Protein 5LFC (pdb70)

Secondary structure (P-SEA, 3-state):
cccbbbbbccccccccbbbbbcccbbbbbccccbbbbbccccccccccccccccccccbbbbcccbbbbbbcccccccccccccccbbbbbccccccccccccccccccccccccccccccccccccccccccccccccccccccccccccccccccccccbbbbcccccccccccccccccccccccccccccaaaaaaaaaaaaaacccccccccccccaaaaaaaaaaaaaaaaaaaaaaccaaaaaaaaaaaaacccccccbbbbbccccccccccccccccccccbbbbbbbccccccccccccccccccccccccbbbbcccccccccccccccccccccccccaaaaaaaaaaaaaaaaccccccccccccccccccbbbbcccccccaaaaaaaaaaaaacccccccaaaaaabbbbbcccccaaaaaaaccccccbbbbaaaaaaaaaaaccccccccccccccccccccccccccccccccccccccccccccccaaaaaaaaaaacccccccaaaaaacccaaaaaaaaaaaaaaaacccccccccccaaaaaaaaaaaccccbbbbbccccccccccccccccccaaaaaaaaaaaaccccccccccccccbbbbbbbccccccccccccccccccbbbbbbbbcccccccccbbbbbccccccccbbbbbcbbbccccbbbbcccccccccccccccccbbbbbccccbbbbbccccccbbbbbbbcccccccccbbbbbccccccccccccccccccbbbbcccccccccccccccccccaaaaaaaaaaaaaaaccccccccccccccccccccccccccccccccccccccbbbcccccccccccccaaaaaaaaaaaaaccccccccbbbbbbccccccccccbbbbbbbbbbcccccccccccccccccccccccccccccccccccaaaaaaacccccccccccccccccccccccccccccccccccccccccccccccccccccbbbbcccccccccccccccccccccccccccccbbbbbcccccccccccccccccbbbbbccccbbbbbccccccccccccccbbbbbccccccccccccccccbbbbbbccccccccccccccccbbbbbbccccccccccc/cccbbbbbccccccccbbbbbcccbbbbbccccbbbbbbbccccccccccccccccccbbbbcccbbbbbbcccccccccccccccbbbbbccccccccccccccccccccccccccccccccccccccccccccccccccccccccccccccccccccccbbbbcccccccccccccccccccccccccccccaaaaaaaaaaaaaacccccccccccccaaaaaaaaaaaaaaaaaaaaaaccaaaaaaaaaaaaabbbbccccccccccccccccccccccccccccbbbbbbbcccccccccccccccccccccccccccccccccccccccccccccccccccccaaaaaaaaaaaaaaaaccccccccccccccccccbbbbcccccccaaaaaaaaaaaaacccccccaaaaaabbbbbcccccaaaaaaaccccccbbbbaaaaaaaaaaaccccccccccccccccccccccccccccccccccccccccccccccaaaaaaaaaaacccccccaaaaaacccaaaaaaaaaaaaaaaacccccccccccaaaaaaaaaaaccccbbbbbccccccccccccccccccaaaaaaaaaaaaccccccccccccccbbbbbbbccccccccccccccccccbbbbbbbbcccccccccbbbbbccccccccbbbbbcbbbcccccccccccccccccccccccccbbbbbccccbbbbbccccccbbbbbbbcccccccccbbbbbccccccccccccccccccbbbbcccccccccccccccccccaaaaaaaaaaaaaaaccccccccccccccccccccccccccccccccccccccbbbcccccccccccccaaaaaaaaaaaaaccccccccbbbbbbccccccccccbbbbbbbbbbcccccccccccccccccccccccccccccccccccaaaaaaacccccccccccccccccccccccccccccccccccccccccccccccccccccbbbbcccccccccccccccccccccbbbbbcccbbbbbcccccccccccccccccbbbbbccccbbbbbccccccccccccccbbbbbccccccccccccccccbbbbbbccccccccccccccccbbbbbbccccbbbbbcc

Organism: Leuconostoc citreum (NCBI:txid33964)

Nearest PDB structures (foldseek):
  5lfc-assembly2_B  TM=1.000E+00  e=0.000E+00  Leuconostoc citreum
  5ngy-assembly1_A  TM=9.982E-01  e=0.000E+00  Leuconostoc citreum
  5ngy-assembly2_B  TM=9.985E-01  e=0.000E+00  Leuconostoc citreum
  6htv-assembly1_A  TM=9.984E-01  e=0.000E+00  Leuconostoc citreum
  4tvd-assembly1_A  TM=7.056E-01  e=3.482E-98  Leuconostoc mesenteroides subsp. mesenteroides

Solvent-accessible surface area: 92379 Å² total; per-residue (Å²): 130,92,162,6,78,68,68,103,13,125,118,86,62,56,44,100,25,50,60,49,113,87,144,78,38,14,21,10,17,54,154,68,7,104,6,95,63,9,12,8,102,158,139,43,116,7,20,0,26,47,86,129,2,81,62,20,97,67,20,88,0,50,27,73,49,30,10,24,5,37,0,45,72,88,5,154,38,47,62,26,46,32,108,30,130,81,103,59,37,25,5,23,151,44,0,15,74,21,104,21,13,0,0,55,26,146,140,102,27,7,34,0,12,131,104,0,26,11,76,46,1,112,114,60,67,12,149,137,41,62,34,54,15,56,50,135,8,24,52,40,14,4,3,106,22,101,62,64,154,2,4,62,50,12,43,0,4,2,6,1,33,4,28,0,38,1,40,29,1,19,68,72,7,104,129,78,63,106,12,72,134,123,12,47,8,1,3,0,3,24,4,14,18,60,61,78,21,0,1,20,1,3,33,54,0,23,82,82,65,16,26,48,114,131,136,16,71,26,98,28,54,17,109,69,0,32,77,6,7,50,98,0,5,62,23,0,3,91,63,19,28,138,81,174,48,43,125,44,0,28,74,15,1,100,55,0,2,100,15,128,107,67,51,185,151,59,80,132,56,22,13,7,59,20,9,8,95,76,30,1,84,34,34,88,72,11,49,18,41,0,0,1,19,3,32,73,14,98,42,4,92,115,2,39,15,71,175,43,19,34,39,52,24,35,3,1,1,60,6,69,30,104,97,70,64,49,22,79,182,69,46,52,11,77,39,143,8,37,5,2,29,15,5,5,1,0,0,3,1,10,12,34,0,0,0,1,0,0,0,0,2,24,0,0,0,35,0,0,52,35,26,1,102,147,33,116,67,6,110,67,0,19,5,24,0,0,10,0,15,10,0,12,14,2,2,0,0,2,1,8,1,0,4,15,2,1,75,10,32,69,26,7,54,47,9,9,92,23,0,10,71,20,0,4,0,2,21,2,83,1,34,0,2,17,30,2,0,69,104,46,5,17,7,10,0,0,1,3,1,26,46,6,4,86,6,0,18,9,0,0,8,100,65,82,136,56,32,56,56,0,136,22,6,45,86,90,40,5,16,8,85,8,61,71,12,82,40,67,90,138,19,19,10,1,3,0,2,0,3,3,8,30,18,48,0,26,58,28,1,2,96,0,1,8,74,83,45,83,97,117,40,85,78,50,100,78,0,16,40,0,118,73,51,60,16,12,96,72,1,10,100,44,2,39,48,0,11,108,83,69,4,77,121,15,146,43,9,14,2,0,4,0,0,0,0,0,1,0,0,1,2,0,4,2,0,0,9,0,0,1,0,3,0,6,23,1,32,20,69,8,22,59,79,125,8,35,4,36,101,2,0,19,19,3,2,41,4,20,28,56,5,16,10,4,0,2,22,11,57,33,49,188,42,39,1,0,12,1,6,10,10,0,49,32,0,48,35,35,115,40,120,33,55,114,68,2,92,46,9,0,1,0,0,0,0,1,12,60,20,121,12,112,4,105,130,52,112,1,56,0,49,2,0,85,12,0,14,131,12,40,0,6,0,9,0,21,8,46,81,157,6,25,40,37,33,66,62,40,103,91,13,63,143,132,51,51,38,88,4,57,99,115,0,42,1,52,3,58,39,102,74,0,112,13,36,43,7,39,25,0,0,0,8,0,0,0,7,0,1,34,51,32,55,143,151,33,46,2,33,42,104,13,53,92,126,54,53,82,44,96,36,14,2,27,2,20,28,2,2,14,6,10,2,0,2,1,5,2,0,0,10,5,76,41,21,75,195,131,22,61,71,91,57,21,7,3,41,22,3,29,152,62,5,57,50,0,33,144,14,6,1,6,0,0,0,4,4,1,5,5,69,18,7,83,62,9,43,9,2,17,0,2,81,40,4,37,0,1,15,0,1,32,17,1,0,9,2,0,20,64,44,119,124,49,53,139,53,49,15,11,5,1,1,16,93,28,0,19,66,0,0,48,28,0,18,70,40,106,12,50,52,52,34,39,0,15,0,0,2,2,0,0,0,0,9,0,5,72,3,68,78,54,4,0,0,3,0,26,4,1,21,34,93,15,95,54,31,143,28,65,88,0,65,66,29,2,1,0,1,38,0,44,0,42,31,122,24,63,0,27,88,28,0,2,99,21,2,57,100,6,78,171,54,106,80,10,107,85,1,18,78,92,109,1,71,8,10,170,96,52,4,46,14,115,56,111,2,50,69,0,18,0,77,11,0,1,0,2,21,14,50,11,31,0,23,57,18,3,5,42,2,98,0,33,68,70,23,2,12,9,66,31,134,67,110,64,17,9,83,10,3,58,15,8,22,90,80,131,2,41,13,15,10,60,63,51,153,138,7,0,34,39,49,5,14,1,7,38,51,0,98,73,15,49,12,81,32,76,126,38,55,70,0,9,0,46,104,107,0,46,11,14,62,4,62,183,164,55,30,11,43,61,71,33,71,114,49,105,83,70,13,0,0,1,27,2,0,6,3,4,44,75,2,16,0,22,19,132,142,39,32,15,14,29,0,44,62,116,0,23,31,10,56,65,82,152,24,82,33,90,27,140,23,90,8,74,0,48,116,98,0,15,30,40,160,107,72,101,104,96,161,26,73,52,79,102,16,130,117,98,47,52,54,96,28,55,51,54,103,76,143,86,28,13,20,4,17,55,153,61,5,112,5,99,63,10,13,6,106,123,123,66,112,7,19,0,23,40,94,138,0,54,74,24,111,60,20,77,0,50,26,72,40,30,10,24,5,41,0,45,70,80,7,151,37,49,62,27,49,34,110,22,134,82,98,58,32,25,2,23,153,43,0,15,78,19,109,23,12,0,0,56,22,136,142,98,25,7,34,0,10,131,111,1,25,10,78,40,2,115,103,62,63,8,140,145,41,60,33,56,16,54,52,135,8,24,52,40,14,4,2,106,22,102,63,65,153,3,5,61,51,11,42,0,4,2,5,1,36,4,28,0,35,0,41,28,2,19,71,71,7,105,130,74,62,109,12,73,134,123,13,45,8,2,4,0,3,24,6,13,17,58,51,79,21,0,1,16,1,3,32,53,0,20,82,82,64,18,28,54,170,124,136,16,70,22,101,29,53,16,108,61,0,32,78,8,7,51,91,2,4,60,25,0,3,92,65,18,30,139,82,172,48,42,127,46,0,28,74,15,1,99,55,0,3,101,15,128,104,77,44,184,137,58,79,130,51,19,13,7,60,19,10,7,89,74,30,1,83,35,33,93,73,11,54,18,72,0,0,1,18,3,32,77,12,98,41,4,93,116,3,40,14,71,174,44,22,32,39,53,25,35,3,1,1,60,5,70,30,104,94,71,63,52,24,76,109,76,45,51,12,80,41,138,8,37,4,2,28,15,6,5,1,0,0,3,1,10,12,34,0,0,0,2,0,0,0,0,2,23,0,0,1,35,0,0,53,36,26,2,105,143,34,115,66,6,110,68,0,19,5,23,0,0,9,0,14,10,0,12,14,2,2,0,0,2,1,7,1,0,4,15,2,1,84,9,33,71,67,8,30,91,19,14,92,32,0,10,68,19,0,4,0,2,22,2,81,1,34,0,2,17,32,2,1,62,103,47,5,24,6,10,0,0,1,2,1,27,49,6,4,87,8,0,19,10,0,0,8,101,68,83,136,57,31,56,57,0,43,22,6,51,92,100,38,6,17,9,89,9,62,72,12,82,39,66,91,136,20,19,9,1,4,0,2,0,3,2,9,31,20,48,0,28,58,28,1,2,95,0,1,8,73,84,43,77,126,122,43,95,78,46,104,33,0,15,47,0,118,72,48,60,16,12,97,72,0,10,98,44,2,38,46,0,11,108,83,70,4,78,122,15,145,41,8,15,2,0,4,0,0,0,0,0,0,0,1,2,2,0,3,2,0,0,9,0,0,1,0,3,0,6,22,1,32,20,68,8,21,58,80,125,8,34,3,36,100,1,0,20,18,3,2,47,4,20,29,62,4,16,11,4,0,1,22,12,57,42,50,187,43,40,1,0,12,1,6,9,11,0,49,32,0,47,35,35,116,41,122,32,56,112,67,2,91,47,10,0,1,0,0,0,0,1,12,60,18,122,12,114,3,108,129,52,111,1,57,0,49,2,0,85,12,0,14,128,12,38,0,6,0,9,0,22,8,45,82,158,8,26,40,37,31,65,62,41,103,92,13,63,141,130,55,52,40,88,4,60,99,119,0,42,2,54,2,58,39,101,72,0,110,13,35,44,7,40,25,0,0,0,7,0,0,0,8,0,0,35,49,32,61,154,97,32,49,3,34,43,106,14,59,92,74,163,20,138,56,134,18,12,2,41,2,22,31,3,3,14,7,10,2,0,1,1,5,2,0,0,10,4,73,40,20,75,193,130,21,62,72,92,56,20,6,3,42,22,4,28,148,59,5,56,32,0,31,124,7,6,2,5,0,0,0,4,4,1,7,5,70,18,6,83,63,9,42,9,2,16,0,2,80,47,4,38,0,1,15,0,1,33,17,1,0,10,2,0,19,64,42,119,126,49,52,136,54,50,15,11,7,1,1,16,93,26,0,19,62,0,0,50,26,0,18,71,39,105,12,50,51,51,34,38,0,15,0,0,2,1,0,1,0,0,10,0,5,75,3,70,75,54,4,0,0,3,0,26,3,1,20,33,94,16,95,52,31,113,28,72,79,0,66,65,31,2,1,0,1,36,0,44,0,41,31,123,23,62,0,28,88,28,0,2,97,21,2,78,103,6,81,177,54,109,103,9,136,88,2,19,79,90,109,1,74,7,9,172,99,54,4,48,14,116,57,110,2,49,71,0,18,0,76,10,0,1,0,2,21,17,50,9,32,0,22,58,19,3,4,41,2,96,1,33,67,71,23,2,12,8,68,31,134,68,108,65,16,9,80,11,2,56,15,6,21,87,78,132,2,40,12,15,10,60,72,51,153,142,7,0,35,40,48,5,14,1,6,40,45,0,91,71,14,49,12,79,36,72,120,36,58,71,0,8,0,44,107,108,0,47,11,13,62,5,65,167,141,55,28,10,30,61,36,31,70,73,28,73,83,24,14,1,0,2,28,3,0,8,2,2,45,73,2,18,0,23,19,128,130,42,26,15,4,29,0,46,62,109,0,31,28,10,56,66,81,152,24,84,31,99,24,126,22,84,9,73,0,48,86,21,0,11,36,43,157,107,77,98

B-factor: mean 54.41, std 14.13, range [18.64, 110.16]

InterPro domains:
  IPR003318 Glycoside hydrolase, family 70, catalytic domain [PF02324] (315-1164)
  IPR017853 Glycoside hydrolase superfamily [SSF51445] (459-733)
  IPR017853 Glycoside hydrolase superfamily [SSF51445] (922-1064)
  IPR018337 Cell wall/choline-binding repeat [PF01473] (103-120)
  IPR018337 Cell wall/choline-binding repeat [PF01473] (193-205)
  IPR018337 Cell wall/choline-binding repeat [PF01473] (210-223)
  IPR018337 Cell wall/choline-binding repeat [PF01473] (1180-1199)
  IPR018337 Cell wall/choline-binding repeat [PF19127] (124-161)
  IPR018337 Cell wall/choline-binding repeat [PF19127] (1234-1274)
  IPR018337 Cell wall/choline-binding repeat [PS51170] (206-225)
  IPR018337 Cell wall/choline-binding repeat [PS51170] (1179-1199)

Foldseek 3Di:
DPPFDADADVDPGRPAAQFDDDVFTFGAHNPHRGTAWAWDCPDPGTWTAGRVGHTDEQAWGAHPLGFIAGHHGVRHTDAAWDQDPNWIWHAHLNRGTDAFEWDQGPNFTWGHHPPRTTDGLQDFDFDADWDWLDDPCLQFQFAPDQFPQFKDAFQQFFFQAMWGHTQWACALVPDTDGDDSPRIGGPLLQDDQALQLLQLVQVQLVVVVLFDPDHDGSVHDPVVSNVRSSSSSSSQNNVCNVVVDCVVVSVSSVCSCQDWDADPVGDTDGSHQQQFCNQQDFAQFALLGWWWFFADDPVAVPLHFDPLFLPWQQFLQCLQPDGDFLDDDLFDRDAPFFAFHAFFFFGCLDLQLLLLLLLLVVCQQQVQCVPCVVDPCSRLLHFAEAEEPRRSHYNVLSLQLVLLVLCLVQVLQQFQQRVLSYAYAYPGPGRRVLRSCVPPRQVSYAYAQVVLQVLLCQAFFDAPVRHDFLCCLQDDHGQDHQQQFQDWQPGRAHAYEHAEQPRQPLLLLLVQLCVVCCVQQVDSSSSQLDQDPVSSVVSLVVVLVLLQDWRNSNPRTTAQPLVSLLCQLQDAQHAYEAEQCQQAPLAEFAVPGGGPCNQSNLLSLLLSFFARAEAWRWDQDPLRKIKIKHQAAQHHGLAGLGDPGRAQHIKMKIADQAQAAQCPFHKDKHRHHLNHAFFKKAWQWWQDLAGIDGDNAPVSGDPVRIDHHHNSNMDIDDSVRAGGYIGSNGGGIITMMGTPDGDPVGTRADRIDSHRDDDSHSHGRRRNSSLEYEYARHHQRYFFQDPPRDQPRAQLQVLLVCLVVCQSSSHQEYEYFAQAAAACPSSGNCNPPRGVRHLEHAASSARFAADPVRHRGGHSRGHSVSSSSSSSSQQVDAHPNRGGRGYYHHSHSTHYHDADAWHKTFIAMDHSNNDGSPDPLRHRAIDGDRWKHPCVGVLLVSFLVCLVVQCPDPSSVCSQCDQRSNSSHGRDSPDTPNMTHSNSTRIGGDDTSRRCSRPANQQVRATRGNNDPDPNHDRFQQSSNPHIAMFTWHADPVAIWTAGPSRDTHEQHWDDGSVDFIAGAYRVRHTDAADPVGAQWDDGHPPPWIFGAHRSRTTREQRKYDDPVGWIWGAYRVRTTDEQDWDQDSSRDIWGAHNVRTTDDDSD/DVVFDFDADVDPGRQQAAFDDDVATFGAHNPHRGTAWAFDCPDPGTWTAGRVGHTDEQAWGAHPLGFIAGHHHVRHTDAAWDQDPNWIAHAHPNRGTDAQEWDQDPNFTWGHHPPRTTDGLQDFDFDADWDWLDDPCLQFQFAPDQFPQFKDAFQQFFFQAMWGHTQWACALVPDTDGDDSPRIGGPLLQDDQALALLQLVQCQLVVVVLFDNDHDGSPHDPVVSNVRSSSSSSSQNNVCNVVVDCVVVSVSSVCSCQDWDQDPVRDIDGSHQQQFCNQQDFAQFALLGWWWFFADDPVAVPLHFDPLFLDWQQFLQCLQPDGDFLDDDLFDRDAPAFAFHAFFFFGCLDQQLLLLLLLLVVCQQQVQCVPCVVDPCSRLLHFAEAEEPRRRHYNVLSLQLVLLVLCLPQVLQFFQQRVLSYAYAYPGPGRRVLRSCQQPRFVSYAYAQVLLQVQLCQAFFDAPVRHDFLCCLCDPSGQDHQQQFQDWQPGRAHEYEHAEQPRQPLLLLLVQLCVVCCVVPVHSSRSQLDQDPVSSVVSLVVVLVLLQDWSNSNPRTTAQPLVSLLCQLQDAQHAYEAEQCQQAPQAEFAVPGGGLCNQSNLLSLLLSFFARAEAWRWDQDPLRKIKIKHQAAQHHGQAGLGDPGRAQHIKMKIWDQAQAAQCPFHKDKHRHHLNHAFFKKAWQWWADLAGIDGDNAPVSGDPVRIDHHHNSNMDIDDSVRAGAYIGSNGGGIITMMGTPDGDPVGTRADRIDSHTDPSSHSHGRRRNSSLEYEYARHHQRYFFQDPPRDQCRAQLQVLLVCLVVCLSSSHQEYEYFAQAAAACPSSGNCNPPGGVRHLEHAASSARFAADPVRHRGGHSRGHSVSSSSSSSSQQVDAHPNRGGRGYYHHSHNTHYHDADAWHKGFIAMDHSNNDGSPDPLRHRAIDGDSFKHPCVGVLVVSFLVCLVVQCPDPSSVCSQCDQRSNSSHGRDSPDTPNMTHSNSTRIGGDDTSRRCSRPANQQVRATRGNNDPDPSHDRFQQSSNPHIAMADWHADPVAIWTATPSRDTHEQHWDDGSVDFIAHHYRVSHTDAADPVRAQWDDGHPPPWIFGAHRNRTTREQRKYDDPVGWIWGAHRVGTTDEQDWDADSSGDIWGAHNVRTTDDDSD

Sequence (2296 aa):
DNNKTQYFGPDGAQVKGAFQQVNKNIYFDAQTGYARQNVGFLDGTAKGFDEQGNQIKSGIATDLSGNVYYFDASGKMLTGVQNIDGKKYYFDEQGHRRRNYAGVFNNEFIYFGLDGVGQSAIEYQFEKGLTSQNSVATSHNAAKSYDTKSFTNVDGFLTANSWYRPTDILRNGTKWEPSTETDFRPLLMTWWPDKEVQANYLNYMSALGLGDQKIYTGASSQLDLNNAALIVQEAIEKKISLEKSTKWLDDSIKSFIKSKRKDIQGNLVDTNPGWTIDSETGSTNHLQNGAFIFTNSPLVPEANAAEGNRLINRTPSQQTGNHISYASQPYSGDDWGYELLLGNDVDNSNPIVQAEQLNWIHYLMNFGTITAPQDPDAHLANFDSIRIDAVDNVDADLLQIAGDYFKAAYQVGENDKNANQHIHILEDWSPNDVWYNQQVNGNSQLTMDATMQNQLLASLTRPITSRDSMKSFTKDALLVHRTADNSYNQAVPNYSFIRAHDSEVQTIIAKIISDKHPDLYPTVDKALLAKDSALYDEAFTEYNADMQKISSQKQYTHNNMPSAYAILLTNKDTVPRVYYGDLFTDNGEYMANKTPYYDAITSLLTARTKFVSGGQSLSVDKNDVLTSVRYGKGALSATDNGSSDTRNQGIGVIVSNNPNLDLNNDKVTLSMGISHAHQAYRPLLLTNSQGIVAYATDSEVPQNLYKTTNDKGELTFDASEIKGYDTVQTSGYLAVWVPVGASDEQDARTIASTEKNNGNSVYHSNAALDSQLIYEGFSNFQTVPSKNASADEYANVIIAKHAADFNKWGVTSFQMAPQYRSSTDGSFLDAVDTVQNGYAFTDRYDLGFNAADGSKNPTKYGTDEDLRNAIKSLHAQKTYDGSSIQVMADFVPDQLYNMPLEQAVSVIRTDKYGVNSENPDIQNIIYAANIKSSGTDYQSIYGGKYLAELQKNPLFKSLFDRIQISTKKTIDPNTRITQWSAKYFNGSNIQGKGINYVLKDWASNKYFNVSSNDDMYSRLPKQLMNQESNTGFIVDDIGVKYYSISGYQAKNTFVEDGNGEWYYFDNDGYMVKSTEESGPLRTVNASSKKYYILPNGVEIRNSFGQDIQGNTYYFDARGEMVTSQYISDDTQNIYYFNNDGTMAKKGGDNNKTQYFGPDGAQVKGAFQQVNKNIYFDAQTGYARQNVGFLDGTAKGFDEQGNQIKSGIATDLSGNVYYFDASGKMLTGVQNIDGKKYYFDEQGHRRRNYAGVFNNEFIYFGLDGVGQSAIEYQFEKGLTSQNSVATSHNAAKSYDTKSFTNVDGFLTANSWYRPTDILRNGTKWEPSTETDFRPLLMTWWPDKEVQANYLNYMSALGLGDQKIYTGASSQLDLNNAALIVQEAIEKKISLEKSTKWLDDSIKSFIKSKRKDIQGNLVDTNPGWTIDSETGSTNHLQNGAFIFTNSPLVPEANAAEGNRLINRTPSQQTGNHISYASQPYSGDDWGYELLLGNDVDNSNPIVQAEQLNWIHYLMNFGTITAPQDPDAHLANFDSIRIDAVDNVDADLLQIAGDYFKAAYQVGENDKNANQHIHILEDWSPNDVWYNQQVNGNSQLTMDATMQNQLLASLTRPITSRDSMKSFTKDALLVHRTADNSYNQAVPNYSFIRAHDSEVQTIIAKIISDKHPDLYPTVDKALLAKDSALYDEAFTEYNADMQKISSQKQYTHNNMPSAYAILLTNKDTVPRVYYGDLFTDNGEYMANKTPYYDAITSLLTARTKFVSGGQSLSVDKNDVLTSVRYGKGALSATDNGSSDTRNQGIGVIVSNNPNLDLNNDKVTLSMGISHAHQAYRPLLLTNSQGIVAYATDSEVPQNLYKTTNDKGELTFDASEIKGYDTVQTSGYLAVWVPVGASDEQDARTIASTEKNNGNSVYHSNAALDSQLIYEGFSNFQTVPSKNASADEYANVIIAKHAADFNKWGVTSFQMAPQYRSSTDGSFLDAVDTVQNGYAFTDRYDLGFNAADGSKNPTKYGTDEDLRNAIKSLHAQKTYDGSSIQVMADFVPDQLYNMPLEQAVSVIRTDKYGVNSENPDIQNIIYAANIKSSGTDYQSIYGGKYLAELQKNPLFKSLFDRIQISTKKTIDPNTRITQWSAKYFNGSNIQGKGINYVLKDWASNKYFNVSSNDDMYSRLPKQLMNQESNTGFIVDDIGVKYYSISGYQAKNTFVEDGNGEWYYFDNDGYMVKSTEESGPLRTVNASSKKYYILPNGVEIRNSFGQDIQGNTYYFDARGEMVTSQYISDDTQNIYYFNNDGTMAKKGG

Radius of gyration: 48.25 Å; Cα contacts (8 Å, |Δi|>4): 5494; chains: 2; bounding box: 116×120×119 Å

Structure (mmCIF, N/CA/C/O backbone):
data_5LFC
#
_entry.id   5LFC
#
_cell.length_a   105.840
_cell.length_b   128.710
_cell.length_c   229.340
_cell.angle_alpha   90.000
_cell.angle_beta   90.000
_cell.angle_gamma   90.000
#
_symmetry.space_group_name_H-M   'P 21 21 21'
#
loop_
_entity.id
_entity.type
_entity.pdbx_description
1 polymer DsrV
2 non-polymer 'CALCIUM ION'
3 non-polymer GLYCEROL
4 water water
#
loop_
_atom_site.group_PDB
_atom_site.id
_atom_site.type_symbol
_atom_site.label_atom_id
_atom_site.label_alt_id
_atom_site.label_comp_id
_atom_site.label_asym_id
_atom_site.label_entity_id
_atom_site.label_seq_id
_atom_site.pdbx_PDB_ins_code
_atom_site.Cartn_x
_atom_site.Cartn_y
_atom_site.Cartn_z
_atom_site.occupancy
_atom_site.B_iso_or_equiv
_atom_site.auth_seq_id
_atom_site.auth_comp_id
_atom_site.auth_asym_id
_atom_site.auth_atom_id
_atom_site.pdbx_PDB_model_num
ATOM 1 N N . ASP A 1 128 ? -60.172 53.321 -56.479 1.00 94.51 288 ASP A N 1
ATOM 2 C CA . ASP A 1 128 ? -60.100 51.865 -56.826 1.00 94.16 288 ASP A CA 1
ATOM 3 C C . ASP A 1 128 ? -61.490 51.303 -57.159 1.00 95.79 288 ASP A C 1
ATOM 4 O O . ASP A 1 128 ? -62.408 52.066 -57.529 1.00 97.11 288 ASP A O 1
ATOM 6 N N . ASN A 1 129 ? -61.625 49.976 -57.055 1.00 94.37 289 ASN A N 1
ATOM 7 C CA . ASN A 1 129 ? -62.899 49.296 -57.274 1.00 93.76 289 ASN A CA 1
ATOM 8 C C . ASN A 1 129 ? -63.157 48.466 -56.048 1.00 91.25 289 ASN A C 1
ATOM 9 O O . ASN A 1 129 ? -62.291 47.691 -55.667 1.00 90.34 289 ASN A O 1
ATOM 11 N N . ASN A 1 130 ? -64.325 48.646 -55.425 1.00 91.27 290 ASN A N 1
ATOM 12 C CA . ASN A 1 130 ? -64.676 47.968 -54.156 1.00 90.04 290 ASN A CA 1
ATOM 13 C C . ASN A 1 130 ? -63.851 48.468 -52.966 1.00 89.97 290 ASN A C 1
ATOM 14 O O . ASN A 1 130 ? -63.938 47.925 -51.857 1.00 87.80 290 ASN A O 1
ATOM 19 N N . LYS A 1 131 ? -63.040 49.493 -53.217 1.00 91.36 291 LYS A N 1
ATOM 20 C CA . LYS A 1 131 ? -62.233 50.127 -52.194 1.00 90.21 291 LYS A CA 1
ATOM 21 C C . LYS A 1 131 ? -62.239 51.615 -52.472 1.00 91.35 291 LYS A C 1
ATOM 22 O O . LYS A 1 131 ? -62.194 52.024 -53.630 1.00 92.20 291 LYS A O 1
ATOM 24 N N . THR A 1 132 ? -62.271 52.411 -51.410 1.00 90.47 292 THR A N 1
ATOM 25 C CA . THR A 1 132 ? -62.263 53.865 -51.523 1.00 91.53 292 THR A CA 1
ATOM 26 C C . THR A 1 132 ? -61.216 54.372 -50.540 1.00 91.22 292 THR A C 1
ATOM 27 O O . THR A 1 132 ? -61.267 54.050 -49.346 1.00 90.76 292 THR A O 1
ATOM 31 N N . GLN A 1 133 ? -60.241 55.126 -51.045 1.00 91.85 293 GLN A N 1
ATOM 32 C CA . GLN A 1 133 ? -59.158 55.618 -50.201 1.00 90.27 293 GLN A CA 1
ATOM 33 C C . GLN A 1 133 ? -58.946 57.112 -50.392 1.00 90.01 293 GLN A C 1
ATOM 34 O O . GLN A 1 133 ? -59.216 57.666 -51.464 1.00 90.77 293 GLN A O 1
ATOM 40 N N . TYR A 1 134 ? -58.441 57.740 -49.335 1.00 88.69 294 TYR A N 1
ATOM 41 C CA . TYR A 1 134 ? -58.243 59.181 -49.302 1.00 91.14 294 TYR A CA 1
ATOM 42 C C . TYR A 1 134 ? -56.833 59.602 -48.865 1.00 90.84 294 TYR A C 1
ATOM 43 O O . TYR A 1 134 ? -56.208 58.946 -48.030 1.00 87.03 294 TYR A O 1
ATOM 52 N N . PHE A 1 135 ? -56.365 60.714 -49.453 1.00 93.59 295 PHE A N 1
ATOM 53 C CA . PHE A 1 135 ? -55.012 61.272 -49.247 1.00 93.74 295 PHE A CA 1
ATOM 54 C C . PHE A 1 135 ? -55.122 62.704 -48.723 1.00 94.38 295 PHE A C 1
ATOM 55 O O . PHE A 1 135 ? -56.082 63.409 -49.053 1.00 94.66 295 PHE A O 1
ATOM 63 N N . GLY A 1 136 ? -54.133 63.141 -47.936 1.00 93.76 296 GLY A N 1
ATOM 64 C CA . GLY A 1 136 ? -54.158 64.489 -47.339 1.00 95.07 296 GLY A CA 1
ATOM 65 C C . GLY A 1 136 ? -53.904 65.538 -48.402 1.00 97.43 296 GLY A C 1
ATOM 66 O O . GLY A 1 136 ? -53.460 65.180 -49.482 1.00 100.00 296 GLY A O 1
ATOM 67 N N . PRO A 1 137 ? -54.208 66.829 -48.130 1.00 98.69 297 PRO A N 1
ATOM 68 C CA . PRO A 1 137 ? -53.779 67.931 -49.036 1.00 100.53 297 PRO A CA 1
ATOM 69 C C . PRO A 1 137 ? -52.243 68.112 -49.095 1.00 100.52 297 PRO A C 1
ATOM 70 O O . PRO A 1 137 ? -51.725 69.211 -48.893 1.00 100.67 297 PRO A O 1
ATOM 74 N N . ASP A 1 138 ? -51.562 67.021 -49.450 1.00 100.20 298 ASP A N 1
ATOM 75 C CA . ASP A 1 138 ? -50.135 66.757 -49.194 1.00 99.40 298 ASP A CA 1
ATOM 76 C C . ASP A 1 138 ? -49.773 65.385 -49.764 1.00 98.52 298 ASP A C 1
ATOM 77 O O . ASP A 1 138 ? -50.648 64.602 -50.156 1.00 98.16 298 ASP A O 1
ATOM 82 N N . GLY A 1 139 ? -48.487 65.059 -49.744 1.00 98.69 299 GLY A N 1
ATOM 83 C CA . GLY A 1 139 ? -48.038 63.743 -50.200 1.00 98.23 299 GLY A CA 1
ATOM 84 C C . GLY A 1 139 ? -48.672 62.568 -49.479 1.00 97.64 299 GLY A C 1
ATOM 85 O O . GLY A 1 139 ? -48.849 61.503 -50.075 1.00 98.73 299 GLY A O 1
ATOM 86 N N . ALA A 1 140 ? -49.034 62.779 -48.208 1.00 97.25 300 ALA A N 1
ATOM 87 C CA . ALA A 1 140 ? -49.366 61.697 -47.273 1.00 94.67 300 ALA A CA 1
ATOM 88 C C . ALA A 1 140 ? -50.677 60.962 -47.568 1.00 94.30 300 ALA A C 1
ATOM 89 O O . ALA A 1 140 ? -51.685 61.574 -47.944 1.00 94.91 300 ALA A O 1
ATOM 91 N N . GLN A 1 141 ? -50.642 59.645 -47.368 1.00 91.75 301 GLN A N 1
ATOM 92 C CA . GLN A 1 141 ? -51.795 58.782 -47.593 1.00 91.17 301 GLN A CA 1
ATOM 93 C C . GLN A 1 141 ? -52.950 58.933 -46.596 1.00 90.96 301 GLN A C 1
ATOM 94 O O . GLN A 1 141 ? -54.117 58.723 -46.970 1.00 92.43 301 GLN A O 1
ATOM 100 N N . VAL A 1 142 ? -52.636 59.279 -45.344 1.00 88.45 302 VAL A N 1
ATOM 101 C CA . VAL A 1 142 ? -53.666 59.391 -44.274 1.00 86.33 302 VAL A CA 1
ATOM 102 C C . VAL A 1 142 ? -54.201 58.033 -43.743 1.00 82.63 302 VAL A C 1
ATOM 103 O O . VAL A 1 142 ? -55.355 57.868 -43.355 1.00 81.13 302 VAL A O 1
ATOM 107 N N . LYS A 1 143 ? -53.312 57.058 -43.709 1.00 80.61 303 LYS A N 1
ATOM 108 C CA . LYS A 1 143 ? -53.614 55.792 -43.076 1.00 78.85 303 LYS A CA 1
ATOM 109 C C . LYS A 1 143 ? -53.881 55.930 -41.579 1.00 77.98 303 LYS A C 1
ATOM 110 O O . LYS A 1 143 ? -53.189 56.669 -40.891 1.00 78.54 303 LYS A O 1
ATOM 116 N N . GLY A 1 144 ? -54.917 55.232 -41.116 1.00 76.83 304 GLY A N 1
ATOM 117 C CA . GLY A 1 144 ? -55.207 55.019 -39.678 1.00 74.86 304 GLY A CA 1
ATOM 118 C C . GLY A 1 144 ? -55.933 56.026 -38.799 1.00 74.84 304 GLY A C 1
ATOM 119 O O . GLY A 1 144 ? -55.814 55.977 -37.576 1.00 74.21 304 GLY A O 1
ATOM 120 N N . ALA A 1 145 ? -56.703 56.920 -39.396 1.00 75.80 305 ALA A N 1
ATOM 121 C CA . ALA A 1 145 ? -57.399 57.940 -38.633 1.00 76.83 305 ALA A CA 1
ATOM 122 C C . ALA A 1 145 ? -58.715 58.328 -39.296 1.00 78.26 305 ALA A C 1
ATOM 123 O O . ALA A 1 145 ? -58.968 57.998 -40.455 1.00 79.02 305 ALA A O 1
ATOM 125 N N . PHE A 1 146 ? -59.555 59.021 -38.541 1.00 78.93 306 PHE A N 1
ATOM 126 C CA . PHE A 1 146 ? -60.857 59.458 -39.039 1.00 80.07 306 PHE A CA 1
ATOM 127 C C . PHE A 1 146 ? -60.674 60.705 -39.875 1.00 82.12 306 PHE A C 1
ATOM 128 O O . PHE A 1 146 ? -59.775 61.501 -39.613 1.00 81.95 306 PHE A O 1
ATOM 136 N N . GLN A 1 147 ? -61.530 60.863 -40.882 1.00 84.39 307 GLN A N 1
ATOM 137 C CA . GLN A 1 147 ? -61.608 62.116 -41.628 1.00 87.28 307 GLN A CA 1
ATOM 138 C C . GLN A 1 147 ? -62.941 62.293 -42.354 1.00 89.27 307 GLN A C 1
ATOM 139 O O . GLN A 1 147 ? -63.602 61.315 -42.717 1.00 88.21 307 GLN A O 1
ATOM 145 N N . GLN A 1 148 ? -63.324 63.554 -42.549 1.00 92.96 308 GLN A N 1
ATOM 146 C CA . GLN A 1 148 ? -64.588 63.911 -43.219 1.00 95.60 308 GLN A CA 1
ATOM 147 C C . GLN A 1 148 ? -64.372 64.202 -44.689 1.00 96.31 308 GLN A C 1
ATOM 148 O O . GLN A 1 148 ? -63.247 64.420 -45.149 1.00 95.20 308 GLN A O 1
ATOM 154 N N . VAL A 1 149 ? -65.490 64.236 -45.400 1.00 97.73 309 VAL A N 1
ATOM 155 C CA . VAL A 1 149 ? -65.527 64.590 -46.811 1.00 99.69 309 VAL A CA 1
ATOM 156 C C . VAL A 1 149 ? -66.728 65.497 -47.104 1.00 102.84 309 VAL A C 1
ATOM 157 O O . VAL A 1 149 ? -66.571 66.570 -47.687 1.00 104.62 309 VAL A O 1
ATOM 161 N N . ASN A 1 150 ? -67.916 65.076 -46.676 1.00 104.41 310 ASN A N 1
ATOM 162 C CA . ASN A 1 150 ? -69.149 65.844 -46.908 1.00 108.14 310 ASN A CA 1
ATOM 163 C C . ASN A 1 150 ? -70.304 65.376 -45.995 1.00 107.81 310 ASN A C 1
ATOM 164 O O . ASN A 1 150 ? -71.198 64.626 -46.403 1.00 107.05 310 ASN A O 1
ATOM 169 N N . LYS A 1 152 ? -67.868 62.543 -44.075 1.00 88.41 312 LYS A N 1
ATOM 170 C CA . LYS A 1 152 ? -68.862 61.881 -43.238 1.00 87.48 312 LYS A CA 1
ATOM 171 C C . LYS A 1 152 ? -68.225 60.960 -42.166 1.00 85.64 312 LYS A C 1
ATOM 172 O O . LYS A 1 152 ? -68.767 59.892 -41.828 1.00 83.66 312 LYS A O 1
ATOM 178 N N . ASN A 1 153 ? -67.091 61.394 -41.622 1.00 85.56 313 ASN A N 1
ATOM 179 C CA . ASN A 1 153 ? -66.314 60.595 -40.675 1.00 84.66 313 ASN A CA 1
ATOM 180 C C . ASN A 1 153 ? -66.058 59.165 -41.153 1.00 83.74 313 ASN A C 1
ATOM 181 O O . ASN A 1 153 ? -66.642 58.201 -40.654 1.00 83.15 313 ASN A O 1
ATOM 186 N N . ILE A 1 154 ? -65.179 59.057 -42.143 1.00 84.39 314 ILE A N 1
ATOM 187 C CA . ILE A 1 154 ? -64.740 57.771 -42.660 1.00 82.76 314 ILE A CA 1
ATOM 188 C C . ILE A 1 154 ? -63.420 57.420 -41.988 1.00 80.74 314 ILE A C 1
ATOM 189 O O . ILE A 1 154 ? -62.430 58.149 -42.129 1.00 81.35 314 ILE A O 1
ATOM 194 N N . TYR A 1 155 ? -63.402 56.325 -41.240 1.00 78.09 315 TYR A N 1
ATOM 195 C CA . TYR A 1 155 ? -62.137 55.829 -40.714 1.00 76.21 315 TYR A CA 1
ATOM 196 C C . TYR A 1 155 ? -61.403 55.200 -41.873 1.00 76.59 315 TYR A C 1
ATOM 197 O O . TYR A 1 155 ? -62.028 54.581 -42.734 1.00 77.66 315 TYR A O 1
ATOM 206 N N . PHE A 1 156 ? -60.085 55.361 -41.897 1.00 76.54 316 PHE A N 1
ATOM 207 C CA . PHE A 1 156 ? -59.232 54.611 -42.817 1.00 76.48 316 PHE A CA 1
ATOM 208 C C . PHE A 1 156 ? -58.249 53.771 -42.003 1.00 75.78 316 PHE A C 1
ATOM 209 O O . PHE A 1 156 ? -57.695 54.263 -41.024 1.00 76.72 316 PHE A O 1
ATOM 217 N N . ASP A 1 157 ? -58.065 52.504 -42.390 1.00 74.86 317 ASP A N 1
ATOM 218 C CA . ASP A 1 157 ? -57.212 51.562 -41.641 1.00 73.36 317 ASP A CA 1
ATOM 219 C C . ASP A 1 157 ? -55.761 52.041 -41.649 1.00 73.93 317 ASP A C 1
ATOM 220 O O . ASP A 1 157 ? -55.334 52.723 -42.578 1.00 76.43 317 ASP A O 1
ATOM 225 N N . ALA A 1 158 ? -55.011 51.696 -40.608 1.00 74.23 318 ALA A N 1
ATOM 226 C CA . ALA A 1 158 ? -53.601 52.125 -40.480 1.00 76.32 318 ALA A CA 1
ATOM 227 C C . ALA A 1 158 ? -52.643 51.437 -41.485 1.00 77.51 318 ALA A C 1
ATOM 228 O O . ALA A 1 158 ? -51.605 52.022 -41.871 1.00 77.56 318 ALA A O 1
ATOM 230 N N . GLN A 1 159 ? -53.005 50.213 -41.897 1.00 76.67 319 GLN A N 1
ATOM 231 C CA . GLN A 1 159 ? -52.235 49.438 -42.877 1.00 75.48 319 GLN A CA 1
ATOM 232 C C . GLN A 1 159 ? -52.838 49.568 -44.284 1.00 75.97 319 GLN A C 1
ATOM 233 O O . GLN A 1 159 ? -52.224 50.185 -45.175 1.00 76.47 319 GLN A O 1
ATOM 239 N N . THR A 1 160 ? -54.038 49.017 -44.467 1.00 75.43 320 THR A N 1
ATOM 240 C CA . THR A 1 160 ? -54.786 49.222 -45.715 1.00 77.78 320 THR A CA 1
ATOM 241 C C . THR A 1 160 ? -55.210 50.675 -45.833 1.00 79.94 320 THR A C 1
ATOM 242 O O . THR A 1 160 ? -55.572 51.320 -44.863 1.00 81.21 320 THR A O 1
ATOM 246 N N . GLY A 1 161 ? -55.185 51.198 -47.038 1.00 82.03 321 GLY A N 1
ATOM 247 C CA . GLY A 1 161 ? -55.752 52.509 -47.256 1.00 84.77 321 GLY A CA 1
ATOM 248 C C . GLY A 1 161 ? -57.236 52.511 -46.924 1.00 85.79 321 GLY A C 1
ATOM 249 O O . GLY A 1 161 ? -57.804 53.548 -46.599 1.00 87.46 321 GLY A O 1
ATOM 250 N N . TYR A 1 162 ? -57.843 51.331 -47.031 1.00 85.27 322 TYR A N 1
ATOM 251 C CA . TYR A 1 162 ? -59.291 51.169 -47.120 1.00 85.22 322 TYR A CA 1
ATOM 252 C C . TYR A 1 162 ? -60.099 51.735 -45.976 1.00 81.65 322 TYR A C 1
ATOM 253 O O . TYR A 1 162 ? -59.696 51.701 -44.818 1.00 78.21 322 TYR A O 1
ATOM 262 N N . ALA A 1 163 ? -61.256 52.263 -46.355 1.00 80.44 323 ALA A N 1
ATOM 263 C CA . ALA A 1 163 ? -62.206 52.800 -45.415 1.00 79.03 323 ALA A CA 1
ATOM 264 C C . ALA A 1 163 ? -62.796 51.632 -44.665 1.00 77.14 323 ALA A C 1
ATOM 265 O O . ALA A 1 163 ? -63.268 50.681 -45.274 1.00 77.03 323 ALA A O 1
ATOM 267 N N . ARG A 1 164 ? -62.741 51.697 -43.340 1.00 75.56 324 ARG A N 1
ATOM 268 C CA . ARG A 1 164 ? -63.339 50.675 -42.493 1.00 72.79 324 ARG A CA 1
ATOM 269 C C . ARG A 1 164 ? -64.483 51.242 -41.655 1.00 72.77 324 ARG A C 1
ATOM 270 O O . ARG A 1 164 ? -64.601 52.458 -41.455 1.00 73.82 324 ARG A O 1
ATOM 278 N N . GLN A 1 165 ? -65.336 50.336 -41.192 1.00 71.37 325 GLN A N 1
ATOM 279 C CA . GLN A 1 165 ? -66.300 50.640 -40.145 1.00 70.81 325 GLN A CA 1
ATOM 280 C C . GLN A 1 165 ? -65.531 50.764 -38.834 1.00 69.94 325 GLN A C 1
ATOM 281 O O . GLN A 1 165 ? -64.649 49.942 -38.549 1.00 69.70 325 GLN A O 1
ATOM 287 N N . ASN A 1 166 ? -65.853 51.787 -38.045 1.00 70.14 326 ASN A N 1
ATOM 288 C CA . ASN A 1 166 ? -65.225 51.975 -36.736 1.00 68.99 326 ASN A CA 1
ATOM 289 C C . ASN A 1 166 ? -66.119 52.749 -35.781 1.00 69.77 326 ASN A C 1
ATOM 290 O O . ASN A 1 166 ? -67.150 53.281 -36.180 1.00 71.07 326 ASN A O 1
ATOM 295 N N . VAL A 1 167 ? -65.719 52.793 -34.515 1.00 70.00 327 VAL A N 1
ATOM 296 C CA . VAL A 1 167 ? -66.438 53.545 -33.485 1.00 71.39 327 VAL A CA 1
ATOM 297 C C . VAL A 1 167 ? -65.531 54.644 -32.934 1.00 73.85 327 VAL A C 1
ATOM 298 O O . VAL A 1 167 ? -64.509 54.370 -32.310 1.00 72.20 327 VAL A O 1
ATOM 302 N N . GLY A 1 168 ? -65.911 55.894 -33.192 1.00 78.33 328 GLY A N 1
ATOM 303 C CA . GLY A 1 168 ? -65.125 57.064 -32.782 1.00 80.37 328 GLY A CA 1
ATOM 304 C C . GLY A 1 168 ? -65.590 57.669 -31.462 1.00 81.25 328 GLY A C 1
ATOM 305 O O . GLY A 1 168 ? -66.790 57.922 -31.265 1.00 82.12 328 GLY A O 1
ATOM 306 N N . PHE A 1 169 ? -64.628 57.915 -30.570 1.00 80.23 329 PHE A N 1
ATOM 307 C CA . PHE A 1 169 ? -64.897 58.545 -29.271 1.00 79.68 329 PHE A CA 1
ATOM 308 C C . PHE A 1 169 ? -64.717 60.070 -29.272 1.00 80.54 329 PHE A C 1
ATOM 309 O O . PHE A 1 169 ? -65.072 60.756 -28.305 1.00 78.92 329 PHE A O 1
ATOM 317 N N . LEU A 1 170 ? -64.207 60.594 -30.383 1.00 81.29 330 LEU A N 1
ATOM 318 C CA . LEU A 1 170 ? -64.043 62.027 -30.527 1.00 83.24 330 LEU A CA 1
ATOM 319 C C . LEU A 1 170 ? -65.419 62.652 -30.403 1.00 84.44 330 LEU A C 1
ATOM 320 O O . LEU A 1 170 ? -66.425 61.981 -30.686 1.00 83.41 330 LEU A O 1
ATOM 325 N N . ASP A 1 171 ? -65.449 63.908 -29.939 1.00 85.43 331 ASP A N 1
ATOM 326 C CA . ASP A 1 171 ? -66.678 64.668 -29.751 1.00 85.61 331 ASP A CA 1
ATOM 327 C C . ASP A 1 171 ? -67.497 63.954 -28.650 1.00 84.09 331 ASP A C 1
ATOM 328 O O . ASP A 1 171 ? -66.926 63.525 -27.629 1.00 81.56 331 ASP A O 1
ATOM 333 N N . GLY A 1 172 ? -68.807 63.808 -28.850 1.00 84.65 332 GLY A N 1
ATOM 334 C CA . GLY A 1 172 ? -69.635 63.075 -27.915 1.00 84.96 332 GLY A CA 1
ATOM 335 C C . GLY A 1 172 ? -69.064 61.672 -27.815 1.00 84.39 332 GLY A C 1
ATOM 336 O O . GLY A 1 172 ? -68.628 61.078 -28.820 1.00 86.82 332 GLY A O 1
ATOM 337 N N . THR A 1 173 ? -69.028 61.133 -26.612 1.00 81.94 333 THR A N 1
ATOM 338 C CA . THR A 1 173 ? -68.423 59.829 -26.443 1.00 80.64 333 THR A CA 1
ATOM 339 C C . THR A 1 173 ? -69.250 58.769 -27.193 1.00 80.63 333 THR A C 1
ATOM 340 O O . THR A 1 173 ? -70.472 58.898 -27.273 1.00 81.88 333 THR A O 1
ATOM 344 N N . ALA A 1 174 ? -68.576 57.768 -27.774 1.00 78.63 334 ALA A N 1
ATOM 345 C CA . ALA A 1 174 ? -69.229 56.567 -28.306 1.00 76.98 334 ALA A CA 1
ATOM 346 C C . ALA A 1 174 ? -69.999 56.739 -29.635 1.00 78.60 334 ALA A C 1
ATOM 347 O O . ALA A 1 174 ? -70.956 56.006 -29.893 1.00 81.17 334 ALA A O 1
ATOM 349 N N . LYS A 1 175 ? -69.618 57.680 -30.488 1.00 78.74 335 LYS A N 1
ATOM 350 C CA . LYS A 1 175 ? -70.268 57.758 -31.806 1.00 79.27 335 LYS A CA 1
ATOM 351 C C . LYS A 1 175 ? -69.839 56.551 -32.680 1.00 77.60 335 LYS A C 1
ATOM 352 O O . LYS A 1 175 ? -68.717 56.055 -32.536 1.00 73.86 335 LYS A O 1
ATOM 354 N N . GLY A 1 176 ? -70.739 56.075 -33.554 1.00 78.21 336 GLY A N 1
ATOM 355 C CA . GLY A 1 176 ? -70.446 54.943 -34.471 1.00 77.33 336 GLY A CA 1
ATOM 356 C C . GLY A 1 176 ? -70.631 55.249 -35.961 1.00 79.75 336 GLY A C 1
ATOM 357 O O . GLY A 1 176 ? -71.545 55.981 -36.345 1.00 81.32 336 GLY A O 1
ATOM 358 N N . PHE A 1 177 ? -69.757 54.694 -36.806 1.00 79.93 337 PHE A N 1
ATOM 359 C CA . PHE A 1 177 ? -69.723 55.019 -38.254 1.00 80.87 337 PHE A CA 1
ATOM 360 C C . PHE A 1 177 ? -69.436 53.796 -39.128 1.00 80.51 337 PHE A C 1
ATOM 361 O O . PHE A 1 177 ? -68.636 52.936 -38.751 1.00 78.64 337 PHE A O 1
ATOM 369 N N . ASP A 1 178 ? -70.076 53.739 -40.300 1.00 81.87 338 ASP A N 1
ATOM 370 C CA . ASP A 1 178 ? -69.885 52.632 -41.256 1.00 81.16 338 ASP A CA 1
ATOM 371 C C . ASP A 1 178 ? -68.842 52.979 -42.341 1.00 82.68 338 ASP A C 1
ATOM 372 O O . ASP A 1 178 ? -68.306 54.092 -42.381 1.00 83.99 338 ASP A O 1
ATOM 377 N N . GLU A 1 179 ? -68.561 52.012 -43.209 1.00 82.78 339 GLU A N 1
ATOM 378 C CA . GLU A 1 179 ? -67.534 52.164 -44.245 1.00 83.74 339 GLU A CA 1
ATOM 379 C C . GLU A 1 179 ? -67.818 53.287 -45.241 1.00 83.60 339 GLU A C 1
ATOM 380 O O . GLU A 1 179 ? -66.927 54.066 -45.587 1.00 81.04 339 GLU A O 1
ATOM 386 N N . GLN A 1 180 ? -69.062 53.347 -45.709 1.00 84.35 340 GLN A N 1
ATOM 387 C CA . GLN A 1 180 ? -69.491 54.398 -46.630 1.00 87.16 340 GLN A CA 1
ATOM 388 C C . GLN A 1 180 ? -69.405 55.751 -45.955 1.00 89.02 340 GLN A C 1
ATOM 389 O O . GLN A 1 180 ? -69.384 56.796 -46.606 1.00 91.79 340 GLN A O 1
ATOM 395 N N . GLY A 1 181 ? -69.317 55.714 -44.704 1.00 88.25 341 GLY A N 1
ATOM 396 C CA . GLY A 1 181 ? -69.315 56.922 -43.929 1.00 89.06 341 GLY A CA 1
ATOM 397 C C . GLY A 1 181 ? -70.717 57.205 -43.470 1.00 90.33 341 GLY A C 1
ATOM 398 O O . GLY A 1 181 ? -71.695 56.657 -43.987 1.00 91.33 341 GLY A O 1
ATOM 399 N N . ASN A 1 182 ? -70.799 58.080 -42.488 1.00 90.56 342 ASN A N 1
ATOM 400 C CA . ASN A 1 182 ? -72.054 58.437 -41.857 1.00 91.17 342 ASN A CA 1
ATOM 401 C C . ASN A 1 182 ? -72.336 57.611 -40.607 1.00 89.49 342 ASN A C 1
ATOM 402 O O . ASN A 1 182 ? -71.905 56.457 -40.465 1.00 88.50 342 ASN A O 1
ATOM 407 N N . GLN A 1 183 ? -73.076 58.225 -39.693 1.00 89.11 343 GLN A N 1
ATOM 408 C CA . GLN A 1 183 ? -73.300 57.636 -38.382 1.00 86.67 343 GLN A CA 1
ATOM 409 C C . GLN A 1 183 ? -74.177 56.406 -38.481 1.00 84.83 343 GLN A C 1
ATOM 410 O O . GLN A 1 183 ? -75.051 56.318 -39.353 1.00 85.11 343 GLN A O 1
ATOM 416 N N . ILE A 1 184 ? -73.920 55.458 -37.583 1.00 82.02 344 ILE A N 1
ATOM 417 C CA . ILE A 1 184 ? -74.717 54.249 -37.471 1.00 79.65 344 ILE A CA 1
ATOM 418 C C . ILE A 1 184 ? -75.811 54.480 -36.447 1.00 79.42 344 ILE A C 1
ATOM 419 O O . ILE A 1 184 ? -75.526 54.802 -35.294 1.00 78.61 344 ILE A O 1
ATOM 424 N N . LYS A 1 185 ? -77.054 54.319 -36.890 1.00 80.20 345 LYS A N 1
ATOM 425 C CA . LYS A 1 185 ? -78.222 54.490 -36.038 1.00 80.91 345 LYS A CA 1
ATOM 426 C C . LYS A 1 185 ? -79.012 53.196 -35.963 1.00 79.62 345 LYS A C 1
ATOM 427 O O . LYS A 1 185 ? -79.255 52.557 -36.978 1.00 80.48 345 LYS A O 1
ATOM 433 N N . SER A 1 186 ? -79.409 52.822 -34.753 1.00 78.36 346 SER A N 1
ATOM 434 C CA . SER A 1 186 ? -80.257 51.640 -34.512 1.00 76.51 346 SER A CA 1
ATOM 435 C C . SER A 1 186 ? -79.639 50.301 -34.981 1.00 74.43 346 SER A C 1
ATOM 436 O O . SER A 1 186 ? -80.354 49.315 -35.205 1.00 72.96 346 SER A O 1
ATOM 439 N N . GLY A 1 187 ? -78.316 50.255 -35.099 1.00 73.18 347 GLY A N 1
ATOM 440 C CA . GLY A 1 187 ? -77.671 49.038 -35.577 1.00 70.88 347 GLY A CA 1
ATOM 441 C C . GLY A 1 187 ? -76.415 48.649 -34.836 1.00 67.54 347 GLY A C 1
ATOM 442 O O . GLY A 1 187 ? -75.759 49.461 -34.188 1.00 66.92 347 GLY A O 1
ATOM 443 N N . ILE A 1 188 ? -76.074 47.385 -34.956 1.00 65.42 348 ILE A N 1
ATOM 444 C CA . ILE A 1 188 ? -74.827 46.911 -34.405 1.00 64.21 348 ILE A CA 1
ATOM 445 C C . ILE A 1 188 ? -73.684 47.630 -35.121 1.00 64.15 348 ILE A C 1
ATOM 446 O O . ILE A 1 188 ? -73.806 47.983 -36.285 1.00 66.00 348 ILE A O 1
ATOM 451 N N . ALA A 1 189 ? -72.598 47.879 -34.403 1.00 63.17 349 ALA A N 1
ATOM 452 C CA . ALA A 1 189 ? -71.385 48.426 -34.987 1.00 63.81 349 ALA A CA 1
ATOM 453 C C . ALA A 1 189 ? -70.163 47.798 -34.337 1.00 62.85 349 ALA A C 1
ATOM 454 O O . ALA A 1 189 ? -70.096 47.672 -33.122 1.00 62.74 349 ALA A O 1
ATOM 456 N N . THR A 1 190 ? -69.183 47.430 -35.150 1.00 63.32 350 THR A N 1
ATOM 457 C CA . THR A 1 190 ? -68.016 46.684 -34.677 1.00 61.81 350 THR A CA 1
ATOM 458 C C . THR A 1 190 ? -66.715 47.492 -34.777 1.00 62.19 350 THR A C 1
ATOM 459 O O . THR A 1 190 ? -66.501 48.280 -35.687 1.00 64.20 350 THR A O 1
ATOM 463 N N . ASP A 1 191 ? -65.858 47.244 -33.808 1.00 61.70 351 ASP A N 1
ATOM 464 C CA . ASP A 1 191 ? -64.698 48.041 -33.501 1.00 63.39 351 ASP A CA 1
ATOM 465 C C . ASP A 1 191 ? -63.465 47.343 -34.079 1.00 62.85 351 ASP A C 1
ATOM 466 O O . ASP A 1 191 ? -63.512 46.156 -34.371 1.00 62.81 351 ASP A O 1
ATOM 471 N N . LEU A 1 192 ? -62.364 48.070 -34.237 1.00 62.94 352 LEU A N 1
ATOM 472 C CA . LEU A 1 192 ? -61.111 47.479 -34.722 1.00 61.96 352 LEU A CA 1
ATOM 473 C C . LEU A 1 192 ? -60.632 46.342 -33.846 1.00 59.92 352 LEU A C 1
ATOM 474 O O . LEU A 1 192 ? -60.072 45.372 -34.341 1.00 59.17 352 LEU A O 1
ATOM 479 N N . SER A 1 193 ? -60.807 46.493 -32.542 1.00 59.65 353 SER A N 1
ATOM 480 C CA . SER A 1 193 ? -60.432 45.443 -31.593 1.00 58.85 353 SER A CA 1
ATOM 481 C C . SER A 1 193 ? -61.353 44.219 -31.660 1.00 57.60 353 SER A C 1
ATOM 482 O O . SER A 1 193 ? -60.931 43.097 -31.348 1.00 55.68 353 SER A O 1
ATOM 485 N N . GLY A 1 194 ? -62.601 44.448 -32.064 1.00 58.06 354 GLY A N 1
ATOM 486 C CA . GLY A 1 194 ? -63.617 43.392 -32.150 1.00 57.55 354 GLY A CA 1
ATOM 487 C C . GLY A 1 194 ? -64.814 43.625 -31.242 1.00 57.95 354 GLY A C 1
ATOM 488 O O . GLY A 1 194 ? -65.762 42.843 -31.245 1.00 57.66 354 GLY A O 1
ATOM 489 N N . ASN A 1 195 ? -64.750 44.689 -30.440 1.00 58.92 355 ASN A N 1
ATOM 490 C CA . ASN A 1 195 ? -65.823 45.049 -29.516 1.00 57.94 355 ASN A CA 1
ATOM 491 C C . ASN A 1 195 ? -67.065 45.369 -30.275 1.00 57.06 355 ASN A C 1
ATOM 492 O O . ASN A 1 195 ? -66.996 46.031 -31.291 1.00 58.37 355 ASN A O 1
ATOM 497 N N . VAL A 1 196 ? -68.197 44.903 -29.776 1.00 55.68 356 VAL A N 1
ATOM 498 C CA . VAL A 1 196 ? -69.458 45.045 -30.477 1.00 56.23 356 VAL A CA 1
ATOM 499 C C . VAL A 1 196 ? -70.373 45.985 -29.714 1.00 55.95 356 VAL A C 1
ATOM 500 O O . VAL A 1 196 ? -70.801 45.671 -28.631 1.00 55.28 356 VAL A O 1
ATOM 504 N N . TYR A 1 197 ? -70.642 47.152 -30.283 1.00 57.74 357 TYR A N 1
ATOM 505 C CA . TYR A 1 197 ? -71.520 48.161 -29.673 1.00 58.84 357 TYR A CA 1
ATOM 506 C C . TYR A 1 197 ? -72.878 48.081 -30.313 1.00 59.93 357 TYR A C 1
ATOM 507 O O . TYR A 1 197 ? -72.987 47.707 -31.469 1.00 60.64 357 TYR A O 1
ATOM 516 N N . TYR A 1 198 ? -73.916 48.449 -29.578 1.00 61.45 358 TYR A N 1
ATOM 517 C CA . TYR A 1 198 ? -75.235 48.608 -30.187 1.00 64.29 358 TYR A CA 1
ATOM 518 C C . TYR A 1 198 ? -75.774 49.984 -29.869 1.00 66.56 358 TYR A C 1
ATOM 519 O O . TYR A 1 198 ? -75.759 50.407 -28.705 1.00 68.52 358 TYR A O 1
ATOM 528 N N . PHE A 1 199 ? -76.237 50.678 -30.909 1.00 67.97 359 PHE A N 1
ATOM 529 C CA . PHE A 1 199 ? -76.746 52.042 -30.785 1.00 69.36 359 PHE A CA 1
ATOM 530 C C . PHE A 1 199 ? -78.261 52.080 -30.963 1.00 71.06 359 PHE A C 1
ATOM 531 O O . PHE A 1 199 ? -78.857 51.140 -31.497 1.00 70.08 359 PHE A O 1
ATOM 539 N N . ASP A 1 200 ? -78.872 53.151 -30.463 1.00 73.40 360 ASP A N 1
ATOM 540 C CA . ASP A 1 200 ? -80.289 53.423 -30.700 1.00 76.02 360 ASP A CA 1
ATOM 541 C C . ASP A 1 200 ? -80.390 54.453 -31.818 1.00 78.33 360 ASP A C 1
ATOM 542 O O . ASP A 1 200 ? -79.369 55.002 -32.253 1.00 78.18 360 ASP A O 1
ATOM 547 N N . ALA A 1 201 ? -81.609 54.714 -32.285 1.00 81.03 361 ALA A N 1
ATOM 548 C CA . ALA A 1 201 ? -81.849 55.846 -33.187 1.00 84.41 361 ALA A CA 1
ATOM 549 C C . ALA A 1 201 ? -81.486 57.116 -32.422 1.00 87.23 361 ALA A C 1
ATOM 550 O O . ALA A 1 201 ? -81.866 57.257 -31.259 1.00 89.07 361 ALA A O 1
ATOM 552 N N . SER A 1 202 ? -80.769 58.029 -33.075 1.00 88.93 362 SER A N 1
ATOM 553 C CA . SER A 1 202 ? -80.109 59.174 -32.415 1.00 89.58 362 SER A CA 1
ATOM 554 C C . SER A 1 202 ? -78.615 58.927 -32.072 1.00 87.14 362 SER A C 1
ATOM 555 O O . SER A 1 202 ? -77.941 59.813 -31.544 1.00 89.36 362 SER A O 1
ATOM 558 N N . GLY A 1 203 ? -78.104 57.734 -32.362 1.00 83.04 363 GLY A N 1
ATOM 559 C CA . GLY A 1 203 ? -76.665 57.494 -32.334 1.00 81.24 363 GLY A CA 1
ATOM 560 C C . GLY A 1 203 ? -76.020 57.232 -30.988 1.00 79.59 363 GLY A C 1
ATOM 561 O O . GLY A 1 203 ? -74.828 56.916 -30.932 1.00 79.74 363 GLY A O 1
ATOM 562 N N . LYS A 1 204 ? -76.783 57.346 -29.907 1.00 78.90 364 LYS A N 1
ATOM 563 C CA . LYS A 1 204 ? -76.253 57.027 -28.574 1.00 77.62 364 LYS A CA 1
ATOM 564 C C . LYS A 1 204 ? -76.227 55.518 -28.349 1.00 75.11 364 LYS A C 1
ATOM 565 O O . LYS A 1 204 ? -77.144 54.797 -28.766 1.00 75.59 364 LYS A O 1
ATOM 571 N N . MET A 1 205 ? -75.186 55.042 -27.671 1.00 72.53 365 MET A N 1
ATOM 572 C CA . MET A 1 205 ? -75.029 53.607 -27.432 1.00 69.59 365 MET A CA 1
ATOM 573 C C . MET A 1 205 ? -75.929 53.112 -26.320 1.00 68.25 365 MET A C 1
ATOM 574 O O . MET A 1 205 ? -76.433 53.888 -25.517 1.00 68.42 365 MET A O 1
ATOM 579 N N . LEU A 1 206 ? -76.114 51.800 -26.293 1.00 66.87 366 LEU A N 1
ATOM 580 C CA . LEU A 1 206 ? -76.915 51.154 -25.273 1.00 66.53 366 LEU A CA 1
ATOM 581 C C . LEU A 1 206 ? -76.053 50.344 -24.306 1.00 65.04 366 LEU A C 1
ATOM 582 O O . LEU A 1 206 ? -75.029 49.767 -24.697 1.00 63.61 366 LEU A O 1
ATOM 587 N N . THR A 1 207 ? -76.497 50.325 -23.045 1.00 65.16 367 THR A N 1
ATOM 588 C CA . THR A 1 207 ? -75.852 49.586 -21.951 1.00 63.98 367 THR A CA 1
ATOM 589 C C . THR A 1 207 ? -76.888 48.739 -21.234 1.00 62.43 367 THR A C 1
ATOM 590 O O . THR A 1 207 ? -78.086 48.913 -21.437 1.00 63.43 367 THR A O 1
ATOM 594 N N . GLY A 1 208 ? -76.418 47.836 -20.385 1.00 60.31 368 GLY A N 1
ATOM 595 C CA . GLY A 1 208 ? -77.296 46.948 -19.645 1.00 59.09 368 GLY A CA 1
ATOM 596 C C . GLY A 1 208 ? -77.796 45.820 -20.517 1.00 58.25 368 GLY A C 1
ATOM 597 O O . GLY A 1 208 ? -77.189 45.495 -21.534 1.00 56.62 368 GLY A O 1
ATOM 598 N N . VAL A 1 209 ? -78.902 45.209 -20.107 1.00 59.07 369 VAL A N 1
ATOM 599 C CA . VAL A 1 209 ? -79.489 44.094 -20.859 1.00 58.71 369 VAL A CA 1
ATOM 600 C C . VAL A 1 209 ? -80.381 44.627 -21.977 1.00 59.72 369 VAL A C 1
ATOM 601 O O . VAL A 1 209 ? -81.173 45.542 -21.775 1.00 59.55 369 VAL A O 1
ATOM 605 N N . GLN A 1 210 ? -80.232 44.040 -23.155 1.00 60.56 370 GLN A N 1
ATOM 606 C CA . GLN A 1 210 ? -80.970 44.455 -24.339 1.00 62.71 370 GLN A CA 1
ATOM 607 C C . GLN A 1 210 ? -81.500 43.243 -25.090 1.00 63.79 370 GLN A C 1
ATOM 608 O O . GLN A 1 210 ? -80.801 42.222 -25.194 1.00 63.53 370 GLN A O 1
ATOM 614 N N . ASN A 1 211 ? -82.722 43.369 -25.619 1.00 65.61 371 ASN A N 1
ATOM 615 C CA . ASN A 1 211 ? -83.329 42.364 -26.511 1.00 65.72 371 ASN A CA 1
ATOM 616 C C . ASN A 1 211 ? -83.154 42.773 -27.977 1.00 67.43 371 ASN A C 1
ATOM 617 O O . ASN A 1 211 ? -83.823 43.683 -28.459 1.00 68.15 371 ASN A O 1
ATOM 622 N N . ILE A 1 212 ? -82.237 42.113 -28.676 1.00 68.34 372 ILE A N 1
ATOM 623 C CA . ILE A 1 212 ? -82.011 42.367 -30.100 1.00 70.56 372 ILE A CA 1
ATOM 624 C C . ILE A 1 212 ? -82.428 41.109 -30.836 1.00 71.76 372 ILE A C 1
ATOM 625 O O . ILE A 1 212 ? -81.759 40.067 -30.734 1.00 69.95 372 ILE A O 1
ATOM 630 N N . ASP A 1 213 ? -83.536 41.218 -31.573 1.00 74.61 373 ASP A N 1
ATOM 631 C CA . ASP A 1 213 ? -84.085 40.100 -32.356 1.00 75.43 373 ASP A CA 1
ATOM 632 C C . ASP A 1 213 ? -84.453 38.923 -31.481 1.00 73.39 373 ASP A C 1
ATOM 633 O O . ASP A 1 213 ? -83.891 37.828 -31.631 1.00 72.02 373 ASP A O 1
ATOM 638 N N . GLY A 1 214 ? -85.394 39.172 -30.563 1.00 72.46 374 GLY A N 1
ATOM 639 C CA . GLY A 1 214 ? -85.863 38.155 -29.610 1.00 70.58 374 GLY A CA 1
ATOM 640 C C . GLY A 1 214 ? -84.729 37.333 -29.006 1.00 67.66 374 GLY A C 1
ATOM 641 O O . GLY A 1 214 ? -84.783 36.103 -28.987 1.00 64.82 374 GLY A O 1
ATOM 642 N N . LYS A 1 215 ? -83.692 38.036 -28.554 1.00 66.41 375 LYS A N 1
ATOM 643 C CA . LYS A 1 215 ? -82.514 37.430 -27.946 1.00 64.43 375 LYS A CA 1
ATOM 644 C C . LYS A 1 215 ? -81.943 38.442 -26.959 1.00 64.29 375 LYS A C 1
ATOM 645 O O . LYS A 1 215 ? -81.833 39.624 -27.291 1.00 65.11 375 LYS A O 1
ATOM 651 N N . LYS A 1 216 ? -81.605 37.986 -25.752 1.00 61.97 376 LYS A N 1
ATOM 652 C CA . LYS A 1 216 ? -81.078 38.881 -24.718 1.00 60.74 376 LYS A CA 1
ATOM 653 C C . LYS A 1 216 ? -79.566 38.975 -24.888 1.00 58.11 376 LYS A C 1
ATOM 654 O O . LYS A 1 216 ? -78.903 37.975 -25.153 1.00 55.19 376 LYS A O 1
ATOM 660 N N . TYR A 1 217 ? -79.042 40.188 -24.754 1.00 57.79 377 TYR A N 1
ATOM 661 C CA . TYR A 1 217 ? -77.606 40.454 -24.869 1.00 57.81 377 TYR A CA 1
ATOM 662 C C . TYR A 1 217 ? -77.201 41.376 -23.731 1.00 56.99 377 TYR A C 1
ATOM 663 O O . TYR A 1 217 ? -77.961 42.276 -23.373 1.00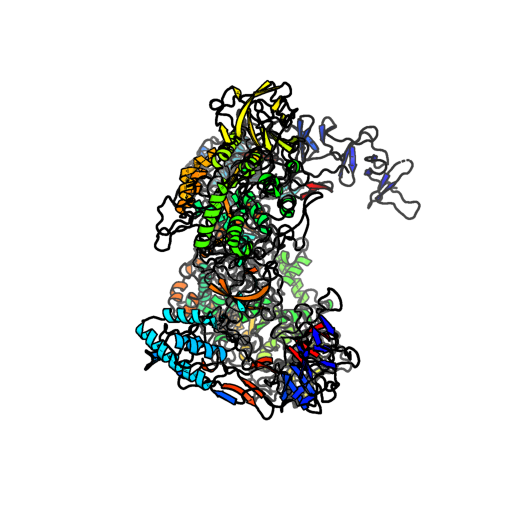 57.78 377 TYR A O 1
ATOM 672 N N . TYR A 1 218 ? -76.009 41.185 -23.176 1.00 56.04 378 TYR A N 1
ATOM 673 C CA . TYR A 1 218 ? -75.532 42.101 -22.134 1.00 56.96 378 TYR A CA 1
ATOM 674 C C . TYR A 1 218 ? -74.458 43.060 -22.642 1.00 57.68 378 TYR A C 1
ATOM 675 O O . TYR A 1 218 ? -73.432 42.629 -23.189 1.00 57.96 378 TYR A O 1
ATOM 684 N N . PHE A 1 219 ? -74.706 44.352 -22.417 1.00 58.21 379 PHE A N 1
ATOM 685 C CA . PHE A 1 219 ? -73.746 45.417 -22.695 1.00 58.90 379 PHE A CA 1
ATOM 686 C C . PHE A 1 219 ? -73.242 46.065 -21.406 1.00 58.65 379 PHE A C 1
ATOM 687 O O . PHE A 1 219 ? -74.039 46.572 -20.609 1.00 60.35 379 PHE A O 1
ATOM 695 N N . ASP A 1 220 ? -71.927 46.052 -21.200 1.00 56.78 380 ASP A N 1
ATOM 696 C CA . ASP A 1 220 ? -71.349 46.639 -19.996 1.00 56.48 380 ASP A CA 1
ATOM 697 C C . ASP A 1 220 ? -71.471 48.149 -20.047 1.00 58.27 380 ASP A C 1
ATOM 698 O O . ASP A 1 220 ? -72.058 48.692 -20.969 1.00 58.24 380 ASP A O 1
ATOM 703 N N . GLU A 1 221 ? -70.917 48.824 -19.049 1.00 60.16 381 GLU A N 1
ATOM 704 C CA . GLU A 1 221 ? -71.032 50.274 -18.951 1.00 63.02 381 GLU A CA 1
ATOM 705 C C . GLU A 1 221 ? -70.116 50.977 -19.944 1.00 62.72 381 GLU A C 1
ATOM 706 O O . GLU A 1 221 ? -70.166 52.195 -20.100 1.00 64.01 381 GLU A O 1
ATOM 712 N N . GLN A 1 222 ? -69.317 50.182 -20.639 1.00 61.37 382 GLN A N 1
ATOM 713 C CA . GLN A 1 222 ? -68.459 50.660 -21.708 1.00 62.36 382 GLN A CA 1
ATOM 714 C C . GLN A 1 222 ? -69.143 50.524 -23.069 1.00 62.21 382 GLN A C 1
ATOM 715 O O . GLN A 1 222 ? -68.593 50.939 -24.086 1.00 62.02 382 GLN A O 1
ATOM 721 N N . GLY A 1 223 ? -70.333 49.922 -23.072 1.00 61.84 383 GLY A N 1
ATOM 722 C CA . GLY A 1 223 ? -71.115 49.669 -24.285 1.00 61.35 383 GLY A CA 1
ATOM 723 C C . GLY A 1 223 ? -70.710 48.448 -25.095 1.00 59.26 383 GLY A C 1
ATOM 724 O O . GLY A 1 223 ? -71.166 48.300 -26.219 1.00 60.89 383 GLY A O 1
ATOM 725 N N . HIS A 1 224 ? -69.861 47.588 -24.540 1.00 56.67 384 HIS A N 1
ATOM 726 C CA . HIS A 1 224 ? -69.415 46.384 -25.230 1.00 55.22 384 HIS A CA 1
ATOM 727 C C . HIS A 1 224 ? -70.377 45.256 -24.975 1.00 54.85 384 HIS A C 1
ATOM 728 O O . HIS A 1 224 ? -70.823 45.075 -23.854 1.00 55.15 384 HIS A O 1
ATOM 735 N N . ARG A 1 225 ? -70.696 44.496 -26.012 1.00 55.52 385 ARG A N 1
ATOM 736 C CA . ARG A 1 225 ? -71.511 43.309 -25.858 1.00 55.21 385 ARG A CA 1
ATOM 737 C C . ARG A 1 225 ? -70.576 42.249 -25.350 1.00 52.92 385 ARG A C 1
ATOM 738 O O . ARG A 1 225 ? -69.414 42.222 -25.742 1.00 51.16 385 ARG A O 1
ATOM 746 N N . ARG A 1 226 ? -71.081 41.398 -24.456 1.00 52.83 386 ARG A N 1
ATOM 747 C CA . ARG A 1 226 ? -70.232 40.491 -23.685 1.00 51.83 386 ARG A CA 1
ATOM 748 C C . ARG A 1 226 ? -70.688 39.053 -23.659 1.00 51.25 386 ARG A C 1
ATOM 749 O O . ARG A 1 226 ? -71.883 38.788 -23.642 1.00 53.95 386 ARG A O 1
ATOM 757 N N . ARG A 1 227 ? -69.718 38.144 -23.628 1.00 49.51 387 ARG A N 1
ATOM 758 C CA . ARG A 1 227 ? -69.965 36.716 -23.632 1.00 49.42 387 ARG A CA 1
ATOM 759 C C . ARG A 1 227 ? -69.418 36.062 -22.373 1.00 48.12 387 ARG A C 1
ATOM 760 O O . ARG A 1 227 ? -68.527 36.588 -21.732 1.00 48.93 387 ARG A O 1
ATOM 768 N N . ASN A 1 228 ? -69.938 34.894 -22.034 1.00 46.71 388 ASN A N 1
ATOM 769 C CA . ASN A 1 228 ? -69.545 34.218 -20.813 1.00 46.19 388 ASN A CA 1
ATOM 770 C C . ASN A 1 228 ? -69.620 35.137 -19.602 1.00 46.38 388 ASN A C 1
ATOM 771 O O . ASN A 1 228 ? -68.634 35.358 -18.911 1.00 46.36 388 ASN A O 1
ATOM 776 N N . TYR A 1 229 ? -70.820 35.664 -19.377 1.00 47.06 389 TYR A N 1
ATOM 777 C CA . TYR A 1 229 ? -71.118 36.602 -18.298 1.00 46.87 389 TYR A CA 1
ATOM 778 C C . TYR A 1 229 ? -72.382 36.134 -17.590 1.00 47.13 389 TYR A C 1
ATOM 779 O O . TYR A 1 229 ? -73.421 35.945 -18.229 1.00 47.29 389 TYR A O 1
ATOM 788 N N . ALA A 1 230 ? -72.310 35.979 -16.274 1.00 47.13 390 ALA A N 1
ATOM 789 C CA . ALA A 1 230 ? -73.463 35.542 -15.489 1.00 47.68 390 ALA A CA 1
ATOM 790 C C . ALA A 1 230 ? -73.888 36.619 -14.506 1.00 48.99 390 ALA A C 1
ATOM 791 O O . ALA A 1 230 ? -73.053 37.399 -14.047 1.00 50.65 390 ALA A O 1
ATOM 793 N N . GLY A 1 231 ? -75.178 36.663 -14.175 1.00 48.97 391 GLY A N 1
ATOM 794 C CA . GLY A 1 231 ? -75.658 37.602 -13.160 1.00 49.08 391 GLY A CA 1
ATOM 795 C C . GLY A 1 231 ? -77.155 37.770 -13.054 1.00 49.25 391 GLY A C 1
ATOM 796 O O . GLY A 1 231 ? -77.892 37.462 -13.983 1.00 48.65 391 GLY A O 1
ATOM 797 N N . VAL A 1 232 ? -77.590 38.276 -11.903 1.00 50.22 392 VAL A N 1
ATOM 798 C CA . VAL A 1 232 ? -78.984 38.629 -11.690 1.00 52.04 392 VAL A CA 1
ATOM 799 C C . VAL A 1 232 ? -79.200 40.011 -12.286 1.00 54.37 392 VAL A C 1
ATOM 800 O O . VAL A 1 232 ? -78.590 40.986 -11.840 1.00 55.37 392 VAL A O 1
ATOM 804 N N . PHE A 1 233 ? -80.041 40.084 -13.315 1.00 55.59 393 PHE A N 1
ATOM 805 C CA . PHE A 1 233 ? -80.378 41.353 -13.961 1.00 57.21 393 PHE A CA 1
ATOM 806 C C . PHE A 1 233 ? -81.892 41.539 -13.946 1.00 59.74 393 PHE A C 1
ATOM 807 O O . PHE A 1 233 ? -82.633 40.637 -14.358 1.00 59.50 393 PHE A O 1
ATOM 815 N N . ASN A 1 234 ? -82.345 42.695 -13.449 1.00 61.51 394 ASN A N 1
ATOM 816 C CA . ASN A 1 234 ? -83.770 42.947 -13.278 1.00 62.67 394 ASN A CA 1
ATOM 817 C C . ASN A 1 234 ? -84.450 41.700 -12.735 1.00 61.88 394 ASN A C 1
ATOM 818 O O . ASN A 1 234 ? -85.363 41.136 -13.339 1.00 61.96 394 ASN A O 1
ATOM 823 N N . ASN A 1 235 ? -83.954 41.262 -11.589 1.00 61.59 395 ASN A N 1
ATOM 824 C CA . ASN A 1 235 ? -84.426 40.049 -10.942 1.00 61.66 395 ASN A CA 1
ATOM 825 C C . ASN A 1 235 ? -84.546 38.822 -11.868 1.00 60.06 395 ASN A C 1
ATOM 826 O O . ASN A 1 235 ? -85.552 38.127 -11.843 1.00 60.69 395 ASN A O 1
ATOM 831 N N . GLU A 1 236 ? -83.513 38.553 -12.661 1.00 58.39 396 GLU A N 1
ATOM 832 C CA . GLU A 1 236 ? -83.477 37.348 -13.488 1.00 57.06 396 GLU A CA 1
ATOM 833 C C . GLU A 1 236 ? -82.088 36.820 -13.682 1.00 53.73 396 GLU A C 1
ATOM 834 O O . GLU A 1 236 ? -81.211 37.537 -14.130 1.00 52.71 396 GLU A O 1
ATOM 840 N N . PHE A 1 237 ? -81.886 35.555 -13.358 1.00 51.49 397 PHE A N 1
ATOM 841 C CA . PHE A 1 237 ? -80.553 35.012 -13.427 1.00 49.94 397 PHE A CA 1
ATOM 842 C C . PHE A 1 237 ? -80.291 34.562 -14.850 1.00 49.38 397 PHE A C 1
ATOM 843 O O . PHE A 1 237 ? -80.906 33.622 -15.348 1.00 49.21 397 PHE A O 1
ATOM 851 N N . ILE A 1 238 ? -79.375 35.266 -15.497 1.00 49.35 398 ILE A N 1
ATOM 852 C CA . ILE A 1 238 ? -79.033 35.027 -16.889 1.00 49.37 398 ILE A CA 1
ATOM 853 C C . ILE A 1 238 ? -77.570 34.653 -17.006 1.00 47.65 398 ILE A C 1
ATOM 854 O O . ILE A 1 238 ? -76.741 35.170 -16.253 1.00 47.87 398 ILE A O 1
ATOM 859 N N . TYR A 1 239 ? -77.255 33.785 -17.965 1.00 46.12 399 TYR A N 1
ATOM 860 C CA . TYR A 1 239 ? -75.862 33.479 -18.320 1.00 45.54 399 TYR A CA 1
ATOM 861 C C . TYR A 1 239 ? -75.690 33.668 -19.815 1.00 46.47 399 TYR A C 1
ATOM 862 O O . TYR A 1 239 ? -76.295 32.947 -20.603 1.00 48.17 399 TYR A O 1
ATOM 871 N N . PHE A 1 240 ? -74.886 34.655 -20.198 1.00 45.80 400 PHE A N 1
ATOM 872 C CA . PHE A 1 240 ? -74.631 34.920 -21.586 1.00 45.85 400 PHE A CA 1
ATOM 873 C C . PHE A 1 240 ? -73.452 34.061 -22.006 1.00 46.07 400 PHE A C 1
ATOM 874 O O . PHE A 1 240 ? -72.345 34.259 -21.534 1.00 46.03 400 PHE A O 1
ATOM 882 N N . GLY A 1 241 ? -73.678 33.115 -22.912 1.00 47.07 401 GLY A N 1
ATOM 883 C CA . GLY A 1 241 ? -72.618 32.206 -23.363 1.00 47.35 401 GLY A CA 1
ATOM 884 C C . GLY A 1 241 ? -71.682 32.793 -24.409 1.00 48.54 401 GLY A C 1
ATOM 885 O O . GLY A 1 241 ? -71.680 33.995 -24.647 1.00 49.42 401 GLY A O 1
ATOM 886 N N . LEU A 1 242 ? -70.891 31.926 -25.036 1.00 49.47 402 LEU A N 1
ATOM 887 C CA . LEU A 1 242 ? -69.928 32.308 -26.089 1.00 51.30 402 LEU A CA 1
ATOM 888 C C . LEU A 1 242 ? -70.573 33.139 -27.203 1.00 52.69 402 LEU A C 1
ATOM 889 O O . LEU A 1 242 ? -69.936 34.019 -27.784 1.00 52.74 402 LEU A O 1
ATOM 894 N N . ASP A 1 243 ? -71.834 32.827 -27.492 1.00 53.75 403 ASP A N 1
ATOM 895 C CA . ASP A 1 243 ? -72.669 33.602 -28.404 1.00 55.18 403 ASP A CA 1
ATOM 896 C C . ASP A 1 243 ? -72.707 35.079 -28.026 1.00 55.68 403 ASP A C 1
ATOM 897 O O . ASP A 1 243 ? -72.566 35.960 -28.869 1.00 55.56 403 ASP A O 1
ATOM 902 N N . GLY A 1 244 ? -72.920 35.328 -26.742 1.00 55.47 404 GLY A N 1
ATOM 903 C CA . GLY A 1 244 ? -73.389 36.628 -26.266 1.00 56.14 404 GLY A CA 1
ATOM 904 C C . GLY A 1 244 ? -74.850 36.550 -25.856 1.00 55.52 404 GLY A C 1
ATOM 905 O O . GLY A 1 244 ? -75.399 37.526 -25.343 1.00 55.31 404 GLY A O 1
ATOM 906 N N . VAL A 1 245 ? -75.443 35.365 -26.037 1.00 54.75 405 VAL A N 1
ATOM 907 C CA . VAL A 1 245 ? -76.877 35.146 -25.897 1.00 56.12 405 VAL A CA 1
ATOM 908 C C . VAL A 1 245 ? -77.274 34.600 -24.522 1.00 56.53 405 VAL A C 1
ATOM 909 O O . VAL A 1 245 ? -76.724 33.595 -24.052 1.00 56.19 405 VAL A O 1
ATOM 913 N N . GLY A 1 246 ? -78.271 35.244 -23.911 1.00 57.15 406 GLY A N 1
ATOM 914 C CA . GLY A 1 246 ? -78.711 34.899 -22.568 1.00 56.56 406 GLY A CA 1
ATOM 915 C C . GLY A 1 246 ? -79.419 33.566 -22.501 1.00 55.98 406 GLY A C 1
ATOM 916 O O . GLY A 1 246 ? -80.239 33.256 -23.357 1.00 56.38 406 GLY A O 1
ATOM 917 N N . GLN A 1 247 ? -79.079 32.781 -21.482 1.00 55.04 407 GLN A N 1
ATOM 918 C CA . GLN A 1 247 ? -79.772 31.537 -21.171 1.00 54.35 407 GLN A CA 1
ATOM 919 C C . GLN A 1 247 ? -80.363 31.691 -19.779 1.00 52.72 407 GLN A C 1
ATOM 920 O O . GLN A 1 247 ? -79.871 32.481 -18.983 1.00 52.30 407 GLN A O 1
ATOM 926 N N . SER A 1 248 ? -81.429 30.964 -19.479 1.00 51.65 408 SER A N 1
ATOM 927 C CA . SER A 1 248 ? -82.011 31.056 -18.151 1.00 51.63 408 SER A CA 1
ATOM 928 C C . SER A 1 248 ? -81.224 30.151 -17.244 1.00 49.61 408 SER A C 1
ATOM 929 O O . SER A 1 248 ? -81.178 28.959 -17.478 1.00 49.00 408 SER A O 1
ATOM 932 N N . ALA A 1 249 ? -80.627 30.725 -16.204 1.00 48.96 409 ALA A N 1
ATOM 933 C CA . ALA A 1 249 ? -79.859 29.971 -15.227 1.00 48.16 409 ALA A CA 1
ATOM 934 C C . ALA A 1 249 ? -80.741 29.215 -14.231 1.00 48.57 409 ALA A C 1
ATOM 935 O O . ALA A 1 249 ? -80.225 28.581 -13.304 1.00 48.87 409 ALA A O 1
ATOM 937 N N . ILE A 1 250 ? -82.059 29.289 -14.399 1.00 49.22 410 ILE A N 1
ATOM 938 C CA . ILE A 1 250 ? -82.972 28.471 -13.611 1.00 48.84 410 ILE A CA 1
ATOM 939 C C . ILE A 1 250 ? -83.142 27.115 -14.254 1.00 47.85 410 ILE A C 1
ATOM 940 O O . ILE A 1 250 ? -83.138 26.112 -13.578 1.00 47.98 410 ILE A O 1
ATOM 945 N N . GLU A 1 251 ? -83.269 27.103 -15.570 1.00 48.37 411 GLU A N 1
ATOM 946 C CA . GLU A 1 251 ? -83.548 25.881 -16.323 1.00 48.31 411 GLU A CA 1
ATOM 947 C C . GLU A 1 251 ? -82.398 24.887 -16.363 1.00 45.75 411 GLU A C 1
ATOM 948 O O . GLU A 1 251 ? -81.286 25.222 -16.781 1.00 43.19 411 GLU A O 1
ATOM 954 N N . TYR A 1 252 ? -82.699 23.643 -16.002 1.00 44.72 412 TYR A N 1
ATOM 955 C CA . TYR A 1 252 ? -81.706 22.587 -16.063 1.00 43.89 412 TYR A CA 1
ATOM 956 C C . TYR A 1 252 ? -81.153 22.446 -17.468 1.00 42.61 412 TYR A C 1
ATOM 957 O O . TYR A 1 252 ? -81.876 22.546 -18.444 1.00 41.94 412 TYR A O 1
ATOM 966 N N . GLN A 1 253 ? -79.856 22.202 -17.531 1.00 42.34 413 GLN A N 1
ATOM 967 C CA . GLN A 1 253 ? -79.110 22.151 -18.769 1.00 42.88 413 GLN A CA 1
ATOM 968 C C . GLN A 1 253 ? -78.642 20.756 -19.138 1.00 42.07 413 GLN A C 1
ATOM 969 O O . GLN A 1 253 ? -77.816 20.604 -20.017 1.00 43.70 413 GLN A O 1
ATOM 975 N N . PHE A 1 254 ? -79.154 19.743 -18.467 1.00 41.35 414 PHE A N 1
ATOM 976 C CA . PHE A 1 254 ? -78.699 18.373 -18.680 1.00 41.13 414 PHE A CA 1
ATOM 977 C C . PHE A 1 254 ? -79.881 17.497 -19.039 1.00 40.72 414 PHE A C 1
ATOM 978 O O . PHE A 1 254 ? -81.013 17.863 -18.772 1.00 41.19 414 PHE A O 1
ATOM 986 N N . GLU A 1 255 ? -79.638 16.344 -19.638 1.00 39.96 415 GLU A N 1
ATOM 987 C CA . GLU A 1 255 ? -80.749 15.457 -19.884 1.00 41.29 415 GLU A CA 1
ATOM 988 C C . GLU A 1 255 ? -81.276 14.888 -18.580 1.00 41.95 415 GLU A C 1
ATOM 989 O O . GLU A 1 255 ? -80.562 14.174 -17.872 1.00 42.35 415 GLU A O 1
ATOM 995 N N . LYS A 1 256 ? -82.534 15.191 -18.268 1.00 42.83 416 LYS A N 1
ATOM 996 C CA . LYS A 1 256 ? -83.214 14.554 -17.141 1.00 43.11 416 LYS A CA 1
ATOM 997 C C . LYS A 1 256 ? -83.492 13.111 -17.514 1.00 42.48 416 LYS A C 1
ATOM 998 O O . LYS A 1 256 ? -84.036 12.845 -18.559 1.00 42.15 416 LYS A O 1
ATOM 1004 N N . GLY A 1 257 ? -83.103 12.182 -16.666 1.00 43.20 417 GLY A N 1
ATOM 1005 C CA . GLY A 1 257 ? -83.408 10.786 -16.899 1.00 44.81 417 GLY A CA 1
ATOM 1006 C C . GLY A 1 257 ? -82.207 9.901 -16.669 1.00 44.77 417 GLY A C 1
ATOM 1007 O O . GLY A 1 257 ? -81.073 10.311 -16.924 1.00 45.17 417 GLY A O 1
ATOM 1008 N N . LEU A 1 258 ? -82.469 8.698 -16.163 1.00 44.70 418 LEU A N 1
ATOM 1009 C CA . LEU A 1 258 ? -81.460 7.659 -16.060 1.00 44.41 418 LEU A CA 1
ATOM 1010 C C . LEU A 1 258 ? -81.673 6.665 -17.191 1.00 44.66 418 LEU A C 1
ATOM 1011 O O . LEU A 1 258 ? -82.698 6.688 -17.858 1.00 44.91 418 LEU A O 1
ATOM 1016 N N . THR A 1 259 ? -80.686 5.808 -17.412 1.00 45.39 419 THR A N 1
ATOM 1017 C CA . THR A 1 259 ? -80.722 4.788 -18.481 1.00 46.65 419 THR A CA 1
ATOM 1018 C C . THR A 1 259 ? -80.079 3.516 -17.971 1.00 46.85 419 THR A C 1
ATOM 1019 O O . THR A 1 259 ? -78.905 3.540 -17.598 1.00 46.74 419 THR A O 1
ATOM 1023 N N . SER A 1 260 ? -80.818 2.409 -17.954 1.00 47.42 420 SER A N 1
ATOM 1024 C CA . SER A 1 260 ? -80.242 1.189 -17.395 1.00 47.83 420 SER A CA 1
ATOM 1025 C C . SER A 1 260 ? -79.171 0.647 -18.328 1.00 46.92 420 SER A C 1
ATOM 1026 O O . SER A 1 260 ? -79.329 0.644 -19.535 1.00 46.23 420 SER A O 1
ATOM 1029 N N . GLN A 1 261 ? -78.088 0.195 -17.721 1.00 46.89 421 GLN A N 1
ATOM 1030 C CA . GLN A 1 261 ? -76.991 -0.430 -18.414 1.00 47.43 421 GLN A CA 1
ATOM 1031 C C . GLN A 1 261 ? -77.133 -1.959 -18.361 1.00 48.52 421 GLN A C 1
ATOM 1032 O O . GLN A 1 261 ? -76.204 -2.702 -18.723 1.00 49.55 421 GLN A O 1
ATOM 1038 N N . ASN A 1 262 ? -78.297 -2.420 -17.914 1.00 48.11 422 ASN A N 1
ATOM 1039 C CA . ASN A 1 262 ? -78.616 -3.828 -17.954 1.00 48.60 422 ASN A CA 1
ATOM 1040 C C . ASN A 1 262 ? -79.282 -4.160 -19.276 1.00 50.27 422 ASN A C 1
ATOM 1041 O O . ASN A 1 262 ? -80.210 -3.478 -19.696 1.00 50.82 422 ASN A O 1
ATOM 1046 N N . SER A 1 263 ? -78.784 -5.209 -19.926 1.00 51.03 423 SER A N 1
ATOM 1047 C CA . SER A 1 263 ? -79.252 -5.659 -21.230 1.00 51.07 423 SER A CA 1
ATOM 1048 C C . SER A 1 263 ? -79.581 -7.134 -21.090 1.00 51.40 423 SER A C 1
ATOM 1049 O O . SER A 1 263 ? -79.315 -7.727 -20.048 1.00 52.68 423 SER A O 1
ATOM 1052 N N . VAL A 1 264 ? -80.127 -7.746 -22.127 1.00 51.80 424 VAL A N 1
ATOM 1053 C CA . VAL A 1 264 ? -80.261 -9.212 -22.123 1.00 52.68 424 VAL A CA 1
ATOM 1054 C C . VAL A 1 264 ? -78.878 -9.876 -22.065 1.00 52.67 424 VAL A C 1
ATOM 1055 O O . VAL A 1 264 ? -78.714 -10.954 -21.477 1.00 52.19 424 VAL A O 1
ATOM 1059 N N . ALA A 1 265 ? -77.904 -9.212 -22.695 1.00 52.20 425 ALA A N 1
ATOM 1060 C CA . ALA A 1 265 ? -76.529 -9.693 -22.813 1.00 51.95 425 ALA A CA 1
ATOM 1061 C C . ALA A 1 265 ? -75.663 -9.448 -21.581 1.00 51.30 425 ALA A C 1
ATOM 1062 O O . ALA A 1 265 ? -74.620 -10.083 -21.438 1.00 51.99 425 ALA A O 1
ATOM 1064 N N . THR A 1 266 ? -76.060 -8.545 -20.695 1.00 50.42 426 THR A N 1
ATOM 1065 C CA . THR A 1 266 ? -75.159 -8.174 -19.603 1.00 50.03 426 THR A CA 1
ATOM 1066 C C . THR A 1 266 ? -74.875 -9.330 -18.668 1.00 49.66 426 THR A C 1
ATOM 1067 O O . THR A 1 266 ? -73.799 -9.390 -18.080 1.00 50.27 426 THR A O 1
ATOM 1071 N N . SER A 1 267 ? -75.842 -10.229 -18.522 1.00 49.74 427 SER A N 1
ATOM 1072 C CA . SER A 1 267 ? -75.640 -11.465 -17.772 1.00 49.88 427 SER A CA 1
ATOM 1073 C C . SER A 1 267 ? -74.502 -12.272 -18.363 1.00 49.07 427 SER A C 1
ATOM 1074 O O . SER A 1 267 ? -73.698 -12.811 -17.628 1.00 49.09 427 SER A O 1
ATOM 1077 N N . HIS A 1 268 ? -74.421 -12.310 -19.689 1.00 49.01 428 HIS A N 1
ATOM 1078 C CA . HIS A 1 268 ? -73.424 -13.113 -20.414 1.00 48.59 428 HIS A CA 1
ATOM 1079 C C . HIS A 1 268 ? -72.072 -12.414 -20.486 1.00 47.31 428 HIS A C 1
ATOM 1080 O O . HIS A 1 268 ? -71.038 -13.054 -20.359 1.00 48.35 428 HIS A O 1
ATOM 1087 N N . ASN A 1 269 ? -72.080 -11.106 -20.714 1.00 46.10 429 ASN A N 1
ATOM 1088 C CA . ASN A 1 269 ? -70.833 -10.350 -20.876 1.00 44.64 429 ASN A CA 1
ATOM 1089 C C . ASN A 1 269 ? -70.161 -9.981 -19.564 1.00 43.33 429 ASN A C 1
ATOM 1090 O O . ASN A 1 269 ? -68.987 -9.612 -19.554 1.00 41.93 429 ASN A O 1
ATOM 1095 N N . ALA A 1 270 ? -70.908 -10.058 -18.470 1.00 43.45 430 ALA A N 1
ATOM 1096 C CA . ALA A 1 270 ? -70.344 -9.865 -17.141 1.00 43.24 430 ALA A CA 1
ATOM 1097 C C . ALA A 1 270 ? -69.140 -10.762 -16.937 1.00 43.96 430 ALA A C 1
ATOM 1098 O O . ALA A 1 270 ? -69.088 -11.880 -17.454 1.00 45.47 430 ALA A O 1
ATOM 1100 N N . ALA A 1 271 ? -68.180 -10.267 -16.164 1.00 43.38 431 ALA A N 1
ATOM 1101 C CA . ALA A 1 271 ? -66.899 -10.956 -15.954 1.00 42.98 431 ALA A CA 1
ATOM 1102 C C . ALA A 1 271 ? -67.058 -12.322 -15.298 1.00 43.55 431 ALA A C 1
ATOM 1103 O O . ALA A 1 271 ? -67.945 -12.517 -14.485 1.00 44.82 431 ALA A O 1
ATOM 1105 N N . LYS A 1 272 ? -66.195 -13.256 -15.663 1.00 43.94 432 LYS A N 1
ATOM 1106 C CA . LYS A 1 272 ? -66.222 -14.611 -15.119 1.00 45.05 432 LYS A CA 1
ATOM 1107 C C . LYS A 1 272 ? -66.030 -14.572 -13.640 1.00 44.60 432 LYS A C 1
ATOM 1108 O O . LYS A 1 272 ? -66.746 -15.239 -12.902 1.00 45.30 432 LYS A O 1
ATOM 1114 N N . SER A 1 273 ? -65.016 -13.826 -13.220 1.00 44.01 433 SER A N 1
ATOM 1115 C CA . SER A 1 273 ? -64.822 -13.474 -11.812 1.00 43.91 433 SER A CA 1
ATOM 1116 C C . SER A 1 273 ? -64.336 -12.035 -11.727 1.00 43.64 433 SER A C 1
ATOM 1117 O O . SER A 1 273 ? -64.061 -11.410 -12.746 1.00 45.30 433 SER A O 1
ATOM 1120 N N . TYR A 1 274 ? -64.203 -11.513 -10.514 1.00 43.15 434 TYR A N 1
ATOM 1121 C CA . TYR A 1 274 ? -63.843 -10.105 -10.312 1.00 40.54 434 TYR A CA 1
ATOM 1122 C C . TYR A 1 274 ? -62.461 -9.963 -9.681 1.00 39.26 434 TYR A C 1
ATOM 1123 O O . TYR A 1 274 ? -62.240 -9.070 -8.893 1.00 38.70 434 TYR A O 1
ATOM 1132 N N . ASP A 1 275 ? -61.535 -10.847 -10.034 1.00 39.62 435 ASP A N 1
ATOM 1133 C CA . ASP A 1 275 ? -60.173 -10.803 -9.505 1.00 39.47 435 ASP A CA 1
ATOM 1134 C C . ASP A 1 275 ? -59.123 -10.992 -10.623 1.00 39.17 435 ASP A C 1
ATOM 1135 O O . ASP A 1 275 ? -59.462 -11.164 -11.793 1.00 38.81 435 ASP A O 1
ATOM 1140 N N . THR A 1 276 ? -57.851 -10.932 -10.244 1.00 38.47 436 THR A N 1
ATOM 1141 C CA . THR A 1 276 ? -56.732 -10.961 -11.178 1.00 38.09 436 THR A CA 1
ATOM 1142 C C . THR A 1 276 ? -56.813 -12.033 -12.288 1.00 39.42 436 THR A C 1
ATOM 1143 O O . THR A 1 276 ? -56.327 -11.811 -13.397 1.00 39.63 436 THR A O 1
ATOM 1147 N N . LYS A 1 277 ? -57.390 -13.188 -11.981 1.00 40.42 437 LYS A N 1
ATOM 1148 C CA . LYS A 1 277 ? -57.518 -14.275 -12.950 1.00 41.59 437 LYS A CA 1
ATOM 1149 C C . LYS A 1 277 ? -58.124 -13.805 -14.238 1.00 42.05 437 LYS A C 1
ATOM 1150 O O . LYS A 1 277 ? -57.653 -14.168 -15.310 1.00 43.01 437 LYS A O 1
ATOM 1156 N N . SER A 1 278 ? -59.214 -13.047 -14.112 1.00 41.91 438 SER A N 1
ATOM 1157 C CA . SER A 1 278 ? -60.125 -12.767 -15.225 1.00 42.34 438 SER A CA 1
ATOM 1158 C C . SER A 1 278 ? -59.811 -11.480 -15.960 1.00 41.38 438 SER A C 1
ATOM 1159 O O . SER A 1 278 ? -60.534 -11.102 -16.883 1.00 42.23 438 SER A O 1
ATOM 1162 N N . PHE A 1 279 ? -58.747 -10.802 -15.550 1.00 40.42 439 PHE A N 1
ATOM 1163 C CA . PHE A 1 279 ? -58.347 -9.554 -16.181 1.00 39.15 439 PHE A CA 1
ATOM 1164 C C . PHE A 1 279 ? -56.848 -9.485 -16.433 1.00 39.00 439 PHE A C 1
ATOM 1165 O O . PHE A 1 279 ? -56.035 -9.893 -15.594 1.00 38.32 439 PHE A O 1
ATOM 1173 N N . THR A 1 280 ? -56.492 -8.970 -17.601 1.00 39.25 440 THR A N 1
ATOM 1174 C CA . THR A 1 280 ? -55.126 -8.536 -17.830 1.00 39.56 440 THR A CA 1
ATOM 1175 C C . THR A 1 280 ? -55.010 -7.164 -17.185 1.00 39.34 440 THR A C 1
ATOM 1176 O O . THR A 1 280 ? -55.856 -6.296 -17.387 1.00 39.54 440 THR A O 1
ATOM 1180 N N . ASN A 1 281 ? -53.949 -6.975 -16.419 1.00 39.48 441 ASN A N 1
ATOM 1181 C CA . ASN A 1 281 ? -53.846 -5.840 -15.537 1.00 39.05 441 ASN A CA 1
ATOM 1182 C C . ASN A 1 281 ? -52.408 -5.381 -15.349 1.00 38.33 441 ASN A C 1
ATOM 1183 O O . ASN A 1 281 ? -51.473 -6.137 -15.563 1.00 38.77 441 ASN A O 1
ATOM 1188 N N . VAL A 1 282 ? -52.268 -4.128 -14.932 1.00 38.05 442 VAL A N 1
ATOM 1189 C CA . VAL A 1 282 ? -51.013 -3.550 -14.474 1.00 37.32 442 VAL A CA 1
ATOM 1190 C C . VAL A 1 282 ? -51.108 -3.378 -12.944 1.00 37.78 442 VAL A C 1
ATOM 1191 O O . VAL A 1 282 ? -51.852 -2.525 -12.468 1.00 38.59 442 VAL A O 1
ATOM 1195 N N . ASP A 1 283 ? -50.380 -4.202 -12.185 1.00 38.18 443 ASP A N 1
ATOM 1196 C CA . ASP A 1 283 ? -50.439 -4.225 -10.711 1.00 38.20 443 ASP A CA 1
ATOM 1197 C C . ASP A 1 283 ? -51.861 -4.143 -10.153 1.00 37.69 443 ASP A C 1
ATOM 1198 O O . ASP A 1 283 ? -52.097 -3.441 -9.179 1.00 38.78 443 ASP A O 1
ATOM 1203 N N . GLY A 1 284 ? -52.808 -4.839 -10.770 1.00 37.22 444 GLY A N 1
ATOM 1204 C CA . GLY A 1 284 ? -54.203 -4.758 -10.360 1.00 37.10 444 GLY A CA 1
ATOM 1205 C C . GLY A 1 284 ? -55.038 -3.747 -11.130 1.00 37.34 444 GLY A C 1
ATOM 1206 O O . GLY A 1 284 ? -56.262 -3.879 -11.179 1.00 37.26 444 GLY A O 1
ATOM 1207 N N . PHE A 1 285 ? -54.395 -2.730 -11.712 1.00 37.36 445 PHE A N 1
ATOM 1208 C CA . PHE A 1 285 ? -55.100 -1.649 -12.407 1.00 37.69 445 PHE A CA 1
ATOM 1209 C C . PHE A 1 285 ? -55.502 -2.098 -13.795 1.00 38.30 445 PHE A C 1
ATOM 1210 O O . PHE A 1 285 ? -54.957 -3.067 -14.300 1.00 39.50 445 PHE A O 1
ATOM 1218 N N . LEU A 1 286 ? -56.471 -1.406 -14.396 1.00 38.39 446 LEU A N 1
ATOM 1219 C CA . LEU A 1 286 ? -56.909 -1.699 -15.763 1.00 37.82 446 LEU A CA 1
ATOM 1220 C C . LEU A 1 286 ? -56.571 -0.530 -16.653 1.00 37.76 446 LEU A C 1
ATOM 1221 O O . LEU A 1 286 ? -56.658 0.608 -16.228 1.00 38.72 446 LEU A O 1
ATOM 1226 N N . THR A 1 287 ? -56.192 -0.815 -17.890 1.00 38.36 447 THR A N 1
ATOM 1227 C CA . THR A 1 287 ? -55.967 0.217 -18.893 1.00 38.91 447 THR A CA 1
ATOM 1228 C C . THR A 1 287 ? -56.976 0.059 -20.033 1.00 39.98 447 THR A C 1
ATOM 1229 O O . THR A 1 287 ? -57.787 -0.860 -20.025 1.00 39.98 447 THR A O 1
ATOM 1233 N N . ALA A 1 288 ? -56.901 0.950 -21.025 1.00 40.76 448 ALA A N 1
ATOM 1234 C CA . ALA A 1 288 ? -57.745 0.866 -22.221 1.00 40.82 448 ALA A CA 1
ATOM 1235 C C . ALA A 1 288 ? -57.415 -0.372 -23.039 1.00 41.35 448 ALA A C 1
ATOM 1236 O O . ALA A 1 288 ? -58.215 -0.797 -23.867 1.00 42.30 448 ALA A O 1
ATOM 1238 N N . ASN A 1 289 ? -56.237 -0.948 -22.809 1.00 41.26 449 ASN A N 1
ATOM 1239 C CA . ASN A 1 289 ? -55.871 -2.201 -23.467 1.00 41.96 449 ASN A CA 1
ATOM 1240 C C . ASN A 1 289 ? -56.049 -3.432 -22.597 1.00 41.44 449 ASN A C 1
ATOM 1241 O O . ASN A 1 289 ? -55.506 -4.492 -22.901 1.00 41.57 449 ASN A O 1
ATOM 1246 N N . SER A 1 290 ? -56.828 -3.303 -21.531 1.00 40.66 450 SER A N 1
ATOM 1247 C CA . SER A 1 290 ? -57.169 -4.468 -20.738 1.00 40.83 450 SER A CA 1
ATOM 1248 C C . SER A 1 290 ? -58.104 -5.365 -21.520 1.00 40.39 450 SER A C 1
ATOM 1249 O O . SER A 1 290 ? -58.997 -4.881 -22.214 1.00 40.75 450 SER A O 1
ATOM 1252 N N . TRP A 1 291 ? -57.832 -6.665 -21.425 1.00 40.26 451 TRP A N 1
ATOM 1253 C CA . TRP A 1 291 ? -58.673 -7.736 -21.945 1.00 40.37 451 TRP A CA 1
ATOM 1254 C C . TRP A 1 291 ? -59.185 -8.488 -20.742 1.00 39.96 451 TRP A C 1
ATOM 1255 O O . TRP A 1 291 ? -58.523 -8.510 -19.704 1.00 40.10 451 TRP A O 1
ATOM 1266 N N . TYR A 1 292 ? -60.378 -9.056 -20.850 1.00 39.77 452 TYR A N 1
ATOM 1267 C CA . TYR A 1 292 ? -60.980 -9.773 -19.723 1.00 39.04 452 TYR A CA 1
ATOM 1268 C C . TYR A 1 292 ? -61.673 -11.045 -20.179 1.00 39.68 452 TYR A C 1
ATOM 1269 O O . TYR A 1 292 ? -61.828 -11.280 -21.357 1.00 39.87 452 TYR A O 1
ATOM 1278 N N . ARG A 1 293 ? -62.063 -11.872 -19.227 1.00 40.41 453 ARG A N 1
ATOM 1279 C CA . ARG A 1 293 ? -62.772 -13.105 -19.520 1.00 42.21 453 ARG A CA 1
ATOM 1280 C C . ARG A 1 293 ? -64.213 -12.957 -19.099 1.00 42.88 453 ARG A C 1
ATOM 1281 O O . ARG A 1 293 ? -64.493 -12.840 -17.922 1.00 43.03 453 ARG A O 1
ATOM 1289 N N . PRO A 1 294 ? -65.141 -12.958 -20.051 1.00 44.41 454 PRO A N 1
ATOM 1290 C CA . PRO A 1 294 ? -66.550 -12.861 -19.681 1.00 45.36 454 PRO A CA 1
ATOM 1291 C C . PRO A 1 294 ? -67.068 -14.231 -19.333 1.00 46.14 454 PRO A C 1
ATOM 1292 O O . PRO A 1 294 ? -66.360 -15.223 -19.574 1.00 47.34 454 PRO A O 1
ATOM 1296 N N . THR A 1 295 ? -68.275 -14.302 -18.780 1.00 46.08 455 THR A N 1
ATOM 1297 C CA . THR A 1 295 ? -68.828 -15.599 -18.404 1.00 48.19 455 THR A CA 1
ATOM 1298 C C . THR A 1 295 ? -69.233 -16.413 -19.630 1.00 49.90 455 THR A C 1
ATOM 1299 O O . THR A 1 295 ? -69.072 -17.631 -19.634 1.00 52.09 455 THR A O 1
ATOM 1303 N N . ASP A 1 296 ? -69.730 -15.750 -20.674 1.00 50.53 456 ASP A N 1
ATOM 1304 C CA . ASP A 1 296 ? -70.061 -16.427 -21.939 1.00 51.50 456 ASP A CA 1
ATOM 1305 C C . ASP A 1 296 ? -69.480 -15.735 -23.173 1.00 51.00 456 ASP A C 1
ATOM 1306 O O . ASP A 1 296 ? -69.250 -14.515 -23.200 1.00 49.55 456 ASP A O 1
ATOM 1311 N N . ILE A 1 297 ? -69.256 -16.542 -24.200 1.00 52.29 457 ILE A N 1
ATOM 1312 C CA . ILE A 1 297 ? -68.807 -16.047 -25.486 1.00 53.28 457 ILE A CA 1
ATOM 1313 C C . ILE A 1 297 ? -69.927 -16.209 -26.489 1.00 54.74 457 ILE A C 1
ATOM 1314 O O . ILE A 1 297 ? -70.508 -17.287 -26.596 1.00 55.34 457 ILE A O 1
ATOM 1319 N N . LEU A 1 298 ? -70.231 -15.132 -27.217 1.00 55.04 458 LEU A N 1
ATOM 1320 C CA . LEU A 1 298 ? -71.224 -15.200 -28.294 1.00 55.71 458 LEU A CA 1
ATOM 1321 C C . LEU A 1 298 ? -70.553 -15.826 -29.503 1.00 55.78 458 LEU A C 1
ATOM 1322 O O . LEU A 1 298 ? -70.066 -15.121 -30.389 1.00 55.39 458 LEU A O 1
ATOM 1327 N N . ARG A 1 299 ? -70.526 -17.158 -29.524 1.00 55.90 459 ARG A N 1
ATOM 1328 C CA . ARG A 1 299 ? -69.600 -17.877 -30.398 1.00 55.39 459 ARG A CA 1
ATOM 1329 C C . ARG A 1 299 ? -70.065 -17.893 -31.831 1.00 55.95 459 ARG A C 1
ATOM 1330 O O . ARG A 1 299 ? -71.183 -18.301 -32.119 1.00 55.72 459 ARG A O 1
ATOM 1338 N N . ASN A 1 300 ? -69.180 -17.433 -32.713 1.00 56.26 460 ASN A N 1
ATOM 1339 C CA . ASN A 1 300 ? -69.520 -17.154 -34.103 1.00 57.37 460 ASN A CA 1
ATOM 1340 C C . ASN A 1 300 ? -70.796 -16.314 -34.201 1.00 56.87 460 ASN A C 1
ATOM 1341 O O . ASN A 1 300 ? -71.599 -16.471 -35.123 1.00 57.75 460 ASN A O 1
ATOM 1346 N N . GLY A 1 301 ? -70.954 -15.421 -33.225 1.00 55.66 461 GLY A N 1
ATOM 1347 C CA . GLY A 1 301 ? -72.085 -14.511 -33.121 1.00 55.28 461 GLY A CA 1
ATOM 1348 C C . GLY A 1 301 ? -73.463 -15.126 -33.123 1.00 56.57 461 GLY A C 1
ATOM 1349 O O . GLY A 1 301 ? -74.419 -14.446 -33.474 1.00 57.47 461 GLY A O 1
ATOM 1350 N N . THR A 1 302 ? -73.588 -16.397 -32.745 1.00 58.17 462 THR A N 1
ATOM 1351 C CA . THR A 1 302 ? -74.892 -17.090 -32.829 1.00 60.33 462 THR A CA 1
ATOM 1352 C C . THR A 1 302 ? -75.269 -18.004 -31.656 1.00 60.97 462 THR A C 1
ATOM 1353 O O . THR A 1 302 ? -76.385 -18.524 -31.640 1.00 62.45 462 THR A O 1
ATOM 1357 N N . LYS A 1 303 ? -74.385 -18.185 -30.674 1.00 60.81 463 LYS A N 1
ATOM 1358 C CA . LYS A 1 303 ? -74.585 -19.223 -29.649 1.00 60.80 463 LYS A CA 1
ATOM 1359 C C . LYS A 1 303 ? -73.792 -18.892 -28.402 1.00 60.15 463 LYS A C 1
ATOM 1360 O O . LYS A 1 303 ? -72.560 -18.920 -28.432 1.00 60.52 463 LYS A O 1
ATOM 1366 N N . TRP A 1 304 ? -74.487 -18.547 -27.318 1.00 59.52 464 TRP A N 1
ATOM 1367 C CA . TRP A 1 304 ? -73.819 -18.252 -26.039 1.00 57.36 464 TRP A CA 1
ATOM 1368 C C . TRP A 1 304 ? -73.257 -19.539 -25.430 1.00 57.13 464 TRP A C 1
ATOM 1369 O O . TRP A 1 304 ? -74.000 -20.381 -24.934 1.00 57.33 464 TRP A O 1
ATOM 1380 N N . GLU A 1 305 ? -71.940 -19.681 -25.493 1.00 56.38 465 GLU A N 1
ATOM 1381 C CA . GLU A 1 305 ? -71.247 -20.792 -24.865 1.00 56.72 465 GLU A CA 1
ATOM 1382 C C . GLU A 1 305 ? -70.482 -20.326 -23.629 1.00 54.63 465 GLU A C 1
ATOM 1383 O O . GLU A 1 305 ? -69.970 -19.207 -23.605 1.00 53.36 465 GLU A O 1
ATOM 1389 N N . PRO A 1 306 ? -70.423 -21.184 -22.592 1.00 53.39 466 PRO A N 1
ATOM 1390 C CA . PRO A 1 306 ? -69.549 -20.980 -21.467 1.00 51.58 466 PRO A CA 1
ATOM 1391 C C . PRO A 1 306 ? -68.134 -20.765 -21.939 1.00 50.09 466 PRO A C 1
ATOM 1392 O O . PRO A 1 306 ? -67.698 -21.446 -22.850 1.00 50.84 466 PRO A O 1
ATOM 1396 N N . SER A 1 307 ? -67.433 -19.826 -21.315 1.00 48.15 467 SER A N 1
ATOM 1397 C CA . SER A 1 307 ? -66.109 -19.434 -21.760 1.00 46.94 467 SER A CA 1
ATOM 1398 C C . SER A 1 307 ? -65.043 -20.375 -21.234 1.00 47.35 467 SER A C 1
ATOM 1399 O O . SER A 1 307 ? -65.114 -20.808 -20.093 1.00 47.62 467 SER A O 1
ATOM 1402 N N . THR A 1 308 ? -64.070 -20.694 -22.085 1.00 47.46 468 THR A N 1
ATOM 1403 C CA . THR A 1 308 ? -62.898 -21.463 -21.688 1.00 47.71 468 THR A CA 1
ATOM 1404 C C . THR A 1 308 ? -61.903 -20.532 -21.014 1.00 47.51 468 THR A C 1
ATOM 1405 O O . THR A 1 308 ? -62.186 -19.358 -20.806 1.00 46.44 468 THR A O 1
ATOM 1409 N N . GLU A 1 309 ? -60.741 -21.068 -20.660 1.00 49.30 469 GLU A N 1
ATOM 1410 C CA . GLU A 1 309 ? -59.688 -20.273 -20.045 1.00 49.45 469 GLU A CA 1
ATOM 1411 C C . GLU A 1 309 ? -59.129 -19.212 -20.972 1.00 48.38 469 GLU A C 1
ATOM 1412 O O . GLU A 1 309 ? -58.865 -18.094 -20.519 1.00 48.67 469 GLU A O 1
ATOM 1418 N N . THR A 1 310 ? -58.942 -19.553 -22.248 1.00 48.12 470 THR A N 1
ATOM 1419 C CA . THR A 1 310 ? -58.358 -18.621 -23.225 1.00 47.48 470 THR A CA 1
ATOM 1420 C C . THR A 1 310 ? -59.348 -17.669 -23.918 1.00 46.56 470 THR A C 1
ATOM 1421 O O . THR A 1 310 ? -58.941 -16.898 -24.774 1.00 46.19 470 THR A O 1
ATOM 1425 N N . ASP A 1 311 ? -60.613 -17.669 -23.517 1.00 46.40 471 ASP A N 1
ATOM 1426 C CA . ASP A 1 311 ? -61.594 -16.756 -24.102 1.00 46.33 471 ASP A CA 1
ATOM 1427 C C . ASP A 1 311 ? -61.561 -15.328 -23.537 1.00 45.68 471 ASP A C 1
ATOM 1428 O O . ASP A 1 311 ? -62.522 -14.874 -22.927 1.00 45.14 471 ASP A O 1
ATOM 1433 N N . PHE A 1 312 ? -60.459 -14.620 -23.758 1.00 45.73 472 PHE A N 1
ATOM 1434 C CA . PHE A 1 312 ? -60.334 -13.234 -23.328 1.00 45.29 472 PHE A CA 1
ATOM 1435 C C . PHE A 1 312 ? -60.751 -12.312 -24.452 1.00 45.84 472 PHE A C 1
ATOM 1436 O O . PHE A 1 312 ? -60.533 -12.605 -25.611 1.00 46.86 472 PHE A O 1
ATOM 1444 N N . ARG A 1 313 ? -61.337 -11.180 -24.089 1.00 45.93 473 ARG A N 1
ATOM 1445 C CA . ARG A 1 313 ? -61.849 -10.206 -25.043 1.00 44.99 473 ARG A CA 1
ATOM 1446 C C . ARG A 1 313 ? -61.487 -8.802 -24.560 1.00 44.28 473 ARG A C 1
ATOM 1447 O O . ARG A 1 313 ? -61.402 -8.550 -23.357 1.00 43.22 473 ARG A O 1
ATOM 1455 N N . PRO A 1 314 ? -61.288 -7.869 -25.497 1.00 44.56 474 PRO A N 1
ATOM 1456 C CA . PRO A 1 314 ? -60.891 -6.539 -25.069 1.00 42.97 474 PRO A CA 1
ATOM 1457 C C . PRO A 1 314 ? -62.013 -5.848 -24.306 1.00 41.76 474 PRO A C 1
ATOM 1458 O O . PRO A 1 314 ? -63.140 -5.815 -24.766 1.00 41.42 474 PRO A O 1
ATOM 1462 N N . LEU A 1 315 ? -61.686 -5.311 -23.140 1.00 41.17 475 LEU A N 1
ATOM 1463 C CA . LEU A 1 315 ? -62.652 -4.655 -22.271 1.00 40.32 475 LEU A CA 1
ATOM 1464 C C . LEU A 1 315 ? -63.480 -3.647 -23.034 1.00 40.41 475 LEU A C 1
ATOM 1465 O O . LEU A 1 315 ? -64.684 -3.547 -22.833 1.00 39.63 475 LEU A O 1
ATOM 1470 N N . LEU A 1 316 ? -62.827 -2.926 -23.938 1.00 41.63 476 LEU A N 1
ATOM 1471 C CA . LEU A 1 316 ? -63.501 -1.917 -24.766 1.00 42.74 476 LEU A CA 1
ATOM 1472 C C . LEU A 1 316 ? -64.616 -2.469 -25.676 1.00 43.74 476 LEU A C 1
ATOM 1473 O O . LEU A 1 316 ? -65.422 -1.700 -26.193 1.00 45.70 476 LEU A O 1
ATOM 1478 N N . MET A 1 317 ? -64.671 -3.787 -25.862 1.00 43.95 477 MET A N 1
ATOM 1479 C CA . MET A 1 317 ? -65.787 -4.439 -26.564 1.00 44.12 477 MET A CA 1
ATOM 1480 C C . MET A 1 317 ? -67.124 -4.281 -25.838 1.00 43.54 477 MET A C 1
ATOM 1481 O O . MET A 1 317 ? -68.153 -4.142 -26.470 1.00 43.17 477 MET A O 1
ATOM 1486 N N . THR A 1 318 ? -67.097 -4.310 -24.511 1.00 43.14 478 THR A N 1
ATOM 1487 C CA . THR A 1 318 ? -68.317 -4.300 -23.729 1.00 43.49 478 THR A CA 1
ATOM 1488 C C . THR A 1 318 ? -68.428 -3.150 -22.737 1.00 43.00 478 THR A C 1
ATOM 1489 O O . THR A 1 318 ? -69.454 -3.035 -22.080 1.00 43.82 478 THR A O 1
ATOM 1493 N N . TRP A 1 319 ? -67.382 -2.337 -22.576 1.00 42.10 479 TRP A N 1
ATOM 1494 C CA . TRP A 1 319 ? -67.413 -1.223 -21.602 1.00 41.36 479 TRP A CA 1
ATOM 1495 C C . TRP A 1 319 ? -66.587 -0.051 -22.073 1.00 41.06 479 TRP A C 1
ATOM 1496 O O . TRP A 1 319 ? -65.544 -0.234 -22.696 1.00 40.11 479 TRP A O 1
ATOM 1507 N N . TRP A 1 320 ? -67.071 1.148 -21.749 1.00 41.43 480 TRP A N 1
ATOM 1508 C CA . TRP A 1 320 ? -66.433 2.401 -22.134 1.00 41.59 480 TRP A CA 1
ATOM 1509 C C . TRP A 1 320 ? -66.498 3.387 -20.971 1.00 42.16 480 TRP A C 1
ATOM 1510 O O . TRP A 1 320 ? -67.420 3.311 -20.171 1.00 44.29 480 TRP A O 1
ATOM 1521 N N . PRO A 1 321 ? -65.508 4.292 -20.850 1.00 42.15 481 PRO A N 1
ATOM 1522 C CA . PRO A 1 321 ? -65.426 5.208 -19.698 1.00 42.86 481 PRO A CA 1
ATOM 1523 C C . PRO A 1 321 ? -66.321 6.449 -19.784 1.00 43.58 481 PRO A C 1
ATOM 1524 O O . PRO A 1 321 ? -66.434 7.190 -18.785 1.00 44.22 481 PRO A O 1
ATOM 1528 N N . ASP A 1 322 ? -66.917 6.669 -20.959 1.00 43.20 482 ASP A N 1
ATOM 1529 C CA . ASP A 1 322 ? -67.985 7.664 -21.167 1.00 44.19 482 ASP A CA 1
ATOM 1530 C C . ASP A 1 322 ? -68.619 7.442 -22.549 1.00 45.47 482 ASP A C 1
ATOM 1531 O O . ASP A 1 322 ? -68.089 6.686 -23.367 1.00 45.97 482 ASP A O 1
ATOM 1536 N N . LYS A 1 323 ? -69.730 8.115 -22.817 1.00 46.10 483 LYS A N 1
ATOM 1537 C CA . LYS A 1 323 ? -70.437 7.921 -24.087 1.00 46.93 483 LYS A CA 1
ATOM 1538 C C . LYS A 1 323 ? -69.620 8.355 -25.321 1.00 47.02 483 LYS A C 1
ATOM 1539 O O . LYS A 1 323 ? -69.733 7.726 -26.382 1.00 48.86 483 LYS A O 1
ATOM 1545 N N . GLU A 1 324 ? -68.828 9.423 -25.200 1.00 44.94 484 GLU A N 1
ATOM 1546 C CA . GLU A 1 324 ? -68.094 9.943 -26.356 1.00 44.72 484 GLU A CA 1
ATOM 1547 C C . GLU A 1 324 ? -67.139 8.890 -26.938 1.00 44.16 484 GLU A C 1
ATOM 1548 O O . GLU A 1 324 ? -67.073 8.692 -28.159 1.00 42.79 484 GLU A O 1
ATOM 1554 N N . VAL A 1 325 ? -66.415 8.206 -26.052 1.00 43.35 485 VAL A N 1
ATOM 1555 C CA . VAL A 1 325 ? -65.476 7.172 -26.472 1.00 42.71 485 VAL A CA 1
ATOM 1556 C C . VAL A 1 325 ? -66.232 5.980 -27.052 1.00 43.40 485 VAL A C 1
ATOM 1557 O O . VAL A 1 325 ? -65.824 5.405 -28.067 1.00 42.83 485 VAL A O 1
ATOM 1561 N N . GLN A 1 326 ? -67.338 5.620 -26.402 1.00 44.25 486 GLN A N 1
ATOM 1562 C CA . GLN A 1 326 ? -68.226 4.556 -26.897 1.00 45.03 486 GLN A CA 1
ATOM 1563 C C . GLN A 1 326 ? -68.609 4.870 -28.329 1.00 45.45 486 GLN A C 1
ATOM 1564 O O . GLN A 1 326 ? -68.376 4.075 -29.237 1.00 45.25 486 GLN A O 1
ATOM 1570 N N . ALA A 1 327 ? -69.146 6.068 -28.523 1.00 46.48 487 ALA A N 1
ATOM 1571 C CA . ALA A 1 327 ? -69.538 6.548 -29.855 1.00 48.34 487 ALA A CA 1
ATOM 1572 C C . ALA A 1 327 ? -68.409 6.412 -30.900 1.00 48.11 487 ALA A C 1
ATOM 1573 O O . ALA A 1 327 ? -68.623 5.890 -32.006 1.00 47.98 487 ALA A O 1
ATOM 1575 N N . ASN A 1 328 ? -67.216 6.872 -30.537 1.00 47.46 488 ASN A N 1
ATOM 1576 C CA . ASN A 1 328 ? -66.066 6.818 -31.447 1.00 48.06 488 ASN A CA 1
ATOM 1577 C C . ASN A 1 328 ? -65.628 5.385 -31.743 1.00 47.61 488 ASN A C 1
ATOM 1578 O O . ASN A 1 328 ? -65.394 5.048 -32.901 1.00 48.90 488 ASN A O 1
ATOM 1583 N N . TYR A 1 329 ? -65.536 4.549 -30.709 1.00 46.40 489 TYR A N 1
ATOM 1584 C CA . TYR A 1 329 ? -65.315 3.106 -30.906 1.00 47.11 489 TYR A CA 1
ATOM 1585 C C . TYR A 1 329 ? -66.290 2.458 -31.941 1.00 48.71 489 TYR A C 1
ATOM 1586 O O . TYR A 1 329 ? -65.895 1.621 -32.770 1.00 48.02 489 TYR A O 1
ATOM 1595 N N . LEU A 1 330 ? -67.556 2.850 -31.882 1.00 48.94 490 LEU A N 1
ATOM 1596 C CA . LEU A 1 330 ? -68.561 2.286 -32.774 1.00 49.52 490 LEU A CA 1
ATOM 1597 C C . LEU A 1 330 ? -68.310 2.657 -34.227 1.00 50.19 490 LEU A C 1
ATOM 1598 O O . LEU A 1 330 ? -68.372 1.802 -35.115 1.00 52.07 490 LEU A O 1
ATOM 1603 N N . ASN A 1 331 ? -68.028 3.933 -34.460 1.00 49.70 491 ASN A N 1
ATOM 1604 C CA . ASN A 1 331 ? -67.775 4.423 -35.815 1.00 50.27 491 ASN A CA 1
ATOM 1605 C C . ASN A 1 331 ? -66.532 3.777 -36.395 1.00 50.02 491 ASN A C 1
ATOM 1606 O O . ASN A 1 331 ? -66.497 3.436 -37.587 1.00 50.47 491 ASN A O 1
ATOM 1611 N N . TYR A 1 332 ? -65.532 3.600 -35.531 1.00 48.58 492 TYR A N 1
ATOM 1612 C CA . TYR A 1 332 ? -64.249 3.022 -35.918 1.00 48.85 492 TYR A CA 1
ATOM 1613 C C . TYR A 1 332 ? -64.376 1.577 -36.376 1.00 49.21 492 TYR A C 1
ATOM 1614 O O . TYR A 1 332 ? -63.849 1.196 -37.421 1.00 47.95 492 TYR A O 1
ATOM 1623 N N . MET A 1 333 ? -65.056 0.774 -35.572 1.00 50.07 493 MET A N 1
ATOM 1624 C CA . MET A 1 333 ? -65.200 -0.650 -35.874 1.00 51.28 493 MET A CA 1
ATOM 1625 C C . MET A 1 333 ? -66.083 -0.861 -37.087 1.00 53.08 493 MET A C 1
ATOM 1626 O O . MET A 1 333 ? -65.862 -1.794 -37.888 1.00 52.45 493 MET A O 1
ATOM 1631 N N . SER A 1 334 ? -67.074 0.019 -37.228 1.00 54.35 494 SER A N 1
ATOM 1632 C CA . SER A 1 334 ? -67.950 0.005 -38.401 1.00 55.94 494 SER A CA 1
ATOM 1633 C C . SER A 1 334 ? -67.214 0.364 -39.669 1.00 55.27 494 SER A C 1
ATOM 1634 O O . SER A 1 334 ? -67.498 -0.162 -40.748 1.00 54.16 494 SER A O 1
ATOM 1637 N N . ALA A 1 335 ? -66.243 1.250 -39.511 1.00 55.12 495 ALA A N 1
ATOM 1638 C CA . ALA A 1 335 ? -65.310 1.552 -40.578 1.00 56.43 495 ALA A CA 1
ATOM 1639 C C . ALA A 1 335 ? -64.404 0.355 -40.957 1.00 57.26 495 ALA A C 1
ATOM 1640 O O . ALA A 1 335 ? -63.806 0.363 -42.025 1.00 58.12 495 ALA A O 1
ATOM 1642 N N . LEU A 1 336 ? -64.292 -0.658 -40.090 1.00 57.50 496 LEU A N 1
ATOM 1643 C CA . LEU A 1 336 ? -63.557 -1.897 -40.430 1.00 57.12 496 LEU A CA 1
ATOM 1644 C C . LEU A 1 336 ? -64.483 -3.013 -40.880 1.00 57.48 496 LEU A C 1
ATOM 1645 O O . LEU A 1 336 ? -64.057 -4.165 -40.990 1.00 57.47 496 LEU A O 1
ATOM 1650 N N . GLY A 1 337 ? -65.739 -2.672 -41.148 1.00 57.03 497 GLY A N 1
ATOM 1651 C CA . GLY A 1 337 ? -66.713 -3.651 -41.614 1.00 58.18 497 GLY A CA 1
ATOM 1652 C C . GLY A 1 337 ? -67.293 -4.491 -40.505 1.00 58.21 497 GLY A C 1
ATOM 1653 O O . GLY A 1 337 ? -68.025 -5.448 -40.756 1.00 57.88 497 GLY A O 1
ATOM 1654 N N . LEU A 1 338 ? -66.971 -4.133 -39.269 1.00 58.54 498 LEU A N 1
ATOM 1655 C CA . LEU A 1 338 ? -67.486 -4.866 -38.128 1.00 59.04 498 LEU A CA 1
ATOM 1656 C C . LEU A 1 338 ? -68.568 -4.073 -37.460 1.00 60.01 498 LEU A C 1
ATOM 1657 O O . LEU A 1 338 ? -68.996 -4.387 -36.361 1.00 61.67 498 LEU A O 1
ATOM 1662 N N . GLY A 1 339 ? -69.027 -3.035 -38.126 1.00 61.81 499 GLY A N 1
ATOM 1663 C CA . GLY A 1 339 ? -69.990 -2.162 -37.510 1.00 64.41 499 GLY A CA 1
ATOM 1664 C C . GLY A 1 339 ? -71.166 -1.749 -38.367 1.00 67.74 499 GLY A C 1
ATOM 1665 O O . GLY A 1 339 ? -71.324 -2.123 -39.549 1.00 68.44 499 GLY A O 1
ATOM 1666 N N . ASP A 1 340 ? -72.000 -0.949 -37.710 1.00 68.30 500 ASP A N 1
ATOM 1667 C CA . ASP A 1 340 ? -73.154 -0.299 -38.299 1.00 66.75 500 ASP A CA 1
ATOM 1668 C C . ASP A 1 340 ? -72.787 0.843 -39.255 1.00 66.00 500 ASP A C 1
ATOM 1669 O O . ASP A 1 340 ? -71.979 1.722 -38.932 1.00 68.62 500 ASP A O 1
ATOM 1674 N N . GLN A 1 341 ? -73.438 0.868 -40.407 1.00 64.52 501 GLN A N 1
ATOM 1675 C CA . GLN A 1 341 ? -73.241 1.936 -41.378 1.00 64.46 501 GLN A CA 1
ATOM 1676 C C . GLN A 1 341 ? -73.784 3.306 -40.886 1.00 64.56 501 GLN A C 1
ATOM 1677 O O . GLN A 1 341 ? -74.048 4.190 -41.707 1.00 66.48 501 GLN A O 1
ATOM 1679 N N . LYS A 1 342 ? -73.938 3.492 -39.567 1.00 62.37 502 LYS A N 1
ATOM 1680 C CA . LYS A 1 342 ? -74.529 4.720 -39.015 1.00 61.91 502 LYS A CA 1
ATOM 1681 C C . LYS A 1 342 ? -73.580 5.473 -38.079 1.00 59.91 502 LYS A C 1
ATOM 1682 O O . LYS A 1 342 ? -72.965 4.875 -37.207 1.00 62.01 502 LYS A O 1
ATOM 1688 N N . ILE A 1 343 ? -73.475 6.790 -38.258 1.00 58.39 503 ILE A N 1
ATOM 1689 C CA . ILE A 1 343 ? -72.620 7.633 -37.408 1.00 57.41 503 ILE A CA 1
ATOM 1690 C C . ILE A 1 343 ? -73.265 8.015 -36.063 1.00 57.16 503 ILE A C 1
ATOM 1691 O O . ILE A 1 343 ? -74.411 8.489 -36.012 1.00 58.12 503 ILE A O 1
ATOM 1696 N N . TYR A 1 344 ? -72.494 7.806 -34.986 1.00 55.51 504 TYR A N 1
ATOM 1697 C CA . TYR A 1 344 ? -72.908 8.119 -33.608 1.00 53.44 504 TYR A CA 1
ATOM 1698 C C . TYR A 1 344 ? -72.020 9.220 -33.060 1.00 51.93 504 TYR A C 1
ATOM 1699 O O . TYR A 1 344 ? -70.954 9.507 -33.599 1.00 51.00 504 TYR A O 1
ATOM 1708 N N . THR A 1 345 ? -72.478 9.827 -31.980 1.00 51.35 505 THR A N 1
ATOM 1709 C CA . THR A 1 345 ? -71.717 10.841 -31.266 1.00 50.52 505 THR A CA 1
ATOM 1710 C C . THR A 1 345 ? -72.124 10.774 -29.819 1.00 49.53 505 THR A C 1
ATOM 1711 O O . THR A 1 345 ? -73.110 10.115 -29.486 1.00 50.48 505 THR A O 1
ATOM 1715 N N . GLY A 1 346 ? -71.399 11.488 -28.969 1.00 48.08 506 GLY A N 1
ATOM 1716 C CA . GLY A 1 346 ? -71.783 11.625 -27.562 1.00 48.24 506 GLY A CA 1
ATOM 1717 C C . GLY A 1 346 ? -73.170 12.226 -27.423 1.00 48.90 506 GLY A C 1
ATOM 1718 O O . GLY A 1 346 ? -73.886 11.965 -26.447 1.00 48.01 506 GLY A O 1
ATOM 1719 N N . ALA A 1 347 ? -73.539 13.044 -28.405 1.00 50.15 507 ALA A N 1
ATOM 1720 C CA . ALA A 1 347 ? -74.875 13.614 -28.468 1.00 50.90 507 ALA A CA 1
ATOM 1721 C C . ALA A 1 347 ? -75.931 12.514 -28.646 1.00 51.25 507 ALA A C 1
ATOM 1722 O O . ALA A 1 347 ? -77.053 12.643 -28.148 1.00 50.25 507 ALA A O 1
ATOM 1724 N N . SER A 1 348 ? -75.558 11.439 -29.350 1.00 51.42 508 SER A N 1
ATOM 1725 C CA . SER A 1 348 ? -76.449 10.292 -29.581 1.00 51.57 508 SER A CA 1
ATOM 1726 C C . SER A 1 348 ? -76.844 9.617 -28.268 1.00 51.08 508 SER A C 1
ATOM 1727 O O . SER A 1 348 ? -76.118 9.703 -27.267 1.00 49.89 508 SER A O 1
ATOM 1730 N N . SER A 1 349 ? -78.004 8.958 -28.276 1.00 52.16 509 SER A N 1
ATOM 1731 C CA . SER A 1 349 ? -78.618 8.429 -27.036 1.00 52.00 509 SER A CA 1
ATOM 1732 C C . SER A 1 349 ? -77.849 7.238 -26.471 1.00 52.25 509 SER A C 1
ATOM 1733 O O . SER A 1 349 ? -77.180 6.503 -27.221 1.00 53.25 509 SER A O 1
ATOM 1736 N N . GLN A 1 350 ? -77.963 7.048 -25.155 1.00 51.07 510 GLN A N 1
ATOM 1737 C CA . GLN A 1 350 ? -77.225 5.990 -24.437 1.00 50.44 510 GLN A CA 1
ATOM 1738 C C . GLN A 1 350 ? -77.654 4.583 -24.852 1.00 49.86 510 GLN A C 1
ATOM 1739 O O . GLN A 1 350 ? -76.825 3.683 -25.032 1.00 47.99 510 GLN A O 1
ATOM 1745 N N . LEU A 1 351 ? -78.963 4.421 -24.992 1.00 49.82 511 LEU A N 1
ATOM 1746 C CA . LEU A 1 351 ? -79.556 3.145 -25.320 1.00 50.14 511 LEU A CA 1
ATOM 1747 C C . LEU A 1 351 ? -79.243 2.712 -26.772 1.00 49.80 511 LEU A C 1
ATOM 1748 O O . LEU A 1 351 ? -79.111 1.519 -27.053 1.00 48.98 511 LEU A O 1
ATOM 1753 N N . ASP A 1 352 ? -79.108 3.677 -27.678 1.00 50.03 512 ASP A N 1
ATOM 1754 C CA . ASP A 1 352 ? -78.707 3.383 -29.056 1.00 51.25 512 ASP A CA 1
ATOM 1755 C C . ASP A 1 352 ? -77.282 2.867 -29.099 1.00 49.65 512 ASP A C 1
ATOM 1756 O O . ASP A 1 352 ? -76.988 1.855 -29.754 1.00 50.57 512 ASP A O 1
ATOM 1761 N N . LEU A 1 353 ? -76.409 3.575 -28.394 1.00 47.52 513 LEU A N 1
ATOM 1762 C CA . LEU A 1 353 ? -74.995 3.235 -28.348 1.00 47.05 513 LEU A CA 1
ATOM 1763 C C . LEU A 1 353 ? -74.776 1.809 -27.825 1.00 47.28 513 LEU A C 1
ATOM 1764 O O . LEU A 1 353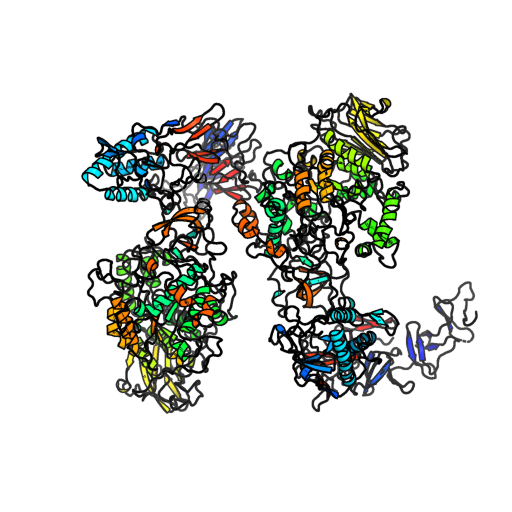 ? -73.977 1.054 -28.378 1.00 47.09 513 LEU A O 1
ATOM 1769 N N . ASN A 1 354 ? -75.497 1.449 -26.763 1.00 47.59 514 ASN A N 1
ATOM 1770 C CA . ASN A 1 354 ? -75.437 0.096 -26.183 1.00 46.82 514 ASN A CA 1
ATOM 1771 C C . ASN A 1 354 ? -75.888 -0.998 -27.163 1.00 47.59 514 ASN A C 1
ATOM 1772 O O . ASN A 1 354 ? -75.203 -2.006 -27.328 1.00 46.83 514 ASN A O 1
ATOM 1777 N N . ASN A 1 355 ? -77.032 -0.783 -27.814 1.00 48.67 515 ASN A N 1
ATOM 1778 C CA . ASN A 1 355 ? -77.572 -1.741 -28.794 1.00 49.49 515 ASN A CA 1
ATOM 1779 C C . ASN A 1 355 ? -76.645 -1.944 -29.982 1.00 50.57 515 ASN A C 1
ATOM 1780 O O . ASN A 1 355 ? -76.494 -3.068 -30.481 1.00 51.20 515 ASN A O 1
ATOM 1785 N N . ALA A 1 356 ? -76.025 -0.848 -30.428 1.00 50.65 516 ALA A N 1
ATOM 1786 C CA . ALA A 1 356 ? -75.094 -0.869 -31.572 1.00 50.80 516 ALA A CA 1
ATOM 1787 C C . ALA A 1 356 ? -73.809 -1.628 -31.260 1.00 50.16 516 ALA A C 1
ATOM 1788 O O . ALA A 1 356 ? -73.210 -2.266 -32.127 1.00 50.28 516 ALA A O 1
ATOM 1790 N N . ALA A 1 357 ? -73.385 -1.543 -30.010 1.00 50.01 517 ALA A N 1
ATOM 1791 C CA . ALA A 1 357 ? -72.206 -2.265 -29.556 1.00 50.06 517 ALA A CA 1
ATOM 1792 C C . ALA A 1 357 ? -72.408 -3.763 -29.659 1.00 50.38 517 ALA A C 1
ATOM 1793 O O . ALA A 1 357 ? -71.458 -4.500 -29.902 1.00 50.69 517 ALA A O 1
ATOM 1795 N N . LEU A 1 358 ? -73.644 -4.208 -29.455 1.00 50.90 518 LEU A N 1
ATOM 1796 C CA . LEU A 1 358 ? -73.978 -5.634 -29.553 1.00 52.06 518 LEU A CA 1
ATOM 1797 C C . LEU A 1 358 ? -73.899 -6.143 -30.978 1.00 52.90 518 LEU A C 1
ATOM 1798 O O . LEU A 1 358 ? -73.518 -7.291 -31.227 1.00 52.87 518 LEU A O 1
ATOM 1803 N N . ILE A 1 359 ? -74.249 -5.272 -31.912 1.00 53.58 519 ILE A N 1
ATOM 1804 C CA . ILE A 1 359 ? -74.160 -5.603 -33.332 1.00 54.44 519 ILE A CA 1
ATOM 1805 C C . ILE A 1 359 ? -72.692 -5.742 -33.719 1.00 53.58 519 ILE A C 1
ATOM 1806 O O . ILE A 1 359 ? -72.315 -6.650 -34.464 1.00 53.84 519 ILE A O 1
ATOM 1811 N N . VAL A 1 360 ? -71.876 -4.834 -33.196 1.00 52.26 520 VAL A N 1
ATOM 1812 C CA . VAL A 1 360 ? -70.430 -4.896 -33.390 1.00 52.35 520 VAL A CA 1
ATOM 1813 C C . VAL A 1 360 ? -69.877 -6.186 -32.781 1.00 52.72 520 VAL A C 1
ATOM 1814 O O . VAL A 1 360 ? -68.987 -6.802 -33.351 1.00 53.64 520 VAL A O 1
ATOM 1818 N N . GLN A 1 361 ? -70.400 -6.585 -31.626 1.00 52.74 521 GLN A N 1
ATOM 1819 C CA . GLN A 1 361 ? -69.901 -7.775 -30.945 1.00 52.68 521 GLN A CA 1
ATOM 1820 C C . GLN A 1 361 ? -70.133 -9.034 -31.759 1.00 53.39 521 GLN A C 1
ATOM 1821 O O . GLN A 1 361 ? -69.238 -9.860 -31.861 1.00 53.28 521 GLN A O 1
ATOM 1827 N N . GLU A 1 362 ? -71.318 -9.175 -32.344 1.00 54.49 522 GLU A N 1
ATOM 1828 C CA . GLU A 1 362 ? -71.593 -10.307 -33.262 1.00 57.39 522 GLU A CA 1
ATOM 1829 C C . GLU A 1 362 ? -70.559 -10.385 -34.374 1.00 56.34 522 GLU A C 1
ATOM 1830 O O . GLU A 1 362 ? -70.058 -11.460 -34.702 1.00 56.09 522 GLU A O 1
ATOM 1836 N N . ALA A 1 363 ? -70.293 -9.226 -34.970 1.00 54.99 523 ALA A N 1
ATOM 1837 C CA . ALA A 1 363 ? -69.375 -9.113 -36.078 1.00 54.84 523 ALA A CA 1
ATOM 1838 C C . ALA A 1 363 ? -67.983 -9.545 -35.644 1.00 54.44 523 ALA A C 1
ATOM 1839 O O . ALA A 1 363 ? -67.318 -10.306 -36.354 1.00 56.17 523 ALA A O 1
ATOM 1841 N N . ILE A 1 364 ? -67.562 -9.067 -34.473 1.00 53.08 524 ILE A N 1
ATOM 1842 C CA . ILE A 1 364 ? -66.247 -9.396 -33.910 1.00 51.93 524 ILE A CA 1
ATOM 1843 C C . ILE A 1 364 ? -66.124 -10.903 -33.796 1.00 51.91 524 ILE A C 1
ATOM 1844 O O . ILE A 1 364 ? -65.199 -11.496 -34.331 1.00 51.49 524 ILE A O 1
ATOM 1849 N N . GLU A 1 365 ? -67.082 -11.513 -33.110 1.00 52.19 525 GLU A N 1
ATOM 1850 C CA . GLU A 1 365 ? -66.991 -12.928 -32.764 1.00 53.73 525 GLU A CA 1
ATOM 1851 C C . GLU A 1 365 ? -66.986 -13.833 -33.993 1.00 55.16 525 GLU A C 1
ATOM 1852 O O . GLU A 1 365 ? -66.321 -14.872 -33.985 1.00 56.15 525 GLU A O 1
ATOM 1858 N N . LYS A 1 366 ? -67.709 -13.437 -35.041 1.00 55.61 526 LYS A N 1
ATOM 1859 C CA . LYS A 1 366 ? -67.735 -14.194 -36.311 1.00 56.48 526 LYS A CA 1
ATOM 1860 C C . LYS A 1 366 ? -66.384 -14.156 -37.006 1.00 56.11 526 LYS A C 1
ATOM 1861 O O . LYS A 1 366 ? -65.933 -15.161 -37.553 1.00 56.81 526 LYS A O 1
ATOM 1867 N N . LYS A 1 367 ? -65.766 -12.978 -36.994 1.00 54.63 527 LYS A N 1
ATOM 1868 C CA . LYS A 1 367 ? -64.408 -12.783 -37.486 1.00 54.47 527 LYS A CA 1
ATOM 1869 C C . LYS A 1 367 ? -63.404 -13.646 -36.723 1.00 54.59 527 LYS A C 1
ATOM 1870 O O . LYS A 1 367 ? -62.527 -14.252 -37.323 1.00 55.31 527 LYS A O 1
ATOM 1876 N N . ILE A 1 368 ? -63.538 -13.698 -35.404 1.00 54.40 528 ILE A N 1
ATOM 1877 C CA . ILE A 1 368 ? -62.656 -14.522 -34.565 1.00 54.30 528 ILE A CA 1
ATOM 1878 C C . ILE A 1 368 ? -62.795 -16.008 -34.873 1.00 54.74 528 ILE A C 1
ATOM 1879 O O . ILE A 1 368 ? -61.802 -16.732 -34.920 1.00 54.89 528 ILE A O 1
ATOM 1884 N N . SER A 1 369 ? -64.033 -16.465 -35.023 1.00 55.27 529 SER A N 1
ATOM 1885 C CA . SER A 1 369 ? -64.299 -17.850 -35.406 1.00 56.76 529 SER A CA 1
ATOM 1886 C C . SER A 1 369 ? -63.730 -18.148 -36.785 1.00 58.68 529 SER A C 1
ATOM 1887 O O . SER A 1 369 ? -63.226 -19.237 -37.013 1.00 60.62 529 SER A O 1
ATOM 1890 N N . LEU A 1 370 ? -63.816 -17.180 -37.698 1.00 59.24 530 LEU A N 1
ATOM 1891 C CA . LEU A 1 370 ? -63.274 -17.315 -39.057 1.00 59.84 530 LEU A CA 1
ATOM 1892 C C . LEU A 1 370 ? -61.732 -17.378 -39.054 1.00 59.57 530 LEU A C 1
ATOM 1893 O O . LEU A 1 370 ? -61.133 -18.266 -39.660 1.00 60.24 530 LEU A O 1
ATOM 1898 N N . GLU A 1 371 ? -61.103 -16.440 -38.360 1.00 58.62 531 GLU A N 1
ATOM 1899 C CA . GLU A 1 371 ? -59.642 -16.328 -38.346 1.00 58.72 531 GLU A CA 1
ATOM 1900 C C . GLU A 1 371 ? -58.937 -17.350 -37.452 1.00 57.34 531 GLU A C 1
ATOM 1901 O O . GLU A 1 371 ? -57.739 -17.561 -37.612 1.00 57.00 531 GLU A O 1
ATOM 1907 N N . LYS A 1 372 ? -59.664 -17.949 -36.506 1.00 56.48 532 LYS A N 1
ATOM 1908 C CA . LYS A 1 372 ? -59.079 -18.787 -35.444 1.00 55.95 532 LYS A CA 1
ATOM 1909 C C . LYS A 1 372 ? -57.987 -18.049 -34.688 1.00 53.99 532 LYS A C 1
ATOM 1910 O O . LYS A 1 372 ? -56.907 -18.592 -34.470 1.00 53.34 532 LYS A O 1
ATOM 1916 N N . SER A 1 373 ? -58.287 -16.813 -34.287 1.00 52.77 533 SER A N 1
ATOM 1917 C CA . SER A 1 373 ? -57.288 -15.890 -33.726 1.00 51.62 533 SER A CA 1
ATOM 1918 C C . SER A 1 373 ? -57.945 -14.612 -33.178 1.00 51.08 533 SER A C 1
ATOM 1919 O O . SER A 1 373 ? -59.021 -14.231 -33.623 1.00 52.64 533 SER A O 1
ATOM 1922 N N . THR A 1 374 ? -57.301 -13.969 -32.204 1.00 49.51 534 THR A N 1
ATOM 1923 C CA . THR A 1 374 ? -57.714 -12.639 -31.745 1.00 48.03 534 THR A CA 1
ATOM 1924 C C . THR A 1 374 ? -56.626 -11.589 -31.890 1.00 47.39 534 THR A C 1
ATOM 1925 O O . THR A 1 374 ? -56.783 -10.469 -31.424 1.00 45.72 534 THR A O 1
ATOM 1929 N N . LYS A 1 375 ? -55.522 -11.941 -32.532 1.00 48.43 535 LYS A N 1
ATOM 1930 C CA . LYS A 1 375 ? -54.446 -10.990 -32.711 1.00 48.91 535 LYS A CA 1
ATOM 1931 C C . LYS A 1 375 ? -54.923 -9.791 -33.546 1.00 48.27 535 LYS A C 1
ATOM 1932 O O . LYS A 1 375 ? -54.633 -8.637 -33.212 1.00 46.71 535 LYS A O 1
ATOM 1938 N N . TRP A 1 376 ? -55.672 -10.069 -34.616 1.00 48.99 536 TRP A N 1
ATOM 1939 C CA . TRP A 1 376 ? -56.218 -9.013 -35.485 1.00 48.14 536 TRP A CA 1
ATOM 1940 C C . TRP A 1 376 ? -56.983 -7.951 -34.677 1.00 46.92 536 TRP A C 1
ATOM 1941 O O . TRP A 1 376 ? -56.943 -6.763 -35.003 1.00 46.79 536 TRP A O 1
ATOM 1952 N N . LEU A 1 377 ? -57.653 -8.400 -33.617 1.00 46.22 537 LEU A N 1
ATOM 1953 C CA . LEU A 1 377 ? -58.485 -7.541 -32.770 1.00 45.48 537 LEU A CA 1
ATOM 1954 C C . LEU A 1 377 ? -57.649 -6.689 -31.843 1.00 44.25 537 LEU A C 1
ATOM 1955 O O . LEU A 1 377 ? -57.916 -5.507 -31.653 1.00 43.44 537 LEU A O 1
ATOM 1960 N N . ASP A 1 378 ? -56.654 -7.321 -31.238 1.00 44.77 538 ASP A N 1
ATOM 1961 C CA . ASP A 1 378 ? -55.622 -6.622 -30.482 1.00 44.33 538 ASP A CA 1
ATOM 1962 C C . ASP A 1 378 ? -55.037 -5.482 -31.331 1.00 45.10 538 ASP A C 1
ATOM 1963 O O . ASP A 1 378 ? -54.909 -4.351 -30.851 1.00 45.25 538 ASP A O 1
ATOM 1968 N N . ASP A 1 379 ? -54.708 -5.786 -32.590 1.00 45.90 539 ASP A N 1
ATOM 1969 C CA . ASP A 1 379 ? -54.141 -4.801 -33.504 1.00 45.70 539 ASP A CA 1
ATOM 1970 C C . ASP A 1 379 ? -55.096 -3.652 -33.722 1.00 45.36 539 ASP A C 1
ATOM 1971 O O . ASP A 1 379 ? -54.714 -2.483 -33.574 1.00 45.35 539 ASP A O 1
ATOM 1976 N N . SER A 1 380 ? -56.345 -3.976 -34.036 1.00 45.09 540 SER A N 1
ATOM 1977 C CA . SER A 1 380 ? -57.319 -2.935 -34.348 1.00 45.12 540 SER A CA 1
ATOM 1978 C C . SER A 1 380 ? -57.829 -2.174 -33.099 1.00 44.42 540 SER A C 1
ATOM 1979 O O . SER A 1 380 ? -58.246 -1.012 -33.201 1.00 45.03 540 SER A O 1
ATOM 1982 N N . ILE A 1 381 ? -57.767 -2.795 -31.920 1.00 43.90 541 ILE A N 1
ATOM 1983 C CA . ILE A 1 381 ? -58.120 -2.092 -30.662 1.00 42.50 541 ILE A CA 1
ATOM 1984 C C . ILE A 1 381 ? -57.036 -1.104 -30.280 1.00 41.20 541 ILE A C 1
ATOM 1985 O O . ILE A 1 381 ? -57.318 0.027 -29.905 1.00 39.36 541 ILE A O 1
ATOM 1990 N N . LYS A 1 382 ? -55.794 -1.555 -30.373 1.00 41.73 542 LYS A N 1
ATOM 1991 C CA . LYS A 1 382 ? -54.660 -0.689 -30.135 1.00 42.41 542 LYS A CA 1
ATOM 1992 C C . LYS A 1 382 ? -54.684 0.509 -31.078 1.00 43.37 542 LYS A C 1
ATOM 1993 O O . LYS A 1 382 ? -54.542 1.648 -30.641 1.00 42.80 542 LYS A O 1
ATOM 1999 N N . SER A 1 383 ? -54.858 0.254 -32.372 1.00 44.75 543 SER A N 1
ATOM 2000 C CA . SER A 1 383 ? -54.813 1.327 -33.354 1.00 45.02 543 SER A CA 1
ATOM 2001 C C . SER A 1 383 ? -56.015 2.277 -33.207 1.00 46.87 543 SER A C 1
ATOM 2002 O O . SER A 1 383 ? -55.901 3.476 -33.530 1.00 49.03 543 SER A O 1
ATOM 2005 N N . PHE A 1 384 ? -57.149 1.765 -32.708 1.00 46.59 544 PHE A N 1
ATOM 2006 C CA . PHE A 1 384 ? -58.312 2.634 -32.382 1.00 45.21 544 PHE A CA 1
ATOM 2007 C C . PHE A 1 384 ? -57.962 3.661 -31.322 1.00 42.80 544 PHE A C 1
ATOM 2008 O O . PHE A 1 384 ? -58.302 4.818 -31.446 1.00 41.56 544 PHE A O 1
ATOM 2016 N N . ILE A 1 385 ? -57.284 3.205 -30.278 1.00 41.78 545 ILE A N 1
ATOM 2017 C CA . ILE A 1 385 ? -56.933 4.046 -29.137 1.00 40.62 545 ILE A CA 1
ATOM 2018 C C . ILE A 1 385 ? -56.075 5.231 -29.580 1.00 41.26 545 ILE A C 1
ATOM 2019 O O . ILE A 1 385 ? -56.236 6.341 -29.066 1.00 41.13 545 ILE A O 1
ATOM 2024 N N . LYS A 1 386 ? -55.179 4.993 -30.543 1.00 42.35 546 LYS A N 1
ATOM 2025 C CA . LYS A 1 386 ? -54.317 6.042 -31.103 1.00 41.53 546 LYS A CA 1
ATOM 2026 C C . LYS A 1 386 ? -54.872 6.600 -32.424 1.00 42.96 546 LYS A C 1
ATOM 2027 O O . LYS A 1 386 ? -54.160 7.295 -33.140 1.00 43.60 546 LYS A O 1
ATOM 2033 N N . SER A 1 387 ? -56.133 6.311 -32.753 1.00 43.33 547 SER A N 1
ATOM 2034 C CA . SER A 1 387 ? -56.708 6.790 -34.002 1.00 43.84 547 SER A CA 1
ATOM 2035 C C . SER A 1 387 ? -56.803 8.325 -34.009 1.00 44.87 547 SER A C 1
ATOM 2036 O O . SER A 1 387 ? -56.920 8.967 -32.950 1.00 45.82 547 SER A O 1
ATOM 2039 N N . LYS A 1 388 ? -56.708 8.905 -35.206 1.00 46.53 548 LYS A N 1
ATOM 2040 C CA . LYS A 1 388 ? -56.884 10.346 -35.403 1.00 47.39 548 LYS A CA 1
ATOM 2041 C C . LYS A 1 388 ? -58.153 10.611 -36.196 1.00 48.51 548 LYS A C 1
ATOM 2042 O O . LYS A 1 388 ? -58.728 9.704 -36.785 1.00 48.30 548 LYS A O 1
ATOM 2048 N N . ARG A 1 389 ? -58.582 11.865 -36.199 1.00 50.10 549 ARG A N 1
ATOM 2049 C CA . ARG A 1 389 ? -59.867 12.228 -36.743 1.00 52.51 549 ARG A CA 1
ATOM 2050 C C . ARG A 1 389 ? -59.854 13.640 -37.365 1.00 55.37 549 ARG A C 1
ATOM 2051 O O . ARG A 1 389 ? -58.993 14.474 -37.025 1.00 55.26 549 ARG A O 1
ATOM 2059 N N . LYS A 1 390 ? -60.806 13.892 -38.280 1.00 56.94 550 LYS A N 1
ATOM 2060 C CA . LYS A 1 390 ? -61.177 15.255 -38.694 1.00 58.13 550 LYS A CA 1
ATOM 2061 C C . LYS A 1 390 ? -61.719 16.060 -37.498 1.00 61.55 550 LYS A C 1
ATOM 2062 O O . LYS A 1 390 ? -62.205 15.489 -36.509 1.00 64.17 550 LYS A O 1
ATOM 2064 N N . ASP A 1 391 ? -61.644 17.384 -37.568 1.00 63.10 551 ASP A N 1
ATOM 2065 C CA . ASP A 1 391 ? -62.342 18.210 -36.569 1.00 63.61 551 ASP A CA 1
ATOM 2066 C C . ASP A 1 391 ? -63.213 19.225 -37.308 1.00 64.92 551 ASP A C 1
ATOM 2067 O O . ASP A 1 391 ? -63.240 19.225 -38.556 1.00 62.60 551 ASP A O 1
ATOM 2072 N N . ILE A 1 392 ? -63.910 20.084 -36.552 1.00 65.59 552 ILE A N 1
ATOM 2073 C CA . ILE A 1 392 ? -64.763 21.141 -37.159 1.00 65.96 552 ILE A CA 1
ATOM 2074 C C . ILE A 1 392 ? -63.884 22.059 -38.025 1.00 66.37 552 ILE A C 1
ATOM 2075 O O . ILE A 1 392 ? -64.188 22.289 -39.207 1.00 68.30 552 ILE A O 1
ATOM 2080 N N . GLN A 1 393 ? -62.772 22.532 -37.463 1.00 64.20 553 GLN A N 1
ATOM 2081 C CA . GLN A 1 393 ? -61.837 23.357 -38.234 1.00 64.95 553 GLN A CA 1
ATOM 2082 C C . GLN A 1 393 ? -61.336 22.625 -39.531 1.00 64.25 553 GLN A C 1
ATOM 2083 O O . GLN A 1 393 ? -61.143 23.274 -40.579 1.00 63.84 553 GLN A O 1
ATOM 2089 N N . GLY A 1 394 ? -61.164 21.296 -39.455 1.00 61.27 554 GLY A N 1
ATOM 2090 C CA . GLY A 1 394 ? -60.735 20.469 -40.598 1.00 60.38 554 GLY A CA 1
ATOM 2091 C C . GLY A 1 394 ? -59.347 19.839 -40.498 1.00 58.72 554 GLY A C 1
ATOM 2092 O O . GLY A 1 394 ? -58.815 19.321 -41.477 1.00 58.11 554 GLY A O 1
ATOM 2093 N N . ASN A 1 395 ? -58.768 19.871 -39.308 1.00 58.23 555 ASN A N 1
ATOM 2094 C CA . ASN A 1 395 ? -57.457 19.270 -39.043 1.00 58.55 555 ASN A CA 1
ATOM 2095 C C . ASN A 1 395 ? -57.520 17.880 -38.385 1.00 57.14 555 ASN A C 1
ATOM 2096 O O . ASN A 1 395 ? -58.582 17.444 -37.883 1.00 55.71 555 ASN A O 1
ATOM 2101 N N . LEU A 1 396 ? -56.370 17.194 -38.409 1.00 54.55 556 LEU A N 1
ATOM 2102 C CA . LEU A 1 396 ? -56.211 15.911 -37.725 1.00 51.70 556 LEU A CA 1
ATOM 2103 C C . LEU A 1 396 ? -55.988 16.132 -36.241 1.00 50.37 556 LEU A C 1
ATOM 2104 O O . LEU A 1 396 ? -54.954 16.658 -35.833 1.00 49.16 556 LEU A O 1
ATOM 2109 N N . VAL A 1 397 ? -56.983 15.746 -35.450 1.00 50.11 557 VAL A N 1
ATOM 2110 C CA . VAL A 1 397 ? -56.851 15.677 -33.991 1.00 49.25 557 VAL A CA 1
ATOM 2111 C C . VAL A 1 397 ? -56.864 14.213 -33.540 1.00 47.33 557 VAL A C 1
ATOM 2112 O O . VAL A 1 397 ? -57.257 13.311 -34.294 1.00 47.13 557 VAL A O 1
ATOM 2116 N N . ASP A 1 398 ? -56.446 13.985 -32.301 1.00 44.81 558 ASP A N 1
ATOM 2117 C CA . ASP A 1 398 ? -56.545 12.655 -31.713 1.00 43.29 558 ASP A CA 1
ATOM 2118 C C . ASP A 1 398 ? -58.001 12.372 -31.328 1.00 41.73 558 ASP A C 1
ATOM 2119 O O . ASP A 1 398 ? -58.691 13.236 -30.774 1.00 40.26 558 ASP A O 1
ATOM 2124 N N . THR A 1 399 ? -58.465 11.172 -31.661 1.00 40.55 559 THR A N 1
ATOM 2125 C CA . THR A 1 399 ? -59.792 10.731 -31.271 1.00 40.04 559 THR A CA 1
ATOM 2126 C C . THR A 1 399 ? -59.852 10.558 -29.757 1.00 39.72 559 THR A C 1
ATOM 2127 O O . THR A 1 399 ? -60.865 10.859 -29.148 1.00 39.82 559 THR A O 1
ATOM 2131 N N . ASN A 1 400 ? -58.774 10.046 -29.157 1.00 39.34 560 ASN A N 1
ATOM 2132 C CA . ASN A 1 400 ? -58.750 9.752 -27.712 1.00 38.38 560 ASN A CA 1
ATOM 2133 C C . ASN A 1 400 ? -57.568 10.407 -26.960 1.00 37.65 560 ASN A C 1
ATOM 2134 O O . ASN A 1 400 ? -56.681 9.711 -26.476 1.00 37.23 560 ASN A O 1
ATOM 2139 N N . PRO A 1 401 ? -57.558 11.745 -26.859 1.00 37.55 561 PRO A N 1
ATOM 2140 C CA . PRO A 1 401 ? -56.462 12.539 -26.304 1.00 37.24 561 PRO A CA 1
ATOM 2141 C C . PRO A 1 401 ? -55.957 12.069 -24.966 1.00 37.10 561 PRO A C 1
ATOM 2142 O O . PRO A 1 401 ? -54.748 12.095 -24.727 1.00 37.81 561 PRO A O 1
ATOM 2146 N N . GLY A 1 402 ? -56.870 11.639 -24.105 1.00 37.19 562 GLY A N 1
ATOM 2147 C CA . GLY A 1 402 ? -56.496 11.120 -22.792 1.00 36.99 562 GLY A CA 1
ATOM 2148 C C . GLY A 1 402 ? -55.764 9.783 -22.816 1.00 37.04 562 GLY A C 1
ATOM 2149 O O . GLY A 1 402 ? -55.309 9.291 -21.780 1.00 37.31 562 GLY A O 1
ATOM 2150 N N . TRP A 1 403 ? -55.667 9.184 -23.999 1.00 37.74 563 TRP A N 1
ATOM 2151 C CA . TRP A 1 403 ? -54.917 7.957 -24.204 1.00 37.07 563 TRP A CA 1
ATOM 2152 C C . TRP A 1 403 ? -53.698 8.133 -25.133 1.00 38.12 563 TRP A C 1
ATOM 2153 O O . TRP A 1 403 ? -53.170 7.139 -25.645 1.00 39.44 563 TRP A O 1
ATOM 2164 N N . THR A 1 404 ? -53.239 9.380 -25.310 1.00 39.15 564 THR A N 1
ATOM 2165 C CA . THR A 1 404 ? -52.056 9.715 -26.143 1.00 39.89 564 THR A CA 1
ATOM 2166 C C . THR A 1 404 ? -51.209 10.797 -25.494 1.00 39.95 564 THR A C 1
ATOM 2167 O O . THR A 1 404 ? -51.623 11.408 -24.508 1.00 39.38 564 THR A O 1
ATOM 2171 N N . ILE A 1 405 ? -50.036 11.046 -26.087 1.00 40.33 565 ILE A N 1
ATOM 2172 C CA . ILE A 1 405 ? -49.125 12.103 -25.630 1.00 40.66 565 ILE A CA 1
ATOM 2173 C C . ILE A 1 405 ? -49.806 13.480 -25.506 1.00 41.73 565 ILE A C 1
ATOM 2174 O O . ILE A 1 405 ? -49.439 14.290 -24.632 1.00 42.96 565 ILE A O 1
ATOM 2179 N N . ASP A 1 406 ? -50.788 13.738 -26.370 1.00 41.81 566 ASP A N 1
ATOM 2180 C CA . ASP A 1 406 ? -51.485 15.017 -26.394 1.00 42.16 566 ASP A CA 1
ATOM 2181 C C . ASP A 1 406 ? -51.858 15.477 -24.981 1.00 41.16 566 ASP A C 1
ATOM 2182 O O . ASP A 1 406 ? -51.623 16.625 -24.619 1.00 41.33 566 ASP A O 1
ATOM 2187 N N . SER A 1 407 ? -52.423 14.575 -24.186 1.00 39.99 567 SER A N 1
ATOM 2188 C CA . SER A 1 407 ? -52.821 14.898 -22.818 1.00 39.45 567 SER A CA 1
ATOM 2189 C C . SER A 1 407 ? -51.645 15.014 -21.835 1.00 39.87 567 SER A C 1
ATOM 2190 O O . SER A 1 407 ? -51.843 15.463 -20.715 1.00 41.58 567 SER A O 1
ATOM 2193 N N . GLU A 1 408 ? -50.433 14.639 -22.239 1.00 39.89 568 GLU A N 1
ATOM 2194 C CA . GLU A 1 408 ? -49.261 14.662 -21.349 1.00 39.08 568 GLU A CA 1
ATOM 2195 C C . GLU A 1 408 ? -48.457 15.970 -21.433 1.00 38.92 568 GLU A C 1
ATOM 2196 O O . GLU A 1 408 ? -47.216 15.940 -21.425 1.00 39.68 568 GLU A O 1
ATOM 2202 N N . THR A 1 409 ? -49.147 17.114 -21.450 1.00 37.80 569 THR A N 1
ATOM 2203 C CA . THR A 1 409 ? -48.473 18.406 -21.655 1.00 37.25 569 THR A CA 1
ATOM 2204 C C . THR A 1 409 ? -47.833 18.966 -20.402 1.00 35.14 569 THR A C 1
ATOM 2205 O O . THR A 1 409 ? -48.346 18.828 -19.295 1.00 34.20 569 THR A O 1
ATOM 2209 N N . GLY A 1 410 ? -46.706 19.621 -20.630 1.00 34.34 570 GLY A N 1
ATOM 2210 C CA . GLY A 1 410 ? -45.903 20.248 -19.595 1.00 34.57 570 GLY A CA 1
ATOM 2211 C C . GLY A 1 410 ? -44.677 20.827 -20.280 1.00 35.09 570 GLY A C 1
ATOM 2212 O O . GLY A 1 410 ? -44.714 21.111 -21.483 1.00 35.96 570 GLY A O 1
ATOM 2213 N N . SER A 1 411 ? -43.587 20.984 -19.536 1.00 34.99 571 SER A N 1
ATOM 2214 C CA . SER A 1 411 ? -42.356 21.572 -20.074 1.00 35.08 571 SER A CA 1
ATOM 2215 C C . SER A 1 411 ? -41.748 20.758 -21.219 1.00 35.28 571 SER A C 1
ATOM 2216 O O . SER A 1 411 ? -41.788 19.526 -21.197 1.00 36.48 571 SER A O 1
ATOM 2219 N N . THR A 1 412 ? -41.170 21.453 -22.199 1.00 35.28 572 THR A N 1
ATOM 2220 C CA . THR A 1 412 ? -40.475 20.808 -23.315 1.00 35.76 572 THR A CA 1
ATOM 2221 C C . THR A 1 412 ? -38.987 20.573 -23.046 1.00 35.84 572 THR A C 1
ATOM 2222 O O . THR A 1 412 ? -38.325 19.870 -23.818 1.00 36.91 572 THR A O 1
ATOM 2226 N N . ASN A 1 413 ? -38.446 21.163 -21.980 1.00 34.63 573 ASN A N 1
ATOM 2227 C CA . ASN A 1 413 ? -37.008 21.142 -21.787 1.00 34.07 573 ASN A CA 1
ATOM 2228 C C . ASN A 1 413 ? -36.528 19.797 -21.290 1.00 33.80 573 ASN A C 1
ATOM 2229 O O . ASN A 1 413 ? -36.229 19.609 -20.116 1.00 34.15 573 ASN A O 1
ATOM 2234 N N . HIS A 1 414 ? -36.462 18.868 -22.232 1.00 33.95 574 HIS A N 1
ATOM 2235 C CA . HIS A 1 414 ? -35.957 17.517 -22.032 1.00 33.79 574 HIS A CA 1
ATOM 2236 C C . HIS A 1 414 ? -35.783 16.957 -23.451 1.00 33.99 574 HIS A C 1
ATOM 2237 O O . HIS A 1 414 ? -36.544 17.301 -24.354 1.00 34.47 574 HIS A O 1
ATOM 2244 N N . LEU A 1 415 ? -34.765 16.133 -23.666 1.00 34.26 575 LEU A N 1
ATOM 2245 C CA . LEU A 1 415 ? -34.371 15.755 -25.035 1.00 34.56 575 LEU A CA 1
ATOM 2246 C C . LEU A 1 415 ? -35.491 15.086 -25.837 1.00 35.62 575 LEU A C 1
ATOM 2247 O O . LEU A 1 415 ? -35.464 15.082 -27.068 1.00 34.75 575 LEU A O 1
ATOM 2252 N N . GLN A 1 416 ? -36.451 14.505 -25.115 1.00 36.77 576 GLN A N 1
ATOM 2253 C CA . GLN A 1 416 ? -37.581 13.777 -25.692 1.00 37.51 576 GLN A CA 1
ATOM 2254 C C . GLN A 1 416 ? -38.895 14.513 -25.417 1.00 37.92 576 GLN A C 1
ATOM 2255 O O . GLN A 1 416 ? -39.964 13.924 -25.471 1.00 37.90 576 GLN A O 1
ATOM 2261 N N . ASN A 1 417 ? -38.787 15.808 -25.136 1.00 39.55 577 ASN A N 1
ATOM 2262 C CA . ASN A 1 417 ? -39.929 16.752 -25.088 1.00 41.51 577 ASN A CA 1
ATOM 2263 C C . ASN A 1 417 ? -40.915 16.625 -23.925 1.00 40.00 577 ASN A C 1
ATOM 2264 O O . ASN A 1 417 ? -42.062 17.083 -24.017 1.00 40.60 577 ASN A O 1
ATOM 2269 N N . GLY A 1 418 ? -40.450 16.033 -22.830 1.00 37.80 578 GLY A N 1
ATOM 2270 C CA . GLY A 1 418 ? -41.273 15.858 -21.640 1.00 36.90 578 GLY A CA 1
ATOM 2271 C C . GLY A 1 418 ? -40.711 14.815 -20.692 1.00 35.70 578 GLY A C 1
ATOM 2272 O O . GLY A 1 418 ? -39.980 13.917 -21.106 1.00 35.21 578 GLY A O 1
ATOM 2273 N N . ALA A 1 419 ? -41.086 14.922 -19.420 1.00 34.22 579 ALA A N 1
ATOM 2274 C CA . ALA A 1 419 ? -40.559 14.035 -18.410 1.00 32.86 579 ALA A CA 1
ATOM 2275 C C . ALA A 1 419 ? -41.511 13.854 -17.247 1.00 31.95 579 ALA A C 1
ATOM 2276 O O . ALA A 1 419 ? -42.357 14.694 -17.006 1.00 32.55 579 ALA A O 1
ATOM 2278 N N . PHE A 1 420 ? -41.369 12.732 -16.547 1.00 31.23 580 PHE A N 1
ATOM 2279 C CA . PHE A 1 420 ? -42.059 12.489 -15.291 1.00 30.35 580 PHE A CA 1
ATOM 2280 C C . PHE A 1 420 ? -41.029 12.319 -14.184 1.00 30.13 580 PHE A C 1
ATOM 2281 O O . PHE A 1 420 ? -39.900 11.929 -14.430 1.00 29.66 580 PHE A O 1
ATOM 2289 N N . ILE A 1 421 ? -41.426 12.632 -12.963 1.00 30.82 581 ILE A N 1
ATOM 2290 C CA . ILE A 1 421 ? -40.687 12.219 -11.789 1.00 31.16 581 ILE A CA 1
ATOM 2291 C C . ILE A 1 421 ? -41.554 11.217 -11.085 1.00 31.87 581 ILE A C 1
ATOM 2292 O O . ILE A 1 421 ? -42.724 11.480 -10.835 1.00 33.37 581 ILE A O 1
ATOM 2297 N N . PHE A 1 422 ? -40.999 10.079 -10.715 1.00 32.50 582 PHE A N 1
ATOM 2298 C CA . PHE A 1 422 ? -41.763 9.165 -9.878 1.00 34.04 582 PHE A CA 1
ATOM 2299 C C . PHE A 1 422 ? -41.770 9.630 -8.411 1.00 34.38 582 PHE A C 1
ATOM 2300 O O . PHE A 1 422 ? -40.714 9.974 -7.856 1.00 34.49 582 PHE A O 1
ATOM 2308 N N . THR A 1 423 ? -42.967 9.624 -7.811 1.00 34.04 583 THR A N 1
ATOM 2309 C CA . THR A 1 423 ? -43.197 10.093 -6.447 1.00 34.31 583 THR A CA 1
ATOM 2310 C C . THR A 1 423 ? -44.145 9.163 -5.714 1.00 33.06 583 THR A C 1
ATOM 2311 O O . THR A 1 423 ? -45.076 8.674 -6.294 1.00 33.88 583 THR A O 1
ATOM 2315 N N . ASN A 1 424 ? -43.926 8.941 -4.431 1.00 32.53 584 ASN A N 1
ATOM 2316 C CA . ASN A 1 424 ? -44.712 7.954 -3.706 1.00 32.38 584 ASN A CA 1
ATOM 2317 C C . ASN A 1 424 ? -46.172 8.295 -3.605 1.00 32.04 584 ASN A C 1
ATOM 2318 O O . ASN A 1 424 ? -46.558 9.446 -3.747 1.00 32.05 584 ASN A O 1
ATOM 2323 N N . SER A 1 425 ? -46.975 7.265 -3.391 1.00 32.11 585 SER A N 1
ATOM 2324 C CA . SER A 1 425 ? -48.410 7.408 -3.217 1.00 32.80 585 SER A CA 1
ATOM 2325 C C . SER A 1 425 ? -48.975 6.148 -2.620 1.00 33.02 585 SER A C 1
ATOM 2326 O O . SER A 1 425 ? -48.567 5.060 -2.987 1.00 32.52 585 SER A O 1
ATOM 2329 N N . PRO A 1 426 ? -49.946 6.285 -1.718 1.00 34.26 586 PRO A N 1
ATOM 2330 C CA . PRO A 1 426 ? -50.499 5.114 -1.051 1.00 35.11 586 PRO A CA 1
ATOM 2331 C C . PRO A 1 426 ? -51.205 4.152 -2.001 1.00 35.16 586 PRO A C 1
ATOM 2332 O O . PRO A 1 426 ? -51.316 2.976 -1.693 1.00 37.14 586 PRO A O 1
ATOM 2336 N N . LEU A 1 427 ? -51.662 4.645 -3.146 1.00 34.84 587 LEU A N 1
ATOM 2337 C CA . LEU A 1 427 ? -52.409 3.818 -4.095 1.00 34.38 587 LEU A CA 1
ATOM 2338 C C . LEU A 1 427 ? -51.553 2.763 -4.768 1.00 34.86 587 LEU A C 1
ATOM 2339 O O . LEU A 1 427 ? -52.075 1.775 -5.272 1.00 34.41 587 LEU A O 1
ATOM 2344 N N . VAL A 1 428 ? -50.238 3.001 -4.794 1.00 35.82 588 VAL A N 1
ATOM 2345 C CA . VAL A 1 428 ? -49.270 2.224 -5.578 1.00 35.13 588 VAL A CA 1
ATOM 2346 C C . VAL A 1 428 ? -48.092 1.820 -4.679 1.00 33.60 588 VAL A C 1
ATOM 2347 O O . VAL A 1 428 ? -46.984 2.336 -4.809 1.00 31.46 588 VAL A O 1
ATOM 2351 N N . PRO A 1 429 ? -48.344 0.895 -3.745 1.00 33.98 589 PRO A N 1
ATOM 2352 C CA . PRO A 1 429 ? -47.399 0.588 -2.673 1.00 34.41 589 PRO A CA 1
ATOM 2353 C C . PRO A 1 429 ? -46.050 0.035 -3.089 1.00 35.33 589 PRO A C 1
ATOM 2354 O O . PRO A 1 429 ? -45.097 0.196 -2.352 1.00 36.60 589 PRO A O 1
ATOM 2358 N N . GLU A 1 430 ? -45.946 -0.600 -4.242 1.00 36.47 590 GLU A N 1
ATOM 2359 C CA . GLU A 1 430 ? -44.702 -1.280 -4.585 1.00 36.62 590 GLU A CA 1
ATOM 2360 C C . GLU A 1 430 ? -43.901 -0.539 -5.635 1.00 36.21 590 GLU A C 1
ATOM 2361 O O . GLU A 1 430 ? -42.864 -1.018 -6.084 1.00 36.60 590 GLU A O 1
ATOM 2367 N N . ALA A 1 431 ? -44.364 0.645 -6.011 1.00 35.93 591 ALA A N 1
ATOM 2368 C CA . ALA A 1 431 ? -43.576 1.538 -6.846 1.00 35.45 591 ALA A CA 1
ATOM 2369 C C . ALA A 1 431 ? -43.006 2.645 -5.995 1.00 35.60 591 ALA A C 1
ATOM 2370 O O . ALA A 1 431 ? -42.429 3.614 -6.503 1.00 37.82 591 ALA A O 1
ATOM 2372 N N . ASN A 1 432 ? -43.191 2.525 -4.692 1.00 35.34 592 ASN A N 1
ATOM 2373 C CA . ASN A 1 432 ? -42.774 3.584 -3.818 1.00 35.29 592 ASN A CA 1
ATOM 2374 C C . ASN A 1 432 ? -41.365 3.350 -3.407 1.00 35.78 592 ASN A C 1
ATOM 2375 O O . ASN A 1 432 ? -40.981 2.219 -3.116 1.00 37.34 592 ASN A O 1
ATOM 2380 N N . ALA A 1 433 ? -40.600 4.433 -3.376 1.00 36.17 593 ALA A N 1
ATOM 2381 C CA . ALA A 1 433 ? -39.211 4.410 -2.932 1.00 37.57 593 ALA A CA 1
ATOM 2382 C C . ALA A 1 433 ? -39.134 4.604 -1.421 1.00 38.81 593 ALA A C 1
ATOM 2383 O O . ALA A 1 433 ? -40.094 5.051 -0.799 1.00 39.56 593 ALA A O 1
ATOM 2385 N N . ALA A 1 434 ? -37.978 4.290 -0.846 1.00 39.84 594 ALA A N 1
ATOM 2386 C CA . ALA A 1 434 ? -37.735 4.529 0.570 1.00 41.83 594 ALA A CA 1
ATOM 2387 C C . ALA A 1 434 ? -37.634 6.034 0.859 1.00 42.59 594 ALA A C 1
ATOM 2388 O O . ALA A 1 434 ? -37.675 6.857 -0.066 1.00 41.14 594 ALA A O 1
ATOM 2390 N N . GLU A 1 435 ? -37.496 6.379 2.140 1.00 45.31 595 GLU A N 1
ATOM 2391 C CA . GLU A 1 435 ? -37.267 7.772 2.556 1.00 48.87 595 GLU A CA 1
ATOM 2392 C C . GLU A 1 435 ? -35.847 8.253 2.178 1.00 47.84 595 GLU A C 1
ATOM 2393 O O . GLU A 1 435 ? -34.867 7.507 2.358 1.00 45.79 595 GLU A O 1
ATOM 2399 N N . GLY A 1 436 ? -35.755 9.484 1.644 1.00 44.96 596 GLY A N 1
ATOM 2400 C CA . GLY A 1 436 ? -34.458 10.097 1.312 1.00 42.64 596 GLY A CA 1
ATOM 2401 C C . GLY A 1 436 ? -33.662 9.368 0.244 1.00 40.68 596 GLY A C 1
ATOM 2402 O O . GLY A 1 436 ? -32.433 9.359 0.267 1.00 39.25 596 GLY A O 1
ATOM 2403 N N . ASN A 1 437 ? -34.390 8.720 -0.659 1.00 40.22 597 ASN A N 1
ATOM 2404 C CA . ASN A 1 437 ? -33.871 8.257 -1.944 1.00 39.05 597 ASN A CA 1
ATOM 2405 C C . ASN A 1 437 ? -34.344 9.226 -3.021 1.00 37.58 597 ASN A C 1
ATOM 2406 O O . ASN A 1 437 ? -34.821 10.317 -2.706 1.00 38.91 597 ASN A O 1
ATOM 2411 N N . ARG A 1 438 ? -34.206 8.853 -4.281 1.00 34.73 598 ARG A N 1
ATOM 2412 C CA . ARG A 1 438 ? -34.594 9.730 -5.367 1.00 33.88 598 ARG A CA 1
ATOM 2413 C C . ARG A 1 438 ? -34.069 11.172 -5.180 1.00 33.48 598 ARG A C 1
ATOM 2414 O O . ARG A 1 438 ? -34.775 12.138 -5.475 1.00 33.68 598 ARG A O 1
ATOM 2422 N N . LEU A 1 439 ? -32.820 11.299 -4.724 1.00 33.13 599 LEU A N 1
ATOM 2423 C CA . LEU A 1 439 ? -32.122 12.592 -4.676 1.00 32.75 599 LEU A CA 1
ATOM 2424 C C . LEU A 1 439 ? -31.657 12.963 -6.078 1.00 33.91 599 LEU A C 1
ATOM 2425 O O . LEU A 1 439 ? -30.673 12.411 -6.608 1.00 36.13 599 LEU A O 1
ATOM 2430 N N . ILE A 1 440 ? -32.393 13.873 -6.698 1.00 33.98 600 ILE A N 1
ATOM 2431 C CA . ILE A 1 440 ? -32.084 14.301 -8.065 1.00 33.39 600 ILE A CA 1
ATOM 2432 C C . ILE A 1 440 ? -30.987 15.359 -8.060 1.00 33.06 600 ILE A C 1
ATOM 2433 O O . ILE A 1 440 ? -30.799 16.067 -7.079 1.00 33.65 600 ILE A O 1
ATOM 2438 N N . ASN A 1 441 ? -30.234 15.402 -9.148 1.00 32.79 601 ASN A N 1
ATOM 2439 C CA . ASN A 1 441 ? -29.312 16.496 -9.460 1.00 32.01 601 ASN A CA 1
ATOM 2440 C C . ASN A 1 441 ? -28.077 16.558 -8.585 1.00 33.08 601 ASN A C 1
ATOM 2441 O O . ASN A 1 441 ? -27.545 17.637 -8.346 1.00 34.59 601 ASN A O 1
ATOM 2446 N N . ARG A 1 442 ? -27.588 15.400 -8.146 1.00 34.12 602 ARG A N 1
ATOM 2447 C CA . ARG A 1 442 ? -26.308 15.320 -7.412 1.00 33.62 602 ARG A CA 1
ATOM 2448 C C . ARG A 1 442 ? -25.117 15.208 -8.372 1.00 32.66 602 ARG A C 1
ATOM 2449 O O . ARG A 1 442 ? -24.357 14.239 -8.383 1.00 31.18 602 ARG A O 1
ATOM 2457 N N . THR A 1 443 ? -24.978 16.243 -9.182 1.00 33.23 603 THR A N 1
ATOM 2458 C CA . THR A 1 443 ? -23.851 16.387 -10.071 1.00 34.21 603 THR A CA 1
ATOM 2459 C C . THR A 1 443 ? -22.626 16.704 -9.238 1.00 34.60 603 THR A C 1
ATOM 2460 O O . THR A 1 443 ? -22.768 17.196 -8.119 1.00 34.63 603 THR A O 1
ATOM 2464 N N . PRO A 1 444 ? -21.418 16.457 -9.779 1.00 34.90 604 PRO A N 1
ATOM 2465 C CA . PRO A 1 444 ? -20.204 16.742 -9.028 1.00 34.88 604 PRO A CA 1
ATOM 2466 C C . PRO A 1 444 ? -20.269 18.080 -8.315 1.00 35.57 604 PRO A C 1
ATOM 2467 O O . PRO A 1 444 ? -19.830 18.183 -7.169 1.00 37.38 604 PRO A O 1
ATOM 2471 N N . SER A 1 445 ? -20.838 19.084 -8.981 1.00 36.08 605 SER A N 1
ATOM 2472 C CA . SER A 1 445 ? -21.003 20.430 -8.405 1.00 36.13 605 SER A CA 1
ATOM 2473 C C . SER A 1 445 ? -22.009 20.473 -7.244 1.00 36.74 605 SER A C 1
ATOM 2474 O O . SER A 1 445 ? -21.822 21.205 -6.272 1.00 38.03 605 SER A O 1
ATOM 2477 N N . GLN A 1 446 ? -23.063 19.667 -7.338 1.00 35.85 606 GLN A N 1
ATOM 2478 C CA . GLN A 1 446 ? -24.171 19.727 -6.391 1.00 35.10 606 GLN A CA 1
ATOM 2479 C C . GLN A 1 446 ? -24.346 18.451 -5.595 1.00 33.64 606 GLN A C 1
ATOM 2480 O O . GLN A 1 446 ? -25.432 18.166 -5.094 1.00 31.87 606 GLN A O 1
ATOM 2486 N N . GLN A 1 447 ? -23.263 17.699 -5.464 1.00 34.01 607 GLN A N 1
ATOM 2487 C CA . GLN A 1 447 ? -23.285 16.396 -4.796 1.00 34.82 607 GLN A CA 1
ATOM 2488 C C . GLN A 1 447 ? -23.760 16.529 -3.348 1.00 35.27 607 GLN A C 1
ATOM 2489 O O . GLN A 1 447 ? -24.422 15.644 -2.799 1.00 35.24 607 GLN A O 1
ATOM 2495 N N . THR A 1 448 ? -23.387 17.646 -2.737 1.00 36.65 608 THR A N 1
ATOM 2496 C CA . THR A 1 448 ? -23.688 17.925 -1.340 1.00 37.82 608 THR A CA 1
ATOM 2497 C C . THR A 1 448 ? -25.168 18.268 -1.085 1.00 36.98 608 THR A C 1
ATOM 2498 O O . THR A 1 448 ? -25.670 18.080 0.014 1.00 36.47 608 THR A O 1
ATOM 2502 N N . GLY A 1 449 ? -25.869 18.721 -2.116 1.00 37.01 609 GLY A N 1
ATOM 2503 C CA . GLY A 1 449 ? -27.221 19.280 -1.973 1.00 37.00 609 GLY A CA 1
ATOM 2504 C C . GLY A 1 449 ? -27.278 20.735 -2.423 1.00 37.21 609 GLY A C 1
ATOM 2505 O O . GLY A 1 449 ? -28.350 21.288 -2.636 1.00 38.22 609 GLY A O 1
ATOM 2506 N N . ASN A 1 450 ? -26.106 21.335 -2.600 1.00 37.03 610 ASN A N 1
ATOM 2507 C CA . ASN A 1 450 ? -25.949 22.734 -2.955 1.00 37.06 610 ASN A CA 1
ATOM 2508 C C . ASN A 1 450 ? -24.785 22.906 -3.932 1.00 35.54 610 ASN A C 1
ATOM 2509 O O . ASN A 1 450 ? -23.811 22.142 -3.890 1.00 34.14 610 ASN A O 1
ATOM 2514 N N . HIS A 1 451 ? -24.873 23.909 -4.799 1.00 35.28 611 HIS A N 1
ATOM 2515 C CA . HIS A 1 451 ? -23.768 24.187 -5.709 1.00 35.55 611 HIS A CA 1
ATOM 2516 C C . HIS A 1 451 ? -22.548 24.567 -4.892 1.00 35.56 611 HIS A C 1
ATOM 2517 O O . HIS A 1 451 ? -22.669 25.206 -3.853 1.00 36.48 611 HIS A O 1
ATOM 2524 N N . ILE A 1 452 ? -21.384 24.126 -5.348 1.00 35.23 612 ILE A N 1
ATOM 2525 C CA . ILE A 1 452 ? -20.118 24.500 -4.758 1.00 35.27 612 ILE A CA 1
ATOM 2526 C C . ILE A 1 452 ? -19.157 24.705 -5.897 1.00 34.87 612 ILE A C 1
ATOM 2527 O O . ILE A 1 452 ? -18.827 23.750 -6.583 1.00 35.39 612 ILE A O 1
ATOM 2532 N N . SER A 1 453 ? -18.687 25.925 -6.097 1.00 35.17 613 SER A N 1
ATOM 2533 C CA . SER A 1 453 ? -17.704 26.158 -7.146 1.00 36.15 613 SER A CA 1
ATOM 2534 C C . SER A 1 453 ? -16.341 25.774 -6.602 1.00 37.68 613 SER A C 1
ATOM 2535 O O . SER A 1 453 ? -15.945 26.258 -5.549 1.00 40.79 613 SER A O 1
ATOM 2538 N N . TYR A 1 454 ? -15.640 24.884 -7.304 1.00 36.93 614 TYR A N 1
ATOM 2539 C CA . TYR A 1 454 ? -14.276 24.485 -6.932 1.00 36.33 614 TYR A CA 1
ATOM 2540 C C . TYR A 1 454 ? -13.259 25.211 -7.787 1.00 36.29 614 TYR A C 1
ATOM 2541 O O . TYR A 1 454 ? -12.057 24.995 -7.651 1.00 37.26 614 TYR A O 1
ATOM 2550 N N . ALA A 1 455 ? -13.743 26.082 -8.660 1.00 36.65 615 ALA A N 1
ATOM 2551 C CA . ALA A 1 455 ? -12.892 26.727 -9.652 1.00 37.79 615 ALA A CA 1
ATOM 2552 C C . ALA A 1 455 ? -12.347 28.056 -9.150 1.00 38.54 615 ALA A C 1
ATOM 2553 O O . ALA A 1 455 ? -13.010 28.762 -8.390 1.00 40.24 615 ALA A O 1
ATOM 2555 N N . SER A 1 456 ? -11.136 28.387 -9.586 1.00 38.68 616 SER A N 1
ATOM 2556 C CA . SER A 1 456 ? -10.501 29.649 -9.231 1.00 38.77 616 SER A CA 1
ATOM 2557 C C . SER A 1 456 ? -10.476 30.693 -10.350 1.00 40.66 616 SER A C 1
ATOM 2558 O O . SER A 1 456 ? -11.189 30.594 -11.339 1.00 39.64 616 SER A O 1
ATOM 2561 N N . GLN A 1 457 ? -9.598 31.668 -10.182 1.00 44.46 617 GLN A N 1
ATOM 2562 C CA . GLN A 1 457 ? -9.790 33.020 -10.695 1.00 47.54 617 GLN A CA 1
ATOM 2563 C C . GLN A 1 457 ? -10.156 33.128 -12.193 1.00 47.66 617 GLN A C 1
ATOM 2564 O O . GLN A 1 457 ? -11.190 33.730 -12.544 1.00 48.88 617 GLN A O 1
ATOM 2570 N N . PRO A 1 458 ? -9.318 32.529 -13.072 1.00 45.64 618 PRO A N 1
ATOM 2571 C CA . PRO A 1 458 ? -9.536 32.516 -14.533 1.00 43.62 618 PRO A CA 1
ATOM 2572 C C . PRO A 1 458 ? -10.605 31.559 -15.045 1.00 42.43 618 PRO A C 1
ATOM 2573 O O . PRO A 1 458 ? -11.226 31.832 -16.079 1.00 41.43 618 PRO A O 1
ATOM 2577 N N . TYR A 1 459 ? -10.803 30.445 -14.326 1.00 41.13 619 TYR A N 1
ATOM 2578 C CA . TYR A 1 459 ? -11.620 29.309 -14.795 1.00 39.29 619 TYR A CA 1
ATOM 2579 C C . TYR A 1 459 ? -13.069 29.395 -14.307 1.00 37.78 619 TYR A C 1
ATOM 2580 O O . TYR A 1 459 ? -13.342 30.043 -13.311 1.00 37.24 619 TYR A O 1
ATOM 2589 N N . SER A 1 460 ? -13.981 28.737 -15.022 1.00 36.74 620 SER A N 1
ATOM 2590 C CA . SER A 1 460 ? -15.405 28.750 -14.688 1.00 36.69 620 SER A CA 1
ATOM 2591 C C . SER A 1 460 ? -15.761 27.634 -13.703 1.00 36.16 620 SER A C 1
ATOM 2592 O O . SER A 1 460 ? -15.157 26.560 -13.733 1.00 37.05 620 SER A O 1
ATOM 2595 N N . GLY A 1 461 ? -16.745 27.897 -12.842 1.00 35.34 621 GLY A N 1
ATOM 2596 C CA . GLY A 1 461 ? -17.274 26.894 -11.911 1.00 34.98 621 GLY A CA 1
ATOM 2597 C C . GLY A 1 461 ? -18.754 26.594 -12.123 1.00 34.76 621 GLY A C 1
ATOM 2598 O O . GLY A 1 461 ? -19.476 26.256 -11.171 1.00 33.86 621 GLY A O 1
ATOM 2599 N N . ASP A 1 462 ? -19.197 26.687 -13.377 1.00 34.84 622 ASP A N 1
ATOM 2600 C CA . ASP A 1 462 ? -20.581 26.417 -13.719 1.00 34.82 622 ASP A CA 1
ATOM 2601 C C . ASP A 1 462 ? -20.829 24.928 -13.789 1.00 34.73 622 ASP A C 1
ATOM 2602 O O . ASP A 1 462 ? -19.917 24.138 -14.028 1.00 34.49 622 ASP A O 1
ATOM 2607 N N . ASP A 1 463 ? -22.086 24.569 -13.566 1.00 35.00 623 ASP A N 1
ATOM 2608 C CA . ASP A 1 463 ? -22.565 23.205 -13.651 1.00 34.03 623 ASP A CA 1
ATOM 2609 C C . ASP A 1 463 ? -23.720 23.217 -14.624 1.00 32.34 623 ASP A C 1
ATOM 2610 O O . ASP A 1 463 ? -24.687 23.928 -14.423 1.00 32.00 623 ASP A O 1
ATOM 2615 N N . TRP A 1 464 ? -23.615 22.424 -15.674 1.00 32.19 624 TRP A N 1
ATOM 2616 C CA . TRP A 1 464 ? -24.689 22.301 -16.644 1.00 33.67 624 TRP A CA 1
ATOM 2617 C C . TRP A 1 464 ? -25.395 20.945 -16.580 1.00 33.75 624 TRP A C 1
ATOM 2618 O O . TRP A 1 464 ? -26.146 20.585 -17.489 1.00 32.66 624 TRP A O 1
ATOM 2629 N N . GLY A 1 465 ? -25.162 20.195 -15.509 1.00 33.84 625 GLY A N 1
ATOM 2630 C CA . GLY A 1 465 ? -25.795 18.903 -15.335 1.00 33.50 625 GLY A CA 1
ATOM 2631 C C . GLY A 1 465 ? -27.295 19.010 -15.064 1.00 34.34 625 GLY A C 1
ATOM 2632 O O . GLY A 1 465 ? -27.838 20.108 -14.891 1.00 36.33 625 GLY A O 1
ATOM 2633 N N . TYR A 1 466 ? -27.963 17.856 -15.076 1.00 33.07 626 TYR A N 1
ATOM 2634 C CA . TYR A 1 466 ? -29.398 17.729 -14.778 1.00 32.25 626 TYR A CA 1
ATOM 2635 C C . TYR A 1 466 ? -29.718 16.248 -14.771 1.00 31.55 626 TYR A C 1
ATOM 2636 O O . TYR A 1 466 ? -29.047 15.488 -15.449 1.00 30.93 626 TYR A O 1
ATOM 2645 N N . GLU A 1 467 ? -30.713 15.833 -13.996 1.00 31.45 627 GLU A N 1
ATOM 2646 C CA . GLU A 1 467 ? -30.825 14.416 -13.633 1.00 32.11 627 GLU A CA 1
ATOM 2647 C C . GLU A 1 467 ? -31.425 13.560 -14.730 1.00 30.87 627 GLU A C 1
ATOM 2648 O O . GLU A 1 467 ? -30.945 12.447 -14.985 1.00 28.53 627 GLU A O 1
ATOM 2654 N N . LEU A 1 468 ? -32.485 14.095 -15.336 1.00 30.65 628 LEU A N 1
ATOM 2655 C CA . LEU A 1 468 ? -33.285 13.401 -16.341 1.00 30.90 628 LEU A CA 1
ATOM 2656 C C . LEU A 1 468 ? -32.803 13.707 -17.749 1.00 31.01 628 LEU A C 1
ATOM 2657 O O . LEU A 1 468 ? -33.057 14.773 -18.286 1.00 31.31 628 LEU A O 1
ATOM 2662 N N . LEU A 1 469 ? -32.111 12.748 -18.341 1.00 32.06 629 LEU A N 1
ATOM 2663 C CA . LEU A 1 469 ? -31.432 12.968 -19.588 1.00 33.70 629 LEU A CA 1
ATOM 2664 C C . LEU A 1 469 ? -32.220 12.342 -20.693 1.00 36.71 629 LEU A C 1
ATOM 2665 O O . LEU A 1 469 ? -32.685 13.034 -21.610 1.00 37.37 629 LEU A O 1
ATOM 2670 N N . LEU A 1 470 ? -32.390 11.026 -20.567 1.00 39.27 630 LEU A N 1
ATOM 2671 C CA . LEU A 1 470 ? -32.986 10.186 -21.596 1.00 39.09 630 LEU A CA 1
ATOM 2672 C C . LEU A 1 470 ? -33.596 8.946 -20.953 1.00 39.11 630 LEU A C 1
ATOM 2673 O O . LEU A 1 470 ? -33.193 8.537 -19.852 1.00 39.24 630 LEU A O 1
ATOM 2678 N N . GLY A 1 471 ? -34.580 8.378 -21.647 1.00 38.43 631 GLY A N 1
ATOM 2679 C CA . GLY A 1 471 ? -35.192 7.108 -21.261 1.00 37.85 631 GLY A CA 1
ATOM 2680 C C . GLY A 1 471 ? -35.708 7.051 -19.837 1.00 36.92 631 GLY A C 1
ATOM 2681 O O . GLY A 1 471 ? -36.345 7.996 -19.355 1.00 38.63 631 GLY A O 1
ATOM 2682 N N . ASN A 1 472 ? -35.455 5.927 -19.180 1.00 35.66 632 ASN A N 1
ATOM 2683 C CA . ASN A 1 472 ? -35.883 5.705 -17.810 1.00 34.89 632 ASN A CA 1
ATOM 2684 C C . ASN A 1 472 ? -34.703 5.970 -16.895 1.00 34.37 632 ASN A C 1
ATOM 2685 O O . ASN A 1 472 ? -33.725 5.231 -16.941 1.00 34.13 632 ASN A O 1
ATOM 2690 N N . ASP A 1 473 ? -34.779 7.016 -16.068 1.00 34.47 633 ASP A N 1
ATOM 2691 C CA . ASP A 1 473 ? -33.612 7.458 -15.294 1.00 33.97 633 ASP A CA 1
ATOM 2692 C C . ASP A 1 473 ? -33.398 6.595 -14.051 1.00 33.75 633 ASP A C 1
ATOM 2693 O O . ASP A 1 473 ? -34.237 6.569 -13.164 1.00 33.92 633 ASP A O 1
ATOM 2698 N N . VAL A 1 474 ? -32.265 5.893 -14.002 1.00 33.65 634 VAL A N 1
ATOM 2699 C CA . VAL A 1 474 ? -31.877 5.092 -12.834 1.00 33.23 634 VAL A CA 1
ATOM 2700 C C . VAL A 1 474 ? -31.516 6.015 -11.660 1.00 33.13 634 VAL A C 1
ATOM 2701 O O . VAL A 1 474 ? -30.848 7.041 -11.848 1.00 32.52 634 VAL A O 1
ATOM 2705 N N . ASP A 1 475 ? -31.975 5.635 -10.464 1.00 33.41 635 ASP A N 1
ATOM 2706 C CA . ASP A 1 475 ? -31.737 6.399 -9.233 1.00 33.66 635 ASP A CA 1
ATOM 2707 C C . ASP A 1 475 ? -30.464 5.906 -8.557 1.00 34.75 635 ASP A C 1
ATOM 2708 O O . ASP A 1 475 ? -30.484 4.910 -7.850 1.00 37.68 635 ASP A O 1
ATOM 2713 N N . ASN A 1 476 ? -29.364 6.621 -8.785 1.00 35.43 636 ASN A N 1
ATOM 2714 C CA . ASN A 1 476 ? -28.041 6.273 -8.248 1.00 34.24 636 ASN A CA 1
ATOM 2715 C C . ASN A 1 476 ? -27.743 6.912 -6.895 1.00 34.42 636 ASN A C 1
ATOM 2716 O O . ASN A 1 476 ? -26.596 6.890 -6.438 1.00 35.51 636 ASN A O 1
ATOM 2721 N N . SER A 1 477 ? -28.777 7.482 -6.268 1.00 34.23 637 SER A N 1
ATOM 2722 C CA . SER A 1 477 ? -28.730 7.899 -4.866 1.00 33.57 637 SER A CA 1
ATOM 2723 C C . SER A 1 477 ? -29.299 6.812 -3.959 1.00 34.52 637 SER A C 1
ATOM 2724 O O . SER A 1 477 ? -29.202 6.902 -2.755 1.00 37.10 637 SER A O 1
ATOM 2727 N N . ASN A 1 478 ? -29.891 5.780 -4.535 1.00 34.74 638 ASN A N 1
ATOM 2728 C CA . ASN A 1 478 ? -30.354 4.631 -3.772 1.00 34.48 638 ASN A CA 1
ATOM 2729 C C . ASN A 1 478 ? -29.161 3.701 -3.519 1.00 34.02 638 ASN A C 1
ATOM 2730 O O . ASN A 1 478 ? -28.532 3.247 -4.473 1.00 33.63 638 ASN A O 1
ATOM 2735 N N . PRO A 1 479 ? -28.831 3.432 -2.240 1.00 33.71 639 PRO A N 1
ATOM 2736 C CA . PRO A 1 479 ? -27.691 2.564 -1.970 1.00 33.60 639 PRO A CA 1
ATOM 2737 C C . PRO A 1 479 ? -27.784 1.147 -2.521 1.00 34.30 639 PRO A C 1
ATOM 2738 O O . PRO A 1 479 ? -26.746 0.555 -2.788 1.00 35.20 639 PRO A O 1
ATOM 2742 N N . ILE A 1 480 ? -28.981 0.588 -2.693 1.00 34.64 640 ILE A N 1
ATOM 2743 C CA . ILE A 1 480 ? -29.075 -0.765 -3.259 1.00 35.26 640 ILE A CA 1
ATOM 2744 C C . ILE A 1 480 ? -28.635 -0.690 -4.719 1.00 34.95 640 ILE A C 1
ATOM 2745 O O . ILE A 1 480 ? -27.933 -1.591 -5.201 1.00 36.57 640 ILE A O 1
ATOM 2750 N N . VAL A 1 481 ? -29.051 0.383 -5.400 1.00 33.57 641 VAL A N 1
ATOM 2751 C CA . VAL A 1 481 ? -28.645 0.650 -6.774 1.00 32.85 641 VAL A CA 1
ATOM 2752 C C . VAL A 1 481 ? -27.136 0.834 -6.874 1.00 32.72 641 VAL A C 1
ATOM 2753 O O . VAL A 1 481 ? -26.483 0.179 -7.680 1.00 32.78 641 VAL A O 1
ATOM 2757 N N . GLN A 1 482 ? -26.587 1.719 -6.044 1.00 33.07 642 GLN A N 1
ATOM 2758 C CA . GLN A 1 482 ? -25.134 1.978 -6.000 1.00 32.73 642 GLN A CA 1
ATOM 2759 C C . GLN A 1 482 ? -24.305 0.708 -5.906 1.00 33.70 642 GLN A C 1
ATOM 2760 O O . GLN A 1 482 ? -23.249 0.612 -6.533 1.00 33.02 642 GLN A O 1
ATOM 2766 N N . ALA A 1 483 ? -24.789 -0.257 -5.113 1.00 35.33 643 ALA A N 1
ATOM 2767 C CA . ALA A 1 483 ? -24.178 -1.605 -5.019 1.00 35.63 643 ALA A CA 1
ATOM 2768 C C . ALA A 1 483 ? -24.319 -2.378 -6.325 1.00 36.16 643 ALA A C 1
ATOM 2769 O O . ALA A 1 483 ? -23.366 -2.996 -6.779 1.00 38.02 643 ALA A O 1
ATOM 2771 N N . GLU A 1 484 ? -25.503 -2.336 -6.925 1.00 35.39 644 GLU A N 1
ATOM 2772 C CA . GLU A 1 484 ? -25.708 -2.922 -8.245 1.00 34.73 644 GLU A CA 1
ATOM 2773 C C . GLU A 1 484 ? -24.814 -2.302 -9.316 1.00 33.56 644 GLU A C 1
ATOM 2774 O O . GLU A 1 484 ? -24.449 -2.970 -10.276 1.00 34.93 644 GLU A O 1
ATOM 2780 N N . GLN A 1 485 ? -24.453 -1.038 -9.158 1.00 32.88 645 GLN A N 1
ATOM 2781 C CA . GLN A 1 485 ? -23.504 -0.409 -10.082 1.00 33.93 645 GLN A CA 1
ATOM 2782 C C . GLN A 1 485 ? -22.102 -0.982 -9.897 1.00 33.80 645 GLN A C 1
ATOM 2783 O O . GLN A 1 485 ? -21.386 -1.249 -10.859 1.00 33.41 645 GLN A O 1
ATOM 2789 N N . LEU A 1 486 ? -21.706 -1.153 -8.651 1.00 34.41 646 LEU A N 1
ATOM 2790 C CA . LEU A 1 486 ? -20.443 -1.819 -8.352 1.00 35.75 646 LEU A CA 1
ATOM 2791 C C . LEU A 1 486 ? -20.415 -3.218 -8.956 1.00 35.35 646 LEU A C 1
ATOM 2792 O O . LEU A 1 486 ? -19.431 -3.618 -9.561 1.00 35.71 646 LEU A O 1
ATOM 2797 N N . ASN A 1 487 ? -21.499 -3.957 -8.777 1.00 35.54 647 ASN A N 1
ATOM 2798 C CA . ASN A 1 487 ? -21.587 -5.330 -9.261 1.00 36.69 647 ASN A CA 1
ATOM 2799 C C . ASN A 1 487 ? -21.280 -5.417 -10.739 1.00 36.71 647 ASN A C 1
ATOM 2800 O O . ASN A 1 487 ? -20.527 -6.287 -11.192 1.00 36.07 647 ASN A O 1
ATOM 2805 N N . TRP A 1 488 ? -21.893 -4.494 -11.470 1.00 36.55 648 TRP A N 1
ATOM 2806 C CA . TRP A 1 488 ? -21.766 -4.408 -12.913 1.00 36.96 648 TRP A CA 1
ATOM 2807 C C . TRP A 1 488 ? -20.317 -4.154 -13.336 1.00 37.57 648 TRP A C 1
ATOM 2808 O O . TRP A 1 488 ? -19.811 -4.776 -14.282 1.00 37.53 648 TRP A O 1
ATOM 2819 N N . ILE A 1 489 ? -19.660 -3.240 -12.625 1.00 37.26 649 ILE A N 1
ATOM 2820 C CA . ILE A 1 489 ? -18.266 -2.921 -12.884 1.00 36.36 649 ILE A CA 1
ATOM 2821 C C . ILE A 1 489 ? -17.400 -4.145 -12.667 1.00 37.28 649 ILE A C 1
ATOM 2822 O O . ILE A 1 489 ? -16.501 -4.405 -13.469 1.00 39.83 649 ILE A O 1
ATOM 2827 N N . HIS A 1 490 ? -17.675 -4.907 -11.611 1.00 36.89 650 HIS A N 1
ATOM 2828 C CA . HIS A 1 490 ? -16.919 -6.133 -11.335 1.00 36.80 650 HIS A CA 1
ATOM 2829 C C . HIS A 1 490 ? -17.105 -7.129 -12.458 1.00 37.70 650 HIS A C 1
ATOM 2830 O O . HIS A 1 490 ? -16.150 -7.791 -12.895 1.00 39.45 650 HIS A O 1
ATOM 2837 N N . TYR A 1 491 ? -18.339 -7.235 -12.928 1.00 37.21 651 TYR A N 1
ATOM 2838 C CA . TYR A 1 491 ? -18.671 -8.169 -14.004 1.00 37.71 651 TYR A CA 1
ATOM 2839 C C . TYR A 1 491 ? -17.903 -7.852 -15.282 1.00 36.76 651 TYR A C 1
ATOM 2840 O O . TYR A 1 491 ? -17.303 -8.723 -15.879 1.00 36.37 651 TYR A O 1
ATOM 2849 N N . LEU A 1 492 ? -17.918 -6.590 -15.681 1.00 36.51 652 LEU A N 1
ATOM 2850 C CA . LEU A 1 492 ? -17.235 -6.163 -16.898 1.00 35.82 652 LEU A CA 1
ATOM 2851 C C . LEU A 1 492 ? -15.752 -6.432 -16.784 1.00 35.67 652 LEU A C 1
ATOM 2852 O O . LEU A 1 492 ? -15.163 -7.003 -17.687 1.00 34.97 652 LEU A O 1
ATOM 2857 N N . MET A 1 493 ? -15.163 -6.026 -15.658 1.00 35.72 653 MET A N 1
ATOM 2858 C CA . MET A 1 493 ? -13.724 -6.203 -15.414 1.00 36.28 653 MET A CA 1
ATOM 2859 C C . MET A 1 493 ? -13.303 -7.669 -15.331 1.00 36.59 653 MET A C 1
ATOM 2860 O O . MET A 1 493 ? -12.107 -7.963 -15.342 1.00 36.69 653 MET A O 1
ATOM 2865 N N . ASN A 1 494 ? -14.278 -8.569 -15.202 1.00 36.49 654 ASN A N 1
ATOM 2866 C CA . ASN A 1 494 ? -14.036 -10.012 -15.247 1.00 36.61 654 ASN A CA 1
ATOM 2867 C C . ASN A 1 494 ? -14.909 -10.732 -16.258 1.00 35.98 654 ASN A C 1
ATOM 2868 O O . ASN A 1 494 ? -15.266 -11.884 -16.087 1.00 36.10 654 ASN A O 1
ATOM 2873 N N . PHE A 1 495 ? -15.249 -10.034 -17.325 1.00 36.32 655 PHE A N 1
ATOM 2874 C CA . PHE A 1 495 ? -16.205 -10.525 -18.303 1.00 37.03 655 PHE A CA 1
ATOM 2875 C C . PHE A 1 495 ? -15.794 -11.856 -18.908 1.00 37.80 655 PHE A C 1
ATOM 2876 O O . PHE A 1 495 ? -16.631 -12.729 -19.114 1.00 38.36 655 PHE A O 1
ATOM 2884 N N . GLY A 1 496 ? -14.505 -12.000 -19.190 1.00 38.16 656 GLY A N 1
ATOM 2885 C CA . GLY A 1 496 ? -13.983 -13.203 -19.835 1.00 39.05 656 GLY A CA 1
ATOM 2886 C C . GLY A 1 496 ? -14.060 -14.441 -18.973 1.00 39.39 656 GLY A C 1
ATOM 2887 O O . GLY A 1 496 ? -14.590 -15.466 -19.386 1.00 38.82 656 GLY A O 1
ATOM 2888 N N . THR A 1 497 ? -13.527 -14.335 -17.766 1.00 40.23 657 THR A N 1
ATOM 2889 C CA . THR A 1 497 ? -13.582 -15.435 -16.809 1.00 42.02 657 THR A CA 1
ATOM 2890 C C . THR A 1 497 ? -15.025 -15.818 -16.477 1.00 43.19 657 THR A C 1
ATOM 2891 O O . THR A 1 497 ? -15.346 -17.013 -16.378 1.00 46.45 657 THR A O 1
ATOM 2895 N N . ILE A 1 498 ? -15.886 -14.816 -16.319 1.00 42.06 658 ILE A N 1
ATOM 2896 C CA . ILE A 1 498 ? -17.283 -15.050 -15.971 1.00 42.12 658 ILE A CA 1
ATOM 2897 C C . ILE A 1 498 ? -18.044 -15.803 -17.066 1.00 43.35 658 ILE A C 1
ATOM 2898 O O . ILE A 1 498 ? -18.775 -16.756 -16.775 1.00 45.03 658 ILE A O 1
ATOM 2903 N N . THR A 1 499 ? -17.881 -15.375 -18.314 1.00 42.95 659 THR A N 1
ATOM 2904 C CA . THR A 1 499 ? -18.713 -15.882 -19.402 1.00 42.36 659 THR A CA 1
ATOM 2905 C C . THR A 1 499 ? -18.155 -17.108 -20.101 1.00 43.19 659 THR A C 1
ATOM 2906 O O . THR A 1 499 ? -18.885 -17.786 -20.791 1.00 44.35 659 THR A O 1
ATOM 2910 N N . ALA A 1 500 ? -16.877 -17.396 -19.931 1.00 44.27 660 ALA A N 1
ATOM 2911 C CA . ALA A 1 500 ? -16.265 -18.541 -20.617 1.00 46.33 660 ALA A CA 1
ATOM 2912 C C . ALA A 1 500 ? -15.373 -19.344 -19.674 1.00 46.79 660 ALA A C 1
ATOM 2913 O O . ALA A 1 500 ? -14.162 -19.436 -19.878 1.00 46.10 660 ALA A O 1
ATOM 2915 N N . PRO A 1 501 ? -15.973 -19.925 -18.629 1.00 47.72 661 PRO A N 1
ATOM 2916 C CA . PRO A 1 501 ? -15.166 -20.587 -17.594 1.00 49.67 661 PRO A CA 1
ATOM 2917 C C . PRO A 1 501 ? -14.356 -21.790 -18.127 1.00 51.58 661 PRO A C 1
ATOM 2918 O O . PRO A 1 501 ? -13.179 -21.940 -17.802 1.00 52.01 661 PRO A O 1
ATOM 2922 N N . GLN A 1 502 ? -15.003 -22.628 -18.927 1.00 52.63 662 GLN A N 1
ATOM 2923 C CA . GLN A 1 502 ? -14.368 -23.754 -19.591 1.00 53.89 662 GLN A CA 1
ATOM 2924 C C . GLN A 1 502 ? -13.118 -23.357 -20.418 1.00 54.07 662 GLN A C 1
ATOM 2925 O O . GLN A 1 502 ? -12.161 -24.131 -20.493 1.00 56.25 662 GLN A O 1
ATOM 2931 N N . ASP A 1 503 ? -13.124 -22.168 -21.032 1.00 52.76 663 ASP A N 1
ATOM 2932 C CA . ASP A 1 503 ? -11.977 -21.664 -21.821 1.00 52.06 663 ASP A CA 1
ATOM 2933 C C . ASP A 1 503 ? -10.767 -21.339 -20.921 1.00 51.78 663 ASP A C 1
ATOM 2934 O O . ASP A 1 503 ? -10.878 -20.510 -20.019 1.00 49.80 663 ASP A O 1
ATOM 2939 N N . PRO A 1 504 ? -9.607 -21.998 -21.160 1.00 52.55 664 PRO A N 1
ATOM 2940 C CA . PRO A 1 504 ? -8.441 -21.801 -20.278 1.00 51.60 664 PRO A CA 1
ATOM 2941 C C . PRO A 1 504 ? -7.834 -20.409 -20.379 1.00 49.80 664 PRO A C 1
ATOM 2942 O O . PRO A 1 504 ? -7.134 -19.982 -19.476 1.00 48.33 664 PRO A O 1
ATOM 2946 N N . ASP A 1 505 ? -8.104 -19.725 -21.485 1.00 50.34 665 ASP A N 1
ATOM 2947 C CA . ASP A 1 505 ? -7.685 -18.332 -21.682 1.00 51.30 665 ASP A CA 1
ATOM 2948 C C . ASP A 1 505 ? -8.750 -17.272 -21.293 1.00 50.36 665 ASP A C 1
ATOM 2949 O O . ASP A 1 505 ? -8.660 -16.101 -21.675 1.00 48.60 665 ASP A O 1
ATOM 2954 N N . ALA A 1 506 ? -9.748 -17.677 -20.523 1.00 50.64 666 ALA A N 1
ATOM 2955 C CA . ALA A 1 506 ? -10.835 -16.778 -20.154 1.00 49.33 666 ALA A CA 1
ATOM 2956 C C . ALA A 1 506 ? -10.296 -15.504 -19.520 1.00 48.49 666 ALA A C 1
ATOM 2957 O O . ALA A 1 506 ? -10.850 -14.421 -19.708 1.00 47.40 666 ALA A O 1
ATOM 2959 N N . HIS A 1 507 ? -9.216 -15.655 -18.757 1.00 49.42 667 HIS A N 1
ATOM 2960 C CA . HIS A 1 507 ? -8.608 -14.547 -17.989 1.00 50.03 667 HIS A CA 1
ATOM 2961 C C . HIS A 1 507 ? -7.977 -13.451 -18.849 1.00 48.74 667 HIS A C 1
ATOM 2962 O O . HIS A 1 507 ? -7.780 -12.326 -18.383 1.00 49.26 667 HIS A O 1
ATOM 2969 N N . LEU A 1 508 ? -7.672 -13.766 -20.100 1.00 48.13 668 LEU A N 1
ATOM 2970 C CA . LEU A 1 508 ? -7.150 -12.755 -21.026 1.00 46.99 668 LEU A CA 1
ATOM 2971 C C . LEU A 1 508 ? -8.237 -11.908 -21.748 1.00 45.05 668 LEU A C 1
ATOM 2972 O O . LEU A 1 508 ? -7.908 -10.976 -22.491 1.00 42.93 668 LEU A O 1
ATOM 2977 N N . ALA A 1 509 ? -9.515 -12.245 -21.539 1.00 44.16 669 ALA A N 1
ATOM 2978 C CA . ALA A 1 509 ? -10.638 -11.557 -22.210 1.00 43.53 669 ALA A CA 1
ATOM 2979 C C . ALA A 1 509 ? -11.428 -10.630 -21.264 1.00 41.68 669 ALA A C 1
ATOM 2980 O O . ALA A 1 509 ? -12.621 -10.389 -21.450 1.00 40.27 669 ALA A O 1
ATOM 2982 N N . ASN A 1 510 ? -10.738 -10.097 -20.270 1.00 40.39 670 ASN A N 1
ATOM 2983 C CA . ASN A 1 510 ? -11.349 -9.212 -19.322 1.00 38.94 670 ASN A CA 1
ATOM 2984 C C . ASN A 1 510 ? -11.066 -7.776 -19.696 1.00 38.51 670 ASN A C 1
ATOM 2985 O O . ASN A 1 510 ? -9.977 -7.464 -20.153 1.00 40.23 670 ASN A O 1
ATOM 2990 N N . PHE A 1 511 ? -12.042 -6.898 -19.472 1.00 37.40 671 PHE A N 1
ATOM 2991 C CA . PHE A 1 511 ? -11.853 -5.459 -19.617 1.00 35.64 671 PHE A CA 1
ATOM 2992 C C . PHE A 1 511 ? -10.834 -4.977 -18.596 1.00 35.18 671 PHE A C 1
ATOM 2993 O O . PHE A 1 511 ? -10.495 -5.704 -17.669 1.00 36.45 671 PHE A O 1
ATOM 3001 N N . ASP A 1 512 ? -10.343 -3.756 -18.766 1.00 34.86 672 ASP A N 1
ATOM 3002 C CA . ASP A 1 512 ? -9.288 -3.219 -17.894 1.00 35.19 672 ASP A CA 1
ATOM 3003 C C . ASP A 1 512 ? -9.671 -1.915 -17.215 1.00 34.17 672 ASP A C 1
ATOM 3004 O O . ASP A 1 512 ? -9.489 -1.757 -16.022 1.00 34.57 672 ASP A O 1
ATOM 3009 N N . SER A 1 513 ? -10.205 -0.981 -17.981 1.00 34.00 673 SER A N 1
ATOM 3010 C CA . SER A 1 513 ? -10.545 0.332 -17.483 1.00 33.15 673 SER A CA 1
ATOM 3011 C C . SER A 1 513 ? -12.012 0.591 -17.785 1.00 33.37 673 SER A C 1
ATOM 3012 O O . SER A 1 513 ? -12.665 -0.266 -18.354 1.00 33.18 673 SER A O 1
ATOM 3015 N N . ILE A 1 514 ? -12.528 1.749 -17.354 1.00 34.20 674 ILE A N 1
ATOM 3016 C CA . ILE A 1 514 ? -13.902 2.195 -17.659 1.00 33.83 674 ILE A CA 1
ATOM 3017 C C . ILE A 1 514 ? -13.969 3.670 -18.072 1.00 34.07 674 ILE A C 1
ATOM 3018 O O . ILE A 1 514 ? -13.121 4.479 -17.677 1.00 34.91 674 ILE A O 1
ATOM 3023 N N . ARG A 1 515 ? -14.982 3.995 -18.872 1.00 33.31 675 ARG A N 1
ATOM 3024 C CA . ARG A 1 515 ? -15.341 5.370 -19.200 1.00 32.54 675 ARG A CA 1
ATOM 3025 C C . ARG A 1 515 ? -16.645 5.659 -18.494 1.00 32.19 675 ARG A C 1
ATOM 3026 O O . ARG A 1 515 ? -17.638 4.987 -18.728 1.00 30.80 675 ARG A O 1
ATOM 3034 N N . ILE A 1 516 ? -16.640 6.651 -17.614 1.00 32.43 676 ILE A N 1
ATOM 3035 C CA . ILE A 1 516 ? -17.857 7.006 -16.920 1.00 32.90 676 ILE A CA 1
ATOM 3036 C C . ILE A 1 516 ? -18.628 7.925 -17.833 1.00 33.32 676 ILE A C 1
ATOM 3037 O O . ILE A 1 516 ? -18.084 8.918 -18.319 1.00 35.08 676 ILE A O 1
ATOM 3042 N N . ASP A 1 517 ? -19.886 7.566 -18.080 1.00 33.33 677 ASP A N 1
ATOM 3043 C CA . ASP A 1 517 ? -20.720 8.194 -19.115 1.00 33.12 677 ASP A CA 1
ATOM 3044 C C . ASP A 1 517 ? -21.783 9.036 -18.480 1.00 32.49 677 ASP A C 1
ATOM 3045 O O . ASP A 1 517 ? -22.469 8.558 -17.583 1.00 35.15 677 ASP A O 1
ATOM 3050 N N . ALA A 1 518 ? -21.949 10.255 -18.981 1.00 31.19 678 ALA A N 1
ATOM 3051 C CA . ALA A 1 518 ? -22.987 11.171 -18.510 1.00 30.86 678 ALA A CA 1
ATOM 3052 C C . ALA A 1 518 ? -22.796 11.502 -17.037 1.00 30.83 678 ALA A C 1
ATOM 3053 O O . ALA A 1 518 ? -23.726 11.445 -16.239 1.00 30.52 678 ALA A O 1
ATOM 3055 N N . VAL A 1 519 ? -21.576 11.880 -16.700 1.00 31.81 679 VAL A N 1
ATOM 3056 C CA . VAL A 1 519 ? -21.228 12.189 -15.326 1.00 32.89 679 VAL A CA 1
ATOM 3057 C C . VAL A 1 519 ? -22.099 13.294 -14.749 1.00 34.25 679 VAL A C 1
ATOM 3058 O O . VAL A 1 519 ? -22.415 13.266 -13.560 1.00 35.94 679 VAL A O 1
ATOM 3062 N N . ASP A 1 520 ? -22.472 14.270 -15.583 1.00 34.87 680 ASP A N 1
ATOM 3063 C CA . ASP A 1 520 ? -23.306 15.397 -15.152 1.00 34.26 680 ASP A CA 1
ATOM 3064 C C . ASP A 1 520 ? -24.802 15.054 -15.073 1.00 34.97 680 ASP A C 1
ATOM 3065 O O . ASP A 1 520 ? -25.632 15.930 -14.821 1.00 36.35 680 ASP A O 1
ATOM 3070 N N . ASN A 1 521 ? -25.162 13.792 -15.270 1.00 35.08 681 ASN A N 1
ATOM 3071 C CA . ASN A 1 521 ? -26.562 13.392 -15.189 1.00 35.21 681 ASN A CA 1
ATOM 3072 C C . ASN A 1 521 ? -26.825 12.244 -14.248 1.00 35.53 681 ASN A C 1
ATOM 3073 O O . ASN A 1 521 ? -27.923 11.678 -14.279 1.00 37.18 681 ASN A O 1
ATOM 3078 N N . VAL A 1 522 ? -25.830 11.922 -13.412 1.00 35.19 682 VAL A N 1
ATOM 3079 C CA . VAL A 1 522 ? -25.941 10.868 -12.388 1.00 35.77 682 VAL A CA 1
ATOM 3080 C C . VAL A 1 522 ? -25.324 11.326 -11.064 1.00 37.19 682 VAL A C 1
ATOM 3081 O O . VAL A 1 522 ? -24.556 12.300 -11.014 1.00 37.58 682 VAL A O 1
ATOM 3085 N N . ASP A 1 523 ? -25.658 10.600 -9.997 1.00 37.54 683 ASP A N 1
ATOM 3086 C CA . ASP A 1 523 ? -25.158 10.908 -8.665 1.00 36.87 683 ASP A CA 1
ATOM 3087 C C . ASP A 1 523 ? -23.638 10.709 -8.622 1.00 36.56 683 ASP A C 1
ATOM 3088 O O . ASP A 1 523 ? -23.118 9.622 -8.917 1.00 37.06 683 ASP A O 1
ATOM 3093 N N . ALA A 1 524 ? -22.931 11.767 -8.250 1.00 35.53 684 ALA A N 1
ATOM 3094 C CA . ALA A 1 524 ? -21.470 11.763 -8.270 1.00 34.42 684 ALA A CA 1
ATOM 3095 C C . ALA A 1 524 ? -20.865 10.727 -7.341 1.00 32.87 684 ALA A C 1
ATOM 3096 O O . ALA A 1 524 ? -19.714 10.356 -7.491 1.00 31.76 684 ALA A O 1
ATOM 3098 N N . ASP A 1 525 ? -21.645 10.255 -6.382 1.00 33.37 685 ASP A N 1
ATOM 3099 C CA . ASP A 1 525 ? -21.186 9.194 -5.482 1.00 34.29 685 ASP A CA 1
ATOM 3100 C C . ASP A 1 525 ? -20.498 8.088 -6.261 1.00 34.16 685 ASP A C 1
ATOM 3101 O O . ASP A 1 525 ? -19.564 7.469 -5.766 1.00 35.28 685 ASP A O 1
ATOM 3106 N N . LEU A 1 526 ? -20.990 7.826 -7.470 1.00 33.80 686 LEU A N 1
ATOM 3107 C CA . LEU A 1 526 ? -20.484 6.737 -8.307 1.00 32.80 686 LEU A CA 1
ATOM 3108 C C . LEU A 1 526 ? -19.000 6.878 -8.652 1.00 32.71 686 LEU A C 1
ATOM 3109 O O . LEU A 1 526 ? -18.311 5.882 -8.870 1.00 34.35 686 LEU A O 1
ATOM 3114 N N . LEU A 1 527 ? -18.507 8.104 -8.731 1.00 31.95 687 LEU A N 1
ATOM 3115 C CA . LEU A 1 527 ? -17.098 8.319 -9.049 1.00 31.84 687 LEU A CA 1
ATOM 3116 C C . LEU A 1 527 ? -16.217 7.732 -7.949 1.00 30.86 687 LEU A C 1
ATOM 3117 O O . LEU A 1 527 ? -15.181 7.118 -8.209 1.00 29.44 687 LEU A O 1
ATOM 3122 N N . GLN A 1 528 ? -16.661 7.916 -6.718 1.00 31.17 688 GLN A N 1
ATOM 3123 C CA . GLN A 1 528 ? -15.944 7.405 -5.558 1.00 31.66 688 GLN A CA 1
ATOM 3124 C C . GLN A 1 528 ? -16.096 5.884 -5.471 1.00 31.99 688 GLN A C 1
ATOM 3125 O O . GLN A 1 528 ? -15.115 5.168 -5.287 1.00 32.53 688 GLN A O 1
ATOM 3131 N N . ILE A 1 529 ? -17.319 5.395 -5.642 1.00 32.31 689 ILE A N 1
ATOM 3132 C CA . ILE A 1 529 ? -17.569 3.953 -5.636 1.00 33.02 689 ILE A CA 1
ATOM 3133 C C . ILE A 1 529 ? -16.544 3.276 -6.538 1.00 33.50 689 ILE A C 1
ATOM 3134 O O . ILE A 1 529 ? -15.937 2.299 -6.155 1.00 34.82 689 ILE A O 1
ATOM 3139 N N . ALA A 1 530 ? -16.388 3.789 -7.750 1.00 33.94 690 ALA A N 1
ATOM 3140 C CA . ALA A 1 530 ? -15.498 3.187 -8.732 1.00 35.15 690 ALA A CA 1
ATOM 3141 C C . ALA A 1 530 ? -14.033 3.338 -8.330 1.00 35.98 690 ALA A C 1
ATOM 3142 O O . ALA A 1 530 ? -13.274 2.373 -8.385 1.00 37.18 690 ALA A O 1
ATOM 3144 N N . GLY A 1 531 ? -13.633 4.540 -7.930 1.00 36.38 691 GLY A N 1
ATOM 3145 C CA . GLY A 1 531 ? -12.247 4.781 -7.490 1.00 37.14 691 GLY A CA 1
ATOM 3146 C C . GLY A 1 531 ? -11.808 3.767 -6.446 1.00 37.01 691 GLY A C 1
ATOM 3147 O O . GLY A 1 531 ? -10.724 3.168 -6.565 1.00 35.98 691 GLY A O 1
ATOM 3148 N N . ASP A 1 532 ? -12.681 3.568 -5.456 1.00 37.30 692 ASP A N 1
ATOM 3149 C CA . ASP A 1 532 ? -12.505 2.562 -4.397 1.00 38.49 692 ASP A CA 1
ATOM 3150 C C . ASP A 1 532 ? -12.281 1.166 -4.958 1.00 37.40 692 ASP A C 1
ATOM 3151 O O . ASP A 1 532 ? -11.422 0.433 -4.480 1.00 38.38 692 ASP A O 1
ATOM 3156 N N . TYR A 1 533 ? -13.088 0.791 -5.947 1.00 36.49 693 TYR A N 1
ATOM 3157 C CA . TYR A 1 533 ? -13.009 -0.541 -6.560 1.00 35.14 693 TYR A CA 1
ATOM 3158 C C . TYR A 1 533 ? -11.613 -0.824 -7.088 1.00 35.40 693 TYR A C 1
ATOM 3159 O O . TYR A 1 533 ? -11.038 -1.849 -6.775 1.00 35.80 693 TYR A O 1
ATOM 3168 N N . PHE A 1 534 ? -11.076 0.089 -7.895 1.00 35.74 694 PHE A N 1
ATOM 3169 C CA . PHE A 1 534 ? -9.796 -0.142 -8.577 1.00 35.87 694 PHE A CA 1
ATOM 3170 C C . PHE A 1 534 ? -8.596 -0.046 -7.630 1.00 37.22 694 PHE A C 1
ATOM 3171 O O . PHE A 1 534 ? -7.549 -0.662 -7.871 1.00 38.50 694 PHE A O 1
ATOM 3179 N N . LYS A 1 535 ? -8.734 0.726 -6.558 1.00 36.96 695 LYS A N 1
ATOM 3180 C CA . LYS A 1 535 ? -7.753 0.663 -5.491 1.00 37.19 695 LYS A CA 1
ATOM 3181 C C . LYS A 1 535 ? -7.834 -0.732 -4.827 1.00 37.80 695 LYS A C 1
ATOM 3182 O O . LYS A 1 535 ? -6.801 -1.346 -4.527 1.00 38.77 695 LYS A O 1
ATOM 3188 N N . ALA A 1 536 ? -9.056 -1.219 -4.598 1.00 37.15 696 ALA A N 1
ATOM 3189 C CA . ALA A 1 536 ? -9.261 -2.507 -3.925 1.00 37.33 696 ALA A CA 1
ATOM 3190 C C . ALA A 1 536 ? -8.755 -3.649 -4.775 1.00 37.97 696 ALA A C 1
ATOM 3191 O O . ALA A 1 536 ? -8.013 -4.492 -4.292 1.00 40.46 696 ALA A O 1
ATOM 3193 N N . ALA A 1 537 ? -9.128 -3.655 -6.047 1.00 37.99 697 ALA A N 1
ATOM 3194 C CA . ALA A 1 537 ? -8.804 -4.761 -6.957 1.00 38.28 697 ALA A CA 1
ATOM 3195 C C . ALA A 1 537 ? -7.374 -4.734 -7.509 1.00 38.38 697 ALA A C 1
ATOM 3196 O O . ALA A 1 537 ? -6.712 -5.762 -7.513 1.00 40.53 697 ALA A O 1
ATOM 3198 N N . TYR A 1 538 ? -6.902 -3.579 -7.973 1.00 37.58 698 TYR A N 1
ATOM 3199 C CA . TYR A 1 538 ? -5.591 -3.498 -8.649 1.00 37.81 698 TYR A CA 1
ATOM 3200 C C . TYR A 1 538 ? -4.521 -2.598 -7.991 1.00 37.02 698 TYR A C 1
ATOM 3201 O O . TYR A 1 538 ? -3.456 -2.360 -8.566 1.00 37.46 698 TYR A O 1
ATOM 3210 N N . GLN A 1 539 ? -4.786 -2.122 -6.786 1.00 37.18 699 GLN A N 1
ATOM 3211 C CA . GLN A 1 539 ? -3.788 -1.369 -6.011 1.00 37.79 699 GLN A CA 1
ATOM 3212 C C . GLN A 1 539 ? -3.235 -0.185 -6.809 1.00 36.59 699 GLN A C 1
ATOM 3213 O O . GLN A 1 539 ? -2.034 0.014 -6.908 1.00 34.82 699 GLN A O 1
ATOM 3219 N N . VAL A 1 540 ? -4.161 0.593 -7.366 1.00 36.90 700 VAL A N 1
ATOM 3220 C CA . VAL A 1 540 ? -3.842 1.713 -8.246 1.00 36.63 700 VAL A CA 1
ATOM 3221 C C . VAL A 1 540 ? -3.325 2.922 -7.490 1.00 37.93 700 VAL A C 1
ATOM 3222 O O . VAL A 1 540 ? -2.775 3.843 -8.089 1.00 39.63 700 VAL A O 1
ATOM 3226 N N . GLY A 1 541 ? -3.510 2.946 -6.174 1.00 38.74 701 GLY A N 1
ATOM 3227 C CA . GLY A 1 541 ? -2.996 4.054 -5.362 1.00 38.27 701 GLY A CA 1
ATOM 3228 C C . GLY A 1 541 ? -1.511 3.959 -5.030 1.00 38.15 701 GLY A C 1
ATOM 3229 O O . GLY A 1 541 ? -0.918 4.926 -4.553 1.00 37.75 701 GLY A O 1
ATOM 3230 N N . GLU A 1 542 ? -0.914 2.797 -5.285 1.00 38.15 702 GLU A N 1
ATOM 3231 C CA . GLU A 1 542 ? 0.458 2.508 -4.851 1.00 38.55 702 GLU A CA 1
ATOM 3232 C C . GLU A 1 542 ? 1.490 3.363 -5.560 1.00 37.57 702 GLU A C 1
ATOM 3233 O O . GLU A 1 542 ? 2.344 3.981 -4.929 1.00 37.40 702 GLU A O 1
ATOM 3239 N N . ASN A 1 543 ? 1.400 3.396 -6.883 1.00 38.17 703 ASN A N 1
ATOM 3240 C CA . ASN A 1 543 ? 2.383 4.094 -7.721 1.00 38.52 703 ASN A CA 1
ATOM 3241 C C . ASN A 1 543 ? 1.861 4.361 -9.129 1.00 38.11 703 ASN A C 1
ATOM 3242 O O . ASN A 1 543 ? 0.815 3.843 -9.528 1.00 37.14 703 ASN A O 1
ATOM 3247 N N . ASP A 1 544 ? 2.606 5.164 -9.876 1.00 38.38 704 ASP A N 1
ATOM 3248 C CA . ASP A 1 544 ? 2.321 5.378 -11.294 1.00 39.48 704 ASP A CA 1
ATOM 3249 C C . ASP A 1 544 ? 2.138 4.080 -12.070 1.00 39.09 704 ASP A C 1
ATOM 3250 O O . ASP A 1 544 ? 1.225 3.958 -12.892 1.00 39.41 704 ASP A O 1
ATOM 3255 N N . LYS A 1 545 ? 3.019 3.125 -11.820 1.00 39.33 705 LYS A N 1
ATOM 3256 C CA . LYS A 1 545 ? 3.010 1.881 -12.567 1.00 40.61 705 LYS A CA 1
ATOM 3257 C C . LYS A 1 545 ? 1.649 1.172 -12.501 1.00 39.73 705 LYS A C 1
ATOM 3258 O O . LYS A 1 545 ? 1.129 0.722 -13.528 1.00 39.32 705 LYS A O 1
ATOM 3264 N N . ASN A 1 546 ? 1.081 1.085 -11.306 1.00 38.10 706 ASN A N 1
ATOM 3265 C CA . ASN A 1 546 ? -0.232 0.483 -11.141 1.00 38.08 706 ASN A CA 1
ATOM 3266 C C . ASN A 1 546 ? -1.362 1.380 -11.632 1.00 37.72 706 ASN A C 1
ATOM 3267 O O . ASN A 1 546 ? -2.284 0.913 -12.295 1.00 37.85 706 ASN A O 1
ATOM 3272 N N . ALA A 1 547 ? -1.306 2.661 -11.279 1.00 37.47 707 ALA A N 1
ATOM 3273 C CA . ALA A 1 547 ? -2.325 3.626 -11.702 1.00 36.84 707 ALA A CA 1
ATOM 3274 C C . ALA A 1 547 ? -2.480 3.606 -13.206 1.00 37.12 707 ALA A C 1
ATOM 3275 O O . ALA A 1 547 ? -3.596 3.441 -13.718 1.00 36.66 707 ALA A O 1
ATOM 3277 N N . ASN A 1 548 ? -1.347 3.775 -13.897 1.00 37.59 708 ASN A N 1
ATOM 3278 C CA . ASN A 1 548 ? -1.306 3.876 -15.365 1.00 38.12 708 ASN A CA 1
ATOM 3279 C C . ASN A 1 548 ? -1.643 2.600 -16.132 1.00 38.35 708 ASN A C 1
ATOM 3280 O O . ASN A 1 548 ? -1.806 2.658 -17.341 1.00 36.93 708 ASN A O 1
ATOM 3285 N N . GLN A 1 549 ? -1.734 1.464 -15.440 1.00 39.78 709 GLN A N 1
ATOM 3286 C CA . GLN A 1 549 ? -2.219 0.218 -16.046 1.00 40.65 709 GLN A CA 1
ATOM 3287 C C . GLN A 1 549 ? -3.742 0.136 -16.129 1.00 40.09 709 GLN A C 1
ATOM 3288 O O . GLN A 1 549 ? -4.274 -0.757 -16.787 1.00 42.23 709 GLN A O 1
ATOM 3294 N N . HIS A 1 550 ? -4.436 1.058 -15.473 1.00 38.28 710 HIS A N 1
ATOM 3295 C CA . HIS A 1 550 ? -5.878 1.169 -15.594 1.00 36.61 710 HIS A CA 1
ATOM 3296 C C . HIS A 1 550 ? -6.259 2.639 -15.694 1.00 35.97 710 HIS A C 1
ATOM 3297 O O . HIS A 1 550 ? -6.399 3.330 -14.684 1.00 35.10 710 HIS A O 1
ATOM 3304 N N . ILE A 1 551 ? -6.433 3.093 -16.934 1.00 36.81 711 ILE A N 1
ATOM 3305 C CA . ILE A 1 551 ? -6.718 4.500 -17.250 1.00 36.54 711 ILE A CA 1
ATOM 3306 C C . ILE A 1 551 ? -8.181 4.732 -17.570 1.00 35.76 711 ILE A C 1
ATOM 3307 O O . ILE A 1 551 ? -8.642 4.391 -18.667 1.00 35.64 711 ILE A O 1
ATOM 3312 N N . HIS A 1 552 ? -8.884 5.317 -16.603 1.00 34.56 712 HIS A N 1
ATOM 3313 C CA . HIS A 1 552 ? -10.312 5.583 -16.715 1.00 34.71 712 HIS A CA 1
ATOM 3314 C C . HIS A 1 552 ? -10.507 7.009 -17.210 1.00 32.84 712 HIS A C 1
ATOM 3315 O O . HIS A 1 552 ? -9.600 7.818 -17.101 1.00 32.99 712 HIS A O 1
ATOM 3322 N N . ILE A 1 553 ? -11.698 7.322 -17.709 1.00 31.67 713 ILE A N 1
ATOM 3323 C CA . ILE A 1 553 ? -12.000 8.663 -18.187 1.00 31.51 713 ILE A CA 1
ATOM 3324 C C . ILE A 1 553 ? -13.418 9.088 -17.842 1.00 31.60 713 ILE A C 1
ATOM 3325 O O . ILE A 1 553 ? -14.339 8.279 -17.861 1.00 32.22 713 ILE A O 1
ATOM 3330 N N . LEU A 1 554 ? -13.586 10.380 -17.574 1.00 31.93 714 LEU A N 1
ATOM 3331 C CA . LEU A 1 554 ? -14.889 10.957 -17.258 1.00 31.89 714 LEU A CA 1
ATOM 3332 C C . LEU A 1 554 ? -15.455 11.670 -18.462 1.00 31.40 714 LEU A C 1
ATOM 3333 O O . LEU A 1 554 ? -14.711 12.309 -19.188 1.00 30.54 714 LEU A O 1
ATOM 3338 N N . GLU A 1 555 ? -16.765 11.551 -18.671 1.00 31.66 715 GLU A N 1
ATOM 3339 C CA . GLU A 1 555 ? -17.477 12.407 -19.623 1.00 32.74 715 GLU A CA 1
ATOM 3340 C C . GLU A 1 555 ? -18.000 13.613 -18.851 1.00 33.46 715 GLU A C 1
ATOM 3341 O O . GLU A 1 555 ? -19.213 13.753 -18.608 1.00 35.02 715 GLU A O 1
ATOM 3347 N N . ASP A 1 556 ? -17.072 14.477 -18.451 1.00 32.74 716 ASP A N 1
ATOM 3348 C CA . ASP A 1 556 ? -17.375 15.554 -17.516 1.00 32.27 716 ASP A CA 1
ATOM 3349 C C . ASP A 1 556 ? -17.389 16.899 -18.233 1.00 32.58 716 ASP A C 1
ATOM 3350 O O . ASP A 1 556 ? -16.380 17.575 -18.336 1.00 34.13 716 ASP A O 1
ATOM 3355 N N . TRP A 1 557 ? -18.549 17.288 -18.728 1.00 32.20 717 TRP A N 1
ATOM 3356 C CA . TRP A 1 557 ? -18.622 18.434 -19.609 1.00 32.50 717 TRP A CA 1
ATOM 3357 C C . TRP A 1 557 ? -18.639 19.777 -18.889 1.00 33.96 717 TRP A C 1
ATOM 3358 O O . TRP A 1 557 ? -18.164 20.760 -19.453 1.00 34.93 717 TRP A O 1
ATOM 3369 N N . SER A 1 558 ? -19.194 19.835 -17.675 1.00 34.04 718 SER A N 1
ATOM 3370 C CA . SER A 1 558 ? -19.275 21.105 -16.931 1.00 33.73 718 SER A CA 1
ATOM 3371 C C . SER A 1 558 ? -17.865 21.554 -16.536 1.00 33.76 718 SER A C 1
ATOM 3372 O O . SER A 1 558 ? -17.029 20.717 -16.196 1.00 33.83 718 SER A O 1
ATOM 3375 N N . PRO A 1 559 ? -17.581 22.868 -16.598 1.00 34.72 719 PRO A N 1
ATOM 3376 C CA . PRO A 1 559 ? -16.233 23.396 -16.276 1.00 35.01 719 PRO A CA 1
ATOM 3377 C C . PRO A 1 559 ? -15.794 23.078 -14.866 1.00 34.81 719 PRO A C 1
ATOM 3378 O O . PRO A 1 559 ? -14.644 22.760 -14.624 1.00 35.61 719 PRO A O 1
ATOM 3382 N N . ASN A 1 560 ? -16.731 23.175 -13.947 1.00 34.41 720 ASN A N 1
ATOM 3383 C CA . ASN A 1 560 ? -16.470 22.911 -12.563 1.00 34.51 720 ASN A CA 1
ATOM 3384 C C . ASN A 1 560 ? -15.998 21.490 -12.301 1.00 34.54 720 ASN A C 1
ATOM 3385 O O . ASN A 1 560 ? -15.279 21.241 -11.324 1.00 37.75 720 ASN A O 1
ATOM 3390 N N . ASP A 1 561 ? -16.391 20.557 -13.152 1.00 33.46 721 ASP A N 1
ATOM 3391 C CA . ASP A 1 561 ? -16.090 19.153 -12.921 1.00 33.57 721 ASP A CA 1
ATOM 3392 C C . ASP A 1 561 ? -14.583 18.853 -12.885 1.00 33.51 721 ASP A C 1
ATOM 3393 O O . ASP A 1 561 ? -14.159 17.940 -12.184 1.00 34.17 721 ASP A O 1
ATOM 3398 N N . VAL A 1 562 ? -13.783 19.622 -13.622 1.00 33.44 722 VAL A N 1
ATOM 3399 C CA . VAL A 1 562 ? -12.302 19.489 -13.621 1.00 33.21 722 VAL A CA 1
ATOM 3400 C C . VAL A 1 562 ? -11.704 19.630 -12.220 1.00 33.28 722 VAL A C 1
ATOM 3401 O O . VAL A 1 562 ? -10.759 18.923 -11.850 1.00 33.83 722 VAL A O 1
ATOM 3405 N N . TRP A 1 563 ? -12.278 20.554 -11.459 1.00 32.91 723 TRP A N 1
ATOM 3406 C CA . TRP A 1 563 ? -11.769 20.942 -10.166 1.00 32.73 723 TRP A CA 1
ATOM 3407 C C . TRP A 1 563 ? -12.437 20.162 -9.054 1.00 33.24 723 TRP A C 1
ATOM 3408 O O . TRP A 1 563 ? -11.785 19.824 -8.054 1.00 34.21 723 TRP A O 1
ATOM 3419 N N . TYR A 1 564 ? -13.722 19.865 -9.214 1.00 32.96 724 TYR A N 1
ATOM 3420 C CA . TYR A 1 564 ? -14.340 18.850 -8.367 1.00 33.40 724 TYR A CA 1
ATOM 3421 C C . TYR A 1 564 ? -13.519 17.567 -8.412 1.00 33.30 724 TYR A C 1
ATOM 3422 O O . TYR A 1 564 ? -13.219 16.986 -7.381 1.00 33.73 724 TYR A O 1
ATOM 3431 N N . ASN A 1 565 ? -13.176 17.123 -9.617 1.00 33.12 725 ASN A N 1
ATOM 3432 C CA . ASN A 1 565 ? -12.427 15.886 -9.781 1.00 33.10 725 ASN A CA 1
ATOM 3433 C C . ASN A 1 565 ? -11.138 15.938 -8.972 1.00 32.90 725 ASN A C 1
ATOM 3434 O O . ASN A 1 565 ? -10.856 15.036 -8.198 1.00 33.25 725 ASN A O 1
ATOM 3439 N N . GLN A 1 566 ? -10.376 17.006 -9.147 1.00 32.88 726 GLN A N 1
ATOM 3440 C CA . GLN A 1 566 ? -9.096 17.168 -8.465 1.00 33.59 726 GLN A CA 1
ATOM 3441 C C . GLN A 1 566 ? -9.202 17.249 -6.943 1.00 34.82 726 GLN A C 1
ATOM 3442 O O . GLN A 1 566 ? -8.409 16.619 -6.253 1.00 36.09 726 GLN A O 1
ATOM 3448 N N . GLN A 1 567 ? -10.151 18.037 -6.423 1.00 35.17 727 GLN A N 1
ATOM 3449 C CA . GLN A 1 567 ? -10.252 18.294 -4.966 1.00 34.63 727 GLN A CA 1
ATOM 3450 C C . GLN A 1 567 ? -11.031 17.258 -4.180 1.00 33.11 727 GLN A C 1
ATOM 3451 O O . GLN A 1 567 ? -10.607 16.842 -3.130 1.00 33.46 727 GLN A O 1
ATOM 3457 N N . VAL A 1 568 ? -12.157 16.831 -4.716 1.00 33.17 728 VAL A N 1
ATOM 3458 C CA . VAL A 1 568 ? -13.041 15.874 -4.050 1.00 33.43 728 VAL A CA 1
ATOM 3459 C C . VAL A 1 568 ? -12.747 14.413 -4.389 1.00 33.80 728 VAL A C 1
ATOM 3460 O O . VAL A 1 568 ? -12.784 13.575 -3.501 1.00 33.84 728 VAL A O 1
ATOM 3464 N N . ASN A 1 569 ? -12.450 14.122 -5.660 1.00 34.71 729 ASN A N 1
ATOM 3465 C CA . ASN A 1 569 ? -12.448 12.744 -6.196 1.00 34.94 729 ASN A CA 1
ATOM 3466 C C . ASN A 1 569 ? -11.077 12.114 -6.473 1.00 35.50 729 ASN A C 1
ATOM 3467 O O . ASN A 1 569 ? -10.968 11.188 -7.280 1.00 35.38 729 ASN A O 1
ATOM 3472 N N . GLY A 1 570 ? -10.045 12.566 -5.767 1.00 36.73 730 GLY A N 1
ATOM 3473 C CA . GLY A 1 570 ? -8.668 12.186 -6.103 1.00 36.17 730 GLY A CA 1
ATOM 3474 C C . GLY A 1 570 ? -8.478 12.682 -7.509 1.00 35.86 730 GLY A C 1
ATOM 3475 O O . GLY A 1 570 ? -8.935 13.762 -7.857 1.00 38.60 730 GLY A O 1
ATOM 3476 N N . ASN A 1 571 ? -7.836 11.902 -8.340 1.00 34.53 731 ASN A N 1
ATOM 3477 C CA . ASN A 1 571 ? -8.076 12.051 -9.751 1.00 34.62 731 ASN A CA 1
ATOM 3478 C C . ASN A 1 571 ? -8.351 10.653 -10.234 1.00 35.60 731 ASN A C 1
ATOM 3479 O O . ASN A 1 571 ? -7.778 10.174 -11.203 1.00 36.45 731 ASN A O 1
ATOM 3484 N N . SER A 1 572 ? -9.255 10.001 -9.516 1.00 36.19 732 SER A N 1
ATOM 3485 C CA . SER A 1 572 ? -9.506 8.589 -9.673 1.00 36.68 732 SER A CA 1
ATOM 3486 C C . SER A 1 572 ? -9.873 8.252 -11.108 1.00 37.41 732 SER A C 1
ATOM 3487 O O . SER A 1 572 ? -9.591 7.138 -11.590 1.00 41.28 732 SER A O 1
ATOM 3490 N N . GLN A 1 573 ? -10.498 9.209 -11.778 1.00 35.82 733 GLN A N 1
ATOM 3491 C CA . GLN A 1 573 ? -10.713 9.130 -13.211 1.00 35.87 733 GLN A CA 1
ATOM 3492 C C . GLN A 1 573 ? -10.202 10.403 -13.877 1.00 34.73 733 GLN A C 1
ATOM 3493 O O . GLN A 1 573 ? -10.256 11.477 -13.270 1.00 34.52 733 GLN A O 1
ATOM 3499 N N . LEU A 1 574 ? -9.758 10.282 -15.132 1.00 33.10 734 LEU A N 1
ATOM 3500 C CA . LEU A 1 574 ? -9.202 11.414 -15.859 1.00 33.34 734 LEU A CA 1
ATOM 3501 C C . LEU A 1 574 ? -10.263 12.399 -16.373 1.00 33.62 734 LEU A C 1
ATOM 3502 O O . LEU A 1 574 ? -11.181 12.009 -17.100 1.00 33.73 734 LEU A O 1
ATOM 3507 N N . THR A 1 575 ? -10.122 13.676 -16.008 1.00 33.34 735 THR A N 1
ATOM 3508 C CA . THR A 1 575 ? -10.977 14.735 -16.570 1.00 32.69 735 THR A CA 1
ATOM 3509 C C . THR A 1 575 ? -10.654 14.959 -18.025 1.00 32.83 735 THR A C 1
ATOM 3510 O O . THR A 1 575 ? -9.556 14.660 -18.477 1.00 32.56 735 THR A O 1
ATOM 3514 N N . MET A 1 576 ? -11.623 15.489 -18.758 1.00 33.18 736 MET A N 1
ATOM 3515 C CA . MET A 1 576 ? -11.380 15.917 -20.115 1.00 32.92 736 MET A CA 1
ATOM 3516 C C . MET A 1 576 ? -10.897 17.348 -20.062 1.00 33.89 736 MET A C 1
ATOM 3517 O O . MET A 1 576 ? -11.341 18.133 -19.215 1.00 35.47 736 MET A O 1
ATOM 3522 N N . ASP A 1 577 ? -9.951 17.689 -20.923 1.00 35.09 737 ASP A N 1
ATOM 3523 C CA . ASP A 1 577 ? -9.622 19.097 -21.135 1.00 36.23 737 ASP A CA 1
ATOM 3524 C C . ASP A 1 577 ? -10.527 19.619 -22.227 1.00 36.15 737 ASP A C 1
ATOM 3525 O O . ASP A 1 577 ? -10.331 19.319 -23.409 1.00 37.91 737 ASP A O 1
ATOM 3530 N N . ALA A 1 578 ? -11.531 20.378 -21.811 1.00 35.18 738 ALA A N 1
ATOM 3531 C CA . ALA A 1 578 ? -12.454 20.982 -22.740 1.00 35.72 738 ALA A CA 1
ATOM 3532 C C . ALA A 1 578 ? -11.921 22.317 -23.286 1.00 35.58 738 ALA A C 1
ATOM 3533 O O . ALA A 1 578 ? -12.342 22.765 -24.349 1.00 35.51 738 ALA A O 1
ATOM 3535 N N . THR A 1 579 ? -11.001 22.948 -22.561 1.00 35.17 739 THR A N 1
ATOM 3536 C CA . THR A 1 579 ? -10.451 24.240 -22.971 1.00 35.29 739 THR A CA 1
ATOM 3537 C C . THR A 1 579 ? -9.580 24.056 -24.208 1.00 36.60 739 THR A C 1
ATOM 3538 O O . THR A 1 579 ? -9.497 24.940 -25.062 1.00 38.04 739 THR A O 1
ATOM 3542 N N . MET A 1 580 ? -8.935 22.899 -24.288 1.00 37.45 740 MET A N 1
ATOM 3543 C CA . MET A 1 580 ? -8.111 22.545 -25.428 1.00 37.90 740 MET A CA 1
ATOM 3544 C C . MET A 1 580 ? -9.018 22.204 -26.607 1.00 38.49 740 MET A C 1
ATOM 3545 O O . MET A 1 580 ? -8.820 22.732 -27.706 1.00 40.45 740 MET A O 1
ATOM 3550 N N . GLN A 1 581 ? -10.011 21.340 -26.388 1.00 36.71 741 GLN A N 1
ATOM 3551 C CA . GLN A 1 581 ? -10.951 20.999 -27.454 1.00 36.32 741 GLN A CA 1
ATOM 3552 C C . GLN A 1 581 ? -11.563 22.258 -28.071 1.00 36.92 741 GLN A C 1
ATOM 3553 O O . GLN A 1 581 ? -11.576 22.414 -29.278 1.00 38.10 741 GLN A O 1
ATOM 3559 N N . ASN A 1 582 ? -12.068 23.157 -27.240 1.00 36.73 742 ASN A N 1
ATOM 3560 C CA . ASN A 1 582 ? -12.744 24.353 -27.736 1.00 36.63 742 ASN A CA 1
ATOM 3561 C C . ASN A 1 582 ? -11.826 25.310 -28.448 1.00 37.02 742 ASN A C 1
ATOM 3562 O O . ASN A 1 582 ? -12.267 26.082 -29.303 1.00 37.37 742 ASN A O 1
ATOM 3567 N N . GLN A 1 583 ? -10.555 25.291 -28.085 1.00 36.97 743 GLN A N 1
ATOM 3568 C CA . GLN A 1 583 ? -9.615 26.184 -28.723 1.00 38.25 743 GLN A CA 1
ATOM 3569 C C . GLN A 1 583 ? -9.181 25.637 -30.069 1.00 38.92 743 GLN A C 1
ATOM 3570 O O . GLN A 1 583 ? -9.069 26.396 -31.040 1.00 39.68 743 GLN A O 1
ATOM 3576 N N . LEU A 1 584 ? -8.930 24.331 -30.130 1.00 38.42 744 LEU A N 1
ATOM 3577 C CA . LEU A 1 584 ? -8.599 23.692 -31.400 1.00 38.93 744 LEU A CA 1
ATOM 3578 C C . LEU A 1 584 ? -9.713 23.922 -32.420 1.00 38.97 744 LEU A C 1
ATOM 3579 O O . LEU A 1 584 ? -9.434 24.129 -33.591 1.00 40.25 744 LEU A O 1
ATOM 3584 N N . LEU A 1 585 ? -10.967 23.936 -31.966 1.00 38.16 745 LEU A N 1
ATOM 3585 C CA . LEU A 1 585 ? -12.117 24.155 -32.853 1.00 37.44 745 LEU A CA 1
ATOM 3586 C C . LEU A 1 585 ? -12.225 25.601 -33.297 1.00 37.74 745 LEU A C 1
ATOM 3587 O O . LEU A 1 585 ? -12.334 25.894 -34.474 1.00 38.00 745 LEU A O 1
ATOM 3592 N N . ALA A 1 586 ? -12.197 26.503 -32.332 1.00 38.34 746 ALA A N 1
ATOM 3593 C CA . ALA A 1 586 ? -12.354 27.918 -32.598 1.00 39.03 746 ALA A CA 1
ATOM 3594 C C . ALA A 1 586 ? -11.229 28.451 -33.482 1.00 40.25 746 ALA A C 1
ATOM 3595 O O . ALA A 1 586 ? -11.485 29.167 -34.438 1.00 41.88 746 ALA A O 1
ATOM 3597 N N . SER A 1 587 ? -9.988 28.093 -33.171 1.00 40.41 747 SER A N 1
ATOM 3598 C CA . SER A 1 587 ? -8.820 28.629 -33.898 1.00 41.11 747 SER A CA 1
ATOM 3599 C C . SER A 1 587 ? -8.485 27.934 -35.216 1.00 40.78 747 SER A C 1
ATOM 3600 O O . SER A 1 587 ? -7.790 28.504 -36.035 1.00 40.71 747 SER A O 1
ATOM 3603 N N . LEU A 1 588 ? -8.954 26.708 -35.416 1.00 40.75 748 LEU A N 1
ATOM 3604 C CA . LEU A 1 588 ? -8.590 25.959 -36.613 1.00 41.63 748 LEU A CA 1
ATOM 3605 C C . LEU A 1 588 ? -9.772 25.421 -37.417 1.00 43.28 748 LEU A C 1
ATOM 3606 O O . LEU A 1 588 ? -9.799 25.601 -38.638 1.00 44.87 748 LEU A O 1
ATOM 3611 N N . THR A 1 589 ? -10.732 24.768 -36.760 1.00 42.90 749 THR A N 1
ATOM 3612 C CA . THR A 1 589 ? -11.792 24.047 -37.484 1.00 43.59 749 THR A CA 1
ATOM 3613 C C . THR A 1 589 ? -12.884 24.933 -38.088 1.00 44.77 749 THR A C 1
ATOM 3614 O O . THR A 1 589 ? -13.493 24.548 -39.084 1.00 47.00 749 THR A O 1
ATOM 3618 N N . ARG A 1 590 ? -13.136 26.101 -37.504 1.00 44.41 750 ARG A N 1
ATOM 3619 C CA . ARG A 1 590 ? -14.144 27.025 -38.028 1.00 44.82 750 ARG A CA 1
ATOM 3620 C C . ARG A 1 590 ? -13.798 27.510 -39.434 1.00 45.97 750 ARG A C 1
ATOM 3621 O O . ARG A 1 590 ? -12.658 27.397 -39.867 1.00 46.88 750 ARG A O 1
ATOM 3629 N N . PRO A 1 591 ? -14.786 28.048 -40.157 1.00 46.21 751 PRO A N 1
ATOM 3630 C CA . PRO A 1 591 ? -14.471 28.793 -41.371 1.00 47.61 751 PRO A CA 1
ATOM 3631 C C . PRO A 1 591 ? -13.768 30.104 -41.035 1.00 47.94 751 PRO A C 1
ATOM 3632 O O . PRO A 1 591 ? -13.732 30.483 -39.874 1.00 47.75 751 PRO A O 1
ATOM 3636 N N . ILE A 1 592 ? -13.260 30.815 -42.035 1.00 48.88 752 ILE A N 1
ATOM 3637 C CA . ILE A 1 592 ? -12.439 32.002 -41.755 1.00 50.23 752 ILE A CA 1
ATOM 3638 C C . ILE A 1 592 ? -13.250 33.127 -41.101 1.00 50.81 752 ILE A C 1
ATOM 3639 O O . ILE A 1 592 ? -12.705 33.907 -40.317 1.00 51.63 752 ILE A O 1
ATOM 3644 N N . THR A 1 593 ? -14.538 33.205 -41.425 1.00 50.77 753 THR A N 1
ATOM 3645 C CA . THR A 1 593 ? -15.448 34.190 -40.834 1.00 51.04 753 THR A CA 1
ATOM 3646 C C . THR A 1 593 ? -15.438 34.180 -39.306 1.00 50.95 753 THR A C 1
ATOM 3647 O O . THR A 1 593 ? -15.403 35.225 -38.672 1.00 52.06 753 THR A O 1
ATOM 3651 N N . SER A 1 594 ? -15.462 32.986 -38.729 1.00 50.10 754 SER A N 1
ATOM 3652 C CA . SER A 1 594 ? -15.682 32.814 -37.296 1.00 49.41 754 SER A CA 1
ATOM 3653 C C . SER A 1 594 ? -14.408 32.446 -36.531 1.00 48.46 754 SER A C 1
ATOM 3654 O O . SER A 1 594 ? -14.453 32.212 -35.324 1.00 48.06 754 SER A O 1
ATOM 3657 N N . ARG A 1 595 ? -13.274 32.396 -37.215 1.00 47.90 755 ARG A N 1
ATOM 3658 C CA . ARG A 1 595 ? -12.087 31.757 -36.652 1.00 47.11 755 ARG A CA 1
ATOM 3659 C C . ARG A 1 595 ? -11.290 32.652 -35.704 1.00 47.06 755 ARG A C 1
ATOM 3660 O O . ARG A 1 595 ? -11.028 33.818 -36.000 1.00 46.96 755 ARG A O 1
ATOM 3668 N N . ASP A 1 596 ? -10.881 32.067 -34.582 1.00 46.87 756 ASP A N 1
ATOM 3669 C CA . ASP A 1 596 ? -10.058 32.755 -33.585 1.00 48.28 756 ASP A CA 1
ATOM 3670 C C . ASP A 1 596 ? -8.602 32.789 -33.996 1.00 47.62 756 ASP A C 1
ATOM 3671 O O . ASP A 1 596 ? -8.155 31.994 -34.817 1.00 46.46 756 ASP A O 1
ATOM 3676 N N . SER A 1 597 ? -7.870 33.721 -33.400 1.00 48.37 757 SER A N 1
ATOM 3677 C CA . SER A 1 597 ? -6.450 33.895 -33.687 1.00 49.83 757 SER A CA 1
ATOM 3678 C C . SER A 1 597 ? -5.657 32.774 -33.051 1.00 49.91 757 SER A C 1
ATOM 3679 O O . SER A 1 597 ? -6.058 32.220 -32.018 1.00 51.73 757 SER A O 1
ATOM 3682 N N . MET A 1 598 ? -4.529 32.431 -33.656 1.00 49.49 758 MET A N 1
ATOM 3683 C CA . MET A 1 598 ? -3.653 31.414 -33.068 1.00 49.03 758 MET A CA 1
ATOM 3684 C C . MET A 1 598 ? -3.118 31.872 -31.714 1.00 47.56 758 MET A C 1
ATOM 3685 O O . MET A 1 598 ? -2.796 31.048 -30.865 1.00 45.46 758 MET A O 1
ATOM 3690 N N . LYS A 1 599 ? -3.023 33.190 -31.528 1.00 48.12 759 LYS A N 1
ATOM 3691 C CA . LYS A 1 599 ? -2.568 33.780 -30.265 1.00 47.55 759 LYS A CA 1
ATOM 3692 C C . LYS A 1 599 ? -3.352 33.258 -29.051 1.00 45.34 759 LYS A C 1
ATOM 3693 O O . LYS A 1 599 ? -2.815 33.204 -27.948 1.00 43.98 759 LYS A O 1
ATOM 3699 N N . SER A 1 600 ? -4.607 32.865 -29.271 1.00 44.05 760 SER A N 1
ATOM 3700 C CA . SER A 1 600 ? -5.447 32.264 -28.227 1.00 43.50 760 SER A CA 1
ATOM 3701 C C . SER A 1 600 ? -4.876 30.991 -27.590 1.00 42.13 760 SER A C 1
ATOM 3702 O O . SER A 1 600 ? -5.286 30.612 -26.506 1.00 40.74 760 SER A O 1
ATOM 3705 N N . PHE A 1 601 ? -3.950 30.319 -28.265 1.00 41.97 761 PHE A N 1
ATOM 3706 C CA . PHE A 1 601 ? -3.302 29.141 -27.689 1.00 40.49 761 PHE A CA 1
ATOM 3707 C C . PHE A 1 601 ? -2.333 29.477 -26.549 1.00 40.87 761 PHE A C 1
ATOM 3708 O O . PHE A 1 601 ? -1.943 28.575 -25.809 1.00 42.03 761 PHE A O 1
ATOM 3716 N N . THR A 1 602 ? -1.950 30.753 -26.408 1.00 41.22 762 THR A N 1
ATOM 3717 C CA . THR A 1 602 ? -1.106 31.229 -25.293 1.00 40.02 762 THR A CA 1
ATOM 3718 C C . THR A 1 602 ? -1.895 31.989 -24.239 1.00 39.94 762 THR A C 1
ATOM 3719 O O . THR A 1 602 ? -1.325 32.764 -23.467 1.00 39.20 762 THR A O 1
ATOM 3723 N N . LYS A 1 603 ? -3.204 31.767 -24.202 1.00 40.66 763 LYS A N 1
ATOM 3724 C CA . LYS A 1 603 ? -4.062 32.488 -23.282 1.00 41.87 763 LYS A CA 1
ATOM 3725 C C . LYS A 1 603 ? -4.070 31.882 -21.885 1.00 42.61 763 LYS A C 1
ATOM 3726 O O . LYS A 1 603 ? -3.510 30.810 -21.631 1.00 42.82 763 LYS A O 1
ATOM 3732 N N . ASP A 1 604 ? -4.741 32.577 -20.984 1.00 44.32 764 ASP A N 1
ATOM 3733 C CA . ASP A 1 604 ? -4.708 32.237 -19.576 1.00 45.01 764 ASP A CA 1
ATOM 3734 C C . ASP A 1 604 ? -5.779 31.243 -19.130 1.00 43.79 764 ASP A C 1
ATOM 3735 O O . ASP A 1 604 ? -5.593 30.522 -18.150 1.00 42.91 764 ASP A O 1
ATOM 3740 N N . ALA A 1 605 ? -6.917 31.258 -19.818 1.00 44.33 765 ALA A N 1
ATOM 3741 C CA . ALA A 1 605 ? -8.057 30.389 -19.491 1.00 43.01 765 ALA A CA 1
ATOM 3742 C C . ALA A 1 605 ? -7.787 28.927 -19.829 1.00 41.89 765 ALA A C 1
ATOM 3743 O O . ALA A 1 605 ? -8.508 28.050 -19.361 1.00 43.29 765 ALA A O 1
ATOM 3745 N N . LEU A 1 606 ? -6.763 28.654 -20.636 1.00 40.34 766 LEU A N 1
ATOM 3746 C CA . LEU A 1 606 ? -6.360 27.269 -20.884 1.00 38.15 766 LEU A CA 1
ATOM 3747 C C . LEU A 1 606 ? -5.948 26.558 -19.595 1.00 36.90 766 LEU A C 1
ATOM 3748 O O . LEU A 1 606 ? -5.218 27.104 -18.777 1.00 36.85 766 LEU A O 1
ATOM 3753 N N . LEU A 1 607 ? -6.445 25.336 -19.439 1.00 36.04 767 LEU A N 1
ATOM 3754 C CA . LEU A 1 607 ? -6.193 24.495 -18.269 1.00 34.32 767 LEU A CA 1
ATOM 3755 C C . LEU A 1 607 ? -4.723 24.237 -17.994 1.00 33.29 767 LEU A C 1
ATOM 3756 O O . LEU A 1 607 ? -4.275 24.329 -16.862 1.00 32.98 767 LEU A O 1
ATOM 3761 N N . VAL A 1 608 ? -3.994 23.888 -19.039 1.00 33.16 768 VAL A N 1
ATOM 3762 C CA . VAL A 1 608 ? -2.575 23.622 -18.944 1.00 34.44 768 VAL A CA 1
ATOM 3763 C C . VAL A 1 608 ? -1.827 24.632 -19.793 1.00 35.04 768 VAL A C 1
ATOM 3764 O O . VAL A 1 608 ? -1.860 24.558 -21.023 1.00 35.81 768 VAL A O 1
ATOM 3768 N N . HIS A 1 609 ? -1.144 25.566 -19.145 1.00 35.13 769 HIS A N 1
ATOM 3769 C CA . HIS A 1 609 ? -0.320 26.520 -19.864 1.00 36.21 769 HIS A CA 1
ATOM 3770 C C . HIS A 1 609 ? 0.866 25.803 -20.454 1.00 35.89 769 HIS A C 1
ATOM 3771 O O . HIS A 1 609 ? 1.583 25.101 -19.751 1.00 37.03 769 HIS A O 1
ATOM 3778 N N . ARG A 1 610 ? 1.071 25.983 -21.750 1.00 36.12 770 ARG A N 1
ATOM 3779 C CA . ARG A 1 610 ? 2.171 25.340 -22.443 1.00 36.47 770 ARG A CA 1
ATOM 3780 C C . ARG A 1 610 ? 3.142 26.340 -23.049 1.00 36.95 770 ARG A C 1
ATOM 3781 O O . ARG A 1 610 ? 3.990 25.952 -23.846 1.00 37.06 770 ARG A O 1
ATOM 3789 N N . THR A 1 611 ? 3.051 27.614 -22.656 1.00 37.91 771 THR A N 1
ATOM 3790 C CA . THR A 1 611 ? 4.012 28.628 -23.130 1.00 38.67 771 THR A CA 1
ATOM 3791 C C . THR A 1 611 ? 5.431 28.296 -22.653 1.00 39.34 771 THR A C 1
ATOM 3792 O O . THR A 1 611 ? 6.397 28.494 -23.394 1.00 39.73 771 THR A O 1
ATOM 3796 N N . ALA A 1 612 ? 5.543 27.767 -21.435 1.00 39.47 772 ALA A N 1
ATOM 3797 C CA . ALA A 1 612 ? 6.831 27.305 -20.907 1.00 40.50 772 ALA A CA 1
ATOM 3798 C C . ALA A 1 612 ? 6.668 26.121 -19.944 1.00 40.30 772 ALA A C 1
ATOM 3799 O O . ALA A 1 612 ? 7.059 26.202 -18.770 1.00 39.39 772 ALA A O 1
ATOM 3801 N N . ASP A 1 613 ? 6.084 25.033 -20.461 1.00 39.79 773 ASP A N 1
ATOM 3802 C CA . ASP A 1 613 ? 5.820 23.812 -19.681 1.00 38.33 773 ASP A CA 1
ATOM 3803 C C . ASP A 1 613 ? 7.151 23.078 -19.500 1.00 37.76 773 ASP A C 1
ATOM 3804 O O . ASP A 1 613 ? 7.605 22.362 -20.395 1.00 37.52 773 ASP A O 1
ATOM 3809 N N . ASN A 1 614 ? 7.754 23.264 -18.327 1.00 37.38 774 ASN A N 1
ATOM 3810 C CA . ASN A 1 614 ? 9.130 22.823 -18.038 1.00 37.38 774 ASN A CA 1
ATOM 3811 C C . ASN A 1 614 ? 9.262 21.970 -16.762 1.00 36.76 774 ASN A C 1
ATOM 3812 O O . ASN A 1 614 ? 10.346 21.856 -16.205 1.00 37.15 774 ASN A O 1
ATOM 3817 N N . SER A 1 615 ? 8.158 21.379 -16.308 1.00 35.62 775 SER A N 1
ATOM 3818 C CA . SER A 1 615 ? 8.130 20.569 -15.099 1.00 33.96 775 SER A CA 1
ATOM 3819 C C . SER A 1 615 ? 7.336 19.300 -15.343 1.00 33.63 775 SER A C 1
ATOM 3820 O O . SER A 1 615 ? 6.703 19.154 -16.369 1.00 33.49 775 SER A O 1
ATOM 3823 N N . TYR A 1 616 ? 7.401 18.374 -14.398 1.00 34.21 776 TYR A N 1
ATOM 3824 C CA . TYR A 1 616 ? 6.492 17.232 -14.353 1.00 34.03 776 TYR A CA 1
ATOM 3825 C C . TYR A 1 616 ? 5.703 17.244 -13.044 1.00 34.33 776 TYR A C 1
ATOM 3826 O O . TYR A 1 616 ? 6.082 17.895 -12.080 1.00 34.88 776 TYR A O 1
ATOM 3835 N N . ASN A 1 617 ? 4.574 16.556 -13.027 1.00 35.44 777 ASN A N 1
ATOM 3836 C CA . ASN A 1 617 ? 3.715 16.481 -11.831 1.00 36.20 777 ASN A CA 1
ATOM 3837 C C . ASN A 1 617 ? 3.138 17.816 -11.314 1.00 37.03 777 ASN A C 1
ATOM 3838 O O . ASN A 1 617 ? 2.779 17.926 -10.144 1.00 36.91 777 ASN A O 1
ATOM 3843 N N . GLN A 1 618 ? 3.013 18.805 -12.198 1.00 37.79 778 GLN A N 1
ATOM 3844 C CA . GLN A 1 618 ? 2.282 20.041 -11.911 1.00 37.89 778 GLN A CA 1
ATOM 3845 C C . GLN A 1 618 ? 0.890 20.044 -12.541 1.00 37.23 778 GLN A C 1
ATOM 3846 O O . GLN A 1 618 ? -0.098 20.306 -11.874 1.00 37.83 778 GLN A O 1
ATOM 3852 N N . ALA A 1 619 ? 0.814 19.747 -13.828 1.00 37.25 779 ALA A N 1
ATOM 3853 C CA . ALA A 1 619 ? -0.449 19.840 -14.574 1.00 37.42 779 ALA A CA 1
ATOM 3854 C C . ALA A 1 619 ? -1.519 18.927 -14.002 1.00 36.26 779 ALA A C 1
ATOM 3855 O O . ALA A 1 619 ? -1.189 17.886 -13.431 1.00 35.16 779 ALA A O 1
ATOM 3857 N N . VAL A 1 620 ? -2.788 19.318 -14.158 1.00 36.07 780 VAL A N 1
ATOM 3858 C CA . VAL A 1 620 ? -3.900 18.466 -13.706 1.00 35.76 780 VAL A CA 1
ATOM 3859 C C . VAL A 1 620 ? -4.038 17.347 -14.716 1.00 34.69 780 VAL A C 1
ATOM 3860 O O . VAL A 1 620 ? -4.248 17.609 -15.880 1.00 35.23 780 VAL A O 1
ATOM 3864 N N . PRO A 1 621 ? -3.870 16.099 -14.287 1.00 35.22 781 PRO A N 1
ATOM 3865 C CA . PRO A 1 621 ? -3.954 14.977 -15.222 1.00 35.92 781 PRO A CA 1
ATOM 3866 C C . PRO A 1 621 ? -5.228 14.996 -16.062 1.00 36.12 781 PRO A C 1
ATOM 3867 O O . PRO A 1 621 ? -6.320 15.184 -15.522 1.00 37.07 781 PRO A O 1
ATOM 3871 N N . ASN A 1 622 ? -5.096 14.820 -17.369 1.00 36.15 782 ASN A N 1
ATOM 3872 C CA . ASN A 1 622 ? -6.243 15.008 -18.252 1.00 36.57 782 ASN A CA 1
ATOM 3873 C C . ASN A 1 622 ? -6.114 14.297 -19.578 1.00 37.19 782 ASN A C 1
ATOM 3874 O O . ASN A 1 622 ? -5.008 14.004 -20.008 1.00 39.35 782 ASN A O 1
ATOM 3879 N N . TYR A 1 623 ? -7.245 14.052 -20.236 1.00 36.64 783 TYR A N 1
ATOM 3880 C CA . TYR A 1 623 ? -7.234 13.576 -21.618 1.00 36.88 783 TYR A CA 1
ATOM 3881 C C . TYR A 1 623 ? -7.882 14.627 -22.491 1.00 37.03 783 TYR A C 1
ATOM 3882 O O . TYR A 1 623 ? -8.895 15.196 -22.124 1.00 37.29 783 TYR A O 1
ATOM 3891 N N . SER A 1 624 ? -7.259 14.909 -23.630 1.00 37.90 784 SER A N 1
ATOM 3892 C CA . SER A 1 624 ? -7.720 15.953 -24.555 1.00 38.13 784 SER A CA 1
ATOM 3893 C C . SER A 1 624 ? -8.061 15.326 -25.900 1.00 38.64 784 SER A C 1
ATOM 3894 O O . SER A 1 624 ? -7.439 14.345 -26.325 1.00 38.08 784 SER A O 1
ATOM 3897 N N . PHE A 1 625 ? -9.074 15.881 -26.556 1.00 39.07 785 PHE A N 1
ATOM 3898 C CA . PHE A 1 625 ? -9.560 15.327 -27.827 1.00 38.76 785 PHE A CA 1
ATOM 3899 C C . PHE A 1 625 ? -10.192 16.426 -28.678 1.00 39.11 785 PHE A C 1
ATOM 3900 O O . PHE A 1 625 ? -10.368 17.556 -28.207 1.00 40.91 785 PHE A O 1
ATOM 3908 N N . ILE A 1 626 ? -10.506 16.105 -29.931 1.00 38.77 786 ILE A N 1
ATOM 3909 C CA . ILE A 1 626 ? -11.037 17.102 -30.880 1.00 38.50 786 ILE A CA 1
ATOM 3910 C C . ILE A 1 626 ? -12.481 16.809 -31.297 1.00 37.20 786 ILE A C 1
ATOM 3911 O O . ILE A 1 626 ? -13.332 17.695 -31.305 1.00 36.19 786 ILE A O 1
ATOM 3916 N N . ARG A 1 627 ? -12.731 15.562 -31.664 1.00 36.65 787 ARG A N 1
ATOM 3917 C CA . ARG A 1 627 ? -14.072 15.090 -31.932 1.00 36.25 787 ARG A CA 1
ATOM 3918 C C . ARG A 1 627 ? -14.325 13.796 -31.178 1.00 35.05 787 ARG A C 1
ATOM 3919 O O . ARG A 1 627 ? -13.400 13.129 -30.735 1.00 35.34 787 ARG A O 1
ATOM 3927 N N . ALA A 1 628 ? -15.589 13.444 -31.032 1.00 34.60 788 ALA A N 1
ATOM 3928 C CA . ALA A 1 628 ? -15.953 12.141 -30.506 1.00 34.44 788 ALA A CA 1
ATOM 3929 C C . ALA A 1 628 ? -17.226 11.607 -31.171 1.00 35.08 788 ALA A C 1
ATOM 3930 O O . ALA A 1 628 ? -17.870 12.307 -31.944 1.00 35.64 788 ALA A O 1
ATOM 3932 N N . HIS A 1 629 ? -17.612 10.380 -30.843 1.00 35.30 789 HIS A N 1
ATOM 3933 C CA . HIS A 1 629 ? -18.784 9.757 -31.464 1.00 35.89 789 HIS A CA 1
ATOM 3934 C C . HIS A 1 629 ? -20.016 10.664 -31.464 1.00 36.53 789 HIS A C 1
ATOM 3935 O O . HIS A 1 629 ? -20.773 10.693 -32.429 1.00 37.78 789 HIS A O 1
ATOM 3942 N N . ASP A 1 630 ? -20.202 11.397 -30.369 1.00 37.15 790 ASP A N 1
ATOM 3943 C CA . ASP A 1 630 ? -21.256 12.411 -30.251 1.00 36.91 790 ASP A CA 1
ATOM 3944 C C . ASP A 1 630 ? -20.723 13.806 -30.598 1.00 36.71 790 ASP A C 1
ATOM 3945 O O . ASP A 1 630 ? -21.105 14.381 -31.604 1.00 39.17 790 ASP A O 1
ATOM 3950 N N . SER A 1 631 ? -19.813 14.324 -29.787 1.00 35.24 791 SER A N 1
ATOM 3951 C CA . SER A 1 631 ? -19.313 15.681 -29.950 1.00 35.05 791 SER A CA 1
ATOM 3952 C C . SER A 1 631 ? -18.753 15.948 -31.342 1.00 35.31 791 SER A C 1
ATOM 3953 O O . SER A 1 631 ? -17.857 15.259 -31.787 1.00 35.20 791 SER A O 1
ATOM 3956 N N . GLU A 1 632 ? -19.273 16.987 -31.990 1.00 35.48 792 GLU A N 1
ATOM 3957 C CA . GLU A 1 632 ? -18.770 17.489 -33.266 1.00 35.75 792 GLU A CA 1
ATOM 3958 C C . GLU A 1 632 ? -18.946 16.533 -34.424 1.00 36.44 792 GLU A C 1
ATOM 3959 O O . GLU A 1 632 ? -18.201 16.592 -35.393 1.00 35.62 792 GLU A O 1
ATOM 3965 N N . VAL A 1 633 ? -19.952 15.667 -34.326 1.00 37.58 793 VAL A N 1
ATOM 3966 C CA . VAL A 1 633 ? -20.305 14.753 -35.409 1.00 39.00 793 VAL A CA 1
ATOM 3967 C C . VAL A 1 633 ? -21.813 14.733 -35.548 1.00 40.24 793 VAL A C 1
ATOM 3968 O O . VAL A 1 633 ? -22.356 15.326 -36.481 1.00 41.83 793 VAL A O 1
ATOM 3972 N N . GLN A 1 634 ? -22.497 14.089 -34.602 1.00 41.08 794 GLN A N 1
ATOM 3973 C CA . GLN A 1 634 ? -23.964 13.912 -34.686 1.00 42.25 794 GLN A CA 1
ATOM 3974 C C . GLN A 1 634 ? -24.750 15.230 -34.833 1.00 41.97 794 GLN A C 1
ATOM 3975 O O . GLN A 1 634 ? -25.849 15.232 -35.390 1.00 41.48 794 GLN A O 1
ATOM 3981 N N . THR A 1 635 ? -24.161 16.324 -34.341 1.00 41.77 795 THR A N 1
ATOM 3982 C CA . THR A 1 635 ? -24.727 17.668 -34.445 1.00 42.03 795 THR A CA 1
ATOM 3983 C C . THR A 1 635 ? -24.489 18.295 -35.822 1.00 43.56 795 THR A C 1
ATOM 3984 O O . THR A 1 635 ? -25.264 19.149 -36.253 1.00 44.41 795 THR A O 1
ATOM 3988 N N . ILE A 1 636 ? -23.405 17.895 -36.490 1.00 44.06 796 ILE A N 1
ATOM 3989 C CA . ILE A 1 636 ? -23.129 18.326 -37.867 1.00 44.43 796 ILE A CA 1
ATOM 3990 C C . ILE A 1 636 ? -24.080 17.602 -38.813 1.00 45.98 796 ILE A C 1
ATOM 3991 O O . ILE A 1 636 ? -24.512 18.170 -39.806 1.00 48.12 796 ILE A O 1
ATOM 3996 N N . ILE A 1 637 ? -24.403 16.345 -38.511 1.00 46.25 797 ILE A N 1
ATOM 3997 C CA . ILE A 1 637 ? -25.376 15.579 -39.315 1.00 46.96 797 ILE A CA 1
ATOM 3998 C C . ILE A 1 637 ? -26.784 16.149 -39.130 1.00 46.15 797 ILE A C 1
ATOM 3999 O O . ILE A 1 637 ? -27.496 16.407 -40.102 1.00 48.06 797 ILE A O 1
ATOM 4004 N N . ALA A 1 638 ? -27.166 16.356 -37.880 1.00 45.30 798 ALA A N 1
ATOM 4005 C CA . ALA A 1 638 ? -28.498 16.859 -37.547 1.00 45.14 798 ALA A CA 1
ATOM 4006 C C . ALA A 1 638 ? -28.731 18.250 -38.137 1.00 44.72 798 ALA A C 1
ATOM 4007 O O . ALA A 1 638 ? -29.842 18.571 -38.539 1.00 45.72 798 ALA A O 1
ATOM 4009 N N . LYS A 1 639 ? -27.691 19.067 -38.186 1.00 44.06 799 LYS A N 1
ATOM 4010 C CA . LYS A 1 639 ? -27.772 20.347 -38.867 1.00 46.24 799 LYS A CA 1
ATOM 4011 C C . LYS A 1 639 ? -28.127 20.139 -40.341 1.00 47.70 799 LYS A C 1
ATOM 4012 O O . LYS A 1 639 ? -28.938 20.884 -40.885 1.00 50.58 799 LYS A O 1
ATOM 4018 N N . ILE A 1 640 ? -27.518 19.146 -40.987 1.00 47.65 800 ILE A N 1
ATOM 4019 C CA . ILE A 1 640 ? -27.771 18.879 -42.417 1.00 47.57 800 ILE A CA 1
ATOM 4020 C C . ILE A 1 640 ? -29.208 18.413 -42.632 1.00 47.23 800 ILE A C 1
ATOM 4021 O O . ILE A 1 640 ? -29.924 18.952 -43.492 1.00 48.79 800 ILE A O 1
ATOM 4026 N N . ILE A 1 641 ? -29.631 17.433 -41.845 1.00 45.02 801 ILE A N 1
ATOM 4027 C CA . ILE A 1 641 ? -31.014 16.977 -41.877 1.00 45.79 801 ILE A CA 1
ATOM 4028 C C . ILE A 1 641 ? -31.972 18.166 -41.779 1.00 46.84 801 ILE A C 1
ATOM 4029 O O . ILE A 1 641 ? -32.943 18.245 -42.525 1.00 47.91 801 ILE A O 1
ATOM 4034 N N . SER A 1 642 ? -31.691 19.080 -40.847 1.00 47.68 802 SER A N 1
ATOM 4035 C CA . SER A 1 642 ? -32.545 20.265 -40.572 1.00 47.59 802 SER A CA 1
ATOM 4036 C C . SER A 1 642 ? -32.512 21.294 -41.711 1.00 48.35 802 SER A C 1
ATOM 4037 O O . SER A 1 642 ? -33.539 21.840 -42.084 1.00 48.74 802 SER A O 1
ATOM 4040 N N . ASP A 1 643 ? -31.350 21.509 -42.307 1.00 49.21 803 ASP A N 1
ATOM 4041 C CA . ASP A 1 643 ? -31.247 22.431 -43.431 1.00 51.62 803 ASP A CA 1
ATOM 4042 C C . ASP A 1 643 ? -31.794 21.868 -44.729 1.00 53.77 803 ASP A C 1
ATOM 4043 O O . ASP A 1 643 ? -31.785 22.567 -45.747 1.00 57.73 803 ASP A O 1
ATOM 4048 N N . LYS A 1 644 ? -32.218 20.606 -44.731 1.00 53.50 804 LYS A N 1
ATOM 4049 C CA . LYS A 1 644 ? -32.895 20.028 -45.907 1.00 55.06 804 LYS A CA 1
ATOM 4050 C C . LYS A 1 644 ? -34.385 19.812 -45.685 1.00 53.86 804 LYS A C 1
ATOM 4051 O O . LYS A 1 644 ? -35.129 19.689 -46.641 1.00 54.18 804 LYS A O 1
ATOM 4057 N N . HIS A 1 645 ? -34.798 19.701 -44.427 1.00 54.12 805 HIS A N 1
ATOM 4058 C CA . HIS A 1 645 ? -36.193 19.394 -44.060 1.00 56.27 805 HIS A CA 1
ATOM 4059 C C . HIS A 1 645 ? -36.592 20.176 -42.794 1.00 56.64 805 HIS A C 1
ATOM 4060 O O . HIS A 1 645 ? -36.972 19.573 -41.756 1.00 55.43 805 HIS A O 1
ATOM 4067 N N . PRO A 1 646 ? -36.496 21.523 -42.866 1.00 56.39 806 PRO A N 1
ATOM 4068 C CA . PRO A 1 646 ? -36.870 22.359 -41.712 1.00 55.12 806 PRO A CA 1
ATOM 4069 C C . PRO A 1 646 ? -38.342 22.148 -41.357 1.00 54.42 806 PRO A C 1
ATOM 4070 O O . PRO A 1 646 ? -38.710 22.238 -40.179 1.00 52.25 806 PRO A O 1
ATOM 4074 N N . ASP A 1 647 ? -39.144 21.861 -42.396 1.00 54.99 807 ASP A N 1
ATOM 4075 C CA . ASP A 1 647 ? -40.561 21.496 -42.286 1.00 55.19 807 ASP A CA 1
ATOM 4076 C C . ASP A 1 647 ? -40.774 20.449 -41.186 1.00 54.74 807 ASP A C 1
ATOM 4077 O O . ASP A 1 647 ? -41.691 20.572 -40.378 1.00 54.14 807 ASP A O 1
ATOM 4079 N N . LEU A 1 648 ? -39.910 19.435 -41.149 1.00 55.27 808 LEU A N 1
ATOM 4080 C CA . LEU A 1 648 ? -40.084 18.276 -40.240 1.00 54.63 808 LEU A CA 1
ATOM 4081 C C . LEU A 1 648 ? -39.219 18.359 -38.970 1.00 53.37 808 LEU A C 1
ATOM 4082 O O . LEU A 1 648 ? -39.667 17.980 -37.873 1.00 51.12 808 LEU A O 1
ATOM 4087 N N . TYR A 1 649 ? -37.977 18.826 -39.141 1.00 53.20 809 TYR A N 1
ATOM 4088 C CA . TYR A 1 649 ? -37.016 18.933 -38.038 1.00 53.09 809 TYR A CA 1
ATOM 4089 C C . TYR A 1 649 ? -36.376 20.332 -38.061 1.00 55.83 809 TYR A C 1
ATOM 4090 O O . TYR A 1 649 ? -35.306 20.518 -38.683 1.00 57.07 809 TYR A O 1
ATOM 4099 N N . PRO A 1 650 ? -37.032 21.323 -37.386 1.00 56.17 810 PRO A N 1
ATOM 4100 C CA . PRO A 1 650 ? -36.646 22.751 -37.478 1.00 55.26 810 PRO A CA 1
ATOM 4101 C C . PRO A 1 650 ? -35.390 23.118 -36.663 1.00 53.26 810 PRO A C 1
ATOM 4102 O O . PRO A 1 650 ? -34.795 24.183 -36.871 1.00 52.36 810 PRO A O 1
ATOM 4106 N N . THR A 1 651 ? -34.987 22.247 -35.748 1.00 51.44 811 THR A N 1
ATOM 4107 C CA . THR A 1 651 ? -33.746 22.475 -35.032 1.00 52.32 811 THR A CA 1
ATOM 4108 C C . THR A 1 651 ? -32.911 21.228 -34.899 1.00 50.65 811 THR A C 1
ATOM 4109 O O . THR A 1 651 ? -33.369 20.096 -35.117 1.00 48.09 811 THR A O 1
ATOM 4113 N N . VAL A 1 652 ? -31.669 21.478 -34.523 1.00 49.77 812 VAL A N 1
ATOM 4114 C CA . VAL A 1 652 ? -30.666 20.447 -34.456 1.00 51.03 812 VAL A CA 1
ATOM 4115 C C . VAL A 1 652 ? -31.030 19.463 -33.330 1.00 51.85 812 VAL A C 1
ATOM 4116 O O . VAL A 1 652 ? -30.937 18.230 -33.498 1.00 49.90 812 VAL A O 1
ATOM 4120 N N . ASP A 1 653 ? -31.476 20.004 -32.196 1.00 53.05 813 ASP A N 1
ATOM 4121 C CA . ASP A 1 653 ? -31.901 19.160 -31.052 1.00 54.47 813 ASP A CA 1
ATOM 4122 C C . ASP A 1 653 ? -33.055 18.224 -31.449 1.00 53.85 813 ASP A C 1
ATOM 4123 O O . ASP A 1 653 ? -33.097 17.063 -31.060 1.00 53.43 813 ASP A O 1
ATOM 4128 N N . LYS A 1 654 ? -34.008 18.766 -32.202 1.00 53.73 814 LYS A N 1
ATOM 4129 C CA . LYS A 1 654 ? -35.135 18.008 -32.718 1.00 53.34 814 LYS A CA 1
ATOM 4130 C C . LYS A 1 654 ? -34.703 16.965 -33.763 1.00 52.81 814 LYS A C 1
ATOM 4131 O O . LYS A 1 654 ? -35.288 15.876 -33.851 1.00 51.02 814 LYS A O 1
ATOM 4137 N N . ALA A 1 655 ? -33.688 17.329 -34.557 1.00 51.38 815 ALA A N 1
ATOM 4138 C CA . ALA A 1 655 ? -33.167 16.486 -35.641 1.00 51.66 815 ALA A CA 1
ATOM 4139 C C . ALA A 1 655 ? -32.546 15.168 -35.129 1.00 50.57 815 ALA A C 1
ATOM 4140 O O . ALA A 1 655 ? -32.576 14.138 -35.825 1.00 47.68 815 ALA A O 1
ATOM 4142 N N . LEU A 1 656 ? -32.025 15.215 -33.898 1.00 50.75 816 LEU A N 1
ATOM 4143 C CA . LEU A 1 656 ? -31.533 14.013 -33.180 1.00 50.81 816 LEU A CA 1
ATOM 4144 C C . LEU A 1 656 ? -32.616 12.978 -32.893 1.00 50.40 816 LEU A C 1
ATOM 4145 O O . LEU A 1 656 ? -32.293 11.846 -32.490 1.00 48.00 816 LEU A O 1
ATOM 4150 N N . LEU A 1 657 ? -33.885 13.389 -33.039 1.00 50.79 817 LEU A N 1
ATOM 4151 C CA . LEU A 1 657 ? -35.041 12.469 -33.016 1.00 51.10 817 LEU A CA 1
ATOM 4152 C C . LEU A 1 657 ? -35.429 11.903 -34.404 1.00 50.13 817 LEU A C 1
ATOM 4153 O O . LEU A 1 657 ? -36.294 11.008 -34.498 1.00 48.86 817 LEU A O 1
ATOM 4158 N N . ALA A 1 658 ? -34.799 12.407 -35.465 1.00 48.38 818 ALA A N 1
ATOM 4159 C CA . ALA A 1 658 ? -35.001 11.819 -36.776 1.00 49.91 818 ALA A CA 1
ATOM 4160 C C . ALA A 1 658 ? -34.703 10.316 -36.709 1.00 50.59 818 ALA A C 1
ATOM 4161 O O . ALA A 1 658 ? -33.699 9.906 -36.128 1.00 50.88 818 ALA A O 1
ATOM 4163 N N . LYS A 1 659 ? -35.603 9.501 -37.264 1.00 51.07 819 LYS A N 1
ATOM 4164 C CA . LYS A 1 659 ? -35.440 8.037 -37.251 1.00 50.42 819 LYS A CA 1
ATOM 4165 C C . LYS A 1 659 ? -35.388 7.379 -38.640 1.00 49.77 819 LYS A C 1
ATOM 4166 O O . LYS A 1 659 ? -34.960 6.230 -38.752 1.00 49.16 819 LYS A O 1
ATOM 4172 N N . ASP A 1 660 ? -35.791 8.101 -39.682 1.00 49.41 820 ASP A N 1
ATOM 4173 C CA . ASP A 1 660 ? -35.850 7.534 -41.031 1.00 50.56 820 ASP A CA 1
ATOM 4174 C C . ASP A 1 660 ? -34.455 7.410 -41.660 1.00 49.15 820 ASP A C 1
ATOM 4175 O O . ASP A 1 660 ? -33.808 8.420 -41.948 1.00 48.11 820 ASP A O 1
ATOM 4180 N N . SER A 1 661 ? -34.028 6.164 -41.898 1.00 47.83 821 SER A N 1
ATOM 4181 C CA . SER A 1 661 ? -32.738 5.858 -42.533 1.00 46.84 821 SER A CA 1
ATOM 4182 C C . SER A 1 661 ? -32.491 6.675 -43.821 1.00 47.30 821 SER A C 1
ATOM 4183 O O . SER A 1 661 ? -31.351 7.042 -44.127 1.00 46.39 821 SER A O 1
ATOM 4186 N N . ALA A 1 662 ? -33.558 6.965 -44.561 1.00 47.52 822 ALA A N 1
ATOM 4187 C CA . ALA A 1 662 ? -33.461 7.788 -45.765 1.00 48.56 822 ALA A CA 1
ATOM 4188 C C . ALA A 1 662 ? -32.857 9.148 -45.462 1.00 48.70 822 ALA A C 1
ATOM 4189 O O . ALA A 1 662 ? -32.027 9.663 -46.224 1.00 49.04 822 ALA A O 1
ATOM 4191 N N . LEU A 1 663 ? -33.290 9.731 -44.350 1.00 48.47 823 LEU A N 1
ATOM 4192 C CA . LEU A 1 663 ? -32.836 11.063 -43.965 1.00 49.27 823 LEU A CA 1
ATOM 4193 C C . LEU A 1 663 ? -31.340 11.136 -43.660 1.00 50.28 823 LEU A C 1
ATOM 4194 O O . LEU A 1 663 ? -30.685 12.151 -43.994 1.00 53.42 823 LEU A O 1
ATOM 4199 N N . TYR A 1 664 ? -30.810 10.083 -43.031 1.00 48.01 824 TYR A N 1
ATOM 4200 C CA . TYR A 1 664 ? -29.377 10.004 -42.729 1.00 47.35 824 TYR A CA 1
ATOM 4201 C C . TYR A 1 664 ? -28.539 9.762 -44.009 1.00 49.05 824 TYR A C 1
ATOM 4202 O O . TYR A 1 664 ? -27.564 10.478 -44.274 1.00 48.51 824 TYR A O 1
ATOM 4211 N N . ASP A 1 665 ? -28.942 8.781 -44.814 1.00 50.24 825 ASP A N 1
ATOM 4212 C CA . ASP A 1 665 ? -28.231 8.465 -46.062 1.00 50.88 825 ASP A CA 1
ATOM 4213 C C . ASP A 1 665 ? -28.076 9.715 -46.921 1.00 50.40 825 ASP A C 1
ATOM 4214 O O . ASP A 1 665 ? -27.020 9.971 -47.524 1.00 50.32 825 ASP A O 1
ATOM 4219 N N . GLU A 1 666 ? -29.163 10.471 -46.978 1.00 49.57 826 GLU A N 1
ATOM 4220 C CA . GLU A 1 666 ? -29.209 11.708 -47.729 1.00 50.49 826 GLU A CA 1
ATOM 4221 C C . GLU A 1 666 ? -28.197 12.684 -47.147 1.00 49.61 826 GLU A C 1
ATOM 4222 O O . GLU A 1 666 ? -27.320 13.194 -47.845 1.00 50.34 826 GLU A O 1
ATOM 4228 N N . ALA A 1 667 ? -28.315 12.917 -45.849 1.00 48.08 827 ALA A N 1
ATOM 4229 C CA . ALA A 1 667 ? -27.452 13.866 -45.167 1.00 47.66 827 ALA A CA 1
ATOM 4230 C C . ALA A 1 667 ? -25.984 13.501 -45.332 1.00 47.26 827 ALA A C 1
ATOM 4231 O O . ALA A 1 667 ? -25.129 14.367 -45.495 1.00 47.23 827 ALA A O 1
ATOM 4233 N N . PHE A 1 668 ? -25.703 12.207 -45.289 1.00 46.86 828 PHE A N 1
ATOM 4234 C CA . PHE A 1 668 ? -24.335 11.737 -45.325 1.00 46.36 828 PHE A CA 1
ATOM 4235 C C . PHE A 1 668 ? -23.683 11.899 -46.689 1.00 46.81 828 PHE A C 1
ATOM 4236 O O . PHE A 1 668 ? -22.512 12.245 -46.777 1.00 46.54 828 PHE A O 1
ATOM 4244 N N . THR A 1 669 ? -24.427 11.688 -47.756 1.00 47.65 829 THR A N 1
ATOM 4245 C CA . THR A 1 669 ? -23.853 11.954 -49.065 1.00 50.64 829 THR A CA 1
ATOM 4246 C C . THR A 1 669 ? -23.368 13.415 -49.142 1.00 50.78 829 THR A C 1
ATOM 4247 O O . THR A 1 669 ? -22.339 13.710 -49.756 1.00 50.87 829 THR A O 1
ATOM 4251 N N . GLU A 1 670 ? -24.111 14.318 -48.506 1.00 50.88 830 GLU A N 1
ATOM 4252 C CA . GLU A 1 670 ? -23.724 15.733 -48.434 1.00 51.47 830 GLU A CA 1
ATOM 4253 C C . GLU A 1 670 ? -22.461 15.885 -47.603 1.00 49.95 830 GLU A C 1
ATOM 4254 O O . GLU A 1 670 ? -21.466 16.462 -48.060 1.00 49.29 830 GLU A O 1
ATOM 4260 N N . TYR A 1 671 ? -22.531 15.366 -46.378 1.00 48.26 831 TYR A N 1
ATOM 4261 C CA . TYR A 1 671 ? -21.428 15.424 -45.411 1.00 47.92 831 TYR A CA 1
ATOM 4262 C C . TYR A 1 671 ? -20.120 14.912 -46.019 1.00 48.15 831 TYR A C 1
ATOM 4263 O O . TYR A 1 671 ? -19.091 15.597 -45.978 1.00 48.05 831 TYR A O 1
ATOM 4272 N N . ASN A 1 672 ? -20.173 13.728 -46.620 1.00 48.03 832 ASN A N 1
ATOM 4273 C CA . ASN A 1 672 ? -18.985 13.148 -47.231 1.00 47.90 832 ASN A CA 1
ATOM 4274 C C . ASN A 1 672 ? -18.481 13.998 -48.376 1.00 49.25 832 ASN A C 1
ATOM 4275 O O . ASN A 1 672 ? -17.284 14.169 -48.541 1.00 48.98 832 ASN A O 1
ATOM 4280 N N . ALA A 1 673 ? -19.401 14.541 -49.161 1.00 51.06 833 ALA A N 1
ATOM 4281 C CA . ALA A 1 673 ? -19.026 15.423 -50.255 1.00 53.00 833 ALA A CA 1
ATOM 4282 C C . ALA A 1 673 ? -18.345 16.678 -49.735 1.00 53.28 833 ALA A C 1
ATOM 4283 O O . ALA A 1 673 ? -17.351 17.131 -50.297 1.00 55.13 833 ALA A O 1
ATOM 4285 N N . ASP A 1 674 ? -18.881 17.234 -48.658 1.00 52.82 834 ASP A N 1
ATOM 4286 C CA . ASP A 1 674 ? -18.342 18.464 -48.084 1.00 53.78 834 ASP A CA 1
ATOM 4287 C C . ASP A 1 674 ? -16.920 18.268 -47.548 1.00 52.93 834 ASP A C 1
ATOM 4288 O O . ASP A 1 674 ? -16.056 19.137 -47.708 1.00 52.78 834 ASP A O 1
ATOM 4293 N N . MET A 1 675 ? -16.681 17.113 -46.935 1.00 50.71 835 MET A N 1
ATOM 4294 C CA . MET A 1 675 ? -15.354 16.781 -46.422 1.00 49.51 835 MET A CA 1
ATOM 4295 C C . MET A 1 675 ? -14.269 16.700 -47.513 1.00 49.71 835 MET A C 1
ATOM 4296 O O . MET A 1 675 ? -13.097 16.950 -47.244 1.00 48.66 835 MET A O 1
ATOM 4301 N N . GLN A 1 676 ? -14.662 16.340 -48.731 1.00 50.63 836 GLN A N 1
ATOM 4302 C CA . GLN A 1 676 ? -13.737 16.279 -49.864 1.00 52.39 836 GLN A CA 1
ATOM 4303 C C . GLN A 1 676 ? -13.410 17.659 -50.424 1.00 53.46 836 GLN A C 1
ATOM 4304 O O . GLN A 1 676 ? -12.424 17.818 -51.162 1.00 53.25 836 GLN A O 1
ATOM 4310 N N . LYS A 1 677 ? -14.253 18.646 -50.104 1.00 53.52 837 LYS A N 1
ATOM 4311 C CA . LYS A 1 677 ? -14.096 19.994 -50.647 1.00 54.80 837 LYS A CA 1
ATOM 4312 C C . LYS A 1 677 ? -12.924 20.753 -50.056 1.00 54.11 837 LYS A C 1
ATOM 4313 O O . LYS A 1 677 ? -12.428 20.432 -48.992 1.00 53.86 837 LYS A O 1
ATOM 4319 N N . ILE A 1 678 ? -12.511 21.782 -50.777 1.00 54.50 838 ILE A N 1
ATOM 4320 C CA . ILE A 1 678 ? -11.436 22.665 -50.362 1.00 54.10 838 ILE A CA 1
ATOM 4321 C C . ILE A 1 678 ? -11.896 23.460 -49.116 1.00 54.37 838 ILE A C 1
ATOM 4322 O O . ILE A 1 678 ? -13.106 23.651 -48.904 1.00 55.92 838 ILE A O 1
ATOM 4327 N N . SER A 1 679 ? -10.949 23.922 -48.299 1.00 53.20 839 SER A N 1
ATOM 4328 C CA . SER A 1 679 ? -11.273 24.596 -47.019 1.00 51.41 839 SER A CA 1
ATOM 4329 C C . SER A 1 679 ? -12.215 25.778 -47.161 1.00 50.65 839 SER A C 1
ATOM 4330 O O . SER A 1 679 ? -13.127 25.944 -46.353 1.00 49.40 839 SER A O 1
ATOM 4333 N N . SER A 1 680 ? -11.997 26.582 -48.201 1.00 51.06 840 SER A N 1
ATOM 4334 C CA . SER A 1 680 ? -12.833 27.762 -48.477 1.00 50.42 840 SER A CA 1
ATOM 4335 C C . SER A 1 680 ? -14.242 27.407 -48.896 1.00 49.61 840 SER A C 1
ATOM 4336 O O . SER A 1 680 ? -15.128 28.229 -48.765 1.00 48.06 840 SER A O 1
ATOM 4339 N N . GLN A 1 681 ? -14.449 26.188 -49.381 1.00 50.64 841 GLN A N 1
ATOM 4340 C CA . GLN A 1 681 ? -15.795 25.720 -49.725 1.00 52.28 841 GLN A CA 1
ATOM 4341 C C . GLN A 1 681 ? -16.327 24.604 -48.801 1.00 52.01 841 GLN A C 1
ATOM 4342 O O . GLN A 1 681 ? -17.189 23.815 -49.189 1.00 51.68 841 GLN A O 1
ATOM 4348 N N . LYS A 1 682 ? -15.830 24.566 -47.570 1.00 51.55 842 LYS A N 1
ATOM 4349 C CA . LYS A 1 682 ? -16.354 23.650 -46.579 1.00 51.58 842 LYS A CA 1
ATOM 4350 C C . LYS A 1 682 ? -17.523 24.317 -45.860 1.00 50.80 842 LYS A C 1
ATOM 4351 O O . LYS A 1 682 ? -17.351 25.107 -44.940 1.00 48.95 842 LYS A O 1
ATOM 4357 N N . GLN A 1 683 ? -18.719 23.945 -46.278 1.00 51.67 843 GLN A N 1
ATOM 4358 C CA . GLN A 1 683 ? -19.944 24.539 -45.775 1.00 52.69 843 GLN A CA 1
ATOM 4359 C C . GLN A 1 683 ? -20.440 23.928 -44.439 1.00 50.92 843 GLN A C 1
ATOM 4360 O O . GLN A 1 683 ? -21.243 24.544 -43.738 1.00 51.07 843 GLN A O 1
ATOM 4366 N N . TYR A 1 684 ? -19.971 22.726 -44.100 1.00 49.05 844 TYR A N 1
ATOM 4367 C CA . TYR A 1 684 ? -20.483 21.975 -42.946 1.00 47.00 844 TYR A CA 1
ATOM 4368 C C . TYR A 1 684 ? -19.434 21.374 -42.004 1.00 45.42 844 TYR A C 1
ATOM 4369 O O . TYR A 1 684 ? -19.690 21.220 -40.807 1.00 43.70 844 TYR A O 1
ATOM 4378 N N . THR A 1 685 ? -18.263 21.039 -42.544 1.00 44.80 845 THR A N 1
ATOM 4379 C CA . THR A 1 685 ? -17.298 20.174 -41.868 1.00 42.62 845 THR A CA 1
ATOM 4380 C C . THR A 1 685 ? -16.029 20.914 -41.497 1.00 41.61 845 THR A C 1
ATOM 4381 O O . THR A 1 685 ? -15.813 22.032 -41.933 1.00 42.33 845 THR A O 1
ATOM 4385 N N . HIS A 1 686 ? -15.177 20.271 -40.713 1.00 41.18 846 HIS A N 1
ATOM 4386 C CA . HIS A 1 686 ? -14.056 20.949 -40.034 1.00 41.40 846 HIS A CA 1
ATOM 4387 C C . HIS A 1 686 ? -12.845 21.221 -40.926 1.00 42.93 846 HIS A C 1
ATOM 4388 O O . HIS A 1 686 ? -12.383 20.343 -41.672 1.00 43.12 846 HIS A O 1
ATOM 4395 N N . ASN A 1 687 ? -12.346 22.454 -40.850 1.00 43.87 847 ASN A N 1
ATOM 4396 C CA . ASN A 1 687 ? -11.126 22.830 -41.551 1.00 45.72 847 ASN A CA 1
ATOM 4397 C C . ASN A 1 687 ? -9.921 22.407 -40.729 1.00 45.60 847 ASN A C 1
ATOM 4398 O O . ASN A 1 687 ? -10.045 22.134 -39.528 1.00 43.92 847 ASN A O 1
ATOM 4403 N N . ASN A 1 688 ? -8.759 22.357 -41.382 1.00 45.88 848 ASN A N 1
ATOM 4404 C CA . ASN A 1 688 ? -7.489 22.235 -40.677 1.00 45.32 848 ASN A CA 1
ATOM 4405 C C . ASN A 1 688 ? -7.399 21.021 -39.742 1.00 44.71 848 ASN A C 1
ATOM 4406 O O . ASN A 1 688 ? -6.743 21.089 -38.707 1.00 45.33 848 ASN A O 1
ATOM 4411 N N . MET A 1 689 ? -8.038 19.907 -40.086 1.00 44.12 849 MET A N 1
ATOM 4412 C CA . MET A 1 689 ? -8.076 18.768 -39.153 1.00 42.66 849 MET A CA 1
ATOM 4413 C C . MET A 1 689 ? -6.694 18.194 -38.797 1.00 41.35 849 MET A C 1
ATOM 4414 O O . MET A 1 689 ? -6.461 17.864 -37.652 1.00 39.62 849 MET A O 1
ATOM 4419 N N . PRO A 1 690 ? -5.788 18.064 -39.775 1.00 41.52 850 PRO A N 1
ATOM 4420 C CA . PRO A 1 690 ? -4.422 17.643 -39.485 1.00 41.63 850 PRO A CA 1
ATOM 4421 C C . PRO A 1 690 ? -3.603 18.679 -38.730 1.00 42.50 850 PRO A C 1
ATOM 4422 O O . PRO A 1 690 ? -2.759 18.300 -37.924 1.00 42.86 850 PRO A O 1
ATOM 4426 N N . SER A 1 691 ? -3.826 19.968 -38.991 1.00 43.25 851 SER A N 1
ATOM 4427 C CA . SER A 1 691 ? -3.193 21.021 -38.184 1.00 42.54 851 SER A CA 1
ATOM 4428 C C . SER A 1 691 ? -3.551 20.825 -36.688 1.00 41.47 851 SER A C 1
ATOM 4429 O O . SER A 1 691 ? -2.667 20.804 -35.832 1.00 40.58 851 SER A O 1
ATOM 4432 N N . ALA A 1 692 ? -4.842 20.668 -36.386 1.00 41.19 852 ALA A N 1
ATOM 4433 C CA . ALA A 1 692 ? -5.318 20.436 -35.006 1.00 40.70 852 ALA A CA 1
ATOM 4434 C C . ALA A 1 692 ? -4.711 19.177 -34.373 1.00 41.48 852 ALA A C 1
ATOM 4435 O O . ALA A 1 692 ? -4.110 19.251 -33.302 1.00 43.17 852 ALA A O 1
ATOM 4437 N N . TYR A 1 693 ? -4.854 18.036 -35.042 1.00 41.49 853 TYR A N 1
ATOM 4438 C CA . TYR A 1 693 ? -4.247 16.778 -34.585 1.00 40.15 853 TYR A CA 1
ATOM 4439 C C . TYR A 1 693 ? -2.727 16.906 -34.365 1.00 40.34 853 TYR A C 1
ATOM 4440 O O . TYR A 1 693 ? -2.185 16.244 -33.476 1.00 41.50 853 TYR A O 1
ATOM 4449 N N . ALA A 1 694 ? -2.050 17.762 -35.137 1.00 39.78 854 ALA A N 1
ATOM 4450 C CA . ALA A 1 694 ? -0.610 17.985 -34.957 1.00 39.54 854 ALA A CA 1
ATOM 4451 C C . ALA A 1 694 ? -0.296 18.668 -33.614 1.00 39.30 854 ALA A C 1
ATOM 4452 O O . ALA A 1 694 ? 0.617 18.266 -32.893 1.00 39.54 854 ALA A O 1
ATOM 4454 N N . ILE A 1 695 ? -1.064 19.690 -33.266 1.00 39.07 855 ILE A N 1
ATOM 4455 C CA . ILE A 1 695 ? -0.948 20.306 -31.953 1.00 38.42 855 ILE A CA 1
ATOM 4456 C C . ILE A 1 695 ? -1.281 19.308 -30.838 1.00 38.94 855 ILE A C 1
ATOM 4457 O O . ILE A 1 695 ? -0.535 19.180 -29.877 1.00 39.26 855 ILE A O 1
ATOM 4462 N N . LEU A 1 696 ? -2.391 18.591 -30.984 1.00 40.17 856 LEU A N 1
ATOM 4463 C CA . LEU A 1 696 ? -2.885 17.647 -29.953 1.00 39.82 856 LEU A CA 1
ATOM 4464 C C . LEU A 1 696 ? -1.946 16.493 -29.636 1.00 39.72 856 LEU A C 1
ATOM 4465 O O . LEU A 1 696 ? -1.802 16.106 -28.471 1.00 39.22 856 LEU A O 1
ATOM 4470 N N . LEU A 1 697 ? -1.337 15.929 -30.675 1.00 39.85 857 LEU A N 1
ATOM 4471 C CA . LEU A 1 697 ? -0.456 14.783 -30.507 1.00 40.15 857 LEU A CA 1
ATOM 4472 C C . LEU A 1 697 ? 0.972 15.170 -30.068 1.00 41.37 857 LEU A C 1
ATOM 4473 O O . LEU A 1 697 ? 1.727 14.309 -29.606 1.00 43.52 857 LEU A O 1
ATOM 4478 N N . THR A 1 698 ? 1.340 16.443 -30.199 1.00 40.32 858 THR A N 1
ATOM 4479 C CA . THR A 1 698 ? 2.661 16.899 -29.775 1.00 40.17 858 THR A CA 1
ATOM 4480 C C . THR A 1 698 ? 2.633 17.591 -28.435 1.00 40.10 858 THR A C 1
ATOM 4481 O O . THR A 1 698 ? 3.677 17.936 -27.893 1.00 40.15 858 THR A O 1
ATOM 4485 N N . ASN A 1 699 ? 1.440 17.812 -27.908 1.00 40.58 859 ASN A N 1
ATOM 4486 C CA . ASN A 1 699 ? 1.296 18.574 -26.679 1.00 41.02 859 ASN A CA 1
ATOM 4487 C C . ASN A 1 699 ? 1.795 17.800 -25.488 1.00 40.27 859 ASN A C 1
ATOM 4488 O O . ASN A 1 699 ? 1.646 16.581 -25.416 1.00 40.77 859 ASN A O 1
ATOM 4493 N N . LYS A 1 700 ? 2.381 18.532 -24.554 1.00 39.95 860 LYS A N 1
ATOM 4494 C CA . LYS A 1 700 ? 2.815 17.974 -23.294 1.00 40.05 860 LYS A CA 1
ATOM 4495 C C . LYS A 1 700 ? 1.660 17.977 -22.274 1.00 39.93 860 LYS A C 1
ATOM 4496 O O . LYS A 1 700 ? 0.714 18.761 -22.377 1.00 39.83 860 LYS A O 1
ATOM 4502 N N . ASP A 1 701 ? 1.755 17.081 -21.293 1.00 40.14 861 ASP A N 1
ATOM 4503 C CA . ASP A 1 701 ? 0.822 17.018 -20.158 1.00 39.51 861 ASP A CA 1
ATOM 4504 C C . ASP A 1 701 ? -0.619 16.840 -20.624 1.00 38.24 861 ASP A C 1
ATOM 4505 O O . ASP A 1 701 ? -1.504 17.642 -20.319 1.00 35.66 861 ASP A O 1
ATOM 4510 N N . THR A 1 702 ? -0.825 15.769 -21.385 1.00 39.27 862 THR A N 1
ATOM 4511 C CA . THR A 1 702 ? -2.174 15.292 -21.738 1.00 38.38 862 THR A CA 1
ATOM 4512 C C . THR A 1 702 ? -2.124 13.880 -22.306 1.00 37.12 862 THR A C 1
ATOM 4513 O O . THR A 1 702 ? -1.097 13.451 -22.816 1.00 38.11 862 THR A O 1
ATOM 4517 N N . VAL A 1 703 ? -3.230 13.163 -22.159 1.00 35.37 863 VAL A N 1
ATOM 4518 C CA . VAL A 1 703 ? -3.397 11.864 -22.760 1.00 34.65 863 VAL A CA 1
ATOM 4519 C C . VAL A 1 703 ? -4.308 12.085 -23.948 1.00 33.81 863 VAL A C 1
ATOM 4520 O O . VAL A 1 703 ? -5.507 12.242 -23.764 1.00 33.58 863 VAL A O 1
ATOM 4524 N N . PRO A 1 704 ? -3.751 12.098 -25.165 1.00 33.13 864 PRO A N 1
ATOM 4525 C CA . PRO A 1 704 ? -4.595 12.372 -26.307 1.00 33.50 864 PRO A CA 1
ATOM 4526 C C . PRO A 1 704 ? -5.564 11.252 -26.621 1.00 33.83 864 PRO A C 1
ATOM 4527 O O . PRO A 1 704 ? -5.245 10.085 -26.387 1.00 34.44 864 PRO A O 1
ATOM 4531 N N . ARG A 1 705 ? -6.743 11.608 -27.132 1.00 34.30 865 ARG A N 1
ATOM 4532 C CA . ARG A 1 705 ? -7.686 10.621 -27.656 1.00 34.35 865 ARG A CA 1
ATOM 4533 C C . ARG A 1 705 ? -8.072 10.862 -29.107 1.00 35.52 865 ARG A C 1
ATOM 4534 O O . ARG A 1 705 ? -8.637 11.905 -29.476 1.00 36.76 865 ARG A O 1
ATOM 4542 N N . VAL A 1 706 ? -7.789 9.857 -29.919 1.00 36.63 866 VAL A N 1
ATOM 4543 C CA . VAL A 1 706 ? -8.036 9.908 -31.355 1.00 37.79 866 VAL A CA 1
ATOM 4544 C C . VAL A 1 706 ? -9.424 9.360 -31.646 1.00 37.52 866 VAL A C 1
ATOM 4545 O O . VAL A 1 706 ? -9.814 8.346 -31.079 1.00 37.94 866 VAL A O 1
ATOM 4549 N N . TYR A 1 707 ? -10.162 10.043 -32.516 1.00 37.35 867 TYR A N 1
ATOM 4550 C CA . TYR A 1 707 ? -11.492 9.606 -32.913 1.00 37.64 867 TYR A CA 1
ATOM 4551 C C . TYR A 1 707 ? -11.423 8.797 -34.201 1.00 37.83 867 TYR A C 1
ATOM 4552 O O . TYR A 1 707 ? -10.874 9.253 -35.195 1.00 38.70 867 TYR A O 1
ATOM 4561 N N . TYR A 1 708 ? -11.988 7.591 -34.164 1.00 37.40 868 TYR A N 1
ATOM 4562 C CA . TYR A 1 708 ? -12.095 6.699 -35.325 1.00 37.38 868 TYR A CA 1
ATOM 4563 C C . TYR A 1 708 ? -12.503 7.461 -36.567 1.00 38.23 868 TYR A C 1
ATOM 4564 O O . TYR A 1 708 ? -11.893 7.310 -37.610 1.00 38.59 868 TYR A O 1
ATOM 4573 N N . GLY A 1 709 ? -13.523 8.301 -36.426 1.00 38.72 869 GLY A N 1
ATOM 4574 C CA . GLY A 1 709 ? -14.075 9.070 -37.528 1.00 39.15 869 GLY A CA 1
ATOM 4575 C C . GLY A 1 709 ? -13.218 10.193 -38.083 1.00 39.91 869 GLY A C 1
ATOM 4576 O O . GLY A 1 709 ? -13.653 10.918 -38.976 1.00 43.25 869 GLY A O 1
ATOM 4577 N N . ASP A 1 710 ? -11.998 10.347 -37.597 1.00 39.09 870 ASP A N 1
ATOM 4578 C CA . ASP A 1 710 ? -11.070 11.267 -38.226 1.00 39.86 870 ASP A CA 1
ATOM 4579 C C . ASP A 1 710 ? -10.065 10.541 -39.115 1.00 41.38 870 ASP A C 1
ATOM 4580 O O . ASP A 1 710 ? -9.494 11.149 -40.015 1.00 42.78 870 ASP A O 1
ATOM 4585 N N . LEU A 1 711 ? -9.845 9.254 -38.856 1.00 41.96 871 LEU A N 1
ATOM 4586 C CA . LEU A 1 711 ? -9.051 8.402 -39.739 1.00 43.19 871 LEU A CA 1
ATOM 4587 C C . LEU A 1 711 ? -9.924 7.775 -40.806 1.00 43.56 871 LEU A C 1
ATOM 4588 O O . LEU A 1 711 ? -9.569 7.735 -41.971 1.00 43.93 871 LEU A O 1
ATOM 4593 N N . PHE A 1 712 ? -11.068 7.261 -40.383 1.00 43.94 872 PHE A N 1
ATOM 4594 C CA . PHE A 1 712 ? -12.041 6.646 -41.285 1.00 44.40 872 PHE A CA 1
ATOM 4595 C C . PHE A 1 712 ? -13.332 7.491 -41.412 1.00 44.50 872 PHE A C 1
ATOM 4596 O O . PHE A 1 712 ? -13.562 8.428 -40.662 1.00 44.04 872 PHE A O 1
ATOM 4604 N N . THR A 1 713 ? -14.164 7.149 -42.382 1.00 45.43 873 THR A N 1
ATOM 4605 C CA . THR A 1 713 ? -15.408 7.864 -42.625 1.00 44.61 873 THR A CA 1
ATOM 4606 C C . THR A 1 713 ? -16.399 7.466 -41.542 1.00 44.49 873 THR A C 1
ATOM 4607 O O . THR A 1 713 ? -16.514 6.287 -41.183 1.00 44.92 873 THR A O 1
ATOM 4611 N N . ASP A 1 714 ? -17.135 8.447 -41.035 1.00 45.09 874 ASP A N 1
ATOM 4612 C CA . ASP A 1 714 ? -18.018 8.237 -39.875 1.00 44.62 874 ASP A CA 1
ATOM 4613 C C . ASP A 1 714 ? -19.136 7.226 -40.172 1.00 45.11 874 ASP A C 1
ATOM 4614 O O . ASP A 1 714 ? -19.698 6.604 -39.254 1.00 45.47 874 ASP A O 1
ATOM 4619 N N . ASN A 1 715 ? -19.461 7.075 -41.457 1.00 44.88 875 ASN A N 1
ATOM 4620 C CA . ASN A 1 715 ? -20.480 6.129 -41.904 1.00 44.37 875 ASN A CA 1
ATOM 4621 C C . ASN A 1 715 ? -19.865 4.940 -42.657 1.00 44.71 875 ASN A C 1
ATOM 4622 O O . ASN A 1 715 ? -18.647 4.843 -42.780 1.00 43.56 875 ASN A O 1
ATOM 4627 N N . GLY A 1 716 ? -20.718 4.031 -43.123 1.00 44.73 876 GLY A N 1
ATOM 4628 C CA . GLY A 1 716 ? -20.273 2.901 -43.908 1.00 46.01 876 GLY A CA 1
ATOM 4629 C C . GLY A 1 716 ? -19.562 1.861 -43.075 1.00 46.60 876 GLY A C 1
ATOM 4630 O O . GLY A 1 716 ? -19.516 1.974 -41.846 1.00 46.78 876 GLY A O 1
ATOM 4631 N N . GLU A 1 717 ? -18.991 0.865 -43.754 1.00 47.29 877 GLU A N 1
ATOM 4632 C CA . GLU A 1 717 ? -18.313 -0.266 -43.114 1.00 47.66 877 GLU A CA 1
ATOM 4633 C C . GLU A 1 717 ? -17.181 0.131 -42.181 1.00 45.11 877 GLU A C 1
ATOM 4634 O O . GLU A 1 717 ? -16.511 1.134 -42.389 1.00 43.83 877 GLU A O 1
ATOM 4640 N N . TYR A 1 718 ? -16.972 -0.679 -41.155 1.00 43.80 878 TYR A N 1
ATOM 4641 C CA . TYR A 1 718 ? -15.990 -0.368 -40.136 1.00 44.07 878 TYR A CA 1
ATOM 4642 C C . TYR A 1 718 ? -14.584 -0.491 -40.725 1.00 45.06 878 TYR A C 1
ATOM 4643 O O . TYR A 1 718 ? -14.189 -1.545 -41.195 1.00 46.40 878 TYR A O 1
ATOM 4652 N N . MET A 1 719 ? -13.848 0.616 -40.716 1.00 44.94 879 MET A N 1
ATOM 4653 C CA . MET A 1 719 ? -12.479 0.688 -41.253 1.00 44.67 879 MET A CA 1
ATOM 4654 C C . MET A 1 719 ? -12.393 0.513 -42.766 1.00 44.65 879 MET A C 1
ATOM 4655 O O . MET A 1 719 ? -11.316 0.328 -43.297 1.00 46.01 879 MET A O 1
ATOM 4660 N N . ALA A 1 720 ? -13.507 0.629 -43.467 1.00 44.72 880 ALA A N 1
ATOM 4661 C CA . ALA A 1 720 ? -13.508 0.400 -44.902 1.00 46.25 880 ALA A CA 1
ATOM 4662 C C . ALA A 1 720 ? -13.099 1.610 -45.772 1.00 46.87 880 ALA A C 1
ATOM 4663 O O . ALA A 1 720 ? -12.652 1.426 -46.895 1.00 49.26 880 ALA A O 1
ATOM 4665 N N . ASN A 1 721 ? -13.256 2.833 -45.286 1.00 45.39 881 ASN A N 1
ATOM 4666 C CA . ASN A 1 721 ? -12.932 3.998 -46.096 1.00 45.07 881 ASN A CA 1
ATOM 4667 C C . ASN A 1 721 ? -12.242 5.053 -45.293 1.00 43.64 881 ASN A C 1
ATOM 4668 O O . ASN A 1 721 ? -12.727 5.424 -44.243 1.00 43.65 881 ASN A O 1
ATOM 4673 N N . LYS A 1 722 ? -11.136 5.571 -45.805 1.00 43.11 882 LYS A N 1
ATOM 4674 C CA . LYS A 1 722 ? -10.338 6.550 -45.082 1.00 42.25 882 LYS A CA 1
ATOM 4675 C C . LYS A 1 722 ? -10.781 7.979 -45.342 1.00 42.59 882 LYS A C 1
ATOM 4676 O O . LYS A 1 722 ? -11.340 8.291 -46.381 1.00 43.43 882 LYS A O 1
ATOM 4682 N N . THR A 1 723 ? -10.533 8.857 -44.385 1.00 42.59 883 THR A N 1
ATOM 4683 C CA . THR A 1 723 ? -10.812 10.261 -44.576 1.00 42.90 883 THR A CA 1
ATOM 4684 C C . THR A 1 723 ? -9.651 10.848 -45.330 1.00 43.63 883 THR A C 1
ATOM 4685 O O . THR A 1 723 ? -8.619 10.223 -45.452 1.00 43.62 883 THR A O 1
ATOM 4689 N N . PRO A 1 724 ? -9.811 12.071 -45.823 1.00 45.22 884 PRO A N 1
ATOM 4690 C CA . PRO A 1 724 ? -8.720 12.835 -46.398 1.00 45.89 884 PRO A CA 1
ATOM 4691 C C . PRO A 1 724 ? -7.536 13.022 -45.487 1.00 45.19 884 PRO A C 1
ATOM 4692 O O . PRO A 1 724 ? -6.489 13.437 -45.953 1.00 46.71 884 PRO A O 1
ATOM 4696 N N . TYR A 1 725 ? -7.699 12.756 -44.202 1.00 44.47 885 TYR A N 1
ATOM 4697 C CA . TYR A 1 725 ? -6.677 13.100 -43.229 1.00 44.21 885 TYR A CA 1
ATOM 4698 C C . TYR A 1 725 ? -5.884 11.913 -42.712 1.00 43.19 885 TYR A C 1
ATOM 4699 O O . TYR A 1 725 ? -4.933 12.106 -41.971 1.00 43.85 885 TYR A O 1
ATOM 4708 N N . TYR A 1 726 ? -6.261 10.701 -43.113 1.00 42.32 886 TYR A N 1
ATOM 4709 C CA . TYR A 1 726 ? -5.640 9.474 -42.605 1.00 41.23 886 TYR A CA 1
ATOM 4710 C C . TYR A 1 726 ? -4.121 9.479 -42.693 1.00 42.52 886 TYR A C 1
ATOM 4711 O O . TYR A 1 726 ? -3.460 9.048 -41.771 1.00 41.43 886 TYR A O 1
ATOM 4720 N N . ASP A 1 727 ? -3.564 9.955 -43.806 1.00 46.09 887 ASP A N 1
ATOM 4721 C CA . ASP A 1 727 ? -2.098 9.969 -43.985 1.00 47.60 887 ASP A CA 1
ATOM 4722 C C . ASP A 1 727 ? -1.471 10.816 -42.913 1.00 46.60 887 ASP A C 1
ATOM 4723 O O . ASP A 1 727 ? -0.642 10.355 -42.146 1.00 45.87 887 ASP A O 1
ATOM 4728 N N . ALA A 1 728 ? -1.886 12.071 -42.873 1.00 46.96 888 ALA A N 1
ATOM 4729 C CA . ALA A 1 728 ? -1.329 13.029 -41.936 1.00 45.95 888 ALA A CA 1
ATOM 4730 C C . ALA A 1 728 ? -1.378 12.511 -40.513 1.00 44.16 888 ALA A C 1
ATOM 4731 O O . ALA A 1 728 ? -0.387 12.560 -39.799 1.00 44.45 888 ALA A O 1
ATOM 4733 N N . ILE A 1 729 ? -2.531 12.005 -40.104 1.00 43.89 889 ILE A N 1
ATOM 4734 C CA . ILE A 1 729 ? -2.738 11.647 -38.704 1.00 43.42 889 ILE A CA 1
ATOM 4735 C C . ILE A 1 729 ? -1.967 10.397 -38.302 1.00 43.51 889 ILE A C 1
ATOM 4736 O O . ILE A 1 729 ? -1.331 10.392 -37.256 1.00 44.21 889 ILE A O 1
ATOM 4741 N N . THR A 1 730 ? -1.992 9.354 -39.126 1.00 43.73 890 THR A N 1
ATOM 4742 C CA . THR A 1 730 ? -1.238 8.137 -38.806 1.00 42.15 890 THR A CA 1
ATOM 4743 C C . THR A 1 730 ? 0.262 8.368 -38.869 1.00 42.51 890 THR A C 1
ATOM 4744 O O . THR A 1 730 ? 1.009 7.619 -38.261 1.00 43.98 890 THR A O 1
ATOM 4748 N N . SER A 1 731 ? 0.707 9.375 -39.613 1.00 42.86 891 SER A N 1
ATOM 4749 C CA . SER A 1 731 ? 2.122 9.770 -39.587 1.00 43.48 891 SER A CA 1
ATOM 4750 C C . SER A 1 731 ? 2.454 10.316 -38.221 1.00 42.45 891 SER A C 1
ATOM 4751 O O . SER A 1 731 ? 3.364 9.826 -37.563 1.00 43.16 891 SER A O 1
ATOM 4754 N N . LEU A 1 732 ? 1.722 11.349 -37.811 1.00 41.34 892 LEU A N 1
ATOM 4755 C CA . LEU A 1 732 ? 1.886 11.942 -36.491 1.00 40.35 892 LEU A CA 1
ATOM 4756 C C . LEU A 1 732 ? 1.921 10.885 -35.393 1.00 40.54 892 LEU A C 1
ATOM 4757 O O . LEU A 1 732 ? 2.802 10.919 -34.534 1.00 41.88 892 LEU A O 1
ATOM 4762 N N . LEU A 1 733 ? 0.977 9.944 -35.438 1.00 40.01 893 LEU A N 1
ATOM 4763 C CA . LEU A 1 733 ? 0.815 8.929 -34.394 1.00 38.44 893 LEU A CA 1
ATOM 4764 C C . LEU A 1 733 ? 2.021 8.023 -34.200 1.00 38.71 893 LEU A C 1
ATOM 4765 O O . LEU A 1 733 ? 2.358 7.700 -33.064 1.00 39.64 893 LEU A O 1
ATOM 4770 N N . THR A 1 734 ? 2.654 7.585 -35.284 1.00 39.29 894 THR A N 1
ATOM 4771 C CA . THR A 1 734 ? 3.892 6.808 -35.173 1.00 40.22 894 THR A CA 1
ATOM 4772 C C . THR A 1 734 ? 5.046 7.728 -34.816 1.00 40.37 894 THR A C 1
ATOM 4773 O O . THR A 1 734 ? 5.924 7.364 -34.041 1.00 40.39 894 THR A O 1
ATOM 4777 N N . ALA A 1 735 ? 5.030 8.928 -35.387 1.00 41.21 895 ALA A N 1
ATOM 4778 C CA . ALA A 1 735 ? 6.052 9.925 -35.111 1.00 41.29 895 ALA A CA 1
ATOM 4779 C C . ALA A 1 735 ? 6.086 10.247 -33.618 1.00 41.45 895 ALA A C 1
ATOM 4780 O O . ALA A 1 735 ? 7.162 10.397 -33.042 1.00 42.80 895 ALA A O 1
ATOM 4782 N N . ARG A 1 736 ? 4.910 10.360 -32.998 1.00 40.56 896 ARG A N 1
ATOM 4783 C CA . ARG A 1 736 ? 4.797 10.627 -31.558 1.00 39.57 896 ARG A CA 1
ATOM 4784 C C . ARG A 1 736 ? 5.596 9.602 -30.764 1.00 40.21 896 ARG A C 1
ATOM 4785 O O . ARG A 1 736 ? 6.341 9.944 -29.861 1.00 40.47 896 ARG A O 1
ATOM 4793 N N . THR A 1 737 ? 5.406 8.340 -31.127 1.00 40.89 897 THR A N 1
ATOM 4794 C CA . THR A 1 737 ? 6.130 7.203 -30.588 1.00 40.26 897 THR A CA 1
ATOM 4795 C C . THR A 1 737 ? 7.652 7.365 -30.640 1.00 40.79 897 THR A C 1
ATOM 4796 O O . THR A 1 737 ? 8.360 6.927 -29.740 1.00 40.47 897 THR A O 1
ATOM 4800 N N . LYS A 1 738 ? 8.160 7.992 -31.686 1.00 41.55 898 LYS A N 1
ATOM 4801 C CA . LYS A 1 738 ? 9.597 8.079 -31.860 1.00 43.20 898 LYS A CA 1
ATOM 4802 C C . LYS A 1 738 ? 10.247 9.369 -31.350 1.00 43.18 898 LYS A C 1
ATOM 4803 O O . LYS A 1 738 ? 11.376 9.333 -30.884 1.00 43.94 898 LYS A O 1
ATOM 4809 N N . PHE A 1 739 ? 9.555 10.499 -31.434 1.00 42.95 899 PHE A N 1
ATOM 4810 C CA . PHE A 1 739 ? 10.179 11.792 -31.139 1.00 42.72 899 PHE A CA 1
ATOM 4811 C C . PHE A 1 739 ? 9.596 12.576 -29.984 1.00 42.00 899 PHE A C 1
ATOM 4812 O O . PHE A 1 739 ? 10.321 13.297 -29.325 1.00 43.07 899 PHE A O 1
ATOM 4820 N N . VAL A 1 740 ? 8.297 12.481 -29.751 1.00 41.20 900 VAL A N 1
ATOM 4821 C CA . VAL A 1 740 ? 7.637 13.419 -28.838 1.00 40.02 900 VAL A CA 1
ATOM 4822 C C . VAL A 1 740 ? 7.967 13.134 -27.367 1.00 38.61 900 VAL A C 1
ATOM 4823 O O . VAL A 1 740 ? 7.493 12.165 -26.801 1.00 37.04 900 VAL A O 1
ATOM 4827 N N . SER A 1 741 ? 8.783 13.996 -26.768 1.00 38.32 901 SER A N 1
ATOM 4828 C CA . SER A 1 741 ? 9.202 13.858 -25.377 1.00 37.88 901 SER A CA 1
ATOM 4829 C C . SER A 1 741 ? 9.882 15.143 -24.871 1.00 39.31 901 SER A C 1
ATOM 4830 O O . SER A 1 741 ? 10.239 16.010 -25.656 1.00 40.46 901 SER A O 1
ATOM 4833 N N . GLY A 1 742 ? 10.043 15.264 -23.553 1.00 39.39 902 GLY A N 1
ATOM 4834 C CA . GLY A 1 742 ? 10.715 16.423 -22.957 1.00 38.53 902 GLY A CA 1
ATOM 4835 C C . GLY A 1 742 ? 9.786 17.587 -22.725 1.00 38.15 902 GLY A C 1
ATOM 4836 O O . GLY A 1 742 ? 8.569 17.440 -22.825 1.00 39.34 902 GLY A O 1
ATOM 4837 N N . GLY A 1 743 ? 10.361 18.738 -22.396 1.00 37.94 903 GLY A N 1
ATOM 4838 C CA . GLY A 1 743 ? 9.588 19.942 -22.079 1.00 37.73 903 GLY A CA 1
ATOM 4839 C C . GLY A 1 743 ? 8.973 20.553 -23.313 1.00 37.82 903 GLY A C 1
ATOM 4840 O O . GLY A 1 743 ? 9.259 20.122 -24.420 1.00 38.61 903 GLY A O 1
ATOM 4841 N N . GLN A 1 744 ? 8.097 21.535 -23.120 1.00 38.25 904 GLN A N 1
ATOM 4842 C CA . GLN A 1 744 ? 7.386 22.176 -24.236 1.00 38.34 904 GLN A CA 1
ATOM 4843 C C . GLN A 1 744 ? 7.428 23.675 -24.115 1.00 38.78 904 GLN A C 1
ATOM 4844 O O . GLN A 1 744 ? 7.638 24.210 -23.022 1.00 38.61 904 GLN A O 1
ATOM 4850 N N . SER A 1 745 ? 7.237 24.335 -25.257 1.00 39.83 905 SER A N 1
ATOM 4851 C CA . SER A 1 745 ? 6.974 25.785 -25.316 1.00 40.94 905 SER A CA 1
ATOM 4852 C C . SER A 1 745 ? 6.193 26.190 -26.584 1.00 40.70 905 SER A C 1
ATOM 4853 O O . SER A 1 745 ? 6.562 25.802 -27.688 1.00 39.61 905 SER A O 1
ATOM 4856 N N . LEU A 1 746 ? 5.105 26.943 -26.384 1.00 41.19 906 LEU A N 1
ATOM 4857 C CA . LEU A 1 746 ? 4.296 27.539 -27.460 1.00 42.48 906 LEU A CA 1
ATOM 4858 C C . LEU A 1 746 ? 4.626 29.004 -27.653 1.00 44.71 906 LEU A C 1
ATOM 4859 O O . LEU A 1 746 ? 4.930 29.712 -26.687 1.00 46.50 906 LEU A O 1
ATOM 4864 N N . SER A 1 747 ? 4.505 29.459 -28.895 1.00 4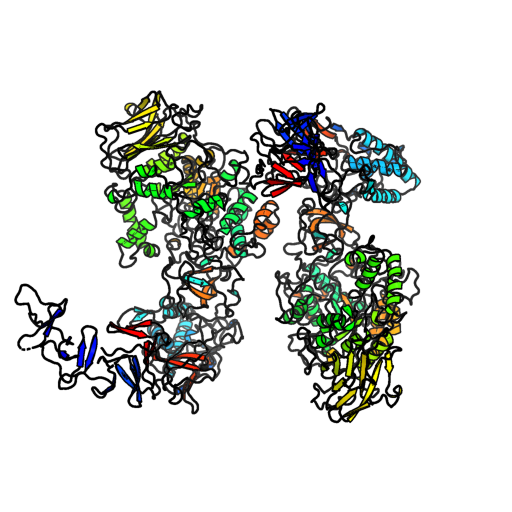5.75 907 SER A N 1
ATOM 4865 C CA . SER A 1 747 ? 4.717 30.857 -29.249 1.00 48.16 907 SER A CA 1
ATOM 4866 C C . SER A 1 747 ? 3.803 31.216 -30.399 1.00 50.80 907 SER A C 1
ATOM 4867 O O . SER A 1 747 ? 3.203 30.336 -31.026 1.00 52.82 907 SER A O 1
ATOM 4870 N N . VAL A 1 748 ? 3.722 32.517 -30.678 1.00 51.19 908 VAL A N 1
ATOM 4871 C CA . VAL A 1 748 ? 2.987 33.051 -31.824 1.00 50.62 908 VAL A CA 1
ATOM 4872 C C . VAL A 1 748 ? 3.590 34.405 -32.182 1.00 51.24 908 VAL A C 1
ATOM 4873 O O . VAL A 1 748 ? 3.477 35.375 -31.425 1.00 50.68 908 VAL A O 1
ATOM 4877 N N . ASP A 1 749 ? 4.262 34.459 -33.322 1.00 52.20 909 ASP A N 1
ATOM 4878 C CA . ASP A 1 749 ? 4.934 35.683 -33.753 1.00 53.24 909 ASP A CA 1
ATOM 4879 C C . ASP A 1 749 ? 3.922 36.756 -34.172 1.00 54.01 909 ASP A C 1
ATOM 4880 O O . ASP A 1 749 ? 2.708 36.497 -34.241 1.00 53.87 909 ASP A O 1
ATOM 4885 N N . LYS A 1 750 ? 4.433 37.959 -34.433 1.00 54.92 910 LYS A N 1
ATOM 4886 C CA . LYS A 1 750 ? 3.624 39.091 -34.912 1.00 55.27 910 LYS A CA 1
ATOM 4887 C C . LYS A 1 750 ? 2.690 38.725 -36.065 1.00 54.71 910 LYS A C 1
ATOM 4888 O O . LYS A 1 750 ? 1.611 39.303 -36.183 1.00 56.60 910 LYS A O 1
ATOM 4894 N N . ASN A 1 751 ? 3.099 37.772 -36.902 1.00 53.27 911 ASN A N 1
ATOM 4895 C CA . ASN A 1 751 ? 2.240 37.254 -37.982 1.00 52.87 911 ASN A CA 1
ATOM 4896 C C . ASN A 1 751 ? 1.172 36.229 -37.577 1.00 51.51 911 ASN A C 1
ATOM 4897 O O . ASN A 1 751 ? 0.392 35.780 -38.422 1.00 51.59 911 ASN A O 1
ATOM 4902 N N . ASP A 1 752 ? 1.160 35.836 -36.309 1.00 51.17 912 ASP A N 1
ATOM 4903 C CA . ASP A 1 752 ? 0.156 34.913 -35.783 1.00 51.06 912 ASP A CA 1
ATOM 4904 C C . ASP A 1 752 ? 0.434 33.475 -36.267 1.00 50.27 912 ASP A C 1
ATOM 4905 O O . ASP A 1 752 ? -0.487 32.740 -36.662 1.00 49.35 912 ASP A O 1
ATOM 4910 N N . VAL A 1 753 ? 1.714 33.094 -36.239 1.00 49.81 913 VAL A N 1
ATOM 4911 C CA . VAL A 1 753 ? 2.137 31.738 -36.593 1.00 48.53 913 VAL A CA 1
ATOM 4912 C C . VAL A 1 753 ? 2.579 31.012 -35.342 1.00 47.54 913 VAL A C 1
ATOM 4913 O O . VAL A 1 753 ? 3.514 31.436 -34.653 1.00 47.57 913 VAL A O 1
ATOM 4917 N N . LEU A 1 754 ? 1.890 29.914 -35.058 1.00 46.01 914 LEU A N 1
ATOM 4918 C CA . LEU A 1 754 ? 2.141 29.151 -33.857 1.00 44.04 914 LEU A CA 1
ATOM 4919 C C . LEU A 1 754 ? 3.312 28.251 -34.125 1.00 43.85 914 LEU A C 1
ATOM 4920 O O . LEU A 1 754 ? 3.380 27.616 -35.173 1.00 43.53 914 LEU A O 1
ATOM 4925 N N . THR A 1 755 ? 4.250 28.243 -33.185 1.00 43.78 915 THR A N 1
ATOM 4926 C CA . THR A 1 755 ? 5.384 27.334 -33.216 1.00 42.99 915 THR A CA 1
ATOM 4927 C C . THR A 1 755 ? 5.458 26.622 -31.879 1.00 42.26 915 THR A C 1
ATOM 4928 O O . THR A 1 755 ? 5.747 27.245 -30.870 1.00 43.10 915 THR A O 1
ATOM 4932 N N . SER A 1 756 ? 5.136 25.330 -31.877 1.00 42.17 916 SER A N 1
ATOM 4933 C CA . SER A 1 756 ? 5.186 24.473 -30.678 1.00 41.67 916 SER A CA 1
ATOM 4934 C C . SER A 1 756 ? 6.438 23.634 -30.749 1.00 42.89 916 SER A C 1
ATOM 4935 O O . SER A 1 756 ? 6.685 22.984 -31.767 1.00 44.35 916 SER A O 1
ATOM 4938 N N . VAL A 1 757 ? 7.217 23.615 -29.669 1.00 43.41 917 VAL A N 1
ATOM 4939 C CA . VAL A 1 757 ? 8.451 22.823 -29.628 1.00 43.24 917 VAL A CA 1
ATOM 4940 C C . VAL A 1 757 ? 8.429 21.824 -28.485 1.00 41.94 917 VAL A C 1
ATOM 4941 O O . VAL A 1 757 ? 7.964 22.137 -27.390 1.00 41.77 917 VAL A O 1
ATOM 4945 N N . ARG A 1 758 ? 8.909 20.619 -28.764 1.00 41.20 918 ARG A N 1
ATOM 4946 C CA . ARG A 1 758 ? 9.271 19.665 -27.721 1.00 40.85 918 ARG A CA 1
ATOM 4947 C C . ARG A 1 758 ? 10.789 19.478 -27.752 1.00 40.74 918 ARG A C 1
ATOM 4948 O O . ARG A 1 758 ? 11.393 19.293 -28.817 1.00 43.04 918 ARG A O 1
ATOM 4956 N N . TYR A 1 759 ? 11.410 19.554 -26.587 1.00 39.46 919 TYR A N 1
ATOM 4957 C CA . TYR A 1 759 ? 12.860 19.616 -26.514 1.00 39.77 919 TYR A CA 1
ATOM 4958 C C . TYR A 1 759 ? 13.520 18.263 -26.586 1.00 39.93 919 TYR A C 1
ATOM 4959 O O . TYR A 1 759 ? 14.738 18.176 -26.672 1.00 41.50 919 TYR A O 1
ATOM 4968 N N . GLY A 1 760 ? 12.721 17.206 -26.530 1.00 40.26 920 GLY A N 1
ATOM 4969 C CA . GLY A 1 760 ? 13.234 15.838 -26.453 1.00 40.87 920 GLY A CA 1
ATOM 4970 C C . GLY A 1 760 ? 13.468 15.394 -25.014 1.00 41.37 920 GLY A C 1
ATOM 4971 O O . GLY A 1 760 ? 13.642 16.221 -24.101 1.00 42.43 920 GLY A O 1
ATOM 4972 N N . LYS A 1 761 ? 13.496 14.080 -24.817 1.00 40.71 921 LYS A N 1
ATOM 4973 C CA . LYS A 1 761 ? 13.663 13.492 -23.500 1.00 39.32 921 LYS A CA 1
ATOM 4974 C C . LYS A 1 761 ? 14.922 13.988 -22.820 1.00 39.72 921 LYS A C 1
ATOM 4975 O O . LYS A 1 761 ? 15.995 14.015 -23.425 1.00 39.59 921 LYS A O 1
ATOM 4981 N N . GLY A 1 762 ? 14.770 14.377 -21.553 1.00 40.19 922 GLY A N 1
ATOM 4982 C CA . GLY A 1 762 ? 15.880 14.829 -20.710 1.00 39.97 922 GLY A CA 1
ATOM 4983 C C . GLY A 1 762 ? 16.104 16.321 -20.705 1.00 39.70 922 GLY A C 1
ATOM 4984 O O . GLY A 1 762 ? 16.893 16.823 -19.917 1.00 39.77 922 GLY A O 1
ATOM 4985 N N . ALA A 1 763 ? 15.419 17.023 -21.597 1.00 39.95 923 ALA A N 1
ATOM 4986 C CA . ALA A 1 763 ? 15.558 18.459 -21.725 1.00 40.74 923 ALA A CA 1
ATOM 4987 C C . ALA A 1 763 ? 14.203 19.086 -21.482 1.00 41.04 923 ALA A C 1
ATOM 4988 O O . ALA A 1 763 ? 13.242 18.704 -22.152 1.00 43.28 923 ALA A O 1
ATOM 4990 N N . LEU A 1 764 ? 14.118 20.036 -20.544 1.00 39.91 924 LEU A N 1
ATOM 4991 C CA . LEU A 1 764 ? 12.837 20.665 -20.192 1.00 39.07 924 LEU A CA 1
ATOM 4992 C C . LEU A 1 764 ? 12.674 22.127 -20.596 1.00 39.09 924 LEU A C 1
ATOM 4993 O O . LEU A 1 764 ? 11.581 22.681 -20.455 1.00 38.64 924 LEU A O 1
ATOM 4998 N N . SER A 1 765 ? 13.745 22.741 -21.100 1.00 39.95 925 SER A N 1
ATOM 4999 C CA . SER A 1 765 ? 13.706 24.112 -21.620 1.00 40.73 925 SER A CA 1
ATOM 5000 C C . SER A 1 765 ? 14.607 24.253 -22.836 1.00 41.55 925 SER A C 1
ATOM 5001 O O . SER A 1 765 ? 15.306 23.320 -23.212 1.00 42.17 925 SER A O 1
ATOM 5004 N N . ALA A 1 766 ? 14.580 25.427 -23.454 1.00 42.83 926 ALA A N 1
ATOM 5005 C CA . ALA A 1 766 ? 15.504 25.739 -24.542 1.00 44.18 926 ALA A CA 1
ATOM 5006 C C . ALA A 1 766 ? 16.960 25.891 -24.045 1.00 46.00 926 ALA A C 1
ATOM 5007 O O . ALA A 1 766 ? 17.927 25.689 -24.795 1.00 48.65 926 ALA A O 1
ATOM 5009 N N . THR A 1 767 ? 17.108 26.256 -22.776 1.00 45.94 927 THR A N 1
ATOM 5010 C CA . THR A 1 767 ? 18.414 26.478 -22.154 1.00 45.18 927 THR A CA 1
ATOM 5011 C C . THR A 1 767 ? 18.970 25.206 -21.488 1.00 43.80 927 THR A C 1
ATOM 5012 O O . THR A 1 767 ? 20.042 25.226 -20.917 1.00 43.75 927 THR A O 1
ATOM 5016 N N . ASP A 1 768 ? 18.235 24.107 -21.569 1.00 42.86 928 ASP A N 1
ATOM 5017 C CA . ASP A 1 768 ? 18.637 22.839 -20.963 1.00 43.18 928 ASP A CA 1
ATOM 5018 C C . ASP A 1 768 ? 19.513 22.027 -21.931 1.00 43.13 928 ASP A C 1
ATOM 5019 O O . ASP A 1 768 ? 19.167 21.857 -23.108 1.00 43.56 928 ASP A O 1
ATOM 5024 N N . ASN A 1 769 ? 20.648 21.532 -21.432 1.00 42.94 929 ASN A N 1
ATOM 5025 C CA . ASN A 1 769 ? 21.608 20.737 -22.242 1.00 42.36 929 ASN A CA 1
ATOM 5026 C C . ASN A 1 769 ? 21.303 19.232 -22.321 1.00 40.92 929 ASN A C 1
ATOM 5027 O O . ASN A 1 769 ? 21.925 18.503 -23.079 1.00 39.93 929 ASN A O 1
ATOM 5032 N N . GLY A 1 770 ? 20.342 18.786 -21.531 1.00 40.30 930 GLY A N 1
ATOM 5033 C CA . GLY A 1 770 ? 19.724 17.486 -21.726 1.00 39.79 930 GLY A CA 1
ATOM 5034 C C . GLY A 1 770 ? 20.513 16.282 -21.264 1.00 39.92 930 GLY A C 1
ATOM 5035 O O . GLY A 1 770 ? 21.481 16.394 -20.524 1.00 40.46 930 GLY A O 1
ATOM 5036 N N . SER A 1 771 ? 20.055 15.121 -21.712 1.00 40.08 931 SER A N 1
ATOM 5037 C CA . SER A 1 771 ? 20.649 13.837 -21.403 1.00 40.46 931 SER A CA 1
ATOM 5038 C C . SER A 1 771 ? 21.169 13.212 -22.681 1.00 41.34 931 SER A C 1
ATOM 5039 O O . SER A 1 771 ? 21.152 13.835 -23.726 1.00 41.71 931 SER A O 1
ATOM 5042 N N . SER A 1 772 ? 21.647 11.980 -22.598 1.00 42.95 932 SER A N 1
ATOM 5043 C CA . SER A 1 772 ? 22.041 11.236 -23.796 1.00 44.47 932 SER A CA 1
ATOM 5044 C C . SER A 1 772 ? 20.862 11.040 -24.741 1.00 44.08 932 SER A C 1
ATOM 5045 O O . SER A 1 772 ? 21.050 10.983 -25.951 1.00 46.04 932 SER A O 1
ATOM 5048 N N . ASP A 1 773 ? 19.656 10.944 -24.188 1.00 42.72 933 ASP A N 1
ATOM 5049 C CA . ASP A 1 773 ? 18.440 10.720 -24.983 1.00 42.03 933 ASP A CA 1
ATOM 5050 C C . ASP A 1 773 ? 17.918 11.922 -25.767 1.00 41.04 933 ASP A C 1
ATOM 5051 O O . ASP A 1 773 ? 17.112 11.749 -26.672 1.00 39.75 933 ASP A O 1
ATOM 5056 N N . THR A 1 774 ? 18.374 13.121 -25.428 1.00 41.05 934 THR A N 1
ATOM 5057 C CA . THR A 1 774 ? 17.839 14.346 -26.019 1.00 41.75 934 THR A CA 1
ATOM 5058 C C . THR A 1 774 ? 18.128 14.530 -27.505 1.00 42.54 934 THR A C 1
ATOM 5059 O O . THR A 1 774 ? 17.252 14.921 -28.260 1.00 41.91 934 THR A O 1
ATOM 5063 N N . ARG A 1 775 ? 19.353 14.260 -27.924 1.00 44.08 935 ARG A N 1
ATOM 5064 C CA . ARG A 1 775 ? 19.803 14.681 -29.255 1.00 45.33 935 ARG A CA 1
ATOM 5065 C C . ARG A 1 775 ? 18.833 14.323 -30.377 1.00 44.50 935 ARG A C 1
ATOM 5066 O O . ARG A 1 775 ? 18.392 15.207 -31.103 1.00 44.38 935 ARG A O 1
ATOM 5074 N N . ASN A 1 776 ? 18.505 13.038 -30.502 1.00 43.75 936 ASN A N 1
ATOM 5075 C CA . ASN A 1 776 ? 17.667 12.548 -31.603 1.00 44.03 936 ASN A CA 1
ATOM 5076 C C . ASN A 1 776 ? 16.159 12.497 -31.345 1.00 43.76 936 ASN A C 1
ATOM 5077 O O . ASN A 1 776 ? 15.411 11.884 -32.116 1.00 43.30 936 ASN A O 1
ATOM 5082 N N . GLN A 1 777 ? 15.720 13.136 -30.269 1.00 43.63 937 GLN A N 1
ATOM 5083 C CA . GLN A 1 777 ? 14.305 13.251 -29.964 1.00 42.87 937 GLN A CA 1
ATOM 5084 C C . GLN A 1 777 ? 13.892 14.724 -30.003 1.00 44.33 937 GLN A C 1
ATOM 5085 O O . GLN A 1 777 ? 14.716 15.615 -30.251 1.00 46.08 937 GLN A O 1
ATOM 5091 N N . GLY A 1 778 ? 12.605 14.969 -29.799 1.00 44.60 938 GLY A N 1
ATOM 5092 C CA . GLY A 1 778 ? 12.089 16.322 -29.676 1.00 45.26 938 GLY A CA 1
ATOM 5093 C C . GLY A 1 778 ? 11.598 16.891 -30.983 1.00 45.46 938 GLY A C 1
ATOM 5094 O O . GLY A 1 778 ? 12.391 17.365 -31.778 1.00 48.32 938 GLY A O 1
ATOM 5095 N N . ILE A 1 779 ? 10.281 16.890 -31.151 1.00 44.36 939 ILE A N 1
ATOM 5096 C CA . ILE A 1 779 ? 9.603 17.401 -32.344 1.00 44.26 939 ILE A CA 1
ATOM 5097 C C . ILE A 1 779 ? 9.487 18.939 -32.363 1.00 43.62 939 ILE A C 1
ATOM 5098 O O . ILE A 1 779 ? 9.755 19.613 -31.363 1.00 42.77 939 ILE A O 1
ATOM 5103 N N . GLY A 1 780 ? 9.094 19.478 -33.516 1.00 44.08 940 GLY A N 1
ATOM 5104 C CA . GLY A 1 780 ? 8.770 20.904 -33.665 1.00 44.48 940 GLY A CA 1
ATOM 5105 C C . GLY A 1 780 ? 7.645 21.132 -34.674 1.00 44.60 940 GLY A C 1
ATOM 5106 O O . GLY A 1 780 ? 7.678 20.570 -35.763 1.00 44.51 940 GLY A O 1
ATOM 5107 N N . VAL A 1 781 ? 6.666 21.970 -34.311 1.00 44.84 941 VAL A N 1
ATOM 5108 C CA . VAL A 1 781 ? 5.428 22.168 -35.091 1.00 45.03 941 VAL A CA 1
ATOM 5109 C C . VAL A 1 781 ? 5.175 23.639 -35.451 1.00 45.20 941 VAL A C 1
ATOM 5110 O O . VAL A 1 781 ? 5.390 24.520 -34.628 1.00 45.13 941 VAL A O 1
ATOM 5114 N N . ILE A 1 782 ? 4.728 23.878 -36.690 1.00 44.85 942 ILE A N 1
ATOM 5115 C CA . ILE A 1 782 ? 4.400 25.219 -37.191 1.00 44.50 942 ILE A CA 1
ATOM 5116 C C . ILE A 1 782 ? 2.979 25.225 -37.714 1.00 44.79 942 ILE A C 1
ATOM 5117 O O . ILE A 1 782 ? 2.630 24.375 -38.521 1.00 45.74 942 ILE A O 1
ATOM 5122 N N . VAL A 1 783 ? 2.159 26.173 -37.265 1.00 44.86 943 VAL A N 1
ATOM 5123 C CA . VAL A 1 783 ? 0.753 26.231 -37.685 1.00 44.49 943 VAL A CA 1
ATOM 5124 C C . VAL A 1 783 ? 0.293 27.659 -37.918 1.00 45.33 943 VAL A C 1
ATOM 5125 O O . VAL A 1 783 ? 0.497 28.541 -37.076 1.00 46.80 943 VAL A O 1
ATOM 5129 N N . SER A 1 784 ? -0.320 27.886 -39.074 1.00 45.68 944 SER A N 1
ATOM 5130 C CA . SER A 1 784 ? -1.054 29.121 -39.345 1.00 45.14 944 SER A CA 1
ATOM 5131 C C . SER A 1 784 ? -2.459 28.765 -39.782 1.00 45.16 944 SER A C 1
ATOM 5132 O O . SER A 1 784 ? -2.704 27.690 -40.347 1.00 44.78 944 SER A O 1
ATOM 5135 N N . ASN A 1 785 ? -3.377 29.681 -39.505 1.00 45.79 945 ASN A N 1
ATOM 5136 C CA . ASN A 1 785 ? -4.776 29.521 -39.874 1.00 46.04 945 ASN A CA 1
ATOM 5137 C C . ASN A 1 785 ? -5.266 30.662 -40.764 1.00 47.97 945 ASN A C 1
ATOM 5138 O O . ASN A 1 785 ? -6.465 30.907 -40.856 1.00 49.14 945 ASN A O 1
ATOM 5143 N N . ASN A 1 786 ? -4.329 31.348 -41.416 1.00 49.46 946 ASN A N 1
ATOM 5144 C CA . ASN A 1 786 ? -4.635 32.428 -42.349 1.00 50.69 946 ASN A CA 1
ATOM 5145 C C . ASN A 1 786 ? -4.305 31.952 -43.754 1.00 51.71 946 ASN A C 1
ATOM 5146 O O . ASN A 1 786 ? -3.132 31.825 -44.092 1.00 53.54 946 ASN A O 1
ATOM 5151 N N . PRO A 1 787 ? -5.331 31.690 -44.583 1.00 51.75 947 PRO A N 1
ATOM 5152 C CA . PRO A 1 787 ? -5.087 31.233 -45.950 1.00 52.64 947 PRO A CA 1
ATOM 5153 C C . PRO A 1 787 ? -4.311 32.188 -46.884 1.00 54.30 947 PRO A C 1
ATOM 5154 O O . PRO A 1 787 ? -3.850 31.745 -47.950 1.00 54.28 947 PRO A O 1
ATOM 5158 N N . ASN A 1 788 ? -4.205 33.470 -46.504 1.00 55.25 948 ASN A N 1
ATOM 5159 C CA . ASN A 1 788 ? -3.450 34.482 -47.272 1.00 55.97 948 ASN A CA 1
ATOM 5160 C C . ASN A 1 788 ? -2.224 34.994 -46.523 1.00 56.75 948 ASN A C 1
ATOM 5161 O O . ASN A 1 788 ? -1.833 36.161 -46.666 1.00 58.27 948 ASN A O 1
ATOM 5166 N N . LEU A 1 789 ? -1.612 34.114 -45.734 1.00 55.90 949 LEU A N 1
ATOM 5167 C CA . LEU A 1 789 ? -0.366 34.431 -45.060 1.00 56.20 949 LEU A CA 1
ATOM 5168 C C . LEU A 1 789 ? 0.665 34.864 -46.094 1.00 57.77 949 LEU A C 1
ATOM 5169 O O . LEU A 1 789 ? 1.003 34.084 -46.995 1.00 58.81 949 LEU A O 1
ATOM 5174 N N . ASP A 1 790 ? 1.110 36.118 -45.995 1.00 58.50 950 ASP A N 1
ATOM 5175 C CA . ASP A 1 790 ? 2.249 36.615 -46.782 1.00 59.96 950 ASP A CA 1
ATOM 5176 C C . ASP A 1 790 ? 3.317 37.188 -45.853 1.00 59.38 950 ASP A C 1
ATOM 5177 O O . ASP A 1 790 ? 3.184 38.303 -45.331 1.00 59.19 950 ASP A O 1
ATOM 5182 N N . LEU A 1 791 ? 4.384 36.421 -45.658 1.00 58.98 951 LEU A N 1
ATOM 5183 C CA . LEU A 1 791 ? 5.426 36.799 -44.713 1.00 60.01 951 LEU A CA 1
ATOM 5184 C C . LEU A 1 791 ? 6.215 38.018 -45.158 1.00 62.85 951 LEU A C 1
ATOM 5185 O O . LEU A 1 791 ? 6.838 38.688 -44.332 1.00 64.48 951 LEU A O 1
ATOM 5190 N N . ASN A 1 792 ? 6.174 38.318 -46.456 1.00 64.48 952 ASN A N 1
ATOM 5191 C CA . ASN A 1 792 ? 6.959 39.418 -47.034 1.00 64.66 952 ASN A CA 1
ATOM 5192 C C . ASN A 1 792 ? 8.461 39.218 -46.707 1.00 63.36 952 ASN A C 1
ATOM 5193 O O . ASN A 1 792 ? 9.046 38.226 -47.163 1.00 62.13 952 ASN A O 1
ATOM 5198 N N . ASN A 1 793 ? 9.071 40.099 -45.909 1.00 62.46 953 A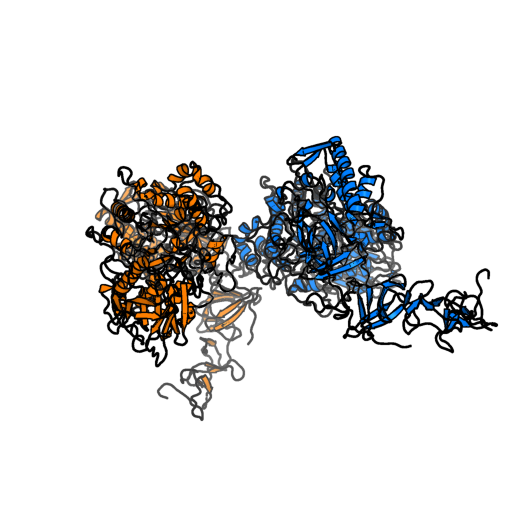SN A N 1
ATOM 5199 C CA . ASN A 1 793 ? 10.467 39.914 -45.522 1.00 62.49 953 ASN A CA 1
ATOM 5200 C C . ASN A 1 793 ? 10.608 39.167 -44.215 1.00 61.25 953 ASN A C 1
ATOM 5201 O O . ASN A 1 793 ? 11.701 38.689 -43.905 1.00 62.12 953 ASN A O 1
ATOM 5206 N N . ASP A 1 794 ? 9.508 39.039 -43.473 1.00 59.65 954 ASP A N 1
ATOM 5207 C CA . ASP A 1 794 ? 9.524 38.409 -42.144 1.00 58.48 954 ASP A CA 1
ATOM 5208 C C . ASP A 1 794 ? 9.980 36.938 -42.149 1.00 58.20 954 ASP A C 1
ATOM 5209 O O . ASP A 1 794 ? 10.061 36.290 -43.203 1.00 60.16 954 ASP A O 1
ATOM 5214 N N . LYS A 1 795 ? 10.284 36.434 -40.956 1.00 56.12 955 LYS A N 1
ATOM 5215 C CA . LYS A 1 795 ? 10.816 35.097 -40.790 1.00 54.98 955 LYS A CA 1
ATOM 5216 C C . LYS A 1 795 ? 10.065 34.376 -39.704 1.00 53.59 955 LYS A C 1
ATOM 5217 O O . LYS A 1 795 ? 9.736 34.959 -38.677 1.00 54.04 955 LYS A O 1
ATOM 5223 N N . VAL A 1 796 ? 9.798 33.098 -39.922 1.00 52.71 956 VAL A N 1
ATOM 5224 C CA . VAL A 1 796 ? 9.273 32.241 -38.867 1.00 51.24 956 VAL A CA 1
ATOM 5225 C C . VAL A 1 796 ? 10.440 31.490 -38.245 1.00 50.44 956 VAL A C 1
ATOM 5226 O O . VAL A 1 796 ? 11.346 31.055 -38.954 1.00 50.44 956 VAL A O 1
ATOM 5230 N N . THR A 1 797 ? 10.396 31.327 -36.921 1.00 49.41 957 THR A N 1
ATOM 5231 C CA . THR A 1 797 ? 11.479 30.682 -36.167 1.00 47.61 957 THR A CA 1
ATOM 5232 C C . THR A 1 797 ? 11.015 29.542 -35.268 1.00 46.28 957 THR A C 1
ATOM 5233 O O . THR A 1 797 ? 10.172 29.725 -34.393 1.00 44.88 957 THR A O 1
ATOM 5237 N N . LEU A 1 798 ? 11.581 28.366 -35.497 1.00 46.69 958 LEU A N 1
ATOM 5238 C CA . LEU A 1 798 ? 11.431 27.240 -34.580 1.00 46.02 958 LEU A CA 1
ATOM 5239 C C . LEU A 1 798 ? 12.675 27.197 -33.691 1.00 46.58 958 LEU A C 1
ATOM 5240 O O . LEU A 1 798 ? 13.732 26.763 -34.132 1.00 47.63 958 LEU A O 1
ATOM 5245 N N . SER A 1 799 ? 12.558 27.657 -32.450 1.00 45.75 959 SER A N 1
ATOM 5246 C CA . SER A 1 799 ? 13.676 27.601 -31.520 1.00 44.79 959 SER A CA 1
ATOM 5247 C C . SER A 1 799 ? 13.657 26.273 -30.789 1.00 44.63 959 SER A C 1
ATOM 5248 O O . SER A 1 799 ? 13.048 26.138 -29.719 1.00 44.37 959 SER A O 1
ATOM 5251 N N . MET A 1 800 ? 14.311 25.282 -31.385 1.00 45.06 960 MET A N 1
ATOM 5252 C CA . MET A 1 800 ? 14.550 24.004 -30.716 1.00 45.12 960 MET A CA 1
ATOM 5253 C C . MET A 1 800 ? 15.515 24.341 -29.588 1.00 45.60 960 MET A C 1
ATOM 5254 O O . MET A 1 800 ? 15.936 25.495 -29.448 1.00 47.01 960 MET A O 1
ATOM 5259 N N . GLY A 1 801 ? 15.890 23.359 -28.788 1.00 45.11 961 GLY A N 1
ATOM 5260 C CA . GLY A 1 801 ? 16.798 23.636 -27.661 1.00 45.62 961 GLY A CA 1
ATOM 5261 C C . GLY A 1 801 ? 18.237 23.940 -28.032 1.00 45.72 961 GLY A C 1
ATOM 5262 O O . GLY A 1 801 ? 18.666 23.694 -29.147 1.00 46.13 961 GLY A O 1
ATOM 5263 N N . ILE A 1 802 ? 18.998 24.462 -27.082 1.00 46.66 962 ILE A N 1
ATOM 5264 C CA . ILE A 1 802 ? 20.453 24.551 -27.243 1.00 48.39 962 ILE A CA 1
ATOM 5265 C C . ILE A 1 802 ? 21.022 23.151 -27.189 1.00 47.00 962 ILE A C 1
ATOM 5266 O O . ILE A 1 802 ? 22.148 22.921 -27.575 1.00 46.28 962 ILE A O 1
ATOM 5271 N N . SER A 1 803 ? 20.213 22.216 -26.719 1.00 46.62 963 SER A N 1
ATOM 5272 C CA . SER A 1 803 ? 20.498 20.794 -26.883 1.00 47.34 963 SER A CA 1
ATOM 5273 C C . SER A 1 803 ? 20.428 20.327 -28.340 1.00 46.77 963 SER A C 1
ATOM 5274 O O . SER A 1 803 ? 20.785 19.187 -28.648 1.00 46.43 963 SER A O 1
ATOM 5277 N N . HIS A 1 804 ? 19.956 21.194 -29.227 1.00 46.96 964 HIS A N 1
ATOM 5278 C CA . HIS A 1 804 ? 19.795 20.845 -30.638 1.00 48.05 964 HIS A CA 1
ATOM 5279 C C . HIS A 1 804 ? 20.484 21.842 -31.570 1.00 49.73 964 HIS A C 1
ATOM 5280 O O . HIS A 1 804 ? 19.973 22.149 -32.646 1.00 50.84 964 HIS A O 1
ATOM 5287 N N . ALA A 1 805 ? 21.645 22.353 -31.171 1.00 50.67 965 ALA A N 1
ATOM 5288 C CA . ALA A 1 805 ? 22.385 23.286 -32.031 1.00 52.25 965 ALA A CA 1
ATOM 5289 C C . ALA A 1 805 ? 23.286 22.519 -32.980 1.00 53.24 965 ALA A C 1
ATOM 5290 O O . ALA A 1 805 ? 23.693 21.398 -32.683 1.00 53.11 965 ALA A O 1
ATOM 5292 N N . HIS A 1 806 ? 23.582 23.128 -34.126 1.00 54.44 966 HIS A N 1
ATOM 5293 C CA . HIS A 1 806 ? 24.412 22.499 -35.167 1.00 55.27 966 HIS A CA 1
ATOM 5294 C C . HIS A 1 806 ? 23.913 21.088 -35.482 1.00 53.90 966 HIS A C 1
ATOM 5295 O O . HIS A 1 806 ? 24.686 20.133 -35.448 1.00 53.84 966 HIS A O 1
ATOM 5302 N N . GLN A 1 807 ? 22.618 20.983 -35.785 1.00 52.62 967 GLN A N 1
ATOM 5303 C CA . GLN A 1 807 ? 21.953 19.693 -35.991 1.00 51.76 967 GLN A CA 1
ATOM 5304 C C . GLN A 1 807 ? 21.047 19.674 -37.217 1.00 51.59 967 GLN A C 1
ATOM 5305 O O . GLN A 1 807 ? 20.201 20.551 -37.400 1.00 51.26 967 GLN A O 1
ATOM 5311 N N . ALA A 1 808 ? 21.204 18.633 -38.022 1.00 51.24 968 ALA A N 1
ATOM 5312 C CA . ALA A 1 808 ? 20.402 18.465 -39.223 1.00 51.36 968 ALA A CA 1
ATOM 5313 C C . ALA A 1 808 ? 18.976 18.024 -38.882 1.00 49.79 968 ALA A C 1
ATOM 5314 O O . ALA A 1 808 ? 18.769 17.075 -38.113 1.00 49.52 968 ALA A O 1
ATOM 5316 N N . TYR A 1 809 ? 18.010 18.722 -39.463 1.00 48.71 969 TYR A N 1
ATOM 5317 C CA . TYR A 1 809 ? 16.603 18.392 -39.315 1.00 48.27 969 TYR A CA 1
ATOM 5318 C C . TYR A 1 809 ? 15.966 18.076 -40.674 1.00 48.75 969 TYR A C 1
ATOM 5319 O O . TYR A 1 809 ? 16.464 18.485 -41.718 1.00 50.17 969 TYR A O 1
ATOM 5328 N N . ARG A 1 810 ? 14.860 17.343 -40.643 1.00 48.60 970 ARG A N 1
ATOM 5329 C CA . ARG A 1 810 ? 14.118 16.962 -41.847 1.00 49.52 970 ARG A CA 1
ATOM 5330 C C . ARG A 1 810 ? 12.610 16.941 -41.583 1.00 49.09 970 ARG A C 1
ATOM 5331 O O . ARG A 1 810 ? 12.181 16.723 -40.460 1.00 50.35 970 ARG A O 1
ATOM 5339 N N . PRO A 1 811 ? 11.790 17.155 -42.614 1.00 49.28 971 PRO A N 1
ATOM 5340 C CA . PRO A 1 811 ? 10.363 17.263 -42.347 1.00 48.68 971 PRO A CA 1
ATOM 5341 C C . PRO A 1 811 ? 9.641 15.923 -42.215 1.00 47.30 971 PRO A C 1
ATOM 5342 O O . PRO A 1 811 ? 9.987 14.958 -42.874 1.00 46.90 971 PRO A O 1
ATOM 5346 N N . LEU A 1 812 ? 8.658 15.892 -41.328 1.00 46.22 972 LEU A N 1
ATOM 5347 C CA . LEU A 1 812 ? 7.727 14.786 -41.231 1.00 45.72 972 LEU A CA 1
ATOM 5348 C C . LEU A 1 812 ? 6.494 15.085 -42.069 1.00 45.73 972 LEU A C 1
ATOM 5349 O O . LEU A 1 812 ? 6.062 14.234 -42.835 1.00 46.79 972 LEU A O 1
ATOM 5354 N N . LEU A 1 813 ? 5.936 16.288 -41.896 1.00 45.78 973 LEU A N 1
ATOM 5355 C CA . LEU A 1 813 ? 4.763 16.783 -42.644 1.00 45.51 973 LEU A CA 1
ATOM 5356 C C . LEU A 1 813 ? 4.978 18.175 -43.272 1.00 45.50 973 LEU A C 1
ATOM 5357 O O . LEU A 1 813 ? 5.529 19.069 -42.643 1.00 45.13 973 LEU A O 1
ATOM 5362 N N . LEU A 1 814 ? 4.526 18.349 -44.510 1.00 46.08 974 LEU A N 1
ATOM 5363 C CA . LEU A 1 814 ? 4.567 19.654 -45.191 1.00 47.06 974 LEU A CA 1
ATOM 5364 C C . LEU A 1 814 ? 3.330 19.888 -46.061 1.00 48.09 974 LEU A C 1
ATOM 5365 O O . LEU A 1 814 ? 2.713 18.941 -46.526 1.00 47.53 974 LEU A O 1
ATOM 5370 N N . THR A 1 815 ? 2.982 21.151 -46.291 1.00 50.04 975 THR A N 1
ATOM 5371 C CA . THR A 1 815 ? 1.774 21.477 -47.061 1.00 52.21 975 THR A CA 1
ATOM 5372 C C . THR A 1 815 ? 2.069 22.070 -48.437 1.00 53.57 975 THR A C 1
ATOM 5373 O O . THR A 1 815 ? 2.791 23.050 -48.552 1.00 53.28 975 THR A O 1
ATOM 5377 N N . ASN A 1 816 ? 1.515 21.445 -49.472 1.00 55.92 976 ASN A N 1
ATOM 5378 C CA . ASN A 1 816 ? 1.577 21.954 -50.843 1.00 58.23 976 ASN A CA 1
ATOM 5379 C C . ASN A 1 816 ? 0.218 22.484 -51.183 1.00 59.47 976 ASN A C 1
ATOM 5380 O O . ASN A 1 816 ? -0.706 22.442 -50.365 1.00 57.69 976 ASN A O 1
ATOM 5385 N N . SER A 1 817 ? 0.103 22.946 -52.426 1.00 61.47 977 SER A N 1
ATOM 5386 C CA . SER A 1 817 ? -1.191 23.188 -53.038 1.00 61.74 977 SER A CA 1
ATOM 5387 C C . SER A 1 817 ? -1.936 21.863 -53.205 1.00 62.05 977 SER A C 1
ATOM 5388 O O . SER A 1 817 ? -3.153 21.807 -53.016 1.00 62.37 977 SER A O 1
ATOM 5391 N N . GLN A 1 818 ? -1.201 20.803 -53.539 1.00 62.49 978 GLN A N 1
ATOM 5392 C CA . GLN A 1 818 ? -1.788 19.458 -53.700 1.00 62.94 978 GLN A CA 1
ATOM 5393 C C . GLN A 1 818 ? -2.325 18.855 -52.404 1.00 60.91 978 GLN A C 1
ATOM 5394 O O . GLN A 1 818 ? -3.286 18.086 -52.435 1.00 61.47 978 GLN A O 1
ATOM 5400 N N . GLY A 1 819 ? -1.721 19.188 -51.272 1.00 58.51 979 GLY A N 1
ATOM 5401 C CA . GLY A 1 819 ? -2.186 18.622 -50.005 1.00 56.94 979 GLY A CA 1
ATOM 5402 C C . GLY A 1 819 ? -1.131 18.659 -48.931 1.00 55.06 979 GLY A C 1
ATOM 5403 O O . GLY A 1 819 ? -0.442 19.656 -48.796 1.00 56.61 979 GLY A O 1
ATOM 5404 N N . ILE A 1 820 ? -1.019 17.573 -48.169 1.00 52.41 980 ILE A N 1
ATOM 5405 C CA . ILE A 1 820 ? 0.051 17.421 -47.205 1.00 50.66 980 ILE A CA 1
ATOM 5406 C C . ILE A 1 820 ? 0.962 16.271 -47.610 1.00 50.08 980 ILE A C 1
ATOM 5407 O O . ILE A 1 820 ? 0.495 15.193 -47.938 1.00 51.05 980 ILE A O 1
ATOM 5412 N N . VAL A 1 821 ? 2.264 16.513 -47.590 1.00 49.44 981 VAL A N 1
ATOM 5413 C CA . VAL A 1 821 ? 3.249 15.468 -47.826 1.00 49.01 981 VAL A CA 1
ATOM 5414 C C . VAL A 1 821 ? 3.683 14.854 -46.526 1.00 48.05 981 VAL A C 1
ATOM 5415 O O . VAL A 1 821 ? 3.974 15.569 -45.569 1.00 46.89 981 VAL A O 1
ATOM 5419 N N . ALA A 1 822 ? 3.775 13.533 -46.506 1.00 48.28 982 ALA A N 1
ATOM 5420 C CA . ALA A 1 822 ? 4.225 12.823 -45.321 1.00 48.51 982 ALA A CA 1
ATOM 5421 C C . ALA A 1 822 ? 5.451 12.009 -45.668 1.00 49.19 982 ALA A C 1
ATOM 5422 O O . ALA A 1 822 ? 5.360 11.059 -46.441 1.00 51.33 982 ALA A O 1
ATOM 5424 N N . TYR A 1 823 ? 6.584 12.377 -45.077 1.00 48.66 983 TYR A N 1
ATOM 5425 C CA . TYR A 1 823 ? 7.806 11.595 -45.164 1.00 48.12 983 TYR A CA 1
ATOM 5426 C C . TYR A 1 823 ? 7.912 10.705 -43.932 1.00 46.89 983 TYR A C 1
ATOM 5427 O O . TYR A 1 823 ? 7.829 11.173 -42.800 1.00 45.70 983 TYR A O 1
ATOM 5436 N N . ALA A 1 824 ? 8.057 9.412 -44.179 1.00 47.64 984 ALA A N 1
ATOM 5437 C CA . ALA A 1 824 ? 8.009 8.381 -43.142 1.00 47.59 984 ALA A CA 1
ATOM 5438 C C . ALA A 1 824 ? 9.381 7.868 -42.692 1.00 47.90 984 ALA A C 1
ATOM 5439 O O . ALA A 1 824 ? 9.458 7.086 -41.750 1.00 48.01 984 ALA A O 1
ATOM 5441 N N . THR A 1 825 ? 10.446 8.262 -43.390 1.00 48.86 985 THR A N 1
ATOM 5442 C CA . THR A 1 825 ? 11.829 8.004 -42.957 1.00 49.64 985 THR A CA 1
ATOM 5443 C C . THR A 1 825 ? 12.735 9.134 -43.396 1.00 50.69 985 THR A C 1
ATOM 5444 O O . THR A 1 825 ? 12.337 9.984 -44.176 1.00 52.79 985 THR A O 1
ATOM 5448 N N . ASP A 1 826 ? 13.971 9.128 -42.926 1.00 51.03 986 ASP A N 1
ATOM 5449 C CA . ASP A 1 826 ? 14.948 10.106 -43.401 1.00 51.59 986 ASP A CA 1
ATOM 5450 C C . ASP A 1 826 ? 15.155 9.990 -44.926 1.00 51.37 986 ASP A C 1
ATOM 5451 O O . ASP A 1 826 ? 15.202 10.992 -45.641 1.00 50.55 986 ASP A O 1
ATOM 5456 N N . SER A 1 827 ? 15.265 8.757 -45.400 1.00 51.35 987 SER A N 1
ATOM 5457 C CA . SER A 1 827 ? 15.613 8.484 -46.794 1.00 53.42 987 SER A CA 1
ATOM 5458 C C . SER A 1 827 ? 14.561 8.918 -47.848 1.00 54.19 987 SER A C 1
ATOM 5459 O O . SER A 1 827 ? 14.885 9.049 -49.040 1.00 54.69 987 SER A O 1
ATOM 5462 N N . GLU A 1 828 ? 13.318 9.138 -47.416 1.00 53.13 988 GLU A N 1
ATOM 5463 C CA . GLU A 1 828 ? 12.253 9.602 -48.324 1.00 52.88 988 GLU A CA 1
ATOM 5464 C C . GLU A 1 828 ? 12.317 11.106 -48.595 1.00 52.39 988 GLU A C 1
ATOM 5465 O O . GLU A 1 828 ? 11.605 11.625 -49.448 1.00 53.33 988 GLU A O 1
ATOM 5471 N N . VAL A 1 829 ? 13.158 11.807 -47.857 1.00 51.44 989 VAL A N 1
ATOM 5472 C CA . VAL A 1 829 ? 13.261 13.242 -47.988 1.00 51.76 989 VAL A CA 1
ATOM 5473 C C . VAL A 1 829 ? 14.270 13.561 -49.072 1.00 52.54 989 VAL A C 1
ATOM 5474 O O . VAL A 1 829 ? 15.284 12.888 -49.167 1.00 53.32 989 VAL A O 1
ATOM 5478 N N . PRO A 1 830 ? 14.004 14.586 -49.892 1.00 53.26 990 PRO A N 1
ATOM 5479 C CA . PRO A 1 830 ? 15.045 15.093 -50.793 1.00 55.60 990 PRO A CA 1
ATOM 5480 C C . PRO A 1 830 ? 16.039 15.988 -50.089 1.00 56.83 990 PRO A C 1
ATOM 5481 O O . PRO A 1 830 ? 15.622 16.821 -49.297 1.00 55.93 990 PRO A O 1
ATOM 5485 N N . GLN A 1 831 ? 17.329 15.833 -50.392 1.00 59.30 991 GLN A N 1
ATOM 5486 C CA . GLN A 1 831 ? 18.409 16.482 -49.620 1.00 61.38 991 GLN A CA 1
ATOM 5487 C C . GLN A 1 831 ? 18.306 18.005 -49.473 1.00 61.82 991 GLN A C 1
ATOM 5488 O O . GLN A 1 831 ? 18.645 18.555 -48.419 1.00 61.75 991 GLN A O 1
ATOM 5494 N N . ASN A 1 832 ? 17.842 18.693 -50.503 1.00 62.09 992 ASN A N 1
ATOM 5495 C CA . ASN A 1 832 ? 17.647 20.140 -50.408 1.00 62.68 992 ASN A CA 1
ATOM 5496 C C . ASN A 1 832 ? 16.658 20.624 -49.307 1.00 61.76 992 ASN A C 1
ATOM 5497 O O . ASN A 1 832 ? 16.763 21.740 -48.804 1.00 62.64 992 ASN A O 1
ATOM 5502 N N . LEU A 1 833 ? 15.700 19.774 -48.941 1.00 60.93 993 LEU A N 1
ATOM 5503 C CA . LEU A 1 833 ? 14.721 20.102 -47.897 1.00 59.57 993 LEU A CA 1
ATOM 5504 C C . LEU A 1 833 ? 15.401 20.087 -46.534 1.00 59.30 993 LEU A C 1
ATOM 5505 O O . LEU A 1 833 ? 15.071 20.913 -45.696 1.00 62.76 993 LEU A O 1
ATOM 5510 N N . TYR A 1 834 ? 16.337 19.160 -46.305 1.00 57.30 994 TYR A N 1
ATOM 5511 C CA . TYR A 1 834 ? 17.089 19.117 -45.052 1.00 55.50 994 TYR A CA 1
ATOM 5512 C C . TYR A 1 834 ? 17.505 20.541 -44.695 1.00 55.30 994 TYR A C 1
ATOM 5513 O O . TYR A 1 834 ? 17.860 21.341 -45.579 1.00 55.74 994 TYR A O 1
ATOM 5522 N N . LYS A 1 835 ? 17.456 20.862 -43.409 1.00 53.59 995 LYS A N 1
ATOM 5523 C CA . LYS A 1 835 ? 18.000 22.132 -42.949 1.00 53.75 995 LYS A CA 1
ATOM 5524 C C . LYS A 1 835 ? 18.533 22.052 -41.537 1.00 52.57 995 LYS A C 1
ATOM 5525 O O . LYS A 1 835 ? 17.950 21.392 -40.678 1.00 52.04 995 LYS A O 1
ATOM 5531 N N . THR A 1 836 ? 19.651 22.742 -41.326 1.00 53.13 996 THR A N 1
ATOM 5532 C CA . THR A 1 836 ? 20.462 22.602 -40.119 1.00 53.20 996 THR A CA 1
ATOM 5533 C C . THR A 1 836 ? 20.282 23.788 -39.179 1.00 53.25 996 THR A C 1
ATOM 5534 O O . THR A 1 836 ? 20.171 24.923 -39.624 1.00 55.62 996 THR A O 1
ATOM 5538 N N . THR A 1 837 ? 20.256 23.513 -37.881 1.00 51.74 997 THR A N 1
ATOM 5539 C CA . THR A 1 837 ? 20.130 24.557 -36.876 1.00 51.18 997 THR A CA 1
ATOM 5540 C C . THR A 1 837 ? 21.391 25.372 -36.747 1.00 51.22 997 THR A C 1
ATOM 5541 O O . THR A 1 837 ? 22.485 24.902 -37.030 1.00 52.09 997 THR A O 1
ATOM 5545 N N . ASN A 1 838 ? 21.234 26.596 -36.280 1.00 51.07 998 ASN A N 1
ATOM 5546 C CA . ASN A 1 838 ? 22.384 27.431 -36.005 1.00 52.42 998 ASN A CA 1
ATOM 5547 C C . ASN A 1 838 ? 22.964 27.107 -34.623 1.00 52.61 998 ASN A C 1
ATOM 5548 O O . ASN A 1 838 ? 22.622 26.084 -34.029 1.00 50.34 998 ASN A O 1
ATOM 5553 N N . ASP A 1 839 ? 23.857 27.976 -34.144 1.00 54.72 999 ASP A N 1
ATOM 5554 C CA . ASP A 1 839 ? 24.535 27.807 -32.840 1.00 54.96 999 ASP A CA 1
ATOM 5555 C C . ASP A 1 839 ? 23.609 27.887 -31.612 1.00 52.57 999 ASP A C 1
ATOM 5556 O O . ASP A 1 839 ? 23.946 27.351 -30.557 1.00 50.79 999 ASP A O 1
ATOM 5561 N N . LYS A 1 840 ? 22.470 28.558 -31.754 1.00 51.83 1000 LYS A N 1
ATOM 5562 C CA . LYS A 1 840 ? 21.462 28.646 -30.689 1.00 51.90 1000 LYS A CA 1
ATOM 5563 C C . LYS A 1 840 ? 20.410 27.533 -30.770 1.00 50.69 1000 LYS A C 1
ATOM 5564 O O . LYS A 1 840 ? 19.566 27.398 -29.876 1.00 49.92 1000 LYS A O 1
ATOM 5570 N N . GLY A 1 841 ? 20.452 26.753 -31.846 1.00 50.53 1001 GLY A N 1
ATOM 5571 C CA . GLY A 1 841 ? 19.505 25.662 -32.061 1.00 49.67 1001 GLY A CA 1
ATOM 5572 C C . GLY A 1 841 ? 18.220 26.131 -32.725 1.00 49.49 1001 GLY A C 1
ATOM 5573 O O . GLY A 1 841 ? 17.159 25.587 -32.449 1.00 50.12 1001 GLY A O 1
ATOM 5574 N N . GLU A 1 842 ? 18.319 27.129 -33.607 1.00 49.03 1002 GLU A N 1
ATOM 5575 C CA . GLU A 1 842 ? 17.155 27.704 -34.286 1.00 48.27 1002 GLU A CA 1
ATOM 5576 C C . GLU A 1 842 ? 17.052 27.276 -35.750 1.00 49.26 1002 GLU A C 1
ATOM 5577 O O . GLU A 1 842 ? 18.056 27.074 -36.432 1.00 50.24 1002 GLU A O 1
ATOM 5583 N N . LEU A 1 843 ? 15.817 27.145 -36.219 1.00 50.01 1003 LEU A N 1
ATOM 5584 C CA . LEU A 1 843 ? 15.515 27.012 -37.636 1.00 50.76 1003 LEU A CA 1
ATOM 5585 C C . LEU A 1 843 ? 14.758 28.261 -38.081 1.00 50.92 1003 LEU A C 1
ATOM 5586 O O . LEU A 1 843 ? 13.948 28.816 -37.338 1.00 48.86 1003 LEU A O 1
ATOM 5591 N N . THR A 1 844 ? 15.043 28.698 -39.305 1.00 52.74 1004 THR A N 1
ATOM 5592 C CA . THR A 1 844 ? 14.480 29.932 -39.846 1.00 53.72 1004 THR A CA 1
ATOM 5593 C C . THR A 1 844 ? 13.832 29.683 -41.197 1.00 53.61 1004 THR A C 1
ATOM 5594 O O . THR A 1 844 ? 14.411 29.013 -42.049 1.00 54.68 1004 THR A O 1
ATOM 5598 N N . PHE A 1 845 ? 12.638 30.233 -41.385 1.00 52.91 1005 PHE A N 1
ATOM 5599 C CA . PHE A 1 845 ? 11.864 29.983 -42.587 1.00 53.70 1005 PHE A CA 1
ATOM 5600 C C . PHE A 1 845 ? 11.530 31.280 -43.364 1.00 55.46 1005 PHE A C 1
ATOM 5601 O O . PHE A 1 845 ? 11.278 32.337 -42.776 1.00 54.93 1005 PHE A O 1
ATOM 5609 N N . ASP A 1 846 ? 11.532 31.163 -44.696 1.00 57.31 1006 ASP A N 1
ATOM 5610 C CA . ASP A 1 846 ? 11.271 32.278 -45.638 1.00 58.89 1006 ASP A CA 1
ATOM 5611 C C . ASP A 1 846 ? 9.867 32.234 -46.207 1.00 59.21 1006 ASP A C 1
ATOM 5612 O O . ASP A 1 846 ? 9.135 31.255 -46.017 1.00 60.35 1006 ASP A O 1
ATOM 5617 N N . ALA A 1 847 ? 9.506 33.280 -46.945 1.00 59.16 1007 ALA A N 1
ATOM 5618 C CA . ALA A 1 847 ? 8.255 33.278 -47.705 1.00 59.20 1007 ALA A CA 1
ATOM 5619 C C . ALA A 1 847 ? 8.333 32.245 -48.831 1.00 59.52 1007 ALA A C 1
ATOM 5620 O O . ALA A 1 847 ? 7.307 31.722 -49.274 1.00 59.78 1007 ALA A O 1
ATOM 5622 N N . SER A 1 848 ? 9.556 31.956 -49.278 1.00 59.87 1008 SER A N 1
ATOM 5623 C CA . SER A 1 848 ? 9.845 30.868 -50.230 1.00 60.05 1008 SER A CA 1
ATOM 5624 C C . SER A 1 848 ? 9.381 29.493 -49.750 1.00 59.20 1008 SER A C 1
ATOM 5625 O O . SER A 1 848 ? 9.113 28.605 -50.560 1.00 59.40 1008 SER A O 1
ATOM 5628 N N . GLU A 1 849 ? 9.304 29.328 -48.434 1.00 58.75 1009 GLU A N 1
ATOM 5629 C CA . GLU A 1 849 ? 8.891 28.069 -47.810 1.00 58.94 1009 GLU A CA 1
ATOM 5630 C C . GLU A 1 849 ? 7.479 28.107 -47.209 1.00 58.41 1009 GLU A C 1
ATOM 5631 O O . GLU A 1 849 ? 6.700 27.150 -47.343 1.00 58.57 1009 GLU A O 1
ATOM 5637 N N . ILE A 1 850 ? 7.158 29.208 -46.535 1.00 57.83 1010 ILE A N 1
ATOM 5638 C CA . ILE A 1 850 ? 5.896 29.325 -45.816 1.00 56.33 1010 ILE A CA 1
ATOM 5639 C C . ILE A 1 850 ? 5.050 30.446 -46.382 1.00 56.33 1010 ILE A C 1
ATOM 5640 O O . ILE A 1 850 ? 5.396 31.618 -46.272 1.00 56.28 1010 ILE A O 1
ATOM 5645 N N . LYS A 1 851 ? 3.948 30.047 -47.005 1.00 56.50 1011 LYS A N 1
ATOM 5646 C CA . LYS A 1 851 ? 2.936 30.964 -47.537 1.00 57.60 1011 LYS A CA 1
ATOM 5647 C C . LYS A 1 851 ? 1.546 30.497 -47.075 1.00 56.21 1011 LYS A C 1
ATOM 5648 O O . LYS A 1 851 ? 1.416 29.481 -46.386 1.00 54.96 1011 LYS A O 1
ATOM 5654 N N . GLY A 1 852 ? 0.512 31.239 -47.455 1.00 56.13 1012 GLY A N 1
ATOM 5655 C CA . GLY A 1 852 ? -0.866 30.829 -47.185 1.00 55.10 1012 GLY A CA 1
ATOM 5656 C C . GLY A 1 852 ? -1.352 29.779 -48.177 1.00 55.10 1012 GLY A C 1
ATOM 5657 O O . GLY A 1 852 ? -1.031 29.834 -49.363 1.00 55.92 1012 GLY A O 1
ATOM 5658 N N . TYR A 1 853 ? -2.129 28.821 -47.692 1.00 53.64 1013 TYR A N 1
ATOM 5659 C CA . TYR A 1 853 ? -2.683 27.784 -48.552 1.00 53.59 1013 TYR A CA 1
ATOM 5660 C C . TYR A 1 853 ? -4.156 27.582 -48.275 1.00 54.57 1013 TYR A C 1
ATOM 5661 O O . TYR A 1 853 ? -4.660 27.955 -47.213 1.00 56.02 1013 TYR A O 1
ATOM 5670 N N . ASP A 1 854 ? -4.839 26.971 -49.242 1.00 55.31 1014 ASP A N 1
ATOM 5671 C CA . ASP A 1 854 ? -6.251 26.609 -49.121 1.00 53.93 1014 ASP A CA 1
ATOM 5672 C C . ASP A 1 854 ? -6.433 25.280 -49.848 1.00 52.15 1014 ASP A C 1
ATOM 5673 O O . ASP A 1 854 ? -6.686 25.251 -51.040 1.00 52.16 1014 ASP A O 1
ATOM 5678 N N . THR A 1 855 ? -6.255 24.189 -49.119 1.00 50.32 1015 THR A N 1
ATOM 5679 C CA . THR A 1 855 ? -6.431 22.854 -49.659 1.00 50.53 1015 THR A CA 1
ATOM 5680 C C . THR A 1 855 ? -7.631 22.233 -48.977 1.00 49.82 1015 THR A C 1
ATOM 5681 O O . THR A 1 855 ? -8.423 22.942 -48.375 1.00 50.65 1015 THR A O 1
ATOM 5685 N N . VAL A 1 856 ? -7.783 20.920 -49.089 1.00 49.82 1016 VAL A N 1
ATOM 5686 C CA . VAL A 1 856 ? -8.815 20.201 -48.343 1.00 50.59 1016 VAL A CA 1
ATOM 5687 C C . VAL A 1 856 ? -8.425 20.126 -46.862 1.00 51.29 1016 VAL A C 1
ATOM 5688 O O . VAL A 1 856 ? -9.282 20.110 -45.959 1.00 50.93 1016 VAL A O 1
ATOM 5692 N N . GLN A 1 857 ? -7.115 20.108 -46.630 1.00 52.86 1017 GLN A N 1
ATOM 5693 C CA . GLN A 1 857 ? -6.543 19.703 -45.341 1.00 51.97 1017 GLN A CA 1
ATOM 5694 C C . GLN A 1 857 ? -5.895 20.841 -44.529 1.00 52.48 1017 GLN A C 1
ATOM 5695 O O . GLN A 1 857 ? -5.397 20.630 -43.416 1.00 52.08 1017 GLN A O 1
ATOM 5701 N N . THR A 1 858 ? -5.884 22.044 -45.088 1.00 52.90 1018 THR A N 1
ATOM 5702 C CA . THR A 1 858 ? -5.148 23.132 -44.474 1.00 51.58 1018 THR A CA 1
ATOM 5703 C C . THR A 1 858 ? -5.602 24.490 -45.023 1.00 50.94 1018 THR A C 1
ATOM 5704 O O . THR A 1 858 ? -5.491 24.742 -46.218 1.00 53.12 1018 THR A O 1
ATOM 5708 N N . SER A 1 859 ? -6.185 25.320 -44.160 1.00 48.94 1019 SER A N 1
ATOM 5709 C CA . SER A 1 859 ? -6.304 26.763 -44.396 1.00 49.31 1019 SER A CA 1
ATOM 5710 C C . SER A 1 859 ? -5.202 27.397 -43.580 1.00 49.57 1019 SER A C 1
ATOM 5711 O O . SER A 1 859 ? -5.228 27.277 -42.358 1.00 50.90 1019 SER A O 1
ATOM 5714 N N . GLY A 1 860 ? -4.259 28.081 -44.222 1.00 49.88 1020 GLY A N 1
ATOM 5715 C CA . GLY A 1 860 ? -3.006 28.446 -43.566 1.00 50.16 1020 GLY A CA 1
ATOM 5716 C C . GLY A 1 860 ? -1.910 27.442 -43.892 1.00 50.68 1020 GLY A C 1
ATOM 5717 O O . GLY A 1 860 ? -1.932 26.817 -44.947 1.00 51.53 1020 GLY A O 1
ATOM 5718 N N . TYR A 1 861 ? -0.956 27.277 -42.981 1.00 50.86 1021 TYR A N 1
ATOM 5719 C CA . TYR A 1 861 ? 0.192 26.393 -43.206 1.00 51.52 1021 TYR A CA 1
ATOM 5720 C C . TYR A 1 861 ? 0.370 25.387 -42.072 1.00 51.41 1021 TYR A C 1
ATOM 5721 O O . TYR A 1 861 ? 0.054 25.677 -40.918 1.00 52.25 1021 TYR A O 1
ATOM 5730 N N . LEU A 1 862 ? 0.860 24.199 -42.414 1.00 51.23 1022 LEU A N 1
ATOM 5731 C CA . LEU A 1 862 ? 1.227 23.184 -41.417 1.00 50.64 1022 LEU A CA 1
ATOM 5732 C C . LEU A 1 862 ? 2.578 22.561 -41.734 1.00 51.65 1022 LEU A C 1
ATOM 5733 O O . LEU A 1 862 ? 2.847 22.197 -42.886 1.00 54.27 1022 LEU A O 1
ATOM 5738 N N . ALA A 1 863 ? 3.421 22.439 -40.713 1.00 49.56 1023 ALA A N 1
ATOM 5739 C CA . ALA A 1 863 ? 4.726 21.821 -40.879 1.00 48.51 1023 ALA A CA 1
ATOM 5740 C C . ALA A 1 863 ? 5.169 21.134 -39.595 1.00 47.32 1023 ALA A C 1
ATOM 5741 O O . ALA A 1 863 ? 4.962 21.646 -38.498 1.00 46.58 1023 ALA A O 1
ATOM 5743 N N . VAL A 1 864 ? 5.777 19.965 -39.749 1.00 46.63 1024 VAL A N 1
ATOM 5744 C CA . VAL A 1 864 ? 6.308 19.224 -38.628 1.00 45.80 1024 VAL A CA 1
ATOM 5745 C C . VAL A 1 864 ? 7.713 18.802 -38.965 1.00 45.60 1024 VAL A C 1
ATOM 5746 O O . VAL A 1 864 ? 7.933 18.126 -39.957 1.00 46.41 1024 VAL A O 1
ATOM 5750 N N . TRP A 1 865 ? 8.658 19.189 -38.117 1.00 45.70 1025 TRP A N 1
ATOM 5751 C CA . TRP A 1 865 ? 10.070 18.885 -38.325 1.00 45.83 1025 TRP A CA 1
ATOM 5752 C C . TRP A 1 865 ? 10.615 18.016 -37.195 1.00 44.82 1025 TRP A C 1
ATOM 5753 O O . TRP A 1 865 ? 10.292 18.241 -36.028 1.00 43.36 1025 TRP A O 1
ATOM 5764 N N . VAL A 1 866 ? 11.423 17.021 -37.563 1.00 44.76 1026 VAL A N 1
ATOM 5765 C CA . VAL A 1 866 ? 12.020 16.069 -36.614 1.00 44.66 1026 VAL A CA 1
ATOM 5766 C C . VAL A 1 866 ? 13.536 15.980 -36.824 1.00 45.32 1026 VAL A C 1
ATOM 5767 O O . VAL A 1 866 ? 14.019 16.223 -37.923 1.00 46.61 1026 VAL A O 1
ATOM 5771 N N . PRO A 1 867 ? 14.299 15.642 -35.772 1.00 45.44 1027 PRO A N 1
ATOM 5772 C CA . PRO A 1 867 ? 15.751 15.593 -35.922 1.00 46.48 1027 PRO A CA 1
ATOM 5773 C C . PRO A 1 867 ? 16.245 14.355 -36.684 1.00 46.74 1027 PRO A C 1
ATOM 5774 O O . PRO A 1 867 ? 15.710 13.257 -36.515 1.00 45.65 1027 PRO A O 1
ATOM 5778 N N . VAL A 1 868 ? 17.269 14.569 -37.511 1.00 47.74 1028 VAL A N 1
ATOM 5779 C CA . VAL A 1 868 ? 17.791 13.548 -38.410 1.00 48.33 1028 VAL A CA 1
ATOM 5780 C C . VAL A 1 868 ? 18.637 12.560 -37.643 1.00 48.15 1028 VAL A C 1
ATOM 5781 O O . VAL A 1 868 ? 19.307 12.935 -36.686 1.00 47.83 1028 VAL A O 1
ATOM 5785 N N . GLY A 1 869 ? 18.580 11.299 -38.067 1.00 48.15 1029 GLY A N 1
ATOM 5786 C CA . GLY A 1 869 ? 19.465 10.265 -37.562 1.00 48.01 1029 GLY A CA 1
ATOM 5787 C C . GLY A 1 869 ? 18.892 9.359 -36.492 1.00 47.46 1029 GLY A C 1
ATOM 5788 O O . GLY A 1 869 ? 19.618 8.566 -35.920 1.00 48.81 1029 GLY A O 1
ATOM 5789 N N . ALA A 1 870 ? 17.597 9.441 -36.219 1.00 46.96 1030 ALA A N 1
ATOM 5790 C CA . ALA A 1 870 ? 16.975 8.537 -35.241 1.00 47.02 1030 ALA A CA 1
ATOM 5791 C C . ALA A 1 870 ? 17.102 7.072 -35.667 1.00 47.27 1030 ALA A C 1
ATOM 5792 O O . ALA A 1 870 ? 17.174 6.785 -36.847 1.00 48.37 1030 ALA A O 1
ATOM 5794 N N . SER A 1 871 ? 17.139 6.161 -34.701 1.00 47.79 1031 SER A N 1
ATOM 5795 C CA . SER A 1 871 ? 17.253 4.724 -34.977 1.00 49.01 1031 SER A CA 1
ATOM 5796 C C . SER A 1 871 ? 15.895 4.032 -34.917 1.00 51.27 1031 SER A C 1
ATOM 5797 O O . SER A 1 871 ? 14.896 4.622 -34.502 1.00 53.23 1031 SER A O 1
ATOM 5800 N N . ASP A 1 872 ? 15.860 2.761 -35.291 1.00 53.17 1032 ASP A N 1
ATOM 5801 C CA . ASP A 1 872 ? 14.626 1.983 -35.165 1.00 54.43 1032 ASP A CA 1
ATOM 5802 C C . ASP A 1 872 ? 14.331 1.491 -33.750 1.00 53.74 1032 ASP A C 1
ATOM 5803 O O . ASP A 1 872 ? 13.180 1.274 -33.395 1.00 52.86 1032 ASP A O 1
ATOM 5808 N N . GLU A 1 873 ? 15.372 1.349 -32.943 1.00 54.40 1033 GLU A N 1
ATOM 5809 C CA . GLU A 1 873 ? 15.217 1.078 -31.499 1.00 54.38 1033 GLU A CA 1
ATOM 5810 C C . GLU A 1 873 ? 14.518 2.244 -30.809 1.00 51.53 1033 GLU A C 1
ATOM 5811 O O . GLU A 1 873 ? 13.695 2.035 -29.925 1.00 49.41 1033 GLU A O 1
ATOM 5817 N N . GLN A 1 874 ? 14.849 3.462 -31.243 1.00 50.20 1034 GLN A N 1
ATOM 5818 C CA . GLN A 1 874 ? 14.400 4.690 -30.578 1.00 48.12 1034 GLN A CA 1
ATOM 5819 C C . GLN A 1 874 ? 12.894 4.752 -30.376 1.00 46.90 1034 GLN A C 1
ATOM 5820 O O . GLN A 1 874 ? 12.112 4.661 -31.332 1.00 46.49 1034 GLN A O 1
ATOM 5826 N N . ASP A 1 875 ? 12.536 4.919 -29.107 1.00 46.14 1035 ASP A N 1
ATOM 5827 C CA . ASP A 1 875 ? 11.168 5.121 -28.649 1.00 45.88 1035 ASP A CA 1
ATOM 5828 C C . ASP A 1 875 ? 11.183 6.258 -27.622 1.00 43.99 1035 ASP A C 1
ATOM 5829 O O . ASP A 1 875 ? 11.978 6.230 -26.674 1.00 45.00 1035 ASP A O 1
ATOM 5834 N N . ALA A 1 876 ? 10.317 7.248 -27.801 1.00 41.16 1036 ALA A N 1
ATOM 5835 C CA . ALA A 1 876 ? 10.345 8.446 -26.962 1.00 39.87 1036 ALA A CA 1
ATOM 5836 C C . ALA A 1 876 ? 9.558 8.319 -25.663 1.00 37.86 1036 ALA A C 1
ATOM 5837 O O . ALA A 1 876 ? 9.575 9.212 -24.831 1.00 37.02 1036 ALA A O 1
ATOM 5839 N N . ARG A 1 877 ? 8.884 7.201 -25.474 1.00 38.09 1037 ARG A N 1
ATOM 5840 C CA . ARG A 1 877 ? 8.006 7.036 -24.311 1.00 38.13 1037 ARG A CA 1
ATOM 5841 C C . ARG A 1 877 ? 8.773 6.668 -23.055 1.00 37.92 1037 ARG A C 1
ATOM 5842 O O . ARG A 1 877 ? 9.883 6.180 -23.139 1.00 38.68 1037 ARG A O 1
ATOM 5850 N N . THR A 1 878 ? 8.150 6.888 -21.904 1.00 37.88 1038 THR A N 1
ATOM 5851 C CA . THR A 1 878 ? 8.778 6.679 -20.589 1.00 39.26 1038 THR A CA 1
ATOM 5852 C C . THR A 1 878 ? 8.028 5.600 -19.772 1.00 40.21 1038 THR A C 1
ATOM 5853 O O . THR A 1 878 ? 6.803 5.482 -19.849 1.00 40.03 1038 THR A O 1
ATOM 5857 N N . ILE A 1 879 ? 8.777 4.826 -18.987 1.00 40.94 1039 ILE A N 1
ATOM 5858 C CA . ILE A 1 879 ? 8.197 3.782 -18.137 1.00 40.70 1039 ILE A CA 1
ATOM 5859 C C . ILE A 1 879 ? 7.703 4.423 -16.845 1.00 39.90 1039 ILE A C 1
ATOM 5860 O O . ILE A 1 879 ? 8.346 5.324 -16.314 1.00 39.73 1039 ILE A O 1
ATOM 5865 N N . ALA A 1 880 ? 6.589 3.917 -16.324 1.00 39.45 1040 ALA A N 1
ATOM 5866 C CA . ALA A 1 880 ? 6.000 4.426 -15.093 1.00 38.62 1040 ALA A CA 1
ATOM 5867 C C . ALA A 1 880 ? 6.856 4.084 -13.895 1.00 39.49 1040 ALA A C 1
ATOM 5868 O O . ALA A 1 880 ? 7.394 2.993 -13.800 1.00 41.55 1040 ALA A O 1
ATOM 5870 N N . SER A 1 881 ? 6.965 5.034 -12.975 1.00 40.22 1041 SER A N 1
ATOM 5871 C CA . SER A 1 881 ? 7.710 4.862 -11.742 1.00 40.79 1041 SER A CA 1
ATOM 5872 C C . SER A 1 881 ? 7.003 3.905 -10.791 1.00 41.52 1041 SER A C 1
ATOM 5873 O O . SER A 1 881 ? 5.778 3.836 -10.777 1.00 42.31 1041 SER A O 1
ATOM 5876 N N . THR A 1 882 ? 7.773 3.166 -9.991 1.00 43.50 1042 THR A N 1
ATOM 5877 C CA . THR A 1 882 ? 7.209 2.289 -8.928 1.00 43.55 1042 THR A CA 1
ATOM 5878 C C . THR A 1 882 ? 7.307 2.919 -7.520 1.00 44.68 1042 THR A C 1
ATOM 5879 O O . THR A 1 882 ? 6.911 2.305 -6.531 1.00 45.88 1042 THR A O 1
ATOM 5883 N N . GLU A 1 883 ? 7.815 4.150 -7.435 1.00 45.51 1043 GLU A N 1
ATOM 5884 C CA . GLU A 1 883 ? 7.859 4.893 -6.172 1.00 46.20 1043 GLU A CA 1
ATOM 5885 C C . GLU A 1 883 ? 6.489 5.395 -5.692 1.00 44.52 1043 GLU A C 1
ATOM 5886 O O . GLU A 1 883 ? 5.591 5.682 -6.483 1.00 42.97 1043 GLU A O 1
ATOM 5892 N N . LYS A 1 884 ? 6.351 5.483 -4.377 1.00 44.21 1044 LYS A N 1
ATOM 5893 C CA . LYS A 1 884 ? 5.173 6.057 -3.734 1.00 43.31 1044 LYS A CA 1
ATOM 5894 C C . LYS A 1 884 ? 5.134 7.548 -3.962 1.00 42.98 1044 LYS A C 1
ATOM 5895 O O . LYS A 1 884 ? 6.157 8.213 -3.900 1.00 42.33 1044 LYS A O 1
ATOM 5901 N N . ASN A 1 885 ? 3.940 8.078 -4.176 1.00 43.69 1045 ASN A N 1
ATOM 5902 C CA . ASN A 1 885 ? 3.774 9.513 -4.401 1.00 44.12 1045 ASN A CA 1
ATOM 5903 C C . ASN A 1 885 ? 3.143 10.238 -3.190 1.00 44.66 1045 ASN A C 1
ATOM 5904 O O . ASN A 1 885 ? 2.429 9.623 -2.377 1.00 43.45 1045 ASN A O 1
ATOM 5909 N N . ASN A 1 886 ? 3.459 11.532 -3.061 1.00 44.83 1046 ASN A N 1
ATOM 5910 C CA . ASN A 1 886 ? 2.743 12.454 -2.158 1.00 44.91 1046 ASN A CA 1
ATOM 5911 C C . ASN A 1 886 ? 1.390 12.871 -2.727 1.00 44.55 1046 ASN A C 1
ATOM 5912 O O . ASN A 1 886 ? 1.161 12.783 -3.931 1.00 46.37 1046 ASN A O 1
ATOM 5917 N N . GLY A 1 887 ? 0.495 13.344 -1.868 1.00 44.15 1047 GLY A N 1
ATOM 5918 C CA . GLY A 1 887 ? -0.824 13.820 -2.313 1.00 43.91 1047 GLY A CA 1
ATOM 5919 C C . GLY A 1 887 ? -1.877 12.738 -2.520 1.00 44.28 1047 GLY A C 1
ATOM 5920 O O . GLY A 1 887 ? -1.644 11.547 -2.257 1.00 44.68 1047 GLY A O 1
ATOM 5921 N N . ASN A 1 888 ? -3.039 13.171 -3.002 1.00 44.02 1048 ASN A N 1
ATOM 5922 C CA . ASN A 1 888 ? -4.223 12.331 -3.115 1.00 43.94 1048 ASN A CA 1
ATOM 5923 C C . ASN A 1 888 ? -4.551 11.992 -4.561 1.00 41.90 1048 ASN A C 1
ATOM 5924 O O . ASN A 1 888 ? -5.479 11.238 -4.796 1.00 45.80 1048 ASN A O 1
ATOM 5929 N N . SER A 1 889 ? -3.816 12.519 -5.533 1.00 38.82 1049 SER A N 1
ATOM 5930 C CA . SER A 1 889 ? -4.148 12.254 -6.932 1.00 38.02 1049 SER A CA 1
ATOM 5931 C C . SER A 1 889 ? -3.634 10.895 -7.385 1.00 38.11 1049 SER A C 1
ATOM 5932 O O . SER A 1 889 ? -2.455 10.606 -7.208 1.00 39.81 1049 SER A O 1
ATOM 5935 N N . VAL A 1 890 ? -4.497 10.069 -7.978 1.00 37.37 1050 VAL A N 1
ATOM 5936 C CA . VAL A 1 890 ? -4.078 8.738 -8.441 1.00 38.07 1050 VAL A CA 1
ATOM 5937 C C . VAL A 1 890 ? -3.068 8.855 -9.564 1.00 37.81 1050 VAL A C 1
ATOM 5938 O O . VAL A 1 890 ? -1.996 8.265 -9.487 1.00 39.15 1050 VAL A O 1
ATOM 5942 N N . TYR A 1 891 ? -3.435 9.603 -10.603 1.00 36.77 1051 TYR A N 1
ATOM 5943 C CA . TYR A 1 891 ? -2.564 9.848 -11.751 1.00 35.71 1051 TYR A CA 1
ATOM 5944 C C . TYR A 1 891 ? -1.767 11.126 -11.536 1.00 35.47 1051 TYR A C 1
ATOM 5945 O O . TYR A 1 891 ? -2.191 12.003 -10.773 1.00 36.93 1051 TYR A O 1
ATOM 5954 N N . HIS A 1 892 ? -0.627 11.235 -12.216 1.00 34.73 1052 HIS A N 1
ATOM 5955 C CA . HIS A 1 892 ? 0.210 12.449 -12.172 1.00 35.16 1052 HIS A CA 1
ATOM 5956 C C . HIS A 1 892 ? 0.683 12.830 -13.584 1.00 34.89 1052 HIS A C 1
ATOM 5957 O O . HIS A 1 892 ? 1.296 12.029 -14.260 1.00 35.44 1052 HIS A O 1
ATOM 5964 N N . SER A 1 893 ? 0.451 14.068 -14.002 1.00 34.59 1053 SER A N 1
ATOM 5965 C CA . SER A 1 893 ? 0.816 14.477 -15.346 1.00 34.54 1053 SER A CA 1
ATOM 5966 C C . SER A 1 893 ? 2.320 14.555 -15.500 1.00 34.72 1053 SER A C 1
ATOM 5967 O O . SER A 1 893 ? 2.940 15.545 -15.146 1.00 35.46 1053 SER A O 1
ATOM 5970 N N . ASN A 1 894 ? 2.895 13.494 -16.040 1.00 35.32 1054 ASN A N 1
ATOM 5971 C CA . ASN A 1 894 ? 4.329 13.405 -16.238 1.00 36.09 1054 ASN A CA 1
ATOM 5972 C C . ASN A 1 894 ? 4.634 12.619 -17.511 1.00 35.56 1054 ASN A C 1
ATOM 5973 O O . ASN A 1 894 ? 3.725 12.287 -18.255 1.00 34.36 1054 ASN A O 1
ATOM 5978 N N . ALA A 1 895 ? 5.914 12.349 -17.763 1.00 36.05 1055 ALA A N 1
ATOM 5979 C CA . ALA A 1 895 ? 6.367 11.683 -18.993 1.00 36.16 1055 ALA A CA 1
ATOM 5980 C C . ALA A 1 895 ? 5.693 10.345 -19.249 1.00 36.58 1055 ALA A C 1
ATOM 5981 O O . ALA A 1 895 ? 5.278 10.052 -20.369 1.00 36.89 1055 ALA A O 1
ATOM 5983 N N . ALA A 1 896 ? 5.600 9.538 -18.202 1.00 37.75 1056 ALA A N 1
ATOM 5984 C CA . ALA A 1 896 ? 5.022 8.198 -18.293 1.00 37.56 1056 ALA A CA 1
ATOM 5985 C C . ALA A 1 896 ? 3.574 8.251 -18.730 1.00 36.94 1056 ALA A C 1
ATOM 5986 O O . ALA A 1 896 ? 3.175 7.529 -19.633 1.00 37.02 1056 ALA A O 1
ATOM 5988 N N . LEU A 1 897 ? 2.792 9.118 -18.089 1.00 37.44 1057 LEU A N 1
ATOM 5989 C CA . LEU A 1 897 ? 1.354 9.283 -18.425 1.00 36.52 1057 LEU A CA 1
ATOM 5990 C C . LEU A 1 897 ? 1.127 9.866 -19.821 1.00 36.01 1057 LEU A C 1
ATOM 5991 O O . LEU A 1 897 ? 0.158 9.528 -20.474 1.00 34.64 1057 LEU A O 1
ATOM 5996 N N . ASP A 1 898 ? 2.031 10.738 -20.267 1.00 36.83 1058 ASP A N 1
ATOM 5997 C CA . ASP A 1 898 ? 1.962 11.322 -21.603 1.00 36.88 1058 ASP A CA 1
ATOM 5998 C C . ASP A 1 898 ? 2.358 10.315 -22.676 1.00 36.78 1058 ASP A C 1
ATOM 5999 O O . ASP A 1 898 ? 2.000 10.468 -23.836 1.00 37.58 1058 ASP A O 1
ATOM 6004 N N . SER A 1 899 ? 3.079 9.281 -22.281 1.00 37.17 1059 SER A N 1
ATOM 6005 C CA . SER A 1 899 ? 3.318 8.128 -23.146 1.00 38.04 1059 SER A CA 1
ATOM 6006 C C . SER A 1 899 ? 2.042 7.347 -23.520 1.00 37.35 1059 SER A C 1
ATOM 6007 O O . SER A 1 899 ? 2.048 6.533 -24.454 1.00 38.54 1059 SER A O 1
ATOM 6010 N N . GLN A 1 900 ? 0.964 7.580 -22.788 1.00 36.36 1060 GLN A N 1
ATOM 6011 C CA . GLN A 1 900 ? -0.303 6.927 -23.047 1.00 36.14 1060 GLN A CA 1
ATOM 6012 C C . GLN A 1 900 ? -1.050 7.648 -24.150 1.00 36.09 1060 GLN A C 1
ATOM 6013 O O . GLN A 1 900 ? -0.856 8.829 -24.370 1.00 36.00 1060 GLN A O 1
ATOM 6019 N N . LEU A 1 901 ? -1.912 6.910 -24.840 1.00 36.65 1061 LEU A N 1
ATOM 6020 C CA . LEU A 1 901 ? -2.789 7.461 -25.865 1.00 36.23 1061 LEU A CA 1
ATOM 6021 C C . LEU A 1 901 ? -4.043 6.617 -25.949 1.00 36.70 1061 LEU A C 1
ATOM 6022 O O . LEU A 1 901 ? -3.965 5.396 -25.885 1.00 37.50 1061 LEU A O 1
ATOM 6027 N N . ILE A 1 902 ? -5.193 7.271 -26.073 1.00 36.72 1062 ILE A N 1
ATOM 6028 C CA . ILE A 1 902 ? -6.478 6.583 -26.178 1.00 36.39 1062 ILE A CA 1
ATOM 6029 C C . ILE A 1 902 ? -7.000 6.664 -27.605 1.00 37.10 1062 ILE A C 1
ATOM 6030 O O . ILE A 1 902 ? -6.831 7.671 -28.291 1.00 38.04 1062 ILE A O 1
ATOM 6035 N N . TYR A 1 903 ? -7.625 5.591 -28.061 1.00 37.77 1063 TYR A N 1
ATOM 6036 C CA . TYR A 1 903 ? -8.239 5.568 -29.383 1.00 38.74 1063 TYR A CA 1
ATOM 6037 C C . TYR A 1 903 ? -9.701 5.206 -29.203 1.00 38.26 1063 TYR A C 1
ATOM 6038 O O . TYR A 1 903 ? -10.024 4.102 -28.796 1.00 38.88 1063 TYR A O 1
ATOM 6047 N N . GLU A 1 904 ? -10.577 6.159 -29.474 1.00 37.83 1064 GLU A N 1
ATOM 6048 C CA . GLU A 1 904 ? -12.001 5.907 -29.482 1.00 38.42 1064 GLU A CA 1
ATOM 6049 C C . GLU A 1 904 ? -12.309 5.112 -30.740 1.00 38.51 1064 GLU A C 1
ATOM 6050 O O . GLU A 1 904 ? -12.277 5.652 -31.840 1.00 40.81 1064 GLU A O 1
ATOM 6056 N N . GLY A 1 905 ? -12.609 3.829 -30.581 1.00 37.49 1065 GLY A N 1
ATOM 6057 C CA . GLY A 1 905 ? -12.624 2.891 -31.709 1.00 37.12 1065 GLY A CA 1
ATOM 6058 C C . GLY A 1 905 ? -13.973 2.591 -32.323 1.00 36.97 1065 GLY A C 1
ATOM 6059 O O . GLY A 1 905 ? -14.264 1.446 -32.650 1.00 36.18 1065 GLY A O 1
ATOM 6060 N N . PHE A 1 906 ? -14.798 3.617 -32.489 1.00 36.97 1066 PHE A N 1
ATOM 6061 C CA . PHE A 1 906 ? -16.120 3.434 -33.076 1.00 37.78 1066 PHE A CA 1
ATOM 6062 C C . PHE A 1 906 ? -16.782 4.735 -33.520 1.00 39.24 1066 PHE A C 1
ATOM 6063 O O . PHE A 1 906 ? -16.311 5.836 -33.203 1.00 40.55 1066 PHE A O 1
ATOM 6071 N N . SER A 1 907 ? -17.901 4.582 -34.229 1.00 39.48 1067 SER A N 1
ATOM 6072 C CA . SER A 1 907 ? -18.727 5.694 -34.677 1.00 38.71 1067 SER A CA 1
ATOM 6073 C C . SER A 1 907 ? -20.204 5.372 -34.476 1.00 37.99 1067 SER A C 1
ATOM 6074 O O . SER A 1 907 ? -20.618 4.205 -34.401 1.00 38.50 1067 SER A O 1
ATOM 6077 N N . ASN A 1 908 ? -21.007 6.410 -34.346 1.00 37.36 1068 ASN A N 1
ATOM 6078 C CA . ASN A 1 908 ? -22.436 6.189 -34.245 1.00 37.59 1068 ASN A CA 1
ATOM 6079 C C . ASN A 1 908 ? -22.928 5.554 -35.518 1.00 38.44 1068 ASN A C 1
ATOM 6080 O O . ASN A 1 908 ? -23.617 4.550 -35.487 1.00 39.50 1068 ASN A O 1
ATOM 6085 N N . PHE A 1 909 ? -22.484 6.118 -36.637 1.00 39.54 1069 PHE A N 1
ATOM 6086 C CA . PHE A 1 909 ? -23.053 5.856 -37.953 1.00 39.79 1069 PHE A CA 1
ATOM 6087 C C . PHE A 1 909 ? -22.304 4.799 -38.762 1.00 39.58 1069 PHE A C 1
ATOM 6088 O O . PHE A 1 909 ? -22.472 4.725 -39.962 1.00 39.28 1069 PHE A O 1
ATOM 6096 N N . GLN A 1 910 ? -21.486 3.990 -38.099 1.00 39.78 1070 GLN A N 1
ATOM 6097 C CA . GLN A 1 910 ? -21.016 2.743 -38.681 1.00 41.77 1070 GLN A CA 1
ATOM 6098 C C . GLN A 1 910 ? -22.230 1.984 -39.152 1.00 43.54 1070 GLN A C 1
ATOM 6099 O O . GLN A 1 910 ? -23.198 1.866 -38.393 1.00 44.03 1070 GLN A O 1
ATOM 6105 N N . THR A 1 911 ? -22.178 1.421 -40.359 1.00 44.76 1071 THR A N 1
ATOM 6106 C CA . THR A 1 911 ? -23.316 0.649 -40.867 1.00 46.02 1071 THR A CA 1
ATOM 6107 C C . THR A 1 911 ? -23.575 -0.566 -39.957 1.00 45.50 1071 THR A C 1
ATOM 6108 O O . THR A 1 911 ? -22.671 -1.064 -39.290 1.00 45.66 1071 THR A O 1
ATOM 6112 N N . VAL A 1 912 ? -24.829 -0.999 -39.899 1.00 44.99 1072 VAL A N 1
ATOM 6113 C CA . VAL A 1 912 ? -25.259 -2.049 -38.968 1.00 43.05 1072 VAL A CA 1
ATOM 6114 C C . VAL A 1 912 ? -25.356 -3.377 -39.699 1.00 42.92 1072 VAL A C 1
ATOM 6115 O O . VAL A 1 912 ? -26.237 -3.543 -40.539 1.00 43.26 1072 VAL A O 1
ATOM 6119 N N . PRO A 1 913 ? -24.458 -4.331 -39.387 1.00 42.40 1073 PRO A N 1
ATOM 6120 C CA . PRO A 1 913 ? -24.421 -5.581 -40.149 1.00 43.74 1073 PRO A CA 1
ATOM 6121 C C . PRO A 1 913 ? -25.803 -6.201 -40.262 1.00 44.24 1073 PRO A C 1
ATOM 6122 O O . PRO A 1 913 ? -26.430 -6.462 -39.255 1.00 44.11 1073 PRO A O 1
ATOM 6126 N N . SER A 1 914 ? -26.273 -6.420 -41.482 1.00 45.64 1074 SER A N 1
ATOM 6127 C CA . SER A 1 914 ? -27.622 -6.922 -41.690 1.00 46.75 1074 SER A CA 1
ATOM 6128 C C . SER A 1 914 ? -27.789 -8.334 -41.124 1.00 47.62 1074 SER A C 1
ATOM 6129 O O . SER A 1 914 ? -26.819 -9.016 -40.813 1.00 46.56 1074 SER A O 1
ATOM 6132 N N . LYS A 1 915 ? -29.042 -8.745 -40.989 1.00 49.94 1075 LYS A N 1
ATOM 6133 C CA . LYS A 1 915 ? -29.389 -9.997 -40.345 1.00 52.37 1075 LYS A CA 1
ATOM 6134 C C . LYS A 1 915 ? -28.444 -11.112 -40.765 1.00 54.19 1075 LYS A C 1
ATOM 6135 O O . LYS A 1 915 ? -27.892 -11.823 -39.930 1.00 53.39 1075 LYS A O 1
ATOM 6141 N N . ASN A 1 916 ? -28.264 -11.261 -42.069 1.00 57.33 1076 ASN A N 1
ATOM 6142 C CA . ASN A 1 916 ? -27.396 -12.313 -42.608 1.00 60.71 1076 ASN A CA 1
ATOM 6143 C C . ASN A 1 916 ? -26.101 -11.704 -43.081 1.00 59.34 1076 ASN A C 1
ATOM 6144 O O . ASN A 1 916 ? -25.709 -11.890 -44.228 1.00 60.17 1076 ASN A O 1
ATOM 6149 N N . ALA A 1 917 ? -25.443 -10.961 -42.199 1.00 56.98 1077 ALA A N 1
ATOM 6150 C CA . ALA A 1 917 ? -24.151 -10.379 -42.536 1.00 55.37 1077 ALA A CA 1
ATOM 6151 C C . ALA A 1 917 ? -23.103 -11.467 -42.470 1.00 54.30 1077 ALA A C 1
ATOM 6152 O O . ALA A 1 917 ? -23.240 -12.423 -41.719 1.00 52.27 1077 ALA A O 1
ATOM 6154 N N . SER A 1 918 ? -22.065 -11.317 -43.274 1.00 54.73 1078 SER A N 1
ATOM 6155 C CA . SER A 1 918 ? -20.945 -12.236 -43.226 1.00 56.40 1078 SER A CA 1
ATOM 6156 C C . SER A 1 918 ? -20.187 -11.955 -41.928 1.00 55.18 1078 SER A C 1
ATOM 6157 O O . SER A 1 918 ? -20.261 -10.846 -41.369 1.00 53.53 1078 SER A O 1
ATOM 6160 N N . ALA A 1 919 ? -19.465 -12.964 -41.446 1.00 54.97 1079 ALA A N 1
ATOM 6161 C CA . ALA A 1 919 ? -18.797 -12.882 -40.147 1.00 53.39 1079 ALA A CA 1
ATOM 6162 C C . ALA A 1 919 ? -17.812 -11.696 -40.055 1.00 53.03 1079 ALA A C 1
ATOM 6163 O O . ALA A 1 919 ? -17.611 -11.132 -38.977 1.00 52.71 1079 ALA A O 1
ATOM 6165 N N . ASP A 1 920 ? -17.229 -11.292 -41.182 1.00 53.27 1080 ASP A N 1
ATOM 6166 C CA . ASP A 1 920 ? -16.154 -10.285 -41.165 1.00 52.96 1080 ASP A CA 1
ATOM 6167 C C . ASP A 1 920 ? -16.622 -8.834 -41.391 1.00 52.34 1080 ASP A C 1
ATOM 6168 O O . ASP A 1 920 ? -15.796 -7.926 -41.558 1.00 53.12 1080 ASP A O 1
ATOM 6173 N N . GLU A 1 921 ? -17.933 -8.608 -41.378 1.00 51.47 1081 GLU A N 1
ATOM 6174 C CA . GLU A 1 921 ? -18.463 -7.230 -41.333 1.00 50.14 1081 GLU A CA 1
ATOM 6175 C C . GLU A 1 921 ? -18.476 -6.676 -39.916 1.00 48.10 1081 GLU A C 1
ATOM 6176 O O . GLU A 1 921 ? -18.362 -5.478 -39.706 1.00 46.09 1081 GLU A O 1
ATOM 6182 N N . TYR A 1 922 ? -18.598 -7.569 -38.944 1.00 48.51 1082 TYR A N 1
ATOM 6183 C CA . TYR A 1 922 ? -18.779 -7.177 -37.549 1.00 48.33 1082 TYR A CA 1
ATOM 6184 C C . TYR A 1 922 ? -17.505 -6.538 -36.987 1.00 47.64 1082 TYR A C 1
ATOM 6185 O O . TYR A 1 922 ? -16.420 -7.112 -37.067 1.00 48.43 1082 TYR A O 1
ATOM 6194 N N . ALA A 1 923 ? -17.653 -5.339 -36.429 1.00 46.61 1083 ALA A N 1
ATOM 6195 C CA . ALA A 1 923 ? -16.506 -4.506 -36.064 1.00 45.92 1083 ALA A CA 1
ATOM 6196 C C . ALA A 1 923 ? -15.545 -5.171 -35.084 1.00 45.83 1083 ALA A C 1
ATOM 6197 O O . ALA A 1 923 ? -14.353 -4.912 -35.149 1.00 46.12 1083 ALA A O 1
ATOM 6199 N N . ASN A 1 924 ? -16.047 -6.026 -34.195 1.00 44.95 1084 ASN A N 1
ATOM 6200 C CA . ASN A 1 924 ? -15.175 -6.701 -33.234 1.00 44.22 1084 ASN A CA 1
ATOM 6201 C C . ASN A 1 924 ? -14.291 -7.756 -33.870 1.00 45.02 1084 ASN A C 1
ATOM 6202 O O . ASN A 1 924 ? -13.307 -8.172 -33.273 1.00 46.85 1084 ASN A O 1
ATOM 6207 N N . VAL A 1 925 ? -14.642 -8.209 -35.066 1.00 45.99 1085 VAL A N 1
ATOM 6208 C CA . VAL A 1 925 ? -13.784 -9.141 -35.810 1.00 47.34 1085 VAL A CA 1
ATOM 6209 C C . VAL A 1 925 ? -12.692 -8.345 -36.525 1.00 47.35 1085 VAL A C 1
ATOM 6210 O O . VAL A 1 925 ? -11.508 -8.708 -36.497 1.00 47.42 1085 VAL A O 1
ATOM 6214 N N . ILE A 1 926 ? -13.113 -7.246 -37.138 1.00 46.15 1086 ILE A N 1
ATOM 6215 C CA . ILE A 1 926 ? -12.216 -6.344 -37.827 1.00 46.13 1086 ILE A CA 1
ATOM 6216 C C . ILE A 1 926 ? -11.195 -5.767 -36.855 1.00 46.13 1086 ILE A C 1
ATOM 6217 O O . ILE A 1 926 ? -10.059 -5.513 -37.231 1.00 47.92 1086 ILE A O 1
ATOM 6222 N N . ILE A 1 927 ? -11.596 -5.550 -35.605 1.00 45.94 1087 ILE A N 1
ATOM 6223 C CA . ILE A 1 927 ? -10.687 -5.037 -34.567 1.00 44.70 1087 ILE A CA 1
ATOM 6224 C C . ILE A 1 927 ? -9.541 -6.013 -34.348 1.00 46.05 1087 ILE A C 1
ATOM 6225 O O . ILE A 1 927 ? -8.381 -5.608 -34.243 1.00 46.78 1087 ILE A O 1
ATOM 6230 N N . ALA A 1 928 ? -9.889 -7.296 -34.247 1.00 46.64 1088 ALA A N 1
ATOM 6231 C CA . ALA A 1 928 ? -8.932 -8.350 -33.934 1.00 46.82 1088 ALA A CA 1
ATOM 6232 C C . ALA A 1 928 ? -7.897 -8.499 -35.043 1.00 48.67 1088 ALA A C 1
ATOM 6233 O O . ALA A 1 928 ? -6.704 -8.626 -34.763 1.00 48.88 1088 ALA A O 1
ATOM 6235 N N . LYS A 1 929 ? -8.358 -8.506 -36.294 1.00 50.27 1089 LYS A N 1
ATOM 6236 C CA . LYS A 1 929 ? -7.457 -8.482 -37.452 1.00 50.96 1089 LYS A CA 1
ATOM 6237 C C . LYS A 1 929 ? -6.467 -7.353 -37.274 1.00 49.95 1089 LYS A C 1
ATOM 6238 O O . LYS A 1 929 ? -5.268 -7.582 -37.172 1.00 50.92 1089 LYS A O 1
ATOM 6244 N N . HIS A 1 930 ? -6.981 -6.132 -37.193 1.00 48.71 1090 HIS A N 1
ATOM 6245 C CA . HIS A 1 930 ? -6.141 -4.936 -37.225 1.00 48.74 1090 HIS A CA 1
ATOM 6246 C C . HIS A 1 930 ? -5.461 -4.566 -35.887 1.00 46.17 1090 HIS A C 1
ATOM 6247 O O . HIS A 1 930 ? -4.977 -3.455 -35.735 1.00 45.06 1090 HIS A O 1
ATOM 6254 N N . ALA A 1 931 ? -5.390 -5.494 -34.939 1.00 44.82 1091 ALA A N 1
ATOM 6255 C CA . ALA A 1 931 ? -4.818 -5.216 -33.618 1.00 43.21 1091 ALA A CA 1
ATOM 6256 C C . ALA A 1 931 ? -3.434 -4.531 -33.649 1.00 43.41 1091 ALA A C 1
ATOM 6257 O O . ALA A 1 931 ? -3.194 -3.550 -32.945 1.00 43.39 1091 ALA A O 1
ATOM 6259 N N . ALA A 1 932 ? -2.536 -5.034 -34.481 1.00 44.44 1092 ALA A N 1
ATOM 6260 C CA . ALA A 1 932 ? -1.196 -4.459 -34.617 1.00 43.90 1092 ALA A CA 1
ATOM 6261 C C . ALA A 1 932 ? -1.216 -3.021 -35.108 1.00 43.21 1092 ALA A C 1
ATOM 6262 O O . ALA A 1 932 ? -0.369 -2.231 -34.713 1.00 42.45 1092 ALA A O 1
ATOM 6264 N N . ASP A 1 933 ? -2.162 -2.688 -35.986 1.00 44.17 1093 ASP A N 1
ATOM 6265 C CA . ASP A 1 933 ? -2.294 -1.318 -36.492 1.00 45.14 1093 ASP A CA 1
ATOM 6266 C C . ASP A 1 933 ? -2.301 -0.324 -35.349 1.00 44.16 1093 ASP A C 1
ATOM 6267 O O . ASP A 1 933 ? -1.620 0.697 -35.385 1.00 44.57 1093 ASP A O 1
ATOM 6272 N N . PHE A 1 934 ? -3.090 -0.642 -34.334 1.00 42.97 1094 PHE A N 1
ATOM 6273 C CA . PHE A 1 934 ? -3.319 0.262 -33.218 1.00 41.72 1094 PHE A CA 1
ATOM 6274 C C . PHE A 1 934 ? -2.065 0.375 -32.366 1.00 42.38 1094 PHE A C 1
ATOM 6275 O O . PHE A 1 934 ? -1.726 1.456 -31.883 1.00 42.87 1094 PHE A O 1
ATOM 6283 N N . ASN A 1 935 ? -1.367 -0.741 -32.201 1.00 43.35 1095 ASN A N 1
ATOM 6284 C CA . ASN A 1 935 ? -0.090 -0.736 -31.491 1.00 43.63 1095 ASN A CA 1
ATOM 6285 C C . ASN A 1 935 ? 0.948 0.113 -32.232 1.00 43.54 1095 ASN A C 1
ATOM 6286 O O . ASN A 1 935 ? 1.735 0.825 -31.618 1.00 43.10 1095 ASN A O 1
ATOM 6291 N N . LYS A 1 936 ? 0.934 0.032 -33.556 1.00 44.03 1096 LYS A N 1
ATOM 6292 C CA . LYS A 1 936 ? 1.808 0.855 -34.384 1.00 44.79 1096 LYS A CA 1
ATOM 6293 C C . LYS A 1 936 ? 1.487 2.343 -34.262 1.00 42.12 1096 LYS A C 1
ATOM 6294 O O . LYS A 1 936 ? 2.357 3.176 -34.427 1.00 40.14 1096 LYS A O 1
ATOM 6300 N N . TRP A 1 937 ? 0.231 2.664 -33.985 1.00 40.94 1097 TRP A N 1
ATOM 6301 C CA . TRP A 1 937 ? -0.188 4.057 -33.778 1.00 40.13 1097 TRP A CA 1
ATOM 6302 C C . TRP A 1 937 ? 0.111 4.613 -32.359 1.00 38.45 1097 TRP A C 1
ATOM 6303 O O . TRP A 1 937 ? -0.048 5.807 -32.095 1.00 37.06 1097 TRP A O 1
ATOM 6314 N N . GLY A 1 938 ? 0.527 3.740 -31.453 1.00 37.95 1098 GLY A N 1
ATOM 6315 C CA . GLY A 1 938 ? 0.880 4.137 -30.095 1.00 37.75 1098 GLY A CA 1
ATOM 6316 C C . GLY A 1 938 ? -0.257 3.986 -29.105 1.00 36.94 1098 GLY A C 1
ATOM 6317 O O . GLY A 1 938 ? -0.192 4.502 -27.982 1.00 36.66 1098 GLY A O 1
ATOM 6318 N N . VAL A 1 939 ? -1.287 3.263 -29.512 1.00 36.45 1099 VAL A N 1
ATOM 6319 C CA . VAL A 1 939 ? -2.446 3.094 -28.679 1.00 36.48 1099 VAL A CA 1
ATOM 6320 C C . VAL A 1 939 ? -2.060 2.255 -27.478 1.00 36.27 1099 VAL A C 1
ATOM 6321 O O . VAL A 1 939 ? -1.406 1.226 -27.620 1.00 36.49 1099 VAL A O 1
ATOM 6325 N N . THR A 1 940 ? -2.451 2.737 -26.303 1.00 36.24 1100 THR A N 1
ATOM 6326 C CA . THR A 1 940 ? -2.297 2.018 -25.041 1.00 36.80 1100 THR A CA 1
ATOM 6327 C C . THR A 1 940 ? -3.644 1.690 -24.368 1.00 37.26 1100 THR A C 1
ATOM 6328 O O . THR A 1 940 ? -3.737 0.724 -23.599 1.00 39.05 1100 THR A O 1
ATOM 6332 N N . SER A 1 941 ? -4.663 2.510 -24.621 1.00 36.38 1101 SER A N 1
ATOM 6333 C CA . SER A 1 941 ? -6.009 2.255 -24.142 1.00 35.98 1101 SER A CA 1
ATOM 6334 C C . SER A 1 941 ? -6.961 2.317 -25.312 1.00 36.10 1101 SER A C 1
ATOM 6335 O O . SER A 1 941 ? -7.153 3.367 -25.905 1.00 36.72 1101 SER A O 1
ATOM 6338 N N . PHE A 1 942 ? -7.551 1.176 -25.643 1.00 37.19 1102 PHE A N 1
ATOM 6339 C CA . PHE A 1 942 ? -8.545 1.082 -26.709 1.00 37.88 1102 PHE A CA 1
ATOM 6340 C C . PHE A 1 942 ? -9.960 1.258 -26.140 1.00 37.58 1102 PHE A C 1
ATOM 6341 O O . PHE A 1 942 ? -10.517 0.336 -25.531 1.00 37.52 1102 PHE A O 1
ATOM 6349 N N . GLN A 1 943 ? -10.548 2.435 -26.343 1.00 37.23 1103 GLN A N 1
ATOM 6350 C CA . GLN A 1 943 ? -11.902 2.706 -25.846 1.00 36.12 1103 GLN A CA 1
ATOM 6351 C C . GLN A 1 943 ? -12.911 2.144 -26.801 1.00 35.01 1103 GLN A C 1
ATOM 6352 O O . GLN A 1 943 ? -13.216 2.760 -27.793 1.00 34.38 1103 GLN A O 1
ATOM 6358 N N . MET A 1 944 ? -13.430 0.973 -26.477 1.00 35.86 1104 MET A N 1
ATOM 6359 C CA . MET A 1 944 ? -14.467 0.346 -27.276 1.00 36.74 1104 MET A CA 1
ATOM 6360 C C . MET A 1 944 ? -15.797 1.024 -27.044 1.00 37.12 1104 MET A C 1
ATOM 6361 O O . MET A 1 944 ? -15.979 1.838 -26.116 1.00 37.29 1104 MET A O 1
ATOM 6366 N N . ALA A 1 945 ? -16.729 0.678 -27.920 1.00 38.26 1105 ALA A N 1
ATOM 6367 C CA . ALA A 1 945 ? -18.094 1.150 -27.812 1.00 38.57 1105 ALA A CA 1
ATOM 6368 C C . ALA A 1 945 ? -18.798 0.475 -26.637 1.00 39.03 1105 ALA A C 1
ATOM 6369 O O . ALA A 1 945 ? -18.275 -0.476 -26.030 1.00 41.89 1105 ALA A O 1
ATOM 6371 N N . PRO A 1 946 ? -19.975 0.981 -26.279 1.00 37.55 1106 PRO A N 1
ATOM 6372 C CA . PRO A 1 946 ? -20.778 0.188 -25.385 1.00 37.41 1106 PRO A CA 1
ATOM 6373 C C . PRO A 1 946 ? -21.206 -1.105 -26.085 1.00 37.36 1106 PRO A C 1
ATOM 6374 O O . PRO A 1 946 ? -21.628 -1.081 -27.225 1.00 37.20 1106 PRO A O 1
ATOM 6378 N N . GLN A 1 947 ? -21.107 -2.220 -25.384 1.00 37.43 1107 GLN A N 1
ATOM 6379 C CA . GLN A 1 947 ? -21.364 -3.509 -25.989 1.00 37.80 1107 GLN A CA 1
ATOM 6380 C C . GLN A 1 947 ? -22.747 -4.095 -25.642 1.00 38.00 1107 GLN A C 1
ATOM 6381 O O . GLN A 1 947 ? -23.000 -5.281 -25.810 1.00 38.89 1107 GLN A O 1
ATOM 6387 N N . TYR A 1 948 ? -23.656 -3.259 -25.184 1.00 37.78 1108 TYR A N 1
ATOM 6388 C CA . TYR A 1 948 ? -24.908 -3.748 -24.611 1.00 37.82 1108 TYR A CA 1
ATOM 6389 C C . TYR A 1 948 ? -25.931 -3.846 -25.738 1.00 38.60 1108 TYR A C 1
ATOM 6390 O O . TYR A 1 948 ? -26.042 -2.934 -26.563 1.00 38.80 1108 TYR A O 1
ATOM 6399 N N . ARG A 1 949 ? -26.642 -4.966 -25.805 1.00 38.98 1109 ARG A N 1
ATOM 6400 C CA . ARG A 1 949 ? -27.642 -5.163 -26.864 1.00 39.94 1109 ARG A CA 1
ATOM 6401 C C . ARG A 1 949 ? -28.630 -3.989 -26.921 1.00 38.63 1109 ARG A C 1
ATOM 6402 O O . ARG A 1 949 ? -29.323 -3.702 -25.941 1.00 37.57 1109 ARG A O 1
ATOM 6410 N N . SER A 1 950 ? -28.695 -3.339 -28.077 1.00 38.30 1110 SER A N 1
ATOM 6411 C CA . SER A 1 950 ? -29.432 -2.095 -28.200 1.00 38.90 1110 SER A CA 1
ATOM 6412 C C . SER A 1 950 ? -30.924 -2.255 -28.427 1.00 38.52 1110 SER A C 1
ATOM 6413 O O . SER A 1 950 ? -31.387 -3.239 -28.956 1.00 40.47 1110 SER A O 1
ATOM 6416 N N . SER A 1 951 ? -31.660 -1.233 -28.030 1.00 37.95 1111 SER A N 1
ATOM 6417 C CA . SER A 1 951 ? -33.050 -1.059 -28.401 1.00 37.52 1111 SER A CA 1
ATOM 6418 C C . SER A 1 951 ? -33.094 -0.640 -29.857 1.00 37.96 1111 SER A C 1
ATOM 6419 O O . SER A 1 951 ? -32.138 -0.034 -30.367 1.00 38.40 1111 SER A O 1
ATOM 6422 N N . THR A 1 952 ? -34.222 -0.927 -30.510 1.00 37.95 1112 THR A N 1
ATOM 6423 C CA . THR A 1 952 ? -34.449 -0.552 -31.907 1.00 37.65 1112 THR A CA 1
ATOM 6424 C C . THR A 1 952 ? -35.714 0.265 -32.043 1.00 37.18 1112 THR A C 1
ATOM 6425 O O . THR A 1 952 ? -36.267 0.357 -33.127 1.00 38.96 1112 THR A O 1
ATOM 6429 N N . ASP A 1 953 ? -36.153 0.876 -30.949 1.00 36.95 1113 ASP A N 1
ATOM 6430 C CA . ASP A 1 953 ? -37.455 1.558 -30.883 1.00 37.15 1113 ASP A CA 1
ATOM 6431 C C . ASP A 1 953 ? -37.459 3.020 -31.341 1.00 36.16 1113 ASP A C 1
ATOM 6432 O O . ASP A 1 953 ? -38.500 3.661 -31.350 1.00 35.56 1113 ASP A O 1
ATOM 6437 N N . GLY A 1 954 ? -36.300 3.548 -31.707 1.00 36.00 1114 GLY A N 1
ATOM 6438 C CA . GLY A 1 954 ? -36.231 4.874 -32.297 1.00 36.33 1114 GLY A CA 1
ATOM 6439 C C . GLY A 1 954 ? -36.626 6.013 -31.386 1.00 35.50 1114 GLY A C 1
ATOM 6440 O O . GLY A 1 954 ? -36.856 7.112 -31.859 1.00 36.28 1114 GLY A O 1
ATOM 6441 N N . SER A 1 955 ? -36.700 5.768 -30.086 1.00 34.79 1115 SER A N 1
ATOM 6442 C CA . SER A 1 955 ? -37.065 6.821 -29.143 1.00 35.02 1115 SER A CA 1
ATOM 6443 C C . SER A 1 955 ? -36.052 7.961 -29.114 1.00 34.98 1115 SER A C 1
ATOM 6444 O O . SER A 1 955 ? -36.380 9.070 -28.716 1.00 35.47 1115 SER A O 1
ATOM 6447 N N . PHE A 1 956 ? -34.822 7.669 -29.519 1.00 35.97 1116 PHE A N 1
ATOM 6448 C CA . PHE A 1 956 ? -33.738 8.656 -29.637 1.00 36.38 1116 PHE A CA 1
ATOM 6449 C C . PHE A 1 956 ? -32.737 8.139 -30.658 1.00 36.35 1116 PHE A C 1
ATOM 6450 O O . PHE A 1 956 ? -32.742 6.970 -30.983 1.00 37.00 1116 PHE A O 1
ATOM 6458 N N . LEU A 1 957 ? -31.894 9.015 -31.172 1.00 37.38 1117 LEU A N 1
ATOM 6459 C CA . LEU A 1 957 ? -30.844 8.635 -32.122 1.00 38.56 1117 LEU A CA 1
ATOM 6460 C C . LEU A 1 957 ? -30.205 7.281 -31.836 1.00 38.37 1117 LEU A C 1
ATOM 6461 O O . LEU A 1 957 ? -30.267 6.382 -32.663 1.00 38.48 1117 LEU A O 1
ATOM 6466 N N . ASP A 1 958 ? -29.627 7.146 -30.640 1.00 38.46 1118 ASP A N 1
ATOM 6467 C CA . ASP A 1 958 ? -28.841 5.961 -30.227 1.00 37.96 1118 ASP A CA 1
ATOM 6468 C C . ASP A 1 958 ? -29.623 4.644 -30.314 1.00 38.12 1118 ASP A C 1
ATOM 6469 O O . ASP A 1 958 ? -29.036 3.554 -30.257 1.00 38.22 1118 ASP A O 1
ATOM 6474 N N . ALA A 1 959 ? -30.949 4.759 -30.386 1.00 39.01 1119 ALA A N 1
ATOM 6475 C CA . ALA A 1 959 ? -31.867 3.614 -30.411 1.00 39.72 1119 ALA A CA 1
ATOM 6476 C C . ALA A 1 959 ? -32.499 3.358 -31.770 1.00 40.03 1119 ALA A C 1
ATOM 6477 O O . ALA A 1 959 ? -33.286 2.426 -31.907 1.00 39.29 1119 ALA A O 1
ATOM 6479 N N . VAL A 1 960 ? -32.185 4.183 -32.770 1.00 41.17 1120 VAL A N 1
ATOM 6480 C CA . VAL A 1 960 ? -32.699 3.916 -34.113 1.00 42.24 1120 VAL A CA 1
ATOM 6481 C C . VAL A 1 960 ? -31.963 2.686 -34.628 1.00 43.49 1120 VAL A C 1
ATOM 6482 O O . VAL A 1 960 ? -30.776 2.482 -34.325 1.00 41.69 1120 VAL A O 1
ATOM 6486 N N . ASP A 1 961 ? -32.699 1.866 -35.375 1.00 45.24 1121 ASP A N 1
ATOM 6487 C CA . ASP A 1 961 ? -32.190 0.588 -35.870 1.00 46.87 1121 ASP A CA 1
ATOM 6488 C C . ASP A 1 961 ? -31.013 0.697 -36.864 1.00 47.19 1121 ASP A C 1
ATOM 6489 O O . ASP A 1 961 ? -30.294 -0.280 -37.055 1.00 47.40 1121 ASP A O 1
ATOM 6494 N N . THR A 1 962 ? -30.811 1.865 -37.480 1.00 46.88 1122 THR A N 1
ATOM 6495 C CA . THR A 1 962 ? -29.657 2.072 -38.383 1.00 47.32 1122 THR A CA 1
ATOM 6496 C C . THR A 1 962 ? -28.384 2.535 -37.658 1.00 47.09 1122 THR A C 1
ATOM 6497 O O . THR A 1 962 ? -27.329 2.638 -38.302 1.00 47.60 1122 THR A O 1
ATOM 6501 N N . VAL A 1 963 ? -28.484 2.850 -36.358 1.00 45.17 1123 VAL A N 1
ATOM 6502 C CA . VAL A 1 963 ? -27.297 3.165 -35.547 1.00 43.60 1123 VAL A CA 1
ATOM 6503 C C . VAL A 1 963 ? -27.387 2.630 -34.149 1.00 41.33 1123 VAL A C 1
ATOM 6504 O O . VAL A 1 963 ? -27.311 3.395 -33.211 1.00 41.82 1123 VAL A O 1
ATOM 6508 N N . GLN A 1 964 ? -27.528 1.323 -33.995 1.00 40.34 1124 GLN A N 1
ATOM 6509 C CA . GLN A 1 964 ? -27.671 0.733 -32.655 1.00 38.90 1124 GLN A CA 1
ATOM 6510 C C . GLN A 1 964 ? -26.354 0.733 -31.906 1.00 36.95 1124 GLN A C 1
ATOM 6511 O O . GLN A 1 964 ? -25.792 -0.301 -31.612 1.00 35.64 1124 GLN A O 1
ATOM 6517 N N . ASN A 1 965 ? -25.892 1.916 -31.559 1.00 37.01 1125 ASN A N 1
ATOM 6518 C CA . ASN A 1 965 ? -24.518 2.100 -31.126 1.00 36.70 1125 ASN A CA 1
ATOM 6519 C C . ASN A 1 965 ? -24.248 1.502 -29.774 1.00 35.58 1125 ASN A C 1
ATOM 6520 O O . ASN A 1 965 ? -23.103 1.292 -29.427 1.00 34.89 1125 ASN A O 1
ATOM 6525 N N . GLY A 1 966 ? -25.295 1.254 -29.001 1.00 36.11 1126 GLY A N 1
ATOM 6526 C CA . GLY A 1 966 ? -25.140 0.549 -27.723 1.00 36.95 1126 GLY A CA 1
ATOM 6527 C C . GLY A 1 966 ? -25.310 1.376 -26.462 1.00 36.75 1126 GLY A C 1
ATOM 6528 O O . GLY A 1 966 ? -25.055 0.883 -25.368 1.00 36.72 1126 GLY A O 1
ATOM 6529 N N . TYR A 1 967 ? -25.755 2.623 -26.607 1.00 36.95 1127 TYR A N 1
ATOM 6530 C CA . TYR A 1 967 ? -26.054 3.485 -25.462 1.00 35.56 1127 TYR A CA 1
ATOM 6531 C C . TYR A 1 967 ? -27.525 3.346 -25.035 1.00 35.91 1127 TYR A C 1
ATOM 6532 O O . TYR A 1 967 ? -27.931 3.826 -23.973 1.00 35.76 1127 TYR A O 1
ATOM 6541 N N . ALA A 1 968 ? -28.322 2.693 -25.873 1.00 36.76 1128 ALA A N 1
ATOM 6542 C CA . ALA A 1 968 ? -29.722 2.478 -25.552 1.00 37.60 1128 ALA A CA 1
ATOM 6543 C C . ALA A 1 968 ? -29.986 0.992 -25.402 1.00 38.33 1128 ALA A C 1
ATOM 6544 O O . ALA A 1 968 ? -30.063 0.292 -26.404 1.00 41.27 1128 ALA A O 1
ATOM 6546 N N . PHE A 1 969 ? -30.160 0.524 -24.169 1.00 36.44 1129 PHE A N 1
ATOM 6547 C CA . PHE A 1 969 ? -30.261 -0.902 -23.884 1.00 36.35 1129 PHE A CA 1
ATOM 6548 C C . PHE A 1 969 ? -31.287 -1.198 -22.793 1.00 36.29 1129 PHE A C 1
ATOM 6549 O O . PHE A 1 969 ? -31.658 -0.321 -22.029 1.00 37.91 1129 PHE A O 1
ATOM 6557 N N . THR A 1 970 ? -31.750 -2.440 -22.728 1.00 36.58 1130 THR A N 1
ATOM 6558 C CA . THR A 1 970 ? -32.668 -2.878 -21.674 1.00 36.33 1130 THR A CA 1
ATOM 6559 C C . THR A 1 970 ? -31.991 -3.785 -20.670 1.00 36.76 1130 THR A C 1
ATOM 6560 O O . THR A 1 970 ? -32.414 -3.860 -19.516 1.00 36.75 1130 THR A O 1
ATOM 6564 N N . ASP A 1 971 ? -30.942 -4.480 -21.109 1.00 37.74 1131 ASP A N 1
ATOM 6565 C CA . ASP A 1 971 ? -30.297 -5.509 -20.294 1.00 38.12 1131 ASP A CA 1
ATOM 6566 C C . ASP A 1 971 ? -28.790 -5.266 -20.214 1.00 38.51 1131 ASP A C 1
ATOM 6567 O O . ASP A 1 971 ? -28.012 -5.741 -21.024 1.00 40.22 1131 ASP A O 1
ATOM 6572 N N . ARG A 1 972 ? -28.403 -4.504 -19.208 1.00 37.83 1132 ARG A N 1
ATOM 6573 C CA . ARG A 1 972 ? -27.029 -4.073 -19.010 1.00 37.49 1132 ARG A CA 1
ATOM 6574 C C . ARG A 1 972 ? -25.957 -5.171 -18.919 1.00 37.16 1132 ARG A C 1
ATOM 6575 O O . ARG A 1 972 ? -24.768 -4.872 -18.996 1.00 35.43 1132 ARG A O 1
ATOM 6583 N N . TYR A 1 973 ? -26.361 -6.428 -18.768 1.00 38.49 1133 TYR A N 1
ATOM 6584 C CA . TYR A 1 973 ? -25.393 -7.547 -18.691 1.00 39.13 1133 TYR A CA 1
ATOM 6585 C C . TYR A 1 973 ? -25.265 -8.365 -19.989 1.00 40.19 1133 TYR A C 1
ATOM 6586 O O . TYR A 1 973 ? -24.493 -9.324 -20.059 1.00 39.69 1133 TYR A O 1
ATOM 6595 N N . ASP A 1 974 ? -26.018 -7.976 -21.009 1.00 40.54 1134 ASP A N 1
ATOM 6596 C CA . ASP A 1 974 ? -26.053 -8.718 -22.261 1.00 42.21 1134 ASP A CA 1
ATOM 6597 C C . ASP A 1 974 ? -25.171 -8.087 -23.347 1.00 41.92 1134 ASP A C 1
ATOM 6598 O O . ASP A 1 974 ? -25.590 -7.164 -24.062 1.00 42.34 1134 ASP A O 1
ATOM 6603 N N . LEU A 1 975 ? -23.958 -8.612 -23.486 1.00 41.08 1135 LEU A N 1
ATOM 6604 C CA . LEU A 1 975 ? -23.005 -8.097 -24.466 1.00 40.20 1135 LEU A CA 1
ATOM 6605 C C . LEU A 1 975 ? -22.936 -8.980 -25.698 1.00 41.13 1135 LEU A C 1
ATOM 6606 O O . LEU A 1 975 ? -21.884 -9.113 -26.326 1.00 42.81 1135 LEU A O 1
ATOM 6611 N N . GLY A 1 976 ? -24.063 -9.581 -26.051 1.00 41.60 1136 GLY A N 1
ATOM 6612 C CA . GLY A 1 976 ? -24.178 -10.278 -27.321 1.00 43.34 1136 GLY A CA 1
ATOM 6613 C C . GLY A 1 976 ? -24.205 -11.780 -27.215 1.00 44.67 1136 GLY A C 1
ATOM 6614 O O . GLY A 1 976 ? -23.608 -12.476 -28.038 1.00 46.97 1136 GLY A O 1
ATOM 6615 N N . PHE A 1 977 ? -24.941 -12.288 -26.239 1.00 44.36 1137 PHE A N 1
ATOM 6616 C CA . PHE A 1 977 ? -25.023 -13.728 -26.035 1.00 45.75 1137 PHE A CA 1
ATOM 6617 C C . PHE A 1 977 ? -25.867 -14.402 -27.120 1.00 46.54 1137 PHE A C 1
ATOM 6618 O O . PHE A 1 977 ? -26.611 -13.742 -27.834 1.00 46.75 1137 PHE A O 1
ATOM 6626 N N . ASN A 1 978 ? -25.739 -15.716 -27.250 1.00 47.08 1138 ASN A N 1
ATOM 6627 C CA . ASN A 1 978 ? -26.541 -16.448 -28.228 1.00 47.46 1138 ASN A CA 1
ATOM 6628 C C . ASN A 1 978 ? -27.963 -16.552 -27.740 1.00 46.49 1138 ASN A C 1
ATOM 6629 O O . ASN A 1 978 ? -28.195 -16.534 -26.540 1.00 46.19 1138 ASN A O 1
ATOM 6634 N N . ALA A 1 979 ? -28.905 -16.663 -28.675 1.00 46.52 1139 ALA A N 1
ATOM 6635 C CA . ALA A 1 979 ? -30.325 -16.868 -28.358 1.00 46.23 1139 ALA A CA 1
ATOM 6636 C C . ALA A 1 979 ? -30.572 -18.202 -27.647 1.00 47.22 1139 ALA A C 1
ATOM 6637 O O . ALA A 1 979 ? -29.654 -19.019 -27.479 1.00 47.74 1139 ALA A O 1
ATOM 6639 N N . ALA A 1 980 ? -31.818 -18.416 -27.224 1.00 48.20 1140 ALA A N 1
ATOM 6640 C CA . ALA A 1 980 ? -32.190 -19.609 -26.445 1.00 49.38 1140 ALA A CA 1
ATOM 6641 C C . ALA A 1 980 ? -32.023 -20.911 -27.242 1.00 51.00 1140 ALA A C 1
ATOM 6642 O O . ALA A 1 980 ? -31.597 -21.921 -26.691 1.00 51.15 1140 ALA A O 1
ATOM 6644 N N . ASP A 1 981 ? -32.356 -20.870 -28.534 1.00 52.19 1141 ASP A N 1
ATOM 6645 C CA . ASP A 1 981 ? -32.144 -22.002 -29.453 1.00 53.49 1141 ASP A CA 1
ATOM 6646 C C . ASP A 1 981 ? -30.659 -22.232 -29.773 1.00 53.14 1141 ASP A C 1
ATOM 6647 O O . ASP A 1 981 ? -30.309 -23.191 -30.476 1.00 54.95 1141 ASP A O 1
ATOM 6652 N N . GLY A 1 982 ? -29.805 -21.341 -29.270 1.00 50.62 1142 GLY A N 1
ATOM 6653 C CA . GLY A 1 982 ? -28.367 -21.453 -29.436 1.00 50.32 1142 GLY A CA 1
ATOM 6654 C C . GLY A 1 982 ? -27.887 -20.855 -30.739 1.00 49.66 1142 GLY A C 1
ATOM 6655 O O . GLY A 1 982 ? -26.745 -21.052 -31.118 1.00 49.93 1142 GLY A O 1
ATOM 6656 N N . SER A 1 983 ? -28.749 -20.119 -31.428 1.00 49.34 1143 SER A N 1
ATOM 6657 C CA . SER A 1 983 ? -28.340 -19.438 -32.644 1.00 49.90 1143 SER A CA 1
ATOM 6658 C C . SER A 1 983 ? -27.493 -18.238 -32.269 1.00 49.29 1143 SER A C 1
ATOM 6659 O O . SER A 1 983 ? -27.788 -17.536 -31.289 1.00 49.15 1143 SER A O 1
ATOM 6662 N N . LYS A 1 984 ? -26.435 -18.005 -33.039 1.00 49.68 1144 LYS A N 1
ATOM 6663 C CA . LYS A 1 984 ? -25.654 -16.798 -32.863 1.00 48.78 1144 LYS A CA 1
ATOM 6664 C C . LYS A 1 984 ? -26.630 -15.638 -33.029 1.00 48.80 1144 LYS A C 1
ATOM 6665 O O . LYS A 1 984 ? -27.413 -15.605 -33.971 1.00 48.87 1144 LYS A O 1
ATOM 6671 N N . ASN A 1 985 ? -26.637 -14.744 -32.046 1.00 48.75 1145 ASN A N 1
ATOM 6672 C CA . ASN A 1 985 ? -27.468 -13.542 -32.069 1.00 47.31 1145 ASN A CA 1
ATOM 6673 C C . ASN A 1 985 ? -26.569 -12.444 -31.525 1.00 47.73 1145 ASN A C 1
ATOM 6674 O O . ASN A 1 985 ? -26.351 -12.360 -30.314 1.00 50.18 1145 ASN A O 1
ATOM 6679 N N . PRO A 1 986 ? -25.999 -11.623 -32.415 1.00 46.99 1146 PRO A N 1
ATOM 6680 C CA . PRO A 1 986 ? -24.960 -10.698 -31.984 1.00 46.29 1146 PRO A CA 1
ATOM 6681 C C . PRO A 1 986 ? -25.499 -9.311 -31.656 1.00 45.36 1146 PRO A C 1
ATOM 6682 O O . PRO A 1 986 ? -26.686 -9.048 -31.872 1.00 48.69 1146 PRO A O 1
ATOM 6686 N N . THR A 1 987 ? -24.633 -8.434 -31.151 1.00 43.00 1147 THR A N 1
ATOM 6687 C CA . THR A 1 987 ? -24.926 -7.000 -31.092 1.00 40.30 1147 THR A CA 1
ATOM 6688 C C . THR A 1 987 ? -24.537 -6.438 -32.437 1.00 40.50 1147 THR A C 1
ATOM 6689 O O . THR A 1 987 ? -24.290 -7.180 -33.373 1.00 40.79 1147 THR A O 1
ATOM 6693 N N . LYS A 1 988 ? -24.484 -5.123 -32.543 1.00 41.27 1148 LYS A N 1
ATOM 6694 C CA . LYS A 1 988 ? -23.985 -4.464 -33.763 1.00 42.13 1148 LYS A CA 1
ATOM 6695 C C . LYS A 1 988 ? -22.522 -4.815 -34.051 1.00 42.97 1148 LYS A C 1
ATOM 6696 O O . LYS A 1 988 ? -22.104 -4.887 -35.211 1.00 43.07 1148 LYS A O 1
ATOM 6702 N N . TYR A 1 989 ? -21.754 -5.032 -32.985 1.00 42.30 1149 TYR A N 1
ATOM 6703 C CA . TYR A 1 989 ? -20.309 -5.224 -33.099 1.00 42.15 1149 TYR A CA 1
ATOM 6704 C C . TYR A 1 989 ? -19.882 -6.690 -33.128 1.00 41.63 1149 TYR A C 1
ATOM 6705 O O . TYR A 1 989 ? -18.768 -6.987 -33.556 1.00 40.96 1149 TYR A O 1
ATOM 6714 N N . GLY A 1 990 ? -20.757 -7.589 -32.683 1.00 42.29 1150 GLY A N 1
ATOM 6715 C CA . GLY A 1 990 ? -20.499 -9.029 -32.760 1.00 43.83 1150 GLY A CA 1
ATOM 6716 C C . GLY A 1 990 ? -21.075 -9.820 -31.611 1.00 43.75 1150 GLY A C 1
ATOM 6717 O O . GLY A 1 990 ? -21.724 -9.264 -30.747 1.00 44.04 1150 GLY A O 1
ATOM 6718 N N . THR A 1 991 ? -20.835 -11.130 -31.612 1.00 44.92 1151 THR A N 1
ATOM 6719 C CA . THR A 1 991 ? -21.227 -12.002 -30.497 1.00 44.74 1151 THR A CA 1
ATOM 6720 C C . THR A 1 991 ? -20.369 -11.772 -29.265 1.00 45.19 1151 THR A C 1
ATOM 6721 O O . THR A 1 991 ? -19.370 -11.038 -29.309 1.00 47.19 1151 THR A O 1
ATOM 6725 N N . ASP A 1 992 ? -20.774 -12.384 -28.161 1.00 44.96 1152 ASP A N 1
ATOM 6726 C CA . ASP A 1 992 ? -19.954 -12.385 -26.967 1.00 45.94 1152 ASP A CA 1
ATOM 6727 C C . ASP A 1 992 ? -18.590 -12.997 -27.289 1.00 48.19 1152 ASP A C 1
ATOM 6728 O O . ASP A 1 992 ? -17.541 -12.450 -26.917 1.00 48.72 1152 ASP A O 1
ATOM 6733 N N . GLU A 1 993 ? -18.616 -14.133 -27.983 1.00 50.57 1153 GLU A N 1
ATOM 6734 C CA . GLU A 1 993 ? -17.410 -14.768 -28.527 1.00 51.84 1153 GLU A CA 1
ATOM 6735 C C . GLU A 1 993 ? -16.517 -13.741 -29.209 1.00 50.86 1153 GLU A C 1
ATOM 6736 O O . GLU A 1 993 ? -15.346 -13.587 -28.863 1.00 49.20 1153 GLU A O 1
ATOM 6742 N N . ASP A 1 994 ? -17.109 -13.029 -30.168 1.00 50.81 1154 ASP A N 1
ATOM 6743 C CA . ASP A 1 994 ? -16.395 -12.046 -30.986 1.00 50.05 1154 ASP A CA 1
ATOM 6744 C C . ASP A 1 994 ? -15.817 -10.926 -30.138 1.00 46.09 1154 ASP A C 1
ATOM 6745 O O . ASP A 1 994 ? -14.725 -10.444 -30.410 1.00 45.09 1154 ASP A O 1
ATOM 6750 N N . LEU A 1 995 ? -16.551 -10.525 -29.111 1.00 43.39 1155 LEU A N 1
ATOM 6751 C CA . LEU A 1 995 ? -16.053 -9.535 -28.172 1.00 41.97 1155 LEU A CA 1
ATOM 6752 C C . LEU A 1 995 ? -14.866 -10.060 -27.377 1.00 42.05 1155 LEU A C 1
ATOM 6753 O O . LEU A 1 995 ? -13.819 -9.409 -27.302 1.00 41.35 1155 LEU A O 1
ATOM 6758 N N . ARG A 1 996 ? -15.039 -11.235 -26.773 1.00 42.30 1156 ARG A N 1
ATOM 6759 C CA . ARG A 1 996 ? -13.951 -11.884 -26.026 1.00 42.06 1156 ARG A CA 1
ATOM 6760 C C . ARG A 1 996 ? -12.672 -11.983 -26.859 1.00 41.57 1156 ARG A C 1
ATOM 6761 O O . ARG A 1 996 ? -11.590 -11.781 -26.337 1.00 41.08 1156 ARG A O 1
ATOM 6769 N N . ASN A 1 997 ? -12.802 -12.274 -28.151 1.00 42.31 1157 ASN A N 1
ATOM 6770 C CA . ASN A 1 997 ? -11.638 -12.367 -29.054 1.00 43.24 1157 ASN A CA 1
ATOM 6771 C C . ASN A 1 997 ? -11.001 -11.032 -29.420 1.00 43.08 1157 ASN A C 1
ATOM 6772 O O . ASN A 1 997 ? -9.791 -10.967 -29.615 1.00 43.84 1157 ASN A O 1
ATOM 6777 N N . ALA A 1 998 ? -11.805 -9.976 -29.519 1.00 42.53 1158 ALA A N 1
ATOM 6778 C CA . ALA A 1 998 ? -11.281 -8.626 -29.725 1.00 41.16 1158 ALA A CA 1
ATOM 6779 C C . ALA A 1 998 ? -10.376 -8.212 -28.560 1.00 41.25 1158 ALA A C 1
ATOM 6780 O O . ALA A 1 998 ? -9.298 -7.636 -28.764 1.00 40.36 1158 ALA A O 1
ATOM 6782 N N . ILE A 1 999 ? -10.812 -8.543 -27.344 1.00 41.48 1159 ILE A N 1
ATOM 6783 C CA . ILE A 1 999 ? -10.075 -8.198 -26.126 1.00 41.55 1159 ILE A CA 1
ATOM 6784 C C . ILE A 1 999 ? -8.771 -8.983 -26.007 1.00 42.12 1159 ILE A C 1
ATOM 6785 O O . ILE A 1 999 ? -7.764 -8.460 -25.516 1.00 41.55 1159 ILE A O 1
ATOM 6790 N N . LYS A 1 1000 ? -8.797 -10.242 -26.438 1.00 43.17 1160 LYS A N 1
ATOM 6791 C CA . LYS A 1 1000 ? -7.596 -11.087 -26.430 1.00 43.37 1160 LYS A CA 1
ATOM 6792 C C . LYS A 1 1000 ? -6.541 -10.600 -27.424 1.00 42.72 1160 LYS A C 1
ATOM 6793 O O . LYS A 1 1000 ? -5.352 -10.590 -27.097 1.00 43.28 1160 LYS A O 1
ATOM 6799 N N . SER A 1 1001 ? -6.973 -10.165 -28.606 1.00 41.87 1161 SER A N 1
ATOM 6800 C CA . SER A 1 1001 ? -6.042 -9.679 -29.641 1.00 43.12 1161 SER A CA 1
ATOM 6801 C C . SER A 1 1001 ? -5.374 -8.374 -29.270 1.00 41.70 1161 SER A C 1
ATOM 6802 O O . SER A 1 1001 ? -4.217 -8.129 -29.610 1.00 39.89 1161 SER A O 1
ATOM 6805 N N . LEU A 1 1002 ? -6.137 -7.529 -28.589 1.00 41.93 1162 LEU A N 1
ATOM 6806 C CA . LEU A 1 1002 ? -5.625 -6.277 -28.066 1.00 41.32 1162 LEU A CA 1
ATOM 6807 C C . LEU A 1 1002 ? -4.727 -6.533 -26.876 1.00 41.03 1162 LEU A C 1
ATOM 6808 O O . LEU A 1 1002 ? -3.693 -5.893 -26.737 1.00 43.35 1162 LEU A O 1
ATOM 6813 N N . HIS A 1 1003 ? -5.108 -7.478 -26.029 1.00 40.54 1163 HIS A N 1
ATOM 6814 C CA . HIS A 1 1003 ? -4.267 -7.856 -24.899 1.00 41.09 1163 HIS A CA 1
ATOM 6815 C C . HIS A 1 1003 ? -2.940 -8.474 -25.365 1.00 41.36 1163 HIS A C 1
ATOM 6816 O O . HIS A 1 1003 ? -1.903 -8.268 -24.730 1.00 40.09 1163 HIS A O 1
ATOM 6823 N N . ALA A 1 1004 ? -2.990 -9.229 -26.466 1.00 42.23 1164 ALA A N 1
ATOM 6824 C CA . ALA A 1 1004 ? -1.816 -9.907 -27.024 1.00 42.86 1164 ALA A CA 1
ATOM 6825 C C . ALA A 1 1004 ? -0.778 -8.932 -27.587 1.00 43.76 1164 ALA A C 1
ATOM 6826 O O . ALA A 1 1004 ? 0.416 -9.240 -27.624 1.00 44.01 1164 ALA A O 1
ATOM 6828 N N . GLN A 1 1005 ? -1.243 -7.769 -28.050 1.00 44.77 1165 GLN A N 1
ATOM 6829 C CA . GLN A 1 1005 ? -0.358 -6.639 -28.412 1.00 44.52 1165 GLN A CA 1
ATOM 6830 C C . GLN A 1 1005 ? 0.289 -6.038 -27.162 1.00 43.60 1165 GLN A C 1
ATOM 6831 O O . GLN A 1 1005 ? -0.376 -5.857 -26.130 1.00 42.74 1165 GLN A O 1
ATOM 6837 N N . LYS A 1 1006 ? 1.571 -5.710 -27.277 1.00 43.06 1166 LYS A N 1
ATOM 6838 C CA . LYS A 1 1006 ? 2.347 -5.220 -26.144 1.00 43.55 1166 LYS A CA 1
ATOM 6839 C C . LYS A 1 1006 ? 2.965 -3.870 -26.464 1.00 42.98 1166 LYS A C 1
ATOM 6840 O O . LYS A 1 1006 ? 3.479 -3.669 -27.560 1.00 44.78 1166 LYS A O 1
ATOM 6846 N N . THR A 1 1007 ? 2.921 -2.938 -25.524 1.00 41.70 1167 THR A N 1
ATOM 6847 C CA . THR A 1 1007 ? 3.434 -1.589 -25.793 1.00 41.51 1167 THR A CA 1
ATOM 6848 C C . THR A 1 1007 ? 4.866 -1.455 -25.281 1.00 41.26 1167 THR A C 1
ATOM 6849 O O . THR A 1 1007 ? 5.441 -2.421 -24.780 1.00 42.01 1167 THR A O 1
ATOM 6853 N N . TYR A 1 1008 ? 5.420 -0.248 -25.421 1.00 40.30 1168 TYR A N 1
ATOM 6854 C CA . TYR A 1 1008 ? 6.822 0.062 -25.093 1.00 39.09 1168 TYR A CA 1
ATOM 6855 C C . TYR A 1 1008 ? 7.297 -0.406 -23.727 1.00 38.85 1168 TYR A C 1
ATOM 6856 O O . TYR A 1 1008 ? 8.476 -0.694 -23.568 1.00 39.42 1168 TYR A O 1
ATOM 6865 N N . ASP A 1 1009 ? 6.398 -0.474 -22.750 1.00 38.56 1169 ASP A N 1
ATOM 6866 C CA . ASP A 1 1009 ? 6.759 -0.965 -21.412 1.00 39.39 1169 ASP A CA 1
ATOM 6867 C C . ASP A 1 1009 ? 6.429 -2.444 -21.172 1.00 39.76 1169 ASP A C 1
ATOM 6868 O O . ASP A 1 1009 ? 6.331 -2.890 -20.034 1.00 41.16 1169 ASP A O 1
ATOM 6873 N N . GLY A 1 1010 ? 6.244 -3.201 -22.244 1.00 39.80 1170 GLY A N 1
ATOM 6874 C CA . GLY A 1 1010 ? 5.967 -4.627 -22.149 1.00 39.80 1170 GLY A CA 1
ATOM 6875 C C . GLY A 1 1010 ? 4.545 -5.006 -21.775 1.00 39.47 1170 GLY A C 1
ATOM 6876 O O . GLY A 1 1010 ? 4.222 -6.183 -21.725 1.00 40.60 1170 GLY A O 1
ATOM 6877 N N . SER A 1 1011 ? 3.688 -4.026 -21.513 1.00 38.93 1171 SER A N 1
ATOM 6878 C CA . SER A 1 1011 ? 2.340 -4.298 -21.032 1.00 38.67 1171 SER A CA 1
ATOM 6879 C C . SER A 1 1011 ? 1.325 -4.282 -22.168 1.00 38.60 1171 SER A C 1
ATOM 6880 O O . SER A 1 1011 ? 1.567 -3.761 -23.249 1.00 37.51 1171 SER A O 1
ATOM 6883 N N . SER A 1 1012 ? 0.177 -4.881 -21.900 1.00 39.81 1172 SER A N 1
ATOM 6884 C CA . SER A 1 1012 ? -0.840 -5.068 -22.914 1.00 39.98 1172 SER A CA 1
ATOM 6885 C C . SER A 1 1012 ? -1.519 -3.776 -23.235 1.00 38.53 1172 SER A C 1
ATOM 6886 O O . SER A 1 1012 ? -1.408 -2.814 -22.498 1.00 37.61 1172 SER A O 1
ATOM 6889 N N . ILE A 1 1013 ? -2.218 -3.766 -24.357 1.00 38.59 1173 ILE A N 1
ATOM 6890 C CA . ILE A 1 1013 ? -3.057 -2.652 -24.696 1.00 38.36 1173 ILE A CA 1
ATOM 6891 C C . ILE A 1 1013 ? -4.312 -2.814 -23.855 1.00 38.37 1173 ILE A C 1
ATOM 6892 O O . ILE A 1 1013 ? -4.948 -3.859 -23.907 1.00 39.28 1173 ILE A O 1
ATOM 6897 N N . GLN A 1 1014 ? -4.651 -1.790 -23.073 1.00 37.65 1174 GLN A N 1
ATOM 6898 C CA . GLN A 1 1014 ? -5.855 -1.812 -22.246 1.00 37.53 1174 GLN A CA 1
ATOM 6899 C C . GLN A 1 1014 ? -7.115 -1.713 -23.075 1.00 37.72 1174 GLN A C 1
ATOM 6900 O O . GLN A 1 1014 ? -7.135 -1.055 -24.118 1.00 36.66 1174 GLN A O 1
ATOM 6906 N N . VAL A 1 1015 ? -8.168 -2.363 -22.585 1.00 38.16 1175 VAL A N 1
ATOM 6907 C CA . VAL A 1 1015 ? -9.477 -2.338 -23.231 1.00 38.29 1175 VAL A CA 1
ATOM 6908 C C . VAL A 1 1015 ? -10.479 -1.693 -22.275 1.00 37.45 1175 VAL A C 1
ATOM 6909 O O . VAL A 1 1015 ? -10.594 -2.097 -21.125 1.00 36.86 1175 VAL A O 1
ATOM 6913 N N . MET A 1 1016 ? -11.214 -0.704 -22.774 1.00 37.08 1176 MET A N 1
ATOM 6914 C CA . MET A 1 1016 ? -12.064 0.119 -21.930 1.00 36.48 1176 MET A CA 1
ATOM 6915 C C . MET A 1 1016 ? -13.540 -0.195 -22.117 1.00 36.78 1176 MET A C 1
ATOM 6916 O O . MET A 1 1016 ? -14.053 -0.263 -23.247 1.00 36.50 1176 MET A O 1
ATOM 6921 N N . ALA A 1 1017 ? -14.216 -0.378 -20.985 1.00 37.14 1177 ALA A N 1
ATOM 6922 C CA . ALA A 1 1017 ? -15.651 -0.613 -20.965 1.00 38.01 1177 ALA A CA 1
ATOM 6923 C C . ALA A 1 1017 ? -16.345 0.723 -20.838 1.00 38.18 1177 ALA A C 1
ATOM 6924 O O . ALA A 1 1017 ? -15.964 1.535 -19.997 1.00 39.12 1177 ALA A O 1
ATOM 6926 N N . ASP A 1 1018 ? -17.358 0.959 -21.666 1.00 38.24 1178 ASP A N 1
ATOM 6927 C CA . ASP A 1 1018 ? -18.188 2.146 -21.500 1.00 36.49 1178 ASP A CA 1
ATOM 6928 C C . ASP A 1 1018 ? -19.180 1.861 -20.373 1.00 35.28 1178 ASP A C 1
ATOM 6929 O O . ASP A 1 1018 ? -20.078 1.048 -20.513 1.00 35.19 1178 ASP A O 1
ATOM 6934 N N . PHE A 1 1019 ? -18.982 2.515 -19.238 1.00 35.77 1179 PHE A N 1
ATOM 6935 C CA . PHE A 1 1019 ? -19.836 2.347 -18.045 1.00 35.03 1179 PHE A CA 1
ATOM 6936 C C . PHE A 1 1019 ? -20.973 3.362 -18.106 1.00 34.52 1179 PHE A C 1
ATOM 6937 O O . PHE A 1 1019 ? -20.733 4.567 -18.004 1.00 33.84 1179 PHE A O 1
ATOM 6945 N N . VAL A 1 1020 ? -22.198 2.859 -18.286 1.00 34.40 1180 VAL A N 1
ATOM 6946 C CA . VAL A 1 1020 ? -23.386 3.680 -18.561 1.00 34.31 1180 VAL A CA 1
ATOM 6947 C C . VAL A 1 1020 ? -24.461 3.507 -17.453 1.00 34.45 1180 VAL A C 1
ATOM 6948 O O . VAL A 1 1020 ? -25.432 2.764 -17.607 1.00 35.66 1180 VAL A O 1
ATOM 6952 N N . PRO A 1 1021 ? -24.294 4.208 -16.334 1.00 33.56 1181 PRO A N 1
ATOM 6953 C CA . PRO A 1 1021 ? -25.202 4.029 -15.242 1.00 33.48 1181 PRO A CA 1
ATOM 6954 C C . PRO A 1 1021 ? -26.460 4.894 -15.319 1.00 34.21 1181 PRO A C 1
ATOM 6955 O O . PRO A 1 1021 ? -27.376 4.685 -14.518 1.00 35.39 1181 PRO A O 1
ATOM 6959 N N . ASP A 1 1022 ? -26.528 5.847 -16.254 1.00 33.58 1182 ASP A N 1
ATOM 6960 C CA . ASP A 1 1022 ? -27.600 6.836 -16.197 1.00 32.57 1182 ASP A CA 1
ATOM 6961 C C . ASP A 1 1022 ? -28.998 6.264 -16.403 1.00 32.62 1182 ASP A C 1
ATOM 6962 O O . ASP A 1 1022 ? -29.891 6.570 -15.614 1.00 33.99 1182 ASP A O 1
ATOM 6967 N N . GLN A 1 1023 ? -29.211 5.465 -17.444 1.00 32.54 1183 GLN A N 1
ATOM 6968 C CA . GLN A 1 1023 ? -30.584 5.047 -17.792 1.00 33.24 1183 GLN A CA 1
ATOM 6969 C C . GLN A 1 1023 ? -30.716 3.650 -18.362 1.00 34.28 1183 GLN A C 1
ATOM 6970 O O . GLN A 1 1023 ? -29.726 2.932 -18.526 1.00 36.39 1183 GLN A O 1
ATOM 6976 N N . LEU A 1 1024 ? -31.974 3.278 -18.603 1.00 34.26 1184 LEU A N 1
ATOM 6977 C CA . LEU A 1 1024 ? -32.357 2.103 -19.391 1.00 34.66 1184 LEU A CA 1
ATOM 6978 C C . LEU A 1 1024 ? -33.473 2.477 -20.357 1.00 35.14 1184 LEU A C 1
ATOM 6979 O O . LEU A 1 1024 ? -34.311 3.329 -20.055 1.00 35.94 1184 LEU A O 1
ATOM 6984 N N . TYR A 1 1025 ? -33.490 1.837 -21.518 1.00 35.77 1185 TYR A N 1
ATOM 6985 C CA . TYR A 1 1025 ? -34.528 2.082 -22.512 1.00 35.67 1185 TYR A CA 1
ATOM 6986 C C . TYR A 1 1025 ? -35.460 0.899 -22.627 1.00 35.16 1185 TYR A C 1
ATOM 6987 O O . TYR A 1 1025 ? -35.091 -0.241 -22.374 1.00 34.00 1185 TYR A O 1
ATOM 6996 N N . ASN A 1 1026 ? -36.677 1.195 -23.045 1.00 35.78 1186 ASN A N 1
ATOM 6997 C CA . ASN A 1 1026 ? -37.476 0.223 -23.756 1.00 36.84 1186 ASN A CA 1
ATOM 6998 C C . ASN A 1 1026 ? -37.678 -1.030 -22.939 1.00 37.09 1186 ASN A C 1
ATOM 6999 O O . ASN A 1 1026 ? -37.352 -2.131 -23.374 1.00 38.48 1186 ASN A O 1
ATOM 7004 N N . MET A 1 1027 ? -38.224 -0.861 -21.752 1.00 36.40 1187 MET A N 1
ATOM 7005 C CA . MET A 1 1027 ? -38.416 -1.995 -20.874 1.00 36.84 1187 MET A CA 1
ATOM 7006 C C . MET A 1 1027 ? -39.753 -2.703 -21.164 1.00 36.47 1187 MET A C 1
ATOM 7007 O O . MET A 1 1027 ? -40.726 -2.059 -21.569 1.00 35.16 1187 MET A O 1
ATOM 7012 N N . PRO A 1 1028 ? -39.792 -4.036 -20.964 1.00 36.82 1188 PRO A N 1
ATOM 7013 C CA . PRO A 1 1028 ? -40.872 -4.863 -21.464 1.00 37.16 1188 PRO A CA 1
ATOM 7014 C C . PRO A 1 1028 ? -42.163 -4.781 -20.675 1.00 36.56 1188 PRO A C 1
ATOM 7015 O O . PRO A 1 1028 ? -43.220 -4.793 -21.285 1.00 37.65 1188 PRO A O 1
ATOM 7019 N N . LEU A 1 1029 ? -42.096 -4.734 -19.352 1.00 35.50 1189 LEU A N 1
ATOM 7020 C CA . LEU A 1 1029 ? -43.313 -4.815 -18.535 1.00 35.86 1189 LEU A CA 1
ATOM 7021 C C . LEU A 1 1029 ? -43.737 -3.459 -17.977 1.00 35.36 1189 LEU A C 1
ATOM 7022 O O . LEU A 1 1029 ? -42.902 -2.592 -17.719 1.00 36.15 1189 LEU A O 1
ATOM 7027 N N . GLU A 1 1030 ? -45.048 -3.291 -17.820 1.00 34.93 1190 GLU A N 1
ATOM 7028 C CA . GLU A 1 1030 ? -45.649 -2.093 -17.262 1.00 33.33 1190 GLU A CA 1
ATOM 7029 C C . GLU A 1 1030 ? -45.776 -2.251 -15.761 1.00 32.93 1190 GLU A C 1
ATOM 7030 O O . GLU A 1 1030 ? -45.889 -3.350 -15.237 1.00 31.57 1190 GLU A O 1
ATOM 7036 N N . GLN A 1 1031 ? -45.759 -1.117 -15.081 1.00 33.22 1191 GLN A N 1
ATOM 7037 C CA . GLN A 1 1031 ? -45.973 -1.052 -13.655 1.00 33.62 1191 GLN A CA 1
ATOM 7038 C C . GLN A 1 1031 ? -46.786 0.193 -13.402 1.00 33.77 1191 GLN A C 1
ATOM 7039 O O . GLN A 1 1031 ? -46.631 1.178 -14.098 1.00 34.43 1191 GLN A O 1
ATOM 7045 N N . ALA A 1 1032 ? -47.664 0.156 -12.419 1.00 34.46 1192 ALA A N 1
ATOM 7046 C CA . ALA A 1 1032 ? -48.327 1.373 -11.987 1.00 35.75 1192 ALA A CA 1
ATOM 7047 C C . ALA A 1 1032 ? -47.347 2.245 -11.189 1.00 35.09 1192 ALA A C 1
ATOM 7048 O O . ALA A 1 1032 ? -46.680 1.733 -10.306 1.00 35.16 1192 ALA A O 1
ATOM 7050 N N . VAL A 1 1033 ? -47.280 3.542 -11.493 1.00 34.61 1193 VAL A N 1
ATOM 7051 C CA . VAL A 1 1033 ? -46.470 4.506 -10.721 1.00 35.09 1193 VAL A CA 1
ATOM 7052 C C . VAL A 1 1033 ? -47.153 5.835 -10.553 1.00 34.09 1193 VAL A C 1
ATOM 7053 O O . VAL A 1 1033 ? -47.955 6.236 -11.382 1.00 32.84 1193 VAL A O 1
ATOM 7057 N N . SER A 1 1034 ? -46.777 6.547 -9.503 1.00 34.14 1194 SER A N 1
ATOM 7058 C CA . SER A 1 1034 ? -47.284 7.894 -9.313 1.00 34.30 1194 SER A CA 1
ATOM 7059 C C . SER A 1 1034 ? -46.326 8.892 -9.979 1.00 32.56 1194 SER A C 1
ATOM 7060 O O . SER A 1 1034 ? -45.126 8.869 -9.730 1.00 31.35 1194 SER A O 1
ATOM 7063 N N . VAL A 1 1035 ? -46.877 9.763 -10.823 1.00 31.41 1195 VAL A N 1
ATOM 7064 C CA . VAL A 1 1035 ? -46.078 10.673 -11.623 1.00 30.37 1195 VAL A CA 1
ATOM 7065 C C . VAL A 1 1035 ? -46.459 12.125 -11.433 1.00 30.78 1195 VAL A C 1
ATOM 7066 O O . VAL A 1 1035 ? -47.593 12.455 -11.149 1.00 31.08 1195 VAL A O 1
ATOM 7070 N N . ILE A 1 1036 ? -45.465 12.981 -11.598 1.00 31.94 1196 ILE A N 1
ATOM 7071 C CA . ILE A 1 1036 ? -45.640 14.414 -11.699 1.00 32.72 1196 ILE A CA 1
ATOM 7072 C C . ILE A 1 1036 ? -44.972 14.836 -12.990 1.00 32.39 1196 ILE A C 1
ATOM 7073 O O . ILE A 1 1036 ? -43.877 14.382 -13.295 1.00 32.38 1196 ILE A O 1
ATOM 7078 N N . ARG A 1 1037 ? -45.644 15.683 -13.754 1.00 32.82 1197 ARG A N 1
ATOM 7079 C CA . ARG A 1 1037 ? -45.090 16.189 -14.998 1.00 32.81 1197 ARG A CA 1
ATOM 7080 C C . ARG A 1 1037 ? -44.032 17.219 -14.650 1.00 32.84 1197 ARG A C 1
ATOM 7081 O O . ARG A 1 1037 ? -44.277 18.099 -13.825 1.00 32.31 1197 ARG A O 1
ATOM 7089 N N . THR A 1 1038 ? -42.869 17.091 -15.294 1.00 33.59 1198 THR A N 1
ATOM 7090 C CA . THR A 1 1038 ? -41.705 17.950 -15.052 1.00 34.05 1198 THR A CA 1
ATOM 7091 C C . THR A 1 1038 ? -40.821 18.177 -16.289 1.00 34.15 1198 THR A C 1
ATOM 7092 O O . THR A 1 1038 ? -41.020 17.588 -17.356 1.00 34.01 1198 THR A O 1
ATOM 7096 N N . ASP A 1 1039 ? -39.838 19.048 -16.113 1.00 33.94 1199 ASP A N 1
ATOM 7097 C CA . ASP A 1 1039 ? -38.765 19.195 -17.073 1.00 34.63 1199 ASP A CA 1
ATOM 7098 C C . ASP A 1 1039 ? -37.574 18.298 -16.669 1.00 34.72 1199 ASP A C 1
ATOM 7099 O O . ASP A 1 1039 ? -37.645 17.524 -15.707 1.00 33.90 1199 ASP A O 1
ATOM 7104 N N . LYS A 1 1040 ? -36.470 18.419 -17.399 1.00 35.17 1200 LYS A N 1
ATOM 7105 C CA . LYS A 1 1040 ? -35.278 17.585 -17.173 1.00 34.23 1200 LYS A CA 1
ATOM 7106 C C . LYS A 1 1040 ? -34.584 17.798 -15.846 1.00 33.21 1200 LYS A C 1
ATOM 7107 O O . LYS A 1 1040 ? -33.869 16.920 -15.392 1.00 33.60 1200 LYS A O 1
ATOM 7113 N N . TYR A 1 1041 ? -34.745 18.983 -15.254 1.00 34.17 1201 TYR A N 1
ATOM 7114 C CA . TYR A 1 1041 ? -34.153 19.294 -13.935 1.00 33.62 1201 TYR A CA 1
ATOM 7115 C C . TYR A 1 1041 ? -34.972 18.682 -12.789 1.00 34.31 1201 TYR A C 1
ATOM 7116 O O . TYR A 1 1041 ? -34.482 18.531 -11.667 1.00 33.72 1201 TYR A O 1
ATOM 7125 N N . GLY A 1 1042 ? -36.206 18.286 -13.091 1.00 35.07 1202 GLY A N 1
ATOM 7126 C CA . GLY A 1 1042 ? -37.083 17.687 -12.095 1.00 34.91 1202 GLY A CA 1
ATOM 7127 C C . GLY A 1 1042 ? -38.116 18.659 -11.597 1.00 34.50 1202 GLY A C 1
ATOM 7128 O O . GLY A 1 1042 ? -38.915 18.311 -10.737 1.00 34.26 1202 GLY A O 1
ATOM 7129 N N . VAL A 1 1043 ? -38.126 19.859 -12.175 1.00 34.75 1203 VAL A N 1
ATOM 7130 C CA . VAL A 1 1043 ? -39.026 20.923 -11.738 1.00 34.62 1203 VAL A CA 1
ATOM 7131 C C . VAL A 1 1043 ? -40.456 20.716 -12.254 1.00 35.20 1203 VAL A C 1
ATOM 7132 O O . VAL A 1 1043 ? -40.732 20.689 -13.472 1.00 35.45 1203 VAL A O 1
ATOM 7136 N N . ASN A 1 1044 ? -41.356 20.593 -11.290 1.00 35.27 1204 ASN A N 1
ATOM 7137 C CA . ASN A 1 1044 ? -42.779 20.460 -11.536 1.00 35.24 1204 ASN A CA 1
ATOM 7138 C C . ASN A 1 1044 ? -43.257 21.486 -12.563 1.00 35.84 1204 ASN A C 1
ATOM 7139 O O . ASN A 1 1044 ? -43.309 22.680 -12.279 1.00 36.47 1204 ASN A O 1
ATOM 7144 N N . SER A 1 1045 ? -43.644 21.010 -13.740 1.00 36.04 1205 SER A N 1
ATOM 7145 C CA . SER A 1 1045 ? -44.252 21.867 -14.771 1.00 37.24 1205 SER A CA 1
ATOM 7146 C C . SER A 1 1045 ? -45.673 22.357 -14.395 1.00 37.95 1205 SER A C 1
ATOM 7147 O O . SER A 1 1045 ? -46.345 23.055 -15.165 1.00 37.12 1205 SER A O 1
ATOM 7150 N N . GLU A 1 1046 ? -46.102 21.968 -13.202 1.00 39.21 1206 GLU A N 1
ATOM 7151 C CA . GLU A 1 1046 ? -47.405 22.303 -12.621 1.00 40.84 1206 GLU A CA 1
ATOM 7152 C C . GLU A 1 1046 ? -48.575 22.281 -13.606 1.00 40.49 1206 GLU A C 1
ATOM 7153 O O . GLU A 1 1046 ? -49.268 23.263 -13.811 1.00 41.36 1206 GLU A O 1
ATOM 7159 N N . ASN A 1 1047 ? -48.749 21.113 -14.220 1.00 40.36 1207 ASN A N 1
ATOM 7160 C CA . ASN A 1 1047 ? -50.005 20.737 -14.845 1.00 39.53 1207 ASN A CA 1
ATOM 7161 C C . ASN A 1 1047 ? -50.858 20.108 -13.758 1.00 38.70 1207 ASN A C 1
ATOM 7162 O O . ASN A 1 1047 ? -50.462 19.097 -13.175 1.00 38.17 1207 ASN A O 1
ATOM 7167 N N . PRO A 1 1048 ? -52.019 20.707 -13.477 1.00 37.98 1208 PRO A N 1
ATOM 7168 C CA . PRO A 1 1048 ? -52.969 20.243 -12.476 1.00 38.42 1208 PRO A CA 1
ATOM 7169 C C . PRO A 1 1048 ? -53.363 18.789 -12.586 1.00 37.50 1208 PRO A C 1
ATOM 7170 O O . PRO A 1 1048 ? -53.463 18.085 -11.582 1.00 38.00 1208 PRO A O 1
ATOM 7174 N N . ASP A 1 1049 ? -53.598 18.342 -13.798 1.00 37.18 1209 ASP A N 1
ATOM 7175 C CA . ASP A 1 1049 ? -54.092 16.992 -13.977 1.00 37.86 1209 ASP A CA 1
ATOM 7176 C C . ASP A 1 1049 ? -53.011 15.933 -13.944 1.00 37.51 1209 ASP A C 1
ATOM 7177 O O . ASP A 1 1049 ? -53.321 14.746 -14.040 1.00 37.95 1209 ASP A O 1
ATOM 7182 N N . ILE A 1 1050 ? -51.756 16.356 -13.819 1.00 36.58 1210 ILE A N 1
ATOM 7183 C CA . ILE A 1 1050 ? -50.650 15.426 -13.637 1.00 35.84 1210 ILE A CA 1
ATOM 7184 C C . ILE A 1 1050 ? -49.942 15.689 -12.303 1.00 34.68 1210 ILE A C 1
ATOM 7185 O O . ILE A 1 1050 ? -48.741 15.991 -12.255 1.00 35.29 1210 ILE A O 1
ATOM 7190 N N . GLN A 1 1051 ? -50.702 15.578 -11.222 1.00 33.34 1211 GLN A N 1
ATOM 7191 C CA . GLN A 1 1051 ? -50.134 15.731 -9.895 1.00 33.00 1211 GLN A CA 1
ATOM 7192 C C . GLN A 1 1051 ? -50.329 14.449 -9.118 1.00 33.39 1211 GLN A C 1
ATOM 7193 O O . GLN A 1 1051 ? -51.412 14.171 -8.636 1.00 35.49 1211 GLN A O 1
ATOM 7199 N N . ASN A 1 1052 ? -49.268 13.659 -9.044 1.00 32.99 1212 ASN A N 1
ATOM 7200 C CA . ASN A 1 1052 ? -49.275 12.344 -8.428 1.00 32.27 1212 ASN A CA 1
ATOM 7201 C C . ASN A 1 1052 ? -50.359 11.412 -8.944 1.00 32.02 1212 ASN A C 1
ATOM 7202 O O . ASN A 1 1052 ? -50.887 10.605 -8.192 1.00 33.40 1212 ASN A O 1
ATOM 7207 N N . ILE A 1 1053 ? -50.679 11.506 -10.225 1.00 31.91 1213 ILE A N 1
ATOM 7208 C CA . ILE A 1 1053 ? -51.649 10.596 -10.827 1.00 32.31 1213 ILE A CA 1
ATOM 7209 C C . ILE A 1 1053 ? -51.016 9.255 -11.135 1.00 32.28 1213 ILE A C 1
ATOM 7210 O O . ILE A 1 1053 ? -49.821 9.078 -10.984 1.00 32.24 1213 ILE A O 1
ATOM 7215 N N . ILE A 1 1054 ? -51.832 8.298 -11.540 1.00 33.23 1214 ILE A N 1
ATOM 7216 C CA . ILE A 1 1054 ? -51.349 6.948 -11.778 1.00 34.53 1214 ILE A CA 1
ATOM 7217 C C . ILE A 1 1054 ? -51.170 6.652 -13.267 1.00 34.99 1214 ILE A C 1
ATOM 7218 O O . ILE A 1 1054 ? -52.087 6.808 -14.074 1.00 35.89 1214 ILE A O 1
ATOM 7223 N N . TYR A 1 1055 ? -49.967 6.192 -13.593 1.00 35.12 1215 TYR A N 1
ATOM 7224 C CA . TYR A 1 1055 ? -49.505 6.019 -14.962 1.00 34.54 1215 TYR A CA 1
ATOM 7225 C C . TYR A 1 1055 ? -49.022 4.601 -15.126 1.00 33.11 1215 TYR A C 1
ATOM 7226 O O . TYR A 1 1055 ? -48.355 4.076 -14.249 1.00 31.92 1215 TYR A O 1
ATOM 7235 N N . ALA A 1 1056 ? -49.352 3.990 -16.253 1.00 33.54 1216 ALA A N 1
ATOM 7236 C CA . ALA A 1 1056 ? -48.874 2.647 -16.558 1.00 34.05 1216 ALA A CA 1
ATOM 7237 C C . ALA A 1 1056 ? -47.577 2.781 -17.309 1.00 34.30 1216 ALA A C 1
ATOM 7238 O O . ALA A 1 1056 ? -47.582 2.872 -18.525 1.00 36.82 1216 ALA A O 1
ATOM 7240 N N . ALA A 1 1057 ? -46.462 2.805 -16.592 1.00 33.80 1217 ALA A N 1
ATOM 7241 C CA . ALA A 1 1057 ? -45.154 3.049 -17.204 1.00 33.41 1217 ALA A CA 1
ATOM 7242 C C . ALA A 1 1057 ? -44.462 1.761 -17.580 1.00 33.73 1217 ALA A C 1
ATOM 7243 O O . ALA A 1 1057 ? -44.499 0.792 -16.839 1.00 34.75 1217 ALA A O 1
ATOM 7245 N N . ASN A 1 1058 ? -43.840 1.756 -18.746 1.00 34.11 1218 ASN A N 1
ATOM 7246 C CA . ASN A 1 1058 ? -42.932 0.689 -19.117 1.00 34.82 1218 ASN A CA 1
ATOM 7247 C C . ASN A 1 1058 ? -41.639 0.847 -18.343 1.00 34.91 1218 ASN A C 1
ATOM 7248 O O . ASN A 1 1058 ? -40.703 1.507 -18.806 1.00 35.13 1218 ASN A O 1
ATOM 7253 N N . ILE A 1 1059 ? -41.600 0.236 -17.167 1.00 35.69 1219 ILE A N 1
ATOM 7254 C CA . ILE A 1 1059 ? -40.538 0.494 -16.205 1.00 36.91 1219 ILE A CA 1
ATOM 7255 C C . ILE A 1 1059 ? -40.076 -0.770 -15.441 1.00 38.33 1219 ILE A C 1
ATOM 7256 O O . ILE A 1 1059 ? -39.302 -0.674 -14.478 1.00 40.74 1219 ILE A O 1
ATOM 7261 N N . LYS A 1 1060 ? -40.495 -1.954 -15.880 1.00 37.55 1220 LYS A N 1
ATOM 7262 C CA . LYS A 1 1060 ? -40.116 -3.177 -15.189 1.00 37.25 1220 LYS A CA 1
ATOM 7263 C C . LYS A 1 1060 ? -39.416 -4.111 -16.159 1.00 37.01 1220 LYS A C 1
ATOM 7264 O O . LYS A 1 1060 ? -39.917 -4.327 -17.255 1.00 38.33 1220 LYS A O 1
ATOM 7270 N N . SER A 1 1061 ? -38.255 -4.638 -15.776 1.00 36.45 1221 SER A N 1
ATOM 7271 C CA . SER A 1 1061 ? -37.510 -5.574 -16.628 1.00 37.22 1221 SER A CA 1
ATOM 7272 C C . SER A 1 1061 ? -38.145 -6.970 -16.592 1.00 38.87 1221 SER A C 1
ATOM 7273 O O . SER A 1 1061 ? -38.943 -7.281 -15.708 1.00 38.31 1221 SER A O 1
ATOM 7276 N N . SER A 1 1062 ? -37.784 -7.809 -17.562 1.00 40.60 1222 SER A N 1
ATOM 7277 C CA . SER A 1 1062 ? -38.449 -9.108 -17.757 1.00 41.95 1222 SER A CA 1
ATOM 7278 C C . SER A 1 1062 ? -38.288 -10.083 -16.593 1.00 41.98 1222 SER A C 1
ATOM 7279 O O . SER A 1 1062 ? -39.131 -10.946 -16.398 1.00 42.63 1222 SER A O 1
ATOM 7282 N N . GLY A 1 1063 ? -37.193 -9.977 -15.854 1.00 42.04 1223 GLY A N 1
ATOM 7283 C CA . GLY A 1 1063 ? -36.892 -10.945 -14.807 1.00 43.22 1223 GLY A CA 1
ATOM 7284 C C . GLY A 1 1063 ? -36.442 -12.308 -15.337 1.00 44.05 1223 GLY A C 1
ATOM 7285 O O . GLY A 1 1063 ? -36.259 -13.238 -14.556 1.00 44.75 1223 GLY A O 1
ATOM 7286 N N . THR A 1 1064 ? -36.289 -12.439 -16.655 1.00 43.85 1224 THR A N 1
ATOM 7287 C CA . THR A 1 1064 ? -35.703 -13.644 -17.262 1.00 45.53 1224 THR A CA 1
ATOM 7288 C C . THR A 1 1064 ? -34.490 -13.283 -18.107 1.00 45.05 1224 THR A C 1
ATOM 7289 O O . THR A 1 1064 ? -33.962 -14.113 -18.853 1.00 46.01 1224 THR A O 1
ATOM 7293 N N . ASP A 1 1065 ? -34.057 -12.034 -17.983 1.00 43.95 1225 ASP A N 1
ATOM 7294 C CA . ASP A 1 1065 ? -32.957 -11.503 -18.774 1.00 43.10 1225 ASP A CA 1
ATOM 7295 C C . ASP A 1 1065 ? -31.651 -11.777 -18.033 1.00 41.83 1225 ASP A C 1
ATOM 7296 O O . ASP A 1 1065 ? -31.644 -12.439 -16.998 1.00 41.92 1225 ASP A O 1
ATOM 7301 N N . TYR A 1 1066 ? -30.543 -11.302 -18.570 1.00 40.64 1226 TYR A N 1
ATOM 7302 C CA . TYR A 1 1066 ? -29.260 -11.535 -17.926 1.00 40.37 1226 TYR A CA 1
ATOM 7303 C C . TYR A 1 1066 ? -29.099 -10.716 -16.651 1.00 39.84 1226 TYR A C 1
ATOM 7304 O O . TYR A 1 1066 ? -28.354 -11.116 -15.763 1.00 40.71 1226 TYR A O 1
ATOM 7313 N N . GLN A 1 1067 ? -29.819 -9.600 -16.543 1.00 38.62 1227 GLN A N 1
ATOM 7314 C CA . GLN A 1 1067 ? -29.879 -8.846 -15.288 1.00 37.94 1227 GLN A CA 1
ATOM 7315 C C . GLN A 1 1067 ? -30.325 -9.760 -14.164 1.00 38.36 1227 GLN A C 1
ATOM 7316 O O . GLN A 1 1067 ? -29.822 -9.646 -13.051 1.00 38.94 1227 GLN A O 1
ATOM 7322 N N . SER A 1 1068 ? -31.284 -10.639 -14.460 1.00 37.96 1228 SER A N 1
ATOM 7323 C CA . SER A 1 1068 ? -31.848 -11.544 -13.461 1.00 36.74 1228 SER A CA 1
ATOM 7324 C C . SER A 1 1068 ? -30.888 -12.629 -13.077 1.00 36.71 1228 SER A C 1
ATOM 7325 O O . SER A 1 1068 ? -31.006 -13.187 -12.004 1.00 37.14 1228 SER A O 1
ATOM 7328 N N . ILE A 1 1069 ? -29.945 -12.936 -13.947 1.00 37.43 1229 ILE A N 1
ATOM 7329 C CA . ILE A 1 1069 ? -28.922 -13.923 -13.622 1.00 39.94 1229 ILE A CA 1
ATOM 7330 C C . ILE A 1 1069 ? -27.778 -13.319 -12.840 1.00 40.85 1229 ILE A C 1
ATOM 7331 O O . ILE A 1 1069 ? -27.395 -13.858 -11.802 1.00 43.07 1229 ILE A O 1
ATOM 7336 N N . TYR A 1 1070 ? -27.219 -12.220 -13.353 1.00 40.81 1230 TYR A N 1
ATOM 7337 C CA . TYR A 1 1070 ? -25.970 -11.642 -12.816 1.00 39.42 1230 TYR A CA 1
ATOM 7338 C C . TYR A 1 1070 ? -26.152 -10.510 -11.849 1.00 38.21 1230 TYR A C 1
ATOM 7339 O O . TYR A 1 1070 ? -25.203 -10.130 -11.179 1.00 37.89 1230 TYR A O 1
ATOM 7348 N N . GLY A 1 1071 ? -27.355 -9.952 -11.798 1.00 38.34 1231 GLY A N 1
ATOM 7349 C CA . GLY A 1 1071 ? -27.631 -8.788 -10.957 1.00 38.19 1231 GLY A CA 1
ATOM 7350 C C . GLY A 1 1071 ? -27.276 -9.030 -9.508 1.00 38.71 1231 GLY A C 1
ATOM 7351 O O . GLY A 1 1071 ? -27.769 -9.970 -8.897 1.00 40.12 1231 GLY A O 1
ATOM 7352 N N . GLY A 1 1072 ? -26.412 -8.182 -8.959 1.00 38.42 1232 GLY A N 1
ATOM 7353 C CA . GLY A 1 1072 ? -25.973 -8.303 -7.564 1.00 38.64 1232 GLY A CA 1
ATOM 7354 C C . GLY A 1 1072 ? -25.299 -9.606 -7.168 1.00 38.55 1232 GLY A C 1
ATOM 7355 O O . GLY A 1 1072 ? -25.094 -9.860 -5.983 1.00 38.70 1232 GLY A O 1
ATOM 7356 N N . LYS A 1 1073 ? -24.917 -10.408 -8.151 1.00 39.63 1233 LYS A N 1
ATOM 7357 C CA . LYS A 1 1073 ? -24.417 -11.779 -7.911 1.00 41.48 1233 LYS A CA 1
ATOM 7358 C C . LYS A 1 1073 ? -23.085 -11.892 -7.137 1.00 41.43 1233 LYS A C 1
ATOM 7359 O O . LYS A 1 1073 ? -22.837 -12.886 -6.455 1.00 41.54 1233 LYS A O 1
ATOM 7365 N N . TYR A 1 1074 ? -22.244 -10.870 -7.240 1.00 40.79 1234 TYR A N 1
ATOM 7366 C CA . TYR A 1 1074 ? -20.893 -10.930 -6.697 1.00 40.67 1234 TYR A CA 1
ATOM 7367 C C . TYR A 1 1074 ? -20.749 -10.108 -5.435 1.00 38.98 1234 TYR A C 1
ATOM 7368 O O . TYR A 1 1074 ? -19.665 -10.037 -4.880 1.00 38.77 1234 TYR A O 1
ATOM 7377 N N . LEU A 1 1075 ? -21.849 -9.520 -4.971 1.00 37.71 1235 LEU A N 1
ATOM 7378 C CA . LEU A 1 1075 ? -21.811 -8.588 -3.842 1.00 37.26 1235 LEU A CA 1
ATOM 7379 C C . LEU A 1 1075 ? -21.525 -9.261 -2.506 1.00 37.80 1235 LEU A C 1
ATOM 7380 O O . LEU A 1 1075 ? -20.823 -8.701 -1.650 1.00 36.65 1235 LEU A O 1
ATOM 7385 N N . ALA A 1 1076 ? -22.075 -10.459 -2.327 1.00 39.44 1236 ALA A N 1
ATOM 7386 C CA . ALA A 1 1076 ? -21.817 -11.249 -1.118 1.00 40.38 1236 ALA A CA 1
ATOM 7387 C C . ALA A 1 1076 ? -20.369 -11.677 -1.077 1.00 41.07 1236 ALA A C 1
ATOM 7388 O O . ALA A 1 1076 ? -19.692 -11.526 -0.059 1.00 40.75 1236 ALA A O 1
ATOM 7390 N N . GLU A 1 1077 ? -19.904 -12.205 -2.205 1.00 42.46 1237 GLU A N 1
ATOM 7391 C CA . GLU A 1 1077 ? -18.484 -12.518 -2.416 1.00 44.46 1237 GLU A CA 1
ATOM 7392 C C . GLU A 1 1077 ? -17.570 -11.326 -2.077 1.00 42.72 1237 GLU A C 1
ATOM 7393 O O . GLU A 1 1077 ? -16.649 -11.444 -1.284 1.00 42.95 1237 GLU A O 1
ATOM 7399 N N . LEU A 1 1078 ? -17.841 -10.176 -2.669 1.00 42.13 1238 LEU A N 1
ATOM 7400 C CA . LEU A 1 1078 ? -16.969 -9.008 -2.510 1.00 41.22 1238 LEU A CA 1
ATOM 7401 C C . LEU A 1 1078 ? -16.925 -8.467 -1.082 1.00 40.85 1238 LEU A C 1
ATOM 7402 O O . LEU A 1 1078 ? -15.856 -8.097 -0.614 1.00 41.27 1238 LEU A O 1
ATOM 7407 N N . GLN A 1 1079 ? -18.067 -8.406 -0.402 1.00 40.51 1239 GLN A N 1
ATOM 7408 C CA . GLN A 1 1079 ? -18.089 -8.012 1.018 1.00 41.09 1239 GLN A CA 1
ATOM 7409 C C . GLN A 1 1079 ? -17.072 -8.794 1.869 1.00 42.42 1239 GLN A C 1
ATOM 7410 O O . GLN A 1 1079 ? -16.321 -8.200 2.655 1.00 41.25 1239 GLN A O 1
ATOM 7416 N N . LYS A 1 1080 ? -17.075 -10.124 1.694 1.00 43.25 1240 LYS A N 1
ATOM 7417 C CA . LYS A 1 1080 ? -16.187 -11.057 2.426 1.00 43.37 1240 LYS A CA 1
ATOM 7418 C C . LYS A 1 1080 ? -14.711 -10.781 2.204 1.00 42.41 1240 LYS A C 1
ATOM 7419 O O . LYS A 1 1080 ? -13.898 -11.071 3.058 1.00 41.77 1240 LYS A O 1
ATOM 7425 N N . ASN A 1 1081 ? -14.366 -10.233 1.051 1.00 42.63 1241 ASN A N 1
ATOM 7426 C CA . ASN A 1 1081 ? -12.989 -9.851 0.787 1.00 43.12 1241 ASN A CA 1
ATOM 7427 C C . ASN A 1 1081 ? -12.531 -8.687 1.690 1.00 42.42 1241 ASN A C 1
ATOM 7428 O O . ASN A 1 1081 ? -13.166 -7.629 1.734 1.00 40.83 1241 ASN A O 1
ATOM 7433 N N . PRO A 1 1082 ? -11.408 -8.877 2.387 1.00 43.21 1242 PRO A N 1
ATOM 7434 C CA . PRO A 1 1082 ? -10.722 -7.836 3.149 1.00 43.59 1242 PRO A CA 1
ATOM 7435 C C . PRO A 1 1082 ? -10.350 -6.581 2.352 1.00 43.37 1242 PRO A C 1
ATOM 7436 O O . PRO A 1 1082 ? -10.501 -5.465 2.853 1.00 44.12 1242 PRO A O 1
ATOM 7440 N N . LEU A 1 1083 ? -9.850 -6.763 1.134 1.00 42.64 1243 LEU A N 1
ATOM 7441 C CA . LEU A 1 1083 ? -9.401 -5.634 0.324 1.00 41.53 1243 LEU A CA 1
ATOM 7442 C C . LEU A 1 1083 ? -10.502 -4.624 0.018 1.00 40.09 1243 LEU A C 1
ATOM 7443 O O . LEU A 1 1083 ? -10.211 -3.472 -0.282 1.00 39.95 1243 LEU A O 1
ATOM 7448 N N . PHE A 1 1084 ? -11.755 -5.057 0.089 1.00 39.67 1244 PHE A N 1
ATOM 7449 C CA . PHE A 1 1084 ? -12.882 -4.201 -0.277 1.00 39.52 1244 PHE A CA 1
ATOM 7450 C C . PHE A 1 1084 ? -13.550 -3.526 0.905 1.00 39.24 1244 PHE A C 1
ATOM 7451 O O . PHE A 1 1084 ? -14.535 -2.814 0.746 1.00 38.71 1244 PHE A O 1
ATOM 7459 N N . LYS A 1 1085 ? -13.003 -3.738 2.092 1.00 40.57 1245 LYS A N 1
ATOM 7460 C CA . LYS A 1 1085 ? -13.581 -3.205 3.318 1.00 40.44 1245 LYS A CA 1
ATOM 7461 C C . LYS A 1 1085 ? -13.806 -1.690 3.265 1.00 39.96 1245 LYS A C 1
ATOM 7462 O O . LYS A 1 1085 ? -14.895 -1.216 3.590 1.00 39.36 1245 LYS A O 1
ATOM 7468 N N . SER A 1 1086 ? -12.784 -0.946 2.835 1.00 39.32 1246 SER A N 1
ATOM 7469 C CA . SER A 1 1086 ? -12.885 0.523 2.675 1.00 38.36 1246 SER A CA 1
ATOM 7470 C C . SER A 1 1086 ? -14.095 0.938 1.860 1.00 37.11 1246 SER A C 1
ATOM 7471 O O . SER A 1 1086 ? -14.813 1.871 2.211 1.00 35.97 1246 SER A O 1
ATOM 7474 N N . LEU A 1 1087 ? -14.274 0.236 0.749 1.00 37.02 1247 LEU A N 1
ATOM 7475 C CA . LEU A 1 1087 ? -15.309 0.538 -0.229 1.00 36.44 1247 LEU A CA 1
ATOM 7476 C C . LEU A 1 1087 ? -16.679 0.458 0.410 1.00 36.58 1247 LEU A C 1
ATOM 7477 O O . LEU A 1 1087 ? -17.517 1.382 0.248 1.00 38.41 1247 LEU A O 1
ATOM 7482 N N . PHE A 1 1088 ? -16.898 -0.646 1.125 1.00 35.74 1248 PHE A N 1
ATOM 7483 C CA . PHE A 1 1088 ? -18.191 -0.945 1.704 1.00 35.68 1248 PHE A CA 1
ATOM 7484 C C . PHE A 1 1088 ? -18.488 -0.120 2.935 1.00 37.31 1248 PHE A C 1
ATOM 7485 O O . PHE A 1 1088 ? -19.652 0.157 3.206 1.00 39.30 1248 PHE A O 1
ATOM 7493 N N . ASP A 1 1089 ? -17.455 0.267 3.684 1.00 38.57 1249 ASP A N 1
ATOM 7494 C CA . ASP A 1 1089 ? -17.631 1.110 4.884 1.00 38.27 1249 ASP A CA 1
ATOM 7495 C C . ASP A 1 1089 ? -17.753 2.596 4.528 1.00 37.80 1249 ASP A C 1
ATOM 7496 O O . ASP A 1 1089 ? -18.260 3.387 5.320 1.00 39.12 1249 ASP A O 1
ATOM 7501 N N . ARG A 1 1090 ? -17.283 2.975 3.344 1.00 36.68 1250 ARG A N 1
ATOM 7502 C CA . ARG A 1 1090 ? -17.221 4.380 2.963 1.00 36.01 1250 ARG A CA 1
ATOM 7503 C C . ARG A 1 1090 ? -18.568 5.051 3.005 1.00 35.13 1250 ARG A C 1
ATOM 7504 O O . ARG A 1 1090 ? -19.526 4.531 2.445 1.00 35.39 1250 ARG A O 1
ATOM 7512 N N . ILE A 1 1091 ? -18.618 6.220 3.641 1.00 35.59 1251 ILE A N 1
ATOM 7513 C CA . ILE A 1 1091 ? -19.831 7.053 3.670 1.00 36.22 1251 ILE A CA 1
ATOM 7514 C C . ILE A 1 1091 ? -19.931 7.910 2.407 1.00 36.32 1251 ILE A C 1
ATOM 7515 O O . ILE A 1 1091 ? -19.088 8.771 2.150 1.00 36.75 1251 ILE A O 1
ATOM 7520 N N . GLN A 1 1092 ? -20.969 7.683 1.618 1.00 36.22 1252 GLN A N 1
ATOM 7521 C CA . GLN A 1 1092 ? -21.100 8.400 0.351 1.00 35.79 1252 GLN A CA 1
ATOM 7522 C C . GLN A 1 1092 ? -21.611 9.813 0.614 1.00 34.73 1252 GLN A C 1
ATOM 7523 O O . GLN A 1 1092 ? -22.447 10.026 1.498 1.00 36.81 1252 GLN A O 1
ATOM 7529 N N . ILE A 1 1093 ? -21.116 10.766 -0.163 1.00 32.71 1253 ILE A N 1
ATOM 7530 C CA . ILE A 1 1093 ? -21.356 12.180 0.095 1.00 31.57 1253 ILE A CA 1
ATOM 7531 C C . ILE A 1 1093 ? -22.837 12.533 0.054 1.00 30.21 1253 ILE A C 1
ATOM 7532 O O . ILE A 1 1093 ? -23.366 13.087 0.991 1.00 29.64 1253 ILE A O 1
ATOM 7537 N N . SER A 1 1094 ? -23.508 12.207 -1.028 1.00 30.10 1254 SER A N 1
ATOM 7538 C CA . SER A 1 1094 ? -24.882 12.638 -1.193 1.00 31.16 1254 SER A CA 1
ATOM 7539 C C . SER A 1 1094 ? -25.880 11.880 -0.302 1.00 31.58 1254 SER A C 1
ATOM 7540 O O . SER A 1 1094 ? -26.798 12.479 0.251 1.00 30.97 1254 SER A O 1
ATOM 7543 N N . THR A 1 1095 ? -25.713 10.568 -0.174 1.00 32.62 1255 THR A N 1
ATOM 7544 C CA . THR A 1 1095 ? -26.641 9.763 0.637 1.00 34.06 1255 THR A CA 1
ATOM 7545 C C . THR A 1 1095 ? -26.395 9.939 2.125 1.00 34.59 1255 THR A C 1
ATOM 7546 O O . THR A 1 1095 ? -27.295 9.735 2.941 1.00 33.89 1255 THR A O 1
ATOM 7550 N N . LYS A 1 1096 ? -25.148 10.267 2.457 1.00 35.47 1256 LYS A N 1
ATOM 7551 C CA . LYS A 1 1096 ? -24.663 10.284 3.827 1.00 36.62 1256 LYS A CA 1
ATOM 7552 C C . LYS A 1 1096 ? -24.702 8.898 4.448 1.00 37.20 1256 LYS A C 1
ATOM 7553 O O . LYS A 1 1096 ? -24.312 8.717 5.585 1.00 37.69 1256 LYS A O 1
ATOM 7559 N N . LYS A 1 1097 ? -25.168 7.919 3.687 1.00 37.84 1257 LYS A N 1
ATOM 7560 C CA . LYS A 1 1097 ? -25.154 6.540 4.101 1.00 38.86 1257 LYS A CA 1
ATOM 7561 C C . LYS A 1 1097 ? -24.095 5.778 3.292 1.00 39.72 1257 LYS A C 1
ATOM 7562 O O . LYS A 1 1097 ? -23.609 6.229 2.249 1.00 36.51 1257 LYS A O 1
ATOM 7568 N N . THR A 1 1098 ? -23.753 4.606 3.800 1.00 41.60 1258 THR A N 1
ATOM 7569 C CA . THR A 1 1098 ? -22.887 3.724 3.081 1.00 42.16 1258 THR A CA 1
ATOM 7570 C C . THR A 1 1098 ? -23.671 2.947 2.032 1.00 41.44 1258 THR A C 1
ATOM 7571 O O . THR A 1 1098 ? -24.894 2.830 2.084 1.00 41.87 1258 THR A O 1
ATOM 7575 N N . ILE A 1 1099 ? -22.928 2.437 1.068 1.00 41.35 1259 ILE A N 1
ATOM 7576 C CA . ILE A 1 1099 ? -23.444 1.526 0.046 1.00 41.93 1259 ILE A CA 1
ATOM 7577 C C . ILE A 1 1099 ? -24.125 0.288 0.694 1.00 41.60 1259 ILE A C 1
ATOM 7578 O O . ILE A 1 1099 ? -23.696 -0.166 1.778 1.00 40.44 1259 ILE A O 1
ATOM 7583 N N . ASP A 1 1100 ? -25.154 -0.257 0.019 1.00 40.55 1260 ASP A N 1
ATOM 7584 C CA . ASP A 1 1100 ? -26.010 -1.366 0.549 1.00 40.53 1260 ASP A CA 1
ATOM 7585 C C . ASP A 1 1100 ? -26.039 -2.636 -0.318 1.00 39.13 1260 ASP A C 1
ATOM 7586 O O . ASP A 1 1100 ? -26.964 -2.860 -1.093 1.00 38.64 1260 ASP A O 1
ATOM 7591 N N . PRO A 1 1101 ? -25.060 -3.511 -0.134 1.00 39.71 1261 PRO A N 1
ATOM 7592 C CA . PRO A 1 1101 ? -24.915 -4.712 -0.950 1.00 40.59 1261 PRO A CA 1
ATOM 7593 C C . PRO A 1 1101 ? -25.783 -5.905 -0.551 1.00 41.41 1261 PRO A C 1
ATOM 7594 O O . PRO A 1 1101 ? -25.612 -6.978 -1.112 1.00 42.70 1261 PRO A O 1
ATOM 7598 N N . ASN A 1 1102 ? -26.683 -5.739 0.412 1.00 41.82 1262 ASN A N 1
ATOM 7599 C CA . ASN A 1 1102 ? -27.425 -6.868 0.969 1.00 42.28 1262 ASN A CA 1
ATOM 7600 C C . ASN A 1 1102 ? -28.643 -7.255 0.140 1.00 42.05 1262 ASN A C 1
ATOM 7601 O O . ASN A 1 1102 ? -29.067 -8.406 0.163 1.00 44.15 1262 ASN A O 1
ATOM 7606 N N . THR A 1 1103 ? -29.199 -6.315 -0.614 1.00 40.75 1263 THR A N 1
ATOM 7607 C CA . THR A 1 1103 ? -30.255 -6.651 -1.570 1.00 40.13 1263 THR A CA 1
ATOM 7608 C C . THR A 1 1103 ? -29.712 -6.716 -2.991 1.00 40.36 1263 THR A C 1
ATOM 7609 O O . THR A 1 1103 ? -28.894 -5.860 -3.407 1.00 43.48 1263 THR A O 1
ATOM 7613 N N . ARG A 1 1104 ? -30.159 -7.739 -3.723 1.00 39.76 1264 ARG A N 1
ATOM 7614 C CA . ARG A 1 1104 ? -29.777 -7.940 -5.121 1.00 39.65 1264 ARG A CA 1
ATOM 7615 C C . ARG A 1 1104 ? -30.840 -7.362 -6.013 1.00 40.02 1264 ARG A C 1
ATOM 7616 O O . ARG A 1 1104 ? -32.027 -7.490 -5.706 1.00 40.19 1264 ARG A O 1
ATOM 7624 N N . ILE A 1 1105 ? -30.428 -6.719 -7.111 1.00 40.03 1265 ILE A N 1
ATOM 7625 C CA . ILE A 1 1105 ? -31.392 -6.257 -8.113 1.00 38.88 1265 ILE A CA 1
ATOM 7626 C C . ILE A 1 1105 ? -31.369 -7.222 -9.292 1.00 38.77 1265 ILE A C 1
ATOM 7627 O O . ILE A 1 1105 ? -30.389 -7.256 -10.031 1.00 38.94 1265 ILE A O 1
ATOM 7632 N N . THR A 1 1106 ? -32.428 -8.027 -9.430 1.00 38.25 1266 THR A N 1
ATOM 7633 C CA . THR A 1 1106 ? -32.579 -9.002 -10.538 1.00 37.44 1266 THR A CA 1
ATOM 7634 C C . THR A 1 1106 ? -33.726 -8.625 -11.491 1.00 37.66 1266 THR A C 1
ATOM 7635 O O . THR A 1 1106 ? -33.789 -9.039 -12.671 1.00 37.06 1266 THR A O 1
ATOM 7639 N N . GLN A 1 1107 ? -34.649 -7.841 -10.959 1.00 37.37 1267 GLN A N 1
ATOM 7640 C CA . GLN A 1 1107 ? -35.654 -7.210 -11.772 1.00 37.57 1267 GLN A CA 1
ATOM 7641 C C . GLN A 1 1107 ? -35.643 -5.716 -11.483 1.00 36.18 1267 GLN A C 1
ATOM 7642 O O . GLN A 1 1107 ? -35.806 -5.300 -10.346 1.00 37.53 1267 GLN A O 1
ATOM 7648 N N . TRP A 1 1108 ? -35.432 -4.904 -12.500 1.00 34.68 1268 TRP A N 1
ATOM 7649 C CA . TRP A 1 1108 ? -35.610 -3.490 -12.318 1.00 33.92 1268 TRP A CA 1
ATOM 7650 C C . TRP A 1 1108 ? -37.098 -3.213 -12.092 1.00 34.87 1268 TRP A C 1
ATOM 7651 O O . TRP A 1 1108 ? -37.969 -3.831 -12.702 1.00 35.57 1268 TRP A O 1
ATOM 7662 N N . SER A 1 1109 ? -37.376 -2.287 -11.193 1.00 35.33 1269 SER A N 1
ATOM 7663 C CA . SER A 1 1109 ? -38.731 -1.892 -10.870 1.00 35.15 1269 SER A CA 1
ATOM 7664 C C . SER A 1 1109 ? -38.746 -0.372 -10.776 1.00 34.45 1269 SER A C 1
ATOM 7665 O O . SER A 1 1109 ? -37.712 0.256 -10.666 1.00 32.43 1269 SER A O 1
ATOM 7668 N N . ALA A 1 1110 ? -39.936 0.202 -10.801 1.00 35.72 1270 ALA A N 1
ATOM 7669 C CA . ALA A 1 1110 ? -40.123 1.660 -10.697 1.00 35.97 1270 ALA A CA 1
ATOM 7670 C C . ALA A 1 1110 ? -39.490 2.329 -9.458 1.00 35.65 1270 ALA A C 1
ATOM 7671 O O . ALA A 1 1110 ? -39.096 3.503 -9.493 1.00 34.10 1270 ALA A O 1
ATOM 7673 N N . LYS A 1 1111 ? -39.443 1.585 -8.359 1.00 36.15 1271 LYS A N 1
ATOM 7674 C CA . LYS A 1 1111 ? -38.894 2.091 -7.107 1.00 36.11 1271 LYS A CA 1
ATOM 7675 C C . LYS A 1 1111 ? -37.383 2.397 -7.194 1.00 35.11 1271 LYS A C 1
ATOM 7676 O O . LYS A 1 1111 ? -36.850 3.124 -6.372 1.00 35.00 1271 LYS A O 1
ATOM 7682 N N . TYR A 1 1112 ? -36.684 1.809 -8.157 1.00 34.14 1272 TYR A N 1
ATOM 7683 C CA . TYR A 1 1112 ? -35.263 2.090 -8.328 1.00 33.05 1272 TYR A CA 1
ATOM 7684 C C . TYR A 1 1112 ? -35.001 3.200 -9.345 1.00 32.34 1272 TYR A C 1
ATOM 7685 O O . TYR A 1 1112 ? -33.852 3.437 -9.710 1.00 31.85 1272 TYR A O 1
ATOM 7694 N N . PHE A 1 1113 ? -36.048 3.888 -9.790 1.00 32.67 1273 PHE A N 1
ATOM 7695 C CA . PHE A 1 1113 ? -35.896 4.956 -10.773 1.00 33.22 1273 PHE A CA 1
ATOM 7696 C C . PHE A 1 1113 ? -36.292 6.319 -10.216 1.00 33.89 1273 PHE A C 1
ATOM 7697 O O . PHE A 1 1113 ? -37.203 6.409 -9.409 1.00 33.53 1273 PHE A O 1
ATOM 7705 N N . ASN A 1 1114 ? -35.592 7.367 -10.668 1.00 35.41 1274 ASN A N 1
ATOM 7706 C CA . ASN A 1 1114 ? -35.879 8.775 -10.312 1.00 35.08 1274 ASN A CA 1
ATOM 7707 C C . ASN A 1 1114 ? -37.102 9.243 -11.055 1.00 34.72 1274 ASN A C 1
ATOM 7708 O O . ASN A 1 1114 ? -37.991 9.872 -10.494 1.00 34.79 1274 ASN A O 1
ATOM 7713 N N . GLY A 1 1115 ? -37.144 8.898 -12.329 1.00 34.77 1275 GLY A N 1
ATOM 7714 C CA . GLY A 1 1115 ? -38.269 9.237 -13.176 1.00 35.79 1275 GLY A CA 1
ATOM 7715 C C . GLY A 1 1115 ? -38.118 8.631 -14.557 1.00 35.58 1275 GLY A C 1
ATOM 7716 O O . GLY A 1 1115 ? -37.435 7.627 -14.736 1.00 35.16 1275 GLY A O 1
ATOM 7717 N N . SER A 1 1116 ? -38.739 9.272 -15.537 1.00 35.60 1276 SER A N 1
ATOM 7718 C CA . SER A 1 1116 ? -38.698 8.805 -16.912 1.00 36.12 1276 SER A CA 1
ATOM 7719 C C . SER A 1 1116 ? -39.065 9.925 -17.855 1.00 36.42 1276 SER A C 1
ATOM 7720 O O . SER A 1 1116 ? -39.621 10.935 -17.443 1.00 37.47 1276 SER A O 1
ATOM 7723 N N . ASN A 1 1117 ? -38.751 9.727 -19.123 1.00 36.37 1277 ASN A N 1
ATOM 7724 C CA . ASN A 1 1117 ? -39.295 10.557 -20.187 1.00 36.74 1277 ASN A CA 1
ATOM 7725 C C . ASN A 1 1117 ? -40.756 10.189 -20.446 1.00 37.06 1277 ASN A C 1
ATOM 7726 O O . ASN A 1 1117 ? -41.191 9.085 -20.098 1.00 36.62 1277 ASN A O 1
ATOM 7731 N N . ILE A 1 1118 ? -41.515 11.112 -21.038 1.00 36.23 1278 ILE A N 1
ATOM 7732 C CA . ILE A 1 1118 ? -42.959 10.886 -21.204 1.00 35.60 1278 ILE A CA 1
ATOM 7733 C C . ILE A 1 1118 ? -43.182 9.842 -22.262 1.00 33.80 1278 ILE A C 1
ATOM 7734 O O . ILE A 1 1118 ? -42.608 9.920 -23.325 1.00 32.86 1278 ILE A O 1
ATOM 7739 N N . GLN A 1 1119 ? -43.998 8.852 -21.939 1.00 33.75 1279 GLN A N 1
ATOM 7740 C CA . GLN A 1 1119 ? -44.127 7.661 -22.775 1.00 34.54 1279 GLN A CA 1
ATOM 7741 C C . GLN A 1 1119 ? -45.369 7.651 -23.647 1.00 33.77 1279 GLN A C 1
ATOM 7742 O O . GLN A 1 1119 ? -45.562 6.719 -24.402 1.00 32.99 1279 GLN A O 1
ATOM 7748 N N . GLY A 1 1120 ? -46.211 8.674 -23.528 1.00 34.15 1280 GLY A N 1
ATOM 7749 C CA . GLY A 1 1120 ? -47.386 8.831 -24.398 1.00 34.23 1280 GLY A CA 1
ATOM 7750 C C . GLY A 1 1120 ? -48.518 7.830 -24.239 1.00 34.42 1280 GLY A C 1
ATOM 7751 O O . GLY A 1 1120 ? -49.340 7.665 -25.130 1.00 35.28 1280 GLY A O 1
ATOM 7752 N N . LYS A 1 1121 ? -48.582 7.171 -23.095 1.00 34.76 1281 LYS A N 1
ATOM 7753 C CA . LYS A 1 1121 ? -49.695 6.268 -22.800 1.00 34.73 1281 LYS A CA 1
ATOM 7754 C C . LYS A 1 1121 ? -51.010 7.036 -22.674 1.00 34.06 1281 LYS A C 1
ATOM 7755 O O . LYS A 1 1121 ? -52.067 6.525 -23.018 1.00 33.40 1281 LYS A O 1
ATOM 7761 N N . GLY A 1 1122 ? -50.907 8.262 -22.173 1.00 34.16 1282 GLY A N 1
ATOM 7762 C CA . GLY A 1 1122 ? -52.039 9.142 -21.948 1.00 35.12 1282 GLY A CA 1
ATOM 7763 C C . GLY A 1 1122 ? -52.348 9.178 -20.469 1.00 35.62 1282 GLY A C 1
ATOM 7764 O O . GLY A 1 1122 ? -52.205 8.161 -19.798 1.00 36.85 1282 GLY A O 1
ATOM 7765 N N . ILE A 1 1123 ? -52.790 10.338 -19.973 1.00 36.41 1283 ILE A N 1
ATOM 7766 C CA . ILE A 1 1123 ? -53.151 10.523 -18.555 1.00 37.05 1283 ILE A CA 1
ATOM 7767 C C . ILE A 1 1123 ? -54.160 9.485 -18.089 1.00 37.35 1283 ILE A C 1
ATOM 7768 O O . ILE A 1 1123 ? -53.958 8.799 -17.074 1.00 38.82 1283 ILE A O 1
ATOM 7773 N N . ASN A 1 1124 ? -55.237 9.374 -18.854 1.00 36.45 1284 ASN A N 1
ATOM 7774 C CA . ASN A 1 1124 ? -56.353 8.516 -18.513 1.00 36.03 1284 ASN A CA 1
ATOM 7775 C C . ASN A 1 1124 ? -56.257 7.101 -19.025 1.00 35.46 1284 ASN A C 1
ATOM 7776 O O . ASN A 1 1124 ? -57.265 6.427 -19.129 1.00 35.37 1284 ASN A O 1
ATOM 7781 N N . TYR A 1 1125 ? -55.043 6.649 -19.319 1.00 36.17 1285 TYR A N 1
ATOM 7782 C CA . TYR A 1 1125 ? -54.802 5.278 -19.764 1.00 36.61 1285 TYR A CA 1
ATOM 7783 C C . TYR A 1 1125 ? -55.128 4.291 -18.688 1.00 36.50 1285 TYR A C 1
ATOM 7784 O O . TYR A 1 1125 ? -55.663 3.242 -18.982 1.00 37.39 1285 TYR A O 1
ATOM 7793 N N . VAL A 1 1126 ? -54.780 4.618 -17.450 1.00 36.58 1286 VAL A N 1
ATOM 7794 C CA . VAL A 1 1126 ? -55.257 3.852 -16.314 1.00 36.95 1286 VAL A CA 1
ATOM 7795 C C . VAL A 1 1126 ? -56.706 4.245 -16.076 1.00 37.91 1286 VAL A C 1
ATOM 7796 O O . VAL A 1 1126 ? -57.026 5.424 -15.963 1.00 38.77 1286 VAL A O 1
ATOM 7800 N N . LEU A 1 1127 ? -57.580 3.241 -16.035 1.00 38.52 1287 LEU A N 1
ATOM 7801 C CA . LEU A 1 1127 ? -59.018 3.451 -16.034 1.00 37.61 1287 LEU A CA 1
ATOM 7802 C C . LEU A 1 1127 ? -59.507 3.696 -14.637 1.00 36.74 1287 LEU A C 1
ATOM 7803 O O . LEU A 1 1127 ? -58.912 3.237 -13.670 1.00 35.30 1287 LEU A O 1
ATOM 7808 N N . LYS A 1 1128 ? -60.642 4.380 -14.570 1.00 37.90 1288 LYS A N 1
ATOM 7809 C CA . LYS A 1 1128 ? -61.071 5.081 -13.375 1.00 39.01 1288 LYS A CA 1
ATOM 7810 C C . LYS A 1 1128 ? -62.525 5.523 -13.468 1.00 38.97 1288 LYS A C 1
ATOM 7811 O O . LYS A 1 1128 ? -62.956 6.043 -14.492 1.00 39.64 1288 LYS A O 1
ATOM 7817 N N . ASP A 1 1129 ? -63.281 5.323 -12.400 1.00 39.49 1289 ASP A N 1
ATOM 7818 C CA . ASP A 1 1129 ? -64.669 5.785 -12.364 1.00 41.08 1289 ASP A CA 1
ATOM 7819 C C . ASP A 1 1129 ? -64.749 7.256 -11.932 1.00 42.62 1289 ASP A C 1
ATOM 7820 O O . ASP A 1 1129 ? -64.251 7.634 -10.873 1.00 42.50 1289 ASP A O 1
ATOM 7825 N N . TRP A 1 1130 ? -65.426 8.066 -12.741 1.00 43.73 1290 TRP A N 1
ATOM 7826 C CA . TRP A 1 1130 ? -65.419 9.509 -12.564 1.00 43.14 1290 TRP A CA 1
ATOM 7827 C C . TRP A 1 1130 ? -66.365 10.009 -11.475 1.00 42.36 1290 TRP A C 1
ATOM 7828 O O . TRP A 1 1130 ? -66.154 11.092 -10.941 1.00 44.61 1290 TRP A O 1
ATOM 7839 N N . ALA A 1 1131 ? -67.406 9.253 -11.142 1.00 40.79 1291 ALA A N 1
ATOM 7840 C CA . ALA A 1 1131 ? -68.292 9.648 -10.045 1.00 40.41 1291 ALA A CA 1
ATOM 7841 C C . ALA A 1 1131 ? -67.599 9.479 -8.694 1.00 40.00 1291 ALA A C 1
ATOM 7842 O O . ALA A 1 1131 ? -67.477 10.418 -7.920 1.00 39.44 1291 ALA A O 1
ATOM 7844 N N . SER A 1 1132 ? -67.129 8.265 -8.429 1.00 40.78 1292 SER A N 1
ATOM 7845 C CA . SER A 1 1132 ? -66.381 7.966 -7.202 1.00 41.15 1292 SER A CA 1
ATOM 7846 C C . SER A 1 1132 ? -65.002 8.614 -7.234 1.00 41.22 1292 SER A C 1
ATOM 7847 O O . SER A 1 1132 ? -64.413 8.909 -6.195 1.00 43.76 1292 SER A O 1
ATOM 7850 N N . ASN A 1 1133 ? -64.486 8.825 -8.435 1.00 40.34 1293 ASN A N 1
ATOM 7851 C CA . ASN A 1 1133 ? -63.158 9.370 -8.625 1.00 39.18 1293 ASN A CA 1
ATOM 7852 C C . ASN A 1 1133 ? -62.064 8.464 -8.086 1.00 38.48 1293 ASN A C 1
ATOM 7853 O O . ASN A 1 1133 ? -61.001 8.931 -7.720 1.00 37.28 1293 ASN A O 1
ATOM 7858 N N . LYS A 1 1134 ? -62.332 7.161 -8.076 1.00 39.55 1294 LYS A N 1
ATOM 7859 C CA . LYS A 1 1134 ? -61.348 6.154 -7.690 1.00 40.28 1294 LYS A CA 1
ATOM 7860 C C . LYS A 1 1134 ? -60.945 5.292 -8.899 1.00 40.78 1294 LYS A C 1
ATOM 7861 O O . LYS A 1 1134 ? -61.699 5.155 -9.869 1.00 42.06 1294 LYS A O 1
ATOM 7867 N N . TYR A 1 1135 ? -59.757 4.706 -8.835 1.00 39.78 1295 TYR A N 1
ATOM 7868 C CA . TYR A 1 1135 ? -59.289 3.832 -9.904 1.00 38.96 1295 TYR A CA 1
ATOM 7869 C C . TYR A 1 1135 ? -59.857 2.432 -9.731 1.00 38.47 1295 TYR A C 1
ATOM 7870 O O . TYR A 1 1135 ? -60.050 1.956 -8.614 1.00 39.06 1295 TYR A O 1
ATOM 7879 N N . PHE A 1 1136 ? -60.095 1.751 -10.840 1.00 38.87 1296 PHE A N 1
ATOM 7880 C CA . PHE A 1 1136 ? -60.453 0.332 -10.780 1.00 38.70 1296 PHE A CA 1
ATOM 7881 C C . PHE A 1 1136 ? -59.224 -0.445 -10.356 1.00 38.19 1296 PHE A C 1
ATOM 7882 O O . PHE A 1 1136 ? -58.113 -0.122 -10.783 1.00 37.78 1296 PHE A O 1
ATOM 7890 N N . ASN A 1 1137 ? -59.426 -1.457 -9.521 1.00 38.36 1297 ASN A N 1
ATOM 7891 C CA . ASN A 1 1137 ? -58.362 -2.386 -9.207 1.00 39.55 1297 ASN A CA 1
ATOM 7892 C C . ASN A 1 1137 ? -58.845 -3.774 -8.836 1.00 40.50 1297 ASN A C 1
ATOM 7893 O O . ASN A 1 1137 ? -59.623 -3.962 -7.909 1.00 43.01 1297 ASN A O 1
ATOM 7898 N N . VAL A 1 1138 ? -58.320 -4.750 -9.555 1.00 41.12 1298 VAL A N 1
ATOM 7899 C CA . VAL A 1 1138 ? -58.806 -6.126 -9.530 1.00 41.00 1298 VAL A CA 1
ATOM 7900 C C . VAL A 1 1138 ? -57.974 -7.014 -8.600 1.00 41.00 1298 VAL A C 1
ATOM 7901 O O . VAL A 1 1138 ? -58.356 -8.133 -8.323 1.00 43.05 1298 VAL A O 1
ATOM 7905 N N . SER A 1 1139 ? -56.826 -6.526 -8.144 1.00 40.67 1299 SER A N 1
ATOM 7906 C CA . SER A 1 1139 ? -55.954 -7.281 -7.248 1.00 41.31 1299 SER A CA 1
ATOM 7907 C C . SER A 1 1139 ? -56.218 -6.943 -5.788 1.00 41.68 1299 SER A C 1
ATOM 7908 O O . SER A 1 1139 ? -55.634 -7.548 -4.903 1.00 42.34 1299 SER A O 1
ATOM 7911 N N . SER A 1 1140 ? -57.080 -5.966 -5.539 1.00 41.96 1300 SER A N 1
ATOM 7912 C CA . SER A 1 1140 ? -57.396 -5.534 -4.182 1.00 42.27 1300 SER A CA 1
ATOM 7913 C C . SER A 1 1140 ? -58.881 -5.344 -3.977 1.00 43.94 1300 SER A C 1
ATOM 7914 O O . SER A 1 1140 ? -59.630 -5.022 -4.915 1.00 44.47 1300 SER A O 1
ATOM 7917 N N . ASN A 1 1141 ? -59.298 -5.555 -2.734 1.00 46.09 1301 ASN A N 1
ATOM 7918 C CA . ASN A 1 1141 ? -60.656 -5.241 -2.325 1.00 47.98 1301 ASN A CA 1
ATOM 7919 C C . ASN A 1 1141 ? -60.593 -4.232 -1.215 1.00 47.65 1301 ASN A C 1
ATOM 7920 O O . ASN A 1 1141 ? -61.330 -4.326 -0.246 1.00 49.04 1301 ASN A O 1
ATOM 7925 N N . ASP A 1 1142 ? -59.725 -3.242 -1.393 1.00 46.84 1302 ASP A N 1
ATOM 7926 C CA . ASP A 1 1142 ? -59.647 -2.101 -0.494 1.00 47.36 1302 ASP A CA 1
ATOM 7927 C C . ASP A 1 1142 ? -60.568 -0.972 -0.994 1.00 47.13 1302 ASP A C 1
ATOM 7928 O O . ASP A 1 1142 ? -60.936 -0.918 -2.175 1.00 46.49 1302 ASP A O 1
ATOM 7933 N N . ASP A 1 1143 ? -60.934 -0.077 -0.082 1.00 46.51 1303 ASP A N 1
ATOM 7934 C CA . ASP A 1 1143 ? -61.879 0.973 -0.381 1.00 47.23 1303 ASP A CA 1
ATOM 7935 C C . ASP A 1 1143 ? -61.236 2.187 -1.049 1.00 44.56 1303 ASP A C 1
ATOM 7936 O O . ASP A 1 1143 ? -61.947 3.097 -1.506 1.00 42.18 1303 ASP A O 1
ATOM 7941 N N . MET A 1 1144 ? -59.909 2.201 -1.135 1.00 42.73 1304 MET A N 1
ATOM 7942 C CA . MET A 1 1144 ? -59.244 3.272 -1.871 1.00 43.09 1304 MET A CA 1
ATOM 7943 C C . MET A 1 1144 ? -59.397 3.120 -3.403 1.00 42.75 1304 MET A C 1
ATOM 7944 O O . MET A 1 1144 ? -59.208 4.098 -4.147 1.00 42.34 1304 MET A O 1
ATOM 7949 N N . TYR A 1 1145 ? -59.725 1.899 -3.853 1.00 41.56 1305 TYR A N 1
ATOM 7950 C CA . TYR A 1 1145 ? -60.033 1.616 -5.261 1.00 40.09 1305 TYR A CA 1
ATOM 7951 C C . TYR A 1 1145 ? -61.521 1.372 -5.441 1.00 39.96 1305 TYR A C 1
ATOM 7952 O O . TYR A 1 1145 ? -62.178 0.915 -4.524 1.00 40.55 1305 TYR A O 1
ATOM 7961 N N . SER A 1 1146 ? -62.039 1.680 -6.626 1.00 40.61 1306 SER A N 1
ATOM 7962 C CA . SER A 1 1146 ? -63.449 1.424 -6.983 1.00 41.47 1306 SER A CA 1
ATOM 7963 C C . SER A 1 1146 ? -63.672 -0.013 -7.459 1.00 41.85 1306 SER A C 1
ATOM 7964 O O . SER A 1 1146 ? -62.836 -0.577 -8.150 1.00 42.11 1306 SER A O 1
ATOM 7967 N N . ARG A 1 1147 ? -64.806 -0.596 -7.094 1.00 42.24 1307 ARG A N 1
ATOM 7968 C CA . ARG A 1 1147 ? -65.168 -1.919 -7.593 1.00 43.65 1307 ARG A CA 1
ATOM 7969 C C . ARG A 1 1147 ? -65.460 -1.826 -9.084 1.00 42.58 1307 ARG A C 1
ATOM 7970 O O . ARG A 1 1147 ? -65.706 -0.736 -9.600 1.00 43.52 1307 ARG A O 1
ATOM 7978 N N . LEU A 1 1148 ? -65.444 -2.970 -9.767 1.00 40.82 1308 LEU A N 1
ATOM 7979 C CA . LEU A 1 1148 ? -65.724 -3.025 -11.205 1.00 39.38 1308 LEU A CA 1
ATOM 7980 C C . LEU A 1 1148 ? -67.055 -2.364 -11.535 1.00 38.81 1308 LEU A C 1
ATOM 7981 O O . LEU A 1 1148 ? -67.936 -2.327 -10.697 1.00 38.92 1308 LEU A O 1
ATOM 7986 N N . PRO A 1 1149 ? -67.204 -1.842 -12.760 1.00 38.50 1309 PRO A N 1
ATOM 7987 C CA . PRO A 1 1149 ? -68.490 -1.316 -13.171 1.00 38.83 1309 PRO A CA 1
ATOM 7988 C C . PRO A 1 1149 ? -69.576 -2.291 -12.826 1.00 39.84 1309 PRO A C 1
ATOM 7989 O O . PRO A 1 1149 ? -69.418 -3.480 -13.035 1.00 41.72 1309 PRO A O 1
ATOM 7993 N N . LYS A 1 1150 ? -70.688 -1.784 -12.331 1.00 40.77 1310 LYS A N 1
ATOM 7994 C CA . LYS A 1 1150 ? -71.761 -2.637 -11.832 1.00 41.47 1310 LYS A CA 1
ATOM 7995 C C . LYS A 1 1150 ? -72.331 -3.616 -12.875 1.00 41.39 1310 LYS A C 1
ATOM 7996 O O . LYS A 1 1150 ? -72.822 -4.679 -12.512 1.00 41.05 1310 LYS A O 1
ATOM 8002 N N . GLN A 1 1151 ? -72.251 -3.283 -14.157 1.00 41.39 1311 GLN A N 1
ATOM 8003 C CA . GLN A 1 1151 ? -72.781 -4.196 -15.171 1.00 43.05 1311 GLN A CA 1
ATOM 8004 C C . GLN A 1 1151 ? -71.827 -5.333 -15.374 1.00 42.80 1311 GLN A C 1
ATOM 8005 O O . GLN A 1 1151 ? -72.236 -6.474 -15.536 1.00 44.93 1311 GLN A O 1
ATOM 8011 N N . LEU A 1 1152 ? -70.544 -5.021 -15.390 1.00 41.69 1312 LEU A N 1
ATOM 8012 C CA . LEU A 1 1152 ? -69.544 -6.052 -15.585 1.00 42.00 1312 LEU A CA 1
ATOM 8013 C C . LEU A 1 1152 ? -69.520 -7.069 -14.451 1.00 42.28 1312 LEU A C 1
ATOM 8014 O O . LEU A 1 1152 ? -68.735 -8.017 -14.508 1.00 43.04 1312 LEU A O 1
ATOM 8019 N N . MET A 1 1153 ? -70.351 -6.872 -13.425 1.00 41.79 1313 MET A N 1
ATOM 8020 C CA . MET A 1 1153 ? -70.599 -7.934 -12.448 1.00 42.59 1313 MET A CA 1
ATOM 8021 C C . MET A 1 1153 ? -72.072 -8.259 -12.251 1.00 42.40 1313 MET A C 1
ATOM 8022 O O . MET A 1 1153 ? -72.532 -8.549 -11.159 1.00 42.43 1313 MET A O 1
ATOM 8027 N N . ASN A 1 1154 ? -72.791 -8.213 -13.356 1.00 42.69 1314 ASN A N 1
ATOM 8028 C CA . ASN A 1 1154 ? -74.189 -8.585 -13.420 1.00 43.55 1314 ASN A CA 1
ATOM 8029 C C . ASN A 1 1154 ? -75.053 -8.047 -12.284 1.00 44.46 1314 ASN A C 1
ATOM 8030 O O . ASN A 1 1154 ? -75.911 -8.742 -11.772 1.00 45.79 1314 ASN A O 1
ATOM 8035 N N . GLN A 1 1155 ? -74.831 -6.794 -11.914 1.00 45.93 1315 GLN A N 1
ATOM 8036 C CA . GLN A 1 1155 ? -75.696 -6.082 -10.984 1.00 47.00 1315 GLN A CA 1
ATOM 8037 C C . GLN A 1 1155 ? -76.458 -4.992 -11.726 1.00 46.93 1315 GLN A C 1
ATOM 8038 O O . GLN A 1 1155 ? -76.114 -4.621 -12.844 1.00 45.73 1315 GLN A O 1
ATOM 8044 N N . GLU A 1 1156 ? -77.487 -4.467 -11.079 1.00 47.63 1316 GLU A N 1
ATOM 8045 C CA . GLU A 1 1156 ? -78.271 -3.401 -11.657 1.00 48.13 1316 GLU A CA 1
ATOM 8046 C C . GLU A 1 1156 ? -77.403 -2.169 -11.718 1.00 47.13 1316 GLU A C 1
ATOM 8047 O O . GLU A 1 1156 ? -76.655 -1.876 -10.785 1.00 47.34 1316 GLU A O 1
ATOM 8053 N N . SER A 1 1157 ? -77.520 -1.439 -12.817 1.00 46.60 1317 SER A N 1
ATOM 8054 C CA . SER A 1 1157 ? -76.654 -0.305 -13.075 1.00 45.40 1317 SER A CA 1
ATOM 8055 C C . SER A 1 1157 ? -77.370 0.667 -13.972 1.00 45.20 1317 SER A C 1
ATOM 8056 O O . SER A 1 1157 ? -77.872 0.283 -15.028 1.00 44.64 1317 SER A O 1
ATOM 8059 N N . ASN A 1 1158 ? -77.442 1.916 -13.518 1.00 45.30 1318 ASN A N 1
ATOM 8060 C CA . ASN A 1 1158 ? -78.059 2.992 -14.280 1.00 45.17 1318 ASN A CA 1
ATOM 8061 C C . ASN A 1 1158 ? -77.128 4.170 -14.334 1.00 44.40 1318 ASN A C 1
ATOM 8062 O O . ASN A 1 1158 ? -76.246 4.309 -13.487 1.00 45.08 1318 ASN A O 1
ATOM 8067 N N . THR A 1 1159 ? -77.351 5.036 -15.316 1.00 43.09 1319 THR A N 1
ATOM 8068 C CA . THR A 1 1159 ? -76.494 6.182 -15.527 1.00 41.01 1319 THR A CA 1
ATOM 8069 C C . THR A 1 1159 ? -77.287 7.398 -15.974 1.00 40.04 1319 THR A C 1
ATOM 8070 O O . THR A 1 1159 ? -78.236 7.284 -16.750 1.00 40.32 1319 THR A O 1
ATOM 8074 N N . GLY A 1 1160 ? -76.885 8.560 -15.481 1.00 38.95 1320 GLY A N 1
ATOM 8075 C CA . GLY A 1 1160 ? -77.482 9.814 -15.896 1.00 39.26 1320 GLY A CA 1
ATOM 8076 C C . GLY A 1 1160 ? -77.821 10.700 -14.731 1.00 39.20 1320 GLY A C 1
ATOM 8077 O O . GLY A 1 1160 ? -77.421 10.444 -13.606 1.00 38.96 1320 GLY A O 1
ATOM 8078 N N . PHE A 1 1161 ? -78.539 11.770 -15.023 1.00 40.23 1321 PHE A N 1
ATOM 8079 C CA . PHE A 1 1161 ? -78.968 12.709 -14.006 1.00 40.78 1321 PHE A CA 1
ATOM 8080 C C . PHE A 1 1161 ? -80.362 12.311 -13.563 1.00 42.30 1321 PHE A C 1
ATOM 8081 O O . PHE A 1 1161 ? -81.178 11.867 -14.387 1.00 43.66 1321 PHE A O 1
ATOM 8089 N N . ILE A 1 1162 ? -80.645 12.481 -12.273 1.00 42.64 1322 ILE A N 1
ATOM 8090 C CA . ILE A 1 1162 ? -81.986 12.207 -11.743 1.00 43.66 1322 ILE A CA 1
ATOM 8091 C C . ILE A 1 1162 ? -82.425 13.267 -10.735 1.00 43.91 1322 ILE A C 1
ATOM 8092 O O . ILE A 1 1162 ? -81.805 13.444 -9.674 1.00 43.29 1322 ILE A O 1
ATOM 8097 N N . VAL A 1 1163 ? -83.503 13.966 -11.076 1.00 45.06 1323 VAL A N 1
ATOM 8098 C CA . VAL A 1 1163 ? -84.029 15.006 -10.208 1.00 46.70 1323 VAL A CA 1
ATOM 8099 C C . VAL A 1 1163 ? -84.982 14.405 -9.178 1.00 48.78 1323 VAL A C 1
ATOM 8100 O O . VAL A 1 1163 ? -85.767 13.503 -9.441 1.00 49.80 1323 VAL A O 1
ATOM 8104 N N . ASP A 1 1164 ? -84.895 14.949 -7.990 1.00 50.88 1324 ASP A N 1
ATOM 8105 C CA . ASP A 1 1164 ? -85.509 14.407 -6.815 1.00 52.61 1324 ASP A CA 1
ATOM 8106 C C . ASP A 1 1164 ? -86.193 15.596 -6.111 1.00 55.58 1324 ASP A C 1
ATOM 8107 O O . ASP A 1 1164 ? -85.886 16.765 -6.408 1.00 58.42 1324 ASP A O 1
ATOM 8112 N N . ASP A 1 1165 ? -87.111 15.328 -5.191 1.00 56.87 1325 ASP A N 1
ATOM 8113 C CA . ASP A 1 1165 ? -87.747 16.410 -4.399 1.00 57.96 1325 ASP A CA 1
ATOM 8114 C C . ASP A 1 1165 ? -86.716 17.178 -3.545 1.00 56.23 1325 ASP A C 1
ATOM 8115 O O . ASP A 1 1165 ? -86.895 18.358 -3.268 1.00 57.03 1325 ASP A O 1
ATOM 8120 N N . ILE A 1 1166 ? -85.655 16.486 -3.132 1.00 53.95 1326 ILE A N 1
ATOM 8121 C CA . ILE A 1 1166 ? -84.569 17.066 -2.357 1.00 52.59 1326 ILE A CA 1
ATOM 8122 C C . ILE A 1 1166 ? -83.562 17.776 -3.263 1.00 51.10 1326 ILE A C 1
ATOM 8123 O O . ILE A 1 1166 ? -83.178 18.921 -3.016 1.00 50.70 1326 ILE A O 1
ATOM 8128 N N . GLY A 1 1167 ? -83.116 17.087 -4.300 1.00 48.91 1327 GLY A N 1
ATOM 8129 C CA . GLY A 1 1167 ? -82.111 17.661 -5.178 1.00 48.23 1327 GLY A CA 1
ATOM 8130 C C . GLY A 1 1167 ? -81.763 16.777 -6.360 1.00 46.92 1327 GLY A C 1
ATOM 8131 O O . GLY A 1 1167 ? -82.561 15.962 -6.799 1.00 47.15 1327 GLY A O 1
ATOM 8132 N N . VAL A 1 1168 ? -80.552 16.941 -6.873 1.00 45.33 1328 VAL A N 1
ATOM 8133 C CA . VAL A 1 1168 ? -80.139 16.254 -8.088 1.00 43.81 1328 VAL A CA 1
ATOM 8134 C C . VAL A 1 1168 ? -78.941 15.334 -7.842 1.00 42.78 1328 VAL A C 1
ATOM 8135 O O . VAL A 1 1168 ? -77.945 15.746 -7.265 1.00 42.20 1328 VAL A O 1
ATOM 8139 N N . LYS A 1 1169 ? -79.069 14.079 -8.266 1.00 43.29 1329 LYS A N 1
ATOM 8140 C CA . LYS A 1 1169 ? -77.999 13.089 -8.142 1.00 43.57 1329 LYS A CA 1
ATOM 8141 C C . LYS A 1 1169 ? -77.535 12.694 -9.535 1.00 42.59 1329 LYS A C 1
ATOM 8142 O O . LYS A 1 1169 ? -78.289 12.836 -10.502 1.00 43.45 1329 LYS A O 1
ATOM 8148 N N . TYR A 1 1170 ? -76.293 12.212 -9.636 1.00 41.10 1330 TYR A N 1
ATOM 8149 C CA . TYR A 1 1170 ? -75.726 11.761 -10.916 1.00 39.93 1330 TYR A CA 1
ATOM 8150 C C . TYR A 1 1170 ? -74.976 10.445 -10.796 1.00 39.52 1330 TYR A C 1
ATOM 8151 O O . TYR A 1 1170 ? -74.154 10.267 -9.888 1.00 38.84 1330 TYR A O 1
ATOM 8160 N N . TYR A 1 1171 ? -75.268 9.539 -11.732 1.00 39.65 1331 TYR A N 1
ATOM 8161 C CA . TYR A 1 1171 ? -74.652 8.223 -11.783 1.00 39.85 1331 TYR A CA 1
ATOM 8162 C C . TYR A 1 1171 ? -73.816 8.123 -13.034 1.00 39.15 1331 TYR A C 1
ATOM 8163 O O . TYR A 1 1171 ? -74.261 8.518 -14.097 1.00 39.71 1331 TYR A O 1
ATOM 8172 N N . SER A 1 1172 ? -72.610 7.578 -12.905 1.00 38.44 1332 SER A N 1
ATOM 8173 C CA . SER A 1 1172 ? -71.713 7.406 -14.052 1.00 37.76 1332 SER A CA 1
ATOM 8174 C C . SER A 1 1172 ? -72.092 6.213 -14.919 1.00 37.85 1332 SER A C 1
ATOM 8175 O O . SER A 1 1172 ? -72.911 5.394 -14.545 1.00 38.14 1332 SER A O 1
ATOM 8178 N N . ILE A 1 1173 ? -71.477 6.128 -16.086 1.00 38.00 1333 ILE A N 1
ATOM 8179 C CA . ILE A 1 1173 ? -71.686 5.011 -17.005 1.00 38.28 1333 ILE A CA 1
ATOM 8180 C C . ILE A 1 1173 ? -71.451 3.643 -16.340 1.00 38.70 1333 ILE A C 1
ATOM 8181 O O . ILE A 1 1173 ? -72.029 2.634 -16.748 1.00 39.43 1333 ILE A O 1
ATOM 8186 N N . SER A 1 1174 ? -70.579 3.615 -15.333 1.00 38.87 1334 SER A N 1
ATOM 8187 C CA . SER A 1 1174 ? -70.277 2.395 -14.565 1.00 38.29 1334 SER A CA 1
ATOM 8188 C C . SER A 1 1174 ? -71.324 2.117 -13.479 1.00 38.31 1334 SER A C 1
ATOM 8189 O O . SER A 1 1174 ? -71.306 1.062 -12.877 1.00 39.13 1334 SER A O 1
ATOM 8192 N N . GLY A 1 1175 ? -72.196 3.082 -13.204 1.00 38.17 1335 GLY A N 1
ATOM 8193 C CA . GLY A 1 1175 ? -73.331 2.885 -12.300 1.00 38.30 1335 GLY A CA 1
ATOM 8194 C C . GLY A 1 1175 ? -73.208 3.448 -10.895 1.00 37.86 1335 GLY A C 1
ATOM 8195 O O . GLY A 1 1175 ? -74.136 3.339 -10.117 1.00 37.88 1335 GLY A O 1
ATOM 8196 N N . TYR A 1 1176 ? -72.067 4.043 -10.570 1.00 38.15 1336 TYR A N 1
ATOM 8197 C CA . TYR A 1 1176 ? -71.822 4.606 -9.232 1.00 38.90 1336 TYR A CA 1
ATOM 8198 C C . TYR A 1 1176 ? -72.291 6.068 -9.091 1.00 39.84 1336 TYR A C 1
ATOM 8199 O O . TYR A 1 1176 ? -72.536 6.736 -10.089 1.00 41.22 1336 TYR A O 1
ATOM 8208 N N . GLN A 1 1177 ? -72.401 6.558 -7.857 1.00 40.23 1337 GLN A N 1
ATOM 8209 C CA . GLN A 1 1177 ? -72.985 7.886 -7.571 1.00 40.96 1337 GLN A CA 1
ATOM 8210 C C . GLN A 1 1177 ? -71.928 8.952 -7.351 1.00 40.52 1337 GLN A C 1
ATOM 8211 O O . GLN A 1 1177 ? -70.893 8.677 -6.770 1.00 39.83 1337 GLN A O 1
ATOM 8217 N N . ALA A 1 1178 ? -72.206 10.175 -7.791 1.00 40.80 1338 ALA A N 1
ATOM 8218 C CA . ALA A 1 1178 ? -71.230 11.247 -7.699 1.00 40.91 1338 ALA A CA 1
ATOM 8219 C C . ALA A 1 1178 ? -71.266 11.868 -6.318 1.00 41.08 1338 ALA A C 1
ATOM 8220 O O . ALA A 1 1178 ? -72.288 12.426 -5.936 1.00 41.61 1338 ALA A O 1
ATOM 8222 N N . LYS A 1 1179 ? -70.145 11.754 -5.598 1.00 41.47 1339 LYS A N 1
ATOM 8223 C CA . LYS A 1 1179 ? -69.917 12.355 -4.255 1.00 42.39 1339 LYS A CA 1
ATOM 8224 C C . LYS A 1 1179 ? -68.559 13.044 -4.194 1.00 41.46 1339 LYS A C 1
ATOM 8225 O O . LYS A 1 1179 ? -67.540 12.433 -4.541 1.00 40.82 1339 LYS A O 1
ATOM 8231 N N . ASN A 1 1180 ? -68.543 14.296 -3.739 1.00 40.74 1340 ASN A N 1
ATOM 8232 C CA . ASN A 1 1180 ? -67.305 15.075 -3.594 1.00 39.42 1340 ASN A CA 1
ATOM 8233 C C . ASN A 1 1180 ? -66.425 15.092 -4.844 1.00 37.81 1340 ASN A C 1
ATOM 8234 O O . ASN A 1 1180 ? -65.262 14.720 -4.790 1.00 37.41 1340 ASN A O 1
ATOM 8239 N N . THR A 1 1181 ? -67.005 15.478 -5.973 1.00 37.53 1341 THR A N 1
ATOM 8240 C CA . THR A 1 1181 ? -66.251 15.651 -7.223 1.00 38.73 1341 THR A CA 1
ATOM 8241 C C . THR A 1 1181 ? -66.931 16.618 -8.149 1.00 40.16 1341 THR A C 1
ATOM 8242 O O . THR A 1 1181 ? -68.139 16.867 -8.040 1.00 43.51 1341 THR A O 1
ATOM 8246 N N . PHE A 1 1182 ? -66.148 17.131 -9.090 1.00 39.06 1342 PHE A N 1
ATOM 8247 C CA . PHE A 1 1182 ? -66.689 17.868 -10.210 1.00 38.60 1342 PHE A CA 1
ATOM 8248 C C . PHE A 1 1182 ? -67.038 16.860 -11.279 1.00 37.42 1342 PHE A C 1
ATOM 8249 O O . PHE A 1 1182 ? -66.440 15.807 -11.340 1.00 35.47 1342 PHE A O 1
ATOM 8257 N N . VAL A 1 1183 ? -67.997 17.200 -12.130 1.00 38.72 1343 VAL A N 1
ATOM 8258 C CA . VAL A 1 1183 ? -68.412 16.321 -13.221 1.00 39.51 1343 VAL A CA 1
ATOM 8259 C C . VAL A 1 1183 ? -68.793 17.127 -14.444 1.00 39.43 1343 VAL A C 1
ATOM 8260 O O . VAL A 1 1183 ? -69.670 17.983 -14.367 1.00 38.65 1343 VAL A O 1
ATOM 8264 N N . GLU A 1 1184 ? -68.143 16.826 -15.566 1.00 40.56 1344 GLU A N 1
ATOM 8265 C CA . GLU A 1 1184 ? -68.417 17.485 -16.853 1.00 42.51 1344 GLU A CA 1
ATOM 8266 C C . GLU A 1 1184 ? -69.498 16.702 -17.620 1.00 42.55 1344 GLU A C 1
ATOM 8267 O O . GLU A 1 1184 ? -69.403 15.496 -17.729 1.00 44.53 1344 GLU A O 1
ATOM 8273 N N . ASP A 1 1185 ? -70.503 17.385 -18.152 1.00 42.40 1345 ASP A N 1
ATOM 8274 C CA . ASP A 1 1185 ? -71.628 16.738 -18.829 1.00 43.99 1345 ASP A CA 1
ATOM 8275 C C . ASP A 1 1185 ? -71.612 16.992 -20.331 1.00 46.50 1345 ASP A C 1
ATOM 8276 O O . ASP A 1 1185 ? -71.710 18.131 -20.772 1.00 50.62 1345 ASP A O 1
ATOM 8281 N N . GLY A 1 1186 ? -71.534 15.938 -21.129 1.00 47.90 1346 GLY A N 1
ATOM 8282 C CA . GLY A 1 1186 ? -71.679 16.065 -22.584 1.00 49.94 1346 GLY A CA 1
ATOM 8283 C C . GLY A 1 1186 ? -70.799 17.151 -23.186 1.00 52.20 1346 GLY A C 1
ATOM 8284 O O . GLY A 1 1186 ? -71.288 18.006 -23.958 1.00 50.10 1346 GLY A O 1
ATOM 8285 N N . ASN A 1 1187 ? -69.512 17.130 -22.795 1.00 54.14 1347 ASN A N 1
ATOM 8286 C CA . ASN A 1 1187 ? -68.494 18.112 -23.244 1.00 55.49 1347 ASN A CA 1
ATOM 8287 C C . ASN A 1 1187 ? -68.937 19.599 -23.101 1.00 54.30 1347 ASN A C 1
ATOM 8288 O O . ASN A 1 1187 ? -68.381 20.513 -23.735 1.00 54.98 1347 ASN A O 1
ATOM 8293 N N . GLY A 1 1188 ? -69.924 19.825 -22.243 1.00 51.54 1348 GLY A N 1
ATOM 8294 C CA . GLY A 1 1188 ? -70.504 21.134 -22.065 1.00 50.88 1348 GLY A CA 1
ATOM 8295 C C . GLY A 1 1188 ? -70.187 21.561 -20.650 1.00 48.78 1348 GLY A C 1
ATOM 8296 O O . GLY A 1 1188 ? -69.032 21.802 -20.299 1.00 47.71 1348 GLY A O 1
ATOM 8297 N N . GLU A 1 1189 ? -71.216 21.573 -19.818 1.00 47.18 1349 GLU A N 1
ATOM 8298 C CA . GLU A 1 1189 ? -71.151 22.217 -18.524 1.00 45.99 1349 GLU A CA 1
ATOM 8299 C C . GLU A 1 1189 ? -70.538 21.331 -17.433 1.00 43.29 1349 GLU A C 1
ATOM 8300 O O . GLU A 1 1189 ? -70.643 20.109 -17.485 1.00 42.31 1349 GLU A O 1
ATOM 8306 N N . TRP A 1 1190 ? -69.891 21.976 -16.461 1.00 41.21 1350 TRP A N 1
ATOM 8307 C CA . TRP A 1 1190 ? -69.407 21.319 -15.258 1.00 39.82 1350 TRP A CA 1
ATOM 8308 C C . TRP A 1 1190 ? -70.407 21.493 -14.119 1.00 39.86 1350 TRP A C 1
ATOM 8309 O O . TRP A 1 1190 ? -71.177 22.436 -14.101 1.00 39.98 1350 TRP A O 1
ATOM 8320 N N . TYR A 1 1191 ? -70.400 20.543 -13.192 1.00 40.02 1351 TYR A N 1
ATOM 8321 C CA . TYR A 1 1191 ? -71.283 20.541 -12.042 1.00 40.35 1351 TYR A CA 1
ATOM 8322 C C . TYR A 1 1191 ? -70.461 20.041 -10.856 1.00 40.54 1351 TYR A C 1
ATOM 8323 O O . TYR A 1 1191 ? -69.433 19.394 -11.059 1.00 39.80 1351 TYR A O 1
ATOM 8332 N N . TYR A 1 1192 ? -70.903 20.322 -9.624 1.00 41.58 1352 TYR A N 1
ATOM 8333 C CA . TYR A 1 1192 ? -70.266 19.725 -8.411 1.00 41.03 1352 TYR A CA 1
ATOM 8334 C C . TYR A 1 1192 ? -71.250 18.977 -7.518 1.00 39.99 1352 TYR A C 1
ATOM 8335 O O . TYR A 1 1192 ? -72.382 19.415 -7.326 1.00 40.33 1352 TYR A O 1
ATOM 8344 N N . PHE A 1 1193 ? -70.793 17.863 -6.958 1.00 39.27 1353 PHE A N 1
ATOM 8345 C CA . PHE A 1 1193 ? -71.616 17.043 -6.071 1.00 40.32 1353 PHE A CA 1
ATOM 8346 C C . PHE A 1 1193 ? -70.969 16.951 -4.696 1.00 41.76 1353 PHE A C 1
ATOM 8347 O O . PHE A 1 1193 ? -69.774 16.638 -4.580 1.00 42.13 1353 PHE A O 1
ATOM 8355 N N . ASP A 1 1194 ? -71.775 17.231 -3.666 1.00 42.71 1354 ASP A N 1
ATOM 8356 C CA . ASP A 1 1194 ? -71.303 17.353 -2.284 1.00 42.71 1354 ASP A CA 1
ATOM 8357 C C . ASP A 1 1194 ? -71.195 15.998 -1.585 1.00 42.54 1354 ASP A C 1
ATOM 8358 O O . ASP A 1 1194 ? -71.378 14.945 -2.207 1.00 42.41 1354 ASP A O 1
ATOM 8363 N N . ASN A 1 1195 ? -70.856 16.024 -0.301 1.00 42.93 1355 ASN A N 1
ATOM 8364 C CA . ASN A 1 1195 ? -70.687 14.794 0.452 1.00 43.30 1355 ASN A CA 1
ATOM 8365 C C . ASN A 1 1195 ? -71.966 13.968 0.532 1.00 43.31 1355 ASN A C 1
ATOM 8366 O O . ASN A 1 1195 ? -71.903 12.745 0.564 1.00 42.59 1355 ASN A O 1
ATOM 8371 N N . ASP A 1 1196 ? -73.120 14.635 0.539 1.00 44.49 1356 ASP A N 1
ATOM 8372 C CA . ASP A 1 1196 ? -74.426 13.945 0.568 1.00 45.67 1356 ASP A CA 1
ATOM 8373 C C . ASP A 1 1196 ? -74.825 13.300 -0.771 1.00 45.41 1356 ASP A C 1
ATOM 8374 O O . ASP A 1 1196 ? -75.908 12.722 -0.879 1.00 47.04 1356 ASP A O 1
ATOM 8379 N N . GLY A 1 1197 ? -73.990 13.427 -1.801 1.00 44.53 1357 GLY A N 1
ATOM 8380 C CA . GLY A 1 1197 ? -74.304 12.872 -3.124 1.00 43.71 1357 GLY A CA 1
ATOM 8381 C C . GLY A 1 1197 ? -75.255 13.722 -3.954 1.00 42.89 1357 GLY A C 1
ATOM 8382 O O . GLY A 1 1197 ? -75.797 13.236 -4.945 1.00 42.30 1357 GLY A O 1
ATOM 8383 N N . TYR A 1 1198 ? -75.419 14.988 -3.558 1.00 42.58 1358 TYR A N 1
ATOM 8384 C CA . TYR A 1 1198 ? -76.317 15.933 -4.215 1.00 43.25 1358 TYR A CA 1
ATOM 8385 C C . TYR A 1 1198 ? -75.601 17.061 -4.909 1.00 43.13 1358 TYR A C 1
ATOM 8386 O O . TYR A 1 1198 ? -74.630 17.602 -4.403 1.00 44.15 1358 TYR A O 1
ATOM 8395 N N . MET A 1 1199 ? -76.133 17.441 -6.060 1.00 42.88 1359 MET A N 1
ATOM 8396 C CA . MET A 1 1199 ? -75.636 18.569 -6.830 1.00 41.91 1359 MET A CA 1
ATOM 8397 C C . MET A 1 1199 ? -75.639 19.813 -5.952 1.00 42.06 1359 MET A C 1
ATOM 8398 O O . MET A 1 1199 ? -76.502 19.967 -5.091 1.00 42.48 1359 MET A O 1
ATOM 8403 N N . VAL A 1 1200 ? -74.660 20.684 -6.169 1.00 41.50 1360 VAL A N 1
ATOM 8404 C CA . VAL A 1 1200 ? -74.657 22.007 -5.558 1.00 41.34 1360 VAL A CA 1
ATOM 8405 C C . VAL A 1 1200 ? -75.295 22.981 -6.530 1.00 42.74 1360 VAL A C 1
ATOM 8406 O O . VAL A 1 1200 ? -74.897 23.064 -7.706 1.00 42.88 1360 VAL A O 1
ATOM 8410 N N . LYS A 1 1201 ? -76.296 23.702 -6.032 1.00 44.02 1361 LYS A N 1
ATOM 8411 C CA . LYS A 1 1201 ? -77.000 24.736 -6.797 1.00 44.61 1361 LYS A CA 1
ATOM 8412 C C . LYS A 1 1201 ? -77.223 25.947 -5.904 1.00 44.74 1361 LYS A C 1
ATOM 8413 O O . LYS A 1 1201 ? -77.736 25.832 -4.795 1.00 44.68 1361 LYS A O 1
ATOM 8419 N N . SER A 1 1202 ? -76.821 27.109 -6.384 1.00 45.30 1362 SER A N 1
ATOM 8420 C CA . SER A 1 1202 ? -77.008 28.318 -5.625 1.00 45.87 1362 SER A CA 1
ATOM 8421 C C . SER A 1 1202 ? -78.486 28.583 -5.528 1.00 46.58 1362 SER A C 1
ATOM 8422 O O . SER A 1 1202 ? -79.251 28.265 -6.424 1.00 46.64 1362 SER A O 1
ATOM 8425 N N . THR A 1 1203 ? -78.881 29.177 -4.425 1.00 48.11 1363 THR A N 1
ATOM 8426 C CA . THR A 1 1203 ? -80.267 29.517 -4.206 1.00 50.30 1363 THR A CA 1
ATOM 8427 C C . THR A 1 1203 ? -80.285 31.003 -3.962 1.00 51.84 1363 THR A C 1
ATOM 8428 O O . THR A 1 1203 ? -79.232 31.625 -3.928 1.00 52.23 1363 THR A O 1
ATOM 8432 N N . GLU A 1 1204 ? -81.472 31.573 -3.799 1.00 54.08 1364 GLU A N 1
ATOM 8433 C CA . GLU A 1 1204 ? -81.618 33.005 -3.495 1.00 56.00 1364 GLU A CA 1
ATOM 8434 C C . GLU A 1 1204 ? -81.050 33.314 -2.107 1.00 56.70 1364 GLU A C 1
ATOM 8435 O O . GLU A 1 1204 ? -80.362 34.317 -1.913 1.00 56.25 1364 GLU A O 1
ATOM 8441 N N . GLU A 1 1205 ? -81.317 32.421 -1.162 1.00 58.42 1365 GLU A N 1
ATOM 8442 C CA . GLU A 1 1205 ? -80.827 32.553 0.214 1.00 60.20 1365 GLU A CA 1
ATOM 8443 C C . GLU A 1 1205 ? -79.296 32.425 0.269 1.00 56.90 1365 GLU A C 1
ATOM 8444 O O . GLU A 1 1205 ? -78.647 33.136 1.022 1.00 55.76 1365 GLU A O 1
ATOM 8450 N N . SER A 1 1206 ? -78.734 31.525 -0.539 1.00 55.55 1366 SER A N 1
ATOM 8451 C CA . SER A 1 1206 ? -77.272 31.337 -0.634 1.00 54.91 1366 SER A CA 1
ATOM 8452 C C . SER A 1 1206 ? -76.792 31.557 -2.065 1.00 52.45 1366 SER A C 1
ATOM 8453 O O . SER A 1 1206 ? -76.986 30.711 -2.932 1.00 52.21 1366 SER A O 1
ATOM 8456 N N . GLY A 1 1207 ? -76.123 32.680 -2.276 1.00 50.78 1367 GLY A N 1
ATOM 8457 C CA . GLY A 1 1207 ? -75.756 33.142 -3.605 1.00 49.57 1367 GLY A CA 1
ATOM 8458 C C . GLY A 1 1207 ? -74.826 32.243 -4.394 1.00 47.57 1367 GLY A C 1
ATOM 8459 O O . GLY A 1 1207 ? -74.466 31.150 -3.943 1.00 47.77 1367 GLY A O 1
ATOM 8460 N N . PRO A 1 1208 ? -74.413 32.713 -5.576 1.00 45.74 1368 PRO A N 1
ATOM 8461 C CA . PRO A 1 1208 ? -73.669 31.909 -6.524 1.00 45.30 1368 PRO A CA 1
ATOM 8462 C C . PRO A 1 1208 ? -72.198 31.659 -6.183 1.00 44.74 1368 PRO A C 1
ATOM 8463 O O . PRO A 1 1208 ? -71.633 30.658 -6.617 1.00 43.86 1368 PRO A O 1
ATOM 8467 N N . LEU A 1 1209 ? -71.596 32.567 -5.423 1.00 45.74 1369 LEU A N 1
ATOM 8468 C CA . LEU A 1 1209 ? -70.159 32.551 -5.141 1.00 45.13 1369 LEU A CA 1
ATOM 8469 C C . LEU A 1 1209 ? -69.913 31.703 -3.899 1.00 44.84 1369 LEU A C 1
ATOM 8470 O O . LEU A 1 1209 ? -70.385 32.051 -2.842 1.00 45.45 1369 LEU A O 1
ATOM 8475 N N . ARG A 1 1210 ? -69.207 30.578 -4.033 1.00 45.23 1370 ARG A N 1
ATOM 8476 C CA . ARG A 1 1210 ? -69.228 29.494 -3.019 1.00 44.73 1370 ARG A CA 1
ATOM 8477 C C . ARG A 1 1210 ? -67.949 28.685 -2.890 1.00 45.16 1370 ARG A C 1
ATOM 8478 O O . ARG A 1 1210 ? -67.488 28.114 -3.870 1.00 46.60 1370 ARG A O 1
ATOM 8486 N N . THR A 1 1211 ? -67.396 28.580 -1.684 1.00 46.35 1371 THR A N 1
ATOM 8487 C CA . THR A 1 1211 ? -66.421 27.509 -1.404 1.00 45.98 1371 THR A CA 1
ATOM 8488 C C . THR A 1 1211 ? -67.204 26.219 -1.263 1.00 45.95 1371 THR A C 1
ATOM 8489 O O . THR A 1 1211 ? -68.363 26.210 -0.872 1.00 45.54 1371 THR A O 1
ATOM 8493 N N . VAL A 1 1212 ? -66.560 25.124 -1.590 1.00 46.96 1372 VAL A N 1
ATOM 8494 C CA . VAL A 1 1212 ? -67.281 23.872 -1.737 1.00 48.75 1372 VAL A CA 1
ATOM 8495 C C . VAL A 1 1212 ? -66.581 22.670 -1.082 1.00 49.04 1372 VAL A C 1
ATOM 8496 O O . VAL A 1 1212 ? -67.214 21.632 -0.869 1.00 49.68 1372 VAL A O 1
ATOM 8500 N N . ASN A 1 1213 ? -65.299 22.813 -0.745 1.00 48.60 1373 ASN A N 1
ATOM 8501 C CA . ASN A 1 1213 ? -64.482 21.668 -0.370 1.00 48.17 1373 ASN A CA 1
ATOM 8502 C C . ASN A 1 1213 ? -63.365 21.956 0.643 1.00 49.02 1373 ASN A C 1
ATOM 8503 O O . ASN A 1 1213 ? -62.350 21.243 0.668 1.00 50.22 1373 ASN A O 1
ATOM 8508 N N . ALA A 1 1214 ? -63.520 22.986 1.473 1.00 49.47 1374 ALA A N 1
ATOM 8509 C CA . ALA A 1 1214 ? -62.492 23.301 2.481 1.00 49.60 1374 ALA A CA 1
ATOM 8510 C C . ALA A 1 1214 ? -61.097 23.480 1.853 1.00 48.82 1374 ALA A C 1
ATOM 8511 O O . ALA A 1 1214 ? -60.093 23.005 2.384 1.00 49.50 1374 ALA A O 1
ATOM 8513 N N . SER A 1 1215 ? -61.054 24.163 0.716 1.00 48.87 1375 SER A N 1
ATOM 8514 C CA . SER A 1 1215 ? -59.830 24.343 -0.066 1.00 48.82 1375 SER A CA 1
ATOM 8515 C C . SER A 1 1215 ? -59.398 25.809 -0.190 1.00 49.62 1375 SER A C 1
ATOM 8516 O O . SER A 1 1215 ? -58.365 26.097 -0.800 1.00 49.11 1375 SER A O 1
ATOM 8519 N N . SER A 1 1216 ? -60.172 26.726 0.387 1.00 49.46 1376 SER A N 1
ATOM 8520 C CA . SER A 1 1216 ? -59.940 28.161 0.203 1.00 50.15 1376 SER A CA 1
ATOM 8521 C C . SER A 1 1216 ? -60.174 28.595 -1.251 1.00 52.08 1376 SER A C 1
ATOM 8522 O O . SER A 1 1216 ? -59.700 29.673 -1.658 1.00 55.21 1376 SER A O 1
ATOM 8525 N N . LYS A 1 1217 ? -60.869 27.759 -2.034 1.00 50.35 1377 LYS A N 1
ATOM 8526 C CA . LYS A 1 1217 ? -61.044 28.003 -3.467 1.00 48.72 1377 LYS A CA 1
ATOM 8527 C C . LYS A 1 1217 ? -62.511 28.260 -3.698 1.00 47.48 1377 LYS A C 1
ATOM 8528 O O . LYS A 1 1217 ? -63.358 27.508 -3.212 1.00 47.60 1377 LYS A O 1
ATOM 8534 N N . LYS A 1 1218 ? -62.810 29.337 -4.416 1.00 46.92 1378 LYS A N 1
ATOM 8535 C CA . LYS A 1 1218 ? -64.196 29.794 -4.581 1.00 47.18 1378 LYS A CA 1
ATOM 8536 C C . LYS A 1 1218 ? -64.635 29.603 -6.007 1.00 45.26 1378 LYS A C 1
ATOM 8537 O O . LYS A 1 1218 ? -63.881 29.887 -6.937 1.00 45.38 1378 LYS A O 1
ATOM 8543 N N . TYR A 1 1219 ? -65.853 29.100 -6.168 1.00 43.17 1379 TYR A N 1
ATOM 8544 C CA . TYR A 1 1219 ? -66.411 28.813 -7.480 1.00 41.53 1379 TYR A CA 1
ATOM 8545 C C . TYR A 1 1219 ? -67.667 29.649 -7.668 1.00 41.67 1379 TYR A C 1
ATOM 8546 O O . TYR A 1 1219 ? -68.133 30.286 -6.734 1.00 41.56 1379 TYR A O 1
ATOM 8555 N N . TYR A 1 1220 ? -68.175 29.683 -8.893 1.00 41.52 1380 TYR A N 1
ATOM 8556 C CA . TYR A 1 1220 ? -69.419 30.388 -9.186 1.00 41.28 1380 TYR A CA 1
ATOM 8557 C C . TYR A 1 1220 ? -70.381 29.375 -9.760 1.00 40.88 1380 TYR A C 1
ATOM 8558 O O . TYR A 1 1220 ? -70.219 28.919 -10.883 1.00 40.34 1380 TYR A O 1
ATOM 8567 N N . ILE A 1 1221 ? -71.364 29.003 -8.956 1.00 41.32 1381 ILE A N 1
ATOM 8568 C CA . ILE A 1 1221 ? -72.327 27.995 -9.332 1.00 41.35 1381 ILE A CA 1
ATOM 8569 C C . ILE A 1 1221 ? -73.682 28.654 -9.484 1.00 42.38 1381 ILE A C 1
ATOM 8570 O O . ILE A 1 1221 ? -74.143 29.345 -8.588 1.00 42.93 1381 ILE A O 1
ATOM 8575 N N . LEU A 1 1222 ? -74.312 28.434 -10.633 1.00 43.01 1382 LEU A N 1
ATOM 8576 C CA . LEU A 1 1222 ? -75.634 28.985 -10.927 1.00 44.09 1382 LEU A CA 1
ATOM 8577 C C . LEU A 1 1222 ? -76.709 28.188 -10.212 1.00 44.00 1382 LEU A C 1
ATOM 8578 O O . LEU A 1 1222 ? -76.415 27.164 -9.602 1.00 44.51 1382 LEU A O 1
ATOM 8583 N N . PRO A 1 1223 ? -77.965 28.639 -10.294 1.00 44.39 1383 PRO A N 1
ATOM 8584 C CA . PRO A 1 1223 ? -79.040 27.775 -9.807 1.00 45.08 1383 PRO A CA 1
ATOM 8585 C C . PRO A 1 1223 ? -79.254 26.466 -10.605 1.00 45.28 1383 PRO A C 1
ATOM 8586 O O . PRO A 1 1223 ? -79.849 25.546 -10.065 1.00 45.48 1383 PRO A O 1
ATOM 8590 N N . ASN A 1 1224 ? -78.770 26.386 -11.850 1.00 45.74 1384 ASN A N 1
ATOM 8591 C CA . ASN A 1 1224 ? -78.759 25.129 -12.619 1.00 45.58 1384 ASN A CA 1
ATOM 8592 C C . ASN A 1 1224 ? -77.901 24.062 -12.032 1.00 44.54 1384 ASN A C 1
ATOM 8593 O O . ASN A 1 1224 ? -78.077 22.884 -12.358 1.00 44.51 1384 ASN A O 1
ATOM 8598 N N . GLY A 1 1225 ? -76.922 24.495 -11.239 1.00 43.59 1385 GLY A N 1
ATOM 8599 C CA . GLY A 1 1225 ? -75.849 23.643 -10.753 1.00 42.65 1385 GLY A CA 1
ATOM 8600 C C . GLY A 1 1225 ? -74.613 23.809 -11.598 1.00 41.70 1385 GLY A C 1
ATOM 8601 O O . GLY A 1 1225 ? -73.572 23.209 -11.295 1.00 41.41 1385 GLY A O 1
ATOM 8602 N N . VAL A 1 1226 ? -74.733 24.633 -12.642 1.00 41.72 1386 VAL A N 1
ATOM 8603 C CA . VAL A 1 1226 ? -73.669 24.820 -13.622 1.00 42.36 1386 VAL A CA 1
ATOM 8604 C C . VAL A 1 1226 ? -72.538 25.611 -12.982 1.00 43.06 1386 VAL A C 1
ATOM 8605 O O . VAL A 1 1226 ? -72.744 26.704 -12.483 1.00 45.14 1386 VAL A O 1
ATOM 8609 N N . GLU A 1 1227 ? -71.342 25.045 -13.012 1.00 42.50 1387 GLU A N 1
ATOM 8610 C CA . GLU A 1 1227 ? -70.179 25.663 -12.433 1.00 41.60 1387 GLU A CA 1
ATOM 8611 C C . GLU A 1 1227 ? -69.464 26.315 -13.597 1.00 41.94 1387 GLU A C 1
ATOM 8612 O O . GLU A 1 1227 ? -68.885 25.625 -14.445 1.00 43.01 1387 GLU A O 1
ATOM 8618 N N . ILE A 1 1228 ? -69.553 27.638 -13.688 1.00 42.33 1388 ILE A N 1
ATOM 8619 C CA . ILE A 1 1228 ? -69.080 28.340 -14.901 1.00 42.06 1388 ILE A CA 1
ATOM 8620 C C . ILE A 1 1228 ? -67.580 28.479 -14.926 1.00 40.71 1388 ILE A C 1
ATOM 8621 O O . ILE A 1 1228 ? -66.932 28.558 -13.886 1.00 39.26 1388 ILE A O 1
ATOM 8626 N N . ARG A 1 1229 ? -67.061 28.484 -16.147 1.00 40.95 1389 ARG A N 1
ATOM 8627 C CA . ARG A 1 1229 ? -65.641 28.432 -16.396 1.00 40.40 1389 ARG A CA 1
ATOM 8628 C C . ARG A 1 1229 ? -65.323 29.274 -17.611 1.00 40.86 1389 ARG A C 1
ATOM 8636 N N . ASN A 1 1230 ? -64.129 29.844 -17.548 1.00 42.41 1390 ASN A N 1
ATOM 8637 C CA . ASN A 1 1230 ? -63.690 30.866 -18.492 1.00 43.19 1390 ASN A CA 1
ATOM 8638 C C . ASN A 1 1230 ? -64.799 31.859 -18.676 1.00 43.21 1390 ASN A C 1
ATOM 8639 O O . ASN A 1 1230 ? -65.325 32.016 -19.763 1.00 43.40 1390 ASN A O 1
ATOM 8644 N N . SER A 1 1231 ? -65.150 32.532 -17.589 1.00 43.22 1391 SER A N 1
ATOM 8645 C CA . SER A 1 1231 ? -66.364 33.319 -17.563 1.00 43.85 1391 SER A CA 1
ATOM 8646 C C . SER A 1 1231 ? -66.392 34.296 -16.412 1.00 43.24 1391 SER A C 1
ATOM 8647 O O . SER A 1 1231 ? -65.846 34.013 -15.356 1.00 44.02 1391 SER A O 1
ATOM 8650 N N . PHE A 1 1232 ? -67.030 35.442 -16.626 1.00 43.20 1392 PHE A N 1
ATOM 8651 C CA . PHE A 1 1232 ? -67.202 36.453 -15.587 1.00 43.72 1392 PHE A CA 1
ATOM 8652 C C . PHE A 1 1232 ? -68.501 36.183 -14.843 1.00 44.48 1392 PHE A C 1
ATOM 8653 O O . PHE A 1 1232 ? -69.445 35.666 -15.426 1.00 44.59 1392 PHE A O 1
ATOM 8661 N N . GLY A 1 1233 ? -68.555 36.586 -13.572 1.00 45.61 1393 GLY A N 1
ATOM 8662 C CA . GLY A 1 1233 ? -69.739 36.397 -12.713 1.00 45.71 1393 GLY A CA 1
ATOM 8663 C C . GLY A 1 1233 ? -70.028 37.546 -11.755 1.00 46.10 1393 GLY A C 1
ATOM 8664 O O . GLY A 1 1233 ? -69.120 38.289 -11.372 1.00 46.07 1393 GLY A O 1
ATOM 8665 N N . GLN A 1 1234 ? -71.293 37.654 -11.336 1.00 46.55 1394 GLN A N 1
ATOM 8666 C CA . GLN A 1 1234 ? -71.761 38.751 -10.493 1.00 46.51 1394 GLN A CA 1
ATOM 8667 C C . GLN A 1 1234 ? -72.488 38.380 -9.206 1.00 46.71 1394 GLN A C 1
ATOM 8673 N N . ASP A 1 1235 ? -72.107 39.190 -8.223 1.00 49.83 1395 ASP A N 1
ATOM 8674 C CA . ASP A 1 1235 ? -72.826 39.387 -6.966 1.00 51.85 1395 ASP A CA 1
ATOM 8675 C C . ASP A 1 1235 ? -74.185 39.968 -7.250 1.00 52.95 1395 ASP A C 1
ATOM 8676 O O . ASP A 1 1235 ? -74.393 40.617 -8.272 1.00 54.45 1395 ASP A O 1
ATOM 8681 N N . ILE A 1 1236 ? -75.085 39.789 -6.301 1.00 52.81 1396 ILE A N 1
ATOM 8682 C CA . ILE A 1 1236 ? -76.331 40.547 -6.273 1.00 53.28 1396 ILE A CA 1
ATOM 8683 C C . ILE A 1 1236 ? -76.047 41.996 -5.888 1.00 53.28 1396 ILE A C 1
ATOM 8684 O O . ILE A 1 1236 ? -76.784 42.880 -6.266 1.00 53.19 1396 ILE A O 1
ATOM 8689 N N . GLN A 1 1237 ? -74.970 42.228 -5.137 1.00 54.10 1397 GLN A N 1
ATOM 8690 C CA . GLN A 1 1237 ? -74.514 43.593 -4.745 1.00 55.42 1397 GLN A CA 1
ATOM 8691 C C . GLN A 1 1237 ? -73.939 44.403 -5.908 1.00 55.33 1397 GLN A C 1
ATOM 8692 O O . GLN A 1 1237 ? -73.937 45.612 -5.853 1.00 56.05 1397 GLN A O 1
ATOM 8698 N N . GLY A 1 1238 ? -73.399 43.742 -6.930 1.00 55.50 1398 GLY A N 1
ATOM 8699 C CA . GLY A 1 1238 ? -72.892 44.432 -8.129 1.00 55.05 1398 GLY A CA 1
ATOM 8700 C C . GLY A 1 1238 ? -71.450 44.157 -8.518 1.00 53.72 1398 GLY A C 1
ATOM 8701 O O . GLY A 1 1238 ? -71.021 44.543 -9.600 1.00 53.21 1398 GLY A O 1
ATOM 8702 N N . ASN A 1 1239 ? -70.694 43.497 -7.647 1.00 52.66 1399 ASN A N 1
ATOM 8703 C CA . ASN A 1 1239 ? -69.287 43.210 -7.934 1.00 51.88 1399 ASN A CA 1
ATOM 8704 C C . ASN A 1 1239 ? -69.158 42.158 -9.018 1.00 50.39 1399 ASN A C 1
ATOM 8705 O O . ASN A 1 1239 ? -70.038 41.323 -9.167 1.00 50.38 1399 ASN A O 1
ATOM 8710 N N . THR A 1 1240 ? -68.061 42.209 -9.767 1.00 49.38 1400 THR A N 1
ATOM 8711 C CA . THR A 1 1240 ? -67.768 41.216 -10.802 1.00 47.65 1400 THR A CA 1
ATOM 8712 C C . THR A 1 1240 ? -66.529 40.371 -10.444 1.00 47.09 1400 THR A C 1
ATOM 8713 O O . THR A 1 1240 ? -65.534 40.885 -9.935 1.00 47.71 1400 THR A O 1
ATOM 8717 N N . TYR A 1 1241 ? -66.595 39.073 -10.730 1.00 46.67 1401 TYR A N 1
ATOM 8718 C CA . TYR A 1 1241 ? -65.459 38.155 -10.557 1.00 45.92 1401 TYR A CA 1
ATOM 8719 C C . TYR A 1 1241 ? -65.202 37.416 -11.868 1.00 45.28 1401 TYR A C 1
ATOM 8720 O O . TYR A 1 1241 ? -66.086 37.318 -12.710 1.00 45.87 1401 TYR A O 1
ATOM 8729 N N . TYR A 1 1242 ? -63.987 36.919 -12.050 1.00 44.29 1402 TYR A N 1
ATOM 8730 C CA . TYR A 1 1242 ? -63.665 36.105 -13.213 1.00 43.37 1402 TYR A CA 1
ATOM 8731 C C . TYR A 1 1242 ? -63.235 34.741 -12.730 1.00 43.36 1402 TYR A C 1
ATOM 8732 O O . TYR A 1 1242 ? -62.561 34.634 -11.699 1.00 45.66 1402 TYR A O 1
ATOM 8741 N N . PHE A 1 1243 ? -63.611 33.703 -13.477 1.00 42.36 1403 PHE A N 1
ATOM 8742 C CA . PHE A 1 1243 ? -63.311 32.335 -13.100 1.00 40.78 1403 PHE A CA 1
ATOM 8743 C C . PHE A 1 1243 ? -62.552 31.611 -14.202 1.00 40.08 1403 PHE A C 1
ATOM 8744 O O . PHE A 1 1243 ? -63.034 31.460 -15.306 1.00 40.13 1403 PHE A O 1
ATOM 8752 N N . ASP A 1 1244 ? -61.359 31.144 -13.865 1.00 40.39 1404 ASP A N 1
ATOM 8753 C CA . ASP A 1 1244 ? -60.402 30.637 -14.842 1.00 40.81 1404 ASP A CA 1
ATOM 8754 C C . ASP A 1 1244 ? -60.867 29.325 -15.410 1.00 40.08 1404 ASP A C 1
ATOM 8755 O O . ASP A 1 1244 ? -61.953 28.872 -15.111 1.00 40.32 1404 ASP A O 1
ATOM 8760 N N . ALA A 1 1245 ? -60.033 28.720 -16.239 1.00 40.54 1405 ALA A N 1
ATOM 8761 C CA . ALA A 1 1245 ? -60.396 27.511 -16.956 1.00 40.72 1405 ALA A CA 1
ATOM 8762 C C . ALA A 1 1245 ? -60.777 26.405 -16.007 1.00 40.59 1405 ALA A C 1
ATOM 8763 O O . ALA A 1 1245 ? -61.622 25.593 -16.336 1.00 41.59 1405 ALA A O 1
ATOM 8765 N N . ARG A 1 1246 ? -60.161 26.372 -14.835 1.00 40.16 1406 ARG A N 1
ATOM 8766 C CA . ARG A 1 1246 ? -60.491 25.366 -13.837 1.00 41.45 1406 ARG A CA 1
ATOM 8767 C C . ARG A 1 1246 ? -61.674 25.777 -12.975 1.00 40.66 1406 ARG A C 1
ATOM 8768 O O . ARG A 1 1246 ? -62.082 25.053 -12.081 1.00 40.35 1406 ARG A O 1
ATOM 8776 N N . GLY A 1 1247 ? -62.194 26.962 -13.217 1.00 40.83 1407 GLY A N 1
ATOM 8777 C CA . GLY A 1 1247 ? -63.427 27.394 -12.590 1.00 41.35 1407 GLY A CA 1
ATOM 8778 C C . GLY A 1 1247 ? -63.170 28.196 -11.336 1.00 42.26 1407 GLY A C 1
ATOM 8779 O O . GLY A 1 1247 ? -64.094 28.788 -10.782 1.00 44.22 1407 GLY A O 1
ATOM 8780 N N . GLU A 1 1248 ? -61.921 28.246 -10.892 1.00 41.84 1408 GLU A N 1
ATOM 8781 C CA . GLU A 1 1248 ? -61.590 28.921 -9.644 1.00 41.68 1408 GLU A CA 1
ATOM 8782 C C . GLU A 1 1248 ? -61.557 30.428 -9.774 1.00 42.27 1408 GLU A C 1
ATOM 8783 O O . GLU A 1 1248 ? -61.073 30.973 -10.750 1.00 43.18 1408 GLU A O 1
ATOM 8789 N N . MET A 1 1249 ? -62.044 31.108 -8.754 1.00 42.71 1409 MET A N 1
ATOM 8790 C CA . MET A 1 1249 ? -62.003 32.560 -8.713 1.00 43.27 1409 MET A CA 1
ATOM 8791 C C . MET A 1 1249 ? -60.566 33.049 -8.839 1.00 43.33 1409 MET A C 1
ATOM 8792 O O . MET A 1 1249 ? -59.645 32.438 -8.314 1.00 42.85 1409 MET A O 1
ATOM 8797 N N . VAL A 1 1250 ? -60.409 34.179 -9.512 1.00 44.21 1410 VAL A N 1
ATOM 8798 C CA . VAL A 1 1250 ? -59.120 34.784 -9.751 1.00 44.12 1410 VAL A CA 1
ATOM 8799 C C . VAL A 1 1250 ? -58.904 35.971 -8.822 1.00 44.56 1410 VAL A C 1
ATOM 8800 O O . VAL A 1 1250 ? -59.820 36.765 -8.603 1.00 44.39 1410 VAL A O 1
ATOM 8804 N N . THR A 1 1251 ? -57.672 36.100 -8.320 1.00 44.80 1411 THR A N 1
ATOM 8805 C CA . THR A 1 1251 ? -57.302 37.138 -7.342 1.00 45.68 1411 THR A CA 1
ATOM 8806 C C . THR A 1 1251 ? -55.936 37.796 -7.604 1.00 46.03 1411 THR A C 1
ATOM 8807 O O . THR A 1 1251 ? -54.997 37.149 -8.088 1.00 46.26 1411 THR A O 1
ATOM 8811 N N . SER A 1 1252 ? -55.838 39.077 -7.242 1.00 46.28 1412 SER A N 1
ATOM 8812 C CA . SER A 1 1252 ? -54.655 39.917 -7.494 1.00 45.94 1412 SER A CA 1
ATOM 8813 C C . SER A 1 1252 ? -54.094 39.640 -8.865 1.00 44.00 1412 SER A C 1
ATOM 8814 O O . SER A 1 1252 ? -53.004 39.099 -8.996 1.00 41.75 1412 SER A O 1
ATOM 8817 N N . GLN A 1 1253 ? -54.867 40.004 -9.881 1.00 44.76 1413 GLN A N 1
ATOM 8818 C CA . GLN A 1 1253 ? -54.584 39.567 -11.250 1.00 45.27 1413 GLN A CA 1
ATOM 8819 C C . GLN A 1 1253 ? -55.267 40.367 -12.387 1.00 45.30 1413 GLN A C 1
ATOM 8820 O O . GLN A 1 1253 ? -56.446 40.722 -12.300 1.00 45.81 1413 GLN A O 1
ATOM 8826 N N . TYR A 1 1254 ? -54.506 40.631 -13.446 1.00 44.56 1414 TYR A N 1
ATOM 8827 C CA . TYR A 1 1254 ? -55.042 41.190 -14.682 1.00 44.98 1414 TYR A CA 1
ATOM 8828 C C . TYR A 1 1254 ? -55.551 40.071 -15.568 1.00 45.75 1414 TYR A C 1
ATOM 8829 O O . TYR A 1 1254 ? -54.909 39.017 -15.660 1.00 46.28 1414 TYR A O 1
ATOM 8838 N N . ILE A 1 1255 ? -56.683 40.299 -16.232 1.00 47.05 1415 ILE A N 1
ATOM 8839 C CA . ILE A 1 1255 ? -57.241 39.339 -17.190 1.00 47.31 1415 ILE A CA 1
ATOM 8840 C C . ILE A 1 1255 ? -57.420 40.055 -18.525 1.00 48.74 1415 ILE A C 1
ATOM 8841 O O . ILE A 1 1255 ? -58.012 41.122 -18.599 1.00 47.57 1415 ILE A O 1
ATOM 8846 N N . SER A 1 1256 ? -56.878 39.445 -19.572 1.00 51.00 1416 SER A N 1
ATOM 8847 C CA . SER A 1 1256 ? -56.915 39.993 -20.923 1.00 52.84 1416 SER A CA 1
ATOM 8848 C C . SER A 1 1256 ? -58.142 39.301 -21.452 1.00 52.59 1416 SER A C 1
ATOM 8849 O O . SER A 1 1256 ? -58.396 38.137 -21.154 1.00 53.53 1416 SER A O 1
ATOM 8852 N N . ASP A 1 1257 ? -58.881 40.017 -22.263 1.00 53.05 1417 ASP A N 1
ATOM 8853 C CA . ASP A 1 1257 ? -60.126 39.563 -22.802 1.00 53.28 1417 ASP A CA 1
ATOM 8854 C C . ASP A 1 1257 ? -59.877 39.227 -24.252 1.00 53.99 1417 ASP A C 1
ATOM 8855 O O . ASP A 1 1257 ? -58.802 39.480 -24.786 1.00 52.83 1417 ASP A O 1
ATOM 8860 N N . ASP A 1 1258 ? -60.887 38.624 -24.863 1.00 55.83 1418 ASP A N 1
ATOM 8861 C CA . ASP A 1 1258 ? -60.907 38.243 -26.268 1.00 56.49 1418 ASP A CA 1
ATOM 8862 C C . ASP A 1 1258 ? -60.685 39.418 -27.242 1.00 56.87 1418 ASP A C 1
ATOM 8863 O O . ASP A 1 1258 ? -59.950 39.310 -28.225 1.00 55.60 1418 ASP A O 1
ATOM 8868 N N . THR A 1 1259 ? -61.334 40.537 -26.955 1.00 56.90 1419 THR A N 1
ATOM 8869 C CA . THR A 1 1259 ? -61.269 41.729 -27.803 1.00 57.69 1419 THR A CA 1
ATOM 8870 C C . THR A 1 1259 ? -60.169 42.688 -27.354 1.00 57.78 1419 THR A C 1
ATOM 8871 O O . THR A 1 1259 ? -60.222 43.878 -27.671 1.00 57.79 1419 THR A O 1
ATOM 8875 N N . GLN A 1 1260 ? -59.198 42.178 -26.592 1.00 57.12 1420 GLN A N 1
ATOM 8876 C CA . GLN A 1 1260 ? -58.077 42.985 -26.07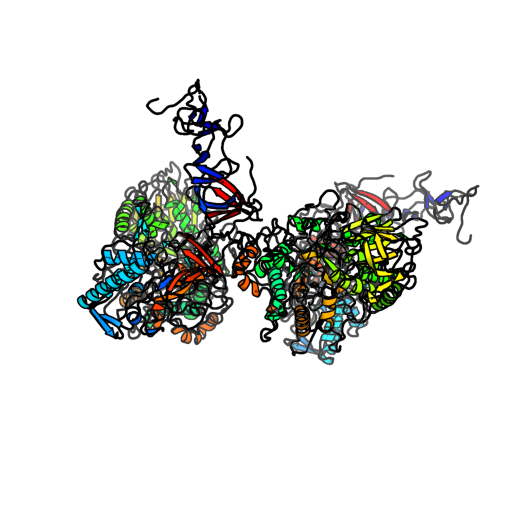6 1.00 57.64 1420 GLN A CA 1
ATOM 8877 C C . GLN A 1 1260 ? -58.413 43.953 -24.924 1.00 56.30 1420 GLN A C 1
ATOM 8878 O O . GLN A 1 1260 ? -57.638 44.862 -24.630 1.00 55.45 1420 GLN A O 1
ATOM 8884 N N . ASN A 1 1261 ? -59.563 43.756 -24.284 1.00 54.74 1421 ASN A N 1
ATOM 8885 C CA . ASN A 1 1261 ? -59.916 44.484 -23.070 1.00 53.38 1421 ASN A CA 1
ATOM 8886 C C . ASN A 1 1261 ? -59.128 43.973 -21.870 1.00 51.99 1421 ASN A C 1
ATOM 8887 O O . ASN A 1 1261 ? -58.766 42.802 -21.812 1.00 52.05 1421 ASN A O 1
ATOM 8892 N N . ILE A 1 1262 ? -58.866 44.850 -20.910 1.00 51.50 1422 ILE A N 1
ATOM 8893 C CA . ILE A 1 1262 ? -58.123 44.479 -19.705 1.00 50.23 1422 ILE A CA 1
ATOM 8894 C C . ILE A 1 1262 ? -58.959 44.701 -18.441 1.00 50.80 1422 ILE A C 1
ATOM 8895 O O . ILE A 1 1262 ? -59.637 45.716 -18.301 1.00 52.32 1422 ILE A O 1
ATOM 8900 N N . TYR A 1 1263 ? -58.922 43.748 -17.519 1.00 49.90 1423 TYR A N 1
ATOM 8901 C CA . TYR A 1 1263 ? -59.638 43.912 -16.260 1.00 50.88 1423 TYR A CA 1
ATOM 8902 C C . TYR A 1 1263 ? -58.734 43.464 -15.119 1.00 50.38 1423 TYR A C 1
ATOM 8903 O O . TYR A 1 1263 ? -58.131 42.382 -15.203 1.00 49.50 1423 TYR A O 1
ATOM 8912 N N . TYR A 1 1264 ? -58.634 44.290 -14.067 1.00 50.13 1424 TYR A N 1
ATOM 8913 C CA . TYR A 1 1264 ? -57.878 43.911 -12.874 1.00 48.54 1424 TYR A CA 1
ATOM 8914 C C . TYR A 1 1264 ? -58.813 43.401 -11.809 1.00 47.66 1424 TYR A C 1
ATOM 8915 O O . TYR A 1 1264 ? -59.859 43.983 -11.564 1.00 47.60 1424 TYR A O 1
ATOM 8924 N N . PHE A 1 1265 ? -58.410 42.299 -11.188 1.00 46.89 1425 PHE A N 1
ATOM 8925 C CA . PHE A 1 1265 ? -59.160 41.692 -10.098 1.00 46.79 1425 PHE A CA 1
ATOM 8926 C C . PHE A 1 1265 ? -58.316 41.750 -8.816 1.00 47.40 1425 PHE A C 1
ATOM 8927 O O . PHE A 1 1265 ? -57.142 41.348 -8.800 1.00 46.31 1425 PHE A O 1
ATOM 8935 N N . ASN A 1 1266 ? -58.937 42.266 -7.759 1.00 48.03 1426 ASN A N 1
ATOM 8936 C CA . ASN A 1 1266 ? -58.261 42.546 -6.507 1.00 48.55 1426 ASN A CA 1
ATOM 8937 C C . ASN A 1 1266 ? -58.034 41.295 -5.726 1.00 48.81 1426 ASN A C 1
ATOM 8938 O O . ASN A 1 1266 ? -58.656 40.277 -6.012 1.00 49.56 1426 ASN A O 1
ATOM 8943 N N . ASN A 1 1267 ? -57.155 41.351 -4.728 1.00 50.67 1427 ASN A N 1
ATOM 8944 C CA . ASN A 1 1267 ? -56.900 40.167 -3.895 1.00 51.36 1427 ASN A CA 1
ATOM 8945 C C . ASN A 1 1267 ? -58.230 39.615 -3.369 1.00 51.01 1427 ASN A C 1
ATOM 8946 O O . ASN A 1 1267 ? -58.477 38.408 -3.321 1.00 49.30 1427 ASN A O 1
ATOM 8951 N N . ASP A 1 1268 ? -59.069 40.558 -2.964 1.00 51.78 1428 ASP A N 1
ATOM 8952 C CA . ASP A 1 1268 ? -60.495 40.368 -2.721 1.00 50.40 1428 ASP A CA 1
ATOM 8953 C C . ASP A 1 1268 ? -61.192 39.379 -3.668 1.00 48.55 1428 ASP A C 1
ATOM 8954 O O . ASP A 1 1268 ? -62.048 38.605 -3.267 1.00 45.99 1428 ASP A O 1
ATOM 8959 N N . GLY A 1 1269 ? -60.837 39.452 -4.945 1.00 49.13 1429 GLY A N 1
ATOM 8960 C CA . GLY A 1 1269 ? -61.454 38.639 -5.992 1.00 48.06 1429 GLY A CA 1
ATOM 8961 C C . GLY A 1 1269 ? -62.354 39.494 -6.865 1.00 48.50 1429 GLY A C 1
ATOM 8962 O O . GLY A 1 1269 ? -62.578 39.180 -8.041 1.00 48.98 1429 GLY A O 1
ATOM 8963 N N . THR A 1 1270 ? -62.863 40.576 -6.271 1.00 47.97 1430 THR A N 1
ATOM 8964 C CA . THR A 1 1270 ? -63.692 41.548 -6.955 1.00 48.06 1430 THR A CA 1
ATOM 8965 C C . THR A 1 1270 ? -62.955 42.282 -8.061 1.00 47.92 1430 THR A C 1
ATOM 8966 O O . THR A 1 1270 ? -61.740 42.457 -8.014 1.00 48.98 1430 THR A O 1
ATOM 8970 N N . MET A 1 1271 ? -63.702 42.744 -9.049 1.00 47.46 1431 MET A N 1
ATOM 8971 C CA . MET A 1 1271 ? -63.115 43.527 -10.115 1.00 47.32 1431 MET A CA 1
ATOM 8972 C C . MET A 1 1271 ? -62.962 44.959 -9.666 1.00 48.70 1431 MET A C 1
ATOM 8973 O O . MET A 1 1271 ? -63.764 45.469 -8.891 1.00 50.34 1431 MET A O 1
ATOM 8978 N N . ALA A 1 1272 ? -61.937 45.608 -10.187 1.00 49.17 1432 ALA A N 1
ATOM 8979 C CA . ALA A 1 1272 ? -61.777 47.033 -10.029 1.00 50.49 1432 ALA A CA 1
ATOM 8980 C C . ALA A 1 1272 ? -62.651 47.727 -11.050 1.00 51.71 1432 ALA A C 1
ATOM 8981 O O . ALA A 1 1272 ? -62.533 47.461 -12.233 1.00 52.13 1432 ALA A O 1
ATOM 8983 N N . LYS A 1 1273 ? -63.507 48.636 -10.609 1.00 53.62 1433 LYS A N 1
ATOM 8984 C CA . LYS A 1 1273 ? -64.446 49.307 -11.508 1.00 55.58 1433 LYS A CA 1
ATOM 8985 C C . LYS A 1 1273 ? -63.792 50.324 -12.451 1.00 57.05 1433 LYS A C 1
ATOM 8986 O O . LYS A 1 1273 ? -62.760 50.884 -12.109 1.00 56.58 1433 LYS A O 1
ATOM 8992 N N . LYS A 1 1274 ? -64.399 50.544 -13.632 1.00 58.40 1434 LYS A N 1
ATOM 8993 C CA . LYS A 1 1274 ? -63.825 51.400 -14.691 1.00 59.67 1434 LYS A CA 1
ATOM 8994 C C . LYS A 1 1274 ? -64.560 52.730 -14.943 1.00 62.37 1434 LYS A C 1
ATOM 8995 O O . LYS A 1 1274 ? -64.165 53.772 -14.414 1.00 64.80 1434 LYS A O 1
ATOM 9001 N N . GLY A 1 1275 ? -65.620 52.696 -15.751 1.00 63.38 1435 GLY A N 1
ATOM 9002 C CA . GLY A 1 1275 ? -66.336 53.915 -16.188 1.00 64.99 1435 GLY A CA 1
ATOM 9003 C C . GLY A 1 1275 ? -65.630 54.921 -17.100 1.00 65.58 1435 GLY A C 1
ATOM 9004 O O . GLY A 1 1275 ? -65.764 56.126 -16.884 1.00 65.84 1435 GLY A O 1
ATOM 9005 N N . GLY A 1 1276 ? -64.904 54.433 -18.118 1.00 65.18 1436 GLY A N 1
ATOM 9006 C CA . GLY A 1 1276 ? -64.196 55.297 -19.093 1.00 65.89 1436 GLY A CA 1
ATOM 9007 C C . GLY A 1 1276 ? -63.191 54.578 -19.980 1.00 64.04 1436 GLY A C 1
ATOM 9008 O O . GLY A 1 1276 ? -62.048 55.023 -20.139 1.00 63.06 1436 GLY A O 1
ATOM 9009 N N . ASP B 1 128 ? 8.530 26.919 53.674 1.00 92.10 288 ASP B N 1
ATOM 9010 C CA . ASP B 1 128 ? 7.701 25.949 54.448 1.00 92.02 288 ASP B CA 1
ATOM 9011 C C . ASP B 1 128 ? 8.579 24.892 55.144 1.00 92.48 288 ASP B C 1
ATOM 9012 O O . ASP B 1 128 ? 9.740 25.178 55.458 1.00 93.58 288 ASP B O 1
ATOM 9014 N N . ASN B 1 129 ? 8.010 23.702 55.403 1.00 91.28 289 ASN B N 1
ATOM 9015 C CA . ASN B 1 129 ? 8.713 22.583 56.077 1.00 90.79 289 ASN B CA 1
ATOM 9016 C C . ASN B 1 129 ? 9.314 21.536 55.126 1.00 89.87 289 ASN B C 1
ATOM 9017 O O . ASN B 1 129 ? 8.745 20.456 54.940 1.00 87.57 289 ASN B O 1
ATOM 9019 N N . ASN B 1 130 ? 10.458 21.881 54.527 1.00 91.45 290 ASN B N 1
ATOM 9020 C CA . ASN B 1 130 ? 11.159 21.045 53.515 1.00 91.46 290 ASN B CA 1
ATOM 9021 C C . ASN B 1 130 ? 10.413 20.992 52.158 1.00 90.86 290 ASN B C 1
ATOM 9022 O O . ASN B 1 130 ? 10.881 20.392 51.177 1.00 90.04 290 ASN B O 1
ATOM 9027 N N . LYS B 1 131 ? 9.260 21.649 52.124 1.00 90.48 291 LYS B N 1
ATOM 9028 C CA . LYS B 1 131 ? 8.462 21.820 50.934 1.00 88.93 291 LYS B CA 1
ATOM 9029 C C . LYS B 1 131 ? 8.316 23.341 50.868 1.00 90.69 291 LYS B C 1
ATOM 9030 O O . LYS B 1 131 ? 7.979 23.972 51.876 1.00 90.91 291 LYS B O 1
ATOM 9032 N N . THR B 1 132 ? 8.622 23.934 49.714 1.00 91.19 292 THR B N 1
ATOM 9033 C CA . THR B 1 132 ? 8.659 25.397 49.576 1.00 92.85 292 THR B CA 1
ATOM 9034 C C . THR B 1 132 ? 7.382 25.877 48.900 1.00 93.47 292 THR B C 1
ATOM 9035 O O . THR B 1 132 ? 7.102 25.496 47.760 1.00 93.73 292 THR B O 1
ATOM 9039 N N . GLN B 1 133 ? 6.602 26.701 49.599 1.00 94.24 293 GLN B N 1
ATOM 9040 C CA . GLN B 1 133 ? 5.314 27.153 49.073 1.00 93.48 293 GLN B CA 1
ATOM 9041 C C . GLN B 1 133 ? 5.257 28.652 49.103 1.00 94.49 293 GLN B C 1
ATOM 9042 O O . GLN B 1 133 ? 5.773 29.258 50.037 1.00 96.74 293 GLN B O 1
ATOM 9048 N N . TYR B 1 134 ? 4.631 29.254 48.095 1.00 94.22 294 TYR B N 1
ATOM 9049 C CA . TYR B 1 134 ? 4.492 30.709 48.042 1.00 95.77 294 TYR B CA 1
ATOM 9050 C C . TYR B 1 134 ? 3.042 31.176 47.884 1.00 95.56 294 TYR B C 1
ATOM 9051 O O . TYR B 1 134 ? 2.236 30.531 47.211 1.00 94.65 294 TYR B O 1
ATOM 9060 N N . PHE B 1 135 ? 2.745 32.312 48.517 1.00 97.57 295 PHE B N 1
ATOM 9061 C CA . PHE B 1 135 ? 1.408 32.902 48.557 1.00 98.23 295 PHE B CA 1
ATOM 9062 C C . PHE B 1 135 ? 1.447 34.321 48.020 1.00 99.40 295 PHE B C 1
ATOM 9063 O O . PHE B 1 135 ? 2.445 35.037 48.191 1.00 100.67 295 PHE B O 1
ATOM 9071 N N . GLY B 1 136 ? 0.351 34.728 47.382 1.00 98.54 296 GLY B N 1
ATOM 9072 C CA . GLY B 1 136 ? 0.279 36.038 46.743 1.00 98.57 296 GLY B CA 1
ATOM 9073 C C . GLY B 1 136 ? 0.194 37.109 47.800 1.00 99.31 296 GLY B C 1
ATOM 9074 O O . GLY B 1 136 ? -0.056 36.790 48.951 1.00 99.08 296 GLY B O 1
ATOM 9075 N N . PRO B 1 137 ? 0.421 38.384 47.429 1.00 101.18 297 PRO B N 1
ATOM 9076 C CA . PRO B 1 137 ? 0.127 39.516 48.352 1.00 102.99 297 PRO B CA 1
ATOM 9077 C C . PRO B 1 137 ? -1.380 39.656 48.647 1.00 103.09 297 PRO B C 1
ATOM 9078 O O . PRO B 1 137 ? -1.966 40.730 48.482 1.00 102.16 297 PRO B O 1
ATOM 9082 N N . ASP B 1 138 ? -1.947 38.563 49.160 1.00 103.62 298 ASP B N 1
ATOM 9083 C CA . ASP B 1 138 ? -3.385 38.257 49.156 1.00 104.04 298 ASP B CA 1
ATOM 9084 C C . ASP B 1 138 ? -3.604 36.929 49.889 1.00 103.42 298 ASP B C 1
ATOM 9085 O O . ASP B 1 138 ? -2.648 36.203 50.191 1.00 104.20 298 ASP B O 1
ATOM 9090 N N . GLY B 1 139 ? -4.867 36.559 50.082 1.00 101.73 299 GLY B N 1
ATOM 9091 C CA . GLY B 1 139 ? -5.206 35.283 50.708 1.00 99.23 299 GLY B CA 1
ATOM 9092 C C . GLY B 1 139 ? -5.055 34.113 49.764 1.00 97.62 299 GLY B C 1
ATOM 9093 O O . GLY B 1 139 ? -5.698 33.081 49.971 1.00 98.34 299 GLY B O 1
ATOM 9094 N N . ALA B 1 140 ? -4.188 34.272 48.755 1.00 96.88 300 ALA B N 1
ATOM 9095 C CA . ALA B 1 140 ? -4.074 33.357 47.627 1.00 95.07 300 ALA B CA 1
ATOM 9096 C C . ALA B 1 140 ? -2.794 32.538 47.727 1.00 94.81 300 ALA B C 1
ATOM 9097 O O . ALA B 1 140 ? -1.764 33.049 48.180 1.00 96.88 300 ALA B O 1
ATOM 9099 N N . GLN B 1 141 ? -2.859 31.280 47.297 1.00 92.62 301 GLN B N 1
ATOM 9100 C CA . GLN B 1 141 ? -1.713 30.371 47.366 1.00 93.14 301 GLN B CA 1
ATOM 9101 C C . GLN B 1 141 ? -1.043 30.065 46.009 1.00 93.89 301 GLN B C 1
ATOM 9102 O O . GLN B 1 141 ? -0.289 29.086 45.893 1.00 95.39 301 GLN B O 1
ATOM 9108 N N . VAL B 1 142 ? -1.314 30.898 45.003 1.00 93.94 302 VAL B N 1
ATOM 9109 C CA . VAL B 1 142 ? -0.784 30.770 43.599 1.00 93.55 302 VAL B CA 1
ATOM 9110 C C . VAL B 1 142 ? -0.986 29.422 42.834 1.00 92.34 302 VAL B C 1
ATOM 9111 O O . VAL B 1 142 ? -1.561 29.408 41.741 1.00 91.83 302 VAL B O 1
ATOM 9115 N N . LYS B 1 143 ? -0.469 28.321 43.366 1.00 91.52 303 LYS B N 1
ATOM 9116 C CA . LYS B 1 143 ? -0.856 26.974 42.927 1.00 91.37 303 LYS B CA 1
ATOM 9117 C C . LYS B 1 143 ? -0.995 26.669 41.401 1.00 91.29 303 LYS B C 1
ATOM 9118 O O . LYS B 1 143 ? -2.061 26.196 40.966 1.00 93.01 303 LYS B O 1
ATOM 9124 N N . GLY B 1 144 ? 0.062 26.846 40.602 1.00 90.11 304 GLY B N 1
ATOM 9125 C CA . GLY B 1 144 ? 0.001 26.474 39.172 1.00 87.23 304 GLY B CA 1
ATOM 9126 C C . GLY B 1 144 ? 0.571 27.461 38.176 1.00 85.97 304 GLY B C 1
ATOM 9127 O O . GLY B 1 144 ? 0.303 27.357 36.987 1.00 85.48 304 GLY B O 1
ATOM 9128 N N . ALA B 1 145 ? 1.371 28.409 38.637 1.00 85.21 305 ALA B N 1
ATOM 9129 C CA . ALA B 1 145 ? 1.979 29.360 37.728 1.00 84.74 305 ALA B CA 1
ATOM 9130 C C . ALA B 1 145 ? 3.401 29.707 38.157 1.00 85.17 305 ALA B C 1
ATOM 9131 O O . ALA B 1 145 ? 3.833 29.370 39.260 1.00 85.42 305 ALA B O 1
ATOM 9133 N N . PHE B 1 146 ? 4.129 30.359 37.257 1.00 84.94 306 PHE B N 1
ATOM 9134 C CA . PHE B 1 146 ? 5.494 30.785 37.527 1.00 85.73 306 PHE B CA 1
ATOM 9135 C C . PHE B 1 146 ? 5.463 32.058 38.366 1.00 87.04 306 PHE B C 1
ATOM 9136 O O . PHE B 1 146 ? 4.541 32.865 38.241 1.00 86.81 306 PHE B O 1
ATOM 9144 N N . GLN B 1 147 ? 6.462 32.234 39.225 1.00 88.17 307 GLN B N 1
ATOM 9145 C CA . GLN B 1 147 ? 6.667 33.515 39.913 1.00 90.20 307 GLN B CA 1
ATOM 9146 C C . GLN B 1 147 ? 8.101 33.705 40.393 1.00 92.80 307 GLN B C 1
ATOM 9147 O O . GLN B 1 147 ? 8.805 32.729 40.673 1.00 91.87 307 GLN B O 1
ATOM 9153 N N . GLN B 1 148 ? 8.512 34.974 40.489 1.00 96.80 308 GLN B N 1
ATOM 9154 C CA . GLN B 1 148 ? 9.870 35.349 40.931 1.00 100.14 308 GLN B CA 1
ATOM 9155 C C . GLN B 1 148 ? 9.909 35.693 42.406 1.00 100.52 308 GLN B C 1
ATOM 9156 O O . GLN B 1 148 ? 8.879 35.926 43.043 1.00 99.95 308 GLN B O 1
ATOM 9162 N N . VAL B 1 149 ? 11.133 35.739 42.918 1.00 101.27 309 VAL B N 1
ATOM 9163 C CA . VAL B 1 149 ? 11.412 36.139 44.290 1.00 101.66 309 VAL B CA 1
ATOM 9164 C C . VAL B 1 149 ? 12.643 37.039 44.333 1.00 102.84 309 VAL B C 1
ATOM 9165 O O . VAL B 1 149 ? 12.591 38.123 44.903 1.00 103.17 309 VAL B O 1
ATOM 9169 N N . ASN B 1 150 ? 13.732 36.600 43.707 1.00 103.27 310 ASN B N 1
ATOM 9170 C CA . ASN B 1 150 ? 14.972 37.374 43.668 1.00 105.64 310 ASN B CA 1
ATOM 9171 C C . ASN B 1 150 ? 15.925 36.873 42.572 1.00 105.59 310 ASN B C 1
ATOM 9172 O O . ASN B 1 150 ? 16.875 36.128 42.830 1.00 106.03 310 ASN B O 1
ATOM 9177 N N . LYS B 1 152 ? 13.225 34.011 41.203 1.00 97.11 312 LYS B N 1
ATOM 9178 C CA . LYS B 1 152 ? 14.071 33.267 40.280 1.00 96.77 312 LYS B CA 1
ATOM 9179 C C . LYS B 1 152 ? 13.255 32.309 39.388 1.00 94.47 312 LYS B C 1
ATOM 9180 O O . LYS B 1 152 ? 13.726 31.223 39.009 1.00 92.59 312 LYS B O 1
ATOM 9186 N N . ASN B 1 153 ? 12.046 32.736 39.034 1.00 93.65 313 ASN B N 1
ATOM 9187 C CA . ASN B 1 153 ? 11.113 31.919 38.257 1.00 92.48 313 ASN B CA 1
ATOM 9188 C C . ASN B 1 153 ? 10.933 30.508 38.818 1.00 91.54 313 ASN B C 1
ATOM 9189 O O . ASN B 1 153 ? 11.420 29.516 38.257 1.00 90.31 313 ASN B O 1
ATOM 9194 N N . ILE B 1 154 ? 10.228 30.446 39.940 1.00 91.60 314 ILE B N 1
ATOM 9195 C CA . ILE B 1 154 ? 9.851 29.184 40.547 1.00 90.97 314 ILE B CA 1
ATOM 9196 C C . ILE B 1 154 ? 8.443 28.824 40.089 1.00 89.53 314 ILE B C 1
ATOM 9197 O O . ILE B 1 154 ? 7.500 29.558 40.375 1.00 89.31 314 ILE B O 1
ATOM 9202 N N . TYR B 1 155 ? 8.298 27.701 39.384 1.00 88.36 315 TYR B N 1
ATOM 9203 C CA . TYR B 1 155 ? 6.968 27.181 39.079 1.00 86.83 315 TYR B CA 1
ATOM 9204 C C . TYR B 1 155 ? 6.413 26.573 40.350 1.00 85.81 315 TYR B C 1
ATOM 9205 O O . TYR B 1 155 ? 7.154 25.976 41.124 1.00 85.67 315 TYR B O 1
ATOM 9214 N N . PHE B 1 156 ? 5.120 26.752 40.573 1.00 85.15 316 PHE B N 1
ATOM 9215 C CA . PHE B 1 156 ? 4.424 26.041 41.636 1.00 85.20 316 PHE B CA 1
ATOM 9216 C C . PHE B 1 156 ? 3.330 25.198 41.012 1.00 83.29 316 PHE B C 1
ATOM 9217 O O . PHE B 1 156 ? 2.629 25.679 40.130 1.00 83.19 316 PHE B O 1
ATOM 9225 N N . ASP B 1 157 ? 3.193 23.948 41.464 1.00 81.95 317 ASP B N 1
ATOM 9226 C CA . ASP B 1 157 ? 2.223 22.996 40.888 1.00 80.56 317 ASP B CA 1
ATOM 9227 C C . ASP B 1 157 ? 0.794 23.485 41.108 1.00 80.41 317 ASP B C 1
ATOM 9228 O O . ASP B 1 157 ? 0.526 24.201 42.082 1.00 81.76 317 ASP B O 1
ATOM 9233 N N . ALA B 1 158 ? -0.111 23.121 40.200 1.00 78.80 318 ALA B N 1
ATOM 9234 C CA . ALA B 1 158 ? -1.505 23.579 40.270 1.00 78.55 318 ALA B CA 1
ATOM 9235 C C . ALA B 1 158 ? -2.296 22.955 41.433 1.00 78.17 318 ALA B C 1
ATOM 9236 O O . ALA B 1 158 ? -3.236 23.567 41.962 1.00 76.90 318 ALA B O 1
ATOM 9238 N N . GLN B 1 159 ? -1.903 21.740 41.818 1.00 78.33 319 GLN B N 1
ATOM 9239 C CA . GLN B 1 159 ? -2.552 21.005 42.908 1.00 78.98 319 GLN B CA 1
ATOM 9240 C C . GLN B 1 159 ? -1.758 21.157 44.225 1.00 80.07 319 GLN B C 1
ATOM 9241 O O . GLN B 1 159 ? -2.230 21.784 45.184 1.00 81.13 319 GLN B O 1
ATOM 9247 N N . THR B 1 160 ? -0.550 20.595 44.256 1.00 79.59 320 THR B N 1
ATOM 9248 C CA . THR B 1 160 ? 0.364 20.786 45.385 1.00 80.24 320 THR B CA 1
ATOM 9249 C C . THR B 1 160 ? 0.865 22.231 45.395 1.00 82.75 320 THR B C 1
ATOM 9250 O O . THR B 1 160 ? 1.093 22.848 44.359 1.00 85.75 320 THR B O 1
ATOM 9254 N N . GLY B 1 161 ? 1.044 22.787 46.572 1.00 83.76 321 GLY B N 1
ATOM 9255 C CA . GLY B 1 161 ? 1.661 24.095 46.658 1.00 85.38 321 GLY B CA 1
ATOM 9256 C C . GLY B 1 161 ? 3.078 24.084 46.119 1.00 85.47 321 GLY B C 1
ATOM 9257 O O . GLY B 1 161 ? 3.568 25.086 45.627 1.00 85.99 321 GLY B O 1
ATOM 9258 N N . TYR B 1 162 ? 3.707 22.916 46.194 1.00 85.51 322 TYR B N 1
ATOM 9259 C CA . TYR B 1 162 ? 5.164 22.778 46.145 1.00 86.54 322 TYR B CA 1
ATOM 9260 C C . TYR B 1 162 ? 5.785 23.206 44.819 1.00 84.88 322 TYR B C 1
ATOM 9261 O O . TYR B 1 162 ? 5.214 23.044 43.738 1.00 83.12 322 TYR B O 1
ATOM 9270 N N . ALA B 1 163 ? 6.964 23.785 44.948 1.00 84.88 323 ALA B N 1
ATOM 9271 C CA . ALA B 1 163 ? 7.722 24.276 43.826 1.00 85.70 323 ALA B CA 1
ATOM 9272 C C . ALA B 1 163 ? 8.182 23.092 43.004 1.00 84.66 323 ALA B C 1
ATOM 9273 O O . ALA B 1 163 ? 8.751 22.160 43.553 1.00 86.29 323 ALA B O 1
ATOM 9275 N N . ARG B 1 164 ? 7.928 23.122 41.701 1.00 83.55 324 ARG B N 1
ATOM 9276 C CA . ARG B 1 164 ? 8.390 22.069 40.797 1.00 82.67 324 ARG B CA 1
ATOM 9277 C C . ARG B 1 164 ? 9.382 22.588 39.766 1.00 83.07 324 ARG B C 1
ATOM 9278 O O . ARG B 1 164 ? 9.471 23.794 39.506 1.00 84.10 324 ARG B O 1
ATOM 9286 N N . GLN B 1 165 ? 10.152 21.659 39.207 1.00 82.85 325 GLN B N 1
ATOM 9287 C CA . GLN B 1 165 ? 10.947 21.928 38.017 1.00 84.14 325 GLN B CA 1
ATOM 9288 C C . GLN B 1 165 ? 9.976 22.039 36.844 1.00 85.54 325 GLN B C 1
ATOM 9289 O O . GLN B 1 165 ? 9.065 21.211 36.712 1.00 87.10 325 GLN B O 1
ATOM 9295 N N . ASN B 1 166 ? 10.173 23.046 35.990 1.00 86.89 326 ASN B N 1
ATOM 9296 C CA . ASN B 1 166 ? 9.350 23.202 34.778 1.00 85.98 326 ASN B CA 1
ATOM 9297 C C . ASN B 1 166 ? 10.088 23.952 33.671 1.00 86.99 326 ASN B C 1
ATOM 9298 O O . ASN B 1 166 ? 11.184 24.463 33.891 1.00 88.82 326 ASN B O 1
ATOM 9303 N N . VAL B 1 167 ? 9.499 23.967 32.477 1.00 86.59 327 VAL B N 1
ATOM 9304 C CA . VAL B 1 167 ? 10.069 24.671 31.325 1.00 87.81 327 VAL B CA 1
ATOM 9305 C C . VAL B 1 167 ? 9.104 25.757 30.888 1.00 87.74 327 VAL B C 1
ATOM 9306 O O . VAL B 1 167 ? 8.001 25.470 30.434 1.00 85.91 327 VAL B O 1
ATOM 9310 N N . GLY B 1 168 ? 9.526 27.005 31.061 1.00 89.98 328 GLY B N 1
ATOM 9311 C CA . GLY B 1 168 ? 8.696 28.162 30.759 1.00 90.98 328 GLY B CA 1
ATOM 9312 C C . GLY B 1 168 ? 8.952 28.700 29.371 1.00 91.94 328 GLY B C 1
ATOM 9313 O O . GLY B 1 168 ? 10.106 28.886 28.952 1.00 94.08 328 GLY B O 1
ATOM 9314 N N . PHE B 1 169 ? 7.867 28.944 28.650 1.00 91.37 329 PHE B N 1
ATOM 9315 C CA . PHE B 1 169 ? 7.958 29.548 27.335 1.00 91.83 329 PHE B CA 1
ATOM 9316 C C . PHE B 1 169 ? 7.790 31.055 27.438 1.00 93.00 329 PHE B C 1
ATOM 9317 O O . PHE B 1 169 ? 7.994 31.780 26.454 1.00 94.40 329 PHE B O 1
ATOM 9325 N N . LEU B 1 170 ? 7.462 31.522 28.642 1.00 93.12 330 LEU B N 1
ATOM 9326 C CA . LEU B 1 170 ? 7.370 32.944 28.918 1.00 94.97 330 LEU B CA 1
ATOM 9327 C C . LEU B 1 170 ? 8.706 33.564 28.528 1.00 96.45 330 LEU B C 1
ATOM 9328 O O . LEU B 1 17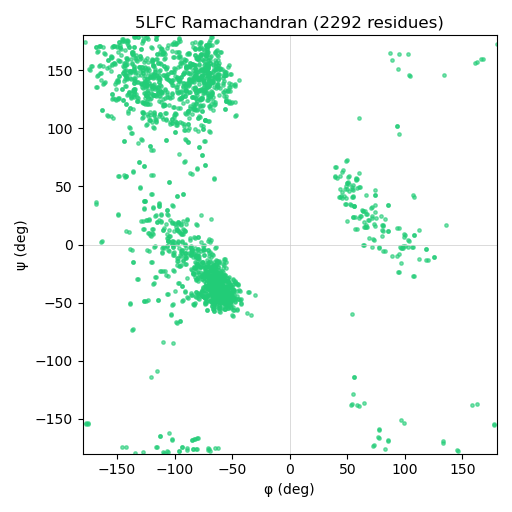0 ? 9.748 32.900 28.665 1.00 97.39 330 LEU B O 1
ATOM 9333 N N . ASP B 1 171 ? 8.671 34.802 28.023 1.00 96.21 331 ASP B N 1
ATOM 9334 C CA . ASP B 1 171 ? 9.884 35.519 27.628 1.00 97.30 331 ASP B CA 1
ATOM 9335 C C . ASP B 1 171 ? 10.653 34.772 26.524 1.00 96.98 331 ASP B C 1
ATOM 9336 O O . ASP B 1 171 ? 11.265 33.731 26.783 1.00 97.86 331 ASP B O 1
ATOM 9341 N N . GLY B 1 172 ? 10.640 35.304 25.302 1.00 96.47 332 GLY B N 1
ATOM 9342 C CA . GLY B 1 172 ? 11.300 34.634 24.192 1.00 95.23 332 GLY B CA 1
ATOM 9343 C C . GLY B 1 172 ? 10.716 33.234 24.136 1.00 93.32 332 GLY B C 1
ATOM 9344 O O . GLY B 1 172 ? 9.493 33.087 24.160 1.00 92.46 332 GLY B O 1
ATOM 9345 N N . THR B 1 173 ? 11.566 32.210 24.106 1.00 91.74 333 THR B N 1
ATOM 9346 C CA . THR B 1 173 ? 11.079 30.847 24.061 1.00 89.90 333 THR B CA 1
ATOM 9347 C C . THR B 1 173 ? 12.080 29.837 24.621 1.00 89.76 333 THR B C 1
ATOM 9348 O O . THR B 1 173 ? 13.282 30.053 24.543 1.00 90.87 333 THR B O 1
ATOM 9352 N N . ALA B 1 174 ? 11.564 28.751 25.198 1.00 88.73 334 ALA B N 1
ATOM 9353 C CA . ALA B 1 174 ? 12.368 27.588 25.607 1.00 88.49 334 ALA B CA 1
ATOM 9354 C C . ALA B 1 174 ? 13.219 27.747 26.881 1.00 89.41 334 ALA B C 1
ATOM 9355 O O . ALA B 1 174 ? 14.191 27.029 27.048 1.00 90.00 334 ALA B O 1
ATOM 9357 N N . LYS B 1 175 ? 12.884 28.666 27.780 1.00 89.98 335 LYS B N 1
ATOM 9358 C CA . LYS B 1 175 ? 13.678 28.792 29.009 1.00 90.41 335 LYS B CA 1
ATOM 9359 C C . LYS B 1 175 ? 13.357 27.607 29.943 1.00 89.77 335 LYS B C 1
ATOM 9360 O O . LYS B 1 175 ? 12.226 27.106 29.961 1.00 88.39 335 LYS B O 1
ATOM 9362 N N . GLY B 1 176 ? 14.363 27.140 30.684 1.00 90.70 336 GLY B N 1
ATOM 9363 C CA . GLY B 1 176 ? 14.186 26.035 31.646 1.00 89.78 336 GLY B CA 1
ATOM 9364 C C . GLY B 1 176 ? 14.566 26.418 33.078 1.00 90.92 336 GLY B C 1
ATOM 9365 O O . GLY B 1 176 ? 15.526 27.163 33.291 1.00 92.64 336 GLY B O 1
ATOM 9366 N N . PHE B 1 177 ? 13.847 25.875 34.062 1.00 89.98 337 PHE B N 1
ATOM 9367 C CA . PHE B 1 177 ? 14.044 26.230 35.474 1.00 90.68 337 PHE B CA 1
ATOM 9368 C C . PHE B 1 177 ? 13.897 25.033 36.421 1.00 90.99 337 PHE B C 1
ATOM 9369 O O . PHE B 1 177 ? 13.051 24.165 36.201 1.00 90.46 337 PHE B O 1
ATOM 9377 N N . ASP B 1 178 ? 14.704 25.015 37.487 1.00 91.83 338 ASP B N 1
ATOM 9378 C CA . ASP B 1 178 ? 14.652 23.948 38.502 1.00 90.48 338 ASP B CA 1
ATOM 9379 C C . ASP B 1 178 ? 13.782 24.347 39.717 1.00 89.80 338 ASP B C 1
ATOM 9380 O O . ASP B 1 178 ? 13.257 25.463 39.796 1.00 88.56 338 ASP B O 1
ATOM 9385 N N . GLU B 1 179 ? 13.642 23.418 40.659 1.00 89.46 339 GLU B N 1
ATOM 9386 C CA . GLU B 1 179 ? 12.774 23.601 41.830 1.00 89.19 339 GLU B CA 1
ATOM 9387 C C . GLU B 1 179 ? 13.147 24.764 42.740 1.00 90.37 339 GLU B C 1
ATOM 9388 O O . GLU B 1 179 ? 12.274 25.489 43.207 1.00 89.41 339 GLU B O 1
ATOM 9394 N N . GLN B 1 180 ? 14.436 24.917 43.012 1.00 92.17 340 GLN B N 1
ATOM 9395 C CA . GLN B 1 180 ? 14.913 26.030 43.835 1.00 95.27 340 GLN B CA 1
ATOM 9396 C C . GLN B 1 180 ? 14.532 27.363 43.186 1.00 96.11 340 GLN B C 1
ATOM 9397 O O . GLN B 1 180 ? 14.342 28.397 43.852 1.00 96.07 340 GLN B O 1
ATOM 9403 N N . GLY B 1 181 ? 14.438 27.318 41.863 1.00 96.35 341 GLY B N 1
ATOM 9404 C CA . GLY B 1 181 ? 14.227 28.511 41.060 1.00 97.54 341 GLY B CA 1
ATOM 9405 C C . GLY B 1 181 ? 15.577 28.997 40.604 1.00 99.14 341 GLY B C 1
ATOM 9406 O O . GLY B 1 181 ? 16.262 29.684 41.330 1.00 101.71 341 GLY B O 1
ATOM 9407 N N . ASN B 1 182 ? 15.971 28.602 39.406 1.00 98.57 342 ASN B N 1
ATOM 9408 C CA . ASN B 1 182 ? 17.269 28.949 38.842 1.00 99.88 342 ASN B CA 1
ATOM 9409 C C . ASN B 1 182 ? 17.112 28.698 37.379 1.00 100.06 342 ASN B C 1
ATOM 9410 O O . ASN B 1 182 ? 16.341 27.814 37.011 1.00 100.12 342 ASN B O 1
ATOM 9415 N N . GLN B 1 183 ? 17.882 29.398 36.548 1.00 100.85 343 GLN B N 1
ATOM 9416 C CA . GLN B 1 183 ? 17.837 29.153 35.112 1.00 99.32 343 GLN B CA 1
ATOM 9417 C C . GLN B 1 183 ? 18.626 27.883 34.787 1.00 96.72 343 GLN B C 1
ATOM 9418 O O . GLN B 1 183 ? 19.845 27.874 34.879 1.00 98.62 343 GLN B O 1
ATOM 9424 N N . ILE B 1 184 ? 17.937 26.815 34.406 1.00 93.45 344 ILE B N 1
ATOM 9425 C CA . ILE B 1 184 ? 18.639 25.578 34.069 1.00 92.15 344 ILE B CA 1
ATOM 9426 C C . ILE B 1 184 ? 19.496 25.772 32.816 1.00 91.60 344 ILE B C 1
ATOM 9427 O O . ILE B 1 184 ? 18.998 26.125 31.737 1.00 90.62 344 ILE B O 1
ATOM 9432 N N . LYS B 1 185 ? 20.798 25.565 32.988 1.00 91.61 345 LYS B N 1
ATOM 9433 C CA . LYS B 1 185 ? 21.762 25.706 31.899 1.00 92.01 345 LYS B CA 1
ATOM 9434 C C . LYS B 1 185 ? 22.645 24.463 31.785 1.00 91.58 345 LYS B C 1
ATOM 9435 O O . LYS B 1 185 ? 23.074 23.889 32.787 1.00 91.63 345 LYS B O 1
ATOM 9441 N N . SER B 1 186 ? 22.881 24.037 30.548 1.00 91.04 346 SER B N 1
ATOM 9442 C CA . SER B 1 186 ? 23.740 22.888 30.244 1.00 90.64 346 SER B CA 1
ATOM 9443 C C . SER B 1 186 ? 23.341 21.584 30.941 1.00 90.04 346 SER B C 1
ATOM 9444 O O . SER B 1 186 ? 24.199 20.765 31.269 1.00 90.48 346 SER B O 1
ATOM 9447 N N . GLY B 1 187 ? 22.039 21.389 31.141 1.00 89.22 347 GLY B N 1
ATOM 9448 C CA . GLY B 1 187 ? 21.521 20.175 31.760 1.00 87.39 347 GLY B CA 1
ATOM 9449 C C . GLY B 1 187 ? 20.172 19.757 31.218 1.00 85.56 347 GLY B C 1
ATOM 9450 O O . GLY B 1 187 ? 19.455 20.531 30.584 1.00 86.20 347 GLY B O 1
ATOM 9451 N N . ILE B 1 188 ? 19.823 18.510 31.474 1.00 83.62 348 ILE B N 1
ATOM 9452 C CA . ILE B 1 188 ? 18.509 18.005 31.119 1.00 81.95 348 ILE B CA 1
ATOM 9453 C C . ILE B 1 188 ? 17.463 18.699 31.994 1.00 81.44 348 ILE B C 1
ATOM 9454 O O . ILE B 1 188 ? 17.738 19.038 33.134 1.00 81.85 348 ILE B O 1
ATOM 9459 N N . ALA B 1 189 ? 16.278 18.932 31.435 1.00 80.70 349 ALA B N 1
ATOM 9460 C CA . ALA B 1 189 ? 15.156 19.510 32.179 1.00 80.39 349 ALA B CA 1
ATOM 9461 C C . ALA B 1 189 ? 13.840 18.892 31.736 1.00 78.70 349 ALA B C 1
ATOM 9462 O O . ALA B 1 189 ? 13.598 18.729 30.545 1.00 77.67 349 ALA B O 1
ATOM 9464 N N . THR B 1 190 ? 12.993 18.570 32.704 1.00 78.28 350 THR B N 1
ATOM 9465 C CA . THR B 1 190 ? 11.775 17.821 32.443 1.00 77.29 350 THR B CA 1
ATOM 9466 C C . THR B 1 190 ? 10.513 18.651 32.731 1.00 78.25 350 THR B C 1
ATOM 9467 O O . THR B 1 190 ? 10.438 19.461 33.651 1.00 78.37 350 THR B O 1
ATOM 9471 N N . ASP B 1 191 ? 9.512 18.380 31.912 1.00 78.71 351 ASP B N 1
ATOM 9472 C CA . ASP B 1 191 ? 8.312 19.179 31.776 1.00 78.90 351 ASP B CA 1
ATOM 9473 C C . ASP B 1 191 ? 7.185 18.514 32.567 1.00 76.81 351 ASP B C 1
ATOM 9474 O O . ASP B 1 191 ? 7.271 17.328 32.871 1.00 77.74 351 ASP B O 1
ATOM 9479 N N . LEU B 1 192 ? 6.129 19.255 32.881 1.00 75.04 352 LEU B N 1
ATOM 9480 C CA . LEU B 1 192 ? 4.960 18.678 33.569 1.00 73.33 352 LEU B CA 1
ATOM 9481 C C . LEU B 1 192 ? 4.338 17.520 32.806 1.00 71.07 352 LEU B C 1
ATOM 9482 O O . LEU B 1 192 ? 3.874 16.563 33.402 1.00 69.15 352 LEU B O 1
ATOM 9487 N N . SER B 1 193 ? 4.303 17.644 31.485 1.00 71.25 353 SER B N 1
ATOM 9488 C CA . SER B 1 193 ? 3.791 16.588 30.608 1.00 70.17 353 SER B CA 1
ATOM 9489 C C . SER B 1 193 ? 4.705 15.360 30.562 1.00 69.79 353 SER B C 1
ATOM 9490 O O . SER B 1 193 ? 4.229 14.242 30.354 1.00 68.81 353 SER B O 1
ATOM 9493 N N . GLY B 1 194 ? 6.005 15.580 30.752 1.00 70.60 354 GLY B N 1
ATOM 9494 C CA . GLY B 1 194 ? 7.006 14.512 30.712 1.00 70.61 354 GLY B CA 1
ATOM 9495 C C . GLY B 1 194 ? 8.034 14.699 29.616 1.00 71.60 354 GLY B C 1
ATOM 9496 O O . GLY B 1 194 ? 8.985 13.917 29.506 1.00 71.77 354 GLY B O 1
ATOM 9497 N N . ASN B 1 195 ? 7.851 15.741 28.812 1.00 72.87 355 ASN B N 1
ATOM 9498 C CA . ASN B 1 195 ? 8.783 16.071 27.739 1.00 74.13 355 ASN B CA 1
ATOM 9499 C C . ASN B 1 195 ? 10.142 16.391 28.304 1.00 74.50 355 ASN B C 1
ATOM 9500 O O . ASN B 1 195 ? 10.240 17.090 29.291 1.00 74.98 355 ASN B O 1
ATOM 9505 N N . VAL B 1 196 ? 11.181 15.898 27.648 1.00 74.42 356 VAL B N 1
ATOM 9506 C CA . VAL B 1 196 ? 12.535 16.041 28.129 1.00 75.44 356 VAL B CA 1
ATOM 9507 C C . VAL B 1 196 ? 13.312 16.956 27.191 1.00 76.45 356 VAL B C 1
ATOM 9508 O O . VAL B 1 196 ? 13.576 16.598 26.046 1.00 76.06 356 VAL B O 1
ATOM 9512 N N . TYR B 1 197 ? 13.678 18.137 27.686 1.00 78.38 357 TYR B N 1
ATOM 9513 C CA . TYR B 1 197 ? 14.469 19.116 26.917 1.00 80.09 357 TYR B CA 1
ATOM 9514 C C . TYR B 1 197 ? 15.915 19.030 27.343 1.00 81.76 357 TYR B C 1
ATOM 9515 O O . TYR B 1 197 ? 16.204 18.673 28.476 1.00 81.87 357 TYR B O 1
ATOM 9524 N N . TYR B 1 198 ? 16.826 19.356 26.440 1.00 83.91 358 TYR B N 1
ATOM 9525 C CA . TYR B 1 198 ? 18.221 19.515 26.827 1.00 86.64 358 TYR B CA 1
ATOM 9526 C C . TYR B 1 198 ? 18.709 20.879 26.380 1.00 86.85 358 TYR B C 1
ATOM 9527 O O . TYR B 1 198 ? 18.528 21.254 25.222 1.00 85.89 358 TYR B O 1
ATOM 9536 N N . PHE B 1 199 ? 19.329 21.595 27.316 1.00 87.45 359 PHE B N 1
ATOM 9537 C CA . PHE B 1 199 ? 19.835 22.938 27.080 1.00 89.58 359 PHE B CA 1
ATOM 9538 C C . PHE B 1 199 ? 21.355 22.946 27.017 1.00 91.91 359 PHE B C 1
ATOM 9539 O O . PHE B 1 199 ? 22.011 22.010 27.485 1.00 93.47 359 PHE B O 1
ATOM 9547 N N . ASP B 1 200 ? 21.903 24.000 26.413 1.00 93.03 360 ASP B N 1
ATOM 9548 C CA . ASP B 1 200 ? 23.348 24.259 26.433 1.00 93.84 360 ASP B CA 1
ATOM 9549 C C . ASP B 1 200 ? 23.625 25.325 27.495 1.00 95.05 360 ASP B C 1
ATOM 9550 O O . ASP B 1 200 ? 22.688 25.902 28.066 1.00 93.18 360 ASP B O 1
ATOM 9555 N N . ALA B 1 201 ? 24.905 25.600 27.742 1.00 97.05 361 ALA B N 1
ATOM 9556 C CA . ALA B 1 201 ? 25.288 26.781 28.517 1.00 98.69 361 ALA B CA 1
ATOM 9557 C C . ALA B 1 201 ? 24.816 27.984 27.714 1.00 99.75 361 ALA B C 1
ATOM 9558 O O . ALA B 1 201 ? 24.997 28.025 26.498 1.00 99.93 361 ALA B O 1
ATOM 9560 N N . SER B 1 202 ? 24.235 28.961 28.404 1.00 100.77 362 SER B N 1
ATOM 9561 C CA . SER B 1 202 ? 23.504 30.096 27.794 1.00 100.77 362 SER B CA 1
ATOM 9562 C C . SER B 1 202 ? 21.966 29.891 27.756 1.00 99.16 362 SER B C 1
ATOM 9563 O O . SER B 1 202 ? 21.228 30.783 27.346 1.00 99.49 362 SER B O 1
ATOM 9566 N N . GLY B 1 203 ? 21.491 28.730 28.204 1.00 97.12 363 GLY B N 1
ATOM 9567 C CA . GLY B 1 203 ? 20.069 28.531 28.474 1.00 95.82 363 GLY B CA 1
ATOM 9568 C C . GLY B 1 203 ? 19.221 28.193 27.264 1.00 94.87 363 GLY B C 1
ATOM 9569 O O . GLY B 1 203 ? 18.036 27.883 27.413 1.00 93.20 363 GLY B O 1
ATOM 9570 N N . LYS B 1 204 ? 19.820 28.227 26.070 1.00 95.79 364 LYS B N 1
ATOM 9571 C CA . LYS B 1 204 ? 19.102 27.864 24.835 1.00 94.36 364 LYS B CA 1
ATOM 9572 C C . LYS B 1 204 ? 19.020 26.342 24.665 1.00 91.30 364 LYS B C 1
ATOM 9573 O O . LYS B 1 204 ? 19.973 25.627 24.963 1.00 91.73 364 LYS B O 1
ATOM 9579 N N . MET B 1 205 ? 17.879 25.862 24.179 1.00 88.23 365 MET B N 1
ATOM 9580 C CA . MET B 1 205 ? 17.661 24.425 24.019 1.00 85.72 365 MET B CA 1
ATOM 9581 C C . MET B 1 205 ? 18.366 23.884 22.794 1.00 84.54 365 MET B C 1
ATOM 9582 O O . MET B 1 205 ? 18.751 24.634 21.908 1.00 84.51 365 MET B O 1
ATOM 9587 N N . LEU B 1 206 ? 18.520 22.570 22.766 1.00 83.75 366 LEU B N 1
ATOM 9588 C CA . LEU B 1 206 ? 19.153 21.895 21.648 1.00 84.31 366 LEU B CA 1
ATOM 9589 C C . LEU B 1 206 ? 18.149 21.083 20.842 1.00 82.09 366 LEU B C 1
ATOM 9590 O O . LEU B 1 206 ? 17.192 20.525 21.402 1.00 81.20 366 LEU B O 1
ATOM 9595 N N . THR B 1 207 ? 18.396 21.033 19.529 1.00 80.51 367 THR B N 1
ATOM 9596 C CA . THR B 1 207 ? 17.583 20.291 18.573 1.00 78.13 367 THR B CA 1
ATOM 9597 C C . THR B 1 207 ? 18.488 19.415 17.723 1.00 77.71 367 THR B C 1
ATOM 9598 O O . THR B 1 207 ? 19.699 19.580 17.732 1.00 78.50 367 THR B O 1
ATOM 9602 N N . GLY B 1 208 ? 17.881 18.500 16.973 1.00 76.37 368 GLY B N 1
ATOM 9603 C CA . GLY B 1 208 ? 18.614 17.580 16.109 1.00 75.88 368 GLY B CA 1
ATOM 9604 C C . GLY B 1 208 ? 19.228 16.454 16.900 1.00 75.30 368 GLY B C 1
ATOM 9605 O O . GLY B 1 208 ? 18.790 16.169 18.012 1.00 74.60 368 GLY B O 1
ATOM 9606 N N . VAL B 1 209 ? 20.249 15.819 16.327 1.00 75.95 369 VAL B N 1
ATOM 9607 C CA . VAL B 1 209 ? 20.942 14.715 16.999 1.00 76.60 369 VAL B CA 1
ATOM 9608 C C . VAL B 1 209 ? 21.985 15.273 17.970 1.00 78.62 369 VAL B C 1
ATOM 9609 O O . VAL B 1 209 ? 22.743 16.174 17.630 1.00 79.70 369 VAL B O 1
ATOM 9613 N N . GLN B 1 210 ? 22.010 14.713 19.178 1.00 79.59 370 GLN B N 1
ATOM 9614 C CA . GLN B 1 210 ? 22.919 15.140 20.232 1.00 81.65 370 GLN B CA 1
ATOM 9615 C C . GLN B 1 210 ? 23.556 13.936 20.912 1.00 82.44 370 GLN B C 1
ATOM 9616 O O . GLN B 1 210 ? 22.886 12.928 21.133 1.00 81.22 370 GLN B O 1
ATOM 9622 N N . ASN B 1 211 ? 24.849 14.054 21.232 1.00 85.11 371 ASN B N 1
ATOM 9623 C CA . ASN B 1 211 ? 25.581 13.038 21.998 1.00 85.57 371 ASN B CA 1
ATOM 9624 C C . ASN B 1 211 ? 25.691 13.451 23.463 1.00 86.35 371 ASN B C 1
ATOM 9625 O O . ASN B 1 211 ? 26.374 14.417 23.795 1.00 87.06 371 ASN B O 1
ATOM 9630 N N . ILE B 1 212 ? 25.011 12.717 24.333 1.00 86.37 372 ILE B N 1
ATOM 9631 C CA . ILE B 1 212 ? 25.080 12.971 25.765 1.00 87.67 372 ILE B CA 1
ATOM 9632 C C . ILE B 1 212 ? 25.534 11.703 26.480 1.00 88.61 372 ILE B C 1
ATOM 9633 O O . ILE B 1 212 ? 24.923 10.625 26.323 1.00 86.22 372 ILE B O 1
ATOM 9638 N N . ASP B 1 213 ? 26.596 11.853 27.280 1.00 90.42 373 ASP B N 1
ATOM 9639 C CA . ASP B 1 213 ? 27.185 10.731 27.992 1.00 90.07 373 ASP B CA 1
ATOM 9640 C C . ASP B 1 213 ? 27.597 9.692 26.955 1.00 89.18 373 ASP B C 1
ATOM 9641 O O . ASP B 1 213 ? 27.245 8.511 27.078 1.00 87.99 373 ASP B O 1
ATOM 9646 N N . GLY B 1 214 ? 28.297 10.154 25.911 1.00 89.12 374 GLY B N 1
ATOM 9647 C CA . GLY B 1 214 ? 28.676 9.296 24.786 1.00 89.06 374 GLY B CA 1
ATOM 9648 C C . GLY B 1 214 ? 27.526 8.426 24.293 1.00 87.95 374 GLY B C 1
ATOM 9649 O O . GLY B 1 214 ? 27.690 7.224 24.080 1.00 86.46 374 GLY B O 1
ATOM 9650 N N . LYS B 1 215 ? 26.356 9.044 24.146 1.00 88.50 375 LYS B N 1
ATOM 9651 C CA . LYS B 1 215 ? 25.138 8.382 23.666 1.00 86.48 375 LYS B CA 1
ATOM 9652 C C . LYS B 1 215 ? 24.492 9.319 22.651 1.00 86.48 375 LYS B C 1
ATOM 9653 O O . LYS B 1 215 ? 24.633 10.533 22.756 1.00 88.00 375 LYS B O 1
ATOM 9659 N N . LYS B 1 216 ? 23.803 8.757 21.663 1.00 85.52 376 LYS B N 1
ATOM 9660 C CA . LYS B 1 216 ? 23.093 9.566 20.674 1.00 84.21 376 LYS B CA 1
ATOM 9661 C C . LYS B 1 216 ? 21.611 9.678 21.062 1.00 83.06 376 LYS B C 1
ATOM 9662 O O . LYS B 1 216 ? 20.964 8.681 21.406 1.00 82.03 376 LYS B O 1
ATOM 9668 N N . TYR B 1 217 ? 21.093 10.902 21.016 1.00 83.06 377 TYR B N 1
ATOM 9669 C CA . TYR B 1 217 ? 19.692 11.191 21.358 1.00 81.96 377 TYR B CA 1
ATOM 9670 C C . TYR B 1 217 ? 19.110 12.112 20.284 1.00 81.42 377 TYR B C 1
ATOM 9671 O O . TYR B 1 217 ? 19.822 12.975 19.773 1.00 81.46 377 TYR B O 1
ATOM 9680 N N . TYR B 1 218 ? 17.838 11.931 19.927 1.00 79.35 378 TYR B N 1
ATOM 9681 C CA . TYR B 1 218 ? 17.224 12.821 18.936 1.00 78.52 378 TYR B CA 1
ATOM 9682 C C . TYR B 1 218 ? 16.252 13.794 19.574 1.00 77.02 378 TYR B C 1
ATOM 9683 O O . TYR B 1 218 ? 15.335 13.390 20.298 1.00 75.86 378 TYR B O 1
ATOM 9692 N N . PHE B 1 219 ? 16.466 15.074 19.279 1.00 76.86 379 PHE B N 1
ATOM 9693 C CA . PHE B 1 219 ? 15.572 16.158 19.698 1.00 76.67 379 PHE B CA 1
ATOM 9694 C C . PHE B 1 219 ? 14.892 16.789 18.491 1.00 76.32 379 PHE B C 1
ATOM 9695 O O . PHE B 1 219 ? 15.562 17.264 17.570 1.00 77.52 379 PHE B O 1
ATOM 9703 N N . ASP B 1 220 ? 13.561 16.806 18.500 1.00 74.74 380 ASP B N 1
ATOM 9704 C CA . ASP B 1 220 ? 12.809 17.381 17.383 1.00 74.02 380 ASP B CA 1
ATOM 9705 C C . ASP B 1 220 ? 12.957 18.893 17.391 1.00 74.53 380 ASP B C 1
ATOM 9706 O O . ASP B 1 220 ? 13.676 19.443 18.212 1.00 74.38 380 ASP B O 1
ATOM 9711 N N . GLU B 1 221 ? 12.275 19.557 16.472 1.00 74.92 381 GLU B N 1
ATOM 9712 C CA . GLU B 1 221 ? 12.384 21.001 16.337 1.00 77.06 381 GLU B CA 1
ATOM 9713 C C . GLU B 1 221 ? 11.644 21.736 17.454 1.00 77.56 381 GLU B C 1
ATOM 9714 O O . GLU B 1 221 ? 11.717 22.952 17.567 1.00 78.74 381 GLU B O 1
ATOM 9720 N N . GLN B 1 222 ? 10.950 20.972 18.285 1.00 77.77 382 GLN B N 1
ATOM 9721 C CA . GLN B 1 222 ? 10.268 21.491 19.464 1.00 78.54 382 GLN B CA 1
ATOM 9722 C C . GLN B 1 222 ? 11.155 21.370 20.700 1.00 79.15 382 GLN B C 1
ATOM 9723 O O . GLN B 1 222 ? 10.769 21.795 21.787 1.00 78.90 382 GLN B O 1
ATOM 9729 N N . GLY B 1 223 ? 12.321 20.750 20.526 1.00 80.03 383 GLY B N 1
ATOM 9730 C CA . GLY B 1 223 ? 13.268 20.508 21.610 1.00 80.89 383 GLY B CA 1
ATOM 9731 C C . GLY B 1 223 ? 12.967 19.320 22.507 1.00 80.18 383 GLY B C 1
ATOM 9732 O O . GLY B 1 223 ? 13.596 19.177 23.552 1.00 82.53 383 GLY B O 1
ATOM 9733 N N . HIS B 1 224 ? 12.040 18.453 22.101 1.00 78.19 384 HIS B N 1
ATOM 9734 C CA . HIS B 1 224 ? 11.703 17.252 22.875 1.00 76.24 384 HIS B CA 1
ATOM 9735 C C . HIS B 1 224 ? 12.609 16.116 22.458 1.00 76.76 384 HIS B C 1
ATOM 9736 O O . HIS B 1 224 ? 12.847 15.913 21.275 1.00 76.47 384 HIS B O 1
ATOM 9743 N N . ARG B 1 225 ? 13.107 15.369 23.436 1.00 78.10 385 ARG B N 1
ATOM 9744 C CA . ARG B 1 225 ? 13.845 14.156 23.143 1.00 78.28 385 ARG B CA 1
ATOM 9745 C C . ARG B 1 225 ? 12.806 13.117 22.787 1.00 76.23 385 ARG B C 1
ATOM 9746 O O . ARG B 1 225 ? 11.722 13.119 23.364 1.00 73.77 385 ARG B O 1
ATOM 9754 N N . ARG B 1 226 ? 13.150 12.233 21.853 1.00 75.84 386 ARG B N 1
ATOM 9755 C CA . ARG B 1 226 ? 12.186 11.305 21.278 1.00 74.41 386 ARG B CA 1
ATOM 9756 C C . ARG B 1 226 ? 12.653 9.868 21.275 1.00 73.22 386 ARG B C 1
ATOM 9757 O O . ARG B 1 226 ? 13.844 9.597 21.134 1.00 74.57 386 ARG B O 1
ATOM 9765 N N . ARG B 1 227 ? 11.689 8.956 21.377 1.00 71.10 387 ARG B N 1
ATOM 9766 C CA . ARG B 1 227 ? 11.946 7.520 21.384 1.00 69.87 387 ARG B CA 1
ATOM 9767 C C . ARG B 1 227 ? 11.183 6.815 20.264 1.00 67.71 387 ARG B C 1
ATOM 9768 O O . ARG B 1 227 ? 10.182 7.314 19.788 1.00 67.54 387 ARG B O 1
ATOM 9776 N N . ASN B 1 228 ? 11.651 5.647 19.856 1.00 65.84 388 ASN B N 1
ATOM 9777 C CA . ASN B 1 228 ? 11.064 4.946 18.723 1.00 64.13 388 ASN B CA 1
ATOM 9778 C C . ASN B 1 228 ? 10.953 5.856 17.517 1.00 63.71 388 ASN B C 1
ATOM 9779 O O . ASN B 1 228 ? 9.877 6.075 16.991 1.00 62.66 388 ASN B O 1
ATOM 9784 N N . TYR B 1 229 ? 12.105 6.367 17.093 1.00 65.39 389 TYR B N 1
ATOM 9785 C CA . TYR B 1 229 ? 12.247 7.282 15.946 1.00 66.90 389 TYR B CA 1
ATOM 9786 C C . TYR B 1 229 ? 13.381 6.802 15.039 1.00 67.02 389 TYR B C 1
ATOM 9787 O O . TYR B 1 229 ? 14.497 6.590 15.513 1.00 67.89 389 TYR B O 1
ATOM 9796 N N . ALA B 1 230 ? 13.097 6.613 13.753 1.00 66.27 390 ALA B N 1
ATOM 9797 C CA . ALA B 1 230 ? 14.093 6.111 12.802 1.00 66.36 390 ALA B CA 1
ATOM 9798 C C . ALA B 1 230 ? 14.362 7.146 11.742 1.00 66.95 390 ALA B C 1
ATOM 9799 O O . ALA B 1 230 ? 13.481 7.932 11.412 1.00 68.06 390 ALA B O 1
ATOM 9801 N N . GLY B 1 231 ? 15.579 7.161 11.213 1.00 67.55 391 GLY B N 1
ATOM 9802 C CA . GLY B 1 231 ? 15.899 8.074 10.122 1.00 68.63 391 GLY B CA 1
ATOM 9803 C C . GLY B 1 231 ? 17.367 8.248 9.803 1.00 69.97 391 GLY B C 1
ATOM 9804 O O . GLY B 1 231 ? 18.234 7.968 10.619 1.00 69.85 391 GLY B O 1
ATOM 9805 N N . VAL B 1 232 ? 17.633 8.726 8.594 1.00 71.47 392 VAL B N 1
ATOM 9806 C CA . VAL B 1 232 ? 18.983 9.049 8.172 1.00 72.72 392 VAL B CA 1
ATOM 9807 C C . VAL B 1 232 ? 19.275 10.454 8.646 1.00 74.12 392 VAL B C 1
ATOM 9808 O O . VAL B 1 232 ? 18.612 11.398 8.224 1.00 74.31 392 VAL B O 1
ATOM 9812 N N . PHE B 1 233 ? 20.257 10.576 9.534 1.00 75.56 393 PHE B N 1
ATOM 9813 C CA . PHE B 1 233 ? 20.721 11.876 10.010 1.00 77.82 393 PHE B CA 1
ATOM 9814 C C . PHE B 1 233 ? 22.207 12.010 9.735 1.00 80.48 393 PHE B C 1
ATOM 9815 O O . PHE B 1 233 ? 22.990 11.134 10.102 1.00 81.39 393 PHE B O 1
ATOM 9823 N N . ASN B 1 234 ? 22.601 13.100 9.083 1.00 82.79 394 ASN B N 1
ATOM 9824 C CA . ASN B 1 234 ? 24.015 13.309 8.744 1.00 85.07 394 ASN B CA 1
ATOM 9825 C C . ASN B 1 234 ? 24.612 12.057 8.093 1.00 84.39 394 ASN B C 1
ATOM 9826 O O . ASN B 1 234 ? 25.657 11.547 8.517 1.00 84.69 394 ASN B O 1
ATOM 9831 N N . ASN B 1 235 ? 23.902 11.555 7.085 1.00 82.44 395 ASN B N 1
ATOM 9832 C CA . ASN B 1 235 ? 24.265 10.323 6.412 1.00 81.19 395 ASN B CA 1
ATOM 9833 C C . ASN B 1 235 ? 24.511 9.146 7.376 1.00 79.69 395 ASN B C 1
ATOM 9834 O O . ASN B 1 235 ? 25.495 8.421 7.257 1.00 79.70 395 ASN B O 1
ATOM 9839 N N . GLU B 1 236 ? 23.612 8.969 8.336 1.00 77.99 396 GLU B N 1
ATOM 9840 C CA . GLU B 1 236 ? 23.639 7.801 9.211 1.00 76.93 396 GLU B CA 1
ATOM 9841 C C . GLU B 1 236 ? 22.237 7.312 9.504 1.00 75.42 396 GLU B C 1
ATOM 9842 O O . GLU B 1 236 ? 21.396 8.091 9.953 1.00 76.74 396 GLU B O 1
ATOM 9848 N N . PHE B 1 237 ? 21.989 6.025 9.306 1.00 73.39 397 PHE B N 1
ATOM 9849 C CA . PHE B 1 237 ? 20.675 5.475 9.613 1.00 71.98 397 PHE B CA 1
ATOM 9850 C C . PHE B 1 237 ? 20.644 5.046 11.088 1.00 71.68 397 PHE B C 1
ATOM 9851 O O . PHE B 1 237 ? 21.284 4.073 11.485 1.00 71.96 397 PHE B O 1
ATOM 9859 N N . ILE B 1 238 ? 19.906 5.799 11.894 1.00 71.55 398 ILE B N 1
ATOM 9860 C CA . ILE B 1 238 ? 19.809 5.571 13.331 1.00 71.61 398 ILE B CA 1
ATOM 9861 C C . ILE B 1 238 ? 18.374 5.226 13.688 1.00 70.95 398 ILE B C 1
ATOM 9862 O O . ILE B 1 238 ? 17.443 5.716 13.055 1.00 71.77 398 ILE B O 1
ATOM 9867 N N . TYR B 1 239 ? 18.201 4.393 14.711 1.00 70.51 399 TYR B N 1
ATOM 9868 C CA . TYR B 1 239 ? 16.879 4.104 15.284 1.00 69.27 399 TYR B CA 1
ATOM 9869 C C . TYR B 1 239 ? 16.961 4.313 16.783 1.00 68.75 399 TYR B C 1
ATOM 9870 O O . TYR B 1 239 ? 17.666 3.584 17.479 1.00 68.50 399 TYR B O 1
ATOM 9879 N N . PHE B 1 240 ? 16.238 5.317 17.268 1.00 68.70 400 PHE B N 1
ATOM 9880 C CA . PHE B 1 240 ? 16.191 5.622 18.694 1.00 68.54 400 PHE B CA 1
ATOM 9881 C C . PHE B 1 240 ? 15.082 4.801 19.331 1.00 67.29 400 PHE B C 1
ATOM 9882 O O . PHE B 1 240 ? 13.924 5.001 19.013 1.00 67.49 400 PHE B O 1
ATOM 9890 N N . GLY B 1 241 ? 15.442 3.855 20.194 1.00 66.43 401 GLY B N 1
ATOM 9891 C CA . GLY B 1 241 ? 14.464 2.954 20.804 1.00 64.79 401 GLY B CA 1
ATOM 9892 C C . GLY B 1 241 ? 13.710 3.572 21.969 1.00 64.32 401 GLY B C 1
ATOM 9893 O O . GLY B 1 241 ? 13.760 4.779 22.178 1.00 63.96 401 GLY B O 1
ATOM 9894 N N . LEU B 1 242 ? 13.029 2.722 22.732 1.00 63.77 402 LEU B N 1
ATOM 9895 C CA . LEU B 1 242 ? 12.252 3.131 23.904 1.00 64.55 402 LEU B CA 1
ATOM 9896 C C . LEU B 1 242 ? 13.072 3.972 24.880 1.00 66.16 402 LEU B C 1
ATOM 9897 O O . LEU B 1 242 ? 12.543 4.862 25.554 1.00 67.10 402 LEU B O 1
ATOM 9902 N N . ASP B 1 243 ? 14.362 3.662 24.969 1.00 67.09 403 ASP B N 1
ATOM 9903 C CA . ASP B 1 243 ? 15.334 4.454 25.736 1.00 68.28 403 ASP B CA 1
ATOM 9904 C C . ASP B 1 243 ? 15.336 5.920 25.337 1.00 68.64 403 ASP B C 1
ATOM 9905 O O . ASP B 1 243 ? 15.331 6.811 26.178 1.00 68.53 403 ASP B O 1
ATOM 9910 N N . GLY B 1 244 ? 15.347 6.145 24.031 1.00 68.93 404 GLY B N 1
ATOM 9911 C CA . GLY B 1 244 ? 15.730 7.429 23.464 1.00 70.07 404 GLY B CA 1
ATOM 9912 C C . GLY B 1 244 ? 17.096 7.320 22.817 1.00 71.25 404 GLY B C 1
ATOM 9913 O O . GLY B 1 244 ? 17.575 8.290 22.215 1.00 72.02 404 GLY B O 1
ATOM 9914 N N . VAL B 1 245 ? 17.697 6.127 22.914 1.00 71.38 405 VAL B N 1
ATOM 9915 C CA . VAL B 1 245 ? 19.102 5.887 22.555 1.00 73.01 405 VAL B CA 1
ATOM 9916 C C . VAL B 1 245 ? 19.273 5.300 21.154 1.00 73.29 405 VAL B C 1
ATOM 9917 O O . VAL B 1 245 ? 18.636 4.302 20.801 1.00 71.93 405 VAL B O 1
ATOM 9921 N N . GLY B 1 246 ? 20.173 5.910 20.383 1.00 74.87 406 GLY B N 1
ATOM 9922 C CA . GLY B 1 246 ? 20.395 5.530 18.996 1.00 75.33 406 GLY B CA 1
ATOM 9923 C C . GLY B 1 246 ? 21.068 4.179 18.856 1.00 76.20 406 GLY B C 1
ATOM 9924 O O . GLY B 1 246 ? 21.995 3.865 19.583 1.00 78.05 406 GLY B O 1
ATOM 9925 N N . GLN B 1 247 ? 20.575 3.378 17.920 1.00 76.54 407 GLN B N 1
ATOM 9926 C CA . GLN B 1 247 ? 21.200 2.108 17.521 1.00 76.96 407 GLN B CA 1
ATOM 9927 C C . GLN B 1 247 ? 21.557 2.224 16.033 1.00 77.01 407 GLN B C 1
ATOM 9928 O O . GLN B 1 247 ? 20.947 3.017 15.307 1.00 78.50 407 GLN B O 1
ATOM 9934 N N . SER B 1 248 ? 22.543 1.471 15.562 1.00 75.88 408 SER B N 1
ATOM 9935 C CA . SER B 1 248 ? 22.888 1.544 14.145 1.00 74.91 408 SER B CA 1
ATOM 9936 C C . SER B 1 248 ? 21.968 0.620 13.389 1.00 72.79 408 SER B C 1
ATOM 9937 O O . SER B 1 248 ? 21.942 -0.575 13.661 1.00 70.94 408 SER B O 1
ATOM 9940 N N . ALA B 1 249 ? 21.221 1.179 12.438 1.00 72.40 409 ALA B N 1
ATOM 9941 C CA . ALA B 1 249 ? 20.297 0.396 11.613 1.00 71.16 409 ALA B CA 1
ATOM 9942 C C . ALA B 1 249 ? 21.040 -0.491 10.622 1.00 72.01 409 ALA B C 1
ATOM 9943 O O . ALA B 1 249 ? 20.467 -1.424 10.057 1.00 71.89 409 ALA B O 1
ATOM 9945 N N . ILE B 1 250 ? 22.316 -0.195 10.403 1.00 73.90 410 ILE B N 1
ATOM 9946 C CA . ILE B 1 250 ? 23.143 -0.999 9.497 1.00 74.70 410 ILE B CA 1
ATOM 9947 C C . ILE B 1 250 ? 23.407 -2.428 9.993 1.00 75.77 410 ILE B C 1
ATOM 9948 O O . ILE B 1 250 ? 23.130 -3.394 9.287 1.00 76.55 410 ILE B O 1
ATOM 9953 N N . GLU B 1 251 ? 23.942 -2.553 11.200 1.00 77.25 411 GLU B N 1
ATOM 9954 C CA . GLU B 1 251 ? 24.295 -3.876 11.764 1.00 77.76 411 GLU B CA 1
ATOM 9955 C C . GLU B 1 251 ? 23.112 -4.780 12.188 1.00 75.05 411 GLU B C 1
ATOM 9956 O O . GLU B 1 251 ? 22.088 -4.307 12.711 1.00 72.86 411 GLU B O 1
ATOM 9962 N N . TYR B 1 252 ? 23.278 -6.083 11.955 1.00 73.56 412 TYR B N 1
ATOM 9963 C CA . TYR B 1 252 ? 22.238 -7.072 12.235 1.00 71.13 412 TYR B CA 1
ATOM 9964 C C . TYR B 1 252 ? 21.904 -7.154 13.703 1.00 70.42 412 TYR B C 1
ATOM 9965 O O . TYR B 1 252 ? 22.785 -7.046 14.549 1.00 69.86 412 TYR B O 1
ATOM 9974 N N . GLN B 1 253 ? 20.623 -7.372 13.978 1.00 70.25 413 GLN B N 1
ATOM 9975 C CA . GLN B 1 253 ? 20.085 -7.394 15.337 1.00 70.20 413 GLN B CA 1
ATOM 9976 C C . GLN B 1 253 ? 19.651 -8.769 15.813 1.00 68.54 413 GLN B C 1
ATOM 9977 O O . GLN B 1 253 ? 18.992 -8.893 16.830 1.00 67.76 413 GLN B O 1
ATOM 9983 N N . PHE B 1 254 ? 20.026 -9.801 15.079 1.00 68.49 414 PHE B N 1
ATOM 9984 C CA . PHE B 1 254 ? 19.609 -11.156 15.401 1.00 69.10 414 PHE B CA 1
ATOM 9985 C C . PHE B 1 254 ? 20.905 -11.895 15.561 1.00 70.53 414 PHE B C 1
ATOM 9986 O O . PHE B 1 254 ? 21.904 -11.495 14.960 1.00 71.90 414 PHE B O 1
ATOM 9994 N N . GLU B 1 255 ? 20.921 -12.942 16.381 1.00 70.89 415 GLU B N 1
ATOM 9995 C CA . GLU B 1 255 ? 22.167 -13.707 16.543 1.00 72.38 415 GLU B CA 1
ATOM 9996 C C . GLU B 1 255 ? 22.385 -14.619 15.350 1.00 71.35 415 GLU B C 1
ATOM 9997 O O . GLU B 1 255 ? 21.440 -15.172 14.774 1.00 69.63 415 GLU B O 1
ATOM 10003 N N . LYS B 1 256 ? 23.647 -14.745 14.978 1.00 72.19 416 LYS B N 1
ATOM 10004 C CA . LYS B 1 256 ? 24.024 -15.361 13.715 1.00 72.27 416 LYS B CA 1
ATOM 10005 C C . LYS B 1 256 ? 23.983 -16.883 13.789 1.00 71.04 416 LYS B C 1
ATOM 10006 O O . LYS B 1 256 ? 24.327 -17.470 14.811 1.00 72.35 416 LYS B O 1
ATOM 10012 N N . GLY B 1 257 ? 23.565 -17.529 12.709 1.00 69.20 417 GLY B N 1
ATOM 10013 C CA . GLY B 1 257 ? 23.716 -18.977 12.625 1.00 68.00 417 GLY B CA 1
ATOM 10014 C C . GLY B 1 257 ? 22.475 -19.795 12.875 1.00 65.97 417 GLY B C 1
ATOM 10015 O O . GLY B 1 257 ? 21.470 -19.313 13.398 1.00 65.25 417 GLY B O 1
ATOM 10016 N N . LEU B 1 258 ? 22.576 -21.051 12.459 1.00 65.21 418 LEU B N 1
ATOM 10017 C CA . LEU B 1 258 ? 21.509 -22.040 12.553 1.00 63.76 418 LEU B CA 1
ATOM 10018 C C . LEU B 1 258 ? 21.848 -23.031 13.654 1.00 63.56 418 LEU B C 1
ATOM 10019 O O . LEU B 1 258 ? 22.962 -23.031 14.164 1.00 64.34 418 LEU B O 1
ATOM 10024 N N . THR B 1 259 ? 20.876 -23.863 14.016 1.00 62.49 419 THR B N 1
ATOM 10025 C CA . THR B 1 259 ? 21.038 -24.886 15.052 1.00 62.08 419 THR B CA 1
ATOM 10026 C C . THR B 1 259 ? 20.284 -26.130 14.626 1.00 61.38 419 THR B C 1
ATOM 10027 O O . THR B 1 259 ? 19.063 -26.068 14.436 1.00 61.29 419 THR B O 1
ATOM 10031 N N . SER B 1 260 ? 20.978 -27.260 14.487 1.00 60.93 420 SER B N 1
ATOM 10032 C CA . SER B 1 260 ? 20.298 -28.461 14.004 1.00 59.96 420 SER B CA 1
ATOM 10033 C C . SER B 1 260 ? 19.375 -28.994 15.090 1.00 59.52 420 SER B C 1
ATOM 10034 O O . SER B 1 260 ? 19.709 -28.991 16.274 1.00 58.62 420 SER B O 1
ATOM 10037 N N . GLN B 1 261 ? 18.193 -29.409 14.653 1.00 59.27 421 GLN B N 1
ATOM 10038 C CA . GLN B 1 261 ? 17.194 -29.995 15.512 1.00 58.91 421 GLN B CA 1
ATOM 10039 C C . GLN B 1 261 ? 17.296 -31.513 15.436 1.00 59.07 421 GLN B C 1
ATOM 10040 O O . GLN B 1 261 ? 16.421 -32.228 15.923 1.00 59.50 421 GLN B O 1
ATOM 10046 N N . ASN B 1 262 ? 18.377 -31.996 14.834 1.00 59.38 422 ASN B N 1
ATOM 10047 C CA . ASN B 1 262 ? 18.661 -33.417 14.781 1.00 58.82 422 ASN B CA 1
ATOM 10048 C C . ASN B 1 262 ? 19.533 -33.796 15.953 1.00 57.56 422 ASN B C 1
ATOM 10049 O O . ASN B 1 262 ? 20.551 -33.186 16.193 1.00 57.93 422 ASN B O 1
ATOM 10054 N N . SER B 1 263 ? 19.112 -34.813 16.676 1.00 56.71 423 SER B N 1
ATOM 10055 C CA . SER B 1 263 ? 19.760 -35.261 17.891 1.00 57.35 423 SER B CA 1
ATOM 10056 C C . SER B 1 263 ? 20.010 -36.746 17.732 1.00 57.96 423 SER B C 1
ATOM 10057 O O . SER B 1 263 ? 19.581 -37.340 16.749 1.00 57.73 423 SER B O 1
ATOM 10060 N N . VAL B 1 264 ? 20.682 -37.361 18.699 1.00 59.03 424 VAL B N 1
ATOM 10061 C CA . VAL B 1 264 ? 20.779 -38.838 18.728 1.00 59.01 424 VAL B CA 1
ATOM 10062 C C . VAL B 1 264 ? 19.387 -39.462 18.876 1.00 57.60 424 VAL B C 1
ATOM 10063 O O . VAL B 1 264 ? 19.110 -40.520 18.317 1.00 57.61 424 VAL B O 1
ATOM 10067 N N . ALA B 1 265 ? 18.530 -38.762 19.612 1.00 56.70 425 ALA B N 1
ATOM 10068 C CA . ALA B 1 265 ? 17.176 -39.191 19.911 1.00 55.35 425 ALA B CA 1
ATOM 10069 C C . ALA B 1 265 ? 16.161 -38.938 18.816 1.00 54.58 425 ALA B C 1
ATOM 10070 O O . ALA B 1 265 ? 15.085 -39.518 18.841 1.00 52.99 425 ALA B O 1
ATOM 10072 N N . THR B 1 266 ? 16.454 -38.057 17.871 1.00 56.10 426 THR B N 1
ATOM 10073 C CA . THR B 1 266 ? 15.398 -37.644 16.925 1.00 57.35 426 THR B CA 1
ATOM 10074 C C . THR B 1 266 ? 14.931 -38.767 16.028 1.00 57.31 426 THR B C 1
ATOM 10075 O O . THR B 1 266 ? 13.759 -38.804 15.636 1.00 56.65 426 THR B O 1
ATOM 10079 N N . SER B 1 267 ? 15.846 -39.684 15.726 1.00 57.63 427 SER B N 1
ATOM 10080 C CA . SER B 1 267 ? 15.490 -40.914 15.035 1.00 56.55 427 SER B CA 1
ATOM 10081 C C . SER B 1 267 ? 14.422 -41.683 15.810 1.00 54.49 427 SER B C 1
ATOM 10082 O O . SER B 1 267 ? 13.499 -42.206 15.211 1.00 52.76 427 SER B O 1
ATOM 10085 N N . HIS B 1 268 ? 14.552 -41.718 17.136 1.00 53.66 428 HIS B N 1
ATOM 10086 C CA . HIS B 1 268 ? 13.668 -42.487 18.008 1.00 52.85 428 HIS B CA 1
ATOM 10087 C C . HIS B 1 268 ? 12.355 -41.771 18.298 1.00 51.62 428 HIS B C 1
ATOM 10088 O O . HIS B 1 268 ? 11.298 -42.399 18.332 1.00 50.34 428 HIS B O 1
ATOM 10095 N N . ASN B 1 269 ? 12.425 -40.462 18.524 1.00 51.63 429 ASN B N 1
ATOM 10096 C CA . ASN B 1 269 ? 11.231 -39.676 18.879 1.00 50.66 429 ASN B CA 1
ATOM 10097 C C . ASN B 1 269 ? 10.373 -39.290 17.691 1.00 50.09 429 ASN B C 1
ATOM 10098 O O . ASN B 1 269 ? 9.216 -38.922 17.859 1.00 48.75 429 ASN B O 1
ATOM 10103 N N . ALA B 1 270 ? 10.942 -39.379 16.496 1.00 50.94 430 ALA B N 1
ATOM 10104 C CA . ALA B 1 270 ? 10.176 -39.197 15.271 1.00 51.23 430 ALA B CA 1
ATOM 10105 C C . ALA B 1 270 ? 8.930 -40.068 15.253 1.00 50.93 430 ALA B C 1
ATOM 10106 O O . ALA B 1 270 ? 8.934 -41.179 15.770 1.00 51.09 430 ALA B O 1
ATOM 10108 N N . ALA B 1 271 ? 7.877 -39.557 14.631 1.00 50.98 431 ALA B N 1
ATOM 10109 C CA . ALA B 1 271 ? 6.566 -40.212 14.623 1.00 51.07 431 ALA B CA 1
ATOM 10110 C C . ALA B 1 271 ? 6.602 -41.572 13.957 1.00 51.56 431 ALA B C 1
ATOM 10111 O O . ALA B 1 271 ? 7.342 -41.778 13.010 1.00 53.25 431 ALA B O 1
ATOM 10113 N N . LYS B 1 272 ? 5.784 -42.490 14.456 1.00 51.29 432 LYS B N 1
ATOM 10114 C CA . LYS B 1 272 ? 5.684 -43.838 13.909 1.00 51.86 432 LYS B CA 1
ATOM 10115 C C . LYS B 1 272 ? 5.241 -43.792 12.471 1.00 52.55 432 LYS B C 1
ATOM 10116 O O . LYS B 1 272 ? 5.835 -44.458 11.623 1.00 55.06 432 LYS B O 1
ATOM 10122 N N . SER B 1 273 ? 4.179 -43.034 12.213 1.00 51.21 433 SER B N 1
ATOM 10123 C CA . SER B 1 273 ? 3.775 -42.681 10.852 1.00 50.55 433 SER B CA 1
ATOM 10124 C C . SER B 1 273 ? 3.304 -41.240 10.851 1.00 50.38 433 SER B C 1
ATOM 10125 O O . SER B 1 273 ? 3.233 -40.607 11.900 1.00 50.57 433 SER B O 1
ATOM 10128 N N . TYR B 1 274 ? 2.995 -40.713 9.674 1.00 50.41 434 TYR B N 1
ATOM 10129 C CA . TYR B 1 274 ? 2.655 -39.298 9.534 1.00 49.67 434 TYR B CA 1
ATOM 10130 C C . TYR B 1 274 ? 1.199 -39.119 9.122 1.00 49.35 434 TYR B C 1
ATOM 10131 O O . TYR B 1 274 ? 0.873 -38.209 8.375 1.00 49.56 434 TYR B O 1
ATOM 10140 N N . ASP B 1 275 ? 0.326 -39.987 9.613 1.00 49.18 435 ASP B N 1
ATOM 10141 C CA . ASP B 1 275 ? -1.098 -39.916 9.299 1.00 49.25 435 ASP B CA 1
ATOM 10142 C C . ASP B 1 275 ? -1.960 -40.105 10.563 1.00 49.34 435 ASP B C 1
ATOM 10143 O O . ASP B 1 275 ? -1.442 -40.266 11.666 1.00 49.30 435 ASP B O 1
ATOM 10148 N N . THR B 1 276 ? -3.279 -40.024 10.393 1.00 49.89 436 THR B N 1
ATOM 10149 C CA . THR B 1 276 ? -4.253 -40.015 11.493 1.00 49.08 436 THR B CA 1
ATOM 10150 C C . THR B 1 276 ? -4.023 -41.077 12.564 1.00 50.47 436 THR B C 1
ATOM 10151 O O . THR B 1 276 ? -4.310 -40.843 13.739 1.00 51.30 436 THR B O 1
ATOM 10155 N N . LYS B 1 277 ? -3.513 -42.240 12.162 1.00 52.20 437 LYS B N 1
ATOM 10156 C CA . LYS B 1 277 ? -3.241 -43.339 13.099 1.00 52.83 437 LYS B CA 1
ATOM 10157 C C . LYS B 1 277 ? -2.414 -42.900 14.280 1.00 52.17 437 LYS B C 1
ATOM 10158 O O . LYS B 1 277 ? -2.731 -43.245 15.413 1.00 52.89 437 LYS B O 1
ATOM 10164 N N . SER B 1 278 ? -1.340 -42.168 13.988 1.00 51.43 438 SER B N 1
ATOM 10165 C CA . SER B 1 278 ? -0.275 -41.901 14.948 1.00 51.63 438 SER B CA 1
ATOM 10166 C C . SER B 1 278 ? -0.450 -40.603 15.722 1.00 51.26 438 SER B C 1
ATOM 10167 O O . SER B 1 278 ? 0.408 -40.236 16.526 1.00 51.32 438 SER B O 1
ATOM 10170 N N . PHE B 1 279 ? -1.556 -39.910 15.482 1.00 51.10 439 PHE B N 1
ATOM 10171 C CA . PHE B 1 279 ? -1.839 -38.664 16.173 1.00 51.32 439 PHE B CA 1
ATOM 10172 C C . PHE B 1 279 ? -3.284 -38.579 16.668 1.00 50.91 439 PHE B C 1
ATOM 10173 O O . PHE B 1 279 ? -4.229 -38.960 15.970 1.00 50.01 439 PHE B O 1
ATOM 10181 N N . THR B 1 280 ? -3.441 -38.056 17.879 1.00 51.04 440 THR B N 1
ATOM 10182 C CA . THR B 1 280 ? -4.742 -37.584 18.326 1.00 51.11 440 THR B CA 1
ATOM 10183 C C . THR B 1 280 ? -4.924 -36.198 17.703 1.00 50.61 440 THR B C 1
ATOM 10184 O O . THR B 1 280 ? -4.039 -35.347 17.767 1.00 49.38 440 THR B O 1
ATOM 10188 N N . ASN B 1 281 ? -6.084 -35.985 17.105 1.00 50.54 441 ASN B N 1
ATOM 10189 C CA . ASN B 1 281 ? -6.292 -34.842 16.240 1.00 50.18 441 ASN B CA 1
ATOM 10190 C C . ASN B 1 281 ? -7.722 -34.344 16.278 1.00 51.45 441 ASN B C 1
ATOM 10191 O O . ASN B 1 281 ? -8.635 -35.076 16.657 1.00 54.16 441 ASN B O 1
ATOM 10196 N N . VAL B 1 282 ? -7.890 -33.083 15.902 1.00 51.88 442 VAL B N 1
ATOM 10197 C CA . VAL B 1 282 ? -9.187 -32.475 15.670 1.00 52.01 442 VAL B CA 1
ATOM 10198 C C . VAL B 1 282 ? -9.333 -32.305 14.143 1.00 52.40 442 VAL B C 1
ATOM 10199 O O . VAL B 1 282 ? -8.659 -31.463 13.550 1.00 52.34 442 VAL B O 1
ATOM 10203 N N . ASP B 1 283 ? -10.185 -33.122 13.514 1.00 52.35 443 ASP B N 1
ATOM 10204 C CA . ASP B 1 283 ? -10.363 -33.143 12.039 1.00 52.38 443 ASP B CA 1
ATOM 10205 C C . ASP B 1 283 ? -9.057 -33.071 11.240 1.00 52.32 443 ASP B C 1
ATOM 10206 O O . ASP B 1 283 ? -8.965 -32.374 10.234 1.00 51.84 443 ASP B O 1
ATOM 10211 N N . GLY B 1 284 ? -8.038 -33.777 11.705 1.00 52.52 444 GLY B N 1
ATOM 10212 C CA . GLY B 1 284 ? -6.722 -33.727 11.074 1.00 52.38 444 GLY B CA 1
ATOM 10213 C C . GLY B 1 284 ? -5.752 -32.736 11.692 1.00 52.55 444 GLY B C 1
ATOM 10214 O O . GLY B 1 284 ? -4.542 -32.904 11.568 1.00 52.01 444 GLY B O 1
ATOM 10215 N N . PHE B 1 285 ? -6.273 -31.715 12.370 1.00 53.02 445 PHE B N 1
ATOM 10216 C CA . PHE B 1 285 ? -5.440 -30.664 12.965 1.00 53.53 445 PHE B CA 1
ATOM 10217 C C . PHE B 1 285 ? -4.846 -31.126 14.288 1.00 53.23 445 PHE B C 1
ATOM 10218 O O . PHE B 1 285 ? -5.325 -32.086 14.874 1.00 53.57 445 PHE B O 1
ATOM 10226 N N . LEU B 1 286 ? -3.790 -30.449 14.734 1.00 52.68 446 LEU B N 1
ATOM 10227 C CA . LEU B 1 286 ? -3.158 -30.756 16.012 1.00 51.81 446 LEU B CA 1
ATOM 10228 C C . LEU B 1 286 ? -3.329 -29.584 16.939 1.00 50.43 446 LEU B C 1
ATOM 10229 O O . LEU B 1 286 ? -3.263 -28.451 16.499 1.00 51.86 446 LEU B O 1
ATOM 10234 N N . THR B 1 287 ? -3.526 -29.864 18.220 1.00 48.70 447 THR B N 1
ATOM 10235 C CA . THR B 1 287 ? -3.560 -28.834 19.244 1.00 47.62 447 THR B CA 1
ATOM 10236 C C . THR B 1 287 ? -2.401 -29.022 20.212 1.00 47.76 447 THR B C 1
ATOM 10237 O O . THR B 1 287 ? -1.616 -29.949 20.070 1.00 48.72 447 THR B O 1
ATOM 10241 N N . ALA B 1 288 ? -2.311 -28.142 21.206 1.00 47.49 448 ALA B N 1
ATOM 10242 C CA . ALA B 1 288 ? -1.307 -28.249 22.253 1.00 46.86 448 ALA B CA 1
ATOM 10243 C C . ALA B 1 288 ? -1.548 -29.464 23.112 1.00 47.01 448 ALA B C 1
ATOM 10244 O O . ALA B 1 288 ? -0.647 -29.913 23.813 1.00 47.52 448 ALA B O 1
ATOM 10246 N N . ASN B 1 289 ? -2.757 -30.006 23.058 1.00 47.00 449 ASN B N 1
ATOM 10247 C CA . ASN B 1 289 ? -3.049 -31.252 23.757 1.00 48.08 449 ASN B CA 1
ATOM 10248 C C . ASN B 1 289 ? -3.035 -32.484 22.857 1.00 47.82 449 ASN B C 1
ATOM 10249 O O . ASN B 1 289 ? -3.547 -33.538 23.230 1.00 48.41 449 ASN B O 1
ATOM 10254 N N . SER B 1 290 ? -2.410 -32.376 21.700 1.00 47.38 450 SER B N 1
ATOM 10255 C CA . SER B 1 290 ? -2.210 -33.544 20.875 1.00 47.45 450 SER B CA 1
ATOM 10256 C C . SER B 1 290 ? -1.188 -34.462 21.513 1.00 47.60 450 SER B C 1
ATOM 10257 O O . SER B 1 290 ? -0.178 -34.003 22.049 1.00 47.64 450 SER B O 1
ATOM 10260 N N . TRP B 1 291 ? -1.491 -35.756 21.455 1.00 47.82 451 TRP B N 1
ATOM 10261 C CA . TRP B 1 291 ? -0.589 -36.833 21.827 1.00 48.02 451 TRP B CA 1
ATOM 10262 C C . TRP B 1 291 ? -0.270 -37.570 20.545 1.00 48.16 451 TRP B C 1
ATOM 10263 O O . TRP B 1 291 ? -1.089 -37.602 19.636 1.00 47.94 451 TRP B O 1
ATOM 10274 N N . TYR B 1 292 ? 0.916 -38.162 20.460 1.00 49.36 452 TYR B N 1
ATOM 10275 C CA . TYR B 1 292 ? 1.316 -38.908 19.254 1.00 49.89 452 TYR B CA 1
ATOM 10276 C C . TYR B 1 292 ? 2.058 -40.191 19.601 1.00 50.45 452 TYR B C 1
ATOM 10277 O O . TYR B 1 292 ? 2.393 -40.433 20.755 1.00 49.99 452 TYR B O 1
ATOM 10286 N N . ARG B 1 293 ? 2.275 -41.028 18.595 1.00 51.07 453 ARG B N 1
ATOM 10287 C CA . ARG B 1 293 ? 2.998 -42.273 18.783 1.00 51.46 453 ARG B CA 1
ATOM 10288 C C . ARG B 1 293 ? 4.360 -42.138 18.160 1.00 52.71 453 ARG B C 1
ATOM 10289 O O . ARG B 1 293 ? 4.454 -42.042 16.948 1.00 54.41 453 ARG B O 1
ATOM 10297 N N . PRO B 1 294 ? 5.425 -42.142 18.971 1.00 53.69 454 PRO B N 1
ATOM 10298 C CA . PRO B 1 294 ? 6.760 -42.106 18.389 1.00 54.26 454 PRO B CA 1
ATOM 10299 C C . PRO B 1 294 ? 7.191 -43.496 17.972 1.00 54.00 454 PRO B C 1
ATOM 10300 O O . PRO B 1 294 ? 6.516 -44.466 18.310 1.00 52.91 454 PRO B O 1
ATOM 10304 N N . THR B 1 295 ? 8.290 -43.595 17.228 1.00 54.57 455 THR B N 1
ATOM 10305 C CA . THR B 1 295 ? 8.753 -44.904 16.756 1.00 54.87 455 THR B CA 1
ATOM 10306 C C . THR B 1 295 ? 9.324 -45.712 17.918 1.00 55.15 455 THR B C 1
ATOM 10307 O O . THR B 1 295 ? 9.162 -46.917 17.948 1.00 55.45 455 THR B O 1
ATOM 10311 N N . ASP B 1 296 ? 9.988 -45.053 18.862 1.00 55.58 456 ASP B N 1
ATOM 10312 C CA . ASP B 1 296 ? 10.514 -45.741 20.044 1.00 56.66 456 ASP B CA 1
ATOM 10313 C C . ASP B 1 296 ? 10.149 -45.041 21.353 1.00 56.17 456 ASP B C 1
ATOM 10314 O O . ASP B 1 296 ? 9.945 -43.823 21.406 1.00 57.65 456 ASP B O 1
ATOM 10319 N N . ILE B 1 297 ? 10.087 -45.832 22.411 1.00 55.18 457 ILE B N 1
ATOM 10320 C CA . ILE B 1 297 ? 9.858 -45.321 23.733 1.00 54.84 457 ILE B CA 1
ATOM 10321 C C . ILE B 1 297 ? 11.128 -45.487 24.531 1.00 55.82 457 ILE B C 1
ATOM 10322 O O . ILE B 1 297 ? 11.699 -46.570 24.557 1.00 56.16 457 ILE B O 1
ATOM 10327 N N . LEU B 1 298 ? 11.554 -44.417 25.199 1.00 56.69 458 LEU B N 1
ATOM 10328 C CA . LEU B 1 298 ? 12.692 -44.498 26.113 1.00 57.76 458 LEU B CA 1
ATOM 10329 C C . LEU B 1 298 ? 12.205 -45.116 27.416 1.00 57.29 458 LEU B C 1
ATOM 10330 O O . LEU B 1 298 ? 11.891 -44.412 28.379 1.00 56.47 458 LEU B O 1
ATOM 10335 N N . ARG B 1 299 ? 12.169 -46.442 27.438 1.00 57.68 459 ARG B N 1
ATOM 10336 C CA . ARG B 1 299 ? 11.404 -47.146 28.450 1.00 57.70 459 ARG B CA 1
ATOM 10337 C C . ARG B 1 299 ? 12.097 -47.176 29.795 1.00 57.94 459 ARG B C 1
ATOM 10338 O O . ARG B 1 299 ? 13.248 -47.592 29.902 1.00 58.62 459 ARG B O 1
ATOM 10346 N N . ASN B 1 300 ? 11.369 -46.722 30.811 1.00 57.42 460 ASN B N 1
ATOM 10347 C CA . ASN B 1 300 ? 11.936 -46.457 32.126 1.00 58.12 460 ASN B CA 1
ATOM 10348 C C . ASN B 1 300 ? 13.228 -45.621 32.021 1.00 58.25 460 ASN B C 1
ATOM 10349 O O . ASN B 1 300 ? 14.167 -45.775 32.809 1.00 57.57 460 ASN B O 1
ATOM 10354 N N . GLY B 1 301 ? 13.231 -44.726 31.032 1.00 58.52 461 GLY B N 1
ATOM 10355 C CA . GLY B 1 301 ? 14.339 -43.823 30.749 1.00 58.91 461 GLY B CA 1
ATOM 10356 C C . GLY B 1 301 ? 15.705 -44.442 30.535 1.00 59.99 461 GLY B C 1
ATOM 10357 O O . GLY B 1 301 ? 16.708 -43.761 30.733 1.00 61.12 461 GLY B O 1
ATOM 10358 N N . THR B 1 302 ? 15.765 -45.711 30.133 1.00 60.00 462 THR B N 1
ATOM 10359 C CA . THR B 1 302 ? 17.064 -46.394 29.994 1.00 60.44 462 THR B CA 1
ATOM 10360 C C . THR B 1 302 ? 17.241 -47.266 28.752 1.00 60.39 462 THR B C 1
ATOM 10361 O O . THR B 1 302 ? 18.327 -47.786 28.542 1.00 61.87 462 THR B O 1
ATOM 10365 N N . LYS B 1 303 ? 16.202 -47.441 27.939 1.00 59.33 463 LYS B N 1
ATOM 10366 C CA . LYS B 1 303 ? 16.215 -48.478 26.905 1.00 59.49 463 LYS B CA 1
ATOM 10367 C C . LYS B 1 303 ? 15.220 -48.152 25.816 1.00 57.95 463 LYS B C 1
ATOM 10368 O O . LYS B 1 303 ? 14.008 -48.204 26.038 1.00 57.24 463 LYS B O 1
ATOM 10374 N N . TRP B 1 304 ? 15.730 -47.831 24.635 1.00 57.66 464 TRP B N 1
ATOM 10375 C CA . TRP B 1 304 ? 14.869 -47.559 23.481 1.00 56.79 464 TRP B CA 1
ATOM 10376 C C . TRP B 1 304 ? 14.202 -48.841 22.984 1.00 57.51 464 TRP B C 1
ATOM 10377 O O . TRP B 1 304 ? 14.850 -49.684 22.360 1.00 59.11 464 TRP B O 1
ATOM 10388 N N . GLU B 1 305 ? 12.908 -48.979 23.258 1.00 57.08 465 GLU B N 1
ATOM 10389 C CA . GLU B 1 305 ? 12.113 -50.085 22.736 1.00 56.42 465 GLU B CA 1
ATOM 10390 C C . GLU B 1 305 ? 11.175 -49.611 21.629 1.00 55.37 465 GLU B C 1
ATOM 10391 O O . GLU B 1 305 ? 10.661 -48.501 21.692 1.00 54.88 465 GLU B O 1
ATOM 10397 N N . PRO B 1 306 ? 10.964 -50.447 20.603 1.00 55.06 466 PRO B N 1
ATOM 10398 C CA . PRO B 1 306 ? 9.905 -50.252 19.642 1.00 54.18 466 PRO B CA 1
ATOM 10399 C C . PRO B 1 306 ? 8.572 -50.045 20.326 1.00 53.28 466 PRO B C 1
ATOM 10400 O O . PRO B 1 306 ? 8.272 -50.729 21.293 1.00 54.08 466 PRO B O 1
ATOM 10404 N N . SER B 1 307 ? 7.788 -49.100 19.825 1.00 52.20 467 SER B N 1
ATOM 10405 C CA . SER B 1 307 ? 6.555 -48.686 20.474 1.00 51.09 467 SER B CA 1
ATOM 10406 C C . SER B 1 307 ? 5.410 -49.593 20.115 1.00 50.21 467 SER B C 1
ATOM 10407 O O . SER B 1 307 ? 5.288 -50.015 18.985 1.00 49.33 467 SER B O 1
ATOM 10410 N N . THR B 1 308 ? 4.570 -49.886 21.098 1.00 50.77 468 THR B N 1
ATOM 10411 C CA . THR B 1 308 ? 3.325 -50.627 20.883 1.00 50.85 468 THR B CA 1
ATOM 10412 C C . THR B 1 308 ? 2.248 -49.678 20.377 1.00 49.95 468 THR B C 1
ATOM 10413 O O . THR B 1 308 ? 2.519 -48.511 20.128 1.00 49.30 468 THR B O 1
ATOM 10417 N N . GLU B 1 309 ? 1.034 -50.189 20.211 1.00 49.88 469 GLU B N 1
ATOM 10418 C CA . GLU B 1 309 ? -0.088 -49.379 19.735 1.00 49.39 469 GLU B CA 1
ATOM 10419 C C . GLU B 1 309 ? -0.509 -48.304 20.712 1.00 49.27 469 GLU B C 1
ATOM 10420 O O . GLU B 1 309 ? -0.814 -47.196 20.307 1.00 48.65 469 GLU B O 1
ATOM 10426 N N . THR B 1 310 ? -0.509 -48.631 21.999 1.00 50.38 470 THR B N 1
ATOM 10427 C CA . THR B 1 310 ? -0.928 -47.686 23.040 1.00 49.89 470 THR B CA 1
ATOM 10428 C C . THR B 1 310 ? 0.174 -46.748 23.565 1.00 50.05 470 THR B C 1
ATOM 10429 O O . THR B 1 310 ? -0.068 -46.006 24.493 1.00 51.43 470 THR B O 1
ATOM 10433 N N . ASP B 1 311 ? 1.377 -46.784 23.009 1.00 50.25 471 ASP B N 1
ATOM 10434 C CA . ASP B 1 311 ? 2.459 -45.922 23.483 1.00 50.22 471 ASP B CA 1
ATOM 10435 C C . ASP B 1 311 ? 2.361 -44.496 22.935 1.00 50.20 471 ASP B C 1
ATOM 10436 O O . ASP B 1 311 ? 3.242 -44.051 22.188 1.00 50.70 471 ASP B O 1
ATOM 10441 N N . PHE B 1 312 ? 1.318 -43.768 23.329 1.00 49.46 472 PHE B N 1
ATOM 10442 C CA . PHE B 1 312 ? 1.163 -42.367 22.929 1.00 48.92 472 PHE B CA 1
ATOM 10443 C C . PHE B 1 312 ? 1.760 -41.451 23.975 1.00 49.18 472 PHE B C 1
ATOM 10444 O O . PHE B 1 312 ? 1.738 -41.757 25.154 1.00 49.63 472 PHE B O 1
ATOM 10452 N N . ARG B 1 313 ? 2.305 -40.332 23.525 1.00 49.72 473 ARG B N 1
ATOM 10453 C CA . ARG B 1 313 ? 2.980 -39.375 24.389 1.00 50.00 473 ARG B CA 1
ATOM 10454 C C . ARG B 1 313 ? 2.586 -37.965 23.967 1.00 49.58 473 ARG B C 1
ATOM 10455 O O . ARG B 1 313 ? 2.326 -37.715 22.797 1.00 48.51 473 ARG B O 1
ATOM 10463 N N . PRO B 1 314 ? 2.547 -37.032 24.921 1.00 50.40 474 PRO B N 1
ATOM 10464 C CA . PRO B 1 314 ? 2.107 -35.700 24.563 1.00 50.26 474 PRO B CA 1
ATOM 10465 C C . PRO B 1 314 ? 3.112 -35.038 23.630 1.00 50.53 474 PRO B C 1
ATOM 10466 O O . PRO B 1 314 ? 4.302 -35.026 23.906 1.00 51.20 474 PRO B O 1
ATOM 10470 N N . LEU B 1 315 ? 2.619 -34.504 22.526 1.00 50.26 475 LEU B N 1
ATOM 10471 C CA . LEU B 1 315 ? 3.460 -33.883 21.526 1.00 50.55 475 LEU B CA 1
ATOM 10472 C C . LEU B 1 315 ? 4.426 -32.905 22.162 1.00 51.21 475 LEU B C 1
ATOM 10473 O O . LEU B 1 315 ? 5.579 -32.802 21.759 1.00 50.62 475 LEU B O 1
ATOM 10478 N N . LEU B 1 316 ? 3.933 -32.173 23.157 1.00 52.64 476 LEU B N 1
ATOM 10479 C CA . LEU B 1 316 ? 4.728 -31.150 23.843 1.00 53.55 476 LEU B CA 1
ATOM 10480 C C . LEU B 1 316 ? 5.972 -31.714 24.539 1.00 55.26 476 LEU B C 1
ATOM 10481 O O . LEU B 1 316 ? 6.858 -30.945 24.932 1.00 56.78 476 LEU B O 1
ATOM 10486 N N . MET B 1 317 ? 6.031 -33.041 24.699 1.00 55.06 477 MET B N 1
ATOM 10487 C CA . MET B 1 317 ? 7.215 -33.716 25.243 1.00 54.27 477 MET B CA 1
ATOM 10488 C C . MET B 1 317 ? 8.418 -33.581 24.331 1.00 53.60 477 MET B C 1
ATOM 10489 O O . MET B 1 317 ? 9.538 -33.443 24.803 1.00 54.84 477 MET B O 1
ATOM 10494 N N . THR B 1 318 ? 8.184 -33.601 23.029 1.00 52.51 478 THR B N 1
ATOM 10495 C CA . THR B 1 318 ? 9.277 -33.618 22.068 1.00 52.86 478 THR B CA 1
ATOM 10496 C C . THR B 1 318 ? 9.256 -32.494 21.054 1.00 52.24 478 THR B C 1
ATOM 10497 O O . THR B 1 318 ? 10.186 -32.390 20.267 1.00 51.99 478 THR B O 1
ATOM 10501 N N . TRP B 1 319 ? 8.219 -31.656 21.060 1.00 52.15 479 TRP B N 1
ATOM 10502 C CA . TRP B 1 319 ? 8.133 -30.533 20.110 1.00 51.49 479 TRP B CA 1
ATOM 10503 C C . TRP B 1 319 ? 7.405 -29.347 20.700 1.00 50.97 479 TRP B C 1
ATOM 10504 O O . TRP B 1 319 ? 6.461 -29.502 21.467 1.00 50.59 479 TRP B O 1
ATOM 10515 N N . TRP B 1 320 ? 7.861 -28.159 20.312 1.00 51.44 480 TRP B N 1
ATOM 10516 C CA . TRP B 1 320 ? 7.308 -26.891 20.782 1.00 50.71 480 TRP B CA 1
ATOM 10517 C C . TRP B 1 320 ? 7.224 -25.924 19.603 1.00 51.32 480 TRP B C 1
ATOM 10518 O O . TRP B 1 320 ? 8.033 -26.019 18.687 1.00 51.94 480 TRP B O 1
ATOM 10529 N N . PRO B 1 321 ? 6.245 -25.003 19.612 1.00 51.50 481 PRO B N 1
ATOM 10530 C CA . PRO B 1 321 ? 6.021 -24.075 18.487 1.00 51.78 481 PRO B CA 1
ATOM 10531 C C . PRO B 1 321 ? 6.964 -22.864 18.422 1.00 52.67 481 PRO B C 1
ATOM 10532 O O . PRO B 1 321 ? 6.956 -22.143 17.425 1.00 51.87 481 PRO B O 1
ATOM 10536 N N . ASP B 1 322 ? 7.727 -22.642 19.495 1.00 53.93 482 ASP B N 1
ATOM 10537 C CA . ASP B 1 322 ? 8.830 -21.670 19.534 1.00 55.42 482 ASP B CA 1
ATOM 10538 C C . ASP B 1 322 ? 9.640 -21.896 20.804 1.00 56.79 482 ASP B C 1
ATOM 10539 O O . ASP B 1 322 ? 9.213 -22.643 21.701 1.00 55.79 482 ASP B O 1
ATOM 10544 N N . LYS B 1 323 ? 10.793 -21.239 20.896 1.00 58.68 483 LYS B N 1
ATOM 10545 C CA . LYS B 1 323 ? 11.692 -21.439 22.049 1.00 59.43 483 LYS B CA 1
ATOM 10546 C C . LYS B 1 323 ? 11.072 -20.996 23.386 1.00 59.00 483 LYS B C 1
ATOM 10547 O O . LYS B 1 323 ? 11.330 -21.619 24.417 1.00 57.99 483 LYS B O 1
ATOM 10553 N N . GLU B 1 324 ? 10.267 -19.928 23.374 1.00 58.64 484 GLU B N 1
ATOM 10554 C CA . GLU B 1 324 ? 9.712 -19.379 24.624 1.00 58.47 484 GLU B CA 1
ATOM 10555 C C . GLU B 1 324 ? 8.842 -20.404 25.358 1.00 56.51 484 GLU B C 1
ATOM 10556 O O . GLU B 1 324 ? 8.965 -20.602 26.572 1.00 55.06 484 GLU B O 1
ATOM 10562 N N . VAL B 1 325 ? 7.986 -21.070 24.600 1.00 54.79 485 VAL B N 1
ATOM 10563 C CA . VAL B 1 325 ? 7.112 -22.085 25.166 1.00 53.92 485 VAL B CA 1
ATOM 10564 C C . VAL B 1 325 ? 7.930 -23.291 25.629 1.00 53.31 485 VAL B C 1
ATOM 10565 O O . VAL B 1 325 ? 7.667 -23.859 26.689 1.00 51.40 485 VAL B O 1
ATOM 10569 N N . GLN B 1 326 ? 8.915 -23.674 24.820 1.00 54.12 486 GLN B N 1
ATOM 10570 C CA . GLN B 1 326 ? 9.838 -24.749 25.178 1.00 55.34 486 GLN B CA 1
ATOM 10571 C C . GLN B 1 326 ? 10.429 -24.419 26.539 1.00 56.75 486 GLN B C 1
ATOM 10572 O O . GLN B 1 326 ? 10.342 -25.220 27.475 1.00 57.08 486 GLN B O 1
ATOM 10578 N N . ALA B 1 327 ? 11.010 -23.225 26.641 1.00 58.19 487 ALA B N 1
ATOM 10579 C CA . ALA B 1 327 ? 11.629 -22.750 27.883 1.00 58.75 487 ALA B CA 1
ATOM 10580 C C . ALA B 1 327 ? 10.674 -22.864 29.087 1.00 58.68 487 ALA B C 1
ATOM 10581 O O . ALA B 1 327 ? 11.045 -23.392 30.150 1.00 57.30 487 ALA B O 1
ATOM 10583 N N . ASN B 1 328 ? 9.441 -22.391 28.900 1.00 58.65 488 ASN B N 1
ATOM 10584 C CA . ASN B 1 328 ? 8.438 -22.425 29.969 1.00 58.91 488 ASN B CA 1
ATOM 10585 C C . ASN B 1 328 ? 8.025 -23.854 30.349 1.00 59.12 488 ASN B C 1
ATOM 10586 O O . ASN B 1 328 ? 7.964 -24.183 31.535 1.00 61.30 488 ASN B O 1
ATOM 10591 N N . TYR B 1 329 ? 7.772 -24.702 29.355 1.00 57.85 489 TYR B N 1
ATOM 10592 C CA . TYR B 1 329 ? 7.557 -26.137 29.594 1.00 57.66 489 TYR B CA 1
ATOM 10593 C C . TYR B 1 329 ? 8.666 -26.790 30.454 1.00 59.12 489 TYR B C 1
ATOM 10594 O O . TYR B 1 329 ? 8.392 -27.615 31.345 1.00 58.86 489 TYR B O 1
ATOM 10603 N N . LEU B 1 330 ? 9.913 -26.423 30.189 1.00 60.10 490 LEU B N 1
ATOM 10604 C CA . LEU B 1 330 ? 11.032 -26.995 30.928 1.00 61.72 490 LEU B CA 1
ATOM 10605 C C . LEU B 1 330 ? 11.019 -26.606 32.408 1.00 62.80 490 LEU B C 1
ATOM 10606 O O . LEU B 1 330 ? 11.211 -27.461 33.288 1.00 62.94 490 LEU B O 1
ATOM 10611 N N . ASN B 1 331 ? 10.789 -25.317 32.673 1.00 62.77 491 ASN B N 1
ATOM 10612 C CA . ASN B 1 331 ? 10.744 -24.804 34.046 1.00 62.28 491 ASN B CA 1
ATOM 10613 C C . ASN B 1 331 ? 9.601 -25.432 34.818 1.00 61.67 491 ASN B C 1
ATOM 10614 O O . ASN B 1 331 ? 9.752 -25.781 36.001 1.00 61.48 491 ASN B O 1
ATOM 10619 N N . TYR B 1 332 ? 8.477 -25.601 34.119 1.00 60.07 492 TYR B N 1
ATOM 10620 C CA . TYR B 1 332 ? 7.263 -26.168 34.704 1.00 59.88 492 TYR B CA 1
ATOM 10621 C C . TYR B 1 332 ? 7.428 -27.619 35.135 1.00 58.96 492 TYR B C 1
ATOM 10622 O O . TYR B 1 332 ? 7.073 -27.982 36.254 1.00 58.27 492 TYR B O 1
ATOM 10631 N N . MET B 1 333 ? 7.958 -28.440 34.235 1.00 58.37 493 MET B N 1
ATOM 10632 C CA . MET B 1 333 ? 8.149 -29.856 34.519 1.00 59.52 493 MET B CA 1
ATOM 10633 C C . MET B 1 333 ? 9.220 -30.059 35.589 1.00 60.26 493 MET B C 1
ATOM 10634 O O . MET B 1 333 ? 9.113 -30.973 36.418 1.00 59.96 493 MET B O 1
ATOM 10639 N N . SER B 1 334 ? 10.239 -29.199 35.572 1.00 60.98 494 SER B N 1
ATOM 10640 C CA . SER B 1 334 ? 11.291 -29.225 36.587 1.00 62.41 494 SER B CA 1
ATOM 10641 C C . SER B 1 334 ? 10.748 -28.859 37.956 1.00 62.34 494 SER B C 1
ATOM 10642 O O . SER B 1 334 ? 11.198 -29.378 38.983 1.00 61.26 494 SER B O 1
ATOM 10645 N N . ALA B 1 335 ? 9.768 -27.963 37.945 1.00 62.19 495 ALA B N 1
ATOM 10646 C CA . ALA B 1 335 ? 9.004 -27.642 39.136 1.00 62.30 495 ALA B CA 1
ATOM 10647 C C . ALA B 1 335 ? 8.136 -28.814 39.637 1.00 61.74 495 ALA B C 1
ATOM 10648 O O . ALA B 1 335 ? 7.707 -28.803 40.785 1.00 63.76 495 ALA B O 1
ATOM 10650 N N . LEU B 1 336 ? 7.894 -29.828 38.809 1.00 60.32 496 LEU B N 1
ATOM 10651 C CA . LEU B 1 336 ? 7.227 -31.056 39.278 1.00 60.07 496 LEU B CA 1
ATOM 10652 C C . LEU B 1 336 ? 8.215 -32.176 39.609 1.00 60.34 496 LEU B C 1
ATOM 10653 O O . LEU B 1 336 ? 7.806 -33.314 39.789 1.00 59.02 496 LEU B O 1
ATOM 10658 N N . GLY B 1 337 ? 9.505 -31.847 39.688 1.00 61.39 497 GLY B N 1
ATOM 10659 C CA . GLY B 1 337 ? 10.551 -32.828 39.968 1.00 62.19 497 GLY B CA 1
ATOM 10660 C C . GLY B 1 337 ? 10.973 -33.634 38.753 1.00 63.26 497 GLY B C 1
ATOM 10661 O O . GLY B 1 337 ? 11.598 -34.685 38.885 1.00 64.24 497 GLY B O 1
ATOM 10662 N N . LEU B 1 338 ? 10.636 -33.149 37.564 1.00 63.16 498 LEU B N 1
ATOM 10663 C CA . LEU B 1 338 ? 10.977 -33.842 36.331 1.00 62.30 498 LEU B CA 1
ATOM 10664 C C . LEU B 1 338 ? 12.006 -33.048 35.560 1.00 63.20 498 LEU B C 1
ATOM 10665 O O . LEU B 1 338 ? 12.171 -33.238 34.365 1.00 62.57 498 LEU B O 1
ATOM 10670 N N . GLY B 1 339 ? 12.701 -32.153 36.250 1.00 65.33 499 GLY B N 1
ATOM 10671 C CA . GLY B 1 339 ? 13.685 -31.314 35.585 1.00 66.84 499 GLY B CA 1
ATOM 10672 C C . GLY B 1 339 ? 15.029 -31.146 36.263 1.00 68.25 499 GLY B C 1
ATOM 10673 O O . GLY B 1 339 ? 15.299 -31.696 37.344 1.00 68.01 499 GLY B O 1
ATOM 10674 N N . ASP B 1 340 ? 15.852 -30.350 35.583 1.00 69.83 500 ASP B N 1
ATOM 10675 C CA . ASP B 1 340 ? 17.210 -29.996 36.002 1.00 71.28 500 ASP B CA 1
ATOM 10676 C C . ASP B 1 340 ? 17.304 -28.998 37.160 1.00 72.80 500 ASP B C 1
ATOM 10677 O O . ASP B 1 340 ? 18.364 -28.925 37.789 1.00 74.61 500 ASP B O 1
ATOM 10682 N N . GLN B 1 341 ? 16.247 -28.213 37.416 1.00 72.03 501 GLN B N 1
ATOM 10683 C CA . GLN B 1 341 ? 16.277 -27.231 38.517 1.00 71.41 501 GLN B CA 1
ATOM 10684 C C . GLN B 1 341 ? 17.060 -25.965 38.088 1.00 70.99 501 GLN B C 1
ATOM 10685 O O . GLN B 1 341 ? 17.586 -25.225 38.909 1.00 71.98 501 GLN B O 1
ATOM 10691 N N . LYS B 1 342 ? 17.118 -25.733 36.785 1.00 69.05 502 LYS B N 1
ATOM 10692 C CA . LYS B 1 342 ? 17.811 -24.596 36.227 1.00 68.09 502 LYS B CA 1
ATOM 10693 C C . LYS B 1 342 ? 16.783 -23.828 35.403 1.00 65.37 502 LYS B C 1
ATOM 10694 O O . LYS B 1 342 ? 16.038 -24.411 34.626 1.00 63.32 502 LYS B O 1
ATOM 10700 N N . ILE B 1 343 ? 16.737 -22.522 35.588 1.00 65.01 503 ILE B N 1
ATOM 10701 C CA . ILE B 1 343 ? 15.788 -21.679 34.859 1.00 64.99 503 ILE B CA 1
ATOM 10702 C C . ILE B 1 343 ? 16.235 -21.316 33.432 1.00 64.14 503 ILE B C 1
ATOM 10703 O O . ILE B 1 343 ? 17.371 -20.855 33.204 1.00 64.53 503 ILE B O 1
ATOM 10708 N N . TYR B 1 344 ? 15.309 -21.513 32.492 1.00 62.14 504 TYR B N 1
ATOM 10709 C CA . TYR B 1 344 ? 15.522 -21.214 31.074 1.00 61.75 504 TYR B CA 1
ATOM 10710 C C . TYR B 1 344 ? 14.575 -20.108 30.646 1.00 60.54 504 TYR B C 1
ATOM 10711 O O . TYR B 1 344 ? 13.608 -19.797 31.331 1.00 59.86 504 TYR B O 1
ATOM 10720 N N . THR B 1 345 ? 14.878 -19.510 29.505 1.00 59.80 505 THR B N 1
ATOM 10721 C CA . THR B 1 345 ? 14.041 -18.490 28.908 1.00 58.79 505 THR B CA 1
ATOM 10722 C C . THR B 1 345 ? 14.238 -18.583 27.412 1.00 59.70 505 THR B C 1
ATOM 10723 O O . THR B 1 345 ? 15.157 -19.261 26.950 1.00 60.19 505 THR B O 1
ATOM 10727 N N . GLY B 1 346 ? 13.406 -17.866 26.660 1.00 60.12 506 GLY B N 1
ATOM 10728 C CA . GLY B 1 346 ? 13.581 -17.739 25.210 1.00 60.35 506 GLY B CA 1
ATOM 10729 C C . GLY B 1 346 ? 14.946 -17.164 24.867 1.00 61.95 506 GLY B C 1
ATOM 10730 O O . GLY B 1 346 ? 15.515 -17.448 23.812 1.00 62.23 506 GLY B O 1
ATOM 10731 N N . ALA B 1 347 ? 15.471 -16.348 25.777 1.00 63.46 507 ALA B N 1
ATOM 10732 C CA . ALA B 1 347 ? 16.821 -15.812 25.654 1.00 65.33 507 ALA B CA 1
ATOM 10733 C C . ALA B 1 347 ? 17.871 -16.933 25.697 1.00 66.08 507 ALA B C 1
ATOM 10734 O O . ALA B 1 347 ? 18.918 -16.833 25.049 1.00 67.69 507 ALA B O 1
ATOM 10736 N N . SER B 1 348 ? 17.579 -17.993 26.452 1.00 65.00 508 SER B N 1
ATOM 10737 C CA . SER B 1 348 ? 18.468 -19.152 26.553 1.00 64.53 508 SER B CA 1
ATOM 10738 C C . SER B 1 348 ? 18.650 -19.850 25.190 1.00 63.15 508 SER B C 1
ATOM 10739 O O . SER B 1 348 ? 17.790 -19.760 24.318 1.00 60.26 508 SER B O 1
ATOM 10742 N N . SER B 1 349 ? 19.785 -20.536 25.031 1.00 63.87 509 SER B N 1
ATOM 10743 C CA . SER B 1 349 ? 20.205 -21.092 23.733 1.00 63.25 509 SER B CA 1
ATOM 10744 C C . SER B 1 349 ? 19.342 -22.273 23.312 1.00 63.40 509 SER B C 1
ATOM 10745 O O . SER B 1 349 ? 18.781 -22.978 24.145 1.00 63.53 509 SER B O 1
ATOM 10748 N N . GLN B 1 350 ? 19.273 -22.490 22.004 1.00 64.09 510 GLN B N 1
ATOM 10749 C CA . GLN B 1 350 ? 18.424 -23.533 21.410 1.00 63.24 510 GLN B CA 1
ATOM 10750 C C . GLN B 1 350 ? 18.884 -24.932 21.776 1.00 61.80 510 GLN B C 1
ATOM 10751 O O . GLN B 1 350 ? 18.074 -25.811 22.069 1.00 59.97 510 GLN B O 1
ATOM 10757 N N . LEU B 1 351 ? 20.194 -25.118 21.722 1.00 62.11 511 LEU B N 1
ATOM 10758 C CA . LEU B 1 351 ? 20.811 -26.409 21.962 1.00 62.50 511 LEU B CA 1
ATOM 10759 C C . LEU B 1 351 ? 20.704 -26.825 23.434 1.00 63.04 511 LEU B C 1
ATOM 10760 O O . LEU B 1 351 ? 20.592 -28.011 23.740 1.00 63.40 511 LEU B O 1
ATOM 10765 N N . ASP B 1 352 ? 20.731 -25.852 24.341 1.00 63.77 512 ASP B N 1
ATOM 10766 C CA . ASP B 1 352 ? 20.536 -26.130 25.769 1.00 64.10 512 ASP B CA 1
ATOM 10767 C C . ASP B 1 352 ? 19.116 -26.631 26.014 1.00 62.43 512 ASP B C 1
ATOM 10768 O O . ASP B 1 352 ? 18.905 -27.616 26.724 1.00 60.98 512 ASP B O 1
ATOM 10773 N N . LEU B 1 353 ? 18.157 -25.915 25.425 1.00 61.72 513 LEU B N 1
ATOM 10774 C CA . LEU B 1 353 ? 16.729 -26.205 25.588 1.00 60.74 513 LEU B CA 1
ATOM 10775 C C . LEU B 1 353 ? 16.403 -27.611 25.110 1.00 59.66 513 LEU B C 1
ATOM 10776 O O . LEU B 1 353 ? 15.693 -28.344 25.794 1.00 59.14 513 LEU B O 1
ATOM 10781 N N . ASN B 1 354 ? 16.962 -27.989 23.959 1.00 59.03 514 ASN B N 1
ATOM 10782 C CA . ASN B 1 354 ? 16.804 -29.339 23.410 1.00 57.42 514 ASN B CA 1
ATOM 10783 C C . ASN B 1 354 ? 17.375 -30.425 24.311 1.00 57.34 514 ASN B C 1
ATOM 10784 O O . ASN B 1 354 ? 16.700 -31.407 24.593 1.00 56.49 514 ASN B O 1
ATOM 10789 N N . ASN B 1 355 ? 18.604 -30.234 24.777 1.00 58.36 515 ASN B N 1
ATOM 10790 C CA . ASN B 1 355 ? 19.244 -31.198 25.671 1.00 59.61 515 ASN B CA 1
ATOM 10791 C C . ASN B 1 355 ? 18.488 -31.375 26.979 1.00 59.64 515 ASN B C 1
ATOM 10792 O O . ASN B 1 355 ? 18.397 -32.490 27.497 1.00 58.20 515 ASN B O 1
ATOM 10797 N N . ALA B 1 356 ? 17.975 -30.265 27.508 1.00 60.49 516 ALA B N 1
ATOM 10798 C CA . ALA B 1 356 ? 17.234 -30.258 28.774 1.00 61.36 516 ALA B CA 1
ATOM 10799 C C . ALA B 1 356 ? 15.899 -30.986 28.660 1.00 61.35 516 ALA B C 1
ATOM 10800 O O . ALA B 1 356 ? 15.438 -31.627 29.611 1.00 61.41 516 ALA B O 1
ATOM 10802 N N . ALA B 1 357 ? 15.288 -30.889 27.487 1.00 60.94 517 ALA B N 1
ATOM 10803 C CA . ALA B 1 357 ? 14.046 -31.600 27.213 1.00 60.08 517 ALA B CA 1
ATOM 10804 C C . ALA B 1 357 ? 14.242 -33.111 27.276 1.00 59.97 517 ALA B C 1
ATOM 10805 O O . ALA B 1 357 ? 13.342 -33.836 27.680 1.00 60.59 517 ALA B O 1
ATOM 10807 N N . LEU B 1 358 ? 15.417 -33.578 26.876 1.00 59.75 518 LEU B N 1
ATOM 10808 C CA . LEU B 1 358 ? 15.730 -35.002 26.927 1.00 59.84 518 LEU B CA 1
ATOM 10809 C C . LEU B 1 358 ? 15.864 -35.504 28.351 1.00 59.68 518 LEU B C 1
ATOM 10810 O O . LEU B 1 358 ? 15.527 -36.642 28.653 1.00 58.54 518 LEU B O 1
ATOM 10815 N N . ILE B 1 359 ? 16.372 -34.643 29.223 1.00 60.71 519 ILE B N 1
ATOM 10816 C CA . ILE B 1 359 ? 16.510 -34.972 30.638 1.00 61.12 519 ILE B CA 1
ATOM 10817 C C . ILE B 1 359 ? 15.123 -35.079 31.231 1.00 59.44 519 ILE B C 1
ATOM 10818 O O . ILE B 1 359 ? 14.857 -35.980 32.025 1.00 58.88 519 ILE B O 1
ATOM 10823 N N . VAL B 1 360 ? 14.251 -34.155 30.837 1.00 58.05 520 VAL B N 1
ATOM 10824 C CA . VAL B 1 360 ? 12.853 -34.192 31.254 1.00 57.37 520 VAL B CA 1
ATOM 10825 C C . VAL B 1 360 ? 12.183 -35.462 30.748 1.00 56.37 520 VAL B C 1
ATOM 10826 O O . VAL B 1 360 ? 11.406 -36.081 31.473 1.00 55.33 520 VAL B O 1
ATOM 10830 N N . GLN B 1 361 ? 12.507 -35.865 29.522 1.00 56.09 521 GLN B N 1
ATOM 10831 C CA . GLN B 1 361 ? 11.905 -37.058 28.940 1.00 55.38 521 GLN B CA 1
ATOM 10832 C C . GLN B 1 361 ? 12.249 -38.312 29.731 1.00 56.38 521 GLN B C 1
ATOM 10833 O O . GLN B 1 361 ? 11.373 -39.135 29.972 1.00 56.49 521 GLN B O 1
ATOM 10839 N N . GLU B 1 362 ? 13.512 -38.468 30.126 1.00 57.68 522 GLU B N 1
ATOM 10840 C CA . GLU B 1 362 ? 13.919 -39.604 30.976 1.00 58.64 522 GLU B CA 1
ATOM 10841 C C . GLU B 1 362 ? 13.082 -39.682 32.244 1.00 58.19 522 GLU B C 1
ATOM 10842 O O . GLU B 1 362 ? 12.625 -40.748 32.647 1.00 57.06 522 GLU B O 1
ATOM 10848 N N . ALA B 1 363 ? 12.917 -38.522 32.870 1.00 59.06 523 ALA B N 1
ATOM 10849 C CA . ALA B 1 363 ? 12.185 -38.392 34.120 1.00 58.91 523 ALA B CA 1
ATOM 10850 C C . ALA B 1 363 ? 10.733 -38.792 33.918 1.00 58.25 523 ALA B C 1
ATOM 10851 O O . ALA B 1 363 ? 10.180 -39.559 34.716 1.00 58.00 523 ALA B O 1
ATOM 10853 N N . ILE B 1 364 ? 10.141 -38.302 32.827 1.00 57.56 524 ILE B N 1
ATOM 10854 C CA . ILE B 1 364 ? 8.753 -38.627 32.474 1.00 56.92 524 ILE B CA 1
ATOM 10855 C C . ILE B 1 364 ? 8.587 -40.139 32.380 1.00 58.12 524 ILE B C 1
ATOM 10856 O O . ILE B 1 364 ? 7.752 -40.727 33.055 1.00 58.88 524 ILE B O 1
ATOM 10861 N N . GLU B 1 365 ? 9.409 -40.765 31.544 1.00 59.04 525 GLU B N 1
ATOM 10862 C CA . GLU B 1 365 ? 9.253 -42.189 31.220 1.00 58.63 525 GLU B CA 1
ATOM 10863 C C . GLU B 1 365 ? 9.422 -43.091 32.441 1.00 59.09 525 GLU B C 1
ATOM 10864 O O . GLU B 1 365 ? 8.761 -44.120 32.532 1.00 59.63 525 GLU B O 1
ATOM 10870 N N . LYS B 1 366 ? 10.309 -42.706 33.363 1.00 59.64 526 LYS B N 1
ATOM 10871 C CA . LYS B 1 366 ? 10.539 -43.465 34.607 1.00 59.14 526 LYS B CA 1
ATOM 10872 C C . LYS B 1 366 ? 9.312 -43.420 35.499 1.00 58.07 526 LYS B C 1
ATOM 10873 O O . LYS B 1 366 ? 8.944 -44.417 36.109 1.00 56.42 526 LYS B O 1
ATOM 10879 N N . LYS B 1 367 ? 8.713 -42.235 35.577 1.00 57.68 527 LYS B N 1
ATOM 10880 C CA . LYS B 1 367 ? 7.455 -42.022 36.280 1.00 57.37 527 LYS B CA 1
ATOM 10881 C C . LYS B 1 367 ? 6.339 -42.871 35.689 1.00 55.99 527 LYS B C 1
ATOM 10882 O O . LYS B 1 367 ? 5.560 -43.458 36.421 1.00 54.93 527 LYS B O 1
ATOM 10888 N N . ILE B 1 368 ? 6.269 -42.925 34.361 1.00 55.90 528 ILE B N 1
ATOM 10889 C CA . ILE B 1 368 ? 5.258 -43.729 33.659 1.00 55.52 528 ILE B CA 1
ATOM 10890 C C . ILE B 1 368 ? 5.421 -45.223 33.931 1.00 56.07 528 ILE B C 1
ATOM 10891 O O . ILE B 1 368 ? 4.438 -45.930 34.148 1.00 55.07 528 ILE B O 1
ATOM 10896 N N . SER B 1 369 ? 6.661 -45.697 33.896 1.00 57.36 529 SER B N 1
ATOM 10897 C CA . SER B 1 369 ? 6.968 -47.086 34.247 1.00 58.86 529 SER B CA 1
ATOM 10898 C C . SER B 1 369 ? 6.629 -47.390 35.707 1.00 60.34 529 SER B C 1
ATOM 10899 O O . SER B 1 369 ? 6.158 -48.468 36.018 1.00 60.55 529 SER B O 1
ATOM 10902 N N . LEU B 1 370 ? 6.865 -46.427 36.590 1.00 62.20 530 LEU B N 1
ATOM 10903 C CA . LEU B 1 370 ? 6.547 -46.566 38.013 1.00 63.03 530 LEU B CA 1
ATOM 10904 C C . LEU B 1 370 ? 5.031 -46.618 38.243 1.00 61.61 530 LEU B C 1
ATOM 10905 O O . LEU B 1 370 ? 4.528 -47.494 38.935 1.00 61.92 530 LEU B O 1
ATOM 10910 N N . GLU B 1 371 ? 4.310 -45.664 37.667 1.00 60.46 531 GLU B N 1
ATOM 10911 C CA . GLU B 1 371 ? 2.860 -45.526 37.887 1.00 59.99 531 GLU B CA 1
ATOM 10912 C C . GLU B 1 371 ? 2.003 -46.521 37.106 1.00 58.28 531 GLU B C 1
ATOM 10913 O O . GLU B 1 371 ? 0.841 -46.716 37.454 1.00 57.71 531 GLU B O 1
ATOM 10919 N N . LYS B 1 372 ? 2.561 -47.110 36.043 1.00 57.16 532 LYS B N 1
ATOM 10920 C CA . LYS B 1 372 ? 1.808 -47.938 35.082 1.00 55.88 532 LYS B CA 1
ATOM 10921 C C . LYS B 1 372 ? 0.622 -47.186 34.498 1.00 54.10 532 LYS B C 1
ATOM 10922 O O . LYS B 1 372 ? -0.484 -47.707 34.449 1.00 52.74 532 LYS B O 1
ATOM 10928 N N . SER B 1 373 ? 0.866 -45.955 34.066 1.00 53.90 533 SER B N 1
ATOM 10929 C CA . SER B 1 373 ? -0.203 -45.023 33.666 1.00 53.13 533 SER B CA 1
ATOM 10930 C C . SER B 1 373 ? 0.371 -43.756 33.018 1.00 52.53 533 SER B C 1
ATOM 10931 O O . SER B 1 373 ? 1.512 -43.384 33.293 1.00 52.98 533 SER B O 1
ATOM 10934 N N . THR B 1 374 ? -0.410 -43.111 32.156 1.00 51.96 534 THR B N 1
ATOM 10935 C CA . THR B 1 374 ? -0.055 -41.786 31.632 1.00 52.88 534 THR B CA 1
ATOM 10936 C C . THR B 1 374 ? -1.104 -40.725 31.932 1.00 53.45 534 THR B C 1
ATOM 10937 O O . THR B 1 374 ? -1.000 -39.596 31.464 1.00 53.81 534 THR B O 1
ATOM 10941 N N . LYS B 1 375 ? -2.094 -41.056 32.746 1.00 54.84 535 LYS B N 1
ATOM 10942 C CA . LYS B 1 375 ? -3.112 -40.072 33.106 1.00 55.44 535 LYS B CA 1
ATOM 10943 C C . LYS B 1 375 ? -2.498 -38.875 33.873 1.00 54.33 535 LYS B C 1
ATOM 10944 O O . LYS B 1 375 ? -2.813 -37.719 33.585 1.00 51.07 535 LYS B O 1
ATOM 10950 N N . TRP B 1 376 ? -1.602 -39.168 34.818 1.00 54.82 536 TRP B N 1
ATOM 10951 C CA . TRP B 1 376 ? -0.919 -38.123 35.582 1.00 55.45 536 TRP B CA 1
ATOM 10952 C C . TRP B 1 376 ? -0.283 -37.068 34.661 1.00 55.09 536 TRP B C 1
ATOM 10953 O O . TRP B 1 376 ? -0.234 -35.875 34.995 1.00 54.98 536 TRP B O 1
ATOM 10964 N N . LEU B 1 377 ? 0.213 -37.531 33.511 1.00 55.11 537 LEU B N 1
ATOM 10965 C CA . LEU B 1 377 ? 0.926 -36.686 32.531 1.00 54.55 537 LEU B CA 1
ATOM 10966 C C . LEU B 1 377 ? -0.031 -35.812 31.731 1.00 52.64 537 LEU B C 1
ATOM 10967 O O . LEU B 1 377 ? 0.220 -34.632 31.509 1.00 51.88 537 LEU B O 1
ATOM 10972 N N . ASP B 1 378 ? -1.121 -36.423 31.296 1.00 51.77 538 ASP B N 1
ATOM 10973 C CA . ASP B 1 378 ? -2.246 -35.708 30.715 1.00 51.61 538 ASP B CA 1
ATOM 10974 C C . ASP B 1 378 ? -2.671 -34.561 31.638 1.00 52.50 538 ASP B C 1
ATOM 10975 O O . ASP B 1 378 ? -2.852 -33.425 31.192 1.00 52.48 538 ASP B O 1
ATOM 10980 N N . ASP B 1 379 ? -2.808 -34.868 32.932 1.00 53.12 539 ASP B N 1
ATOM 10981 C CA . ASP B 1 379 ? -3.200 -33.874 33.936 1.00 51.93 539 ASP B CA 1
ATOM 10982 C C . ASP B 1 379 ? -2.195 -32.731 33.980 1.00 50.85 539 ASP B C 1
ATOM 10983 O O . ASP B 1 379 ? -2.577 -31.559 33.900 1.00 50.29 539 ASP B O 1
ATOM 10988 N N . SER B 1 380 ? -0.916 -33.075 34.102 1.00 50.32 540 SER B N 1
ATOM 10989 C CA . SER B 1 380 ? 0.115 -32.053 34.253 1.00 50.93 540 SER B CA 1
ATOM 10990 C C . SER B 1 380 ? 0.418 -31.291 32.935 1.00 52.07 540 SER B C 1
ATOM 10991 O O . SER B 1 380 ? 0.859 -30.129 32.970 1.00 52.91 540 SER B O 1
ATOM 10994 N N . ILE B 1 381 ? 0.158 -31.914 31.791 1.00 52.06 541 ILE B N 1
ATOM 10995 C CA . ILE B 1 381 ? 0.321 -31.223 30.506 1.00 52.13 541 ILE B CA 1
ATOM 10996 C C . ILE B 1 381 ? -0.799 -30.213 30.316 1.00 51.88 541 ILE B C 1
ATOM 10997 O O . ILE B 1 381 ? -0.566 -29.083 29.880 1.00 51.47 541 ILE B O 1
ATOM 11002 N N . LYS B 1 382 ? -2.017 -30.642 30.618 1.00 52.00 542 LYS B N 1
ATOM 11003 C CA . LYS B 1 382 ? -3.164 -29.759 30.561 1.00 52.21 542 LYS B CA 1
ATOM 11004 C C . LYS B 1 382 ? -2.977 -28.554 31.479 1.00 53.49 542 LYS B C 1
ATOM 11005 O O . LYS B 1 382 ? -3.164 -27.402 31.056 1.00 53.68 542 LYS B O 1
ATOM 11011 N N . SER B 1 383 ? -2.597 -28.816 32.727 1.00 53.16 543 SER B N 1
ATOM 11012 C CA . SER B 1 383 ? -2.453 -27.734 33.694 1.00 52.90 543 SER B CA 1
ATOM 11013 C C . SER B 1 383 ? -1.268 -26.805 33.354 1.00 54.49 543 SER B C 1
ATOM 11014 O O . SER B 1 383 ? -1.314 -25.600 33.673 1.00 56.71 543 SER B O 1
ATOM 11017 N N . PHE B 1 384 ? -0.239 -27.339 32.689 1.00 54.69 544 PHE B N 1
ATOM 11018 C CA . PHE B 1 384 ? 0.863 -26.498 32.170 1.00 55.42 544 PHE B CA 1
ATOM 11019 C C . PHE B 1 384 ? 0.353 -25.465 31.181 1.00 54.46 544 PHE B C 1
ATOM 11020 O O . PHE B 1 384 ? 0.751 -24.303 31.226 1.00 53.04 544 PHE B O 1
ATOM 11028 N N . ILE B 1 385 ? -0.500 -25.911 30.271 1.00 54.75 545 ILE B N 1
ATOM 11029 C CA . ILE B 1 385 ? -0.996 -25.058 29.194 1.00 56.02 545 ILE B CA 1
ATOM 11030 C C . ILE B 1 385 ? -1.742 -23.842 29.744 1.00 57.08 545 ILE B C 1
ATOM 11031 O O . ILE B 1 385 ? -1.620 -22.728 29.205 1.00 58.62 545 ILE B O 1
ATOM 11036 N N . LYS B 1 386 ? -2.471 -24.058 30.840 1.00 57.28 546 LYS B N 1
ATOM 11037 C CA . LYS B 1 386 ? -3.200 -22.984 31.531 1.00 56.48 546 LYS B CA 1
ATOM 11038 C C . LYS B 1 386 ? -2.439 -22.449 32.747 1.00 57.24 546 LYS B C 1
ATOM 11039 O O . LYS B 1 386 ? -3.013 -21.751 33.575 1.00 59.11 546 LYS B O 1
ATOM 11045 N N . SER B 1 387 ? -1.156 -22.756 32.863 1.00 58.10 547 SER B N 1
ATOM 11046 C CA . SER B 1 387 ? -0.377 -22.276 34.007 1.00 59.87 547 SER B CA 1
ATOM 11047 C C . SER B 1 387 ? -0.237 -20.735 33.980 1.00 60.79 547 SER B C 1
ATOM 11048 O O . SER B 1 387 ? -0.272 -20.112 32.903 1.00 59.90 547 SER B O 1
ATOM 11051 N N . LYS B 1 388 ? -0.112 -20.148 35.176 1.00 61.34 548 LYS B N 1
ATOM 11052 C CA . LYS B 1 388 ? 0.138 -18.710 35.347 1.00 61.30 548 LYS B CA 1
ATOM 11053 C C . LYS B 1 388 ? 1.522 -18.496 35.938 1.00 61.05 548 LYS B C 1
ATOM 11054 O O . LYS B 1 388 ? 2.144 -19.430 36.453 1.00 59.55 548 LYS B O 1
ATOM 11060 N N . ARG B 1 389 ? 2.011 -17.269 35.849 1.00 61.78 549 ARG B N 1
ATOM 11061 C CA . ARG B 1 389 ? 3.392 -17.010 36.233 1.00 63.81 549 ARG B CA 1
ATOM 11062 C C . ARG B 1 389 ? 3.610 -15.576 36.724 1.00 64.70 549 ARG B C 1
ATOM 11063 O O . ARG B 1 389 ? 2.858 -14.658 36.360 1.00 62.23 549 ARG B O 1
ATOM 11071 N N . LYS B 1 390 ? 4.651 -15.414 37.552 1.00 66.37 550 LYS B N 1
ATOM 11072 C CA . LYS B 1 390 ? 5.124 -14.096 38.008 1.00 68.27 550 LYS B CA 1
ATOM 11073 C C . LYS B 1 390 ? 5.669 -13.256 36.840 1.00 69.88 550 LYS B C 1
ATOM 11074 O O . LYS B 1 390 ? 6.286 -13.774 35.905 1.00 71.35 550 LYS B O 1
ATOM 11076 N N . ASP B 1 391 ? 5.456 -11.955 36.893 1.00 70.74 551 ASP B N 1
ATOM 11077 C CA . ASP B 1 391 ? 5.945 -11.087 35.822 1.00 72.73 551 ASP B CA 1
ATOM 11078 C C . ASP B 1 391 ? 6.764 -9.934 36.418 1.00 75.07 551 ASP B C 1
ATOM 11079 O O . ASP B 1 391 ? 6.915 -9.823 37.648 1.00 75.72 551 ASP B O 1
ATOM 11084 N N . ILE B 1 392 ? 7.276 -9.068 35.545 1.00 75.76 552 ILE B N 1
ATOM 11085 C CA . ILE B 1 392 ? 8.092 -7.919 35.974 1.00 75.60 552 ILE B CA 1
ATOM 11086 C C . ILE B 1 392 ? 7.260 -6.995 36.861 1.00 74.94 552 ILE B C 1
ATOM 11087 O O . ILE B 1 392 ? 7.735 -6.523 37.889 1.00 73.87 552 ILE B O 1
ATOM 11092 N N . GLN B 1 393 ? 6.011 -6.764 36.469 1.00 75.19 553 GLN B N 1
ATOM 11093 C CA . GLN B 1 393 ? 5.062 -6.077 37.346 1.00 77.19 553 GLN B CA 1
ATOM 11094 C C . GLN B 1 393 ? 4.985 -6.788 38.726 1.00 77.57 553 GLN B C 1
ATOM 11095 O O . GLN B 1 393 ? 4.940 -6.141 39.773 1.00 78.49 553 GLN B O 1
ATOM 11101 N N . GLY B 1 394 ? 5.012 -8.116 38.719 1.00 76.82 554 GLY B N 1
ATOM 11102 C CA . GLY B 1 394 ? 4.837 -8.908 39.948 1.00 77.16 554 GLY B CA 1
ATOM 11103 C C . GLY B 1 394 ? 3.430 -9.446 40.184 1.00 77.79 554 GLY B C 1
ATOM 11104 O O . GLY B 1 394 ? 3.186 -10.143 41.172 1.00 78.19 554 GLY B O 1
ATOM 11105 N N . ASN B 1 395 ? 2.509 -9.123 39.274 1.00 77.53 555 ASN B N 1
ATOM 11106 C CA . ASN B 1 395 ? 1.176 -9.767 39.230 1.00 76.35 555 ASN B CA 1
ATOM 11107 C C . ASN B 1 395 ? 1.148 -11.042 38.335 1.00 74.64 555 ASN B C 1
ATOM 11108 O O . ASN B 1 395 ? 2.032 -11.261 37.480 1.00 71.75 555 ASN B O 1
ATOM 11113 N N . LEU B 1 396 ? 0.158 -11.897 38.577 1.00 72.59 556 LEU B N 1
ATOM 11114 C CA . LEU B 1 396 ? -0.052 -13.112 37.764 1.00 70.85 556 LEU B CA 1
ATOM 11115 C C . LEU B 1 396 ? -0.473 -12.895 36.294 1.00 70.28 556 LEU B C 1
ATOM 11116 O O . LEU B 1 396 ? -1.557 -12.367 36.028 1.00 71.52 556 LEU B O 1
ATOM 11121 N N . VAL B 1 397 ? 0.386 -13.315 35.356 1.00 68.21 557 VAL B N 1
ATOM 11122 C CA . VAL B 1 397 ? 0.024 -13.399 33.923 1.00 65.00 557 VAL B CA 1
ATOM 11123 C C . VAL B 1 397 ? -0.071 -14.865 33.493 1.00 63.73 557 VAL B C 1
ATOM 11124 O O . VAL B 1 397 ? 0.409 -15.776 34.186 1.00 62.95 557 VAL B O 1
ATOM 11128 N N . ASP B 1 398 ? -0.695 -15.087 32.345 1.00 61.75 558 ASP B N 1
ATOM 11129 C CA . ASP B 1 398 ? -0.723 -16.419 31.755 1.00 60.15 558 ASP B CA 1
ATOM 11130 C C . ASP B 1 398 ? 0.647 -16.744 31.147 1.00 60.38 558 ASP B C 1
ATOM 11131 O O . ASP B 1 398 ? 1.267 -15.909 30.473 1.00 60.68 558 ASP B O 1
ATOM 11136 N N . THR B 1 399 ? 1.118 -17.960 31.401 1.00 59.82 559 THR B N 1
ATOM 11137 C CA . THR B 1 399 ? 2.355 -18.445 30.796 1.00 58.69 559 THR B CA 1
ATOM 11138 C C . THR B 1 399 ? 2.176 -18.647 29.291 1.00 57.51 559 THR B C 1
ATOM 11139 O O . THR B 1 399 ? 3.084 -18.362 28.520 1.00 56.38 559 THR B O 1
ATOM 11143 N N . ASN B 1 400 ? 0.998 -19.119 28.881 1.00 56.77 560 ASN B N 1
ATOM 11144 C CA . ASN B 1 400 ? 0.736 -19.398 27.467 1.00 56.99 560 ASN B CA 1
ATOM 11145 C C . ASN B 1 400 ? -0.531 -18.705 26.932 1.00 57.25 560 ASN B C 1
ATOM 11146 O O . ASN B 1 400 ? -1.500 -19.375 26.578 1.00 55.88 560 ASN B O 1
ATOM 11151 N N . PRO B 1 401 ? -0.513 -17.353 26.844 1.00 58.11 561 PRO B N 1
ATOM 11152 C CA . PRO B 1 401 ? -1.657 -16.516 26.423 1.00 57.28 561 PRO B CA 1
ATOM 11153 C C . PRO B 1 401 ? -2.388 -16.992 25.190 1.00 56.13 561 PRO B C 1
ATOM 11154 O O . PRO B 1 401 ? -3.619 -16.917 25.136 1.00 54.95 561 PRO B O 1
ATOM 11158 N N . GLY B 1 402 ? -1.628 -17.470 24.205 1.00 55.25 562 GLY B N 1
ATOM 11159 C CA . GLY B 1 402 ? -2.212 -17.967 22.959 1.00 54.13 562 GLY B CA 1
ATOM 11160 C C . GLY B 1 402 ? -2.981 -19.271 23.099 1.00 52.11 562 GLY B C 1
ATOM 11161 O O . GLY B 1 402 ? -3.600 -19.736 22.144 1.00 49.89 562 GLY B O 1
ATOM 11162 N N . TRP B 1 403 ? -2.908 -19.864 24.287 1.00 51.33 563 TRP B N 1
ATOM 11163 C CA . TRP B 1 403 ? -3.643 -21.073 24.608 1.00 50.47 563 TRP B CA 1
ATOM 11164 C C . TRP B 1 403 ? -4.694 -20.860 25.708 1.00 51.63 563 TRP B C 1
ATOM 11165 O O . TRP B 1 403 ? -5.137 -21.836 26.315 1.00 52.14 563 TRP B O 1
ATOM 11176 N N . THR B 1 404 ? -5.088 -19.596 25.947 1.00 53.16 564 THR B N 1
ATOM 11177 C CA . THR B 1 404 ? -6.109 -19.218 26.963 1.00 52.53 564 THR B CA 1
ATOM 11178 C C . THR B 1 404 ? -7.017 -18.098 26.481 1.00 51.74 564 THR B C 1
ATOM 11179 O O . THR B 1 404 ? -6.774 -17.492 25.432 1.00 50.73 564 THR B O 1
ATOM 11183 N N . ILE B 1 405 ? -8.038 -17.809 27.288 1.00 51.63 565 ILE B N 1
ATOM 11184 C CA . ILE B 1 405 ? -8.991 -16.714 27.022 1.00 51.83 565 ILE B CA 1
ATOM 11185 C C . ILE B 1 405 ? -8.297 -15.379 26.710 1.00 52.89 565 ILE B C 1
ATOM 11186 O O . ILE B 1 405 ? -8.774 -14.608 25.866 1.00 51.84 565 ILE B O 1
ATOM 11191 N N . ASP B 1 406 ? -7.178 -15.123 27.390 1.00 54.20 566 ASP B N 1
ATOM 11192 C CA . ASP B 1 406 ? -6.439 -13.873 27.248 1.00 55.34 566 ASP B CA 1
ATOM 11193 C C . ASP B 1 406 ? -6.286 -13.426 25.787 1.00 54.62 566 ASP B C 1
ATOM 11194 O O . ASP B 1 406 ? -6.563 -12.273 25.444 1.00 55.24 566 ASP B O 1
ATOM 11199 N N . SER B 1 407 ? -5.891 -14.349 24.921 1.00 53.51 567 SER B N 1
ATOM 11200 C CA . SER B 1 407 ? -5.720 -14.036 23.496 1.00 52.54 567 SER B CA 1
ATOM 11201 C C . SER B 1 407 ? -7.026 -13.886 22.697 1.00 51.25 567 SER B C 1
ATOM 11202 O O . SER B 1 407 ? -6.995 -13.462 21.555 1.00 49.87 567 SER B O 1
ATOM 11205 N N . GLU B 1 408 ? -8.168 -14.228 23.286 1.00 51.77 568 GLU B N 1
ATOM 11206 C CA . GLU B 1 408 ? -9.466 -14.182 22.576 1.00 52.51 568 GLU B CA 1
ATOM 11207 C C . GLU B 1 408 ? -10.246 -12.855 22.745 1.00 52.34 568 GLU B C 1
ATOM 11208 O O . GLU B 1 408 ? -11.466 -12.853 22.941 1.00 50.66 568 GLU B O 1
ATOM 11214 N N . THR B 1 409 ? -9.541 -11.730 22.650 1.00 53.17 569 THR B N 1
ATOM 11215 C CA . THR B 1 409 ? -10.144 -10.422 22.951 1.00 52.07 569 THR B CA 1
ATOM 11216 C C . THR B 1 409 ? -10.958 -9.861 21.796 1.00 51.35 569 THR B C 1
ATOM 11217 O O . THR B 1 409 ? -10.630 -10.034 20.631 1.00 49.97 569 THR B O 1
ATOM 11221 N N . GLY B 1 410 ? -12.019 -9.168 22.183 1.00 51.66 570 GLY B N 1
ATOM 11222 C CA . GLY B 1 410 ? -12.970 -8.536 21.280 1.00 51.69 570 GLY B CA 1
ATOM 11223 C C . GLY B 1 410 ? -14.054 -7.899 22.141 1.00 52.27 570 GLY B C 1
ATOM 11224 O O . GLY B 1 410 ? -13.827 -7.606 23.328 1.00 51.40 570 GLY B O 1
ATOM 11225 N N . SER B 1 411 ? -15.241 -7.734 21.571 1.00 52.95 571 SER B N 1
ATOM 11226 C CA . SER B 1 411 ? -16.371 -7.139 22.283 1.00 53.70 571 SER B CA 1
ATOM 11227 C C . SER B 1 411 ? -16.801 -7.931 23.528 1.00 53.12 571 SER B C 1
ATOM 11228 O O . SER B 1 411 ? -16.786 -9.164 23.522 1.00 54.37 571 SER B O 1
ATOM 11231 N N . THR B 1 412 ? -17.207 -7.215 24.578 1.00 51.68 572 THR B N 1
ATOM 11232 C CA . THR B 1 412 ? -17.736 -7.830 25.805 1.00 49.78 572 THR B CA 1
ATOM 11233 C C . THR B 1 412 ? -19.263 -8.004 25.783 1.00 50.10 572 THR B C 1
ATOM 11234 O O . THR B 1 412 ? -19.819 -8.676 26.655 1.00 50.35 572 THR B O 1
ATOM 11238 N N . ASN B 1 413 ? -19.948 -7.424 24.801 1.00 50.30 573 ASN B N 1
ATOM 11239 C CA . ASN B 1 413 ? -21.403 -7.431 24.818 1.00 51.21 573 ASN B CA 1
ATOM 11240 C C . ASN B 1 413 ? -21.977 -8.778 24.417 1.00 50.10 573 ASN B C 1
ATOM 11241 O O . ASN B 1 413 ? -22.474 -8.979 23.311 1.00 48.99 573 ASN B O 1
ATOM 11246 N N . HIS B 1 414 ? -21.904 -9.686 25.375 1.00 50.12 574 HIS B N 1
ATOM 11247 C CA . HIS B 1 414 ? -22.463 -11.029 25.286 1.00 49.75 574 HIS B CA 1
ATOM 11248 C C . HIS B 1 414 ? -22.419 -11.558 26.731 1.00 50.18 574 HIS B C 1
ATOM 11249 O O . HIS B 1 414 ? -21.506 -11.210 27.500 1.00 50.24 574 HIS B O 1
ATOM 11256 N N . LEU B 1 415 ? -23.397 -12.367 27.119 1.00 49.67 575 LEU B N 1
ATOM 11257 C CA . LEU B 1 415 ? -23.550 -12.716 28.537 1.00 50.03 575 LEU B CA 1
ATOM 11258 C C . LEU B 1 415 ? -22.325 -13.407 29.176 1.00 49.74 575 LEU B C 1
ATOM 11259 O O . LEU B 1 415 ? -22.149 -13.384 30.396 1.00 48.16 575 LEU B O 1
ATOM 11264 N N . GLN B 1 416 ? -21.499 -14.021 28.331 1.00 50.41 576 GLN B N 1
ATOM 11265 C CA . GLN B 1 416 ? -20.298 -14.756 28.744 1.00 49.67 576 GLN B CA 1
ATOM 11266 C C . GLN B 1 416 ? -19.037 -14.044 28.276 1.00 49.54 576 GLN B C 1
ATOM 11267 O O . GLN B 1 416 ? -17.989 -14.655 28.151 1.00 49.43 576 GLN B O 1
ATOM 11273 N N . ASN B 1 417 ? -19.169 -12.749 27.987 1.00 49.90 577 ASN B N 1
ATOM 11274 C CA . ASN B 1 417 ? -18.034 -11.836 27.724 1.00 50.24 577 ASN B CA 1
ATOM 11275 C C . ASN B 1 417 ? -17.253 -11.999 26.408 1.00 49.33 577 ASN B C 1
ATOM 11276 O O . ASN B 1 417 ? -16.103 -11.569 26.311 1.00 49.38 577 ASN B O 1
ATOM 11281 N N . GLY B 1 418 ? -17.906 -12.573 25.396 1.00 48.11 578 GLY B N 1
ATOM 11282 C CA . GLY B 1 418 ? -17.296 -12.793 24.093 1.00 47.59 578 GLY B CA 1
ATOM 11283 C C . GLY B 1 418 ? -18.009 -13.836 23.262 1.00 46.77 578 GLY B C 1
ATOM 11284 O O . GLY B 1 418 ? -18.687 -14.709 23.784 1.00 46.13 578 GLY B O 1
ATOM 11285 N N . ALA B 1 419 ? -17.838 -13.757 21.954 1.00 47.16 579 ALA B N 1
ATOM 11286 C CA . ALA B 1 419 ? -18.544 -14.650 21.043 1.00 48.36 579 ALA B CA 1
ATOM 11287 C C . ALA B 1 419 ? -17.786 -14.869 19.740 1.00 49.11 579 ALA B C 1
ATOM 11288 O O . ALA B 1 419 ? -16.969 -14.050 19.350 1.00 50.95 579 ALA B O 1
ATOM 11290 N N . PHE B 1 420 ? -18.065 -15.989 19.082 1.00 48.59 580 PHE B N 1
ATOM 11291 C CA . PHE B 1 420 ? -17.575 -16.251 17.738 1.00 48.71 580 PHE B CA 1
ATOM 11292 C C . PHE B 1 420 ? -18.767 -16.404 16.801 1.00 49.59 580 PHE B C 1
ATOM 11293 O O . PHE B 1 420 ? -19.854 -16.795 17.227 1.00 51.04 580 PHE B O 1
ATOM 11301 N N . ILE B 1 421 ? -18.562 -16.107 15.525 1.00 50.23 581 ILE B N 1
ATOM 11302 C CA . ILE B 1 421 ? -19.485 -16.542 14.471 1.00 51.13 581 ILE B CA 1
ATOM 11303 C C . ILE B 1 421 ? -18.764 -17.571 13.625 1.00 51.23 581 ILE B C 1
ATOM 11304 O O . ILE B 1 421 ? -17.637 -17.334 13.212 1.00 52.12 581 ILE B O 1
ATOM 11309 N N . PHE B 1 422 ? -19.393 -18.708 13.366 1.00 50.97 582 PHE B N 1
ATOM 11310 C CA . PHE B 1 422 ? -18.794 -19.666 12.444 1.00 51.78 582 PHE B CA 1
ATOM 11311 C C . PHE B 1 422 ? -19.022 -19.221 11.002 1.00 52.08 582 PHE B C 1
ATOM 11312 O O . PHE B 1 422 ? -20.140 -18.846 10.626 1.00 51.74 582 PHE B O 1
ATOM 11320 N N . THR B 1 423 ? -17.938 -19.246 10.223 1.00 52.35 583 THR B N 1
ATOM 11321 C CA . THR B 1 423 ? -17.918 -18.762 8.830 1.00 53.00 583 THR B CA 1
ATOM 11322 C C . THR B 1 423 ? -17.124 -19.722 7.966 1.00 52.50 583 THR B C 1
ATOM 11323 O O . THR B 1 423 ? -16.113 -20.225 8.416 1.00 53.81 583 THR B O 1
ATOM 11327 N N . ASN B 1 424 ? -17.556 -19.958 6.730 1.00 51.17 584 ASN B N 1
ATOM 11328 C CA . ASN B 1 424 ? -16.915 -20.967 5.908 1.00 50.80 584 ASN B CA 1
ATOM 11329 C C . ASN B 1 424 ? -15.480 -20.650 5.591 1.00 51.79 584 ASN B C 1
ATOM 11330 O O . ASN B 1 424 ? -15.058 -19.502 5.648 1.00 52.80 584 ASN B O 1
ATOM 11335 N N . SER B 1 425 ? -14.725 -21.698 5.299 1.00 52.41 585 SER B N 1
ATOM 11336 C CA . SER B 1 425 ? -13.338 -21.567 4.897 1.00 53.48 585 SER B CA 1
ATOM 11337 C C . SER B 1 425 ? -12.912 -22.834 4.197 1.00 54.92 585 SER B C 1
ATOM 11338 O O . SER B 1 425 ? -13.255 -23.920 4.650 1.00 56.22 585 SER B O 1
ATOM 11341 N N . PRO B 1 426 ? -12.129 -22.707 3.115 1.00 54.94 586 PRO B N 1
ATOM 11342 C CA . PRO B 1 426 ? -11.662 -23.892 2.419 1.00 54.67 586 PRO B CA 1
ATOM 11343 C C . PRO B 1 426 ? -10.822 -24.851 3.288 1.00 53.40 586 PRO B C 1
ATOM 11344 O O . PRO B 1 426 ? -10.761 -26.036 2.983 1.00 52.85 586 PRO B O 1
ATOM 11348 N N . LEU B 1 427 ? -10.183 -24.342 4.342 1.00 52.22 587 LEU B N 1
ATOM 11349 C CA . LEU B 1 427 ? -9.312 -25.160 5.184 1.00 52.25 587 LEU B CA 1
ATOM 11350 C C . LEU B 1 427 ? -10.056 -26.205 6.015 1.00 52.21 587 LEU B C 1
ATOM 11351 O O . LEU B 1 427 ? -9.474 -27.202 6.430 1.00 51.02 587 LEU B O 1
ATOM 11356 N N . VAL B 1 428 ? -11.343 -25.965 6.231 1.00 52.88 588 VAL B N 1
ATOM 11357 C CA . VAL B 1 428 ? -12.170 -26.731 7.147 1.00 52.79 588 VAL B CA 1
ATOM 11358 C C . VAL B 1 428 ? -13.477 -27.136 6.433 1.00 52.93 588 VAL B C 1
ATOM 11359 O O . VAL B 1 428 ? -14.555 -26.616 6.727 1.00 52.14 588 VAL B O 1
ATOM 11363 N N . PRO B 1 429 ? -13.380 -28.065 5.468 1.00 53.58 589 PRO B N 1
ATOM 11364 C CA . PRO B 1 429 ? -14.482 -28.389 4.564 1.00 53.84 589 PRO B CA 1
ATOM 11365 C C . PRO B 1 429 ? -15.762 -28.915 5.186 1.00 54.84 589 PRO B C 1
ATOM 11366 O O . PRO B 1 429 ? -16.812 -28.768 4.588 1.00 56.13 589 PRO B O 1
ATOM 11370 N N . GLU B 1 430 ? -15.698 -29.526 6.359 1.00 55.25 590 GLU B N 1
ATOM 11371 C CA . GLU B 1 430 ? -16.886 -30.190 6.896 1.00 55.28 590 GLU B CA 1
ATOM 11372 C C . GLU B 1 430 ? -17.516 -29.430 8.054 1.00 55.32 590 GLU B C 1
ATOM 11373 O O . GLU B 1 430 ? -18.471 -29.900 8.684 1.00 55.50 590 GLU B O 1
ATOM 11379 N N . ALA B 1 431 ? -16.984 -28.246 8.333 1.00 54.96 591 ALA B N 1
ATOM 11380 C CA . ALA B 1 431 ? -17.614 -27.340 9.283 1.00 54.86 591 ALA B CA 1
ATOM 11381 C C . ALA B 1 431 ? -18.284 -26.236 8.508 1.00 54.66 591 ALA B C 1
ATOM 11382 O O . ALA B 1 431 ? -18.770 -25.259 9.089 1.00 55.40 591 ALA B O 1
ATOM 11384 N N . ASN B 1 432 ? -18.311 -26.387 7.193 1.00 53.91 592 ASN B N 1
ATOM 11385 C CA . ASN B 1 432 ? -18.852 -25.342 6.369 1.00 54.57 592 ASN B CA 1
ATOM 11386 C C . ASN B 1 432 ? -20.319 -25.568 6.169 1.00 55.40 592 ASN B C 1
ATOM 11387 O O . ASN B 1 432 ? -20.761 -26.703 5.998 1.00 54.99 592 ASN B O 1
ATOM 11392 N N . ALA B 1 433 ? -21.060 -24.467 6.255 1.00 56.82 593 ALA B N 1
ATOM 11393 C CA . ALA B 1 433 ? -22.499 -24.469 6.069 1.00 56.89 593 ALA B CA 1
ATOM 11394 C C . ALA B 1 433 ? -22.798 -24.251 4.607 1.00 56.57 593 ALA B C 1
ATOM 11395 O O . ALA B 1 433 ? -21.936 -23.839 3.840 1.00 54.69 593 ALA B O 1
ATOM 11397 N N . ALA B 1 434 ? -24.029 -24.552 4.226 1.00 57.63 594 ALA B N 1
ATOM 11398 C CA . ALA B 1 434 ? -24.470 -24.332 2.863 1.00 59.33 594 ALA B CA 1
ATOM 11399 C C . ALA B 1 434 ? -24.591 -22.837 2.605 1.00 60.63 594 ALA B C 1
ATOM 11400 O O . ALA B 1 434 ? -24.408 -22.024 3.523 1.00 60.68 594 ALA B O 1
ATOM 11402 N N . GLU B 1 435 ? -24.876 -22.477 1.353 1.00 61.71 595 GLU B N 1
ATOM 11403 C CA . GLU B 1 435 ? -25.113 -21.077 0.997 1.00 62.87 595 GLU B CA 1
ATOM 11404 C C . GLU B 1 435 ? -26.462 -20.613 1.557 1.00 61.05 595 GLU B C 1
ATOM 11405 O O . GLU B 1 435 ? -27.469 -21.341 1.493 1.00 58.22 595 GLU B O 1
ATOM 11411 N N . GLY B 1 436 ? -26.473 -19.399 2.108 1.00 60.68 596 GLY B N 1
ATOM 11412 C CA . GLY B 1 436 ? -27.720 -18.788 2.588 1.00 60.78 596 GLY B CA 1
ATOM 11413 C C . GLY B 1 436 ? -28.353 -19.520 3.759 1.00 59.85 596 GLY B C 1
ATOM 11414 O O . GLY B 1 436 ? -29.573 -19.511 3.912 1.00 59.13 596 GLY B O 1
ATOM 11415 N N . ASN B 1 437 ? -27.508 -20.179 4.556 1.00 59.27 597 ASN B N 1
ATOM 11416 C CA . ASN B 1 437 ? -27.828 -20.615 5.911 1.00 57.81 597 ASN B CA 1
ATOM 11417 C C . ASN B 1 437 ? -27.172 -19.631 6.883 1.00 56.07 597 ASN B C 1
ATOM 11418 O O . ASN B 1 437 ? -26.736 -18.557 6.486 1.00 55.91 597 ASN B O 1
ATOM 11423 N N . ARG B 1 438 ? -27.138 -19.973 8.159 1.00 55.34 598 ARG B N 1
ATOM 11424 C CA . ARG B 1 438 ? -26.569 -19.090 9.174 1.00 55.67 598 ARG B CA 1
ATOM 11425 C C . ARG B 1 438 ? -27.098 -17.654 9.073 1.00 55.48 598 ARG B C 1
ATOM 11426 O O . ARG B 1 438 ? -26.348 -16.688 9.231 1.00 54.18 598 ARG B O 1
ATOM 11434 N N . LEU B 1 439 ? -28.396 -17.530 8.802 1.00 56.09 599 LEU B N 1
ATOM 11435 C CA . LEU B 1 439 ? -29.074 -16.230 8.821 1.00 56.18 599 LEU B CA 1
ATOM 11436 C C . LEU B 1 439 ? -29.285 -15.834 10.270 1.00 55.56 599 LEU B C 1
ATOM 11437 O O . LEU B 1 439 ? -30.195 -16.339 10.942 1.00 54.98 599 LEU B O 1
ATOM 11442 N N . ILE B 1 440 ? -28.440 -14.927 10.740 1.00 55.80 600 ILE B N 1
ATOM 11443 C CA . ILE B 1 440 ? -28.537 -14.437 12.109 1.00 56.27 600 ILE B CA 1
ATOM 11444 C C . ILE B 1 440 ? -29.614 -13.348 12.253 1.00 56.57 600 ILE B C 1
ATOM 11445 O O . ILE B 1 440 ? -29.952 -12.651 11.296 1.00 56.34 600 ILE B O 1
ATOM 11450 N N . ASN B 1 441 ? -30.186 -13.269 13.454 1.00 56.70 601 ASN B N 1
ATOM 11451 C CA . ASN B 1 441 ? -31.049 -12.147 13.889 1.00 56.13 601 ASN B CA 1
ATOM 11452 C C . ASN B 1 441 ? -32.425 -12.086 13.212 1.00 56.24 601 ASN B C 1
ATOM 11453 O O . ASN B 1 441 ? -32.975 -11.001 13.030 1.00 55.53 601 ASN B O 1
ATOM 11458 N N . ARG B 1 442 ? -32.974 -13.252 12.859 1.00 56.09 602 ARG B N 1
ATOM 11459 C CA . ARG B 1 442 ? -34.344 -13.341 12.338 1.00 56.52 602 ARG B CA 1
ATOM 11460 C C . ARG B 1 442 ? -35.360 -13.409 13.482 1.00 56.37 602 ARG B C 1
ATOM 11461 O O . ARG B 1 442 ? -36.128 -14.376 13.631 1.00 55.22 602 ARG B O 1
ATOM 11469 N N . THR B 1 443 ? -35.352 -12.347 14.278 1.00 56.20 603 THR B N 1
ATOM 11470 C CA . THR B 1 443 ? -36.322 -12.162 15.332 1.00 57.15 603 THR B CA 1
ATOM 11471 C C . THR B 1 443 ? -37.668 -11.857 14.687 1.00 58.01 603 THR B C 1
ATOM 11472 O O . THR B 1 443 ? -37.708 -11.406 13.544 1.00 59.21 603 THR B O 1
ATOM 11476 N N . PRO B 1 444 ? -38.777 -12.077 15.410 1.00 57.63 604 PRO B N 1
ATOM 11477 C CA . PRO B 1 444 ? -40.094 -11.814 14.844 1.00 58.30 604 PRO B CA 1
ATOM 11478 C C . PRO B 1 444 ? -40.136 -10.490 14.086 1.00 59.62 604 PRO B C 1
ATOM 11479 O O . PRO B 1 444 ? -40.758 -10.413 13.028 1.00 60.75 604 PRO B O 1
ATOM 11483 N N . SER B 1 445 ? -39.460 -9.475 14.626 1.00 59.24 605 SER B N 1
ATOM 11484 C CA . SER B 1 445 ? -39.381 -8.156 14.002 1.00 59.27 605 SER B CA 1
ATOM 11485 C C . SER B 1 445 ? -38.573 -8.145 12.704 1.00 59.00 605 SER B C 1
ATOM 11486 O O . SER B 1 445 ? -38.913 -7.437 11.753 1.00 60.04 605 SER B O 1
ATOM 11489 N N . GLN B 1 446 ? -37.515 -8.941 12.661 1.00 57.67 606 GLN B N 1
ATOM 11490 C CA . GLN B 1 446 ? -36.582 -8.917 11.539 1.00 57.36 606 GLN B CA 1
ATOM 11491 C C . GLN B 1 446 ? -36.550 -10.226 10.755 1.00 57.30 606 GLN B C 1
ATOM 11492 O O . GLN B 1 446 ? -35.556 -10.547 10.107 1.00 56.75 606 GLN B O 1
ATOM 11498 N N . GLN B 1 447 ? -37.647 -10.976 10.812 1.00 57.72 607 GLN B N 1
ATOM 11499 C CA . GLN B 1 447 ? -37.742 -12.307 10.188 1.00 57.99 607 GLN B CA 1
ATOM 11500 C C . GLN B 1 447 ? -37.526 -12.236 8.677 1.00 59.13 607 GLN B C 1
ATOM 11501 O O . GLN B 1 447 ? -36.950 -13.130 8.059 1.00 58.40 607 GLN B O 1
ATOM 11507 N N . THR B 1 448 ? -37.996 -11.136 8.104 1.00 60.77 608 THR B N 1
ATOM 11508 C CA . THR B 1 448 ? -37.910 -10.888 6.678 1.00 60.82 608 THR B CA 1
ATOM 11509 C C . THR B 1 448 ? -36.472 -10.564 6.190 1.00 59.59 608 THR B C 1
ATOM 11510 O O . THR B 1 448 ? -36.156 -10.786 5.028 1.00 59.58 608 THR B O 1
ATOM 11514 N N . GLY B 1 449 ? -35.610 -10.072 7.080 1.00 58.25 609 GLY B N 1
ATOM 11515 C CA . GLY B 1 449 ? -34.294 -9.533 6.710 1.00 57.23 609 GLY B CA 1
ATOM 11516 C C . GLY B 1 449 ? -34.161 -8.078 7.110 1.00 57.18 609 GLY B C 1
ATOM 11517 O O . GLY B 1 449 ? -33.069 -7.530 7.127 1.00 56.44 609 GLY B O 1
ATOM 11518 N N . ASN B 1 450 ? -35.289 -7.463 7.450 1.00 58.54 610 ASN B N 1
ATOM 11519 C CA . ASN B 1 450 ? -35.376 -6.045 7.774 1.00 60.32 610 ASN B CA 1
ATOM 11520 C C . ASN B 1 450 ? -36.374 -5.840 8.902 1.00 60.92 610 ASN B C 1
ATOM 11521 O O . ASN B 1 450 ? -37.340 -6.597 9.037 1.00 59.76 610 ASN B O 1
ATOM 11526 N N . HIS B 1 451 ? -36.139 -4.816 9.723 1.00 62.71 611 HIS B N 1
ATOM 11527 C CA . HIS B 1 451 ? -37.075 -4.486 10.806 1.00 63.68 611 HIS B CA 1
ATOM 11528 C C . HIS B 1 451 ? -38.412 -4.108 10.183 1.00 63.77 611 HIS B C 1
ATOM 11529 O O . HIS B 1 451 ? -38.455 -3.500 9.120 1.00 65.18 611 HIS B O 1
ATOM 11536 N N . ILE B 1 452 ? -39.493 -4.535 10.822 1.00 62.42 612 ILE B N 1
ATOM 11537 C CA . ILE B 1 452 ? -40.845 -4.164 10.431 1.00 62.05 612 ILE B CA 1
ATOM 11538 C C . ILE B 1 452 ? -41.633 -3.929 11.700 1.00 61.87 612 ILE B C 1
ATOM 11539 O O . ILE B 1 452 ? -41.843 -4.863 12.460 1.00 62.30 612 ILE B O 1
ATOM 11544 N N . SER B 1 453 ? -42.037 -2.690 11.953 1.00 61.69 613 SER B N 1
ATOM 11545 C CA . SER B 1 453 ? -42.814 -2.398 13.140 1.00 60.60 613 SER B CA 1
ATOM 11546 C C . SER B 1 453 ? -44.240 -2.777 12.823 1.00 61.06 613 SER B C 1
ATOM 11547 O O . SER B 1 453 ? -44.797 -2.317 11.846 1.00 60.99 613 SER B O 1
ATOM 11550 N N . TYR B 1 454 ? -44.813 -3.653 13.639 1.00 62.58 614 TYR B N 1
ATOM 11551 C CA . TYR B 1 454 ? -46.225 -4.048 13.504 1.00 63.53 614 TYR B CA 1
ATOM 11552 C C . TYR B 1 454 ? -47.094 -3.265 14.479 1.00 64.17 614 TYR B C 1
ATOM 11553 O O . TYR B 1 454 ? -48.303 -3.462 14.524 1.00 63.80 614 TYR B O 1
ATOM 11562 N N . ALA B 1 455 ? -46.469 -2.376 15.251 1.00 65.06 615 ALA B N 1
ATOM 11563 C CA . ALA B 1 455 ? -47.138 -1.688 16.356 1.00 66.57 615 ALA B CA 1
ATOM 11564 C C . ALA B 1 455 ? -47.755 -0.348 15.925 1.00 67.43 615 ALA B C 1
ATOM 11565 O O . ALA B 1 455 ? -47.223 0.310 15.035 1.00 67.17 615 ALA B O 1
ATOM 11567 N N . SER B 1 456 ? -48.868 0.018 16.580 1.00 68.44 616 SER B N 1
ATOM 11568 C CA . SER B 1 456 ? -49.549 1.332 16.454 1.00 68.77 616 SER B CA 1
ATOM 11569 C C . SER B 1 456 ? -48.945 2.403 17.369 1.00 69.41 616 SER B C 1
ATOM 11570 O O . SER B 1 456 ? -48.074 2.112 18.193 1.00 68.74 616 SER B O 1
ATOM 11573 N N . GLN B 1 457 ? -49.418 3.643 17.208 1.00 70.37 617 GLN B N 1
ATOM 11574 C CA . GLN B 1 457 ? -48.771 4.834 17.774 1.00 70.22 617 GLN B CA 1
ATOM 11575 C C . GLN B 1 457 ? -48.650 4.834 19.286 1.00 70.31 617 GLN B C 1
ATOM 11576 O O . GLN B 1 457 ? -47.624 5.321 19.789 1.00 71.48 617 GLN B O 1
ATOM 11578 N N . PRO B 1 458 ? -49.691 4.303 20.016 1.00 68.57 618 PRO B N 1
ATOM 11579 C CA . PRO B 1 458 ? -49.504 4.282 21.486 1.00 66.44 618 PRO B CA 1
ATOM 11580 C C . PRO B 1 458 ? -48.434 3.288 21.916 1.00 64.57 618 PRO B C 1
ATOM 11581 O O . PRO B 1 458 ? -47.670 3.573 22.825 1.00 64.30 618 PRO B O 1
ATOM 11585 N N . TYR B 1 459 ? -48.380 2.145 21.231 1.00 63.53 619 TYR B N 1
ATOM 11586 C CA . TYR B 1 459 ? -47.513 1.013 21.592 1.00 62.00 619 TYR B CA 1
ATOM 11587 C C . TYR B 1 459 ? -46.175 1.065 20.860 1.00 61.82 619 TYR B C 1
ATOM 11588 O O . TYR B 1 459 ? -46.066 1.689 19.806 1.00 63.17 619 TYR B O 1
ATOM 11597 N N . SER B 1 460 ? -45.160 0.418 21.427 1.00 60.60 620 SER B N 1
ATOM 11598 C CA . SER B 1 460 ? -43.806 0.419 20.855 1.00 59.67 620 SER B CA 1
ATOM 11599 C C . SER B 1 460 ? -43.633 -0.730 19.869 1.00 60.09 620 SER B C 1
ATOM 11600 O O . SER B 1 460 ? -44.243 -1.787 20.023 1.00 60.31 620 SER B O 1
ATOM 11603 N N . GLY B 1 461 ? -42.797 -0.512 18.854 1.00 60.91 621 GLY B N 1
ATOM 11604 C CA . GLY B 1 461 ? -42.439 -1.557 17.877 1.00 60.50 621 GLY B CA 1
ATOM 11605 C C . GLY B 1 461 ? -40.949 -1.887 17.859 1.00 59.81 621 GLY B C 1
ATOM 11606 O O . GLY B 1 461 ? -40.390 -2.242 16.815 1.00 59.41 621 GLY B O 1
ATOM 11607 N N . ASP B 1 462 ? -40.305 -1.758 19.014 1.00 59.34 622 ASP B N 1
ATOM 11608 C CA . ASP B 1 462 ? -38.886 -2.026 19.130 1.00 59.34 622 ASP B CA 1
ATOM 11609 C C . ASP B 1 462 ? -38.649 -3.517 19.197 1.00 60.08 622 ASP B C 1
ATOM 11610 O O . ASP B 1 462 ? -39.520 -4.285 19.611 1.00 60.12 622 ASP B O 1
ATOM 11615 N N . ASP B 1 463 ? -37.443 -3.900 18.802 1.00 60.62 623 ASP B N 1
ATOM 11616 C CA . ASP B 1 463 ? -36.982 -5.270 18.857 1.00 60.58 623 ASP B CA 1
ATOM 11617 C C . ASP B 1 463 ? -35.707 -5.282 19.677 1.00 60.04 623 ASP B C 1
ATOM 11618 O O . ASP B 1 463 ? -34.762 -4.581 19.346 1.00 62.13 623 ASP B O 1
ATOM 11623 N N . TRP B 1 464 ? -35.680 -6.072 20.746 1.00 59.16 624 TRP B N 1
ATOM 11624 C CA . TRP B 1 464 ? -34.493 -6.179 21.598 1.00 57.74 624 TRP B CA 1
ATOM 11625 C C . TRP B 1 464 ? -33.750 -7.497 21.416 1.00 55.91 624 TRP B C 1
ATOM 11626 O O . TRP B 1 464 ? -32.826 -7.804 22.173 1.00 53.89 624 TRP B O 1
ATOM 11637 N N . GLY B 1 465 ? -34.151 -8.273 20.415 1.00 55.49 625 GLY B N 1
ATOM 11638 C CA . GLY B 1 465 ? -33.538 -9.567 20.172 1.00 54.33 625 GLY B CA 1
ATOM 11639 C C . GLY B 1 465 ? -32.097 -9.488 19.704 1.00 53.87 625 GLY B C 1
ATOM 11640 O O . GLY B 1 465 ? -31.569 -8.413 19.433 1.00 55.31 625 GLY B O 1
ATOM 11641 N N . TYR B 1 466 ? -31.462 -10.646 19.633 1.00 52.94 626 TYR B N 1
ATOM 11642 C CA . TYR B 1 466 ? -30.096 -10.805 19.113 1.00 53.05 626 TYR B CA 1
ATOM 11643 C C . TYR B 1 466 ? -29.811 -12.301 19.065 1.00 52.97 626 TYR B C 1
ATOM 11644 O O . TYR B 1 466 ? -30.352 -13.045 19.871 1.00 54.57 626 TYR B O 1
ATOM 11653 N N . GLU B 1 467 ? -28.967 -12.750 18.141 1.00 51.80 627 GLU B N 1
ATOM 11654 C CA . GLU B 1 467 ? -28.912 -14.179 17.806 1.00 50.52 627 GLU B CA 1
ATOM 11655 C C . GLU B 1 467 ? -28.146 -15.020 18.821 1.00 49.29 627 GLU B C 1
ATOM 11656 O O . GLU B 1 467 ? -28.580 -16.120 19.173 1.00 47.34 627 GLU B O 1
ATOM 11662 N N . LEU B 1 468 ? -27.007 -14.486 19.259 1.00 49.67 628 LEU B N 1
ATOM 11663 C CA . LEU B 1 468 ? -26.065 -15.182 20.140 1.00 49.69 628 LEU B CA 1
ATOM 11664 C C . LEU B 1 468 ? -26.306 -14.835 21.600 1.00 49.73 628 LEU B C 1
ATOM 11665 O O . LEU B 1 468 ? -25.947 -13.766 22.073 1.00 48.28 628 LEU B O 1
ATOM 11670 N N . LEU B 1 469 ? -26.899 -15.778 22.318 1.00 50.56 629 LEU B N 1
ATOM 11671 C CA . LEU B 1 469 ? -27.354 -15.524 23.665 1.00 50.53 629 LEU B CA 1
ATOM 11672 C C . LEU B 1 469 ? -26.398 -16.142 24.645 1.00 50.34 629 LEU B C 1
ATOM 11673 O O . LEU B 1 469 ? -25.807 -15.441 25.474 1.00 49.40 629 LEU B O 1
ATOM 11678 N N . LEU B 1 470 ? -26.273 -17.464 24.527 1.00 50.51 630 LEU B N 1
ATOM 11679 C CA . LEU B 1 470 ? -25.542 -18.290 25.478 1.00 49.54 630 LEU B CA 1
ATOM 11680 C C . LEU B 1 470 ?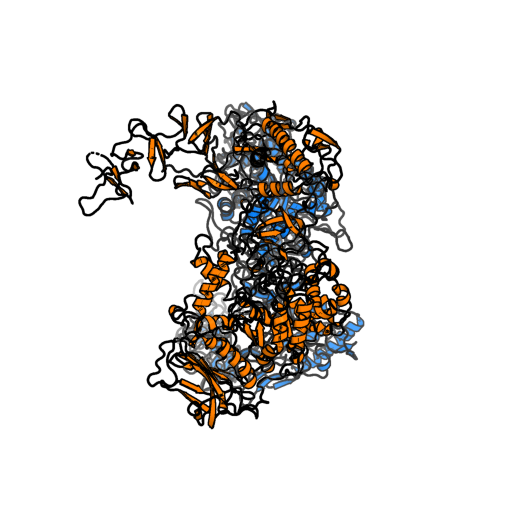 -25.055 -19.544 24.768 1.00 50.61 630 LEU B C 1
ATOM 11681 O O . LEU B 1 470 ? -25.639 -19.969 23.747 1.00 50.82 630 LEU B O 1
ATOM 11686 N N . GLY B 1 471 ? -23.972 -20.116 25.302 1.00 50.09 631 GLY B N 1
ATOM 11687 C CA . GLY B 1 471 ? -23.445 -21.407 24.837 1.00 49.25 631 GLY B CA 1
ATOM 11688 C C . GLY B 1 471 ? -23.152 -21.512 23.351 1.00 48.07 631 GLY B C 1
ATOM 11689 O O . GLY B 1 471 ? -22.602 -20.598 22.751 1.00 47.63 631 GLY B O 1
ATOM 11690 N N . ASN B 1 472 ? -23.537 -22.640 22.767 1.00 47.92 632 ASN B N 1
ATOM 11691 C CA . ASN B 1 472 ? -23.369 -22.896 21.338 1.00 48.51 632 ASN B CA 1
ATOM 11692 C C . ASN B 1 472 ? -24.682 -22.628 20.589 1.00 48.87 632 ASN B C 1
ATOM 11693 O O . ASN B 1 472 ? -25.646 -23.353 20.801 1.00 49.07 632 ASN B O 1
ATOM 11698 N N . ASP B 1 473 ? -24.726 -21.595 19.735 1.00 49.05 633 ASP B N 1
ATOM 11699 C CA . ASP B 1 473 ? -25.994 -21.139 19.153 1.00 49.51 633 ASP B CA 1
ATOM 11700 C C . ASP B 1 473 ? -26.428 -22.003 17.976 1.00 50.34 633 ASP B C 1
ATOM 11701 O O . ASP B 1 473 ? -25.731 -22.077 16.970 1.00 50.98 633 ASP B O 1
ATOM 11706 N N . VAL B 1 474 ? -27.562 -22.685 18.126 1.00 50.73 634 VAL B N 1
ATOM 11707 C CA . VAL B 1 474 ? -28.125 -23.512 17.053 1.00 51.46 634 VAL B CA 1
ATOM 11708 C C . VAL B 1 474 ? -28.640 -22.615 15.927 1.00 52.30 634 VAL B C 1
ATOM 11709 O O . VAL B 1 474 ? -29.251 -21.580 16.192 1.00 51.81 634 VAL B O 1
ATOM 11713 N N . ASP B 1 475 ? -28.388 -23.039 14.682 1.00 53.37 635 ASP B N 1
ATOM 11714 C CA . ASP B 1 475 ? -28.814 -22.309 13.480 1.00 53.48 635 ASP B CA 1
ATOM 11715 C C . ASP B 1 475 ? -30.176 -22.810 13.027 1.00 53.35 635 ASP B C 1
ATOM 11716 O O . ASP B 1 475 ? -30.282 -23.823 12.340 1.00 52.82 635 ASP B O 1
ATOM 11721 N N . ASN B 1 476 ? -31.211 -22.065 13.409 1.00 53.67 636 ASN B N 1
ATOM 11722 C CA . ASN B 1 476 ? -32.611 -22.407 13.103 1.00 53.43 636 ASN B CA 1
ATOM 11723 C C . ASN B 1 476 ? -33.125 -21.803 11.788 1.00 52.79 636 ASN B C 1
ATOM 11724 O O . ASN B 1 476 ? -34.329 -21.817 11.522 1.00 51.11 636 ASN B O 1
ATOM 11729 N N . SER B 1 477 ? -32.197 -21.268 10.990 1.00 52.62 637 SER B N 1
ATOM 11730 C CA . SER B 1 477 ? -32.464 -20.880 9.605 1.00 52.33 637 SER B CA 1
ATOM 11731 C C . SER B 1 477 ? -32.074 -22.000 8.647 1.00 52.50 637 SER B C 1
ATOM 11732 O O . SER B 1 477 ? -32.349 -21.922 7.470 1.00 53.83 637 SER B O 1
ATOM 11735 N N . ASN B 1 478 ? -31.401 -23.021 9.145 1.00 52.35 638 ASN B N 1
ATOM 11736 C CA . ASN B 1 478 ? -31.074 -24.176 8.343 1.00 53.58 638 ASN B CA 1
ATOM 11737 C C . ASN B 1 478 ? -32.293 -25.098 8.298 1.00 55.12 638 ASN B C 1
ATOM 11738 O O . ASN B 1 478 ? -32.770 -25.529 9.348 1.00 54.24 638 ASN B O 1
ATOM 11743 N N . PRO B 1 479 ? -32.818 -25.399 7.087 1.00 57.71 639 PRO B N 1
ATOM 11744 C CA . PRO B 1 479 ? -34.001 -26.266 7.012 1.00 58.49 639 PRO B CA 1
ATOM 11745 C C . PRO B 1 479 ? -33.837 -27.680 7.564 1.00 58.74 639 PRO B C 1
ATOM 11746 O O . PRO B 1 479 ? -34.824 -28.246 8.030 1.00 59.65 639 PRO B O 1
ATOM 11750 N N . ILE B 1 480 ? -32.635 -28.248 7.552 1.00 58.52 640 ILE B N 1
ATOM 11751 C CA . ILE B 1 480 ? -32.474 -29.586 8.140 1.00 58.54 640 ILE B CA 1
ATOM 11752 C C . ILE B 1 480 ? -32.676 -29.467 9.655 1.00 58.92 640 ILE B C 1
ATOM 11753 O O . ILE B 1 480 ? -33.307 -30.347 10.276 1.00 60.50 640 ILE B O 1
ATOM 11758 N N . VAL B 1 481 ? -32.149 -28.380 10.234 1.00 57.61 641 VAL B N 1
ATOM 11759 C CA . VAL B 1 481 ? -32.329 -28.078 11.658 1.00 56.54 641 VAL B CA 1
ATOM 11760 C C . VAL B 1 481 ? -33.802 -27.879 11.988 1.00 56.10 641 VAL B C 1
ATOM 11761 O O . VAL B 1 481 ? -34.320 -28.499 12.918 1.00 55.12 641 VAL B O 1
ATOM 11765 N N . GLN B 1 482 ? -34.459 -27.003 11.233 1.00 56.00 642 GLN B N 1
ATOM 11766 C CA . GLN B 1 482 ? -35.886 -26.725 11.434 1.00 56.96 642 GLN B CA 1
ATOM 11767 C C . GLN B 1 482 ? -36.735 -27.990 11.500 1.00 57.01 642 GLN B C 1
ATOM 11768 O O . GLN B 1 482 ? -37.673 -28.057 12.298 1.00 57.31 642 GLN B O 1
ATOM 11774 N N . ALA B 1 483 ? -36.402 -28.976 10.663 1.00 57.21 643 ALA B N 1
ATOM 11775 C CA . ALA B 1 483 ? -37.034 -30.317 10.699 1.00 57.45 643 ALA B CA 1
ATOM 11776 C C . ALA B 1 483 ? -36.699 -31.069 11.982 1.00 57.40 643 ALA B C 1
ATOM 11777 O O . ALA B 1 483 ? -37.572 -31.663 12.601 1.00 57.65 643 ALA B O 1
ATOM 11779 N N . GLU B 1 484 ? -35.434 -31.034 12.384 1.00 56.67 644 GLU B N 1
ATOM 11780 C CA . GLU B 1 484 ? -35.029 -31.595 13.671 1.00 55.48 644 GLU B CA 1
ATOM 11781 C C . GLU B 1 484 ? -35.725 -30.930 14.879 1.00 54.46 644 GLU B C 1
ATOM 11782 O O . GLU B 1 484 ? -35.947 -31.580 15.899 1.00 53.01 644 GLU B O 1
ATOM 11788 N N . GLN B 1 485 ? -36.076 -29.650 14.762 1.00 54.01 645 GLN B N 1
ATOM 11789 C CA . GLN B 1 485 ? -36.863 -28.983 15.810 1.00 53.78 645 GLN B CA 1
ATOM 11790 C C . GLN B 1 485 ? -38.297 -29.534 15.863 1.00 53.50 645 GLN B C 1
ATOM 11791 O O . GLN B 1 485 ? -38.842 -29.785 16.932 1.00 51.45 645 GLN B O 1
ATOM 11797 N N . LEU B 1 486 ? -38.896 -29.723 14.698 1.00 54.74 646 LEU B N 1
ATOM 11798 C CA . LEU B 1 486 ? -40.192 -30.385 14.612 1.00 56.40 646 LEU B CA 1
ATOM 11799 C C . LEU B 1 486 ? -40.140 -31.777 15.256 1.00 55.66 646 LEU B C 1
ATOM 11800 O O . LEU B 1 486 ? -41.021 -32.152 16.011 1.00 54.85 646 LEU B O 1
ATOM 11805 N N . ASN B 1 487 ? -39.106 -32.540 14.928 1.00 55.84 647 ASN B N 1
ATOM 11806 C CA . ASN B 1 487 ? -38.962 -33.912 15.410 1.00 55.75 647 ASN B CA 1
ATOM 11807 C C . ASN B 1 487 ? -39.026 -33.961 16.899 1.00 55.36 647 ASN B C 1
ATOM 11808 O O . ASN B 1 487 ? -39.706 -34.806 17.479 1.00 56.00 647 ASN B O 1
ATOM 11813 N N . TRP B 1 488 ? -38.287 -33.038 17.505 1.00 55.69 648 TRP B N 1
ATOM 11814 C CA . TRP B 1 488 ? -38.174 -32.920 18.964 1.00 55.05 648 TRP B CA 1
ATOM 11815 C C . TRP B 1 488 ? -39.529 -32.626 19.614 1.00 54.45 648 TRP B C 1
ATOM 11816 O O . TRP B 1 488 ? -39.891 -33.234 20.618 1.00 53.51 648 TRP B O 1
ATOM 11827 N N . ILE B 1 489 ? -40.277 -31.709 19.003 1.00 54.31 649 ILE B N 1
ATOM 11828 C CA . ILE B 1 489 ? -41.619 -31.365 19.460 1.00 54.00 649 ILE B CA 1
ATOM 11829 C C . ILE B 1 489 ? -42.538 -32.584 19.415 1.00 54.43 649 ILE B C 1
ATOM 11830 O O . ILE B 1 489 ? -43.294 -32.820 20.339 1.00 53.70 649 ILE B O 1
ATOM 11835 N N . HIS B 1 490 ? -42.447 -33.364 18.346 1.00 55.96 650 HIS B N 1
ATOM 11836 C CA . HIS B 1 490 ? -43.240 -34.593 18.223 1.00 57.28 650 HIS B CA 1
ATOM 11837 C C . HIS B 1 490 ? -42.889 -35.587 19.324 1.00 56.82 650 HIS B C 1
ATOM 11838 O O . HIS B 1 490 ? -43.765 -36.231 19.902 1.00 57.38 650 HIS B O 1
ATOM 11845 N N . TYR B 1 491 ? -41.596 -35.700 19.592 1.00 55.65 651 TYR B N 1
ATOM 11846 C CA . TYR B 1 491 ? -41.092 -36.613 20.596 1.00 54.96 651 TYR B CA 1
ATOM 11847 C C . TYR B 1 491 ? -41.631 -36.250 21.958 1.00 54.87 651 TYR B C 1
ATOM 11848 O O . TYR B 1 491 ? -42.142 -37.107 22.668 1.00 56.84 651 TYR B O 1
ATOM 11857 N N . LEU B 1 492 ? -41.547 -34.975 22.310 1.00 53.79 652 LEU B N 1
ATOM 11858 C CA . LEU B 1 492 ? -42.026 -34.513 23.606 1.00 53.16 652 LEU B CA 1
ATOM 11859 C C . LEU B 1 492 ? -43.519 -34.756 23.746 1.00 53.34 652 LEU B C 1
ATOM 11860 O O . LEU B 1 492 ? -43.961 -35.314 24.740 1.00 52.45 652 LEU B O 1
ATOM 11865 N N . MET B 1 493 ? -44.280 -34.349 22.733 1.00 54.08 653 MET B N 1
ATOM 11866 C CA . MET B 1 493 ? -45.739 -34.524 22.728 1.00 55.37 653 MET B CA 1
ATOM 11867 C C . MET B 1 493 ? -46.178 -35.990 22.735 1.00 55.68 653 MET B C 1
ATOM 11868 O O . MET B 1 493 ? -47.356 -36.272 22.942 1.00 56.34 653 MET B O 1
ATOM 11873 N N . ASN B 1 494 ? -45.248 -36.905 22.461 1.00 55.73 654 ASN B N 1
ATOM 11874 C CA . ASN B 1 494 ? -45.486 -38.348 22.568 1.00 56.36 654 ASN B CA 1
ATOM 11875 C C . ASN B 1 494 ? -44.450 -39.067 23.440 1.00 56.26 654 ASN B C 1
ATOM 11876 O O . ASN B 1 494 ? -44.160 -40.247 23.255 1.00 55.25 654 ASN B O 1
ATOM 11881 N N . PHE B 1 495 ? -43.942 -38.350 24.434 1.00 55.70 655 PHE B N 1
ATOM 11882 C CA . PHE B 1 495 ? -42.857 -38.847 25.265 1.00 55.01 655 PHE B CA 1
ATOM 11883 C C . PHE B 1 495 ? -43.190 -40.164 25.957 1.00 54.40 655 PHE B C 1
ATOM 11884 O O . PHE B 1 495 ? -42.357 -41.050 26.051 1.00 52.63 655 PHE B O 1
ATOM 11892 N N . GLY B 1 496 ? -44.417 -40.274 26.443 1.00 55.51 656 GLY B N 1
ATOM 11893 C CA . GLY B 1 496 ? -44.857 -41.457 27.184 1.00 56.06 656 GLY B CA 1
ATOM 11894 C C . GLY B 1 496 ? -44.951 -42.718 26.352 1.00 55.98 656 GLY B C 1
ATOM 11895 O O . GLY B 1 496 ? -44.390 -43.746 26.708 1.00 54.11 656 GLY B O 1
ATOM 11896 N N . THR B 1 497 ? -45.670 -42.622 25.240 1.00 57.75 657 THR B N 1
ATOM 11897 C CA . THR B 1 497 ? -45.798 -43.743 24.305 1.00 59.62 657 THR B CA 1
ATOM 11898 C C . THR B 1 497 ? -44.429 -44.166 23.759 1.00 60.17 657 THR B C 1
ATOM 11899 O O . THR B 1 497 ? -44.151 -45.366 23.640 1.00 60.58 657 THR B O 1
ATOM 11903 N N . ILE B 1 498 ? -43.576 -43.179 23.462 1.00 59.32 658 ILE B N 1
ATOM 11904 C CA . ILE B 1 498 ? -42.240 -43.446 22.911 1.00 58.36 658 ILE B CA 1
ATOM 11905 C C . ILE B 1 498 ? -41.333 -44.204 23.886 1.00 57.68 658 ILE B C 1
ATOM 11906 O O . ILE B 1 498 ? -40.675 -45.172 23.510 1.00 57.46 658 ILE B O 1
ATOM 11911 N N . THR B 1 499 ? -41.297 -43.754 25.133 1.00 57.54 659 THR B N 1
ATOM 11912 C CA . THR B 1 499 ? -40.310 -44.257 26.090 1.00 57.68 659 THR B CA 1
ATOM 11913 C C . THR B 1 499 ? -40.782 -45.457 26.900 1.00 57.95 659 THR B C 1
ATOM 11914 O O . THR B 1 499 ? -39.972 -46.141 27.490 1.00 57.01 659 THR B O 1
ATOM 11918 N N . ALA B 1 500 ? -42.082 -45.710 26.937 1.00 59.55 660 ALA B N 1
ATOM 11919 C CA . ALA B 1 500 ? -42.617 -46.823 27.725 1.00 60.48 660 ALA B CA 1
ATOM 11920 C C . ALA B 1 500 ? -43.679 -47.599 26.939 1.00 61.58 660 ALA B C 1
ATOM 11921 O O . ALA B 1 500 ? -44.832 -47.680 27.354 1.00 61.71 660 ALA B O 1
ATOM 11923 N N . PRO B 1 501 ? -43.280 -48.208 25.814 1.00 62.31 661 PRO B N 1
ATOM 11924 C CA . PRO B 1 501 ? -44.250 -48.897 24.943 1.00 64.21 661 PRO B CA 1
ATOM 11925 C C . PRO B 1 501 ? -45.000 -50.062 25.620 1.00 65.56 661 PRO B C 1
ATOM 11926 O O . PRO B 1 501 ? -46.217 -50.178 25.492 1.00 65.49 661 PRO B O 1
ATOM 11930 N N . GLN B 1 502 ? -44.269 -50.899 26.346 1.00 66.88 662 GLN B N 1
ATOM 11931 C CA . GLN B 1 502 ? -44.856 -51.996 27.133 1.00 70.22 662 GLN B CA 1
ATOM 11932 C C . GLN B 1 502 ? -45.955 -51.539 28.120 1.00 70.35 662 GLN B C 1
ATOM 11933 O O . GLN B 1 502 ? -46.944 -52.240 28.313 1.00 72.70 662 GLN B O 1
ATOM 11939 N N . ASP B 1 503 ? -45.768 -50.380 28.747 1.00 68.45 663 ASP B N 1
ATOM 11940 C CA . ASP B 1 503 ? -46.733 -49.846 29.708 1.00 66.33 663 ASP B CA 1
ATOM 11941 C C . ASP B 1 503 ? -48.053 -49.527 28.988 1.00 65.14 663 ASP B C 1
ATOM 11942 O O . ASP B 1 503 ? -48.069 -48.701 28.060 1.00 64.24 663 ASP B O 1
ATOM 11947 N N . PRO B 1 504 ? -49.166 -50.158 29.421 1.00 64.32 664 PRO B N 1
ATOM 11948 C CA . PRO B 1 504 ? -50.461 -49.925 28.753 1.00 65.06 664 PRO B CA 1
ATOM 11949 C C . PRO B 1 504 ? -51.010 -48.502 28.912 1.00 65.31 664 PRO B C 1
ATOM 11950 O O . PRO B 1 504 ? -51.834 -48.070 28.110 1.00 66.72 664 PRO B O 1
ATOM 11954 N N . ASP B 1 505 ? -50.548 -47.793 29.938 1.00 65.01 665 ASP B N 1
ATOM 11955 C CA . ASP B 1 505 ? -50.897 -46.382 30.162 1.00 64.59 665 ASP B CA 1
ATOM 11956 C C . ASP B 1 505 ? -49.876 -45.374 29.582 1.00 63.66 665 ASP B C 1
ATOM 11957 O O . ASP B 1 505 ? -49.884 -44.189 29.930 1.00 62.42 665 ASP B O 1
ATOM 11962 N N . ALA B 1 506 ? -49.023 -45.828 28.672 1.00 63.63 666 ALA B N 1
ATOM 11963 C CA . ALA B 1 506 ? -48.003 -44.960 28.088 1.00 63.62 666 ALA B CA 1
ATOM 11964 C C . ALA B 1 506 ? -48.610 -43.677 27.503 1.00 63.91 666 ALA B C 1
ATOM 11965 O O . ALA B 1 506 ? -48.010 -42.604 27.586 1.00 62.68 666 ALA B O 1
ATOM 11967 N N . HIS B 1 507 ? -49.797 -43.813 26.909 1.00 64.55 667 HIS B N 1
ATOM 11968 C CA . HIS B 1 507 ? -50.494 -42.707 26.235 1.00 64.48 667 HIS B CA 1
ATOM 11969 C C . HIS B 1 507 ? -50.951 -41.580 27.169 1.00 63.26 667 HIS B C 1
ATOM 11970 O O . HIS B 1 507 ? -51.191 -40.453 26.721 1.00 61.53 667 HIS B O 1
ATOM 11977 N N . LEU B 1 508 ? -51.072 -41.877 28.458 1.00 62.54 668 LEU B N 1
ATOM 11978 C CA . LEU B 1 508 ? -51.417 -40.847 29.436 1.00 62.57 668 LEU B CA 1
ATOM 11979 C C . LEU B 1 508 ? -50.214 -40.021 29.978 1.00 61.34 668 LEU B C 1
ATOM 11980 O O . LEU B 1 508 ? -50.409 -39.056 30.725 1.00 60.07 668 LEU B O 1
ATOM 11985 N N . ALA B 1 509 ? -48.988 -40.378 29.582 1.00 60.64 669 ALA B N 1
ATOM 11986 C CA . ALA B 1 509 ? -47.762 -39.685 30.050 1.00 58.61 669 ALA B CA 1
ATOM 11987 C C . ALA B 1 509 ? -47.127 -38.794 28.964 1.00 57.96 669 ALA B C 1
ATOM 11988 O O . ALA B 1 509 ? -45.912 -38.572 28.942 1.00 56.35 669 ALA B O 1
ATOM 11990 N N . ASN B 1 510 ? -47.962 -38.272 28.074 1.00 58.40 670 ASN B N 1
ATOM 11991 C CA . ASN B 1 510 ? -47.498 -37.405 27.016 1.00 57.96 670 ASN B CA 1
ATOM 11992 C C . ASN B 1 510 ? -47.703 -35.953 27.384 1.00 56.14 670 ASN B C 1
ATOM 11993 O O . ASN B 1 510 ? -48.696 -35.608 27.998 1.00 55.30 670 ASN B O 1
ATOM 11998 N N . PHE B 1 511 ? -46.755 -35.110 26.999 1.00 55.05 671 PHE B N 1
ATOM 11999 C CA . PHE B 1 511 ? -46.897 -33.664 27.137 1.00 54.59 671 PHE B CA 1
ATOM 12000 C C . PHE B 1 511 ? -48.055 -33.180 26.282 1.00 54.20 671 PHE B C 1
ATOM 12001 O O . PHE B 1 511 ? -48.555 -33.927 25.447 1.00 55.09 671 PHE B O 1
ATOM 12009 N N . ASP B 1 512 ? -48.480 -31.936 26.496 1.00 53.44 672 ASP B N 1
ATOM 12010 C CA . ASP B 1 512 ? -49.651 -31.391 25.803 1.00 54.13 672 ASP B CA 1
ATOM 12011 C C . ASP B 1 512 ? -49.368 -30.110 25.054 1.00 53.40 672 ASP B C 1
ATOM 12012 O O . ASP B 1 512 ? -49.748 -29.968 23.907 1.00 54.14 672 ASP B O 1
ATOM 12017 N N . SER B 1 513 ? -48.719 -29.174 25.709 1.00 53.01 673 SER B N 1
ATOM 12018 C CA . SER B 1 513 ? -48.460 -27.881 25.123 1.00 53.90 673 SER B CA 1
ATOM 12019 C C . SER B 1 513 ? -46.964 -27.643 25.158 1.00 54.45 673 SER B C 1
ATOM 12020 O O . SER B 1 513 ? -46.226 -28.503 25.657 1.00 54.56 673 SER B O 1
ATOM 12023 N N . ILE B 1 514 ? -46.516 -26.498 24.623 1.00 55.00 674 ILE B N 1
ATOM 12024 C CA . ILE B 1 514 ? -45.107 -26.068 24.711 1.00 54.72 674 ILE B CA 1
ATOM 12025 C C . ILE B 1 514 ? -44.950 -24.579 25.084 1.00 55.74 674 ILE B C 1
ATOM 12026 O O . ILE B 1 514 ? -45.834 -23.760 24.826 1.00 56.25 674 ILE B O 1
ATOM 12031 N N . ARG B 1 515 ? -43.813 -24.257 25.706 1.00 55.56 675 ARG B N 1
ATOM 12032 C CA . ARG B 1 515 ? -43.385 -22.878 25.937 1.00 54.93 675 ARG B CA 1
ATOM 12033 C C . ARG B 1 515 ? -42.217 -22.631 25.017 1.00 53.91 675 ARG B C 1
ATOM 12034 O O . ARG B 1 515 ? -41.193 -23.303 25.120 1.00 53.85 675 ARG B O 1
ATOM 12042 N N . ILE B 1 516 ? -42.342 -21.657 24.137 1.00 53.73 676 ILE B N 1
ATOM 12043 C CA . ILE B 1 516 ? -41.229 -21.326 23.268 1.00 53.97 676 ILE B CA 1
ATOM 12044 C C . ILE B 1 516 ? -40.315 -20.390 24.045 1.00 52.96 676 ILE B C 1
ATOM 12045 O O . ILE B 1 516 ? -40.757 -19.375 24.576 1.00 51.49 676 ILE B O 1
ATOM 12050 N N . ASP B 1 517 ? -39.041 -20.765 24.094 1.00 52.74 677 ASP B N 1
ATOM 12051 C CA . ASP B 1 517 ? -38.055 -20.129 24.951 1.00 53.33 677 ASP B CA 1
ATOM 12052 C C . ASP B 1 517 ? -37.098 -19.306 24.127 1.00 53.63 677 ASP B C 1
ATOM 12053 O O . ASP B 1 517 ? -36.568 -19.815 23.136 1.00 54.88 677 ASP B O 1
ATOM 12058 N N . ALA B 1 518 ? -36.826 -18.077 24.580 1.00 52.75 678 ALA B N 1
ATOM 12059 C CA . ALA B 1 518 ? -35.860 -17.175 23.938 1.00 52.82 678 ALA B CA 1
ATOM 12060 C C . ALA B 1 518 ? -36.277 -16.868 22.502 1.00 54.62 678 ALA B C 1
ATOM 12061 O O . ALA B 1 518 ? -35.490 -16.971 21.556 1.00 54.69 678 ALA B O 1
ATOM 12063 N N . VAL B 1 519 ? -37.535 -16.480 22.350 1.00 56.05 679 VAL B N 1
ATOM 12064 C CA . VAL B 1 519 ? -38.106 -16.204 21.036 1.00 56.79 679 VAL B CA 1
ATOM 12065 C C . VAL B 1 519 ? -37.336 -15.110 20.301 1.00 56.60 679 VAL B C 1
ATOM 12066 O O . VAL B 1 519 ? -37.202 -15.176 19.074 1.00 58.81 679 VAL B O 1
ATOM 12070 N N . ASP B 1 520 ? -36.824 -14.129 21.046 1.00 54.97 680 ASP B N 1
ATOM 12071 C CA . ASP B 1 520 ? -36.049 -13.032 20.457 1.00 54.70 680 ASP B CA 1
ATOM 12072 C C . ASP B 1 520 ? -34.581 -13.397 20.136 1.00 54.12 680 ASP B C 1
ATOM 12073 O O . ASP B 1 520 ? -33.796 -12.533 19.745 1.00 54.05 680 ASP B O 1
ATOM 12078 N N . ASN B 1 521 ? -34.207 -14.663 20.300 1.00 53.25 681 ASN B N 1
ATOM 12079 C CA . ASN B 1 521 ? -32.846 -15.085 20.021 1.00 52.11 681 ASN B CA 1
ATOM 12080 C C . ASN B 1 521 ? -32.759 -16.268 19.084 1.00 51.50 681 ASN B C 1
ATOM 12081 O O . ASN B 1 521 ? -31.690 -16.862 18.958 1.00 51.07 681 ASN B O 1
ATOM 12086 N N . VAL B 1 522 ? -33.874 -16.588 18.424 1.00 51.93 682 VAL B N 1
ATOM 12087 C CA . VAL B 1 522 ? -33.944 -17.662 17.415 1.00 53.39 682 VAL B CA 1
ATOM 12088 C C . VAL B 1 522 ? -34.748 -17.227 16.191 1.00 53.68 682 VAL B C 1
ATOM 12089 O O . VAL B 1 522 ? -35.485 -16.236 16.233 1.00 54.31 682 VAL B O 1
ATOM 12093 N N . ASP B 1 523 ? -34.623 -18.002 15.115 1.00 53.43 683 ASP B N 1
ATOM 12094 C CA . ASP B 1 523 ? -35.333 -17.724 13.867 1.00 53.14 683 ASP B CA 1
ATOM 12095 C C . ASP B 1 523 ? -36.834 -17.907 14.074 1.00 53.26 683 ASP B C 1
ATOM 12096 O O . ASP B 1 523 ? -37.305 -18.975 14.483 1.00 51.48 683 ASP B O 1
ATOM 12101 N N . ALA B 1 524 ? -37.578 -16.844 13.784 1.00 54.11 684 ALA B N 1
ATOM 12102 C CA . ALA B 1 524 ? -39.015 -16.818 14.038 1.00 54.17 684 ALA B CA 1
ATOM 12103 C C . ALA B 1 524 ? -39.771 -17.865 13.238 1.00 53.61 684 ALA B C 1
ATOM 12104 O O . ALA B 1 524 ? -40.880 -18.226 13.591 1.00 52.41 684 ALA B O 1
ATOM 12106 N N . ASP B 1 525 ? -39.166 -18.366 12.169 1.00 54.17 685 ASP B N 1
ATOM 12107 C CA . ASP B 1 525 ? -39.767 -19.459 11.390 1.00 55.47 685 ASP B CA 1
ATOM 12108 C C . ASP B 1 525 ? -40.313 -20.564 12.290 1.00 55.41 685 ASP B C 1
ATOM 12109 O O . ASP B 1 525 ? -41.328 -21.173 11.984 1.00 54.80 685 ASP B O 1
ATOM 12114 N N . LEU B 1 526 ? -39.635 -20.797 13.412 1.00 56.14 686 LEU B N 1
ATOM 12115 C CA . LEU B 1 526 ? -40.022 -21.842 14.368 1.00 56.03 686 LEU B CA 1
ATOM 12116 C C . LEU B 1 526 ? -41.427 -21.671 14.975 1.00 56.44 686 LEU B C 1
ATOM 12117 O O . LEU B 1 526 ? -42.090 -22.658 15.305 1.00 56.71 686 LEU B O 1
ATOM 12122 N N . LEU B 1 527 ? -41.884 -20.432 15.111 1.00 55.58 687 LEU B N 1
ATOM 12123 C CA . LEU B 1 527 ? -43.227 -20.188 15.626 1.00 55.86 687 LEU B CA 1
ATOM 12124 C C . LEU B 1 527 ? -44.277 -20.797 14.686 1.00 56.16 687 LEU B C 1
ATOM 12125 O O . LEU B 1 527 ? -45.268 -21.389 15.122 1.00 55.40 687 LEU B O 1
ATOM 12130 N N . GLN B 1 528 ? -44.042 -20.644 13.387 1.00 56.10 688 GLN B N 1
ATOM 12131 C CA . GLN B 1 528 ? -44.945 -21.168 12.378 1.00 56.09 688 GLN B CA 1
ATOM 12132 C C . GLN B 1 528 ? -44.821 -22.689 12.296 1.00 56.62 688 GLN B C 1
ATOM 12133 O O . GLN B 1 528 ? -45.836 -23.393 12.282 1.00 56.43 688 GLN B O 1
ATOM 12139 N N . ILE B 1 529 ? -43.584 -23.195 12.276 1.00 56.91 689 ILE B N 1
ATOM 12140 C CA . ILE B 1 529 ? -43.347 -24.646 12.259 1.00 57.67 689 ILE B CA 1
ATOM 12141 C C . ILE B 1 529 ? -44.213 -25.303 13.327 1.00 58.94 689 ILE B C 1
ATOM 12142 O O . ILE B 1 529 ? -44.904 -26.268 13.066 1.00 59.78 689 ILE B O 1
ATOM 12147 N N . ALA B 1 530 ? -44.175 -24.756 14.537 1.00 60.00 690 ALA B N 1
ATOM 12148 C CA . ALA B 1 530 ? -44.923 -25.312 15.659 1.00 60.69 690 ALA B CA 1
ATOM 12149 C C . ALA B 1 530 ? -46.440 -25.152 15.495 1.00 61.84 690 ALA B C 1
ATOM 12150 O O . ALA B 1 530 ? -47.188 -26.104 15.690 1.00 62.20 690 ALA B O 1
ATOM 12152 N N . GLY B 1 531 ? -46.885 -23.949 15.143 1.00 62.10 691 GLY B N 1
ATOM 12153 C CA . GLY B 1 531 ? -48.310 -23.696 14.935 1.00 62.72 691 GLY B CA 1
ATOM 12154 C C . GLY B 1 531 ? -48.909 -24.725 14.001 1.00 63.09 691 GLY B C 1
ATOM 12155 O O . GLY B 1 531 ? -49.969 -25.289 14.299 1.00 62.38 691 GLY B O 1
ATOM 12156 N N . ASP B 1 532 ? -48.209 -24.951 12.877 1.00 63.11 692 ASP B N 1
ATOM 12157 C CA . ASP B 1 532 ? -48.561 -25.969 11.869 1.00 63.98 692 ASP B CA 1
ATOM 12158 C C . ASP B 1 532 ? -48.711 -27.348 12.494 1.00 62.99 692 ASP B C 1
ATOM 12159 O O . ASP B 1 532 ? -49.651 -28.076 12.172 1.00 63.84 692 ASP B O 1
ATOM 12164 N N . TYR B 1 533 ? -47.760 -27.711 13.358 1.00 60.73 693 TYR B N 1
ATOM 12165 C CA . TYR B 1 533 ? -47.760 -29.022 14.013 1.00 59.60 693 TYR B CA 1
ATOM 12166 C C . TYR B 1 533 ? -49.056 -29.276 14.765 1.00 60.28 693 TYR B C 1
ATOM 12167 O O . TYR B 1 533 ? -49.695 -30.303 14.561 1.00 60.86 693 TYR B O 1
ATOM 12176 N N . PHE B 1 534 ? -49.448 -28.337 15.617 1.00 60.62 694 PHE B N 1
ATOM 12177 C CA . PHE B 1 534 ? -50.615 -28.534 16.483 1.00 62.02 694 PHE B CA 1
ATOM 12178 C C . PHE B 1 534 ? -51.948 -28.424 15.733 1.00 63.15 694 PHE B C 1
ATOM 12179 O O . PHE B 1 534 ? -52.950 -29.018 16.151 1.00 63.40 694 PHE B O 1
ATOM 12187 N N . LYS B 1 535 ? -51.961 -27.680 14.628 1.00 63.13 695 LYS B N 1
ATOM 12188 C CA . LYS B 1 535 ? -53.098 -27.734 13.711 1.00 63.88 695 LYS B CA 1
ATOM 12189 C C . LYS B 1 535 ? -53.159 -29.120 13.064 1.00 64.02 695 LYS B C 1
ATOM 12190 O O . LYS B 1 535 ? -54.226 -29.732 12.985 1.00 65.28 695 LYS B O 1
ATOM 12196 N N . ALA B 1 536 ? -52.002 -29.635 12.657 1.00 62.94 696 ALA B N 1
ATOM 12197 C CA . ALA B 1 536 ? -51.932 -30.953 12.024 1.00 63.22 696 ALA B CA 1
ATOM 12198 C C . ALA B 1 536 ? -52.318 -32.081 12.989 1.00 63.13 696 ALA B C 1
ATOM 12199 O O . ALA B 1 536 ? -53.130 -32.920 12.652 1.00 63.59 696 ALA B O 1
ATOM 12201 N N . ALA B 1 537 ? -51.741 -32.077 14.186 1.00 62.67 697 ALA B N 1
ATOM 12202 C CA . ALA B 1 537 ? -51.930 -33.158 15.156 1.00 63.00 697 ALA B CA 1
ATOM 12203 C C . ALA B 1 537 ? -53.251 -33.093 15.917 1.00 64.40 697 ALA B C 1
ATOM 12204 O O . ALA B 1 537 ? -53.922 -34.115 16.062 1.00 66.08 697 ALA B O 1
ATOM 12206 N N . TYR B 1 538 ? -53.620 -31.917 16.428 1.00 64.31 698 TYR B N 1
ATOM 12207 C CA . TYR B 1 538 ? -54.818 -31.806 17.309 1.00 64.70 698 TYR B CA 1
ATOM 12208 C C . TYR B 1 538 ? -55.946 -30.879 16.799 1.00 65.14 698 TYR B C 1
ATOM 12209 O O . TYR B 1 538 ? -56.898 -30.606 17.531 1.00 63.81 698 TYR B O 1
ATOM 12218 N N . GLN B 1 539 ? -55.845 -30.422 15.550 1.00 66.23 699 GLN B N 1
ATOM 12219 C CA . GLN B 1 539 ? -56.923 -29.669 14.895 1.00 68.10 699 GLN B CA 1
ATOM 12220 C C . GLN B 1 539 ? -57.318 -28.464 15.738 1.00 68.44 699 GLN B C 1
ATOM 12221 O O . GLN B 1 539 ? -58.490 -28.259 16.055 1.00 69.23 699 GLN B O 1
ATOM 12227 N N . VAL B 1 540 ? -56.307 -27.693 16.120 1.00 67.75 700 VAL B N 1
ATOM 12228 C CA . VAL B 1 540 ? -56.475 -26.548 17.017 1.00 67.65 700 VAL B CA 1
ATOM 12229 C C . VAL B 1 540 ? -57.082 -25.335 16.319 1.00 68.16 700 VAL B C 1
ATOM 12230 O O . VAL B 1 540 ? -57.537 -24.405 16.984 1.00 68.53 700 VAL B O 1
ATOM 12234 N N . GLY B 1 541 ? -57.088 -25.343 14.990 1.00 68.49 701 GLY B N 1
ATOM 12235 C CA . GLY B 1 541 ? -57.713 -24.268 14.235 1.00 69.65 701 GLY B CA 1
ATOM 12236 C C . GLY B 1 541 ? -59.227 -24.392 14.166 1.00 70.99 701 GLY B C 1
ATOM 12237 O O . GLY B 1 541 ? -59.917 -23.454 13.761 1.00 72.68 701 GLY B O 1
ATOM 12238 N N . GLU B 1 542 ? -59.745 -25.555 14.555 1.00 70.79 702 GLU B N 1
ATOM 12239 C CA . GLU B 1 542 ? -61.169 -25.898 14.403 1.00 71.57 702 GLU B CA 1
ATOM 12240 C C . GLU B 1 542 ? -62.117 -25.002 15.217 1.00 70.89 702 GLU B C 1
ATOM 12241 O O . GLU B 1 542 ? -63.083 -24.453 14.684 1.00 70.49 702 GLU B O 1
ATOM 12247 N N . ASN B 1 543 ? -61.818 -24.861 16.502 1.00 69.95 703 ASN B N 1
ATOM 12248 C CA . ASN B 1 543 ? -62.655 -24.107 17.432 1.00 69.91 703 ASN B CA 1
ATOM 12249 C C . ASN B 1 543 ? -61.927 -23.809 18.735 1.00 68.41 703 ASN B C 1
ATOM 12250 O O . ASN B 1 543 ? -60.846 -24.339 18.985 1.00 67.20 703 ASN B O 1
ATOM 12255 N N . ASP B 1 544 ? -62.535 -22.969 19.567 1.00 68.57 704 ASP B N 1
ATOM 12256 C CA . ASP B 1 544 ? -62.036 -22.723 20.928 1.00 67.80 704 ASP B CA 1
ATOM 12257 C C . ASP B 1 544 ? -61.747 -24.015 21.688 1.00 67.71 704 ASP B C 1
ATOM 12258 O O . ASP B 1 544 ? -60.719 -24.136 22.355 1.00 67.32 704 ASP B O 1
ATOM 12263 N N . LYS B 1 545 ? -62.667 -24.969 21.599 1.00 68.59 705 LYS B N 1
ATOM 12264 C CA . LYS B 1 545 ? -62.561 -26.206 22.369 1.00 68.69 705 LYS B CA 1
ATOM 12265 C C . LYS B 1 545 ? -61.250 -26.942 22.113 1.00 67.64 705 LYS B C 1
ATOM 12266 O O . LYS B 1 545 ? -60.578 -27.363 23.051 1.00 67.58 705 LYS B O 1
ATOM 12272 N N . ASN B 1 546 ? -60.875 -27.069 20.848 1.00 67.87 706 ASN B N 1
ATOM 12273 C CA . ASN B 1 546 ? -59.597 -27.688 20.483 1.00 67.03 706 ASN B CA 1
ATOM 12274 C C . ASN B 1 546 ? -58.394 -26.786 20.762 1.00 66.01 706 ASN B C 1
ATOM 12275 O O . ASN B 1 546 ? -57.390 -27.252 21.303 1.00 65.78 706 ASN B O 1
ATOM 12280 N N . ALA B 1 547 ? -58.496 -25.508 20.395 1.00 65.84 707 ALA B N 1
ATOM 12281 C CA . ALA B 1 547 ? -57.418 -24.537 20.641 1.00 65.12 707 ALA B CA 1
ATOM 12282 C C . ALA B 1 547 ? -57.020 -24.514 22.114 1.00 64.17 707 ALA B C 1
ATOM 12283 O O . ALA B 1 547 ? -55.846 -24.701 22.448 1.00 63.65 707 ALA B O 1
ATOM 12285 N N . ASN B 1 548 ? -58.022 -24.326 22.971 1.00 63.70 708 ASN B N 1
ATOM 12286 C CA . ASN B 1 548 ? -57.826 -24.195 24.415 1.00 63.12 708 ASN B CA 1
ATOM 12287 C C . ASN B 1 548 ? -57.396 -25.458 25.151 1.00 62.12 708 ASN B C 1
ATOM 12288 O O . ASN B 1 548 ? -57.061 -25.389 26.318 1.00 60.82 708 ASN B O 1
ATOM 12293 N N . GLN B 1 549 ? -57.426 -26.608 24.486 1.00 63.00 709 GLN B N 1
ATOM 12294 C CA . GLN B 1 549 ? -56.875 -27.857 25.053 1.00 62.76 709 GLN B CA 1
ATOM 12295 C C . GLN B 1 549 ? -55.371 -27.979 24.891 1.00 61.01 709 GLN B C 1
ATOM 12296 O O . GLN B 1 549 ? -54.758 -28.872 25.469 1.00 59.38 709 GLN B O 1
ATOM 12302 N N . HIS B 1 550 ? -54.785 -27.087 24.103 1.00 61.23 710 HIS B N 1
ATOM 12303 C CA . HIS B 1 550 ? -53.338 -26.999 23.988 1.00 61.39 710 HIS B CA 1
ATOM 12304 C C . HIS B 1 550 ? -52.904 -25.541 23.994 1.00 60.65 710 HIS B C 1
ATOM 12305 O O . HIS B 1 550 ? -52.930 -24.869 22.960 1.00 61.49 710 HIS B O 1
ATOM 12312 N N . ILE B 1 551 ? -52.530 -25.067 25.182 1.00 60.22 711 ILE B N 1
ATOM 12313 C CA . ILE B 1 551 ? -52.188 -23.663 25.413 1.00 60.16 711 ILE B CA 1
ATOM 12314 C C . ILE B 1 551 ? -50.679 -23.458 25.491 1.00 58.60 711 ILE B C 1
ATOM 12315 O O . ILE B 1 551 ? -50.057 -23.754 26.508 1.00 56.69 711 ILE B O 1
ATOM 12320 N N . HIS B 1 552 ? -50.134 -22.901 24.412 1.00 58.50 712 HIS B N 1
ATOM 12321 C CA . HIS B 1 552 ? -48.715 -22.637 24.284 1.00 57.72 712 HIS B CA 1
ATOM 12322 C C . HIS B 1 552 ? -48.428 -21.189 24.677 1.00 56.48 712 HIS B C 1
ATOM 12323 O O . HIS B 1 552 ? -49.337 -20.368 24.726 1.00 56.51 712 HIS B O 1
ATOM 12330 N N . ILE B 1 553 ? -47.168 -20.882 24.969 1.00 54.69 713 ILE B N 1
ATOM 12331 C CA . ILE B 1 553 ? -46.779 -19.530 25.386 1.00 53.98 713 ILE B CA 1
ATOM 12332 C C . ILE B 1 553 ? -45.423 -19.139 24.843 1.00 52.88 713 ILE B C 1
ATOM 12333 O O . ILE B 1 553 ? -44.531 -19.974 24.724 1.00 53.13 713 ILE B O 1
ATOM 12338 N N . LEU B 1 554 ? -45.276 -17.856 24.535 1.00 52.36 714 LEU B N 1
ATOM 12339 C CA . LEU B 1 554 ? -44.039 -17.322 23.977 1.00 51.75 714 LEU B CA 1
ATOM 12340 C C . LEU B 1 554 ? -43.288 -16.602 25.050 1.00 51.29 714 LEU B C 1
ATOM 12341 O O . LEU B 1 554 ? -43.904 -15.916 25.858 1.00 51.93 714 LEU B O 1
ATOM 12346 N N . GLU B 1 555 ? -41.966 -16.750 25.061 1.00 51.24 715 GLU B N 1
ATOM 12347 C CA . GLU B 1 555 ? -41.111 -15.873 25.851 1.00 51.64 715 GLU B CA 1
ATOM 12348 C C . GLU B 1 555 ? -40.716 -14.694 24.953 1.00 52.64 715 GLU B C 1
ATOM 12349 O O . GLU B 1 555 ? -39.564 -14.562 24.530 1.00 52.95 715 GLU B O 1
ATOM 12355 N N . ASP B 1 556 ? -41.684 -13.821 24.694 1.00 53.36 716 ASP B N 1
ATOM 12356 C CA . ASP B 1 556 ? -41.528 -12.764 23.705 1.00 53.57 716 ASP B CA 1
ATOM 12357 C C . ASP B 1 556 ? -41.384 -11.408 24.375 1.00 54.15 716 ASP B C 1
ATOM 12358 O O . ASP B 1 556 ? -42.363 -10.706 24.611 1.00 54.93 716 ASP B O 1
ATOM 12363 N N . TRP B 1 557 ? -40.148 -11.027 24.666 1.00 53.83 717 TRP B N 1
ATOM 12364 C CA . TRP B 1 557 ? -39.908 -9.845 25.489 1.00 53.81 717 TRP B CA 1
ATOM 12365 C C . TRP B 1 557 ? -40.014 -8.526 24.752 1.00 53.52 717 TRP B C 1
ATOM 12366 O O . TRP B 1 557 ? -40.397 -7.540 25.355 1.00 53.19 717 TRP B O 1
ATOM 12377 N N . SER B 1 558 ? -39.672 -8.498 23.464 1.00 54.30 718 SER B N 1
ATOM 12378 C CA . SER B 1 558 ? -39.712 -7.247 22.680 1.00 55.43 718 SER B CA 1
ATOM 12379 C C . SER B 1 558 ? -41.168 -6.770 22.518 1.00 56.36 718 SER B C 1
ATOM 12380 O O . SER B 1 558 ? -42.048 -7.604 22.319 1.00 58.12 718 SER B O 1
ATOM 12383 N N . PRO B 1 559 ? -41.432 -5.439 22.611 1.00 55.96 719 PRO B N 1
ATOM 12384 C CA . PRO B 1 559 ? -42.796 -4.890 22.469 1.00 55.59 719 PRO B CA 1
ATOM 12385 C C . PRO B 1 559 ? -43.463 -5.235 21.155 1.00 55.20 719 PRO B C 1
ATOM 12386 O O . PRO B 1 559 ? -44.636 -5.547 21.103 1.00 53.82 719 PRO B O 1
ATOM 12390 N N . ASN B 1 560 ? -42.688 -5.179 20.096 1.00 56.11 720 ASN B N 1
ATOM 12391 C CA . ASN B 1 560 ? -43.181 -5.483 18.773 1.00 58.33 720 ASN B CA 1
ATOM 12392 C C . ASN B 1 560 ? -43.716 -6.914 18.617 1.00 58.86 720 ASN B C 1
ATOM 12393 O O . ASN B 1 560 ? -44.569 -7.177 17.763 1.00 60.29 720 ASN B O 1
ATOM 12398 N N . ASP B 1 561 ? -43.196 -7.838 19.420 1.00 58.00 721 ASP B N 1
ATOM 12399 C CA . ASP B 1 561 ? -43.525 -9.254 19.269 1.00 57.59 721 ASP B CA 1
ATOM 12400 C C . ASP B 1 561 ? -45.005 -9.530 19.482 1.00 57.76 721 ASP B C 1
ATOM 12401 O O . ASP B 1 561 ? -45.541 -10.453 18.892 1.00 58.30 721 ASP B O 1
ATOM 12406 N N . VAL B 1 562 ? -45.657 -8.719 20.311 1.00 58.21 722 VAL B N 1
ATOM 12407 C CA . VAL B 1 562 ? -47.108 -8.824 20.558 1.00 59.26 722 VAL B CA 1
ATOM 12408 C C . VAL B 1 562 ? -47.922 -8.717 19.266 1.00 60.58 722 VAL B C 1
ATOM 12409 O O . VAL B 1 562 ? -48.930 -9.413 19.080 1.00 61.99 722 VAL B O 1
ATOM 12413 N N . TRP B 1 563 ? -47.482 -7.815 18.395 1.00 60.76 723 TRP B N 1
ATOM 12414 C CA . TRP B 1 563 ? -48.217 -7.446 17.190 1.00 61.09 723 TRP B CA 1
ATOM 12415 C C . TRP B 1 563 ? -47.752 -8.276 16.013 1.00 60.73 723 TRP B C 1
ATOM 12416 O O . TRP B 1 563 ? -48.553 -8.629 15.146 1.00 60.34 723 TRP B O 1
ATOM 12427 N N . TYR B 1 564 ? -46.459 -8.590 15.977 1.00 59.68 724 TYR B N 1
ATOM 12428 C CA . TYR B 1 564 ? -45.992 -9.630 15.073 1.00 59.96 724 TYR B CA 1
ATOM 12429 C C . TYR B 1 564 ? -46.815 -10.899 15.278 1.00 59.84 724 TYR B C 1
ATOM 12430 O O . TYR B 1 564 ? -47.271 -11.510 14.322 1.00 59.25 724 TYR B O 1
ATOM 12439 N N . ASN B 1 565 ? -46.957 -11.311 16.536 1.00 59.54 725 ASN B N 1
ATOM 12440 C CA . ASN B 1 565 ? -47.667 -12.541 16.852 1.00 59.17 725 ASN B CA 1
ATOM 12441 C C . ASN B 1 565 ? -49.064 -12.494 16.274 1.00 60.50 725 ASN B C 1
ATOM 12442 O O . ASN B 1 565 ? -49.465 -13.405 15.571 1.00 60.84 725 ASN B O 1
ATOM 12447 N N . GLN B 1 566 ? -49.770 -11.398 16.535 1.00 61.80 726 GLN B N 1
ATOM 12448 C CA . GLN B 1 566 ? -51.143 -11.212 16.059 1.00 63.28 726 GLN B CA 1
ATOM 12449 C C . GLN B 1 566 ? -51.288 -11.174 14.538 1.00 63.34 726 GLN B C 1
ATOM 12450 O O . GLN B 1 566 ? -52.182 -11.812 14.005 1.00 62.31 726 GLN B O 1
ATOM 12456 N N . GLN B 1 567 ? -50.428 -10.425 13.851 1.00 64.17 727 GLN B N 1
ATOM 12457 C CA . GLN B 1 567 ? -50.570 -10.215 12.389 1.00 65.83 727 GLN B CA 1
ATOM 12458 C C . GLN B 1 567 ? -49.932 -11.300 11.518 1.00 65.52 727 GLN B C 1
ATOM 12459 O O . GLN B 1 567 ? -50.527 -11.741 10.549 1.00 66.81 727 GLN B O 1
ATOM 12465 N N . VAL B 1 568 ? -48.731 -11.730 11.872 1.00 64.71 728 VAL B N 1
ATOM 12466 C CA . VAL B 1 568 ? -47.982 -12.711 11.086 1.00 64.15 728 VAL B CA 1
ATOM 12467 C C . VAL B 1 568 ? -48.225 -14.166 11.504 1.00 63.92 728 VAL B C 1
ATOM 12468 O O . VAL B 1 568 ? -48.327 -15.035 10.649 1.00 63.55 728 VAL B O 1
ATOM 12472 N N . ASN B 1 569 ? -48.317 -14.418 12.813 1.00 64.29 729 ASN B N 1
ATOM 12473 C CA . ASN B 1 569 ? -48.239 -15.786 13.380 1.00 63.88 729 ASN B CA 1
ATOM 12474 C C . ASN B 1 569 ? -49.545 -16.405 13.876 1.00 63.70 729 ASN B C 1
ATOM 12475 O O . ASN B 1 569 ? -49.534 -17.283 14.740 1.00 61.48 729 ASN B O 1
ATOM 12480 N N . GLY B 1 570 ? -50.666 -15.961 13.324 1.00 65.42 730 GLY B N 1
ATOM 12481 C CA . GLY B 1 570 ? -51.966 -16.288 13.897 1.00 66.52 730 GLY B CA 1
ATOM 12482 C C . GLY B 1 570 ? -51.923 -15.751 15.309 1.00 67.06 730 GLY B C 1
ATOM 12483 O O . GLY B 1 570 ? -51.414 -14.657 15.558 1.00 69.68 730 GLY B O 1
ATOM 12484 N N . ASN B 1 571 ? -52.441 -16.503 16.253 1.00 66.09 731 ASN B N 1
ATOM 12485 C CA . ASN B 1 571 ? -51.986 -16.311 17.609 1.00 65.83 731 ASN B CA 1
ATOM 12486 C C . ASN B 1 571 ? -51.659 -17.697 18.079 1.00 66.04 731 ASN B C 1
ATOM 12487 O O . ASN B 1 571 ? -52.056 -18.129 19.149 1.00 67.28 731 ASN B O 1
ATOM 12492 N N . SER B 1 572 ? -50.901 -18.392 17.236 1.00 65.63 732 SER B N 1
ATOM 12493 C CA . SER B 1 572 ? -50.625 -19.813 17.398 1.00 64.07 732 SER B CA 1
ATOM 12494 C C . SER B 1 572 ? -50.037 -20.125 18.773 1.00 62.90 732 SER B C 1
ATOM 12495 O O . SER B 1 572 ? -50.259 -21.212 19.314 1.00 63.45 732 SER B O 1
ATOM 12498 N N . GLN B 1 573 ? -49.292 -19.159 19.316 1.00 61.36 733 GLN B N 1
ATOM 12499 C CA . GLN B 1 573 ? -48.829 -19.189 20.703 1.00 60.62 733 GLN B CA 1
ATOM 12500 C C . GLN B 1 573 ? -49.190 -17.881 21.401 1.00 61.16 733 GLN B C 1
ATOM 12501 O O . GLN B 1 573 ? -49.265 -16.826 20.748 1.00 63.09 733 GLN B O 1
ATOM 12507 N N . LEU B 1 574 ? -49.421 -17.950 22.716 1.00 59.41 734 LEU B N 1
ATOM 12508 C CA . LEU B 1 574 ? -49.873 -16.784 23.484 1.00 58.26 734 LEU B CA 1
ATOM 12509 C C . LEU B 1 574 ? -48.740 -15.813 23.802 1.00 56.76 734 LEU B C 1
ATOM 12510 O O . LEU B 1 574 ? -47.729 -16.209 24.372 1.00 55.45 734 LEU B O 1
ATOM 12515 N N . THR B 1 575 ? -48.918 -14.545 23.426 1.00 56.64 735 THR B N 1
ATOM 12516 C CA . THR B 1 575 ? -47.972 -13.487 23.803 1.00 55.88 735 THR B CA 1
ATOM 12517 C C . THR B 1 575 ? -48.051 -13.221 25.291 1.00 55.17 735 THR B C 1
ATOM 12518 O O . THR B 1 575 ? -49.066 -13.487 25.923 1.00 55.88 735 THR B O 1
ATOM 12522 N N . MET B 1 576 ? -46.976 -12.688 25.846 1.00 54.47 736 MET B N 1
ATOM 12523 C CA . MET B 1 576 ? -46.996 -12.215 27.208 1.00 54.23 736 MET B CA 1
ATOM 12524 C C . MET B 1 576 ? -47.467 -10.769 27.179 1.00 55.17 736 MET B C 1
ATOM 12525 O O . MET B 1 576 ? -47.132 -10.011 26.263 1.00 54.44 736 MET B O 1
ATOM 12530 N N . ASP B 1 577 ? -48.261 -10.394 28.175 1.00 56.28 737 ASP B N 1
ATOM 12531 C CA . ASP B 1 577 ? -48.523 -8.980 28.416 1.00 57.03 737 ASP B CA 1
ATOM 12532 C C . ASP B 1 577 ? -47.445 -8.447 29.356 1.00 56.14 737 ASP B C 1
ATOM 12533 O O . ASP B 1 577 ? -47.450 -8.739 30.572 1.00 57.21 737 ASP B O 1
ATOM 12538 N N . ALA B 1 578 ? -46.502 -7.710 28.779 1.00 54.64 738 ALA B N 1
ATOM 12539 C CA . ALA B 1 578 ? -45.422 -7.111 29.549 1.00 54.18 738 ALA B CA 1
ATOM 12540 C C . ALA B 1 578 ? -45.838 -5.759 30.142 1.00 54.60 738 ALA B C 1
ATOM 12541 O O . ALA B 1 578 ? -45.258 -5.304 31.121 1.00 54.07 738 ALA B O 1
ATOM 12543 N N . THR B 1 579 ? -46.863 -5.135 29.572 1.00 56.08 739 THR B N 1
ATOM 12544 C CA . THR B 1 579 ? -47.332 -3.826 30.047 1.00 57.03 739 THR B CA 1
ATOM 12545 C C . THR B 1 579 ? -48.001 -3.988 31.401 1.00 58.53 739 THR B C 1
ATOM 12546 O O . THR B 1 579 ? -47.930 -3.096 32.255 1.00 59.32 739 THR B O 1
ATOM 12550 N N . MET B 1 580 ? -48.642 -5.141 31.591 1.00 59.48 740 MET B N 1
ATOM 12551 C CA . MET B 1 580 ? -49.265 -5.486 32.865 1.00 60.37 740 MET B CA 1
ATOM 12552 C C . MET B 1 580 ? -48.197 -5.820 33.902 1.00 59.38 740 MET B C 1
ATOM 12553 O O . MET B 1 580 ? -48.203 -5.259 35.005 1.00 61.57 740 MET B O 1
ATOM 12558 N N . GLN B 1 581 ? -47.267 -6.702 33.551 1.00 57.68 741 GLN B N 1
ATOM 12559 C CA . GLN B 1 581 ? -46.161 -7.022 34.463 1.00 57.40 741 GLN B CA 1
ATOM 12560 C C . GLN B 1 581 ? -45.425 -5.763 34.960 1.00 57.28 741 GLN B C 1
ATOM 12561 O O . GLN B 1 581 ? -45.216 -5.587 36.149 1.00 56.54 741 GLN B O 1
ATOM 12567 N N . ASN B 1 582 ? -45.058 -4.877 34.046 1.00 57.80 742 ASN B N 1
ATOM 12568 C CA . ASN B 1 582 ? -44.300 -3.678 34.412 1.00 57.62 742 ASN B CA 1
ATOM 12569 C C . ASN B 1 582 ? -45.080 -2.689 35.247 1.00 57.12 742 ASN B C 1
ATOM 12570 O O . ASN B 1 582 ? -44.496 -1.918 36.011 1.00 56.00 742 ASN B O 1
ATOM 12575 N N . GLN B 1 583 ? -46.395 -2.694 35.084 1.00 57.04 743 GLN B N 1
ATOM 12576 C CA . GLN B 1 583 ? -47.215 -1.784 35.850 1.00 58.42 743 GLN B CA 1
ATOM 12577 C C . GLN B 1 583 ? -47.436 -2.294 37.269 1.00 57.99 743 GLN B C 1
ATOM 12578 O O . GLN B 1 583 ? -47.369 -1.531 38.232 1.00 56.85 743 GLN B O 1
ATOM 12584 N N . LEU B 1 584 ? -47.700 -3.589 37.390 1.00 57.75 744 LEU B N 1
ATOM 12585 C CA . LEU B 1 584 ? -47.828 -4.206 38.703 1.00 57.59 744 LEU B CA 1
ATOM 12586 C C . LEU B 1 584 ? -46.556 -3.975 39.525 1.00 57.65 744 LEU B C 1
ATOM 12587 O O . LEU B 1 584 ? -46.638 -3.761 40.730 1.00 58.80 744 LEU B O 1
ATOM 12592 N N . LEU B 1 585 ? -45.390 -4.001 38.877 1.00 57.65 745 LEU B N 1
ATOM 12593 C CA . LEU B 1 585 ? -44.105 -3.803 39.576 1.00 57.25 745 LEU B CA 1
ATOM 12594 C C . LEU B 1 585 ? -43.897 -2.353 39.975 1.00 57.77 745 LEU B C 1
ATOM 12595 O O . LEU B 1 585 ? -43.594 -2.047 41.124 1.00 57.24 745 LEU B O 1
ATOM 12600 N N . ALA B 1 586 ? -44.080 -1.464 39.009 1.00 58.50 746 ALA B N 1
ATOM 12601 C CA . ALA B 1 586 ? -43.860 -0.053 39.228 1.00 58.99 746 ALA B CA 1
ATOM 12602 C C . ALA B 1 586 ? -44.822 0.518 40.266 1.00 59.64 746 ALA B C 1
ATOM 12603 O O . ALA B 1 586 ? -44.403 1.232 41.176 1.00 59.67 746 ALA B O 1
ATOM 12605 N N . SER B 1 587 ? -46.102 0.187 40.143 1.00 60.44 747 SER B N 1
ATOM 12606 C CA . SER B 1 587 ? -47.127 0.749 41.042 1.00 62.11 747 SER B CA 1
ATOM 12607 C C . SER B 1 587 ? -47.252 0.075 42.429 1.00 62.19 747 SER B C 1
ATOM 12608 O O . SER B 1 587 ? -47.815 0.668 43.342 1.00 63.63 747 SER B O 1
ATOM 12611 N N . LEU B 1 588 ? -46.772 -1.156 42.587 1.00 60.81 748 LEU B N 1
ATOM 12612 C CA . LEU B 1 588 ? -46.959 -1.875 43.849 1.00 60.05 748 LEU B CA 1
ATOM 12613 C C . LEU B 1 588 ? -45.679 -2.410 44.468 1.00 59.17 748 LEU B C 1
ATOM 12614 O O . LEU B 1 588 ? -45.469 -2.227 45.668 1.00 59.98 748 LEU B O 1
ATOM 12619 N N . THR B 1 589 ? -44.844 -3.086 43.675 1.00 57.71 749 THR B N 1
ATOM 12620 C CA . THR B 1 589 ? -43.695 -3.822 44.236 1.00 56.82 749 THR B CA 1
ATOM 12621 C C . THR B 1 589 ? -42.514 -2.947 44.669 1.00 56.98 749 THR B C 1
ATOM 12622 O O . THR B 1 589 ? -41.758 -3.333 45.553 1.00 56.58 749 THR B O 1
ATOM 12626 N N . ARG B 1 590 ? -42.353 -1.785 44.045 1.00 57.58 750 ARG B N 1
ATOM 12627 C CA . ARG B 1 590 ? -41.260 -0.883 44.383 1.00 57.75 750 ARG B CA 1
ATOM 12628 C C . ARG B 1 590 ? -41.375 -0.381 45.806 1.00 57.66 750 ARG B C 1
ATOM 12629 O O . ARG B 1 590 ? -42.437 -0.479 46.406 1.00 58.74 750 ARG B O 1
ATOM 12637 N N . PRO B 1 591 ? -40.279 0.161 46.360 1.00 57.24 751 PRO B N 1
ATOM 12638 C CA . PRO B 1 591 ? -40.387 0.921 47.610 1.00 57.50 751 PRO B CA 1
ATOM 12639 C C . PRO B 1 591 ? -41.110 2.233 47.356 1.00 58.10 751 PRO B C 1
ATOM 12640 O O . PRO B 1 591 ? -41.340 2.585 46.203 1.00 57.85 751 PRO B O 1
ATOM 12644 N N . ILE B 1 592 ? -41.438 2.971 48.404 1.00 59.49 752 ILE B N 1
ATOM 12645 C CA . ILE B 1 592 ? -42.301 4.160 48.232 1.00 62.19 752 ILE B CA 1
ATOM 12646 C C . ILE B 1 592 ? -41.607 5.261 47.425 1.00 63.29 752 ILE B C 1
ATOM 12647 O O . ILE B 1 592 ? -42.263 6.031 46.718 1.00 64.41 752 ILE B O 1
ATOM 12652 N N . THR B 1 593 ? -40.287 5.336 47.549 1.00 63.11 753 THR B N 1
ATOM 12653 C CA . THR B 1 593 ? -39.482 6.307 46.806 1.00 63.19 753 THR B CA 1
ATOM 12654 C C . THR B 1 593 ? -39.711 6.263 45.297 1.00 61.81 753 THR B C 1
ATOM 12655 O O . THR B 1 593 ? -39.835 7.292 44.651 1.00 60.53 753 THR B O 1
ATOM 12659 N N . SER B 1 594 ? -39.768 5.056 44.754 1.00 61.32 754 SER B N 1
ATOM 12660 C CA . SER B 1 594 ? -39.760 4.841 43.308 1.00 61.68 754 SER B CA 1
ATOM 12661 C C . SER B 1 594 ? -41.143 4.489 42.735 1.00 62.18 754 SER B C 1
ATOM 12662 O O . SER B 1 594 ? -41.281 4.248 41.539 1.00 60.91 754 SER B O 1
ATOM 12665 N N . ARG B 1 595 ? -42.164 4.463 43.588 1.00 63.16 755 ARG B N 1
ATOM 12666 C CA . ARG B 1 595 ? -43.437 3.839 43.232 1.00 62.90 755 ARG B CA 1
ATOM 12667 C C . ARG B 1 595 ? -44.356 4.736 42.410 1.00 63.90 755 ARG B C 1
ATOM 12668 O O . ARG B 1 595 ? -44.551 5.911 42.735 1.00 63.70 755 ARG B O 1
ATOM 12676 N N . ASP B 1 596 ? -44.935 4.145 41.363 1.00 64.77 756 ASP B N 1
ATOM 12677 C CA . ASP B 1 596 ? -45.890 4.828 40.483 1.00 65.60 756 ASP B CA 1
ATOM 12678 C C . ASP B 1 596 ? -47.265 4.896 41.121 1.00 66.96 756 ASP B C 1
ATOM 12679 O O . ASP B 1 596 ? -47.590 4.119 42.015 1.00 66.65 756 ASP B O 1
ATOM 12684 N N . SER B 1 597 ? -48.066 5.846 40.644 1.00 69.14 757 SER B N 1
ATOM 12685 C CA . SER B 1 597 ? -49.431 6.051 41.135 1.00 69.65 757 SER B CA 1
ATOM 12686 C C . SER B 1 597 ? -50.330 4.917 40.645 1.00 70.32 757 SER B C 1
ATOM 12687 O O . SER B 1 597 ? -50.105 4.350 39.566 1.00 69.55 757 SER B O 1
ATOM 12690 N N . MET B 1 598 ? -51.353 4.598 41.431 1.00 70.56 758 MET B N 1
ATOM 12691 C CA . MET B 1 598 ? -52.336 3.605 41.006 1.00 70.82 758 MET B CA 1
ATOM 12692 C C . MET B 1 598 ? -53.079 4.062 39.740 1.00 71.87 758 MET B C 1
ATOM 12693 O O . MET B 1 598 ? -53.529 3.223 38.956 1.00 72.97 758 MET B O 1
ATOM 12698 N N . LYS B 1 599 ? -53.157 5.381 39.515 1.00 71.88 759 LYS B N 1
ATOM 12699 C CA . LYS B 1 599 ? -53.798 5.957 38.304 1.00 69.57 759 LYS B CA 1
ATOM 12700 C C . LYS B 1 599 ? -53.222 5.359 37.021 1.00 67.28 759 LYS B C 1
ATOM 12701 O O . LYS B 1 599 ? -53.935 5.203 36.032 1.00 66.42 759 LYS B O 1
ATOM 12703 N N . SER B 1 600 ? -51.942 4.998 37.058 1.00 65.62 760 SER B N 1
ATOM 12704 C CA . SER B 1 600 ? -51.288 4.353 35.918 1.00 65.78 760 SER B CA 1
ATOM 12705 C C . SER B 1 600 ? -51.978 3.072 35.405 1.00 65.77 760 SER B C 1
ATOM 12706 O O . SER B 1 600 ? -51.743 2.652 34.268 1.00 66.13 760 SER B O 1
ATOM 12709 N N . PHE B 1 601 ? -52.806 2.435 36.225 1.00 65.54 761 PHE B N 1
ATOM 12710 C CA . PHE B 1 601 ? -53.554 1.254 35.768 1.00 65.20 761 PHE B CA 1
ATOM 12711 C C . PHE B 1 601 ? -54.678 1.587 34.781 1.00 66.06 761 PHE B C 1
ATOM 12712 O O . PHE B 1 601 ? -55.204 0.682 34.132 1.00 65.65 761 PHE B O 1
ATOM 12720 N N . THR B 1 602 ? -55.028 2.872 34.666 1.00 66.96 762 THR B N 1
ATOM 12721 C CA . THR B 1 602 ? -56.013 3.343 33.676 1.00 67.33 762 THR B CA 1
ATOM 12722 C C . THR B 1 602 ? -55.347 3.957 32.455 1.00 67.80 762 THR B C 1
ATOM 12723 O O . THR B 1 602 ? -56.012 4.593 31.645 1.00 69.57 762 THR B O 1
ATOM 12727 N N . LYS B 1 603 ? -54.037 3.780 32.329 1.00 67.81 763 LYS B N 1
ATOM 12728 C CA . LYS B 1 603 ? -53.268 4.423 31.262 1.00 68.06 763 LYS B CA 1
ATOM 12729 C C . LYS B 1 603 ? -53.626 3.831 29.896 1.00 67.65 763 LYS B C 1
ATOM 12730 O O . LYS B 1 603 ? -54.181 2.732 29.793 1.00 66.44 763 LYS B O 1
ATOM 12736 N N . ASP B 1 604 ? -53.341 4.600 28.854 1.00 68.36 764 ASP B N 1
ATOM 12737 C CA . ASP B 1 604 ? -53.737 4.223 27.511 1.00 69.49 764 ASP B CA 1
ATOM 12738 C C . ASP B 1 604 ? -52.794 3.207 26.884 1.00 68.41 764 ASP B C 1
ATOM 12739 O O . ASP B 1 604 ? -53.217 2.413 26.028 1.00 70.42 764 ASP B O 1
ATOM 12744 N N . ALA B 1 605 ? -51.522 3.251 27.287 1.00 65.88 765 ALA B N 1
ATOM 12745 C CA . ALA B 1 605 ? -50.492 2.352 26.735 1.00 63.87 765 ALA B CA 1
ATOM 12746 C C . ALA B 1 605 ? -50.688 0.869 27.096 1.00 63.03 765 ALA B C 1
ATOM 12747 O O . ALA B 1 605 ? -50.250 -0.014 26.370 1.00 62.59 765 ALA B O 1
ATOM 12749 N N . LEU B 1 606 ? -51.335 0.592 28.220 1.00 62.68 766 LEU B N 1
ATOM 12750 C CA . LEU B 1 606 ? -51.658 -0.781 28.574 1.00 62.29 766 LEU B CA 1
ATOM 12751 C C . LEU B 1 606 ? -52.269 -1.516 27.381 1.00 63.28 766 LEU B C 1
ATOM 12752 O O . LEU B 1 606 ? -53.120 -0.975 26.676 1.00 64.40 766 LEU B O 1
ATOM 12757 N N . LEU B 1 607 ? -51.816 -2.750 27.166 1.00 63.43 767 LEU B N 1
ATOM 12758 C CA . LEU B 1 607 ? -52.269 -3.610 26.065 1.00 63.75 767 LEU B CA 1
ATOM 12759 C C . LEU B 1 607 ? -53.782 -3.841 26.034 1.00 65.02 767 LEU B C 1
ATOM 12760 O O . LEU B 1 607 ? -54.412 -3.761 24.970 1.00 66.68 767 LEU B O 1
ATOM 12765 N N . VAL B 1 608 ? -54.342 -4.177 27.192 1.00 64.06 768 VAL B N 1
ATOM 12766 C CA . VAL B 1 608 ? -55.768 -4.430 27.324 1.00 64.51 768 VAL B CA 1
ATOM 12767 C C . VAL B 1 608 ? -56.348 -3.383 28.263 1.00 65.27 768 VAL B C 1
ATOM 12768 O O . VAL B 1 608 ? -56.109 -3.431 29.464 1.00 66.16 768 VAL B O 1
ATOM 12772 N N . HIS B 1 609 ? -57.105 -2.438 27.715 1.00 66.29 769 HIS B N 1
ATOM 12773 C CA . HIS B 1 609 ? -57.786 -1.447 28.536 1.00 67.22 769 HIS B CA 1
ATOM 12774 C C . HIS B 1 609 ? -58.884 -2.135 29.319 1.00 67.27 769 HIS B C 1
ATOM 12775 O O . HIS B 1 609 ? -59.698 -2.863 28.763 1.00 67.12 769 HIS B O 1
ATOM 12782 N N . ARG B 1 610 ? -58.887 -1.913 30.621 1.00 67.52 770 ARG B N 1
ATOM 12783 C CA . ARG B 1 610 ? -59.863 -2.540 31.493 1.00 68.17 770 ARG B CA 1
ATOM 12784 C C . ARG B 1 610 ? -60.716 -1.511 32.232 1.00 68.69 770 ARG B C 1
ATOM 12785 O O . ARG B 1 610 ? -61.412 -1.875 33.177 1.00 69.13 770 ARG B O 1
ATOM 12793 N N . THR B 1 611 ? -60.665 -0.243 31.806 1.00 68.51 771 THR B N 1
ATOM 12794 C CA . THR B 1 611 ? -61.504 0.799 32.413 1.00 68.94 771 THR B CA 1
ATOM 12795 C C . THR B 1 611 ? -62.976 0.495 32.170 1.00 69.38 771 THR B C 1
ATOM 12796 O O . THR B 1 611 ? -63.807 0.720 33.043 1.00 69.60 771 THR B O 1
ATOM 12800 N N . ALA B 1 612 ? -63.281 -0.057 30.997 1.00 69.75 772 ALA B N 1
ATOM 12801 C CA . ALA B 1 612 ? -64.637 -0.507 30.677 1.00 70.57 772 ALA B CA 1
ATOM 12802 C C . ALA B 1 612 ? -64.626 -1.711 29.725 1.00 70.84 772 ALA B C 1
ATOM 12803 O O . ALA B 1 612 ? -65.193 -1.645 28.628 1.00 72.14 772 ALA B O 1
ATOM 12805 N N . ASP B 1 613 ? -63.987 -2.803 30.159 1.00 70.24 773 ASP B N 1
ATOM 12806 C CA . ASP B 1 613 ? -63.877 -4.048 29.376 1.00 69.89 773 ASP B CA 1
ATOM 12807 C C . ASP B 1 613 ? -65.219 -4.788 29.405 1.00 71.95 773 ASP B C 1
ATOM 12808 O O . ASP B 1 613 ? -65.554 -5.474 30.379 1.00 72.58 773 ASP B O 1
ATOM 12813 N N . ASN B 1 614 ? -65.983 -4.627 28.322 1.00 73.44 774 ASN B N 1
ATOM 12814 C CA . ASN B 1 614 ? -67.398 -5.034 28.269 1.00 74.22 774 ASN B CA 1
ATOM 12815 C C . ASN B 1 614 ? -67.747 -5.894 27.061 1.00 72.73 774 ASN B C 1
ATOM 12816 O O . ASN B 1 614 ? -68.909 -5.984 26.681 1.00 72.80 774 ASN B O 1
ATOM 12821 N N . SER B 1 615 ? -66.743 -6.511 26.458 1.00 70.87 775 SER B N 1
ATOM 12822 C CA . SER B 1 615 ? -66.937 -7.340 25.274 1.00 70.90 775 SER B CA 1
ATOM 12823 C C . SER B 1 615 ? -66.149 -8.632 25.403 1.00 68.77 775 SER B C 1
ATOM 12824 O O . SER B 1 615 ? -65.358 -8.775 26.315 1.00 68.82 775 SER B O 1
ATOM 12827 N N . TYR B 1 616 ? -66.390 -9.572 24.498 1.00 67.81 776 TYR B N 1
ATOM 12828 C CA . TYR B 1 616 ? -65.530 -10.740 24.329 1.00 65.89 776 TYR B CA 1
ATOM 12829 C C . TYR B 1 616 ? -64.956 -10.760 22.904 1.00 65.44 776 TYR B C 1
ATOM 12830 O O . TYR B 1 616 ? -65.482 -10.128 22.002 1.00 66.05 776 TYR B O 1
ATOM 12839 N N . ASN B 1 617 ? -63.850 -11.465 22.721 1.00 64.46 777 ASN B N 1
ATOM 12840 C CA . ASN B 1 617 ? -63.194 -11.595 21.414 1.00 63.83 777 ASN B CA 1
ATOM 12841 C C . ASN B 1 617 ? -62.679 -10.302 20.784 1.00 63.99 777 ASN B C 1
ATOM 12842 O O . ASN B 1 617 ? -62.524 -10.225 19.570 1.00 64.05 777 ASN B O 1
ATOM 12847 N N . GLN B 1 618 ? -62.403 -9.298 21.609 1.00 64.53 778 GLN B N 1
ATOM 12848 C CA . GLN B 1 618 ? -61.716 -8.086 21.163 1.00 65.24 778 GLN B CA 1
ATOM 12849 C C . GLN B 1 618 ? -60.239 -8.097 21.569 1.00 65.01 778 GLN B C 1
ATOM 12850 O O . GLN B 1 618 ? -59.361 -7.866 20.743 1.00 64.37 778 GLN B O 1
ATOM 12856 N N . ALA B 1 619 ? -59.974 -8.340 22.853 1.00 65.38 779 ALA B N 1
ATOM 12857 C CA . ALA B 1 619 ? -58.618 -8.229 23.393 1.00 64.92 779 ALA B CA 1
ATOM 12858 C C . ALA B 1 619 ? -57.666 -9.175 22.670 1.00 64.56 779 ALA B C 1
ATOM 12859 O O . ALA B 1 619 ? -58.095 -10.229 22.187 1.00 64.95 779 ALA B O 1
ATOM 12861 N N . VAL B 1 620 ? -56.383 -8.804 22.603 1.00 63.82 780 VAL B N 1
ATOM 12862 C CA . VAL B 1 620 ? -55.367 -9.681 21.995 1.00 62.88 780 VAL B CA 1
ATOM 12863 C C . VAL B 1 620 ? -55.064 -10.796 22.980 1.00 62.39 780 VAL B C 1
ATOM 12864 O O . VAL B 1 620 ? -54.686 -10.515 24.118 1.00 64.02 780 VAL B O 1
ATOM 12868 N N . PRO B 1 621 ? -55.283 -12.061 22.581 1.00 62.18 781 PRO B N 1
ATOM 12869 C CA . PRO B 1 621 ? -55.101 -13.155 23.540 1.00 62.18 781 PRO B CA 1
ATOM 12870 C C . PRO B 1 621 ? -53.713 -13.125 24.193 1.00 61.42 781 PRO B C 1
ATOM 12871 O O . PRO B 1 621 ? -52.725 -12.966 23.490 1.00 61.35 781 PRO B O 1
ATOM 12875 N N . ASN B 1 622 ? -53.639 -13.270 25.517 1.00 60.57 782 ASN B N 1
ATOM 12876 C CA . ASN B 1 622 ? -52.367 -13.094 26.213 1.00 59.15 782 ASN B CA 1
ATOM 12877 C C . ASN B 1 622 ? -52.308 -13.785 27.559 1.00 58.51 782 ASN B C 1
ATOM 12878 O O . ASN B 1 622 ? -53.335 -14.054 28.161 1.00 60.62 782 ASN B O 1
ATOM 12883 N N . TYR B 1 623 ? -51.096 -14.035 28.045 1.00 57.45 783 TYR B N 1
ATOM 12884 C CA . TYR B 1 623 ? -50.884 -14.484 29.433 1.00 56.50 783 TYR B CA 1
ATOM 12885 C C . TYR B 1 623 ? -50.095 -13.424 30.175 1.00 56.12 783 TYR B C 1
ATOM 12886 O O . TYR B 1 623 ? -49.130 -12.875 29.637 1.00 56.03 783 TYR B O 1
ATOM 12895 N N . SER B 1 624 ? -50.531 -13.116 31.387 1.00 56.62 784 SER B N 1
ATOM 12896 C CA . SER B 1 624 ? -49.906 -12.071 32.190 1.00 58.02 784 SER B CA 1
ATOM 12897 C C . SER B 1 624 ? -49.350 -12.685 33.471 1.00 58.60 784 SER B C 1
ATOM 12898 O O . SER B 1 624 ? -49.902 -13.646 34.008 1.00 57.95 784 SER B O 1
ATOM 12901 N N . PHE B 1 625 ? -48.243 -12.124 33.952 1.00 59.55 785 PHE B N 1
ATOM 12902 C CA . PHE B 1 625 ? -47.559 -12.650 35.146 1.00 59.23 785 PHE B CA 1
ATOM 12903 C C . PHE B 1 625 ? -46.776 -11.533 35.876 1.00 58.43 785 PHE B C 1
ATOM 12904 O O . PHE B 1 625 ? -46.658 -10.421 35.368 1.00 57.18 785 PHE B O 1
ATOM 12912 N N . ILE B 1 626 ? -46.271 -11.840 37.073 1.00 58.37 786 ILE B N 1
ATOM 12913 C CA . ILE B 1 626 ? -45.589 -10.843 37.921 1.00 58.62 786 ILE B CA 1
ATOM 12914 C C . ILE B 1 626 ? -44.094 -11.152 38.129 1.00 58.12 786 ILE B C 1
ATOM 12915 O O . ILE B 1 626 ? -43.232 -10.275 37.981 1.00 58.24 786 ILE B O 1
ATOM 12920 N N . ARG B 1 627 ? -43.800 -12.398 38.473 1.00 56.63 787 ARG B N 1
ATOM 12921 C CA . ARG B 1 627 ? -42.434 -12.874 38.530 1.00 55.50 787 ARG B CA 1
ATOM 12922 C C . ARG B 1 627 ? -42.325 -14.172 37.754 1.00 55.30 787 ARG B C 1
ATOM 12923 O O . ARG B 1 627 ? -43.327 -14.839 37.466 1.00 56.46 787 ARG B O 1
ATOM 12931 N N . ALA B 1 628 ? -41.099 -14.535 37.413 1.00 54.44 788 ALA B N 1
ATOM 12932 C CA . ALA B 1 628 ? -40.837 -15.855 36.852 1.00 54.59 788 ALA B CA 1
ATOM 12933 C C . ALA B 1 628 ? -39.472 -16.386 37.299 1.00 53.50 788 ALA B C 1
ATOM 12934 O O . ALA B 1 628 ? -38.717 -15.692 37.977 1.00 52.94 788 ALA B O 1
ATOM 12936 N N . HIS B 1 629 ? -39.167 -17.624 36.934 1.00 53.13 789 HIS B N 1
ATOM 12937 C CA . HIS B 1 629 ? -37.933 -18.266 37.388 1.00 53.69 789 HIS B CA 1
ATOM 12938 C C . HIS B 1 629 ? -36.700 -17.382 37.185 1.00 53.06 789 HIS B C 1
ATOM 12939 O O . HIS B 1 629 ? -35.804 -17.352 38.032 1.00 53.42 789 HIS B O 1
ATOM 12946 N N . ASP B 1 630 ? -36.681 -16.667 36.067 1.00 52.87 790 ASP B N 1
ATOM 12947 C CA . ASP B 1 630 ? -35.636 -15.682 35.778 1.00 52.83 790 ASP B CA 1
ATOM 12948 C C . ASP B 1 630 ? -36.088 -14.272 36.195 1.00 53.60 790 ASP B C 1
ATOM 12949 O O . ASP B 1 630 ? -35.536 -13.685 37.134 1.00 55.09 790 ASP B O 1
ATOM 12954 N N . SER B 1 631 ? -37.113 -13.750 35.526 1.00 53.14 791 SER B N 1
ATOM 12955 C CA . SER B 1 631 ? -37.574 -12.373 35.742 1.00 52.15 791 SER B CA 1
ATOM 12956 C C . SER B 1 631 ? -37.911 -12.073 37.191 1.00 51.06 791 SER B C 1
ATOM 12957 O O . SER B 1 631 ? -38.722 -12.758 37.790 1.00 50.03 791 SER B O 1
ATOM 12960 N N . GLU B 1 632 ? -37.263 -11.049 37.733 1.00 50.99 792 GLU B N 1
ATOM 12961 C CA . GLU B 1 632 ? -37.538 -10.531 39.076 1.00 51.57 792 GLU B CA 1
ATOM 12962 C C . GLU B 1 632 ? -37.195 -11.466 40.222 1.00 51.27 792 GLU B C 1
ATOM 12963 O O . GLU B 1 632 ? -37.777 -11.386 41.294 1.00 50.75 792 GLU B O 1
ATOM 12969 N N . VAL B 1 633 ? -36.240 -12.353 39.990 1.00 52.09 793 VAL B N 1
ATOM 12970 C CA . VAL B 1 633 ? -35.748 -13.260 41.032 1.00 52.40 793 VAL B CA 1
ATOM 12971 C C . VAL B 1 633 ? -34.224 -13.302 40.951 1.00 53.28 793 VAL B C 1
ATOM 12972 O O . VAL B 1 633 ? -33.536 -12.708 41.787 1.00 52.41 793 VAL B O 1
ATOM 12976 N N . GLN B 1 634 ? -33.702 -13.957 39.913 1.00 53.98 794 GLN B N 1
ATOM 12977 C CA . GLN B 1 634 ? -32.248 -14.160 39.782 1.00 54.80 794 GLN B CA 1
ATOM 12978 C C . GLN B 1 634 ? -31.422 -12.860 39.806 1.00 53.81 794 GLN B C 1
ATOM 12979 O O . GLN B 1 634 ? -30.253 -12.874 40.187 1.00 51.92 794 GLN B O 1
ATOM 12985 N N . THR B 1 635 ? -32.058 -11.761 39.397 1.00 53.99 795 THR B N 1
ATOM 12986 C CA . THR B 1 635 ? -31.457 -10.417 39.394 1.00 53.25 795 THR B CA 1
ATOM 12987 C C . THR B 1 635 ? -31.469 -9.784 40.787 1.00 53.51 795 THR B C 1
ATOM 12988 O O . THR B 1 635 ? -30.628 -8.941 41.090 1.00 52.35 795 THR B O 1
ATOM 12992 N N . ILE B 1 636 ? -32.449 -10.161 41.610 1.00 53.95 796 ILE B N 1
ATOM 12993 C CA . ILE B 1 636 ? -32.511 -9.705 43.007 1.00 54.96 796 ILE B CA 1
ATOM 12994 C C . ILE B 1 636 ? -31.445 -10.434 43.825 1.00 55.84 796 ILE B C 1
ATOM 12995 O O . ILE B 1 636 ? -30.858 -9.868 44.741 1.00 54.98 796 ILE B O 1
ATOM 13000 N N . ILE B 1 637 ? -31.202 -11.700 43.497 1.00 57.24 797 ILE B N 1
ATOM 13001 C CA . ILE B 1 637 ? -30.134 -12.470 44.161 1.00 57.88 797 ILE B CA 1
ATOM 13002 C C . ILE B 1 637 ? -28.755 -11.921 43.753 1.00 58.60 797 ILE B C 1
ATOM 13003 O O . ILE B 1 637 ? -27.897 -11.676 44.610 1.00 56.97 797 ILE B O 1
ATOM 13008 N N . ALA B 1 638 ? -28.561 -11.732 42.441 1.00 59.18 798 ALA B N 1
ATOM 13009 C CA . ALA B 1 638 ? -27.277 -11.258 41.888 1.00 58.25 798 ALA B CA 1
ATOM 13010 C C . ALA B 1 638 ? -26.931 -9.871 42.419 1.00 58.36 798 ALA B C 1
ATOM 13011 O O . ALA B 1 638 ? -25.767 -9.576 42.668 1.00 58.11 798 ALA B O 1
ATOM 13013 N N . LYS B 1 639 ? -27.946 -9.039 42.622 1.00 58.29 799 LYS B N 1
ATOM 13014 C CA . LYS B 1 639 ? -27.750 -7.759 43.291 1.00 59.68 799 LYS B CA 1
ATOM 13015 C C . LYS B 1 639 ? -27.183 -7.948 44.703 1.00 59.32 799 LYS B C 1
ATOM 13016 O O . LYS B 1 639 ? -26.276 -7.231 45.107 1.00 59.02 799 LYS B O 1
ATOM 13022 N N . ILE B 1 640 ? -27.707 -8.918 45.444 1.00 59.88 800 ILE B N 1
ATOM 13023 C CA . ILE B 1 640 ? -27.227 -9.178 46.816 1.00 60.44 800 ILE B CA 1
ATOM 13024 C C . ILE B 1 640 ? -25.773 -9.677 46.814 1.00 59.10 800 ILE B C 1
ATOM 13025 O O . ILE B 1 640 ? -24.932 -9.165 47.561 1.00 57.48 800 ILE B O 1
ATOM 13030 N N . ILE B 1 641 ? -25.493 -10.673 45.975 1.00 58.26 801 ILE B N 1
ATOM 13031 C CA . ILE B 1 641 ? -24.128 -11.173 45.798 1.00 58.16 801 ILE B CA 1
ATOM 13032 C C . ILE B 1 641 ? -23.161 -10.015 45.537 1.00 58.36 801 ILE B C 1
ATOM 13033 O O . ILE B 1 641 ? -22.098 -9.932 46.152 1.00 57.22 801 ILE B O 1
ATOM 13038 N N . SER B 1 642 ? -23.566 -9.116 44.643 1.00 58.53 802 SER B N 1
ATOM 13039 C CA . SER B 1 642 ? -22.751 -7.956 44.253 1.00 59.85 802 SER B CA 1
ATOM 13040 C C . SER B 1 642 ? -22.600 -6.930 45.406 1.00 60.18 802 SER B C 1
ATOM 13041 O O . SER B 1 642 ? -21.526 -6.378 45.609 1.00 60.48 802 SER B O 1
ATOM 13044 N N . ASP B 1 643 ? -23.661 -6.682 46.165 1.00 59.81 803 ASP B N 1
ATOM 13045 C CA . ASP B 1 643 ? -23.581 -5.735 47.288 1.00 61.19 803 ASP B CA 1
ATOM 13046 C C . ASP B 1 643 ? -22.841 -6.288 48.502 1.00 61.66 803 ASP B C 1
ATOM 13047 O O . ASP B 1 643 ? -22.678 -5.579 49.495 1.00 61.66 803 ASP B O 1
ATOM 13052 N N . LYS B 1 644 ? -22.430 -7.553 48.440 1.00 61.86 804 LYS B N 1
ATOM 13053 C CA . LYS B 1 644 ? -21.594 -8.142 49.499 1.00 63.03 804 LYS B CA 1
ATOM 13054 C C . LYS B 1 644 ? -20.163 -8.411 49.041 1.00 63.31 804 LYS B C 1
ATOM 13055 O O . LYS B 1 644 ? -19.272 -8.527 49.878 1.00 63.51 804 LYS B O 1
ATOM 13061 N N . HIS B 1 645 ? -19.957 -8.537 47.730 1.00 62.24 805 HIS B N 1
ATOM 13062 C CA . HIS B 1 645 ? -18.639 -8.859 47.165 1.00 63.23 805 HIS B CA 1
ATOM 13063 C C . HIS B 1 645 ? -18.415 -8.087 45.855 1.00 64.94 805 HIS B C 1
ATOM 13064 O O . HIS B 1 645 ? -18.196 -8.692 44.779 1.00 61.88 805 HIS B O 1
ATOM 13071 N N . PRO B 1 646 ? -18.475 -6.737 45.942 1.00 67.03 806 PRO B N 1
ATOM 13072 C CA . PRO B 1 646 ? -18.382 -5.871 44.738 1.00 67.12 806 PRO B CA 1
ATOM 13073 C C . PRO B 1 646 ? -17.049 -6.048 44.028 1.00 67.48 806 PRO B C 1
ATOM 13074 O O . PRO B 1 646 ? -16.976 -6.030 42.798 1.00 65.95 806 PRO B O 1
ATOM 13078 N N . ASP B 1 647 ? -16.007 -6.219 44.833 1.00 67.71 807 ASP B N 1
ATOM 13079 C CA . ASP B 1 647 ? -14.673 -6.491 44.335 1.00 67.97 807 ASP B CA 1
ATOM 13080 C C . ASP B 1 647 ? -14.609 -7.762 43.482 1.00 67.30 807 ASP B C 1
ATOM 13081 O O . ASP B 1 647 ? -14.063 -7.750 42.380 1.00 67.15 807 ASP B O 1
ATOM 13086 N N . LEU B 1 648 ? -15.158 -8.855 44.001 1.00 66.94 808 LEU B N 1
ATOM 13087 C CA . LEU B 1 648 ? -15.232 -10.121 43.259 1.00 67.61 808 LEU B CA 1
ATOM 13088 C C . LEU B 1 648 ? -16.236 -10.084 42.074 1.00 68.75 808 LEU B C 1
ATOM 13089 O O . LEU B 1 648 ? -15.963 -10.606 40.971 1.00 68.60 808 LEU B O 1
ATOM 13094 N N . TYR B 1 649 ? -17.405 -9.485 42.320 1.00 67.93 809 TYR B N 1
ATOM 13095 C CA . TYR B 1 649 ? -18.417 -9.248 41.286 1.00 65.90 809 TYR B CA 1
ATOM 13096 C C . TYR B 1 649 ? -18.931 -7.836 41.484 1.00 67.30 809 TYR B C 1
ATOM 13097 O O . TYR B 1 649 ? -19.512 -7.554 42.533 1.00 66.46 809 TYR B O 1
ATOM 13106 N N . PRO B 1 650 ? -18.712 -6.947 40.489 1.00 68.17 810 PRO B N 1
ATOM 13107 C CA . PRO B 1 650 ? -19.108 -5.519 40.569 1.00 68.90 810 PRO B CA 1
ATOM 13108 C C . PRO B 1 650 ? -20.482 -5.146 39.949 1.00 68.18 810 PRO B C 1
ATOM 13109 O O . PRO B 1 650 ? -21.017 -4.064 40.229 1.00 67.57 810 PRO B O 1
ATOM 13113 N N . THR B 1 651 ? -21.038 -6.009 39.104 1.00 67.66 811 THR B N 1
ATOM 13114 C CA . THR B 1 651 ? -22.375 -5.758 38.570 1.00 68.08 811 THR B CA 1
ATOM 13115 C C . THR B 1 651 ? -23.242 -7.004 38.566 1.00 66.65 811 THR B C 1
ATOM 13116 O O . THR B 1 651 ? -22.764 -8.144 38.712 1.00 64.10 811 THR B O 1
ATOM 13120 N N . VAL B 1 652 ? -24.528 -6.738 38.383 1.00 64.82 812 VAL B N 1
ATOM 13121 C CA . VAL B 1 652 ? -25.549 -7.749 38.475 1.00 64.23 812 VAL B CA 1
ATOM 13122 C C . VAL B 1 652 ? -25.361 -8.712 37.306 1.00 65.03 812 VAL B C 1
ATOM 13123 O O . VAL B 1 652 ? -25.443 -9.945 37.475 1.00 62.09 812 VAL B O 1
ATOM 13127 N N . ASP B 1 653 ? -25.074 -8.143 36.130 1.00 67.26 813 ASP B N 1
ATOM 13128 C CA . ASP B 1 653 ? -24.815 -8.953 34.914 1.00 67.85 813 ASP B CA 1
ATOM 13129 C C . ASP B 1 653 ? -23.602 -9.939 35.090 1.00 66.61 813 ASP B C 1
ATOM 13130 O O . ASP B 1 653 ? -23.673 -11.114 34.721 1.00 64.76 813 ASP B O 1
ATOM 13135 N N . LYS B 1 654 ? -22.524 -9.419 35.679 1.00 65.48 814 LYS B N 1
ATOM 13136 C CA . LYS B 1 654 ? -21.367 -10.212 36.117 1.00 64.90 814 LYS B CA 1
ATOM 13137 C C . LYS B 1 654 ? -21.680 -11.241 37.221 1.00 65.43 814 LYS B C 1
ATOM 13138 O O . LYS B 1 654 ? -21.134 -12.366 37.220 1.00 64.54 814 LYS B O 1
ATOM 13140 N N . ALA B 1 655 ? -22.556 -10.842 38.153 1.00 64.32 815 ALA B N 1
ATOM 13141 C CA . ALA B 1 655 ? -22.892 -11.645 39.330 1.00 62.34 815 ALA B CA 1
ATOM 13142 C C . ALA B 1 655 ? -23.532 -12.978 38.933 1.00 61.90 815 ALA B C 1
ATOM 13143 O O . ALA B 1 655 ? -23.319 -14.001 39.592 1.00 60.90 815 ALA B O 1
ATOM 13145 N N . LEU B 1 656 ? -24.294 -12.971 37.841 1.00 61.34 816 LEU B N 1
ATOM 13146 C CA . LEU B 1 656 ? -24.927 -14.194 37.337 1.00 63.21 816 LEU B CA 1
ATOM 13147 C C . LEU B 1 656 ? -23.911 -15.296 37.047 1.00 64.89 816 LEU B C 1
ATOM 13148 O O . LEU B 1 656 ? -24.238 -16.494 37.128 1.00 68.26 816 LEU B O 1
ATOM 13153 N N . LEU B 1 657 ? -22.689 -14.897 36.685 1.00 63.65 817 LEU B N 1
ATOM 13154 C CA . LEU B 1 657 ? -21.603 -15.864 36.443 1.00 62.63 817 LEU B CA 1
ATOM 13155 C C . LEU B 1 657 ? -20.990 -16.417 37.756 1.00 62.48 817 LEU B C 1
ATOM 13156 O O . LEU B 1 657 ? -20.137 -17.334 37.726 1.00 63.46 817 LEU B O 1
ATOM 13161 N N . ALA B 1 658 ? -21.425 -15.882 38.899 1.00 59.52 818 ALA B N 1
ATOM 13162 C CA . ALA B 1 658 ? -21.044 -16.458 40.181 1.00 58.64 818 ALA B CA 1
ATOM 13163 C C . ALA B 1 658 ? -21.384 -17.954 40.176 1.00 57.08 818 ALA B C 1
ATOM 13164 O O . ALA B 1 658 ? -22.482 -18.345 39.766 1.00 55.02 818 ALA B O 1
ATOM 13166 N N . LYS B 1 659 ? -20.433 -18.779 40.603 1.00 56.89 819 LYS B N 1
ATOM 13167 C CA . LYS B 1 659 ? -20.637 -20.240 40.630 1.00 57.87 819 LYS B CA 1
ATOM 13168 C C . LYS B 1 659 ? -20.521 -20.877 42.020 1.00 57.89 819 LYS B C 1
ATOM 13169 O O . LYS B 1 659 ? -20.936 -22.025 42.203 1.00 57.75 819 LYS B O 1
ATOM 13175 N N . ASP B 1 660 ? -19.967 -20.147 42.990 1.00 57.69 820 ASP B N 1
ATOM 13176 C CA . ASP B 1 660 ? -19.718 -20.710 44.330 1.00 57.29 820 ASP B CA 1
ATOM 13177 C C . ASP B 1 660 ? -20.995 -20.807 45.162 1.00 56.37 820 ASP B C 1
ATOM 13178 O O . ASP B 1 660 ? -21.577 -19.780 45.523 1.00 56.00 820 ASP B O 1
A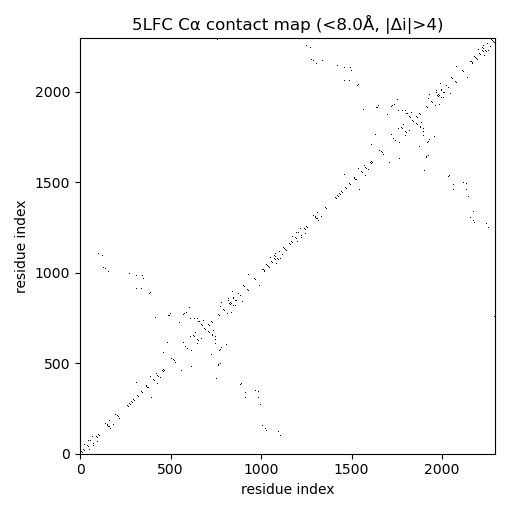TOM 13183 N N . SER B 1 661 ? -21.392 -22.044 45.480 1.00 55.18 821 SER B N 1
ATOM 13184 C CA . SER B 1 661 ? -22.576 -22.319 46.306 1.00 54.61 821 SER B CA 1
ATOM 13185 C C . SER B 1 661 ? -22.616 -21.484 47.610 1.00 55.52 821 SER B C 1
ATOM 13186 O O . SER B 1 661 ? -23.688 -21.090 48.075 1.00 54.66 821 SER B O 1
ATOM 13189 N N . ALA B 1 662 ? -21.444 -21.209 48.188 1.00 56.40 822 ALA B N 1
ATOM 13190 C CA . ALA B 1 662 ? -21.331 -20.364 49.396 1.00 55.82 822 ALA B CA 1
ATOM 13191 C C . ALA B 1 662 ? -21.939 -18.984 49.180 1.00 55.43 822 ALA B C 1
ATOM 13192 O O . ALA B 1 662 ? -22.639 -18.455 50.037 1.00 53.78 822 ALA B O 1
ATOM 13194 N N . LEU B 1 663 ? -21.673 -18.419 48.010 1.00 55.86 823 LEU B N 1
ATOM 13195 C CA . LEU B 1 663 ? -22.159 -17.086 47.678 1.00 56.82 823 LEU B CA 1
ATOM 13196 C C . LEU B 1 663 ? -23.677 -16.989 47.609 1.00 56.85 823 LEU B C 1
ATOM 13197 O O . LEU B 1 663 ? -24.247 -15.961 48.002 1.00 57.77 823 LEU B O 1
ATOM 13202 N N . TYR B 1 664 ? -24.315 -18.036 47.082 1.00 55.61 824 TYR B N 1
ATOM 13203 C CA . TYR B 1 664 ? -25.777 -18.081 46.990 1.00 54.84 824 TYR B CA 1
ATOM 13204 C C . TYR B 1 664 ? -26.409 -18.309 48.375 1.00 53.91 824 TYR B C 1
ATOM 13205 O O . TYR B 1 664 ? -27.313 -17.578 48.775 1.00 52.77 824 TYR B O 1
ATOM 13214 N N . ASP B 1 665 ? -25.910 -19.296 49.114 1.00 53.07 825 ASP B N 1
ATOM 13215 C CA . ASP B 1 665 ? -26.426 -19.588 50.459 1.00 53.83 825 ASP B CA 1
ATOM 13216 C C . ASP B 1 665 ? -26.422 -18.328 51.317 1.00 54.20 825 ASP B C 1
ATOM 13217 O O . ASP B 1 665 ? -27.363 -18.046 52.077 1.00 53.30 825 ASP B O 1
ATOM 13222 N N . GLU B 1 666 ? -25.323 -17.600 51.202 1.00 54.11 826 GLU B N 1
ATOM 13223 C CA . GLU B 1 666 ? -25.147 -16.369 51.922 1.00 56.05 826 GLU B CA 1
ATOM 13224 C C . GLU B 1 666 ? -26.221 -15.379 51.492 1.00 55.83 826 GLU B C 1
ATOM 13225 O O . GLU B 1 666 ? -26.964 -14.834 52.310 1.00 55.59 826 GLU B O 1
ATOM 13231 N N . ALA B 1 667 ? -26.296 -15.154 50.189 1.00 55.06 827 ALA B N 1
ATOM 13232 C CA . ALA B 1 667 ? -27.229 -14.190 49.632 1.00 54.29 827 ALA B CA 1
ATOM 13233 C C . ALA B 1 667 ? -28.660 -14.523 50.014 1.00 53.59 827 ALA B C 1
ATOM 13234 O O . ALA B 1 667 ? -29.461 -13.636 50.301 1.00 52.89 827 ALA B O 1
ATOM 13236 N N . PHE B 1 668 ? -28.967 -15.814 50.024 1.00 53.09 828 PHE B N 1
ATOM 13237 C CA . PHE B 1 668 ? -30.323 -16.264 50.277 1.00 52.36 828 PHE B CA 1
ATOM 13238 C C . PHE B 1 668 ? -30.754 -16.066 51.726 1.00 53.28 828 PHE B C 1
ATOM 13239 O O . PHE B 1 668 ? -31.891 -15.698 51.984 1.00 54.66 828 PHE B O 1
ATOM 13247 N N . THR B 1 669 ? -29.863 -16.278 52.680 1.00 53.45 829 THR B N 1
ATOM 13248 C CA . THR B 1 669 ? -30.235 -15.994 54.058 1.00 54.32 829 THR B CA 1
ATOM 13249 C C . THR B 1 669 ? -30.655 -14.525 54.191 1.00 53.78 829 THR B C 1
ATOM 13250 O O . THR B 1 669 ? -31.586 -14.204 54.928 1.00 53.42 829 THR B O 1
ATOM 13254 N N . GLU B 1 670 ? -29.992 -13.644 53.452 1.00 53.71 830 GLU B N 1
ATOM 13255 C CA . GLU B 1 670 ? -30.367 -12.224 53.424 1.00 54.68 830 GLU B CA 1
ATOM 13256 C C . GLU B 1 670 ? -31.741 -12.044 52.783 1.00 54.29 830 GLU B C 1
ATOM 13257 O O . GLU B 1 670 ? -32.643 -11.450 53.378 1.00 53.94 830 GLU B O 1
ATOM 13263 N N . TYR B 1 671 ? -31.872 -12.571 51.563 1.00 53.42 831 TYR B N 1
ATOM 13264 C CA . TYR B 1 671 ? -33.109 -12.504 50.777 1.00 52.38 831 TYR B CA 1
ATOM 13265 C C . TYR B 1 671 ? -34.303 -12.994 51.598 1.00 51.60 831 TYR B C 1
ATOM 13266 O O . TYR B 1 671 ? -35.313 -12.298 51.701 1.00 52.02 831 TYR B O 1
ATOM 13275 N N . ASN B 1 672 ? -34.176 -14.173 52.201 1.00 50.43 832 ASN B N 1
ATOM 13276 C CA . ASN B 1 672 ? -35.265 -14.740 52.987 1.00 50.31 832 ASN B CA 1
ATOM 13277 C C . ASN B 1 672 ? -35.576 -13.881 54.175 1.00 51.68 832 ASN B C 1
ATOM 13278 O O . ASN B 1 672 ? -36.732 -13.679 54.512 1.00 52.52 832 ASN B O 1
ATOM 13283 N N . ALA B 1 673 ? -34.544 -13.344 54.802 1.00 52.95 833 ALA B N 1
ATOM 13284 C CA . ALA B 1 673 ? -34.741 -12.443 55.934 1.00 53.99 833 ALA B CA 1
ATOM 13285 C C . ALA B 1 673 ? -35.475 -11.171 55.517 1.00 54.03 833 ALA B C 1
ATOM 13286 O O . ALA B 1 673 ? -36.357 -10.700 56.223 1.00 53.47 833 ALA B O 1
ATOM 13288 N N . ASP B 1 674 ? -35.099 -10.629 54.362 1.00 53.89 834 ASP B N 1
ATOM 13289 C CA . ASP B 1 674 ? -35.685 -9.401 53.872 1.00 54.86 834 ASP B CA 1
ATOM 13290 C C . ASP B 1 674 ? -37.167 -9.588 53.560 1.00 55.44 834 ASP B C 1
ATOM 13291 O O . ASP B 1 674 ? -37.988 -8.704 53.828 1.00 56.69 834 ASP B O 1
ATOM 13296 N N . MET B 1 675 ? -37.515 -10.740 52.997 1.00 55.30 835 MET B N 1
ATOM 13297 C CA . MET B 1 675 ? -38.918 -11.061 52.680 1.00 54.94 835 MET B CA 1
ATOM 13298 C C . MET B 1 675 ? -39.831 -11.105 53.922 1.00 54.75 835 MET B C 1
ATOM 13299 O O . MET B 1 675 ? -41.020 -10.836 53.821 1.00 53.97 835 MET B O 1
ATOM 13304 N N . GLN B 1 676 ? -39.264 -11.447 55.077 1.00 55.22 836 GLN B N 1
ATOM 13305 C CA . GLN B 1 676 ? -39.993 -11.485 56.347 1.00 55.47 836 GLN B CA 1
ATOM 13306 C C . GLN B 1 676 ? -40.190 -10.098 56.942 1.00 56.33 836 GLN B C 1
ATOM 13307 O O . GLN B 1 676 ? -41.051 -9.908 57.801 1.00 57.93 836 GLN B O 1
ATOM 13313 N N . LYS B 1 677 ? -39.392 -9.134 56.499 1.00 56.09 837 LYS B N 1
ATOM 13314 C CA . LYS B 1 677 ? -39.451 -7.780 57.053 1.00 56.47 837 LYS B CA 1
ATOM 13315 C C . LYS B 1 677 ? -40.682 -7.008 56.628 1.00 57.33 837 LYS B C 1
ATOM 13316 O O . LYS B 1 677 ? -41.341 -7.325 55.637 1.00 57.94 837 LYS B O 1
ATOM 13322 N N . ILE B 1 678 ? -40.955 -5.959 57.386 1.00 58.26 838 ILE B N 1
ATOM 13323 C CA . ILE B 1 678 ? -42.064 -5.060 57.120 1.00 59.11 838 ILE B CA 1
ATOM 13324 C C . ILE B 1 678 ? -41.794 -4.292 55.792 1.00 58.92 838 ILE B C 1
ATOM 13325 O O . ILE B 1 678 ? -40.640 -4.112 55.404 1.00 58.01 838 ILE B O 1
ATOM 13330 N N . SER B 1 679 ? -42.852 -3.841 55.109 1.00 59.40 839 SER B N 1
ATOM 13331 C CA . SER B 1 679 ? -42.722 -3.178 53.786 1.00 59.29 839 SER B CA 1
ATOM 13332 C C . SER B 1 679 ? -41.742 -2.004 53.784 1.00 59.25 839 SER B C 1
ATOM 13333 O O . SER B 1 679 ? -40.973 -1.847 52.838 1.00 59.51 839 SER B O 1
ATOM 13336 N N . SER B 1 680 ? -41.789 -1.187 54.834 1.00 59.32 840 SER B N 1
ATOM 13337 C CA . SER B 1 680 ? -40.916 -0.018 54.960 1.00 59.50 840 SER B CA 1
ATOM 13338 C C . SER B 1 680 ? -39.474 -0.395 55.174 1.00 59.35 840 SER B C 1
ATOM 13339 O O . SER B 1 680 ? -38.598 0.418 54.928 1.00 59.92 840 SER B O 1
ATOM 13342 N N . GLN B 1 681 ? -39.218 -1.615 55.630 1.00 59.72 841 GLN B N 1
ATOM 13343 C CA . GLN B 1 681 ? -37.835 -2.095 55.781 1.00 60.46 841 GLN B CA 1
ATOM 13344 C C . GLN B 1 681 ? -37.457 -3.223 54.795 1.00 59.34 841 GLN B C 1
ATOM 13345 O O . GLN B 1 681 ? -36.561 -4.021 55.065 1.00 58.21 841 GLN B O 1
ATOM 13351 N N . LYS B 1 682 ? -38.135 -3.269 53.650 1.00 59.83 842 LYS B N 1
ATOM 13352 C CA . LYS B 1 682 ? -37.798 -4.224 52.589 1.00 59.34 842 LYS B CA 1
ATOM 13353 C C . LYS B 1 682 ? -36.750 -3.603 51.673 1.00 59.66 842 LYS B C 1
ATOM 13354 O O . LYS B 1 682 ? -37.059 -2.799 50.791 1.00 60.15 842 LYS B O 1
ATOM 13360 N N . GLN B 1 683 ? -35.505 -3.976 51.913 1.00 59.84 843 GLN B N 1
ATOM 13361 C CA . GLN B 1 683 ? -34.364 -3.383 51.233 1.00 59.94 843 GLN B CA 1
ATOM 13362 C C . GLN B 1 683 ? -34.106 -4.008 49.857 1.00 58.93 843 GLN B C 1
ATOM 13363 O O . GLN B 1 683 ? -33.428 -3.420 49.022 1.00 59.31 843 GLN B O 1
ATOM 13369 N N . TYR B 1 684 ? -34.635 -5.204 49.627 1.00 58.74 844 TYR B N 1
ATOM 13370 C CA . TYR B 1 684 ? -34.310 -5.968 48.422 1.00 58.35 844 TYR B CA 1
ATOM 13371 C C . TYR B 1 684 ? -35.498 -6.541 47.658 1.00 56.53 844 TYR B C 1
ATOM 13372 O O . TYR B 1 684 ? -35.420 -6.722 46.434 1.00 55.90 844 TYR B O 1
ATOM 13381 N N . THR B 1 685 ? -36.574 -6.852 48.377 1.00 55.22 845 THR B N 1
ATOM 13382 C CA . THR B 1 685 ? -37.636 -7.712 47.861 1.00 54.82 845 THR B CA 1
ATOM 13383 C C . THR B 1 685 ? -38.935 -6.946 47.640 1.00 54.74 845 THR B C 1
ATOM 13384 O O . THR B 1 685 ? -39.072 -5.831 48.098 1.00 54.99 845 THR B O 1
ATOM 13388 N N . HIS B 1 686 ? -39.893 -7.577 46.968 1.00 54.90 846 HIS B N 1
ATOM 13389 C CA . HIS B 1 686 ? -41.090 -6.894 46.464 1.00 55.43 846 HIS B CA 1
ATOM 13390 C C . HIS B 1 686 ? -42.145 -6.602 47.546 1.00 56.64 846 HIS B C 1
ATOM 13391 O O . HIS B 1 686 ? -42.512 -7.471 48.362 1.00 57.17 846 HIS B O 1
ATOM 13398 N N . ASN B 1 687 ? -42.637 -5.368 47.537 1.00 57.62 847 ASN B N 1
ATOM 13399 C CA . ASN B 1 687 ? -43.745 -4.976 48.408 1.00 58.96 847 ASN B CA 1
ATOM 13400 C C . ASN B 1 687 ? -45.064 -5.398 47.774 1.00 59.32 847 ASN B C 1
ATOM 13401 O O . ASN B 1 687 ? -45.130 -5.688 46.574 1.00 59.02 847 ASN B O 1
ATOM 13406 N N . ASN B 1 688 ? -46.115 -5.420 48.585 1.00 59.64 848 ASN B N 1
ATOM 13407 C CA . ASN B 1 688 ? -47.480 -5.537 48.073 1.00 58.89 848 ASN B CA 1
ATOM 13408 C C . ASN B 1 688 ? -47.729 -6.758 47.179 1.00 57.00 848 ASN B C 1
ATOM 13409 O O . ASN B 1 688 ? -48.540 -6.689 46.262 1.00 56.96 848 ASN B O 1
ATOM 13414 N N . MET B 1 689 ? -47.057 -7.871 47.441 1.00 55.26 849 MET B N 1
ATOM 13415 C CA . MET B 1 689 ? -47.182 -9.016 46.538 1.00 54.97 849 MET B CA 1
ATOM 13416 C C . MET B 1 689 ? -48.602 -9.569 46.413 1.00 55.55 849 MET B C 1
ATOM 13417 O O . MET B 1 689 ? -49.023 -9.912 45.324 1.00 55.59 849 MET B O 1
ATOM 13422 N N . PRO B 1 690 ? -49.341 -9.677 47.521 1.00 57.01 850 PRO B N 1
ATOM 13423 C CA . PRO B 1 690 ? -50.753 -10.067 47.450 1.00 57.23 850 PRO B CA 1
ATOM 13424 C C . PRO B 1 690 ? -51.666 -9.027 46.810 1.00 57.07 850 PRO B C 1
ATOM 13425 O O . PRO B 1 690 ? -52.644 -9.407 46.165 1.00 57.55 850 PRO B O 1
ATOM 13429 N N . SER B 1 691 ? -51.380 -7.740 47.008 1.00 56.67 851 SER B N 1
ATOM 13430 C CA . SER B 1 691 ? -52.121 -6.689 46.294 1.00 56.98 851 SER B CA 1
ATOM 13431 C C . SER B 1 691 ? -52.020 -6.881 44.757 1.00 56.62 851 SER B C 1
ATOM 13432 O O . SER B 1 691 ? -53.033 -6.929 44.058 1.00 56.08 851 SER B O 1
ATOM 13435 N N . ALA B 1 692 ? -50.797 -7.053 44.258 1.00 56.34 852 ALA B N 1
ATOM 13436 C CA . ALA B 1 692 ? -50.557 -7.338 42.833 1.00 56.25 852 ALA B CA 1
ATOM 13437 C C . ALA B 1 692 ? -51.281 -8.600 42.337 1.00 56.44 852 ALA B C 1
ATOM 13438 O O . ALA B 1 692 ? -52.027 -8.544 41.366 1.00 57.59 852 ALA B O 1
ATOM 13440 N N . TYR B 1 693 ? -51.040 -9.737 42.991 1.00 56.29 853 TYR B N 1
ATOM 13441 C CA . TYR B 1 693 ? -51.721 -10.996 42.652 1.00 56.10 853 TYR B CA 1
ATOM 13442 C C . TYR B 1 693 ? -53.252 -10.856 42.652 1.00 57.24 853 TYR B C 1
ATOM 13443 O O . TYR B 1 693 ? -53.936 -11.531 41.880 1.00 57.51 853 TYR B O 1
ATOM 13452 N N . ALA B 1 694 ? -53.786 -9.976 43.499 1.00 58.54 854 ALA B N 1
ATOM 13453 C CA . ALA B 1 694 ? -55.239 -9.739 43.550 1.00 59.50 854 ALA B CA 1
ATOM 13454 C C . ALA B 1 694 ? -55.745 -9.088 42.252 1.00 59.99 854 ALA B C 1
ATOM 13455 O O . ALA B 1 694 ? -56.773 -9.483 41.697 1.00 59.63 854 ALA B O 1
ATOM 13457 N N . ILE B 1 695 ? -55.020 -8.085 41.774 1.00 59.89 855 ILE B N 1
ATOM 13458 C CA . ILE B 1 695 ? -55.334 -7.479 40.490 1.00 59.49 855 ILE B CA 1
ATOM 13459 C C . ILE B 1 695 ? -55.201 -8.497 39.355 1.00 58.92 855 ILE B C 1
ATOM 13460 O O . ILE B 1 695 ? -56.098 -8.626 38.530 1.00 59.06 855 ILE B O 1
ATOM 13465 N N . LEU B 1 696 ? -54.090 -9.227 39.344 1.00 58.74 856 LEU B N 1
ATOM 13466 C CA . LEU B 1 696 ? -53.773 -10.197 38.275 1.00 59.31 856 LEU B CA 1
ATOM 13467 C C . LEU B 1 696 ? -54.773 -11.343 38.119 1.00 60.06 856 LEU B C 1
ATOM 13468 O O . LEU B 1 696 ? -55.102 -11.748 36.991 1.00 60.30 856 LEU B O 1
ATOM 13473 N N . LEU B 1 697 ? -55.224 -11.884 39.251 1.00 59.80 857 LEU B N 1
ATOM 13474 C CA . LEU B 1 697 ? -56.146 -13.025 39.250 1.00 58.95 857 LEU B CA 1
ATOM 13475 C C . LEU B 1 697 ? -57.617 -12.631 39.038 1.00 60.03 857 LEU B C 1
ATOM 13476 O O . LEU B 1 697 ? -58.439 -13.480 38.725 1.00 60.49 857 LEU B O 1
ATOM 13481 N N . THR B 1 698 ? -57.938 -11.347 39.184 1.00 61.17 858 THR B N 1
ATOM 13482 C CA . THR B 1 698 ? -59.302 -10.862 38.955 1.00 62.14 858 THR B CA 1
ATOM 13483 C C . THR B 1 698 ? -59.467 -10.191 37.623 1.00 62.34 858 THR B C 1
ATOM 13484 O O . THR B 1 698 ? -60.587 -9.847 37.244 1.00 62.39 858 THR B O 1
ATOM 13488 N N . ASN B 1 699 ? -58.357 -9.997 36.919 1.00 61.81 859 ASN B N 1
ATOM 13489 C CA . ASN B 1 699 ? -58.398 -9.266 35.665 1.00 62.42 859 ASN B CA 1
ATOM 13490 C C . ASN B 1 699 ? -59.096 -10.058 34.581 1.00 62.77 859 ASN B C 1
ATOM 13491 O O . ASN B 1 699 ? -58.988 -11.279 34.517 1.00 62.72 859 ASN B O 1
ATOM 13496 N N . LYS B 1 700 ? -59.812 -9.336 33.732 1.00 63.82 860 LYS B N 1
ATOM 13497 C CA . LYS B 1 700 ? -60.456 -9.912 32.561 1.00 64.80 860 LYS B CA 1
ATOM 13498 C C . LYS B 1 700 ? -59.489 -9.937 31.364 1.00 64.54 860 LYS B C 1
ATOM 13499 O O . LYS B 1 700 ? -58.524 -9.165 31.307 1.00 65.15 860 LYS B O 1
ATOM 13505 N N . ASP B 1 701 ? -59.754 -10.841 30.425 1.00 64.26 861 ASP B N 1
ATOM 13506 C CA . ASP B 1 701 ? -59.013 -10.940 29.161 1.00 63.41 861 ASP B CA 1
ATOM 13507 C C . ASP B 1 701 ? -57.521 -11.143 29.397 1.00 62.36 861 ASP B C 1
ATOM 13508 O O . ASP B 1 701 ? -56.689 -10.359 28.947 1.00 62.72 861 ASP B O 1
ATOM 13513 N N . THR B 1 702 ? -57.207 -12.198 30.141 1.00 61.75 862 THR B N 1
ATOM 13514 C CA . THR B 1 702 ? -55.835 -12.680 30.283 1.00 59.64 862 THR B CA 1
ATOM 13515 C C . THR B 1 702 ? -55.822 -14.082 30.878 1.00 58.52 862 THR B C 1
ATOM 13516 O O . THR B 1 702 ? -56.755 -14.487 31.571 1.00 57.95 862 THR B O 1
ATOM 13520 N N . VAL B 1 703 ? -54.761 -14.819 30.577 1.00 58.01 863 VAL B N 1
ATOM 13521 C CA . VAL B 1 703 ? -54.508 -16.121 31.187 1.00 58.37 863 VAL B CA 1
ATOM 13522 C C . VAL B 1 703 ? -53.417 -15.921 32.221 1.00 57.64 863 VAL B C 1
ATOM 13523 O O . VAL B 1 703 ? -52.257 -15.755 31.847 1.00 57.80 863 VAL B O 1
ATOM 13527 N N . PRO B 1 704 ? -53.772 -15.932 33.520 1.00 56.94 864 PRO B N 1
ATOM 13528 C CA . PRO B 1 704 ? -52.754 -15.597 34.503 1.00 56.28 864 PRO B CA 1
ATOM 13529 C C . PRO B 1 704 ? -51.754 -16.726 34.675 1.00 55.82 864 PRO B C 1
ATOM 13530 O O . PRO B 1 704 ? -52.124 -17.884 34.527 1.00 54.28 864 PRO B O 1
ATOM 13534 N N . ARG B 1 705 ? -50.501 -16.367 34.966 1.00 56.58 865 ARG B N 1
ATOM 13535 C CA . ARG B 1 705 ? -49.498 -17.338 35.375 1.00 56.43 865 ARG B CA 1
ATOM 13536 C C . ARG B 1 705 ? -48.884 -17.063 36.757 1.00 56.58 865 ARG B C 1
ATOM 13537 O O . ARG B 1 705 ? -48.249 -16.026 37.005 1.00 55.87 865 ARG B O 1
ATOM 13545 N N . VAL B 1 706 ? -49.058 -18.050 37.627 1.00 56.51 866 VAL B N 1
ATOM 13546 C CA . VAL B 1 706 ? -48.592 -17.981 38.991 1.00 56.38 866 VAL B CA 1
ATOM 13547 C C . VAL B 1 706 ? -47.175 -18.542 39.059 1.00 55.00 866 VAL B C 1
ATOM 13548 O O . VAL B 1 706 ? -46.896 -19.582 38.474 1.00 54.49 866 VAL B O 1
ATOM 13552 N N . TYR B 1 707 ? -46.297 -17.854 39.790 1.00 54.00 867 TYR B N 1
ATOM 13553 C CA . TYR B 1 707 ? -44.925 -18.305 39.995 1.00 52.74 867 TYR B CA 1
ATOM 13554 C C . TYR B 1 707 ? -44.807 -19.099 41.289 1.00 52.99 867 TYR B C 1
ATOM 13555 O O . TYR B 1 707 ? -45.197 -18.623 42.353 1.00 53.74 867 TYR B O 1
ATOM 13564 N N . TYR B 1 708 ? -44.270 -20.312 41.179 1.00 52.80 868 TYR B N 1
ATOM 13565 C CA . TYR B 1 708 ? -44.010 -21.189 42.323 1.00 52.38 868 TYR B CA 1
ATOM 13566 C C . TYR B 1 708 ? -43.417 -20.413 43.469 1.00 51.57 868 TYR B C 1
ATOM 13567 O O . TYR B 1 708 ? -43.858 -20.541 44.594 1.00 51.75 868 TYR B O 1
ATOM 13576 N N . GLY B 1 709 ? -42.413 -19.600 43.163 1.00 51.55 869 GLY B N 1
ATOM 13577 C CA . GLY B 1 709 ? -41.682 -18.826 44.169 1.00 51.46 869 GLY B CA 1
ATOM 13578 C C . GLY B 1 709 ? -42.430 -17.695 44.859 1.00 51.36 869 GLY B C 1
ATOM 13579 O O . GLY B 1 709 ? -41.844 -16.948 45.635 1.00 51.70 869 GLY B O 1
ATOM 13580 N N . ASP B 1 710 ? -43.705 -17.531 44.566 1.00 51.50 870 ASP B N 1
ATOM 13581 C CA . ASP B 1 710 ? -44.499 -16.576 45.299 1.00 52.89 870 ASP B CA 1
ATOM 13582 C C . ASP B 1 710 ? -45.366 -17.267 46.339 1.00 54.03 870 ASP B C 1
ATOM 13583 O O . ASP B 1 710 ? -45.791 -16.627 47.303 1.00 54.97 870 ASP B O 1
ATOM 13588 N N . LEU B 1 711 ? -45.633 -18.563 46.140 1.00 54.04 871 LEU B N 1
ATOM 13589 C CA . LEU B 1 711 ? -46.300 -19.407 47.147 1.00 53.55 871 LEU B CA 1
ATOM 13590 C C . LEU B 1 711 ? -45.281 -20.032 48.063 1.00 52.20 871 LEU B C 1
ATOM 13591 O O . LEU B 1 711 ? -45.446 -20.038 49.272 1.00 52.80 871 LEU B O 1
ATOM 13596 N N . PHE B 1 712 ? -44.223 -20.553 47.470 1.00 51.63 872 PHE B N 1
ATOM 13597 C CA . PHE B 1 712 ? -43.140 -21.161 48.216 1.00 52.09 872 PHE B CA 1
ATOM 13598 C C . PHE B 1 712 ? -41.838 -20.346 48.125 1.00 51.49 872 PHE B C 1
ATOM 13599 O O . PHE B 1 712 ? -41.716 -19.419 47.337 1.00 51.01 872 PHE B O 1
ATOM 13607 N N . THR B 1 713 ? -40.871 -20.694 48.962 1.00 51.75 873 THR B N 1
ATOM 13608 C CA . THR B 1 713 ? -39.588 -20.002 49.001 1.00 51.64 873 THR B CA 1
ATOM 13609 C C . THR B 1 713 ? -38.756 -20.416 47.786 1.00 50.95 873 THR B C 1
ATOM 13610 O O . THR B 1 713 ? -38.734 -21.584 47.418 1.00 50.57 873 THR B O 1
ATOM 13614 N N . ASP B 1 714 ? -38.065 -19.453 47.182 1.00 51.24 874 ASP B N 1
ATOM 13615 C CA . ASP B 1 714 ? -37.381 -19.672 45.900 1.00 52.19 874 ASP B CA 1
ATOM 13616 C C . ASP B 1 714 ? -36.250 -20.684 46.022 1.00 51.15 874 ASP B C 1
ATOM 13617 O O . ASP B 1 714 ? -35.859 -21.328 45.026 1.00 50.73 874 ASP B O 1
ATOM 13622 N N . ASN B 1 715 ? -35.755 -20.841 47.249 1.00 49.86 875 ASN B N 1
ATOM 13623 C CA . ASN B 1 715 ? -34.704 -21.813 47.548 1.00 48.50 875 ASN B CA 1
ATOM 13624 C C . ASN B 1 715 ? -35.212 -22.970 48.385 1.00 47.71 875 ASN B C 1
ATOM 13625 O O . ASN B 1 715 ? -36.398 -23.051 48.687 1.00 47.36 875 ASN B O 1
ATOM 13630 N N . GLY B 1 716 ? -34.311 -23.876 48.732 1.00 47.51 876 GLY B N 1
ATOM 13631 C CA . GLY B 1 716 ? -34.653 -24.981 49.597 1.00 48.60 876 GLY B CA 1
ATOM 13632 C C . GLY B 1 716 ? -35.518 -26.006 48.900 1.00 49.18 876 GLY B C 1
ATOM 13633 O O . GLY B 1 716 ? -35.746 -25.916 47.697 1.00 49.19 876 GLY B O 1
ATOM 13634 N N . GLU B 1 717 ? -35.982 -26.979 49.681 1.00 50.10 877 GLU B N 1
ATOM 13635 C CA . GLU B 1 717 ? -36.751 -28.111 49.194 1.00 51.06 877 GLU B CA 1
ATOM 13636 C C . GLU B 1 717 ? -38.003 -27.698 48.440 1.00 51.12 877 GLU B C 1
ATOM 13637 O O . GLU B 1 717 ? -38.620 -26.684 48.736 1.00 50.56 877 GLU B O 1
ATOM 13643 N N . TYR B 1 718 ? -38.379 -28.519 47.465 1.00 51.81 878 TYR B N 1
ATOM 13644 C CA . TYR B 1 718 ? -39.504 -28.212 46.601 1.00 52.26 878 TYR B CA 1
ATOM 13645 C C . TYR B 1 718 ? -40.796 -28.300 47.414 1.00 52.97 878 TYR B C 1
ATOM 13646 O O . TYR B 1 718 ? -41.122 -29.348 47.972 1.00 54.27 878 TYR B O 1
ATOM 13655 N N . MET B 1 719 ? -41.505 -27.184 47.494 1.00 52.71 879 MET B N 1
ATOM 13656 C CA . MET B 1 719 ? -42.771 -27.084 48.230 1.00 53.75 879 MET B CA 1
ATOM 13657 C C . MET B 1 719 ? -42.636 -27.247 49.751 1.00 53.74 879 MET B C 1
ATOM 13658 O O . MET B 1 719 ? -43.630 -27.416 50.447 1.00 54.68 879 MET B O 1
ATOM 13663 N N . ALA B 1 720 ? -41.424 -27.151 50.279 1.00 52.85 880 ALA B N 1
ATOM 13664 C CA . ALA B 1 720 ? -41.207 -27.373 51.708 1.00 52.33 880 ALA B CA 1
ATOM 13665 C C . ALA B 1 720 ? -41.470 -26.161 52.612 1.00 52.22 880 ALA B C 1
ATOM 13666 O O . ALA B 1 720 ? -41.736 -26.324 53.790 1.00 52.90 880 ALA B O 1
ATOM 13668 N N . ASN B 1 721 ? -41.374 -24.947 52.085 1.00 51.71 881 ASN B N 1
ATOM 13669 C CA . ASN B 1 721 ? -41.543 -23.746 52.912 1.00 51.32 881 ASN B CA 1
ATOM 13670 C C . ASN B 1 721 ? -42.338 -22.684 52.194 1.00 50.69 881 ASN B C 1
ATOM 13671 O O . ASN B 1 721 ? -42.030 -22.350 51.063 1.00 50.56 881 ASN B O 1
ATOM 13676 N N . LYS B 1 722 ? -43.334 -22.134 52.866 1.00 49.85 882 LYS B N 1
ATOM 13677 C CA . LYS B 1 722 ? -44.222 -21.167 52.254 1.00 49.60 882 LYS B CA 1
ATOM 13678 C C . LYS B 1 722 ? -43.718 -19.742 52.417 1.00 49.28 882 LYS B C 1
ATOM 13679 O O . LYS B 1 722 ? -43.006 -19.429 53.348 1.00 49.07 882 LYS B O 1
ATOM 13685 N N . THR B 1 723 ? -44.100 -18.873 51.498 1.00 49.29 883 THR B N 1
ATOM 13686 C CA . THR B 1 723 ? -43.774 -17.476 51.619 1.00 49.14 883 THR B CA 1
ATOM 13687 C C . THR B 1 723 ? -44.797 -16.869 52.538 1.00 50.19 883 THR B C 1
ATOM 13688 O O . THR B 1 723 ? -45.810 -17.485 52.828 1.00 50.32 883 THR B O 1
ATOM 13692 N N . PRO B 1 724 ? -44.556 -15.635 52.985 1.00 51.17 884 PRO B N 1
ATOM 13693 C CA . PRO B 1 724 ? -45.531 -14.848 53.730 1.00 51.82 884 PRO B CA 1
ATOM 13694 C C . PRO B 1 724 ? -46.837 -14.638 53.013 1.00 52.79 884 PRO B C 1
ATOM 13695 O O . PRO B 1 724 ? -47.795 -14.221 53.639 1.00 53.23 884 PRO B O 1
ATOM 13699 N N . TYR B 1 725 ? -46.879 -14.917 51.712 1.00 53.47 885 TYR B N 1
ATOM 13700 C CA . TYR B 1 725 ? -48.038 -14.581 50.891 1.00 53.87 885 TYR B CA 1
ATOM 13701 C C . TYR B 1 725 ? -48.921 -15.768 50.523 1.00 53.69 885 TYR B C 1
ATOM 13702 O O . TYR B 1 725 ? -49.973 -15.576 49.934 1.00 53.52 885 TYR B O 1
ATOM 13711 N N . TYR B 1 726 ? -48.501 -16.979 50.884 1.00 53.78 886 TYR B N 1
ATOM 13712 C CA . TYR B 1 726 ? -49.206 -18.207 50.507 1.00 54.68 886 TYR B CA 1
ATOM 13713 C C . TYR B 1 726 ? -50.689 -18.168 50.840 1.00 56.86 886 TYR B C 1
ATOM 13714 O O . TYR B 1 726 ? -51.498 -18.611 50.029 1.00 59.25 886 TYR B O 1
ATOM 13723 N N . ASP B 1 727 ? -51.049 -17.672 52.021 1.00 58.31 887 ASP B N 1
ATOM 13724 C CA . ASP B 1 727 ? -52.462 -17.630 52.425 1.00 60.61 887 ASP B CA 1
ATOM 13725 C C . ASP B 1 727 ? -53.259 -16.774 51.469 1.00 60.46 887 ASP B C 1
ATOM 13726 O O . ASP B 1 727 ? -54.206 -17.247 50.836 1.00 60.74 887 ASP B O 1
ATOM 13731 N N . ALA B 1 728 ? -52.835 -15.525 51.338 1.00 59.67 888 ALA B N 1
ATOM 13732 C CA . ALA B 1 728 ? -53.502 -14.583 50.458 1.00 60.17 888 ALA B CA 1
ATOM 13733 C C . ALA B 1 728 ? -53.680 -15.125 49.028 1.00 59.95 888 ALA B C 1
ATOM 13734 O O . ALA B 1 728 ? -54.783 -15.085 48.469 1.00 61.55 888 ALA B O 1
ATOM 13736 N N . ILE B 1 729 ? -52.611 -15.648 48.447 1.00 57.78 889 ILE B N 1
ATOM 13737 C CA . ILE B 1 729 ? -52.646 -16.035 47.046 1.00 56.84 889 ILE B CA 1
ATOM 13738 C C . ILE B 1 729 ? -53.493 -17.285 46.803 1.00 56.72 889 ILE B C 1
ATOM 13739 O O . ILE B 1 729 ? -54.283 -17.304 45.865 1.00 57.68 889 ILE B O 1
ATOM 13744 N N . THR B 1 730 ? -53.352 -18.321 47.631 1.00 56.24 890 THR B N 1
ATOM 13745 C CA . THR B 1 730 ? -54.162 -19.541 47.451 1.00 56.52 890 THR B CA 1
ATOM 13746 C C . THR B 1 730 ? -55.633 -19.303 47.743 1.00 58.27 890 THR B C 1
ATOM 13747 O O . THR B 1 730 ? -56.478 -20.052 47.263 1.00 58.63 890 THR B O 1
ATOM 13751 N N . SER B 1 731 ? -55.942 -18.270 48.529 1.00 59.97 891 SER B N 1
ATOM 13752 C CA . SER B 1 731 ? -57.339 -17.838 48.708 1.00 61.65 891 SER B CA 1
ATOM 13753 C C . SER B 1 731 ? -57.884 -17.296 47.399 1.00 62.65 891 SER B C 1
ATOM 13754 O O . SER B 1 731 ? -58.893 -17.796 46.889 1.00 65.46 891 SER B O 1
ATOM 13757 N N . LEU B 1 732 ? -57.207 -16.281 46.859 1.00 60.86 892 LEU B N 1
ATOM 13758 C CA . LEU B 1 732 ? -57.567 -15.715 45.565 1.00 59.73 892 LEU B CA 1
ATOM 13759 C C . LEU B 1 732 ? -57.791 -16.798 44.507 1.00 59.06 892 LEU B C 1
ATOM 13760 O O . LEU B 1 732 ? -58.788 -16.764 43.789 1.00 59.37 892 LEU B O 1
ATOM 13765 N N . LEU B 1 733 ? -56.871 -17.761 44.439 1.00 57.69 893 LEU B N 1
ATOM 13766 C CA . LEU B 1 733 ? -56.885 -18.803 43.396 1.00 57.30 893 LEU B CA 1
ATOM 13767 C C . LEU B 1 733 ? -58.118 -19.709 43.394 1.00 57.00 893 LEU B C 1
ATOM 13768 O O . LEU B 1 733 ? -58.627 -20.041 42.331 1.00 57.36 893 LEU B O 1
ATOM 13773 N N . THR B 1 734 ? -58.580 -20.120 44.566 1.00 56.48 894 THR B N 1
ATOM 13774 C CA . THR B 1 734 ? -59.832 -20.874 44.657 1.00 56.71 894 THR B CA 1
ATOM 13775 C C . THR B 1 734 ? -61.008 -19.921 44.461 1.00 57.19 894 THR B C 1
ATOM 13776 O O . THR B 1 734 ? -62.010 -20.280 43.857 1.00 56.91 894 THR B O 1
ATOM 13780 N N . ALA B 1 735 ? -60.877 -18.703 44.983 1.00 57.85 895 ALA B N 1
ATOM 13781 C CA . ALA B 1 735 ? -61.919 -17.684 44.856 1.00 58.93 895 ALA B CA 1
ATOM 13782 C C . ALA B 1 735 ? -62.185 -17.375 43.394 1.00 59.62 895 ALA B C 1
ATOM 13783 O O . ALA B 1 735 ? -63.338 -17.227 42.988 1.00 61.40 895 ALA B O 1
ATOM 13785 N N . ARG B 1 736 ? -61.119 -17.306 42.604 1.00 58.96 896 ARG B N 1
ATOM 13786 C CA . ARG B 1 736 ? -61.227 -17.080 41.155 1.00 58.73 896 ARG B CA 1
ATOM 13787 C C . ARG B 1 736 ? -62.158 -18.103 40.507 1.00 58.34 896 ARG B C 1
ATOM 13788 O O . ARG B 1 736 ? -63.037 -17.760 39.734 1.00 58.42 896 ARG B O 1
ATOM 13796 N N . THR B 1 737 ? -61.931 -19.358 40.859 1.00 57.86 897 THR B N 1
ATOM 13797 C CA . THR B 1 737 ? -62.755 -20.485 40.468 1.00 58.29 897 THR B CA 1
ATOM 13798 C C . THR B 1 737 ? -64.246 -20.288 40.740 1.00 60.35 897 THR B C 1
ATOM 13799 O O . THR B 1 737 ? -65.094 -20.744 39.986 1.00 60.70 897 THR B O 1
ATOM 13803 N N . LYS B 1 738 ? -64.580 -19.627 41.831 1.00 62.19 898 LYS B N 1
ATOM 13804 C CA . LYS B 1 738 ? -65.980 -19.526 42.230 1.00 64.08 898 LYS B CA 1
ATOM 13805 C C . LYS B 1 738 ? -66.677 -18.233 41.810 1.00 64.64 898 LYS B C 1
ATOM 13806 O O . LYS B 1 738 ? -67.868 -18.262 41.531 1.00 66.63 898 LYS B O 1
ATOM 13812 N N . PHE B 1 739 ? -65.958 -17.114 41.759 1.00 63.39 899 PHE B N 1
ATOM 13813 C CA . PHE B 1 739 ? -66.605 -15.820 41.543 1.00 62.99 899 PHE B CA 1
ATOM 13814 C C . PHE B 1 739 ? -66.193 -15.075 40.302 1.00 62.53 899 PHE B C 1
ATOM 13815 O O . PHE B 1 739 ? -67.003 -14.354 39.746 1.00 63.68 899 PHE B O 1
ATOM 13823 N N . VAL B 1 740 ? -64.944 -15.195 39.884 1.00 61.67 900 VAL B N 1
ATOM 13824 C CA . VAL B 1 740 ? -64.415 -14.281 38.866 1.00 62.32 900 VAL B CA 1
ATOM 13825 C C . VAL B 1 740 ? -64.977 -14.579 37.460 1.00 63.32 900 VAL B C 1
ATOM 13826 O O . VAL B 1 740 ? -64.616 -15.566 36.840 1.00 63.97 900 VAL B O 1
ATOM 13830 N N . SER B 1 741 ? -65.868 -13.719 36.973 1.00 64.02 901 SER B N 1
ATOM 13831 C CA . SER B 1 741 ? -66.494 -13.881 35.657 1.00 64.17 901 SER B CA 1
ATOM 13832 C C . SER B 1 741 ? -67.211 -12.596 35.237 1.00 65.79 901 SER B C 1
ATOM 13833 O O . SER B 1 741 ? -67.436 -11.707 36.060 1.00 66.69 901 SER B O 1
ATOM 13836 N N . GLY B 1 742 ? -67.583 -12.503 33.963 1.00 66.91 902 GLY B N 1
ATOM 13837 C CA . GLY B 1 742 ? -68.328 -11.344 33.452 1.00 68.00 902 GLY B CA 1
ATOM 13838 C C . GLY B 1 742 ? -67.421 -10.204 33.051 1.00 67.93 902 GLY B C 1
ATOM 13839 O O . GLY B 1 742 ? -66.208 -10.360 32.985 1.00 66.77 902 GLY B O 1
ATOM 13840 N N . GLY B 1 743 ? -68.018 -9.041 32.814 1.00 69.50 903 GLY B N 1
ATOM 13841 C CA . GLY B 1 743 ? -67.275 -7.849 32.378 1.00 69.33 903 GLY B CA 1
ATOM 13842 C C . GLY B 1 743 ? -66.453 -7.239 33.495 1.00 68.06 903 GLY B C 1
ATOM 13843 O O . GLY B 1 743 ? -66.591 -7.636 34.648 1.00 67.83 903 GLY B O 1
ATOM 13844 N N . GLN B 1 744 ? -65.616 -6.260 33.150 1.00 67.09 904 GLN B N 1
ATOM 13845 C CA . GLN B 1 744 ? -64.744 -5.597 34.121 1.00 65.97 904 GLN B CA 1
ATOM 13846 C C . GLN B 1 744 ? -64.787 -4.084 33.979 1.00 65.55 904 GLN B C 1
ATOM 13847 O O . GLN B 1 744 ? -65.172 -3.568 32.939 1.00 64.40 904 GLN B O 1
ATOM 13853 N N . SER B 1 745 ? -64.406 -3.402 35.063 1.00 65.96 905 SER B N 1
ATOM 13854 C CA . SER B 1 745 ? -64.118 -1.960 35.061 1.00 66.65 905 SER B CA 1
ATOM 13855 C C . SER B 1 745 ? -63.136 -1.550 36.178 1.00 66.32 905 SER B C 1
ATOM 13856 O O . SER B 1 745 ? -63.337 -1.913 37.341 1.00 66.92 905 SER B O 1
ATOM 13859 N N . LEU B 1 746 ? -62.084 -0.813 35.798 1.00 65.89 906 LEU B N 1
ATOM 13860 C CA . LEU B 1 746 ? -61.113 -0.211 36.727 1.00 65.60 906 LEU B CA 1
ATOM 13861 C C . LEU B 1 746 ? -61.374 1.271 36.949 1.00 67.16 906 LEU B C 1
ATOM 13862 O O . LEU B 1 746 ? -61.813 1.969 36.038 1.00 67.57 906 LEU B O 1
ATOM 13867 N N . SER B 1 747 ? -61.052 1.744 38.154 1.00 68.13 907 SER B N 1
ATOM 13868 C CA . SER B 1 747 ? -61.181 3.160 38.523 1.00 69.11 907 SER B CA 1
ATOM 13869 C C . SER B 1 747 ? -60.094 3.543 39.492 1.00 69.57 907 SER B C 1
ATOM 13870 O O . SER B 1 747 ? -59.416 2.668 40.050 1.00 69.20 907 SER B O 1
ATOM 13873 N N . VAL B 1 748 ? -59.962 4.854 39.706 1.00 70.65 908 VAL B N 1
ATOM 13874 C CA . VAL B 1 748 ? -59.034 5.423 40.691 1.00 70.61 908 VAL B CA 1
ATOM 13875 C C . VAL B 1 748 ? -59.549 6.787 41.156 1.00 71.52 908 VAL B C 1
ATOM 13876 O O . VAL B 1 748 ? -59.539 7.759 40.403 1.00 71.31 908 VAL B O 1
ATOM 13880 N N . ASP B 1 749 ? -60.009 6.847 42.403 1.00 72.59 909 ASP B N 1
ATOM 13881 C CA . ASP B 1 749 ? -60.562 8.090 42.968 1.00 73.40 909 ASP B CA 1
ATOM 13882 C C . ASP B 1 749 ? -59.463 9.141 43.225 1.00 73.69 909 ASP B C 1
ATOM 13883 O O . ASP B 1 749 ? -58.266 8.849 43.103 1.00 72.00 909 ASP B O 1
ATOM 13888 N N . LYS B 1 750 ? -59.896 10.357 43.561 1.00 74.67 910 LYS B N 1
ATOM 13889 C CA . LYS B 1 750 ? -58.998 11.468 43.914 1.00 74.18 910 LYS B CA 1
ATOM 13890 C C . LYS B 1 750 ? -57.921 11.074 44.921 1.00 71.87 910 LYS B C 1
ATOM 13891 O O . LYS B 1 750 ? -56.825 11.621 44.886 1.00 70.39 910 LYS B O 1
ATOM 13897 N N . ASN B 1 751 ? -58.240 10.138 45.812 1.00 70.77 911 ASN B N 1
ATOM 13898 C CA . ASN B 1 751 ? -57.249 9.587 46.759 1.00 70.74 911 ASN B CA 1
ATOM 13899 C C . ASN B 1 751 ? -56.282 8.506 46.197 1.00 69.62 911 ASN B C 1
ATOM 13900 O O . ASN B 1 751 ? -55.378 8.041 46.910 1.00 67.27 911 ASN B O 1
ATOM 13905 N N . ASP B 1 752 ? -56.478 8.121 44.934 1.00 69.03 912 ASP B N 1
ATOM 13906 C CA . ASP B 1 752 ? -55.588 7.186 44.241 1.00 68.06 912 ASP B CA 1
ATOM 13907 C C . ASP B 1 752 ? -55.821 5.764 44.767 1.00 67.32 912 ASP B C 1
ATOM 13908 O O . ASP B 1 752 ? -54.870 5.010 45.023 1.00 66.61 912 ASP B O 1
ATOM 13913 N N . VAL B 1 753 ? -57.096 5.416 44.946 1.00 67.09 913 VAL B N 1
ATOM 13914 C CA . VAL B 1 753 ? -57.481 4.075 45.384 1.00 66.26 913 VAL B CA 1
ATOM 13915 C C . VAL B 1 753 ? -58.110 3.358 44.210 1.00 65.30 913 VAL B C 1
ATOM 13916 O O . VAL B 1 753 ? -59.134 3.786 43.674 1.00 64.84 913 VAL B O 1
ATOM 13920 N N . LEU B 1 754 ? -57.498 2.245 43.838 1.00 64.53 914 LEU B N 1
ATOM 13921 C CA . LEU B 1 754 ? -57.957 1.472 42.709 1.00 64.71 914 LEU B CA 1
ATOM 13922 C C . LEU B 1 754 ? -59.094 0.594 43.166 1.00 64.59 914 LEU B C 1
ATOM 13923 O O . LEU B 1 754 ? -59.009 -0.041 44.223 1.00 63.80 914 LEU B O 1
ATOM 13928 N N . THR B 1 755 ? -60.163 0.597 42.379 1.00 64.88 915 THR B N 1
ATOM 13929 C CA . THR B 1 755 ? -61.288 -0.299 42.587 1.00 65.91 915 THR B CA 1
ATOM 13930 C C . THR B 1 755 ? -61.573 -1.033 41.279 1.00 67.04 915 THR B C 1
ATOM 13931 O O . THR B 1 755 ? -62.023 -0.425 40.320 1.00 68.34 915 THR B O 1
ATOM 13935 N N . SER B 1 756 ? -61.279 -2.336 41.256 1.00 67.47 916 SER B N 1
ATOM 13936 C CA . SER B 1 756 ? -61.538 -3.226 40.108 1.00 68.00 916 SER B CA 1
ATOM 13937 C C . SER B 1 756 ? -62.785 -4.050 40.389 1.00 69.33 916 SER B C 1
ATOM 13938 O O . SER B 1 756 ? -62.883 -4.668 41.451 1.00 69.90 916 SER B O 1
ATOM 13941 N N . VAL B 1 757 ? -63.721 -4.069 39.442 1.00 69.97 917 VAL B N 1
ATOM 13942 C CA . VAL B 1 757 ? -64.959 -4.823 39.606 1.00 69.98 917 VAL B CA 1
ATOM 13943 C C . VAL B 1 757 ? -65.124 -5.844 38.493 1.00 69.42 917 VAL B C 1
ATOM 13944 O O . VAL B 1 757 ? -64.821 -5.565 37.342 1.00 68.56 917 VAL B O 1
ATOM 13948 N N . ARG B 1 758 ? -65.581 -7.038 38.864 1.00 69.92 918 ARG B N 1
ATOM 13949 C CA . ARG B 1 758 ? -66.111 -8.007 37.907 1.00 70.38 918 ARG B CA 1
ATOM 13950 C C . ARG B 1 758 ? -67.608 -8.163 38.176 1.00 71.15 918 ARG B C 1
ATOM 13951 O O . ARG B 1 758 ? -68.041 -8.320 39.330 1.00 70.75 918 ARG B O 1
ATOM 13959 N N . TYR B 1 759 ? -68.399 -8.107 37.108 1.00 71.08 919 TYR B N 1
ATOM 13960 C CA . TYR B 1 759 ? -69.855 -8.049 37.242 1.00 71.64 919 TYR B CA 1
ATOM 13961 C C . TYR B 1 759 ? -70.504 -9.417 37.372 1.00 71.55 919 TYR B C 1
ATOM 13962 O O . TYR B 1 759 ? -71.694 -9.517 37.640 1.00 71.70 919 TYR B O 1
ATOM 13971 N N . GLY B 1 760 ? -69.703 -10.464 37.218 1.00 70.91 920 GLY B N 1
ATOM 13972 C CA . GLY B 1 760 ? -70.205 -11.825 37.260 1.00 71.05 920 GLY B CA 1
ATOM 13973 C C . GLY B 1 760 ? -70.688 -12.279 35.892 1.00 71.87 920 GLY B C 1
ATOM 13974 O O . GLY B 1 760 ? -70.905 -11.476 34.982 1.00 72.20 920 GLY B O 1
ATOM 13975 N N . LYS B 1 761 ? -70.861 -13.585 35.756 1.00 72.00 921 LYS B N 1
ATOM 13976 C CA . LYS B 1 761 ? -71.261 -14.173 34.494 1.00 72.16 921 LYS B CA 1
ATOM 13977 C C . LYS B 1 761 ? -72.586 -13.606 34.001 1.00 73.82 921 LYS B C 1
ATOM 13978 O O . LYS B 1 761 ? -73.532 -13.444 34.773 1.00 74.63 921 LYS B O 1
ATOM 13984 N N . GLY B 1 762 ? -72.638 -13.316 32.708 1.00 74.55 922 GLY B N 1
ATOM 13985 C CA . GLY B 1 762 ? -73.859 -12.853 32.058 1.00 75.92 922 GLY B CA 1
ATOM 13986 C C . GLY B 1 762 ? -74.040 -11.350 32.087 1.00 76.64 922 GLY B C 1
ATOM 13987 O O . GLY B 1 762 ? -74.927 -10.824 31.422 1.00 77.85 922 GLY B O 1
ATOM 13988 N N . ALA B 1 763 ? -73.198 -10.654 32.850 1.00 75.98 923 ALA B N 1
ATOM 13989 C CA . ALA B 1 763 ? -73.272 -9.203 32.983 1.00 75.75 923 ALA B CA 1
ATOM 13990 C C . ALA B 1 763 ? -71.955 -8.605 32.537 1.00 74.36 923 ALA B C 1
ATOM 13991 O O . ALA B 1 763 ? -70.914 -8.991 33.050 1.00 72.65 923 ALA B O 1
ATOM 13993 N N . LEU B 1 764 ? -72.001 -7.672 31.584 1.00 75.42 924 LEU B N 1
ATOM 13994 C CA . LEU B 1 764 ? -70.774 -7.070 31.023 1.00 75.12 924 LEU B CA 1
ATOM 13995 C C . LEU B 1 764 ? -70.526 -5.594 31.369 1.00 75.76 924 LEU B C 1
ATOM 13996 O O . LEU B 1 764 ? -69.457 -5.066 31.059 1.00 75.18 924 LEU B O 1
ATOM 14001 N N . SER B 1 765 ? -71.501 -4.943 32.003 1.00 76.81 925 SER B N 1
ATOM 14002 C CA . SER B 1 765 ? -71.357 -3.563 32.472 1.00 76.86 925 SER B CA 1
ATOM 14003 C C . SER B 1 765 ? -72.048 -3.396 33.826 1.00 78.72 925 SER B C 1
ATOM 14004 O O . SER B 1 765 ? -72.707 -4.321 34.332 1.00 80.25 925 SER B O 1
ATOM 14007 N N . ALA B 1 766 ? -71.917 -2.206 34.405 1.00 79.17 926 ALA B N 1
ATOM 14008 C CA . ALA B 1 766 ? -72.673 -1.855 35.621 1.00 80.32 926 ALA B CA 1
ATOM 14009 C C . ALA B 1 766 ? -74.200 -1.691 35.366 1.00 81.47 926 ALA B C 1
ATOM 14010 O O . ALA B 1 766 ? -75.034 -1.865 36.272 1.00 81.31 926 ALA B O 1
ATOM 14012 N N . THR B 1 767 ? -74.544 -1.359 34.123 1.00 80.78 927 THR B N 1
ATOM 14013 C CA . THR B 1 767 ? -75.926 -1.132 33.730 1.00 80.84 927 THR B CA 1
ATOM 14014 C C . THR B 1 767 ? -76.608 -2.397 33.218 1.00 80.46 927 THR B C 1
ATOM 14015 O O . THR B 1 767 ? -77.776 -2.371 32.880 1.00 81.42 927 THR B O 1
ATOM 14019 N N . ASP B 1 768 ? -75.877 -3.502 33.182 1.00 79.35 928 ASP B N 1
ATOM 14020 C CA . ASP B 1 768 ? -76.386 -4.765 32.669 1.00 80.00 928 ASP B CA 1
ATOM 14021 C C . ASP B 1 768 ? -77.117 -5.534 33.785 1.00 79.47 928 ASP B C 1
ATOM 14022 O O . ASP B 1 768 ? -76.582 -5.711 34.877 1.00 78.44 928 ASP B O 1
ATOM 14027 N N . ASN B 1 769 ? -78.324 -6.008 33.485 1.00 80.12 929 ASN B N 1
ATOM 14028 C CA . ASN B 1 769 ? -79.149 -6.770 34.440 1.00 81.04 929 ASN B CA 1
ATOM 14029 C C . ASN B 1 769 ? -78.817 -8.265 34.498 1.00 80.25 929 ASN B C 1
ATOM 14030 O O . ASN B 1 769 ? -79.336 -8.991 35.345 1.00 79.79 929 ASN B O 1
ATOM 14035 N N . GLY B 1 770 ? -78.014 -8.741 33.553 1.00 80.28 930 GLY B N 1
ATOM 14036 C CA . GLY B 1 770 ? -77.423 -10.075 33.641 1.00 80.01 930 GLY B CA 1
ATOM 14037 C C . GLY B 1 770 ? -78.318 -11.268 33.336 1.00 80.91 930 GLY B C 1
ATOM 14038 O O . GLY B 1 770 ? -79.400 -11.136 32.775 1.00 82.33 930 GLY B O 1
ATOM 14039 N N . SER B 1 771 ? -77.822 -12.440 33.717 1.00 80.28 931 SER B N 1
ATOM 14040 C CA . SER B 1 771 ? -78.490 -13.722 33.511 1.00 80.40 931 SER B CA 1
ATOM 14041 C C . SER B 1 771 ? -78.841 -14.320 34.867 1.00 80.68 931 SER B C 1
ATOM 14042 O O . SER B 1 771 ? -78.617 -13.675 35.894 1.00 81.55 931 SER B O 1
ATOM 14045 N N . SER B 1 772 ? -79.355 -15.552 34.884 1.00 80.52 932 SER B N 1
ATOM 14046 C CA . SER B 1 772 ? -79.554 -16.283 36.148 1.00 80.19 932 SER B CA 1
ATOM 14047 C C . SER B 1 772 ? -78.236 -16.495 36.914 1.00 78.80 932 SER B C 1
ATOM 14048 O O . SER B 1 772 ? -78.231 -16.515 38.144 1.00 79.25 932 SER B O 1
ATOM 14051 N N . ASP B 1 773 ? -77.128 -16.614 36.181 1.00 77.06 933 ASP B N 1
ATOM 14052 C CA . ASP B 1 773 ? -75.802 -16.851 36.769 1.00 75.26 933 ASP B CA 1
ATOM 14053 C C . ASP B 1 773 ? -75.148 -15.649 37.466 1.00 74.27 933 ASP B C 1
ATOM 14054 O O . ASP B 1 773 ? -74.201 -15.827 38.231 1.00 73.48 933 ASP B O 1
ATOM 14059 N N . THR B 1 774 ? -75.628 -14.441 37.186 1.00 74.25 934 THR B N 1
ATOM 14060 C CA . THR B 1 774 ? -74.965 -13.221 37.648 1.00 73.52 934 THR B CA 1
ATOM 14061 C C . THR B 1 774 ? -75.002 -13.012 39.149 1.00 73.35 934 THR B C 1
ATOM 14062 O O . THR B 1 774 ? -74.001 -12.623 39.741 1.00 72.55 934 THR B O 1
ATOM 14066 N N . ARG B 1 775 ? -76.153 -13.247 39.760 1.00 74.45 935 ARG B N 1
ATOM 14067 C CA . ARG B 1 775 ? -76.378 -12.785 41.132 1.00 75.11 935 ARG B CA 1
ATOM 14068 C C . ARG B 1 775 ? -75.242 -13.134 42.100 1.00 74.71 935 ARG B C 1
ATOM 14069 O O . ARG B 1 775 ? -74.669 -12.248 42.726 1.00 74.40 935 ARG B O 1
ATOM 14077 N N . ASN B 1 776 ? -74.910 -14.421 42.200 1.00 74.83 936 ASN B N 1
ATOM 14078 C CA . ASN B 1 776 ? -73.908 -14.909 43.171 1.00 73.53 936 ASN B CA 1
ATOM 14079 C C . ASN B 1 776 ? -72.472 -14.998 42.662 1.00 71.94 936 ASN B C 1
ATOM 14080 O O . ASN B 1 776 ? -71.621 -15.611 43.311 1.00 70.85 936 ASN B O 1
ATOM 14085 N N . GLN B 1 777 ? -72.207 -14.390 41.509 1.00 71.50 937 GLN B N 1
ATOM 14086 C CA . GLN B 1 777 ? -70.856 -14.298 40.979 1.00 70.30 937 GLN B CA 1
ATOM 14087 C C . GLN B 1 777 ? -70.421 -12.835 40.912 1.00 70.66 937 GLN B C 1
ATOM 14088 O O . GLN B 1 777 ? -71.175 -11.927 41.281 1.00 70.95 937 GLN B O 1
ATOM 14094 N N . GLY B 1 778 ? -69.173 -12.621 40.512 1.00 70.72 938 GLY B N 1
ATOM 14095 C CA . GLY B 1 778 ? -68.650 -11.278 40.300 1.00 71.42 938 GLY B CA 1
ATOM 14096 C C . GLY B 1 778 ? -67.948 -10.687 41.508 1.00 71.34 938 GLY B C 1
ATOM 14097 O O . GLY B 1 778 ? -68.602 -10.194 42.424 1.00 73.86 938 GLY B O 1
ATOM 14098 N N . ILE B 1 779 ? -66.618 -10.709 41.472 1.00 69.59 939 ILE B N 1
ATOM 14099 C CA . ILE B 1 779 ? -65.753 -10.196 42.541 1.00 68.63 939 ILE B CA 1
ATOM 14100 C C . ILE B 1 779 ? -65.611 -8.653 42.518 1.00 67.47 939 ILE B C 1
ATOM 14101 O O . ILE B 1 779 ? -66.025 -7.993 41.565 1.00 66.70 939 ILE B O 1
ATOM 14106 N N . GLY B 1 780 ? -65.039 -8.102 43.591 1.00 66.43 940 GLY B N 1
ATOM 14107 C CA . GLY B 1 780 ? -64.675 -6.681 43.672 1.00 66.67 940 GLY B CA 1
ATOM 14108 C C . GLY B 1 780 ? -63.410 -6.461 44.492 1.00 66.26 940 GLY B C 1
ATOM 14109 O O . GLY B 1 780 ? -63.279 -7.010 45.582 1.00 66.68 940 GLY B O 1
ATOM 14110 N N . VAL B 1 781 ? -62.489 -5.641 43.979 1.00 66.38 941 VAL B N 1
ATOM 14111 C CA . VAL B 1 781 ? -61.145 -5.462 44.569 1.00 65.84 941 VAL B CA 1
ATOM 14112 C C . VAL B 1 781 ? -60.833 -3.995 44.865 1.00 66.90 941 VAL B C 1
ATOM 14113 O O . VAL B 1 781 ? -61.145 -3.116 44.065 1.00 68.81 941 VAL B O 1
ATOM 14117 N N . ILE B 1 782 ? -60.186 -3.747 46.001 1.00 67.29 942 ILE B N 1
ATOM 14118 C CA . ILE B 1 782 ? -59.753 -2.398 46.407 1.00 67.63 942 ILE B CA 1
ATOM 14119 C C . ILE B 1 782 ? -58.256 -2.414 46.688 1.00 67.14 942 ILE B C 1
ATOM 14120 O O . ILE B 1 782 ? -57.793 -3.247 47.471 1.00 68.06 942 ILE B O 1
ATOM 14125 N N . VAL B 1 783 ? -57.506 -1.488 46.092 1.00 66.28 943 VAL B N 1
ATOM 14126 C CA . VAL B 1 783 ? -56.048 -1.437 46.304 1.00 65.20 943 VAL B CA 1
ATOM 14127 C C . VAL B 1 783 ? -55.540 0.003 46.458 1.00 65.65 943 VAL B C 1
ATOM 14128 O O . VAL B 1 783 ? -55.848 0.872 45.648 1.00 66.15 943 VAL B O 1
ATOM 14132 N N . SER B 1 784 ? -54.754 0.229 47.506 1.00 65.19 944 SER B N 1
ATOM 14133 C CA . SER B 1 784 ? -53.954 1.434 47.640 1.00 64.39 944 SER B CA 1
ATOM 14134 C C . SER B 1 784 ? -52.495 1.051 47.872 1.00 64.31 944 SER B C 1
ATOM 14135 O O . SER B 1 784 ? -52.171 -0.019 48.420 1.00 63.29 944 SER B O 1
ATOM 14138 N N . ASN B 1 785 ? -51.620 1.953 47.452 1.00 65.43 945 ASN B N 1
ATOM 14139 C CA . ASN B 1 785 ? -50.175 1.783 47.605 1.00 65.11 945 ASN B CA 1
ATOM 14140 C C . ASN B 1 785 ? -49.532 2.928 48.398 1.00 65.56 945 ASN B C 1
ATOM 14141 O O . ASN B 1 785 ? -48.333 3.174 48.270 1.00 64.64 945 ASN B O 1
ATOM 14146 N N . ASN B 1 786 ? -50.352 3.626 49.191 1.00 65.95 946 ASN B N 1
ATOM 14147 C CA . ASN B 1 786 ? -49.903 4.713 50.065 1.00 65.37 946 ASN B CA 1
ATOM 14148 C C . ASN B 1 786 ? -50.016 4.267 51.521 1.00 64.58 946 ASN B C 1
ATOM 14149 O O . ASN B 1 786 ? -51.121 4.134 52.025 1.00 64.27 946 ASN B O 1
ATOM 14154 N N . PRO B 1 787 ? -48.878 4.036 52.195 1.00 64.42 947 PRO B N 1
ATOM 14155 C CA . PRO B 1 787 ? -48.905 3.560 53.577 1.00 65.52 947 PRO B CA 1
ATOM 14156 C C . PRO B 1 787 ? -49.491 4.532 54.602 1.00 67.20 947 PRO B C 1
ATOM 14157 O O . PRO B 1 787 ? -49.805 4.103 55.732 1.00 68.26 947 PRO B O 1
ATOM 14161 N N . ASN B 1 788 ? -49.639 5.809 54.218 1.00 66.63 948 ASN B N 1
ATOM 14162 C CA . ASN B 1 788 ? -50.267 6.826 55.079 1.00 66.61 948 ASN B CA 1
ATOM 14163 C C . ASN B 1 788 ? -51.594 7.344 54.534 1.00 67.16 948 ASN B C 1
ATOM 14164 O O . ASN B 1 788 ? -51.939 8.514 54.714 1.00 68.39 948 ASN B O 1
ATOM 14169 N N . LEU B 1 789 ? -52.334 6.470 53.866 1.00 66.63 949 LEU B N 1
ATOM 14170 C CA . LEU B 1 789 ? -53.658 6.798 53.383 1.00 66.97 949 LEU B CA 1
ATOM 14171 C C . LEU B 1 789 ? -54.494 7.247 54.560 1.00 68.31 949 LEU B C 1
ATOM 14172 O O . LEU B 1 789 ? -54.706 6.485 55.508 1.00 68.19 949 LEU B O 1
ATOM 14177 N N . ASP B 1 790 ? -54.927 8.502 54.515 1.00 70.18 950 ASP B N 1
ATOM 14178 C CA . ASP B 1 790 ? -55.919 9.024 55.465 1.00 73.08 950 ASP B CA 1
ATOM 14179 C C . ASP B 1 790 ? -57.116 9.611 54.704 1.00 73.99 950 ASP B C 1
ATOM 14180 O O . ASP B 1 790 ? -57.057 10.726 54.173 1.00 74.18 950 ASP B O 1
ATOM 14185 N N . LEU B 1 791 ? -58.211 8.862 54.676 1.00 74.52 951 LEU B N 1
ATOM 14186 C CA . LEU B 1 791 ? -59.380 9.260 53.901 1.00 75.63 951 LEU B CA 1
ATOM 14187 C C . LEU B 1 791 ? -60.057 10.498 54.471 1.00 77.49 951 LEU B C 1
ATOM 14188 O O . LEU B 1 791 ? -60.794 11.179 53.754 1.00 78.90 951 LEU B O 1
ATOM 14193 N N . ASN B 1 792 ? -59.811 10.775 55.754 1.00 78.16 952 ASN B N 1
ATOM 14194 C CA . ASN B 1 792 ? -60.478 11.861 56.468 1.00 79.51 952 ASN B CA 1
ATOM 14195 C C . ASN B 1 792 ? -62.009 11.681 56.368 1.00 79.34 952 ASN B C 1
ATOM 14196 O O . ASN B 1 792 ? -62.534 10.700 56.894 1.00 79.62 952 ASN B O 1
ATOM 14201 N N . ASN B 1 793 ? -62.726 12.577 55.693 1.00 78.64 953 ASN B N 1
ATOM 14202 C CA . ASN B 1 793 ? -64.168 12.411 55.546 1.00 78.55 953 ASN B CA 1
ATOM 14203 C C . ASN B 1 793 ? -64.532 11.682 54.264 1.00 77.59 953 ASN B C 1
ATOM 14204 O O . ASN B 1 793 ? -65.672 11.246 54.121 1.00 77.96 953 ASN B O 1
ATOM 14209 N N . ASP B 1 794 ? -63.566 11.545 53.349 1.00 76.30 954 ASP B N 1
ATOM 14210 C CA . ASP B 1 794 ? -63.797 10.918 52.033 1.00 75.40 954 ASP B CA 1
ATOM 14211 C C . ASP B 1 794 ? -64.279 9.469 52.123 1.00 74.38 954 ASP B C 1
ATOM 14212 O O . ASP B 1 794 ? -64.204 8.824 53.172 1.00 73.93 954 ASP B O 1
ATOM 14217 N N . LYS B 1 795 ? -64.770 8.973 50.993 1.00 74.31 955 LYS B N 1
ATOM 14218 C CA . LYS B 1 795 ? -65.342 7.638 50.896 1.00 73.92 955 LYS B CA 1
ATOM 14219 C C . LYS B 1 795 ? -64.783 6.898 49.683 1.00 72.03 955 LYS B C 1
ATOM 14220 O O . LYS B 1 795 ? -64.635 7.470 48.609 1.00 70.88 955 LYS B O 1
ATOM 14226 N N . VAL B 1 796 ? -64.507 5.614 49.860 1.00 71.22 956 VAL B N 1
ATOM 14227 C CA . VAL B 1 796 ? -64.186 4.735 48.736 1.00 71.21 956 VAL B CA 1
ATOM 14228 C C . VAL B 1 796 ? -65.453 3.993 48.305 1.00 70.60 956 VAL B C 1
ATOM 14229 O O . VAL B 1 796 ? -66.249 3.584 49.158 1.00 70.91 956 VAL B O 1
ATOM 14233 N N . THR B 1 797 ? -65.617 3.811 46.996 1.00 69.23 957 THR B N 1
ATOM 14234 C CA . THR B 1 797 ? -66.810 3.182 46.441 1.00 69.66 957 THR B CA 1
ATOM 14235 C C . THR B 1 797 ? -66.523 2.026 45.492 1.00 69.25 957 THR B C 1
ATOM 14236 O O . THR B 1 797 ? -65.827 2.187 44.487 1.00 70.02 957 THR B O 1
ATOM 14240 N N . LEU B 1 798 ? -67.074 0.862 45.816 1.00 69.14 958 LEU B N 1
ATOM 14241 C CA . LEU B 1 798 ? -67.087 -0.276 44.901 1.00 68.93 958 LEU B CA 1
ATOM 14242 C C . LEU B 1 798 ? -68.440 -0.308 44.230 1.00 69.89 958 LEU B C 1
ATOM 14243 O O . LEU B 1 798 ? -69.425 -0.714 44.835 1.00 69.85 958 LEU B O 1
ATOM 14248 N N . SER B 1 799 ? -68.500 0.135 42.983 1.00 71.52 959 SER B N 1
ATOM 14249 C CA . SER B 1 799 ? -69.750 0.087 42.224 1.00 72.87 959 SER B CA 1
ATOM 14250 C C . SER B 1 799 ? -69.866 -1.254 41.508 1.00 72.99 959 SER B C 1
ATOM 14251 O O . SER B 1 799 ? -69.427 -1.410 40.364 1.00 71.71 959 SER B O 1
ATOM 14254 N N . MET B 1 800 ? -70.446 -2.225 42.212 1.00 74.00 960 MET B N 1
ATOM 14255 C CA . MET B 1 800 ? -70.803 -3.509 41.612 1.00 74.22 960 MET B CA 1
ATOM 14256 C C . MET B 1 800 ? -71.926 -3.173 40.648 1.00 74.93 960 MET B C 1
ATOM 14257 O O . MET B 1 800 ? -72.346 -2.018 40.558 1.00 75.12 960 MET B O 1
ATOM 14262 N N . GLY B 1 801 ? -72.431 -4.164 39.932 1.00 75.48 961 GLY B N 1
ATOM 14263 C CA . GLY B 1 801 ? -73.497 -3.895 38.951 1.00 76.43 961 GLY B CA 1
ATOM 14264 C C . GLY B 1 801 ? -74.855 -3.552 39.541 1.00 76.21 961 GLY B C 1
ATOM 14265 O O . GLY B 1 801 ? -75.105 -3.781 40.713 1.00 75.83 961 GLY B O 1
ATOM 14266 N N . ILE B 1 802 ? -75.742 -3.023 38.711 1.00 76.87 962 ILE B N 1
ATOM 14267 C CA . ILE B 1 802 ? -77.142 -2.926 39.086 1.00 79.26 962 ILE B CA 1
ATOM 14268 C C . ILE B 1 802 ? -77.725 -4.326 39.127 1.00 78.87 962 ILE B C 1
ATOM 14269 O O . ILE B 1 802 ? -78.784 -4.538 39.688 1.00 80.03 962 ILE B O 1
ATOM 14274 N N . SER B 1 803 ? -77.011 -5.286 38.557 1.00 78.04 963 SER B N 1
ATOM 14275 C CA . SER B 1 803 ? -77.285 -6.704 38.794 1.00 78.24 963 SER B CA 1
ATOM 14276 C C . SER B 1 803 ? -76.987 -7.157 40.233 1.00 77.18 963 SER B C 1
ATOM 14277 O O . SER B 1 803 ? -77.327 -8.277 40.621 1.00 77.32 963 SER B O 1
ATOM 14280 N N . HIS B 1 804 ? -76.374 -6.285 41.023 1.00 76.28 964 HIS B N 1
ATOM 14281 C CA . HIS B 1 804 ? -76.015 -6.608 42.396 1.00 75.54 964 HIS B CA 1
ATOM 14282 C C . HIS B 1 804 ? -76.547 -5.582 43.418 1.00 76.21 964 HIS B C 1
ATOM 14283 O O . HIS B 1 804 ? -75.877 -5.271 44.395 1.00 76.78 964 HIS B O 1
ATOM 14290 N N . ALA B 1 805 ? -77.752 -5.066 43.207 1.00 76.56 965 ALA B N 1
ATOM 14291 C CA . ALA B 1 805 ? -78.335 -4.117 44.151 1.00 76.71 965 ALA B CA 1
ATOM 14292 C C . ALA B 1 805 ? -79.082 -4.862 45.236 1.00 76.96 965 ALA B C 1
ATOM 14293 O O . ALA B 1 805 ? -79.556 -5.971 45.011 1.00 76.89 965 ALA B O 1
ATOM 14295 N N . HIS B 1 806 ? -79.189 -4.237 46.404 1.00 77.51 966 HIS B N 1
ATOM 14296 C CA . HIS B 1 806 ? -79.860 -4.829 47.562 1.00 78.42 966 HIS B CA 1
ATOM 14297 C C . HIS B 1 806 ? -79.353 -6.239 47.821 1.00 76.81 966 HIS B C 1
ATOM 14298 O O . HIS B 1 806 ? -80.133 -7.180 47.915 1.00 76.22 966 HIS B O 1
ATOM 14305 N N . GLN B 1 807 ? -78.032 -6.363 47.928 1.00 76.06 967 GLN B N 1
ATOM 14306 C CA . GLN B 1 807 ? -77.362 -7.664 48.041 1.00 75.38 967 GLN B CA 1
ATOM 14307 C C . GLN B 1 807 ? -76.275 -7.694 49.104 1.00 74.02 967 GLN B C 1
ATOM 14308 O O . GLN B 1 807 ? -75.397 -6.823 49.139 1.00 73.85 967 GLN B O 1
ATOM 14314 N N . ALA B 1 808 ? -76.314 -8.733 49.931 1.00 73.12 968 ALA B N 1
ATOM 14315 C CA . ALA B 1 808 ? -75.340 -8.899 50.995 1.00 72.20 968 ALA B CA 1
ATOM 14316 C C . ALA B 1 808 ? -73.991 -9.359 50.442 1.00 70.73 968 ALA B C 1
ATOM 14317 O O . ALA B 1 808 ? -73.916 -10.313 49.666 1.00 69.20 968 ALA B O 1
ATOM 14319 N N . TYR B 1 809 ? -72.937 -8.657 50.855 1.00 70.34 969 TYR B N 1
ATOM 14320 C CA . TYR B 1 809 ? -71.564 -8.995 50.503 1.00 69.69 969 TYR B CA 1
ATOM 14321 C C . TYR B 1 809 ? -70.721 -9.297 51.762 1.00 69.45 969 TYR B C 1
ATOM 14322 O O . TYR B 1 809 ? -71.052 -8.866 52.870 1.00 70.99 969 TYR B O 1
ATOM 14331 N N . ARG B 1 810 ? -69.645 -10.059 51.578 1.00 68.06 970 ARG B N 1
ATOM 14332 C CA . ARG B 1 810 ? -68.732 -10.440 52.664 1.00 66.48 970 ARG B CA 1
ATOM 14333 C C . ARG B 1 810 ? -67.287 -10.488 52.168 1.00 64.80 970 ARG B C 1
ATOM 14334 O O . ARG B 1 810 ? -67.042 -10.733 50.993 1.00 64.65 970 ARG B O 1
ATOM 14342 N N . PRO B 1 811 ? -66.320 -10.267 53.058 1.00 63.99 971 PRO B N 1
ATOM 14343 C CA . PRO B 1 811 ? -64.962 -10.171 52.560 1.00 63.62 971 PRO B CA 1
ATOM 14344 C C . PRO B 1 811 ? -64.302 -11.517 52.319 1.00 63.40 971 PRO B C 1
ATOM 14345 O O . PRO B 1 811 ? -64.537 -12.475 53.051 1.00 63.94 971 PRO B O 1
ATOM 14349 N N . LEU B 1 812 ? -63.468 -11.574 51.293 1.00 63.60 972 LEU B N 1
ATOM 14350 C CA . LEU B 1 812 ? -62.565 -12.703 51.081 1.00 64.21 972 LEU B CA 1
ATOM 14351 C C . LEU B 1 812 ? -61.206 -12.415 51.724 1.00 64.47 972 LEU B C 1
ATOM 14352 O O . LEU B 1 812 ? -60.665 -13.274 52.428 1.00 64.45 972 LEU B O 1
ATOM 14357 N N . LEU B 1 813 ? -60.667 -11.218 51.453 1.00 64.59 973 LEU B N 1
ATOM 14358 C CA . LEU B 1 813 ? -59.385 -10.737 52.006 1.00 63.35 973 LEU B CA 1
ATOM 14359 C C . LEU B 1 813 ? -59.492 -9.340 52.634 1.00 63.04 973 LEU B C 1
ATOM 14360 O O . LEU B 1 813 ? -60.133 -8.450 52.080 1.00 62.14 973 LEU B O 1
ATOM 14365 N N . LEU B 1 814 ? -58.841 -9.157 53.780 1.00 62.60 974 LEU B N 1
ATOM 14366 C CA . LEU B 1 814 ? -58.754 -7.847 54.426 1.00 63.64 974 LEU B CA 1
ATOM 14367 C C . LEU B 1 814 ? -57.395 -7.627 55.082 1.00 63.11 974 LEU B C 1
ATOM 14368 O O . LEU B 1 814 ? -56.734 -8.576 55.479 1.00 62.68 974 LEU B O 1
ATOM 14373 N N . THR B 1 815 ? -56.992 -6.369 55.239 1.00 63.67 975 THR B N 1
ATOM 14374 C CA . THR B 1 815 ? -55.683 -6.067 55.837 1.00 63.36 975 THR B CA 1
ATOM 14375 C C . THR B 1 815 ? -55.784 -5.481 57.252 1.00 63.23 975 THR B C 1
ATOM 14376 O O . THR B 1 815 ? -56.459 -4.483 57.454 1.00 62.71 975 THR B O 1
ATOM 14380 N N . ASN B 1 816 ? -55.082 -6.105 58.203 1.00 63.19 976 ASN B N 1
ATOM 14381 C CA . ASN B 1 816 ? -54.914 -5.569 59.548 1.00 63.96 976 ASN B CA 1
ATOM 14382 C C . ASN B 1 816 ? -53.514 -5.045 59.681 1.00 64.34 976 ASN B C 1
ATOM 14383 O O . ASN B 1 816 ? -52.712 -5.113 58.735 1.00 65.18 976 ASN B O 1
ATOM 14388 N N . SER B 1 817 ? -53.212 -4.551 60.876 1.00 65.12 977 SER B N 1
ATOM 14389 C CA . SER B 1 817 ? -51.830 -4.334 61.283 1.00 65.48 977 SER B CA 1
ATOM 14390 C C . SER B 1 817 ? -51.093 -5.687 61.358 1.00 65.38 977 SER B C 1
ATOM 14391 O O . SER B 1 817 ? -49.918 -5.782 60.993 1.00 64.83 977 SER B O 1
ATOM 14394 N N . GLN B 1 818 ? -51.795 -6.714 61.837 1.00 66.06 978 GLN B N 1
ATOM 14395 C CA . GLN B 1 818 ? -51.228 -8.055 61.998 1.00 65.98 978 GLN B CA 1
ATOM 14396 C C . GLN B 1 818 ? -50.828 -8.672 60.669 1.00 65.35 978 GLN B C 1
ATOM 14397 O O . GLN B 1 818 ? -49.849 -9.398 60.613 1.00 66.21 978 GLN B O 1
ATOM 14403 N N . GLY B 1 819 ? -51.576 -8.398 59.601 1.00 65.02 979 GLY B N 1
ATOM 14404 C CA . GLY B 1 819 ? -51.295 -9.011 58.291 1.00 63.42 979 GLY B CA 1
ATOM 14405 C C . GLY B 1 819 ? -52.475 -8.914 57.347 1.00 63.27 979 GLY B C 1
ATOM 14406 O O . GLY B 1 819 ? -53.119 -7.871 57.249 1.00 63.89 979 GLY B O 1
ATOM 14407 N N . ILE B 1 820 ? -52.753 -10.004 56.637 1.00 62.21 980 ILE B N 1
ATOM 14408 C CA . ILE B 1 820 ? -53.969 -10.121 55.835 1.00 61.80 980 ILE B CA 1
ATOM 14409 C C . ILE B 1 820 ? -54.854 -11.259 56.370 1.00 61.31 980 ILE B C 1
ATOM 14410 O O . ILE B 1 820 ? -54.365 -12.341 56.637 1.00 61.37 980 ILE B O 1
ATOM 14415 N N . VAL B 1 821 ? -56.152 -11.002 56.517 1.00 61.10 981 VAL B N 1
ATOM 14416 C CA . VAL B 1 821 ? -57.119 -12.029 56.897 1.00 60.54 981 VAL B CA 1
ATOM 14417 C C . VAL B 1 821 ? -57.737 -12.650 55.673 1.00 60.06 981 VAL B C 1
ATOM 14418 O O . VAL B 1 821 ? -58.155 -11.941 54.771 1.00 59.81 981 VAL B O 1
ATOM 14422 N N . ALA B 1 822 ? -57.845 -13.970 55.678 1.00 60.43 982 ALA B N 1
ATOM 14423 C CA . ALA B 1 822 ? -58.469 -14.699 54.582 1.00 61.16 982 ALA B CA 1
ATOM 14424 C C . ALA B 1 822 ? -59.640 -15.500 55.107 1.00 63.01 982 ALA B C 1
ATOM 14425 O O . ALA B 1 822 ? -59.454 -16.440 55.881 1.00 62.97 982 ALA B O 1
ATOM 14427 N N . TYR B 1 823 ? -60.846 -15.097 54.710 1.00 64.61 983 TYR B N 1
ATOM 14428 C CA . TYR B 1 823 ? -62.056 -15.838 55.026 1.00 65.07 983 TYR B CA 1
ATOM 14429 C C . TYR B 1 823 ? -62.359 -16.755 53.843 1.00 65.17 983 TYR B C 1
ATOM 14430 O O . TYR B 1 823 ? -62.460 -16.306 52.704 1.00 63.74 983 TYR B O 1
ATOM 14439 N N . ALA B 1 824 ? -62.487 -18.047 54.145 1.00 65.67 984 ALA B N 1
ATOM 14440 C CA . ALA B 1 824 ? -62.628 -19.107 53.140 1.00 65.24 984 ALA B CA 1
ATOM 14441 C C . ALA B 1 824 ? -64.071 -19.615 52.933 1.00 64.90 984 ALA B C 1
ATOM 14442 O O . ALA B 1 824 ? -64.314 -20.405 52.030 1.00 64.55 984 ALA B O 1
ATOM 14444 N N . THR B 1 825 ? -65.002 -19.195 53.788 1.00 64.92 985 THR B N 1
ATOM 14445 C CA . THR B 1 825 ? -66.439 -19.439 53.599 1.00 65.12 985 THR B CA 1
ATOM 14446 C C . THR B 1 825 ? -67.253 -18.276 54.159 1.00 66.14 985 THR B C 1
ATOM 14447 O O . THR B 1 825 ? -66.716 -17.405 54.820 1.00 67.02 985 THR B O 1
ATOM 14451 N N . ASP B 1 826 ? -68.550 -18.260 53.883 1.00 67.00 986 ASP B N 1
ATOM 14452 C CA . ASP B 1 826 ? -69.433 -17.247 54.458 1.00 67.46 986 ASP B CA 1
ATOM 14453 C C . ASP B 1 826 ? -69.415 -17.317 55.990 1.00 67.46 986 ASP B C 1
ATOM 14454 O O . ASP B 1 826 ? -69.320 -16.299 56.676 1.00 66.31 986 ASP B O 1
ATOM 14459 N N . SER B 1 827 ? -69.464 -18.536 56.507 1.00 67.98 987 SER B N 1
ATOM 14460 C CA . SER B 1 827 ? -69.594 -18.770 57.938 1.00 69.19 987 SER B CA 1
ATOM 14461 C C . SER B 1 827 ? -68.381 -18.349 58.796 1.00 69.45 987 SER B C 1
ATOM 14462 O O . SER B 1 827 ? -68.510 -18.183 60.015 1.00 71.33 987 SER B O 1
ATOM 14465 N N . GLU B 1 828 ? -67.212 -18.178 58.179 1.00 69.09 988 GLU B N 1
ATOM 14466 C CA . GLU B 1 828 ? -66.002 -17.715 58.897 1.00 67.95 988 GLU B CA 1
ATOM 14467 C C . GLU B 1 828 ? -65.998 -16.198 59.144 1.00 67.76 988 GLU B C 1
ATOM 14468 O O . GLU B 1 828 ? -65.163 -15.683 59.873 1.00 67.90 988 GLU B O 1
ATOM 14474 N N . VAL B 1 829 ? -66.931 -15.491 58.531 1.00 67.52 989 VAL B N 1
ATOM 14475 C CA . VAL B 1 829 ? -66.993 -14.057 58.660 1.00 67.67 989 VAL B CA 1
ATOM 14476 C C . VAL B 1 829 ? -67.823 -13.709 59.885 1.00 68.66 989 VAL B C 1
ATOM 14477 O O . VAL B 1 829 ? -68.835 -14.355 60.134 1.00 69.94 989 VAL B O 1
ATOM 14481 N N . PRO B 1 830 ? -67.403 -12.699 60.663 1.00 68.88 990 PRO B N 1
ATOM 14482 C CA . PRO B 1 830 ? -68.290 -12.151 61.691 1.00 70.42 990 PRO B CA 1
ATOM 14483 C C . PRO B 1 830 ? -69.341 -11.243 61.088 1.00 72.39 990 PRO B C 1
ATOM 14484 O O . PRO B 1 830 ? -69.019 -10.400 60.261 1.00 73.22 990 PRO B O 1
ATOM 14488 N N . GLN B 1 831 ? -70.592 -11.401 61.493 1.00 75.05 991 GLN B N 1
ATOM 14489 C CA . GLN B 1 831 ? -71.618 -10.442 61.087 1.00 77.63 991 GLN B CA 1
ATOM 14490 C C . GLN B 1 831 ? -71.181 -9.098 61.676 1.00 78.47 991 GLN B C 1
ATOM 14491 O O . GLN B 1 831 ? -70.599 -9.060 62.771 1.00 79.19 991 GLN B O 1
ATOM 14497 N N . ASN B 1 832 ? -71.477 -8.018 60.950 1.00 78.80 992 ASN B N 1
ATOM 14498 C CA . ASN B 1 832 ? -70.915 -6.665 61.176 1.00 78.26 992 ASN B CA 1
ATOM 14499 C C . ASN B 1 832 ? -69.727 -6.402 60.259 1.00 75.62 992 ASN B C 1
ATOM 14500 O O . ASN B 1 832 ? -69.298 -5.272 60.097 1.00 75.63 992 ASN B O 1
ATOM 14505 N N . LEU B 1 833 ? -69.191 -7.462 59.676 1.00 73.35 993 LEU B N 1
ATOM 14506 C CA . LEU B 1 833 ? -68.265 -7.327 58.584 1.00 71.72 993 LEU B CA 1
ATOM 14507 C C . LEU B 1 833 ? -69.051 -7.519 57.306 1.00 71.74 993 LEU B C 1
ATOM 14508 O O . LEU B 1 833 ? -68.584 -7.157 56.234 1.00 72.70 993 LEU B O 1
ATOM 14513 N N . TYR B 1 834 ? -70.245 -8.099 57.418 1.00 71.53 994 TYR B N 1
ATOM 14514 C CA . TYR B 1 834 ? -71.167 -8.163 56.280 1.00 71.39 994 TYR B CA 1
ATOM 14515 C C . TYR B 1 834 ? -71.587 -6.747 55.957 1.00 71.56 994 TYR B C 1
ATOM 14516 O O . TYR B 1 834 ? -71.770 -5.930 56.866 1.00 71.81 994 TYR B O 1
ATOM 14525 N N . LYS B 1 835 ? -71.738 -6.457 54.671 1.00 71.21 995 LYS B N 1
ATOM 14526 C CA . LYS B 1 835 ? -72.335 -5.197 54.267 1.00 72.39 995 LYS B CA 1
ATOM 14527 C C . LYS B 1 835 ? -73.075 -5.302 52.945 1.00 72.61 995 LYS B C 1
ATOM 14528 O O . LYS B 1 835 ? -72.637 -5.973 52.017 1.00 71.02 995 LYS B O 1
ATOM 14534 N N . THR B 1 836 ? -74.210 -4.608 52.895 1.00 74.12 996 THR B N 1
ATOM 14535 C CA . THR B 1 836 ? -75.201 -4.755 51.836 1.00 74.53 996 THR B CA 1
ATOM 14536 C C . THR B 1 836 ? -75.151 -3.580 50.873 1.00 74.59 996 THR B C 1
ATOM 14537 O O . THR B 1 836 ? -74.966 -2.445 51.285 1.00 75.44 996 THR B O 1
ATOM 14541 N N . THR B 1 837 ? -75.333 -3.861 49.590 1.00 74.77 997 THR B N 1
ATOM 14542 C CA . THR B 1 837 ? -75.354 -2.821 48.564 1.00 75.61 997 THR B CA 1
ATOM 14543 C C . THR B 1 837 ? -76.615 -1.988 48.626 1.00 77.44 997 THR B C 1
ATOM 14544 O O . THR B 1 837 ? -77.660 -2.447 49.085 1.00 78.52 997 THR B O 1
ATOM 14548 N N . ASN B 1 838 ? -76.522 -0.764 48.130 1.00 78.23 998 ASN B N 1
ATOM 14549 C CA . ASN B 1 838 ? -77.703 0.083 48.026 1.00 80.18 998 ASN B CA 1
ATOM 14550 C C . ASN B 1 838 ? -78.507 -0.258 46.760 1.00 81.19 998 ASN B C 1
ATOM 14551 O O . ASN B 1 838 ? -78.256 -1.285 46.121 1.00 81.14 998 ASN B O 1
ATOM 14556 N N . ASP B 1 839 ? -79.461 0.604 46.410 1.00 83.17 999 ASP B N 1
ATOM 14557 C CA . ASP B 1 839 ? -80.322 0.426 45.218 1.00 84.31 999 ASP B CA 1
ATOM 14558 C C . ASP B 1 839 ? -79.588 0.476 43.863 1.00 82.85 999 ASP B C 1
ATOM 14559 O O . ASP B 1 839 ? -80.085 -0.059 42.875 1.00 82.16 999 ASP B O 1
ATOM 14564 N N . LYS B 1 840 ? -78.433 1.137 43.820 1.00 82.58 1000 LYS B N 1
ATOM 14565 C CA . LYS B 1 840 ? -77.595 1.205 42.605 1.00 82.66 1000 LYS B CA 1
ATOM 14566 C C . LYS B 1 840 ? -76.550 0.084 42.532 1.00 80.68 1000 LYS B C 1
ATOM 14567 O O . LYS B 1 840 ? -75.854 -0.062 41.519 1.00 78.98 1000 LYS B O 1
ATOM 14573 N N . GLY B 1 841 ? -76.433 -0.682 43.614 1.00 79.69 1001 GLY B N 1
ATOM 14574 C CA . GLY B 1 841 ? -75.476 -1.772 43.694 1.00 78.93 1001 GLY B CA 1
ATOM 14575 C C . GLY B 1 841 ? -74.101 -1.313 44.142 1.00 78.81 1001 GLY B C 1
ATOM 14576 O O . GLY B 1 841 ? -73.091 -1.875 43.715 1.00 79.87 1001 GLY B O 1
ATOM 14577 N N . GLU B 1 842 ? -74.056 -0.307 45.017 1.00 78.92 1002 GLU B N 1
ATOM 14578 C CA . GLU B 1 842 ? -72.786 0.268 45.505 1.00 76.92 1002 GLU B CA 1
ATOM 14579 C C . GLU B 1 842 ? -72.458 -0.130 46.956 1.00 75.43 1002 GLU B C 1
ATOM 14580 O O . GLU B 1 842 ? -73.354 -0.318 47.789 1.00 74.57 1002 GLU B O 1
ATOM 14586 N N . LEU B 1 843 ? -71.161 -0.270 47.225 1.00 73.77 1003 LEU B N 1
ATOM 14587 C CA . LEU B 1 843 ? -70.639 -0.402 48.582 1.00 73.26 1003 LEU B CA 1
ATOM 14588 C C . LEU B 1 843 ? -69.801 0.835 48.892 1.00 73.20 1003 LEU B C 1
ATOM 14589 O O . LEU B 1 843 ? -69.120 1.372 48.020 1.00 72.96 1003 LEU B O 1
ATOM 14594 N N . THR B 1 844 ? -69.872 1.286 50.137 1.00 74.27 1004 THR B N 1
ATOM 14595 C CA . THR B 1 844 ? -69.212 2.516 50.560 1.00 74.90 1004 THR B CA 1
ATOM 14596 C C . THR B 1 844 ? -68.366 2.264 51.802 1.00 75.29 1004 THR B C 1
ATOM 14597 O O . THR B 1 844 ? -68.813 1.616 52.744 1.00 75.42 1004 THR B O 1
ATOM 14601 N N . PHE B 1 845 ? -67.146 2.795 51.798 1.00 75.19 1005 PHE B N 1
ATOM 14602 C CA . PHE B 1 845 ? -66.191 2.536 52.870 1.00 74.41 1005 PHE B CA 1
ATOM 14603 C C . PHE B 1 845 ? -65.717 3.822 53.578 1.00 75.57 1005 PHE B C 1
ATOM 14604 O O . PHE B 1 845 ? -65.542 4.875 52.941 1.00 76.96 1005 PHE B O 1
ATOM 14612 N N . ASP B 1 846 ? -65.514 3.707 54.895 1.00 75.26 1006 ASP B N 1
ATOM 14613 C CA . ASP B 1 846 ? -65.094 4.811 55.777 1.00 75.63 1006 ASP B CA 1
ATOM 14614 C C . ASP B 1 846 ? -63.615 4.758 56.110 1.00 74.62 1006 ASP B C 1
ATOM 14615 O O . ASP B 1 846 ? -62.940 3.774 55.814 1.00 74.75 1006 ASP B O 1
ATOM 14620 N N . ALA B 1 847 ? -63.123 5.806 56.768 1.00 74.18 1007 ALA B N 1
ATOM 14621 C CA . ALA B 1 847 ? -61.769 5.787 57.332 1.00 72.74 1007 ALA B CA 1
ATOM 14622 C C . ALA B 1 847 ? -61.682 4.759 58.463 1.00 71.25 1007 ALA B C 1
ATOM 14623 O O . ALA B 1 847 ? -60.617 4.222 58.735 1.00 69.87 1007 ALA B O 1
ATOM 14625 N N . SER B 1 848 ? -62.820 4.495 59.103 1.00 71.39 1008 SER B N 1
ATOM 14626 C CA . SER B 1 848 ? -62.960 3.415 60.089 1.00 71.48 1008 SER B CA 1
ATOM 14627 C C . SER B 1 848 ? -62.595 2.026 59.548 1.00 70.69 1008 SER B C 1
ATOM 14628 O O . SER B 1 848 ? -62.204 1.129 60.315 1.00 69.36 1008 SER B O 1
ATOM 14631 N N . GLU B 1 849 ? -62.744 1.857 58.236 1.00 70.38 1009 GLU B N 1
ATOM 14632 C CA . GLU B 1 849 ? -62.462 0.588 57.557 1.00 69.51 1009 GLU B CA 1
ATOM 14633 C C . GLU B 1 849 ? -61.164 0.610 56.743 1.00 68.75 1009 GLU B C 1
ATOM 14634 O O . GLU B 1 849 ? -60.388 -0.350 56.765 1.00 67.49 1009 GLU B O 1
ATOM 14640 N N . ILE B 1 850 ? -60.940 1.706 56.027 1.00 69.22 1010 ILE B N 1
ATOM 14641 C CA . ILE B 1 850 ? -59.812 1.807 55.126 1.00 68.55 1010 ILE B CA 1
ATOM 14642 C C . ILE B 1 850 ? -58.874 2.920 55.559 1.00 69.32 1010 ILE B C 1
ATOM 14643 O O . ILE B 1 850 ? -59.203 4.093 55.484 1.00 69.52 1010 ILE B O 1
ATOM 14648 N N . LYS B 1 851 ? -57.696 2.508 56.010 1.00 70.12 1011 LYS B N 1
ATOM 14649 C CA . LYS B 1 851 ? -56.603 3.407 56.374 1.00 70.67 1011 LYS B CA 1
ATOM 14650 C C . LYS B 1 851 ? -55.299 2.913 55.721 1.00 69.80 1011 LYS B C 1
ATOM 14651 O O . LYS B 1 851 ? -55.290 1.892 55.018 1.00 68.63 1011 LYS B O 1
ATOM 14657 N N . GLY B 1 852 ? -54.208 3.647 55.938 1.00 69.86 1012 GLY B N 1
ATOM 14658 C CA . GLY B 1 852 ? -52.891 3.226 55.457 1.00 68.73 1012 GLY B CA 1
ATOM 14659 C C . GLY B 1 852 ? -52.271 2.199 56.380 1.00 67.75 1012 GLY B C 1
ATOM 14660 O O . GLY B 1 852 ? -52.429 2.265 57.606 1.00 67.60 1012 GLY B O 1
ATOM 14661 N N . TYR B 1 853 ? -51.581 1.231 55.790 1.00 66.75 1013 TYR B N 1
ATOM 14662 C CA . TYR B 1 853 ? -50.918 0.190 56.573 1.00 66.29 1013 TYR B CA 1
ATOM 14663 C C . TYR B 1 853 ? -49.509 -0.043 56.077 1.00 66.12 1013 TYR B C 1
ATOM 14664 O O . TYR B 1 853 ? -49.180 0.301 54.939 1.00 66.88 1013 TYR B O 1
ATOM 14673 N N . ASP B 1 854 ? -48.701 -0.649 56.944 1.00 65.02 1014 ASP B N 1
ATOM 14674 C CA . ASP B 1 854 ? -47.339 -1.030 56.621 1.00 64.19 1014 ASP B CA 1
ATOM 14675 C C . ASP B 1 854 ? -47.060 -2.342 57.321 1.00 62.20 1014 ASP B C 1
ATOM 14676 O O . ASP B 1 854 ? -46.630 -2.362 58.460 1.00 61.47 1014 ASP B O 1
ATOM 14681 N N . THR B 1 855 ? -47.359 -3.441 56.640 1.00 61.38 1015 THR B N 1
ATOM 14682 C CA . THR B 1 855 ? -47.121 -4.783 57.167 1.00 60.70 1015 THR B CA 1
ATOM 14683 C C . THR B 1 855 ? -46.034 -5.429 56.327 1.00 59.73 1015 THR B C 1
ATOM 14684 O O . THR B 1 855 ? -45.345 -4.747 55.593 1.00 60.37 1015 THR B O 1
ATOM 14688 N N . VAL B 1 856 ? -45.885 -6.741 56.426 1.00 59.46 1016 VAL B N 1
ATOM 14689 C CA . VAL B 1 856 ? -44.998 -7.484 55.533 1.00 58.84 1016 VAL B CA 1
ATOM 14690 C C . VAL B 1 856 ? -45.622 -7.571 54.138 1.00 59.43 1016 VAL B C 1
ATOM 14691 O O . VAL B 1 856 ? -44.918 -7.625 53.114 1.00 59.07 1016 VAL B O 1
ATOM 14695 N N . GLN B 1 857 ? -46.952 -7.560 54.108 1.00 61.11 1017 GLN B N 1
ATOM 14696 C CA . GLN B 1 857 ? -47.723 -7.972 52.929 1.00 62.53 1017 GLN B CA 1
ATOM 14697 C C . GLN B 1 857 ? -48.469 -6.840 52.209 1.00 62.82 1017 GLN B C 1
ATOM 14698 O O . GLN B 1 857 ? -49.126 -7.053 51.167 1.00 62.62 1017 GLN B O 1
ATOM 14704 N N . THR B 1 858 ? -48.383 -5.643 52.765 1.00 62.69 1018 THR B N 1
ATOM 14705 C CA . THR B 1 858 ? -49.179 -4.558 52.258 1.00 62.78 1018 THR B CA 1
ATOM 14706 C C . THR B 1 858 ? -48.600 -3.243 52.776 1.00 62.50 1018 THR B C 1
ATOM 14707 O O . THR B 1 858 ? -48.570 -3.002 53.975 1.00 62.75 1018 THR B O 1
ATOM 14711 N N . SER B 1 859 ? -48.108 -2.408 51.864 1.00 61.86 1019 SER B N 1
ATOM 14712 C CA . SER B 1 859 ? -47.979 -0.968 52.151 1.00 62.40 1019 SER B CA 1
ATOM 14713 C C . SER B 1 859 ? -49.133 -0.306 51.371 1.00 62.79 1019 SER B C 1
ATOM 14714 O O . SER B 1 859 ? -49.247 -0.454 50.150 1.00 61.49 1019 SER B O 1
ATOM 14717 N N . GLY B 1 860 ? -50.019 0.379 52.091 1.00 63.64 1020 GLY B N 1
ATOM 14718 C CA . GLY B 1 860 ? -51.344 0.738 51.558 1.00 63.56 1020 GLY B CA 1
ATOM 14719 C C . GLY B 1 860 ? -52.402 -0.238 52.051 1.00 61.84 1020 GLY B C 1
ATOM 14720 O O . GLY B 1 860 ? -52.247 -0.834 53.116 1.00 60.72 1020 GLY B O 1
ATOM 14721 N N . TYR B 1 861 ? -53.475 -0.394 51.282 1.00 60.81 1021 TYR B N 1
ATOM 14722 C CA . TYR B 1 861 ? -54.590 -1.233 51.682 1.00 60.74 1021 TYR B CA 1
ATOM 14723 C C . TYR B 1 861 ? -54.946 -2.246 50.606 1.00 59.71 1021 TYR B C 1
ATOM 14724 O O . TYR B 1 861 ? -54.807 -1.983 49.423 1.00 58.70 1021 TYR B O 1
ATOM 14733 N N . LEU B 1 862 ? -55.414 -3.406 51.040 1.00 60.20 1022 LEU B N 1
ATOM 14734 C CA . LEU B 1 862 ? -55.960 -4.414 50.139 1.00 61.24 1022 LEU B CA 1
ATOM 14735 C C . LEU B 1 862 ? -57.271 -5.012 50.673 1.00 63.31 1022 LEU B C 1
ATOM 14736 O O . LEU B 1 862 ? -57.364 -5.376 51.857 1.00 64.98 1022 LEU B O 1
ATOM 14741 N N . ALA B 1 863 ? -58.271 -5.127 49.797 1.00 63.25 1023 ALA B N 1
ATOM 14742 C CA . ALA B 1 863 ? -59.544 -5.737 50.161 1.00 63.62 1023 ALA B CA 1
ATOM 14743 C C . ALA B 1 863 ? -60.191 -6.429 48.976 1.00 63.31 1023 ALA B C 1
ATOM 14744 O O . ALA B 1 863 ? -60.152 -5.940 47.854 1.00 63.07 1023 ALA B O 1
ATOM 14746 N N . VAL B 1 864 ? -60.790 -7.579 49.243 1.00 63.67 1024 VAL B N 1
ATOM 14747 C CA . VAL B 1 864 ? -61.502 -8.334 48.228 1.00 63.82 1024 VAL B CA 1
ATOM 14748 C C . VAL B 1 864 ? -62.851 -8.744 48.779 1.00 64.27 1024 VAL B C 1
ATOM 14749 O O . VAL B 1 864 ? -62.924 -9.397 49.816 1.00 64.39 1024 VAL B O 1
ATOM 14753 N N . TRP B 1 865 ? -63.908 -8.359 48.072 1.00 64.25 1025 TRP B N 1
ATOM 14754 C CA . TRP B 1 865 ? -65.269 -8.628 48.498 1.00 64.64 1025 TRP B CA 1
ATOM 14755 C C . TRP B 1 865 ? -66.000 -9.495 47.489 1.00 64.42 1025 TRP B C 1
ATOM 14756 O O . TRP B 1 865 ? -65.862 -9.296 46.290 1.00 64.12 1025 TRP B O 1
ATOM 14767 N N . VAL B 1 866 ? -66.754 -10.470 47.996 1.00 65.40 1026 VAL B N 1
ATOM 14768 C CA . VAL B 1 866 ? -67.509 -11.428 47.171 1.00 66.01 1026 VAL B CA 1
ATOM 14769 C C . VAL B 1 866 ? -68.970 -11.489 47.625 1.00 67.24 1026 VAL B C 1
ATOM 14770 O O . VAL B 1 866 ? -69.267 -11.230 48.779 1.00 67.42 1026 VAL B O 1
ATOM 14774 N N . PRO B 1 867 ? -69.889 -11.828 46.716 1.00 68.44 1027 PRO B N 1
ATOM 14775 C CA . PRO B 1 867 ? -71.290 -11.847 47.090 1.00 70.16 1027 PRO B CA 1
ATOM 14776 C C . PRO B 1 867 ? -71.658 -13.052 47.943 1.00 70.69 1027 PRO B C 1
ATOM 14777 O O . PRO B 1 867 ? -71.187 -14.170 47.692 1.00 70.86 1027 PRO B O 1
ATOM 14781 N N . VAL B 1 868 ? -72.531 -12.810 48.919 1.00 71.50 1028 VAL B N 1
ATOM 14782 C CA . VAL B 1 868 ? -72.927 -13.822 49.890 1.00 71.61 1028 VAL B CA 1
ATOM 14783 C C . VAL B 1 868 ? -73.889 -14.808 49.266 1.00 71.69 1028 VAL B C 1
ATOM 14784 O O . VAL B 1 868 ? -74.710 -14.437 48.432 1.00 72.01 1028 VAL B O 1
ATOM 14788 N N . GLY B 1 869 ? -73.779 -16.063 49.686 1.00 71.51 1029 GLY B N 1
ATOM 14789 C CA . GLY B 1 869 ? -74.758 -17.090 49.346 1.00 72.14 1029 GLY B CA 1
ATOM 14790 C C . GLY B 1 869 ? -74.374 -18.025 48.219 1.00 71.24 1029 GLY B C 1
ATOM 14791 O O . GLY B 1 869 ? -75.202 -18.812 47.788 1.00 72.25 1029 GLY B O 1
ATOM 14792 N N . ALA B 1 870 ? -73.137 -17.958 47.743 1.00 69.21 1030 ALA B N 1
ATOM 14793 C CA . ALA B 1 870 ? -72.699 -18.866 46.701 1.00 68.54 1030 ALA B CA 1
ATOM 14794 C C . ALA B 1 870 ? -72.799 -20.317 47.171 1.00 69.06 1030 ALA B C 1
ATOM 14795 O O . ALA B 1 870 ? -72.689 -20.602 48.358 1.00 67.85 1030 ALA B O 1
ATOM 14797 N N . SER B 1 871 ? -73.021 -21.227 46.226 1.00 70.66 1031 SER B N 1
ATOM 14798 C CA . SER B 1 871 ? -73.167 -22.657 46.525 1.00 72.04 1031 SER B CA 1
ATOM 14799 C C . SER B 1 871 ? -71.874 -23.427 46.280 1.00 72.37 1031 SER B C 1
ATOM 14800 O O . SER B 1 871 ? -70.910 -22.880 45.720 1.00 73.68 1031 SER B O 1
ATOM 14803 N N . ASP B 1 872 ? -71.863 -24.700 46.677 1.00 72.71 1032 ASP B N 1
ATOM 14804 C CA . ASP B 1 872 ? -70.712 -25.559 46.420 1.00 72.89 1032 ASP B CA 1
ATOM 14805 C C . ASP B 1 872 ? -70.615 -25.998 44.971 1.00 73.27 1032 ASP B C 1
ATOM 14806 O O . ASP B 1 872 ? -69.517 -26.240 44.472 1.00 74.19 1032 ASP B O 1
ATOM 14811 N N . GLU B 1 873 ? -71.761 -26.106 44.302 1.00 74.22 1033 GLU B N 1
ATOM 14812 C CA . GLU B 1 873 ? -71.807 -26.398 42.865 1.00 73.86 1033 GLU B CA 1
ATOM 14813 C C . GLU B 1 873 ? -71.151 -25.267 42.073 1.00 73.03 1033 GLU B C 1
ATOM 14814 O O . GLU B 1 873 ? -70.441 -25.521 41.100 1.00 71.18 1033 GLU B O 1
ATOM 14816 N N . GLN B 1 874 ? -71.374 -24.028 42.525 1.00 73.58 1034 GLN B N 1
ATOM 14817 C CA . GLN B 1 874 ? -70.987 -22.825 41.779 1.00 72.67 1034 GLN B CA 1
ATOM 14818 C C . GLN B 1 874 ? -69.522 -22.808 41.356 1.00 71.93 1034 GLN B C 1
ATOM 14819 O O . GLN B 1 874 ? -68.605 -22.922 42.182 1.00 71.54 1034 GLN B O 1
ATOM 14825 N N . ASP B 1 875 ? -69.353 -22.676 40.042 1.00 72.00 1035 ASP B N 1
ATOM 14826 C CA . ASP B 1 875 ? -68.071 -22.527 39.375 1.00 70.60 1035 ASP B CA 1
ATOM 14827 C C . ASP B 1 875 ? -68.242 -21.416 38.331 1.00 70.14 1035 ASP B C 1
ATOM 14828 O O . ASP B 1 875 ? -69.170 -21.449 37.520 1.00 70.52 1035 ASP B O 1
ATOM 14833 N N . ALA B 1 876 ? -67.357 -20.427 38.363 1.00 68.85 1036 ALA B N 1
ATOM 14834 C CA . ALA B 1 876 ? -67.504 -19.239 37.520 1.00 68.37 1036 ALA B CA 1
ATOM 14835 C C . ALA B 1 876 ? -66.930 -19.427 36.115 1.00 67.86 1036 ALA B C 1
ATOM 14836 O O . ALA B 1 876 ? -67.046 -18.538 35.274 1.00 68.80 1036 ALA B O 1
ATOM 14838 N N . ARG B 1 877 ? -66.297 -20.567 35.859 1.00 66.92 1037 ARG B N 1
ATOM 14839 C CA . ARG B 1 877 ? -65.599 -20.775 34.590 1.00 66.36 1037 ARG B CA 1
ATOM 14840 C C . ARG B 1 877 ? -66.551 -21.168 33.479 1.00 67.24 1037 ARG B C 1
ATOM 14841 O O . ARG B 1 877 ? -67.657 -21.623 33.746 1.00 67.28 1037 ARG B O 1
ATOM 14849 N N . THR B 1 878 ? -66.105 -20.964 32.238 1.00 67.38 1038 THR B N 1
ATOM 14850 C CA . THR B 1 878 ? -66.937 -21.163 31.038 1.00 68.66 1038 THR B CA 1
ATOM 14851 C C . THR B 1 878 ? -66.344 -22.256 30.140 1.00 68.16 1038 THR B C 1
ATOM 14852 O O . THR B 1 878 ? -65.129 -22.391 30.033 1.00 67.17 1038 THR B O 1
ATOM 14856 N N . ILE B 1 879 ? -67.218 -23.036 29.509 1.00 69.13 1039 ILE B N 1
ATOM 14857 C CA . ILE B 1 879 ? -66.801 -24.112 28.610 1.00 68.88 1039 ILE B CA 1
ATOM 14858 C C . ILE B 1 879 ? -66.513 -23.502 27.247 1.00 68.53 1039 ILE B C 1
ATOM 14859 O O . ILE B 1 879 ? -67.215 -22.592 26.806 1.00 68.76 1039 ILE B O 1
ATOM 14864 N N . ALA B 1 880 ? -65.498 -24.033 26.575 1.00 67.92 1040 ALA B N 1
ATOM 14865 C CA . ALA B 1 880 ? -65.097 -23.550 25.258 1.00 68.13 1040 ALA B CA 1
ATOM 14866 C C . ALA B 1 880 ? -66.136 -23.895 24.200 1.00 68.40 1040 ALA B C 1
ATOM 14867 O O . ALA B 1 880 ? -66.704 -24.976 24.223 1.00 68.30 1040 ALA B O 1
ATOM 14869 N N . SER B 1 881 ? -66.362 -22.960 23.284 1.00 68.46 1041 SER B N 1
ATOM 14870 C CA . SER B 1 881 ? -67.294 -23.137 22.184 1.00 70.19 1041 SER B CA 1
ATOM 14871 C C . SER B 1 881 ? -66.752 -24.134 21.161 1.00 70.18 1041 SER B C 1
ATOM 14872 O O . SER B 1 881 ? -65.545 -24.233 20.973 1.00 69.65 1041 SER B O 1
ATOM 14875 N N . THR B 1 882 ? -67.647 -24.868 20.505 1.00 70.98 1042 THR B N 1
ATOM 14876 C CA . THR B 1 882 ? -67.270 -25.775 19.415 1.00 70.79 1042 THR B CA 1
ATOM 14877 C C . THR B 1 882 ? -67.583 -25.183 18.023 1.00 71.98 1042 THR B C 1
ATOM 14878 O O . THR B 1 882 ? -67.361 -25.839 17.004 1.00 73.07 1042 THR B O 1
ATOM 14882 N N . GLU B 1 883 ? -68.078 -23.948 17.978 1.00 72.44 1043 GLU B N 1
ATOM 14883 C CA . GLU B 1 883 ? -68.315 -23.271 16.703 1.00 73.79 1043 GLU B CA 1
ATOM 14884 C C . GLU B 1 883 ? -66.986 -23.048 15.972 1.00 74.34 1043 GLU B C 1
ATOM 14885 O O . GLU B 1 883 ? -65.962 -22.761 16.607 1.00 74.91 1043 GLU B O 1
ATOM 14887 N N . LYS B 1 884 ? -67.030 -23.177 14.643 1.00 75.09 1044 LYS B N 1
ATOM 14888 C CA . LYS B 1 884 ? -65.845 -23.136 13.778 1.00 74.75 1044 LYS B CA 1
ATOM 14889 C C . LYS B 1 884 ? -65.216 -21.764 13.748 1.00 74.21 1044 LYS B C 1
ATOM 14890 O O . LYS B 1 884 ? -65.920 -20.767 13.665 1.00 72.87 1044 LYS B O 1
ATOM 14896 N N . ASN B 1 885 ? -63.886 -21.725 13.777 1.00 75.07 1045 ASN B N 1
ATOM 14897 C CA . ASN B 1 885 ? -63.156 -20.463 13.751 1.00 76.38 1045 ASN B CA 1
ATOM 14898 C C . ASN B 1 885 ? -63.118 -19.833 12.364 1.00 78.30 1045 ASN B C 1
ATOM 14899 O O . ASN B 1 885 ? -63.023 -20.543 11.363 1.00 78.66 1045 ASN B O 1
ATOM 14904 N N . ASN B 1 886 ? -63.153 -18.496 12.326 1.00 79.56 1046 ASN B N 1
ATOM 14905 C CA . ASN B 1 886 ? -62.916 -17.722 11.092 1.00 79.70 1046 ASN B CA 1
ATOM 14906 C C . ASN B 1 886 ? -61.498 -17.952 10.595 1.00 78.68 1046 ASN B C 1
ATOM 14907 O O . ASN B 1 886 ? -61.238 -17.901 9.402 1.00 77.62 1046 ASN B O 1
ATOM 14912 N N . GLY B 1 887 ? -60.583 -18.170 11.538 1.00 78.91 1047 GLY B N 1
ATOM 14913 C CA . GLY B 1 887 ? -59.210 -18.560 11.247 1.00 78.87 1047 GLY B CA 1
ATOM 14914 C C . GLY B 1 887 ? -58.206 -17.421 11.280 1.00 79.85 1047 GLY B C 1
ATOM 14915 O O . GLY B 1 887 ? -57.032 -17.618 10.959 1.00 80.72 1047 GLY B O 1
ATOM 14916 N N . ASN B 1 888 ? -58.637 -16.228 11.686 1.00 80.36 1048 ASN B N 1
ATOM 14917 C CA . ASN B 1 888 ? -57.681 -15.121 11.825 1.00 78.46 1048 ASN B CA 1
ATOM 14918 C C . ASN B 1 888 ? -56.635 -15.416 12.943 1.00 75.45 1048 ASN B C 1
ATOM 14919 O O . ASN B 1 888 ? -55.438 -15.210 12.745 1.00 73.43 1048 ASN B O 1
ATOM 14924 N N . SER B 1 889 ? -57.087 -15.924 14.091 1.00 73.44 1049 SER B N 1
ATOM 14925 C CA . SER B 1 889 ? -56.181 -16.292 15.199 1.00 71.00 1049 SER B CA 1
ATOM 14926 C C . SER B 1 889 ? -56.717 -17.535 15.895 1.00 69.98 1049 SER B C 1
ATOM 14927 O O . SER B 1 889 ? -57.924 -17.757 15.949 1.00 70.80 1049 SER B O 1
ATOM 14930 N N . VAL B 1 890 ? -55.825 -18.346 16.438 1.00 67.61 1050 VAL B N 1
ATOM 14931 C CA . VAL B 1 890 ? -56.267 -19.615 16.994 1.00 66.97 1050 VAL B CA 1
ATOM 14932 C C . VAL B 1 890 ? -57.005 -19.434 18.323 1.00 66.54 1050 VAL B C 1
ATOM 14933 O O . VAL B 1 890 ? -58.065 -20.018 18.507 1.00 67.51 1050 VAL B O 1
ATOM 14937 N N . TYR B 1 891 ? -56.459 -18.617 19.223 1.00 65.14 1051 TYR B N 1
ATOM 14938 C CA . TYR B 1 891 ? -57.104 -18.321 20.498 1.00 65.17 1051 TYR B CA 1
ATOM 14939 C C . TYR B 1 891 ? -57.901 -17.032 20.372 1.00 66.73 1051 TYR B C 1
ATOM 14940 O O . TYR B 1 891 ? -57.597 -16.204 19.514 1.00 67.80 1051 TYR B O 1
ATOM 14949 N N . HIS B 1 892 ? -58.914 -16.868 21.232 1.00 67.82 1052 HIS B N 1
ATOM 14950 C CA . HIS B 1 892 ? -59.747 -15.635 21.290 1.00 68.54 1052 HIS B CA 1
ATOM 14951 C C . HIS B 1 892 ? -60.019 -15.222 22.730 1.00 67.69 1052 HIS B C 1
ATOM 14952 O O . HIS B 1 892 ? -60.513 -16.014 23.523 1.00 66.88 1052 HIS B O 1
ATOM 14959 N N . SER B 1 893 ? -59.698 -13.983 23.073 1.00 67.58 1053 SER B N 1
ATOM 14960 C CA . SER B 1 893 ? -59.826 -13.550 24.456 1.00 67.78 1053 SER B CA 1
ATOM 14961 C C . SER B 1 893 ? -61.284 -13.456 24.858 1.00 66.63 1053 SER B C 1
ATOM 14962 O O . SER B 1 893 ? -61.934 -12.465 24.604 1.00 66.63 1053 SER B O 1
ATOM 14965 N N . ASN B 1 894 ? -61.776 -14.510 25.490 1.00 66.34 1054 ASN B N 1
ATOM 14966 C CA . ASN B 1 894 ? -63.166 -14.599 25.919 1.00 67.46 1054 ASN B CA 1
ATOM 14967 C C . ASN B 1 894 ? -63.290 -15.298 27.274 1.00 66.35 1054 ASN B C 1
ATOM 14968 O O . ASN B 1 894 ? -62.277 -15.631 27.880 1.00 66.30 1054 ASN B O 1
ATOM 14973 N N . ALA B 1 895 ? -64.519 -15.541 27.727 1.00 66.54 1055 ALA B N 1
ATOM 14974 C CA . ALA B 1 895 ? -64.786 -16.180 29.033 1.00 65.97 1055 ALA B CA 1
ATOM 14975 C C . ALA B 1 895 ? -64.096 -17.534 29.198 1.00 65.75 1055 ALA B C 1
ATOM 14976 O O . ALA B 1 895 ? -63.508 -17.818 30.245 1.00 65.86 1055 ALA B O 1
ATOM 14978 N N . ALA B 1 896 ? -64.170 -18.360 28.156 1.00 66.14 1056 ALA B N 1
ATOM 14979 C CA . ALA B 1 896 ? -63.592 -19.709 28.171 1.00 64.80 1056 ALA B CA 1
ATOM 14980 C C . ALA B 1 896 ? -62.087 -19.663 28.380 1.00 63.46 1056 ALA B C 1
ATOM 14981 O O . ALA B 1 896 ? -61.555 -20.379 29.221 1.00 62.38 1056 ALA B O 1
ATOM 14983 N N . LEU B 1 897 ? -61.409 -18.815 27.613 1.00 63.56 1057 LEU B N 1
ATOM 14984 C CA . LEU B 1 897 ? -59.949 -18.673 27.710 1.00 63.07 1057 LEU B CA 1
ATOM 14985 C C . LEU B 1 897 ? -59.490 -18.075 29.045 1.00 62.95 1057 LEU B C 1
ATOM 14986 O O . LEU B 1 897 ? -58.420 -18.427 29.547 1.00 61.91 1057 LEU B O 1
ATOM 14991 N N . ASP B 1 898 ? -60.297 -17.175 29.608 1.00 63.50 1058 ASP B N 1
ATOM 14992 C CA . ASP B 1 898 ? -60.000 -16.567 30.918 1.00 62.66 1058 ASP B CA 1
ATOM 14993 C C . ASP B 1 898 ? -60.236 -17.548 32.065 1.00 60.56 1058 ASP B C 1
ATOM 14994 O O . ASP B 1 898 ? -59.692 -17.382 33.144 1.00 57.96 1058 ASP B O 1
ATOM 14999 N N . SER B 1 899 ? -61.023 -18.589 31.797 1.00 60.47 1059 SER B N 1
ATOM 15000 C CA . SER B 1 899 ? -61.153 -19.736 32.698 1.00 59.65 1059 SER B CA 1
ATOM 15001 C C . SER B 1 899 ? -59.839 -20.529 32.875 1.00 59.40 1059 SER B C 1
ATOM 15002 O O . SER B 1 899 ? -59.703 -21.322 33.819 1.00 60.22 1059 SER B O 1
ATOM 15005 N N . GLN B 1 900 ? -58.883 -20.320 31.974 1.00 58.81 1060 GLN B N 1
ATOM 15006 C CA . GLN B 1 900 ? -57.591 -20.992 32.045 1.00 58.35 1060 GLN B CA 1
ATOM 15007 C C . GLN B 1 900 ? -56.657 -20.284 33.004 1.00 58.53 1060 GLN B C 1
ATOM 15008 O O . GLN B 1 900 ? -56.792 -19.085 33.239 1.00 60.08 1060 GLN B O 1
ATOM 15014 N N . LEU B 1 901 ? -55.712 -21.031 33.555 1.00 58.37 1061 LEU B N 1
ATOM 15015 C CA . LEU B 1 901 ? -54.680 -20.466 34.410 1.00 58.51 1061 LEU B CA 1
ATOM 15016 C C . LEU B 1 901 ? -53.440 -21.322 34.291 1.00 57.95 1061 LEU B C 1
ATOM 15017 O O . LEU B 1 901 ? -53.539 -22.541 34.290 1.00 58.51 1061 LEU B O 1
ATOM 15022 N N . ILE B 1 902 ? -52.277 -20.679 34.248 1.00 57.25 1062 ILE B N 1
ATOM 15023 C CA . ILE B 1 902 ? -51.003 -21.384 34.192 1.00 56.73 1062 ILE B CA 1
ATOM 15024 C C . ILE B 1 902 ? -50.257 -21.287 35.535 1.00 56.29 1062 ILE B C 1
ATOM 15025 O O . ILE B 1 902 ? -50.294 -20.266 36.215 1.00 56.23 1062 ILE B O 1
ATOM 15030 N N . TYR B 1 903 ? -49.581 -22.363 35.909 1.00 55.72 1063 TYR B N 1
ATOM 15031 C CA . TYR B 1 903 ? -48.764 -22.377 37.117 1.00 55.47 1063 TYR B CA 1
ATOM 15032 C C . TYR B 1 903 ? -47.342 -22.762 36.731 1.00 54.94 1063 TYR B C 1
ATOM 15033 O O . TYR B 1 903 ? -47.098 -23.880 36.296 1.00 56.12 1063 TYR B O 1
ATOM 15042 N N . GLU B 1 904 ? -46.421 -21.810 36.832 1.00 53.69 1064 GLU B N 1
ATOM 15043 C CA . GLU B 1 904 ? -45.010 -22.075 36.606 1.00 52.64 1064 GLU B CA 1
ATOM 15044 C C . GLU B 1 904 ? -44.514 -22.851 37.808 1.00 52.75 1064 GLU B C 1
ATOM 15045 O O . GLU B 1 904 ? -44.361 -22.289 38.891 1.00 52.91 1064 GLU B O 1
ATOM 15051 N N . GLY B 1 905 ? -44.268 -24.147 37.620 1.00 52.13 1065 GLY B N 1
ATOM 15052 C CA . GLY B 1 905 ? -44.093 -25.074 38.740 1.00 50.83 1065 GLY B CA 1
ATOM 15053 C C . GLY B 1 905 ? -42.672 -25.380 39.130 1.00 49.32 1065 GLY B C 1
ATOM 15054 O O . GLY B 1 905 ? -42.354 -26.516 39.445 1.00 47.63 1065 GLY B O 1
ATOM 15055 N N . PHE B 1 906 ? -41.822 -24.362 39.141 1.00 49.96 1066 PHE B N 1
ATOM 15056 C CA . PHE B 1 906 ? -40.422 -24.543 39.522 1.00 50.83 1066 PHE B CA 1
ATOM 15057 C C . PHE B 1 906 ? -39.679 -23.240 39.836 1.00 50.94 1066 PHE B C 1
ATOM 15058 O O . PHE B 1 906 ? -40.176 -22.142 39.588 1.00 51.71 1066 PHE B O 1
ATOM 15066 N N . SER B 1 907 ? -38.472 -23.397 40.370 1.00 50.89 1067 SER B N 1
ATOM 15067 C CA . SER B 1 907 ? -37.571 -22.292 40.664 1.00 51.10 1067 SER B CA 1
ATOM 15068 C C . SER B 1 907 ? -36.152 -22.640 40.236 1.00 51.74 1067 SER B C 1
ATOM 15069 O O . SER B 1 907 ? -35.765 -23.830 40.122 1.00 52.28 1067 SER B O 1
ATOM 15072 N N . ASN B 1 908 ? -35.362 -21.607 39.982 1.00 51.63 1068 ASN B N 1
ATOM 15073 C CA . ASN B 1 908 ? -33.966 -21.848 39.667 1.00 51.45 1068 ASN B CA 1
ATOM 15074 C C . ASN B 1 908 ? -33.295 -22.483 40.862 1.00 51.70 1068 ASN B C 1
ATOM 15075 O O . ASN B 1 908 ? -32.635 -23.516 40.734 1.00 52.79 1068 ASN B O 1
ATOM 15080 N N . PHE B 1 909 ? -33.555 -21.898 42.028 1.00 51.26 1069 PHE B N 1
ATOM 15081 C CA . PHE B 1 909 ? -32.793 -22.161 43.236 1.00 50.51 1069 PHE B CA 1
ATOM 15082 C C . PHE B 1 909 ? -33.414 -23.199 44.169 1.00 50.33 1069 PHE B C 1
ATOM 15083 O O . PHE B 1 909 ? -33.054 -23.263 45.332 1.00 51.15 1069 PHE B O 1
ATOM 15091 N N . GLN B 1 910 ? -34.334 -24.011 43.660 1.00 50.16 1070 GLN B N 1
ATOM 15092 C CA . GLN B 1 910 ? -34.731 -25.245 44.333 1.00 49.68 1070 GLN B CA 1
ATOM 15093 C C . GLN B 1 910 ? -33.475 -26.023 44.611 1.00 49.31 1070 GLN B C 1
ATOM 15094 O O . GLN B 1 910 ? -32.632 -26.154 43.720 1.00 48.66 1070 GLN B O 1
ATOM 15100 N N . THR B 1 911 ? -33.358 -26.577 45.809 1.00 49.60 1071 THR B N 1
ATOM 15101 C CA . THR B 1 911 ? -32.170 -27.353 46.144 1.00 50.62 1071 THR B CA 1
ATOM 15102 C C . THR B 1 911 ? -32.070 -28.567 45.231 1.00 50.51 1071 THR B C 1
ATOM 15103 O O . THR B 1 911 ? -33.072 -29.060 44.726 1.00 50.92 1071 THR B O 1
ATOM 15107 N N . VAL B 1 912 ? -30.847 -29.019 45.000 1.00 50.86 1072 VAL B N 1
ATOM 15108 C CA . VAL B 1 912 ? -30.581 -30.096 44.046 1.00 50.91 1072 VAL B CA 1
ATOM 15109 C C . VAL B 1 912 ? -30.393 -31.411 44.802 1.00 50.40 1072 VAL B C 1
ATOM 15110 O O . VAL B 1 912 ? -29.379 -31.595 45.473 1.00 49.59 1072 VAL B O 1
ATOM 15114 N N . PRO B 1 913 ? -31.357 -32.335 44.679 1.00 50.41 1073 PRO B N 1
ATOM 15115 C CA . PRO B 1 913 ? -31.262 -33.581 45.441 1.00 51.20 1073 PRO B CA 1
ATOM 15116 C C . PRO B 1 913 ? -29.881 -34.226 45.338 1.00 52.11 1073 PRO B C 1
ATOM 15117 O O . PRO B 1 913 ? -29.421 -34.520 44.236 1.00 54.33 1073 PRO B O 1
ATOM 15121 N N . SER B 1 914 ? -29.219 -34.447 46.462 1.00 52.42 1074 SER B N 1
ATOM 15122 C CA . SER B 1 914 ? -27.861 -34.989 46.424 1.00 53.08 1074 SER B CA 1
ATOM 15123 C C . SER B 1 914 ? -27.825 -36.404 45.852 1.00 54.37 1074 SER B C 1
ATOM 15124 O O . SER B 1 914 ? -28.849 -37.068 45.723 1.00 54.09 1074 SER B O 1
ATOM 15127 N N . LYS B 1 915 ? -26.628 -36.858 45.511 1.00 56.53 1075 LYS B N 1
ATOM 15128 C CA . LYS B 1 915 ? -26.446 -38.145 44.828 1.00 58.62 1075 LYS B CA 1
ATOM 15129 C C . LYS B 1 915 ? -27.343 -39.233 45.418 1.00 60.27 1075 LYS B C 1
ATOM 15130 O O . LYS B 1 915 ? -28.070 -39.923 44.691 1.00 59.92 1075 LYS B O 1
ATOM 15136 N N . ASN B 1 916 ? -27.285 -39.373 46.742 1.00 61.23 1076 ASN B N 1
ATOM 15137 C CA . ASN B 1 916 ? -28.076 -40.387 47.441 1.00 61.96 1076 ASN B CA 1
ATOM 15138 C C . ASN B 1 916 ? -29.240 -39.721 48.131 1.00 60.26 1076 ASN B C 1
ATOM 15139 O O . ASN B 1 916 ? -29.432 -39.876 49.330 1.00 59.88 1076 ASN B O 1
ATOM 15144 N N . ALA B 1 917 ? -30.012 -38.965 47.365 1.00 59.54 1077 ALA B N 1
ATOM 15145 C CA . ALA B 1 917 ? -31.207 -38.337 47.897 1.00 58.91 1077 ALA B CA 1
ATOM 15146 C C . ALA B 1 917 ? -32.271 -39.396 48.001 1.00 58.31 1077 ALA B C 1
ATOM 15147 O O . ALA B 1 917 ? -32.279 -40.368 47.240 1.00 56.40 1077 ALA B O 1
ATOM 15149 N N . SER B 1 918 ? -33.161 -39.208 48.966 1.00 58.94 1078 SER B N 1
ATOM 15150 C CA . SER B 1 918 ? -34.288 -40.105 49.127 1.00 59.83 1078 SER B CA 1
ATOM 15151 C C . SER B 1 918 ? -35.225 -39.835 47.959 1.00 60.06 1078 SER B C 1
ATOM 15152 O O . SER B 1 918 ? -35.228 -38.745 47.382 1.00 58.20 1078 SER B O 1
ATOM 15155 N N . ALA B 1 919 ? -36.004 -40.845 47.606 1.00 61.95 1079 ALA B N 1
ATOM 15156 C CA . ALA B 1 919 ? -36.853 -40.773 46.427 1.00 62.64 1079 ALA B CA 1
ATOM 15157 C C . ALA B 1 919 ? -37.835 -39.576 46.487 1.00 62.67 1079 ALA B C 1
ATOM 15158 O O . ALA B 1 919 ? -38.215 -39.035 45.446 1.00 62.27 1079 ALA B O 1
ATOM 15160 N N . ASP B 1 920 ? -38.228 -39.156 47.691 1.00 61.23 1080 ASP B N 1
ATOM 15161 C CA . ASP B 1 920 ? -39.294 -38.156 47.827 1.00 61.90 1080 ASP B CA 1
ATOM 15162 C C . ASP B 1 920 ? -38.795 -36.704 47.955 1.00 60.34 1080 ASP B C 1
ATOM 15163 O O . ASP B 1 920 ? -39.580 -35.783 48.215 1.00 59.51 1080 ASP B O 1
ATOM 15168 N N . GLU B 1 921 ? -37.501 -36.492 47.742 1.00 59.11 1081 GLU B N 1
ATOM 15169 C CA . GLU B 1 921 ? -36.978 -35.127 47.581 1.00 59.15 1081 GLU B CA 1
ATOM 15170 C C . GLU B 1 921 ? -37.186 -34.595 46.153 1.00 57.97 1081 GLU B C 1
ATOM 15171 O O . GLU B 1 921 ? -37.310 -33.391 45.946 1.00 59.46 1081 GLU B O 1
ATOM 15177 N N . TYR B 1 922 ? -37.202 -35.493 45.178 1.00 55.16 1082 TYR B N 1
ATOM 15178 C CA . TYR B 1 922 ? -37.218 -35.108 43.780 1.00 53.61 1082 TYR B CA 1
ATOM 15179 C C . TYR B 1 922 ? -38.561 -34.466 43.418 1.00 54.51 1082 TYR B C 1
ATOM 15180 O O . TYR B 1 922 ? -39.634 -35.029 43.677 1.00 55.37 1082 TYR B O 1
ATOM 15189 N N . ALA B 1 923 ? -38.491 -33.279 42.814 1.00 54.14 1083 ALA B N 1
ATOM 15190 C CA . ALA B 1 923 ? -39.674 -32.433 42.613 1.00 53.22 1083 ALA B CA 1
ATOM 15191 C C . ALA B 1 923 ? -40.778 -33.102 41.807 1.00 53.22 1083 ALA B C 1
ATOM 15192 O O . ALA B 1 923 ? -41.937 -32.837 42.052 1.00 52.65 1083 ALA B O 1
ATOM 15194 N N . ASN B 1 924 ? -40.429 -33.974 40.862 1.00 53.85 1084 ASN B N 1
ATOM 15195 C CA . ASN B 1 924 ? -41.445 -34.674 40.066 1.00 55.15 1084 ASN B CA 1
ATOM 15196 C C . ASN B 1 924 ? -42.241 -35.723 40.859 1.00 56.17 1084 ASN B C 1
ATOM 15197 O O . ASN B 1 924 ? -43.319 -36.126 40.426 1.00 57.79 1084 ASN B O 1
ATOM 15202 N N . VAL B 1 925 ? -41.715 -36.162 42.003 1.00 54.87 1085 VAL B N 1
ATOM 15203 C CA . VAL B 1 925 ? -42.452 -37.063 42.892 1.00 53.90 1085 VAL B CA 1
ATOM 15204 C C . VAL B 1 925 ? -43.410 -36.228 43.730 1.00 53.39 1085 VAL B C 1
ATOM 15205 O O . VAL B 1 925 ? -44.587 -36.569 43.898 1.00 53.06 1085 VAL B O 1
ATOM 15209 N N . ILE B 1 926 ? -42.886 -35.121 44.241 1.00 52.96 1086 ILE B N 1
ATOM 15210 C CA . ILE B 1 926 ? -43.655 -34.180 45.051 1.00 52.93 1086 ILE B CA 1
ATOM 15211 C C . ILE B 1 926 ? -44.810 -33.586 44.236 1.00 52.70 1086 ILE B C 1
ATOM 15212 O O . ILE B 1 926 ? -45.864 -33.313 44.778 1.00 52.44 1086 ILE B O 1
ATOM 15217 N N . ILE B 1 927 ? -44.609 -33.422 42.934 1.00 52.82 1087 ILE B N 1
ATOM 15218 C CA . ILE B 1 927 ? -45.654 -32.936 42.036 1.00 54.13 1087 ILE B CA 1
ATOM 15219 C C . ILE B 1 927 ? -46.834 -33.902 42.006 1.00 55.59 1087 ILE B C 1
ATOM 15220 O O . ILE B 1 927 ? -47.995 -33.484 42.085 1.00 56.84 1087 ILE B O 1
ATOM 15225 N N . ALA B 1 928 ? -46.522 -35.191 41.889 1.00 55.96 1088 ALA B N 1
ATOM 15226 C CA . ALA B 1 928 ? -47.533 -36.247 41.778 1.00 56.38 1088 ALA B CA 1
ATOM 15227 C C . ALA B 1 928 ? -48.383 -36.375 43.041 1.00 57.06 1088 ALA B C 1
ATOM 15228 O O . ALA B 1 928 ? -49.610 -36.471 42.961 1.00 57.19 1088 ALA B O 1
ATOM 15230 N N . LYS B 1 929 ? -47.727 -36.364 44.201 1.00 57.41 1089 LYS B N 1
ATOM 15231 C CA . LYS B 1 929 ? -48.428 -36.273 45.490 1.00 59.01 1089 LYS B CA 1
ATOM 15232 C C . LYS B 1 929 ? -49.434 -35.127 45.461 1.00 60.21 1089 LYS B C 1
ATOM 15233 O O . LYS B 1 929 ? -50.635 -35.339 45.564 1.00 61.48 1089 LYS B O 1
ATOM 15239 N N . HIS B 1 930 ? -48.927 -33.911 45.270 1.00 60.28 1090 HIS B N 1
ATOM 15240 C CA . HIS B 1 930 ? -49.728 -32.694 45.413 1.00 59.87 1090 HIS B CA 1
ATOM 15241 C C . HIS B 1 930 ? -50.586 -32.346 44.191 1.00 58.93 1090 HIS B C 1
ATOM 15242 O O . HIS B 1 930 ? -51.068 -31.228 44.081 1.00 59.17 1090 HIS B O 1
ATOM 15249 N N . ALA B 1 931 ? -50.814 -33.298 43.294 1.00 58.59 1091 ALA B N 1
ATOM 15250 C CA . ALA B 1 931 ? -51.581 -33.031 42.072 1.00 59.53 1091 ALA B CA 1
ATOM 15251 C C . ALA B 1 931 ? -52.925 -32.312 42.313 1.00 59.57 1091 ALA B C 1
ATOM 15252 O O . ALA B 1 931 ? -53.269 -31.351 41.614 1.00 58.60 1091 ALA B O 1
ATOM 15254 N N . ALA B 1 932 ? -53.681 -32.786 43.297 1.00 60.35 1092 ALA B N 1
ATOM 15255 C CA . ALA B 1 932 ? -54.983 -32.194 43.624 1.00 61.07 1092 ALA B CA 1
ATOM 15256 C C . ALA B 1 932 ? -54.874 -30.743 44.079 1.00 60.71 1092 ALA B C 1
ATOM 15257 O O . ALA B 1 932 ? -55.758 -29.947 43.782 1.00 61.20 1092 ALA B O 1
ATOM 15259 N N . ASP B 1 933 ? -53.798 -30.406 44.786 1.00 59.83 1093 ASP B N 1
ATOM 15260 C CA . ASP B 1 933 ? -53.567 -29.026 45.211 1.00 59.98 1093 ASP B CA 1
ATOM 15261 C C . ASP B 1 933 ? -53.726 -28.069 44.053 1.00 58.80 1093 ASP B C 1
ATOM 15262 O O . ASP B 1 933 ? -54.383 -27.043 44.166 1.00 59.37 1093 ASP B O 1
ATOM 15267 N N . PHE B 1 934 ? -53.105 -28.416 42.938 1.00 57.91 1094 PHE B N 1
ATOM 15268 C CA . PHE B 1 934 ? -53.061 -27.538 41.776 1.00 58.23 1094 PHE B CA 1
ATOM 15269 C C . PHE B 1 934 ? -54.433 -27.422 41.120 1.00 59.21 1094 PHE B C 1
ATOM 15270 O O . PHE B 1 934 ? -54.834 -26.341 40.672 1.00 59.53 1094 PHE B O 1
ATOM 15278 N N . ASN B 1 935 ? -55.160 -28.534 41.088 1.00 59.40 1095 ASN B N 1
ATOM 15279 C CA . ASN B 1 935 ? -56.535 -28.531 40.598 1.00 59.68 1095 ASN B CA 1
ATOM 15280 C C . ASN B 1 935 ? -57.413 -27.672 41.522 1.00 60.28 1095 ASN B C 1
ATOM 15281 O O . ASN B 1 935 ? -58.297 -26.951 41.062 1.00 61.17 1095 ASN B O 1
ATOM 15286 N N . LYS B 1 936 ? -57.132 -27.732 42.818 1.00 59.62 1096 LYS B N 1
ATOM 15287 C CA . LYS B 1 936 ? -57.798 -26.893 43.791 1.00 60.36 1096 LYS B CA 1
ATOM 15288 C C . LYS B 1 936 ? -57.567 -25.416 43.495 1.00 59.09 1096 LYS B C 1
ATOM 15289 O O . LYS B 1 936 ? -58.446 -24.593 43.707 1.00 59.30 1096 LYS B O 1
ATOM 15295 N N . TRP B 1 937 ? -56.373 -25.084 43.029 1.00 57.88 1097 TRP B N 1
ATOM 15296 C CA . TRP B 1 937 ? -56.019 -23.701 42.707 1.00 58.03 1097 TRP B CA 1
ATOM 15297 C C . TRP B 1 937 ? -56.537 -23.173 41.350 1.00 58.45 1097 TRP B C 1
ATOM 15298 O O . TRP B 1 937 ? -56.423 -21.975 41.048 1.00 58.53 1097 TRP B O 1
ATOM 15309 N N . GLY B 1 938 ? -57.117 -24.059 40.548 1.00 58.83 1098 GLY B N 1
ATOM 15310 C CA . GLY B 1 938 ? -57.701 -23.685 39.264 1.00 59.52 1098 GLY B CA 1
ATOM 15311 C C . GLY B 1 938 ? -56.731 -23.854 38.114 1.00 59.85 1098 GLY B C 1
ATOM 15312 O O . GLY B 1 938 ? -56.954 -23.345 37.007 1.00 60.43 1098 GLY B O 1
ATOM 15313 N N . VAL B 1 939 ? -55.644 -24.575 38.366 1.00 59.73 1099 VAL B N 1
ATOM 15314 C CA . VAL B 1 939 ? -54.615 -24.773 37.352 1.00 58.50 1099 VAL B CA 1
ATOM 15315 C C . VAL B 1 939 ? -55.198 -25.636 36.247 1.00 57.59 1099 VAL B C 1
ATOM 15316 O O . VAL B 1 939 ? -55.841 -26.643 36.517 1.00 57.02 1099 VAL B O 1
ATOM 15320 N N . THR B 1 940 ? -55.003 -25.178 35.019 1.00 57.38 1100 THR B N 1
ATOM 15321 C CA . THR B 1 940 ? -55.368 -25.914 33.814 1.00 58.31 1100 THR B CA 1
ATOM 15322 C C . THR B 1 940 ? -54.150 -26.277 32.944 1.00 58.04 1100 THR B C 1
ATOM 15323 O O . THR B 1 940 ? -54.189 -27.255 32.204 1.00 58.29 1100 THR B O 1
ATOM 15327 N N . SER B 1 941 ? -53.089 -25.471 33.016 1.00 57.99 1101 SER B N 1
ATOM 15328 C CA . SER B 1 941 ? -51.822 -25.756 32.345 1.00 57.29 1101 SER B CA 1
ATOM 15329 C C . SER B 1 941 ? -50.688 -25.677 33.353 1.00 56.98 1101 SER B C 1
ATOM 15330 O O . SER B 1 941 ? -50.395 -24.613 33.890 1.00 55.35 1101 SER B O 1
ATOM 15333 N N . PHE B 1 942 ? -50.069 -26.827 33.612 1.00 58.00 1102 PHE B N 1
ATOM 15334 C CA . PHE B 1 942 ? -48.920 -26.928 34.516 1.00 57.49 1102 PHE B CA 1
ATOM 15335 C C . PHE B 1 942 ? -47.606 -26.774 33.732 1.00 56.59 1102 PHE B C 1
ATOM 15336 O O . PHE B 1 942 ? -47.158 -27.722 33.076 1.00 56.19 1102 PHE B O 1
ATOM 15344 N N . GLN B 1 943 ? -46.996 -25.586 33.796 1.00 55.71 1103 GLN B N 1
ATOM 15345 C CA . GLN B 1 943 ? -45.736 -25.338 33.091 1.00 54.11 1103 GLN B CA 1
ATOM 15346 C C . GLN B 1 943 ? -44.588 -25.907 33.873 1.00 52.91 1103 GLN B C 1
ATOM 15347 O O . GLN B 1 943 ? -44.114 -25.277 34.801 1.00 52.56 1103 GLN B O 1
ATOM 15353 N N . MET B 1 944 ? -44.153 -27.102 33.494 1.00 52.97 1104 MET B N 1
ATOM 15354 C CA . MET B 1 944 ? -43.002 -27.730 34.123 1.00 52.98 1104 MET B CA 1
ATOM 15355 C C . MET B 1 944 ? -41.709 -27.069 33.674 1.00 52.56 1104 MET B C 1
ATOM 15356 O O . MET B 1 944 ? -41.673 -26.264 32.728 1.00 52.07 1104 MET B O 1
ATOM 15361 N N . ALA B 1 945 ? -40.653 -27.410 34.402 1.00 51.98 1105 ALA B N 1
ATOM 15362 C CA . ALA B 1 945 ? -39.324 -26.953 34.081 1.00 51.09 1105 ALA B CA 1
ATOM 15363 C C . ALA B 1 945 ? -38.829 -27.671 32.827 1.00 50.49 1105 ALA B C 1
ATOM 15364 O O . ALA B 1 945 ? -39.452 -28.630 32.342 1.00 50.95 1105 ALA B O 1
ATOM 15366 N N . PRO B 1 946 ? -37.730 -27.180 32.266 1.00 48.89 1106 PRO B N 1
ATOM 15367 C CA . PRO B 1 946 ? -37.085 -28.001 31.287 1.00 48.73 1106 PRO B CA 1
ATOM 15368 C C . PRO B 1 946 ? -36.571 -29.280 31.929 1.00 49.10 1106 PRO B C 1
ATOM 15369 O O . PRO B 1 946 ? -35.971 -29.242 32.992 1.00 48.97 1106 PRO B O 1
ATOM 15373 N N . GLN B 1 947 ? -36.797 -30.412 31.277 1.00 50.19 1107 GLN B N 1
ATOM 15374 C CA . GLN B 1 947 ? -36.463 -31.713 31.860 1.00 51.12 1107 GLN B CA 1
ATOM 15375 C C . GLN B 1 947 ? -35.170 -32.338 31.298 1.00 51.59 1107 GLN B C 1
ATOM 15376 O O . GLN B 1 947 ? -34.910 -33.534 31.466 1.00 54.50 1107 GLN B O 1
ATOM 15382 N N . TYR B 1 948 ? -34.323 -31.521 30.693 1.00 50.11 1108 TYR B N 1
ATOM 15383 C CA . TYR B 1 948 ? -33.184 -32.038 29.955 1.00 48.51 1108 TYR B CA 1
ATOM 15384 C C . TYR B 1 948 ? -32.007 -32.133 30.909 1.00 46.61 1108 TYR B C 1
ATOM 15385 O O . TYR B 1 948 ? -31.753 -31.214 31.670 1.00 45.21 1108 TYR B O 1
ATOM 15394 N N . ARG B 1 949 ? -31.326 -33.274 30.905 1.00 46.87 1109 ARG B N 1
ATOM 15395 C CA . ARG B 1 949 ? -30.176 -33.476 31.788 1.00 47.51 1109 ARG B CA 1
ATOM 15396 C C . ARG B 1 949 ? -29.174 -32.306 31.660 1.00 47.32 1109 ARG B C 1
ATOM 15397 O O . ARG B 1 949 ? -28.640 -32.056 30.579 1.00 47.62 1109 ARG B O 1
ATOM 15405 N N . SER B 1 950 ? -28.900 -31.630 32.776 1.00 46.77 1110 SER B N 1
ATOM 15406 C CA . SER B 1 950 ? -28.130 -30.395 32.757 1.00 46.46 1110 SER B CA 1
ATOM 15407 C C . SER B 1 950 ? -26.627 -30.577 32.751 1.00 46.34 1110 SER B C 1
ATOM 15408 O O . SER B 1 950 ? -26.100 -31.575 33.210 1.00 45.54 1110 SER B O 1
ATOM 15411 N N . SER B 1 951 ? -25.952 -29.564 32.227 1.00 47.45 1111 SER B N 1
ATOM 15412 C CA . SER B 1 951 ? -24.508 -29.401 32.374 1.00 48.31 1111 SER B CA 1
ATOM 15413 C C . SER B 1 951 ? -24.217 -28.944 33.792 1.00 48.51 1111 SER B C 1
ATOM 15414 O O . SER B 1 951 ? -25.081 -28.339 34.440 1.00 48.75 1111 SER B O 1
ATOM 15417 N N . THR B 1 952 ? -23.009 -29.239 34.265 1.00 48.15 1112 THR B N 1
ATOM 15418 C CA . THR B 1 952 ? -22.580 -28.858 35.606 1.00 48.29 1112 THR B CA 1
ATOM 15419 C C . THR B 1 952 ? -21.299 -28.061 35.525 1.00 48.10 1112 THR B C 1
ATOM 15420 O O . THR B 1 952 ? -20.575 -27.971 36.506 1.00 49.22 1112 THR B O 1
ATOM 15424 N N . ASP B 1 953 ? -21.026 -27.482 34.361 1.00 48.08 1113 ASP B N 1
ATOM 15425 C CA . ASP B 1 953 ? -19.733 -26.831 34.085 1.00 48.60 1113 ASP B CA 1
ATOM 15426 C C . ASP B 1 953 ? -19.625 -25.361 34.540 1.00 48.42 1113 ASP B C 1
ATOM 15427 O O . ASP B 1 953 ? -18.593 -24.721 34.349 1.00 49.02 1113 ASP B O 1
ATOM 15432 N N . GLY B 1 954 ? -20.693 -24.816 35.100 1.00 47.95 1114 GLY B N 1
ATOM 15433 C CA . GLY B 1 954 ? -20.648 -23.478 35.660 1.00 48.18 1114 GLY B CA 1
ATOM 15434 C C . GLY B 1 954 ? -20.385 -22.361 34.670 1.00 49.14 1114 GLY B C 1
ATOM 15435 O O . GLY B 1 954 ? -20.085 -21.250 35.078 1.00 50.70 1114 GLY B O 1
ATOM 15436 N N . SER B 1 955 ? -20.518 -22.629 33.370 1.00 49.50 1115 SER B N 1
ATOM 15437 C CA . SER B 1 955 ? -20.305 -21.600 32.342 1.00 48.97 1115 SER B CA 1
ATOM 15438 C C . SER B 1 955 ? -21.300 -20.441 32.442 1.00 48.88 1115 SER B C 1
ATOM 15439 O O . SER B 1 955 ? -21.015 -19.351 31.973 1.00 48.03 1115 SER B O 1
ATOM 15442 N N . PHE B 1 956 ? -22.465 -20.711 33.027 1.00 49.73 1116 PHE B N 1
ATOM 15443 C CA . PHE B 1 956 ? -23.485 -19.703 33.321 1.00 50.71 1116 PHE B CA 1
ATOM 15444 C C . PHE B 1 956 ? -24.320 -20.183 34.494 1.00 49.77 1116 PHE B C 1
ATOM 15445 O O . PHE B 1 956 ? -24.326 -21.362 34.814 1.00 49.97 1116 PHE B O 1
ATOM 15453 N N . LEU B 1 957 ? -25.025 -19.269 35.138 1.00 49.53 1117 LEU B N 1
ATOM 15454 C CA . LEU B 1 957 ? -25.934 -19.623 36.237 1.00 49.70 1117 LEU B CA 1
ATOM 15455 C C . LEU B 1 957 ? -26.628 -20.988 36.064 1.00 49.36 1117 LEU B C 1
ATOM 15456 O O . LEU B 1 957 ? -26.464 -21.872 36.891 1.00 50.12 1117 LEU B O 1
ATOM 15461 N N . ASP B 1 958 ? -27.398 -21.133 34.983 1.00 48.76 1118 ASP B N 1
ATOM 15462 C CA . ASP B 1 958 ? -28.258 -22.307 34.720 1.00 47.63 1118 ASP B CA 1
ATOM 15463 C C . ASP B 1 958 ? -27.497 -23.635 34.688 1.00 46.16 1118 ASP B C 1
ATOM 15464 O O . ASP B 1 958 ? -28.107 -24.709 34.750 1.00 44.94 1118 ASP B O 1
ATOM 15469 N N . ALA B 1 959 ? -26.175 -23.536 34.546 1.00 45.72 1119 ALA B N 1
ATOM 15470 C CA . ALA B 1 959 ? -25.279 -24.681 34.454 1.00 46.05 1119 ALA B CA 1
ATOM 15471 C C . ALA B 1 959 ? -24.442 -24.916 35.713 1.00 46.94 1119 ALA B C 1
ATOM 15472 O O . ALA B 1 959 ? -23.665 -25.870 35.754 1.00 48.43 1119 ALA B O 1
ATOM 15474 N N . VAL B 1 960 ? -24.577 -24.081 36.737 1.00 47.31 1120 VAL B N 1
ATOM 15475 C CA . VAL B 1 960 ? -23.862 -24.356 37.975 1.00 48.42 1120 VAL B CA 1
ATOM 15476 C C . VAL B 1 960 ? -24.524 -25.562 38.610 1.00 50.14 1120 VAL B C 1
ATOM 15477 O O . VAL B 1 960 ? -25.758 -25.747 38.520 1.00 50.36 1120 VAL B O 1
ATOM 15481 N N . ASP B 1 961 ? -23.696 -26.377 39.264 1.00 51.66 1121 ASP B N 1
ATOM 15482 C CA . ASP B 1 961 ? -24.154 -27.636 39.880 1.00 51.92 1121 ASP B CA 1
ATOM 15483 C C . ASP B 1 961 ? -25.167 -27.488 41.048 1.00 50.96 1121 ASP B C 1
ATOM 15484 O O . ASP B 1 961 ? -25.876 -28.455 41.352 1.00 52.50 1121 ASP B O 1
ATOM 15489 N N . THR B 1 962 ? -25.258 -26.305 41.666 1.00 49.00 1122 THR B N 1
ATOM 15490 C CA . THR B 1 962 ? -26.253 -26.057 42.725 1.00 47.91 1122 THR B CA 1
ATOM 15491 C C . THR B 1 962 ? -27.590 -25.518 42.203 1.00 47.79 1122 THR B C 1
ATOM 15492 O O . THR B 1 962 ? -28.512 -25.332 42.997 1.00 46.82 1122 THR B O 1
ATOM 15496 N N . VAL B 1 963 ? -27.700 -25.269 40.889 1.00 48.00 1123 VAL B N 1
ATOM 15497 C CA . VAL B 1 963 ? -29.000 -24.963 40.258 1.00 48.51 1123 VAL B CA 1
ATOM 15498 C C . VAL B 1 963 ? -29.136 -25.531 38.863 1.00 48.71 1123 VAL B C 1
ATOM 15499 O O . VAL B 1 963 ? -29.353 -24.778 37.934 1.00 51.70 1123 VAL B O 1
ATOM 15503 N N . GLN B 1 964 ? -29.034 -26.842 38.703 1.00 47.66 1124 GLN B N 1
ATOM 15504 C CA . GLN B 1 964 ? -29.107 -27.446 37.367 1.00 47.27 1124 GLN B CA 1
ATOM 15505 C C . GLN B 1 964 ? -30.523 -27.435 36.832 1.00 47.29 1124 GLN B C 1
ATOM 15506 O O . GLN B 1 964 ? -31.152 -28.472 36.659 1.00 47.31 1124 GLN B O 1
ATOM 15512 N N . ASN B 1 965 ? -31.018 -26.250 36.539 1.00 47.79 1125 ASN B N 1
ATOM 15513 C CA . ASN B 1 965 ? -32.446 -26.057 36.323 1.00 47.81 1125 ASN B CA 1
ATOM 15514 C C . ASN B 1 965 ? -32.935 -26.684 35.049 1.00 48.34 1125 ASN B C 1
ATOM 15515 O O . ASN B 1 965 ? -34.134 -26.883 34.899 1.00 49.69 1125 ASN B O 1
ATOM 15520 N N . GLY B 1 966 ? -32.024 -26.968 34.124 1.00 48.27 1126 GLY B N 1
ATOM 15521 C CA . GLY B 1 966 ? -32.392 -27.689 32.904 1.00 48.48 1126 GLY B CA 1
ATOM 15522 C C . GLY B 1 966 ? -32.422 -26.875 31.620 1.00 48.61 1126 GLY B C 1
ATOM 15523 O O . GLY B 1 966 ? -32.858 -27.379 30.586 1.00 48.14 1126 GLY B O 1
ATOM 15524 N N . TYR B 1 967 ? -31.958 -25.627 31.683 1.00 48.81 1127 TYR B N 1
ATOM 15525 C CA . TYR B 1 967 ? -31.827 -24.781 30.498 1.00 48.46 1127 TYR B CA 1
ATOM 15526 C C . TYR B 1 967 ? -30.436 -24.939 29.858 1.00 48.08 1127 TYR B C 1
ATOM 15527 O O . TYR B 1 967 ? -30.206 -24.493 28.730 1.00 48.07 1127 TYR B O 1
ATOM 15536 N N . ALA B 1 968 ? -29.526 -25.601 30.566 1.00 47.80 1128 ALA B N 1
ATOM 15537 C CA . ALA B 1 968 ? -28.199 -25.870 30.036 1.00 48.32 1128 ALA B CA 1
ATOM 15538 C C . ALA B 1 968 ? -27.976 -27.368 29.871 1.00 48.28 1128 ALA B C 1
ATOM 15539 O O . ALA B 1 968 ? -27.749 -28.057 30.848 1.00 48.40 1128 ALA B O 1
ATOM 15541 N N . PHE B 1 969 ? -28.016 -27.854 28.631 1.00 48.25 1129 PHE B N 1
ATOM 15542 C CA . PHE B 1 969 ? -27.990 -29.293 28.345 1.00 47.90 1129 PHE B CA 1
ATOM 15543 C C . PHE B 1 969 ? -27.155 -29.621 27.114 1.00 47.40 1129 PHE B C 1
ATOM 15544 O O . PHE B 1 969 ? -26.915 -28.759 26.276 1.00 47.04 1129 PHE B O 1
ATOM 15552 N N . THR B 1 970 ? -26.718 -30.874 27.018 1.00 47.02 1130 THR B N 1
ATOM 15553 C CA . THR B 1 970 ? -25.996 -31.362 25.840 1.00 46.66 1130 THR B CA 1
ATOM 15554 C C . THR B 1 970 ? -26.848 -32.278 24.965 1.00 46.96 1130 THR B C 1
ATOM 15555 O O . THR B 1 970 ? -26.614 -32.377 23.767 1.00 47.70 1130 THR B O 1
ATOM 15559 N N . ASP B 1 971 ? -27.823 -32.949 25.565 1.00 47.74 1131 ASP B N 1
ATOM 15560 C CA . ASP B 1 971 ? -28.584 -33.989 24.884 1.00 48.42 1131 ASP B CA 1
ATOM 15561 C C . ASP B 1 971 ? -30.077 -33.719 25.056 1.00 49.47 1131 ASP B C 1
ATOM 15562 O O . ASP B 1 971 ? -30.712 -34.173 25.990 1.00 50.52 1131 ASP B O 1
ATOM 15567 N N . ARG B 1 972 ? -30.616 -32.976 24.112 1.00 50.03 1132 ARG B N 1
ATOM 15568 C CA . ARG B 1 972 ? -32.002 -32.535 24.131 1.00 50.82 1132 ARG B CA 1
ATOM 15569 C C . ARG B 1 972 ? -33.078 -33.624 24.225 1.00 50.34 1132 ARG B C 1
ATOM 15570 O O . ARG B 1 972 ? -34.233 -33.308 24.483 1.00 50.25 1132 ARG B O 1
ATOM 15578 N N . TYR B 1 973 ? -32.719 -34.889 24.025 1.00 50.57 1133 TYR B N 1
ATOM 15579 C CA . TYR B 1 973 ? -33.697 -35.998 24.120 1.00 51.85 1133 TYR B CA 1
ATOM 15580 C C . TYR B 1 973 ? -33.624 -36.783 25.433 1.00 52.10 1133 TYR B C 1
ATOM 15581 O O . TYR B 1 973 ? -34.401 -37.728 25.652 1.00 52.71 1133 TYR B O 1
ATOM 15590 N N . ASP B 1 974 ? -32.708 -36.384 26.313 1.00 51.07 1134 ASP B N 1
ATOM 15591 C CA . ASP B 1 974 ? -32.488 -37.090 27.571 1.00 50.20 1134 ASP B CA 1
ATOM 15592 C C . ASP B 1 974 ? -33.184 -36.417 28.767 1.00 50.03 1134 ASP B C 1
ATOM 15593 O O . ASP B 1 974 ? -32.651 -35.492 29.381 1.00 49.58 1134 ASP B O 1
ATOM 15598 N N . LEU B 1 975 ? -34.369 -36.916 29.108 1.00 50.26 1135 LEU B N 1
ATOM 15599 C CA . LEU B 1 975 ? -35.148 -36.372 30.222 1.00 49.63 1135 LEU B CA 1
ATOM 15600 C C . LEU B 1 975 ? -35.044 -37.248 31.469 1.00 48.68 1135 LEU B C 1
ATOM 15601 O O . LEU B 1 975 ? -35.992 -37.365 32.241 1.00 46.99 1135 LEU B O 1
ATOM 15606 N N . GLY B 1 976 ? -33.882 -37.859 31.655 1.00 48.94 1136 GLY B N 1
ATOM 15607 C CA . GLY B 1 976 ? -33.573 -38.537 32.903 1.00 50.40 1136 GLY B CA 1
ATOM 15608 C C . GLY B 1 976 ? -33.569 -40.041 32.831 1.00 52.04 1136 GLY B C 1
ATOM 15609 O O . GLY B 1 976 ? -34.055 -40.713 33.747 1.00 53.89 1136 GLY B O 1
ATOM 15610 N N . PHE B 1 977 ? -33.016 -40.577 31.754 1.00 53.00 1137 PHE B N 1
ATOM 15611 C CA . PHE B 1 977 ? -33.014 -42.020 31.555 1.00 54.29 1137 PHE B CA 1
ATOM 15612 C C . PHE B 1 977 ? -32.033 -42.689 32.503 1.00 55.14 1137 PHE B C 1
ATOM 15613 O O . PHE B 1 977 ? -31.154 -42.033 33.059 1.00 56.43 1137 PHE B O 1
ATOM 15621 N N . ASN B 1 978 ? -32.191 -43.994 32.696 1.00 55.56 1138 ASN B N 1
ATOM 15622 C CA . ASN B 1 978 ? -31.270 -44.757 33.535 1.00 55.03 1138 ASN B CA 1
ATOM 15623 C C . ASN B 1 978 ? -29.963 -44.930 32.792 1.00 54.22 1138 ASN B C 1
ATOM 15624 O O . ASN B 1 978 ? -29.933 -44.929 31.565 1.00 52.65 1138 ASN B O 1
ATOM 15629 N N . ALA B 1 979 ? -28.878 -45.062 33.540 1.00 54.12 1139 ALA B N 1
ATOM 15630 C CA . ALA B 1 979 ? -27.562 -45.304 32.947 1.00 54.31 1139 ALA B CA 1
ATOM 15631 C C . ALA B 1 979 ? -27.518 -46.649 32.188 1.00 55.36 1139 ALA B C 1
ATOM 15632 O O . ALA B 1 979 ? -28.475 -47.437 32.224 1.00 56.27 1139 ALA B O 1
ATOM 15634 N N . ALA B 1 980 ? -26.396 -46.915 31.521 1.00 55.50 1140 ALA B N 1
ATOM 15635 C CA . ALA B 1 980 ? -26.223 -48.136 30.706 1.00 55.45 1140 ALA B CA 1
ATOM 15636 C C . ALA B 1 980 ? -26.283 -49.432 31.536 1.00 57.48 1140 ALA B C 1
ATOM 15637 O O . ALA B 1 980 ? -26.848 -50.431 31.088 1.00 58.31 1140 ALA B O 1
ATOM 15639 N N . ASP B 1 981 ? -25.713 -49.403 32.745 1.00 58.59 1141 ASP B N 1
ATOM 15640 C CA . ASP B 1 981 ? -25.807 -50.526 33.694 1.00 59.67 1141 ASP B CA 1
ATOM 15641 C C . ASP B 1 981 ? -27.221 -50.680 34.293 1.00 60.14 1141 ASP B C 1
ATOM 15642 O O . ASP B 1 981 ? -27.480 -51.617 35.068 1.00 61.89 1141 ASP B O 1
ATOM 15647 N N . GLY B 1 982 ? -28.110 -49.746 33.956 1.00 58.09 1142 GLY B N 1
ATOM 15648 C CA . GLY B 1 982 ? -29.488 -49.795 34.394 1.00 57.49 1142 GLY B CA 1
ATOM 15649 C C . GLY B 1 982 ? -29.681 -49.180 35.759 1.00 56.78 1142 GLY B C 1
ATOM 15650 O O . GLY B 1 982 ? -30.737 -49.343 36.355 1.00 57.11 1142 GLY B O 1
ATOM 15651 N N . SER B 1 983 ? -28.669 -48.481 36.271 1.00 56.23 1143 SER B N 1
ATOM 15652 C CA . SER B 1 983 ? -28.810 -47.777 37.548 1.00 56.99 1143 SER B CA 1
ATOM 15653 C C . SER B 1 983 ? -29.663 -46.527 37.335 1.00 59.07 1143 SER B C 1
ATOM 15654 O O . SER B 1 983 ? -29.536 -45.841 36.306 1.00 59.96 1143 SER B O 1
ATOM 15657 N N . LYS B 1 984 ? -30.551 -46.246 38.292 1.00 60.17 1144 LYS B N 1
ATOM 15658 C CA . LYS B 1 984 ? -31.314 -45.004 38.261 1.00 59.39 1144 LYS B CA 1
ATOM 15659 C C . LYS B 1 984 ? -30.282 -43.879 38.198 1.00 57.28 1144 LYS B C 1
ATOM 15660 O O . LYS B 1 984 ? -29.322 -43.860 38.971 1.00 54.77 1144 LYS B O 1
ATOM 15666 N N . ASN B 1 985 ? -30.458 -43.002 37.218 1.00 56.29 1145 ASN B N 1
ATOM 15667 C CA . ASN B 1 985 ? -29.630 -41.819 37.071 1.00 55.31 1145 ASN B CA 1
ATOM 15668 C C . ASN B 1 985 ? -30.577 -40.685 36.678 1.00 54.51 1145 ASN B C 1
ATOM 15669 O O . ASN B 1 985 ? -30.992 -40.616 35.531 1.00 55.37 1145 ASN B O 1
ATOM 15674 N N . PRO B 1 986 ? -30.957 -39.821 37.637 1.00 53.53 1146 PRO B N 1
ATOM 15675 C CA . PRO B 1 986 ? -32.051 -38.891 37.374 1.00 53.72 1146 PRO B CA 1
ATOM 15676 C C . PRO B 1 986 ? -31.552 -37.521 36.942 1.00 53.61 1146 PRO B C 1
ATOM 15677 O O . PRO B 1 986 ? -30.342 -37.277 36.968 1.00 54.16 1146 PRO B O 1
ATOM 15681 N N . THR B 1 987 ? -32.485 -36.642 36.565 1.00 52.67 1147 THR B N 1
ATOM 15682 C CA . THR B 1 987 ? -32.206 -35.214 36.430 1.00 51.79 1147 THR B CA 1
ATOM 15683 C C . THR B 1 987 ? -32.366 -34.606 37.808 1.00 51.77 1147 THR B C 1
ATOM 15684 O O . THR B 1 987 ? -32.461 -35.326 38.789 1.00 53.02 1147 THR B O 1
ATOM 15688 N N . LYS B 1 988 ? -32.391 -33.284 37.889 1.00 51.63 1148 LYS B N 1
ATOM 15689 C CA . LYS B 1 988 ? -32.678 -32.580 39.147 1.00 51.32 1148 LYS B CA 1
ATOM 15690 C C . LYS B 1 988 ? -34.073 -32.889 39.668 1.00 51.02 1148 LYS B C 1
ATOM 15691 O O . LYS B 1 988 ? -34.298 -32.933 40.880 1.00 51.03 1148 LYS B O 1
ATOM 15697 N N . TYR B 1 989 ? -35.003 -33.108 38.744 1.00 51.01 1149 TYR B N 1
ATOM 15698 C CA . TYR B 1 989 ? -36.412 -33.280 39.089 1.00 51.91 1149 TYR B CA 1
ATOM 15699 C C . TYR B 1 989 ? -36.833 -34.756 39.240 1.00 53.06 1149 TYR B C 1
ATOM 15700 O O . TYR B 1 989 ? -37.867 -35.023 39.843 1.00 54.23 1149 TYR B O 1
ATOM 15709 N N . GLY B 1 990 ? -36.044 -35.696 38.704 1.00 52.89 1150 GLY B N 1
ATOM 15710 C CA . GLY B 1 990 ? -36.310 -37.133 38.856 1.00 52.46 1150 GLY B CA 1
ATOM 15711 C C . GLY B 1 990 ? -35.938 -37.954 37.646 1.00 52.77 1150 GLY B C 1
ATOM 15712 O O . GLY B 1 990 ? -35.428 -37.428 36.675 1.00 54.33 1150 GLY B O 1
ATOM 15713 N N . THR B 1 991 ? -36.209 -39.252 37.704 1.00 53.42 1151 THR B N 1
ATOM 15714 C CA . THR B 1 991 ? -36.020 -40.147 36.556 1.00 53.52 1151 THR B CA 1
ATOM 15715 C C . THR B 1 991 ? -37.073 -39.938 35.477 1.00 54.07 1151 THR B C 1
ATOM 15716 O O . THR B 1 991 ? -38.031 -39.189 35.661 1.00 54.39 1151 THR B O 1
ATOM 15720 N N . ASP B 1 992 ? -36.867 -40.587 34.333 1.00 55.53 1152 ASP B N 1
ATOM 15721 C CA . ASP B 1 992 ? -37.871 -40.609 33.254 1.00 56.19 1152 ASP B CA 1
ATOM 15722 C C . ASP B 1 992 ? -39.167 -41.199 33.789 1.00 57.28 1152 ASP B C 1
ATOM 15723 O O . ASP B 1 992 ? -40.236 -40.630 33.596 1.00 57.58 1152 ASP B O 1
ATOM 15728 N N . GLU B 1 993 ? -39.041 -42.311 34.509 1.00 58.27 1153 GLU B N 1
ATOM 15729 C CA . GLU B 1 993 ? -40.143 -42.894 35.262 1.00 59.18 1153 GLU B CA 1
ATOM 15730 C C . GLU B 1 993 ? -40.891 -41.824 36.048 1.00 59.03 1153 GLU B C 1
ATOM 15731 O O . GLU B 1 993 ? -42.107 -41.662 35.900 1.00 59.46 1153 GLU B O 1
ATOM 15737 N N . ASP B 1 994 ? -40.141 -41.113 36.890 1.00 58.18 1154 ASP B N 1
ATOM 15738 C CA . ASP B 1 994 ? -40.698 -40.113 37.798 1.00 57.74 1154 ASP B CA 1
ATOM 15739 C C . ASP B 1 994 ? -41.377 -39.001 37.021 1.00 57.01 1154 ASP B C 1
ATOM 15740 O O . ASP B 1 994 ? -42.403 -38.486 37.444 1.00 58.64 1154 ASP B O 1
ATOM 15745 N N . LEU B 1 995 ? -40.806 -38.632 35.885 1.00 55.52 1155 LEU B N 1
ATOM 15746 C CA . LEU B 1 995 ? -41.440 -37.655 35.013 1.00 55.79 1155 LEU B CA 1
ATOM 15747 C C . LEU B 1 995 ? -42.751 -38.181 34.427 1.00 56.57 1155 LEU B C 1
ATOM 15748 O O . LEU B 1 995 ? -43.778 -37.503 34.491 1.00 57.75 1155 LEU B O 1
ATOM 15753 N N . ARG B 1 996 ? -42.696 -39.369 33.829 1.00 56.11 1156 ARG B N 1
ATOM 15754 C CA . ARG B 1 996 ? -43.889 -40.005 33.275 1.00 56.50 1156 ARG B CA 1
ATOM 15755 C C . ARG B 1 996 ? -45.015 -40.064 34.307 1.00 57.70 1156 ARG B C 1
ATOM 15756 O O . ARG B 1 996 ? -46.173 -39.845 33.951 1.00 60.22 1156 ARG B O 1
ATOM 15764 N N . ASN B 1 997 ? -44.683 -40.333 35.573 1.00 56.67 1157 ASN B N 1
ATOM 15765 C CA . ASN B 1 997 ? -45.694 -40.379 36.642 1.00 57.25 1157 ASN B CA 1
ATOM 15766 C C . ASN B 1 997 ? -46.251 -39.026 37.058 1.00 56.69 1157 ASN B C 1
ATOM 15767 O O . ASN B 1 997 ? -47.417 -38.926 37.436 1.00 57.25 1157 ASN B O 1
ATOM 15772 N N . ALA B 1 998 ? -45.424 -37.991 37.000 1.00 55.79 1158 ALA B N 1
ATOM 15773 C CA . ALA B 1 998 ? -45.888 -36.630 37.252 1.00 55.47 1158 ALA B CA 1
ATOM 15774 C C . ALA B 1 998 ? -46.968 -36.229 36.241 1.00 55.97 1158 ALA B C 1
ATOM 15775 O O . ALA B 1 998 ? -47.982 -35.609 36.603 1.00 55.59 1158 ALA B O 1
ATOM 15777 N N . ILE B 1 999 ? -46.736 -36.594 34.979 1.00 55.96 1159 ILE B N 1
ATOM 15778 C CA . ILE B 1 999 ? -47.641 -36.250 33.881 1.00 56.29 1159 ILE B CA 1
ATOM 15779 C C . ILE B 1 999 ? -48.962 -37.005 33.985 1.00 57.55 1159 ILE B C 1
ATOM 15780 O O . ILE B 1 999 ? -50.029 -36.463 33.663 1.00 58.25 1159 ILE B O 1
ATOM 15785 N N . LYS B 1 1000 ? -48.887 -38.253 34.434 1.00 57.69 1160 LYS B N 1
ATOM 15786 C CA . LYS B 1 1000 ? -50.089 -39.064 34.638 1.00 58.14 1160 LYS B CA 1
ATOM 15787 C C . LYS B 1 1000 ? -50.967 -38.515 35.772 1.00 58.34 1160 LYS B C 1
ATOM 15788 O O . LYS B 1 1000 ? -52.193 -38.500 35.646 1.00 59.27 1160 LYS B O 1
ATOM 15794 N N . SER B 1 1001 ? -50.342 -38.075 36.868 1.00 57.11 1161 SER B N 1
ATOM 15795 C CA . SER B 1 1001 ? -51.081 -37.567 38.031 1.00 56.97 1161 SER B CA 1
ATOM 15796 C C . SER B 1 1001 ? -51.776 -36.264 37.724 1.00 56.23 1161 SER B C 1
ATOM 15797 O O . SER B 1 1001 ? -52.852 -35.988 38.246 1.00 56.76 1161 SER B O 1
ATOM 15800 N N . LEU B 1 1002 ? -51.131 -35.454 36.901 1.00 55.02 1162 LEU B N 1
ATOM 15801 C CA . LEU B 1 1002 ? -51.708 -34.204 36.462 1.00 54.19 1162 LEU B CA 1
ATOM 15802 C C . LEU B 1 1002 ? -52.792 -34.475 35.453 1.00 54.83 1162 LEU B C 1
ATOM 15803 O O . LEU B 1 1002 ? -53.820 -33.816 35.456 1.00 54.57 1162 LEU B O 1
ATOM 15808 N N . HIS B 1 1003 ? -52.558 -35.447 34.581 1.00 55.91 1163 HIS B N 1
ATOM 15809 C CA . HIS B 1 1003 ? -53.571 -35.836 33.593 1.00 57.70 1163 HIS B CA 1
ATOM 15810 C C . HIS B 1 1003 ? -54.809 -36.446 34.257 1.00 58.19 1163 HIS B C 1
ATOM 15811 O O . HIS B 1 1003 ? -55.933 -36.236 33.791 1.00 58.93 1163 HIS B O 1
ATOM 15818 N N . ALA B 1 1004 ? -54.594 -37.161 35.362 1.00 57.69 1164 ALA B N 1
ATOM 15819 C CA . ALA B 1 1004 ? -55.678 -37.791 36.135 1.00 57.70 1164 ALA B CA 1
ATOM 15820 C C . ALA B 1 1004 ? -56.595 -36.779 36.838 1.00 57.75 1164 ALA B C 1
ATOM 15821 O O . ALA B 1 1004 ? -57.771 -37.062 37.069 1.00 58.35 1164 ALA B O 1
ATOM 15823 N N . GLN B 1 1005 ? -56.046 -35.613 37.175 1.00 57.05 1165 GLN B N 1
ATOM 15824 C CA . GLN B 1 1005 ? -56.839 -34.476 37.635 1.00 57.14 1165 GLN B CA 1
ATOM 15825 C C . GLN B 1 1005 ? -57.658 -33.882 36.490 1.00 57.75 1165 GLN B C 1
ATOM 15826 O O . GLN B 1 1005 ? -57.172 -33.733 35.369 1.00 57.03 1165 GLN B O 1
ATOM 15832 N N . LYS B 1 1006 ? -58.901 -33.527 36.794 1.00 58.87 1166 LYS B N 1
ATOM 15833 C CA . LYS B 1 1006 ? -59.849 -33.043 35.796 1.00 59.67 1166 LYS B CA 1
ATOM 15834 C C . LYS B 1 1006 ? -60.386 -31.666 36.199 1.00 59.58 1166 LYS B C 1
ATOM 15835 O O . LYS B 1 1006 ? -60.731 -31.447 37.356 1.00 58.73 1166 LYS B O 1
ATOM 15841 N N . THR B 1 1007 ? -60.474 -30.746 35.246 1.00 59.80 1167 THR B N 1
ATOM 15842 C CA . THR B 1 1007 ? -60.923 -29.386 35.560 1.00 60.08 1167 THR B CA 1
ATOM 15843 C C . THR B 1 1007 ? -62.416 -29.251 35.272 1.00 62.20 1167 THR B C 1
ATOM 15844 O O . THR B 1 1007 ? -63.082 -30.221 34.879 1.00 63.68 1167 THR B O 1
ATOM 15848 N N . TYR B 1 1008 ? -62.927 -28.040 35.473 1.00 62.08 1168 TYR B N 1
ATOM 15849 C CA . TYR B 1 1008 ? -64.364 -27.731 35.358 1.00 62.44 1168 TYR B CA 1
ATOM 15850 C C . TYR B 1 1008 ? -65.059 -28.227 34.094 1.00 63.57 1168 TYR B C 1
ATOM 15851 O O . TYR B 1 1008 ? -66.258 -28.489 34.124 1.00 64.90 1168 TYR B O 1
ATOM 15860 N N . ASP B 1 1009 ? -64.325 -28.310 32.981 1.00 63.50 1169 ASP B N 1
ATOM 15861 C CA . ASP B 1 1009 ? -64.886 -28.804 31.712 1.00 63.86 1169 ASP B CA 1
ATOM 15862 C C . ASP B 1 1009 ? -64.599 -30.300 31.453 1.00 64.23 1169 ASP B C 1
ATOM 15863 O O . ASP B 1 1009 ? -64.693 -30.771 30.321 1.00 64.80 1169 ASP B O 1
ATOM 15868 N N . GLY B 1 1010 ? -64.259 -31.037 32.508 1.00 63.54 1170 GLY B N 1
ATOM 15869 C CA . GLY B 1 1010 ? -64.048 -32.469 32.410 1.00 63.54 1170 GLY B CA 1
ATOM 15870 C C . GLY B 1 1010 ? -62.722 -32.880 31.813 1.00 63.02 1170 GLY B C 1
ATOM 15871 O O . GLY B 1 1010 ? -62.426 -34.069 31.736 1.00 62.99 1170 GLY B O 1
ATOM 15872 N N . SER B 1 1011 ? -61.907 -31.912 31.406 1.00 62.65 1171 SER B N 1
ATOM 15873 C CA . SER B 1 1011 ? -60.651 -32.217 30.727 1.00 61.89 1171 SER B CA 1
ATOM 15874 C C . SER B 1 1011 ? -59.475 -32.232 31.702 1.00 60.62 1171 SER B C 1
ATOM 15875 O O . SER B 1 1011 ? -59.534 -31.659 32.793 1.00 60.85 1171 SER B O 1
ATOM 15878 N N . SER B 1 1012 ? -58.397 -32.876 31.280 1.00 59.30 1172 SER B N 1
ATOM 15879 C CA . SER B 1 1012 ? -57.231 -33.049 32.123 1.00 58.09 1172 SER B CA 1
ATOM 15880 C C . SER B 1 1012 ? -56.483 -31.757 32.303 1.00 57.43 1172 SER B C 1
ATOM 15881 O O . SER B 1 1012 ? -56.692 -30.793 31.572 1.00 57.58 1172 SER B O 1
ATOM 15884 N N . ILE B 1 1013 ? -55.614 -31.737 33.298 1.00 56.94 1173 ILE B N 1
ATOM 15885 C CA . ILE B 1 1013 ? -54.714 -30.618 33.474 1.00 56.28 1173 ILE B CA 1
ATOM 15886 C C . ILE B 1 1013 ? -53.607 -30.812 32.456 1.00 56.20 1173 ILE B C 1
ATOM 15887 O O . ILE B 1 1013 ? -52.992 -31.864 32.417 1.00 56.12 1173 ILE B O 1
ATOM 15892 N N . GLN B 1 1014 ? -53.383 -29.807 31.618 1.00 56.72 1174 GLN B N 1
ATOM 15893 C CA . GLN B 1 1014 ? -52.324 -29.857 30.617 1.00 56.33 1174 GLN B CA 1
ATOM 15894 C C . GLN B 1 1014 ? -50.945 -29.760 31.235 1.00 54.94 1174 GLN B C 1
ATOM 15895 O O . GLN B 1 1014 ? -50.753 -29.081 32.233 1.00 54.45 1174 GLN B O 1
ATOM 15901 N N . VAL B 1 1015 ? -49.987 -30.428 30.600 1.00 54.33 1175 VAL B N 1
ATOM 15902 C CA . VAL B 1 1015 ? -48.587 -30.417 31.024 1.00 52.87 1175 VAL B CA 1
ATOM 15903 C C . VAL B 1 1015 ? -47.747 -29.814 29.912 1.00 52.38 1175 VAL B C 1
ATOM 15904 O O . VAL B 1 1015 ? -47.838 -30.231 28.764 1.00 52.90 1175 VAL B O 1
ATOM 15908 N N . MET B 1 1016 ? -46.934 -28.829 30.264 1.00 52.86 1176 MET B N 1
ATOM 15909 C CA . MET B 1 1016 ? -46.219 -28.020 29.280 1.00 53.68 1176 MET B CA 1
ATOM 15910 C C . MET B 1 1016 ? -44.739 -28.360 29.231 1.00 54.73 1176 MET B C 1
ATOM 15911 O O . MET B 1 1016 ? -44.051 -28.402 30.255 1.00 54.54 1176 MET B O 1
ATOM 15916 N N . ALA B 1 1017 ? -44.263 -28.599 28.015 1.00 56.74 1177 ALA B N 1
ATOM 15917 C CA . ALA B 1 1017 ? -42.855 -28.845 27.770 1.00 57.70 1177 ALA B CA 1
ATOM 15918 C C . ALA B 1 1017 ? -42.167 -27.514 27.496 1.00 58.59 1177 ALA B C 1
ATOM 15919 O O . ALA B 1 1017 ? -42.672 -26.710 26.709 1.00 57.95 1177 ALA B O 1
ATOM 15921 N N . ASP B 1 1018 ? -41.030 -27.273 28.150 1.00 58.26 1178 ASP B N 1
ATOM 15922 C CA . ASP B 1 1018 ? -40.228 -26.092 27.847 1.00 56.86 1178 ASP B CA 1
ATOM 15923 C C . ASP B 1 1018 ? -39.426 -26.409 26.588 1.00 55.77 1178 ASP B C 1
ATOM 15924 O O . ASP B 1 1018 ? -38.538 -27.245 26.601 1.00 54.83 1178 ASP B O 1
ATOM 15929 N N . PHE B 1 1019 ? -39.792 -25.769 25.486 1.00 56.54 1179 PHE B N 1
ATOM 15930 C CA . PHE B 1 1019 ? -39.144 -25.983 24.179 1.00 56.52 1179 PHE B CA 1
ATOM 15931 C C . PHE B 1 1019 ? -38.001 -24.981 24.027 1.00 55.58 1179 PHE B C 1
ATOM 15932 O O . PHE B 1 1019 ? -38.246 -23.774 23.939 1.00 55.40 1179 PHE B O 1
ATOM 15940 N N . VAL B 1 1020 ? -36.772 -25.497 24.007 1.00 54.07 1180 VAL B N 1
ATOM 15941 C CA . VAL B 1 1020 ? -35.559 -24.683 24.083 1.00 53.51 1180 VAL B CA 1
ATOM 15942 C C . VAL B 1 1020 ? -34.690 -24.896 22.849 1.00 53.64 1180 VAL B C 1
ATOM 15943 O O . VAL B 1 1020 ? -33.722 -25.668 22.857 1.00 54.26 1180 VAL B O 1
ATOM 15947 N N . PRO B 1 1021 ? -35.031 -24.216 21.757 1.00 54.46 1181 PRO B N 1
ATOM 15948 C CA . PRO B 1 1021 ? -34.300 -24.444 20.523 1.00 54.60 1181 PRO B CA 1
ATOM 15949 C C . PRO B 1 1021 ? -33.032 -23.597 20.372 1.00 54.02 1181 PRO B C 1
ATOM 15950 O O . PRO B 1 1021 ? -32.266 -23.843 19.444 1.00 54.04 1181 PRO B O 1
ATOM 15954 N N . ASP B 1 1022 ? -32.809 -22.616 21.253 1.00 53.37 1182 ASP B N 1
ATOM 15955 C CA . ASP B 1 1022 ? -31.754 -21.636 21.011 1.00 52.54 1182 ASP B CA 1
ATOM 15956 C C . ASP B 1 1022 ? -30.343 -22.208 21.029 1.00 51.72 1182 ASP B C 1
ATOM 15957 O O . ASP B 1 1022 ? -29.590 -21.956 20.092 1.00 53.95 1182 ASP B O 1
ATOM 15962 N N . GLN B 1 1023 ? -29.984 -22.988 22.044 1.00 49.98 1183 GLN B N 1
ATOM 15963 C CA . GLN B 1 1023 ? -28.591 -23.442 22.167 1.00 49.02 1183 GLN B CA 1
ATOM 15964 C C . GLN B 1 1023 ? -28.386 -24.848 22.726 1.00 48.11 1183 GLN B C 1
ATOM 15965 O O . GLN B 1 1023 ? -29.336 -25.545 23.065 1.00 48.63 1183 GLN B O 1
ATOM 15971 N N . LEU B 1 1024 ? -27.116 -25.244 22.765 1.00 47.78 1184 LEU B N 1
ATOM 15972 C CA . LEU B 1 1024 ? -26.627 -26.407 23.513 1.00 48.70 1184 LEU B CA 1
ATOM 15973 C C . LEU B 1 1024 ? -25.371 -26.021 24.299 1.00 48.80 1184 LEU B C 1
ATOM 15974 O O . LEU B 1 1024 ? -24.584 -25.185 23.846 1.00 49.87 1184 LEU B O 1
ATOM 15979 N N . TYR B 1 1025 ? -25.169 -26.648 25.456 1.00 48.02 1185 TYR B N 1
ATOM 15980 C CA . TYR B 1 1025 ? -23.973 -26.402 26.267 1.00 47.22 1185 TYR B CA 1
ATOM 15981 C C . TYR B 1 1025 ? -23.043 -27.602 26.252 1.00 46.52 1185 TYR B C 1
ATOM 15982 O O . TYR B 1 1025 ? -23.463 -28.743 26.072 1.00 45.10 1185 TYR B O 1
ATOM 15991 N N . ASN B 1 1026 ? -21.768 -27.320 26.469 1.00 47.04 1186 ASN B N 1
ATOM 15992 C CA . ASN B 1 1026 ? -20.875 -28.298 27.058 1.00 47.82 1186 ASN B CA 1
ATOM 15993 C C . ASN B 1 1026 ? -20.808 -29.591 26.246 1.00 47.77 1186 ASN B C 1
ATOM 15994 O O . ASN B 1 1026 ? -21.078 -30.671 26.750 1.00 46.86 1186 ASN B O 1
ATOM 15999 N N . MET B 1 1027 ? -20.466 -29.464 24.972 1.00 48.69 1187 MET B N 1
ATOM 16000 C CA . MET B 1 1027 ? -20.449 -30.616 24.077 1.00 49.37 1187 MET B CA 1
ATOM 16001 C C . MET B 1 1027 ? -19.105 -31.349 24.147 1.00 48.40 1187 MET B C 1
ATOM 16002 O O . MET B 1 1027 ? -18.080 -30.715 24.376 1.00 48.38 1187 MET B O 1
ATOM 16007 N N . PRO B 1 1028 ? -19.119 -32.692 23.987 1.00 47.26 1188 PRO B N 1
ATOM 16008 C CA . PRO B 1 1028 ? -17.989 -33.538 24.327 1.00 46.17 1188 PRO B CA 1
ATOM 16009 C C . PRO B 1 1028 ? -16.843 -33.510 23.340 1.00 46.44 1188 PRO B C 1
ATOM 16010 O O . PRO B 1 1028 ? -15.698 -33.522 23.773 1.00 46.05 1188 PRO B O 1
ATOM 16014 N N . LEU B 1 1029 ? -17.132 -33.468 22.037 1.00 47.00 1189 LEU B N 1
ATOM 16015 C CA . LEU B 1 1029 ? -16.074 -33.561 21.022 1.00 47.07 1189 LEU B CA 1
ATOM 16016 C C . LEU B 1 1029 ? -15.737 -32.205 20.394 1.00 46.67 1189 LEU B C 1
ATOM 16017 O O . LEU B 1 1029 ? -16.591 -31.337 20.244 1.00 45.46 1189 LEU B O 1
ATOM 16022 N N . GLU B 1 1030 ? -14.470 -32.068 20.016 1.00 47.07 1190 GLU B N 1
ATOM 16023 C CA . GLU B 1 1030 ? -13.962 -30.898 19.317 1.00 47.25 1190 GLU B CA 1
ATOM 16024 C C . GLU B 1 1030 ? -14.072 -31.068 17.802 1.00 47.09 1190 GLU B C 1
ATOM 16025 O O . GLU B 1 1030 ? -14.072 -32.175 17.277 1.00 45.57 1190 GLU B O 1
ATOM 16031 N N . GLN B 1 1031 ? -14.172 -29.939 17.120 1.00 47.75 1191 GLN B N 1
ATOM 16032 C CA . GLN B 1 1031 ? -14.193 -29.890 15.667 1.00 48.33 1191 GLN B CA 1
ATOM 16033 C C . GLN B 1 1031 ? -13.432 -28.643 15.270 1.00 48.51 1191 GLN B C 1
ATOM 16034 O O . GLN B 1 1031 ? -13.455 -27.663 15.983 1.00 48.51 1191 GLN B O 1
ATOM 16040 N N . ALA B 1 1032 ? -12.729 -28.691 14.154 1.00 49.88 1192 ALA B N 1
ATOM 16041 C CA . ALA B 1 1032 ? -12.103 -27.494 13.607 1.00 50.76 1192 ALA B CA 1
ATOM 16042 C C . ALA B 1 1032 ? -13.174 -26.636 12.957 1.00 51.20 1192 ALA B C 1
ATOM 16043 O O . ALA B 1 1032 ? -14.001 -27.155 12.219 1.00 52.39 1192 ALA B O 1
ATOM 16045 N N . VAL B 1 1033 ? -13.177 -25.337 13.248 1.00 51.65 1193 VAL B N 1
ATOM 16046 C CA . VAL B 1 1033 ? -14.107 -24.370 12.607 1.00 51.94 1193 VAL B CA 1
ATOM 16047 C C . VAL B 1 1033 ? -13.447 -23.049 12.329 1.00 52.14 1193 VAL B C 1
ATOM 16048 O O . VAL B 1 1033 ? -12.514 -22.648 13.032 1.00 53.14 1193 VAL B O 1
ATOM 16052 N N . SER B 1 1034 ? -13.969 -22.340 11.341 1.00 51.90 1194 SER B N 1
ATOM 16053 C CA . SER B 1 1034 ? -13.467 -21.003 11.057 1.00 52.13 1194 SER B CA 1
ATOM 16054 C C . SER B 1 1034 ? -14.276 -19.986 11.846 1.00 51.34 1194 SER B C 1
ATOM 16055 O O . SER B 1 1034 ? -15.504 -19.981 11.788 1.00 50.83 1194 SER B O 1
ATOM 16058 N N . VAL B 1 1035 ? -13.581 -19.132 12.589 1.00 51.01 1195 VAL B N 1
ATOM 16059 C CA . VAL B 1 1035 ? -14.238 -18.196 13.489 1.00 51.37 1195 VAL B CA 1
ATOM 16060 C C . VAL B 1 1035 ? -13.871 -16.746 13.222 1.00 52.66 1195 VAL B C 1
ATOM 16061 O O . VAL B 1 1035 ? -12.773 -16.438 12.766 1.00 54.23 1195 VAL B O 1
ATOM 16065 N N . ILE B 1 1036 ? -14.812 -15.870 13.540 1.00 51.89 1196 ILE B N 1
ATOM 16066 C CA . ILE B 1 1036 ? -14.577 -14.455 13.600 1.00 52.10 1196 ILE B CA 1
ATOM 16067 C C . ILE B 1 1036 ? -14.998 -14.032 14.985 1.00 52.01 1196 ILE B C 1
ATOM 16068 O O . ILE B 1 1036 ? -16.061 -14.442 15.449 1.00 51.78 1196 ILE B O 1
ATOM 16073 N N . ARG B 1 1037 ? -14.189 -13.193 15.630 1.00 52.04 1197 ARG B N 1
ATOM 16074 C CA . ARG B 1 1037 ? -14.539 -12.648 16.939 1.00 51.07 1197 ARG B CA 1
ATOM 16075 C C . ARG B 1 1037 ? -15.631 -11.586 16.749 1.00 52.19 1197 ARG B C 1
ATOM 16076 O O . ARG B 1 1037 ? -15.516 -10.721 15.866 1.00 51.75 1197 ARG B O 1
ATOM 16084 N N . THR B 1 1038 ? -16.689 -11.684 17.567 1.00 52.02 1198 THR B N 1
ATOM 16085 C CA . THR B 1 1038 ? -17.864 -10.807 17.488 1.00 52.25 1198 THR B CA 1
ATOM 16086 C C . THR B 1 1038 ? -18.541 -10.553 18.834 1.00 52.01 1198 THR B C 1
ATOM 16087 O O . THR B 1 1038 ? -18.189 -11.130 19.862 1.00 51.53 1198 THR B O 1
ATOM 16091 N N . ASP B 1 1039 ? -19.534 -9.674 18.799 1.00 52.45 1199 ASP B N 1
ATOM 16092 C CA . ASP B 1 1039 ? -20.453 -9.501 19.913 1.00 52.25 1199 ASP B CA 1
ATOM 16093 C C . ASP B 1 1039 ? -21.704 -10.375 19.720 1.00 52.47 1199 ASP B C 1
ATOM 16094 O O . ASP B 1 1039 ? -21.794 -11.158 18.764 1.00 52.77 1199 ASP B O 1
ATOM 16099 N N . LYS B 1 1040 ? -22.675 -10.220 20.617 1.00 52.14 1200 LYS B N 1
ATOM 16100 C CA . LYS B 1 1040 ? -23.899 -11.024 20.590 1.00 51.87 1200 LYS B CA 1
ATOM 16101 C C . LYS B 1 1040 ? -24.809 -10.823 19.368 1.00 51.96 1200 LYS B C 1
ATOM 16102 O O . LYS B 1 1040 ? -25.600 -11.696 19.045 1.00 51.31 1200 LYS B O 1
ATOM 16108 N N . TYR B 1 1041 ? -24.720 -9.666 18.719 1.00 53.09 1201 TYR B N 1
ATOM 16109 C CA . TYR B 1 1041 ? -25.510 -9.376 17.505 1.00 53.27 1201 TYR B CA 1
ATOM 16110 C C . TYR B 1 1041 ? -24.890 -10.028 16.267 1.00 53.21 1201 TYR B C 1
ATOM 16111 O O . TYR B 1 1041 ? -25.545 -10.175 15.234 1.00 53.46 1201 TYR B O 1
ATOM 16120 N N . GLY B 1 1042 ? -23.627 -10.427 16.376 1.00 52.55 1202 GLY B N 1
ATOM 16121 C CA . GLY B 1 1042 ? -22.916 -11.035 15.255 1.00 52.17 1202 GLY B CA 1
ATOM 16122 C C . GLY B 1 1042 ? -21.939 -10.079 14.603 1.00 51.92 1202 GLY B C 1
ATOM 16123 O O . GLY B 1 1042 ? -21.286 -10.435 13.630 1.00 51.54 1202 GLY B O 1
ATOM 16124 N N . VAL B 1 1043 ? -21.818 -8.878 15.166 1.00 52.23 1203 VAL B N 1
ATOM 16125 C CA . VAL B 1 1043 ? -20.975 -7.822 14.599 1.00 52.04 1203 VAL B CA 1
ATOM 16126 C C . VAL B 1 1043 ? -19.489 -8.038 14.900 1.00 51.53 1203 VAL B C 1
ATOM 16127 O O . VAL B 1 1043 ? -19.041 -8.070 16.061 1.00 49.56 1203 VAL B O 1
ATOM 16131 N N . ASN B 1 1044 ? -18.745 -8.157 13.803 1.00 52.15 1204 ASN B N 1
ATOM 16132 C CA . ASN B 1 1044 ? -17.296 -8.324 13.812 1.00 51.73 1204 ASN B CA 1
ATOM 16133 C C . ASN B 1 1044 ? -16.619 -7.313 14.733 1.00 52.25 1204 ASN B C 1
ATOM 16134 O O . ASN B 1 1044 ? -16.614 -6.132 14.450 1.00 52.40 1204 ASN B O 1
ATOM 16139 N N . SER B 1 1045 ? -16.065 -7.793 15.841 1.00 53.17 1205 SER B N 1
ATOM 16140 C CA . SER B 1 1045 ? -15.314 -6.943 16.763 1.00 53.90 1205 SER B CA 1
ATOM 16141 C C . SER B 1 1045 ? -13.977 -6.514 16.174 1.00 54.40 1205 SER B C 1
ATOM 16142 O O . SER B 1 1045 ? -13.182 -5.831 16.822 1.00 54.32 1205 SER B O 1
ATOM 16145 N N . GLU B 1 1046 ? -13.750 -6.924 14.932 1.00 55.36 1206 GLU B N 1
ATOM 16146 C CA . GLU B 1 1046 ? -12.545 -6.611 14.165 1.00 56.32 1206 GLU B CA 1
ATOM 16147 C C . GLU B 1 1046 ? -11.255 -6.638 14.987 1.00 55.65 1206 GLU B C 1
ATOM 16148 O O . GLU B 1 1046 ? -10.531 -5.652 15.104 1.00 54.57 1206 GLU B O 1
ATOM 16154 N N . ASN B 1 1047 ? -11.007 -7.810 15.558 1.00 55.39 1207 ASN B N 1
ATOM 16155 C CA . ASN B 1 1047 ? -9.672 -8.198 15.964 1.00 54.72 1207 ASN B CA 1
ATOM 16156 C C . ASN B 1 1047 ? -9.005 -8.832 14.744 1.00 54.90 1207 ASN B C 1
ATOM 16157 O O . ASN B 1 1047 ? -9.489 -9.851 14.249 1.00 54.44 1207 ASN B O 1
ATOM 16162 N N . PRO B 1 1048 ? -7.914 -8.220 14.250 1.00 54.80 1208 PRO B N 1
ATOM 16163 C CA . PRO B 1 1048 ? -7.133 -8.722 13.134 1.00 55.22 1208 PRO B CA 1
ATOM 16164 C C . PRO B 1 1048 ? -6.746 -10.190 13.227 1.00 55.21 1208 PRO B C 1
ATOM 16165 O O . PRO B 1 1048 ? -6.798 -10.913 12.234 1.00 55.42 1208 PRO B O 1
ATOM 16169 N N . ASP B 1 1049 ? -6.333 -10.629 14.408 1.00 55.31 1209 ASP B N 1
ATOM 16170 C CA . ASP B 1 1049 ? -5.838 -11.999 14.554 1.00 55.65 1209 ASP B CA 1
ATOM 16171 C C . ASP B 1 1049 ? -6.931 -13.049 14.672 1.00 55.05 1209 ASP B C 1
ATOM 16172 O O . ASP B 1 1049 ? -6.622 -14.244 14.727 1.00 56.56 1209 ASP B O 1
ATOM 16177 N N . ILE B 1 1050 ? -8.187 -12.607 14.730 1.00 53.12 1210 ILE B N 1
ATOM 16178 C CA . ILE B 1 1050 ? -9.322 -13.519 14.741 1.00 51.50 1210 ILE B CA 1
ATOM 16179 C C . ILE B 1 1050 ? -10.220 -13.236 13.534 1.00 51.04 1210 ILE B C 1
ATOM 16180 O O . ILE B 1 1050 ? -11.407 -12.920 13.666 1.00 49.49 1210 ILE B O 1
ATOM 16185 N N . GLN B 1 1051 ? -9.633 -13.368 12.343 1.00 51.28 1211 GLN B N 1
ATOM 16186 C CA . GLN B 1 1051 ? -10.392 -13.230 11.093 1.00 50.90 1211 GLN B CA 1
ATOM 16187 C C . GLN B 1 1051 ? -10.347 -14.530 10.320 1.00 50.41 1211 GLN B C 1
ATOM 16188 O O . GLN B 1 1051 ? -9.362 -14.835 9.678 1.00 51.14 1211 GLN B O 1
ATOM 16194 N N . ASN B 1 1052 ? -11.425 -15.295 10.430 1.00 50.45 1212 ASN B N 1
ATOM 16195 C CA . ASN B 1 1052 ? -11.551 -16.615 9.833 1.00 50.81 1212 ASN B CA 1
ATOM 16196 C C . ASN B 1 1052 ? -10.424 -17.563 10.187 1.00 50.13 1212 ASN B C 1
ATOM 16197 O O . ASN B 1 1052 ? -10.030 -18.383 9.370 1.00 50.71 1212 ASN B O 1
ATOM 16202 N N . ILE B 1 1053 ? -9.902 -17.451 11.398 1.00 49.66 1213 ILE B N 1
ATOM 16203 C CA . ILE B 1 1053 ? -8.863 -18.378 11.855 1.00 50.04 1213 ILE B CA 1
ATOM 16204 C C . ILE B 1 1053 ? -9.473 -19.710 12.259 1.00 48.67 1213 ILE B C 1
ATOM 16205 O O . ILE B 1 1053 ? -10.680 -19.860 12.301 1.00 46.63 1213 ILE B O 1
ATOM 16210 N N . ILE B 1 1054 ? -8.618 -20.672 12.561 1.00 49.28 1214 ILE B N 1
ATOM 16211 C CA . ILE B 1 1054 ? -9.081 -22.002 12.891 1.00 50.15 1214 ILE B CA 1
ATOM 16212 C C . ILE B 1 1054 ? -9.024 -22.286 14.390 1.00 49.73 1214 ILE B C 1
ATOM 16213 O O . ILE B 1 1054 ? -7.982 -22.154 15.046 1.00 49.12 1214 ILE B O 1
ATOM 16218 N N . TYR B 1 1055 ? -10.179 -22.706 14.905 1.00 49.93 1215 TYR B N 1
ATOM 16219 C CA . TYR B 1 1055 ? -10.425 -22.860 16.336 1.00 49.34 1215 TYR B CA 1
ATOM 16220 C C . TYR B 1 1055 ? -10.899 -24.270 16.598 1.00 48.78 1215 TYR B C 1
ATOM 16221 O O . TYR B 1 1055 ? -11.703 -24.794 15.831 1.00 48.75 1215 TYR B O 1
ATOM 16230 N N . ALA B 1 1056 ? -10.390 -24.886 17.660 1.00 48.12 1216 ALA B N 1
ATOM 16231 C CA . ALA B 1 1056 ? -10.834 -26.220 18.044 1.00 47.67 1216 ALA B CA 1
ATOM 16232 C C . ALA B 1 1056 ? -11.996 -26.053 18.990 1.00 47.16 1216 ALA B C 1
ATOM 16233 O O . ALA B 1 1056 ? -11.803 -25.955 20.192 1.00 47.77 1216 ALA B O 1
ATOM 16235 N N . ALA B 1 1057 ? -13.202 -26.007 18.449 1.00 46.65 1217 ALA B N 1
ATOM 16236 C CA . ALA B 1 1057 ? -14.380 -25.735 19.260 1.00 46.70 1217 ALA B CA 1
ATOM 16237 C C . ALA B 1 1057 ? -15.007 -27.016 19.770 1.00 46.20 1217 ALA B C 1
ATOM 16238 O O . ALA B 1 1057 ? -15.119 -27.990 19.037 1.00 46.11 1217 ALA B O 1
ATOM 16240 N N . ASN B 1 1058 ? -15.430 -26.998 21.025 1.00 45.92 1218 ASN B N 1
ATOM 16241 C CA . ASN B 1 1058 ? -16.291 -28.041 21.553 1.00 46.29 1218 ASN B CA 1
ATOM 16242 C C . ASN B 1 1058 ? -17.686 -27.852 20.996 1.00 46.78 1218 ASN B C 1
ATOM 16243 O O . ASN B 1 1058 ? -18.524 -27.177 21.596 1.00 46.87 1218 ASN B O 1
ATOM 16248 N N . ILE B 1 1059 ? -17.924 -28.469 19.844 1.00 47.68 1219 ILE B N 1
ATOM 16249 C CA . ILE B 1 1059 ? -19.127 -28.213 19.063 1.00 48.12 1219 ILE B CA 1
ATOM 16250 C C . ILE B 1 1059 ? -19.743 -29.485 18.426 1.00 49.13 1219 ILE B C 1
ATOM 16251 O O . ILE B 1 1059 ? -20.644 -29.394 17.595 1.00 50.54 1219 ILE B O 1
ATOM 16256 N N . LYS B 1 1060 ? -19.276 -30.670 18.812 1.00 49.33 1220 LYS B N 1
ATOM 16257 C CA . LYS B 1 1060 ? -19.758 -31.902 18.206 1.00 49.45 1220 LYS B CA 1
ATOM 16258 C C . LYS B 1 1060 ? -20.285 -32.807 19.302 1.00 49.27 1220 LYS B C 1
ATOM 16259 O O . LYS B 1 1060 ? -19.601 -33.023 20.297 1.00 49.08 1220 LYS B O 1
ATOM 16265 N N . SER B 1 1061 ? -21.499 -33.326 19.122 1.00 49.42 1221 SER B N 1
ATOM 16266 C CA . SER B 1 1061 ? -22.100 -34.250 20.093 1.00 49.85 1221 SER B CA 1
ATOM 16267 C C . SER B 1 1061 ? -21.492 -35.668 19.964 1.00 50.29 1221 SER B C 1
ATOM 16268 O O . SER B 1 1061 ? -20.851 -35.992 18.971 1.00 49.91 1221 SER B O 1
ATOM 16271 N N . SER B 1 1062 ? -21.689 -36.499 20.987 1.00 50.92 1222 SER B N 1
ATOM 16272 C CA . SER B 1 1062 ? -21.002 -37.801 21.093 1.00 50.70 1222 SER B CA 1
ATOM 16273 C C . SER B 1 1062 ? -21.368 -38.781 19.996 1.00 51.73 1222 SER B C 1
ATOM 16274 O O . SER B 1 1062 ? -20.572 -39.651 19.670 1.00 53.17 1222 SER B O 1
ATOM 16277 N N . GLY B 1 1063 ? -22.575 -38.663 19.447 1.00 52.04 1223 GLY B N 1
ATOM 16278 C CA . GLY B 1 1063 ? -23.050 -39.633 18.472 1.00 52.77 1223 GLY B CA 1
ATOM 16279 C C . GLY B 1 1063 ? -23.398 -40.984 19.086 1.00 53.60 1223 GLY B C 1
ATOM 16280 O O . GLY B 1 1063 ? -23.719 -41.927 18.365 1.00 55.27 1223 GLY B O 1
ATOM 16281 N N . THR B 1 1064 ? -23.320 -41.096 20.411 1.00 52.94 1224 THR B N 1
ATOM 16282 C CA . THR B 1 1064 ? -23.806 -42.279 21.125 1.00 53.11 1224 THR B CA 1
ATOM 16283 C C . THR B 1 1064 ? -24.868 -41.888 22.163 1.00 52.68 1224 THR B C 1
ATOM 16284 O O . THR B 1 1064 ? -25.259 -42.697 23.001 1.00 53.56 1224 THR B O 1
ATOM 16288 N N . ASP B 1 1065 ? -25.318 -40.640 22.105 1.00 52.58 1225 ASP B N 1
ATOM 16289 C CA . ASP B 1 1065 ? -26.264 -40.087 23.081 1.00 52.05 1225 ASP B CA 1
ATOM 16290 C C . ASP B 1 1065 ? -27.676 -40.357 22.588 1.00 51.21 1225 ASP B C 1
ATOM 16291 O O . ASP B 1 1065 ? -27.857 -41.021 21.577 1.00 51.06 1225 ASP B O 1
ATOM 16296 N N . TYR B 1 1066 ? -28.675 -39.847 23.287 1.00 50.52 1226 TYR B N 1
ATOM 16297 C CA . TYR B 1 1066 ? -30.047 -40.049 22.856 1.00 50.90 1226 TYR B CA 1
ATOM 16298 C C . TYR B 1 1066 ? -30.397 -39.245 21.606 1.00 50.89 1226 TYR B C 1
ATOM 16299 O O . TYR B 1 1066 ? -31.285 -39.653 20.857 1.00 53.90 1226 TYR B O 1
ATOM 16308 N N . GLN B 1 1067 ? -29.682 -38.152 21.349 1.00 49.22 1227 GLN B N 1
ATOM 16309 C CA . GLN B 1 1067 ? -29.821 -37.419 20.084 1.00 48.81 1227 GLN B CA 1
ATOM 16310 C C . GLN B 1 1067 ? -29.574 -38.334 18.919 1.00 48.37 1227 GLN B C 1
ATOM 16311 O O . GLN B 1 1067 ? -30.265 -38.259 17.915 1.00 47.04 1227 GLN B O 1
ATOM 16317 N N . SER B 1 1068 ? -28.592 -39.212 19.074 1.00 49.52 1228 SER B N 1
ATOM 16318 C CA . SER B 1 1068 ? -28.223 -40.160 18.023 1.00 51.13 1228 SER B CA 1
ATOM 16319 C C . SER B 1 1068 ? -29.246 -41.269 17.828 1.00 52.01 1228 SER B C 1
ATOM 16320 O O . SER B 1 1068 ? -29.299 -41.863 16.754 1.00 54.82 1228 SER B O 1
ATOM 16323 N N . ILE B 1 1069 ? -30.042 -41.556 18.852 1.00 51.04 1229 ILE B N 1
ATOM 16324 C CA . ILE B 1 1069 ? -31.114 -42.532 18.727 1.00 51.56 1229 ILE B CA 1
ATOM 16325 C C . ILE B 1 1069 ? -32.372 -41.915 18.128 1.00 51.99 1229 ILE B C 1
ATOM 16326 O O . ILE B 1 1069 ? -32.918 -42.449 17.171 1.00 53.67 1229 ILE B O 1
ATOM 16331 N N . TYR B 1 1070 ? -32.831 -40.806 18.698 1.00 51.56 1230 TYR B N 1
ATOM 16332 C CA . TYR B 1 1070 ? -34.133 -40.234 18.350 1.00 51.96 1230 TYR B CA 1
ATOM 16333 C C . TYR B 1 1070 ? -34.099 -39.103 17.350 1.00 52.36 1230 TYR B C 1
ATOM 16334 O O . TYR B 1 1070 ? -35.138 -38.730 16.824 1.00 52.71 1230 TYR B O 1
ATOM 16343 N N . GLY B 1 1071 ? -32.920 -38.549 17.099 1.00 53.01 1231 GLY B N 1
ATOM 16344 C CA . GLY B 1 1071 ? -32.771 -37.414 16.181 1.00 54.18 1231 GLY B CA 1
ATOM 16345 C C . GLY B 1 1071 ? -33.338 -37.671 14.791 1.00 55.62 1231 GLY B C 1
ATOM 16346 O O . GLY B 1 1071 ? -32.975 -38.646 14.141 1.00 55.37 1231 GLY B O 1
ATOM 16347 N N . GLY B 1 1072 ? -34.261 -36.813 14.359 1.00 56.62 1232 GLY B N 1
ATOM 16348 C CA . GLY B 1 1072 ? -34.941 -36.968 13.065 1.00 57.32 1232 GLY B CA 1
ATOM 16349 C C . GLY B 1 1072 ? -35.691 -38.279 12.818 1.00 57.37 1232 GLY B C 1
ATOM 16350 O O . GLY B 1 1072 ? -36.090 -38.557 11.695 1.00 57.09 1232 GLY B O 1
ATOM 16351 N N . LYS B 1 1073 ? -35.915 -39.063 13.869 1.00 57.43 1233 LYS B N 1
ATOM 16352 C CA . LYS B 1 1073 ? -36.455 -40.427 13.745 1.00 58.31 1233 LYS B CA 1
ATOM 16353 C C . LYS B 1 1073 ? -37.891 -40.523 13.209 1.00 59.45 1233 LYS B C 1
ATOM 16354 O O . LYS B 1 1073 ? -38.266 -41.534 12.605 1.00 60.98 1233 LYS B O 1
ATOM 16360 N N . TYR B 1 1074 ? -38.692 -39.492 13.437 1.00 58.95 1234 TYR B N 1
ATOM 16361 C CA . TYR B 1 1074 ? -40.117 -39.555 13.130 1.00 59.93 1234 TYR B CA 1
ATOM 16362 C C . TYR B 1 1074 ? -40.464 -38.757 11.891 1.00 59.85 1234 TYR B C 1
ATOM 16363 O O . TYR B 1 1074 ? -41.635 -38.694 11.510 1.00 59.70 1234 TYR B O 1
ATOM 16372 N N . LEU B 1 1075 ? -39.447 -38.181 11.253 1.00 59.54 1235 LEU B N 1
ATOM 16373 C CA . LEU B 1 1075 ? -39.660 -37.278 10.118 1.00 60.84 1235 LEU B CA 1
ATOM 16374 C C . LEU B 1 1075 ? -40.173 -38.004 8.859 1.00 62.77 1235 LEU B C 1
ATOM 16375 O O . LEU B 1 1075 ? -41.004 -37.459 8.113 1.00 62.97 1235 LEU B O 1
ATOM 16380 N N . ALA B 1 1076 ? -39.675 -39.220 8.633 1.00 63.79 1236 ALA B N 1
ATOM 16381 C CA . ALA B 1 1076 ? -40.140 -40.052 7.531 1.00 65.47 1236 ALA B CA 1
ATOM 16382 C C . ALA B 1 1076 ? -41.598 -40.462 7.744 1.00 66.85 1236 ALA B C 1
ATOM 16383 O O . ALA B 1 1076 ? -42.431 -40.310 6.848 1.00 68.88 1236 ALA B O 1
ATOM 16385 N N . GLU B 1 1077 ? -41.888 -40.978 8.932 1.00 66.51 1237 GLU B N 1
ATOM 16386 C CA . GLU B 1 1077 ? -43.269 -41.241 9.374 1.00 67.88 1237 GLU B CA 1
ATOM 16387 C C . GLU B 1 1077 ? -44.211 -40.032 9.165 1.00 68.20 1237 GLU B C 1
ATOM 16388 O O . GLU B 1 1077 ? -45.257 -40.152 8.525 1.00 68.83 1237 GLU B O 1
ATOM 16394 N N . LEU B 1 1078 ? -43.824 -38.867 9.684 1.00 67.24 1238 LEU B N 1
ATOM 16395 C CA . LEU B 1 1078 ? -44.681 -37.675 9.623 1.00 67.38 1238 LEU B CA 1
ATOM 16396 C C . LEU B 1 1078 ? -44.950 -37.171 8.194 1.00 69.00 1238 LEU B C 1
ATOM 16397 O O . LEU B 1 1078 ? -46.083 -36.787 7.894 1.00 72.40 1238 LEU B O 1
ATOM 16402 N N . GLN B 1 1079 ? -43.931 -37.151 7.330 1.00 67.16 1239 GLN B N 1
ATOM 16403 C CA . GLN B 1 1079 ? -44.127 -36.792 5.913 1.00 66.76 1239 GLN B CA 1
ATOM 16404 C C . GLN B 1 1079 ? -45.282 -37.581 5.279 1.00 67.01 1239 GLN B C 1
ATOM 16405 O O . GLN B 1 1079 ? -46.153 -37.016 4.602 1.00 65.46 1239 GLN B O 1
ATOM 16411 N N . LYS B 1 1080 ? -45.278 -38.885 5.533 1.00 67.45 1240 LYS B N 1
ATOM 16412 C CA . LYS B 1 1080 ? -46.286 -39.794 5.005 1.00 69.91 1240 LYS B CA 1
ATOM 16413 C C . LYS B 1 1080 ? -47.708 -39.382 5.391 1.00 71.28 1240 LYS B C 1
ATOM 16414 O O . LYS B 1 1080 ? -48.652 -39.515 4.592 1.00 74.20 1240 LYS B O 1
ATOM 16420 N N . ASN B 1 1081 ? -47.869 -38.897 6.615 1.00 69.09 1241 ASN B N 1
ATOM 16421 C CA . ASN B 1 1081 ? -49.190 -38.485 7.083 1.00 68.67 1241 ASN B CA 1
ATOM 16422 C C . ASN B 1 1081 ? -49.795 -37.335 6.252 1.00 70.30 1241 ASN B C 1
ATOM 16423 O O . ASN B 1 1081 ? -49.123 -36.314 6.008 1.00 71.33 1241 ASN B O 1
ATOM 16428 N N . PRO B 1 1082 ? -51.046 -37.521 5.775 1.00 70.99 1242 PRO B N 1
ATOM 16429 C CA . PRO B 1 1082 ? -51.792 -36.493 5.031 1.00 71.33 1242 PRO B CA 1
ATOM 16430 C C . PRO B 1 1082 ? -51.985 -35.192 5.804 1.00 70.34 1242 PRO B C 1
ATOM 16431 O O . PRO B 1 1082 ? -51.860 -34.100 5.247 1.00 68.74 1242 PRO B O 1
ATOM 16435 N N . LEU B 1 1083 ? -52.282 -35.323 7.088 1.00 70.01 1243 LEU B N 1
ATOM 16436 C CA . LEU B 1 1083 ? -52.558 -34.159 7.925 1.00 70.58 1243 LEU B CA 1
ATOM 16437 C C . LEU B 1 1083 ? -51.387 -33.185 8.035 1.00 70.88 1243 LEU B C 1
ATOM 16438 O O . LEU B 1 1083 ? -51.595 -32.018 8.344 1.00 73.10 1243 LEU B O 1
ATOM 16443 N N . PHE B 1 1084 ? -50.169 -33.654 7.773 1.00 70.38 1244 PHE B N 1
ATOM 16444 C CA . PHE B 1 1084 ? -48.965 -32.823 7.916 1.00 69.02 1244 PHE B CA 1
ATOM 16445 C C . PHE B 1 1084 ? -48.487 -32.186 6.615 1.00 67.92 1244 PHE B C 1
ATOM 16446 O O . PHE B 1 1084 ? -47.477 -31.487 6.591 1.00 66.48 1244 PHE B O 1
ATOM 16454 N N . LYS B 1 1085 ? -49.232 -32.412 5.548 1.00 68.24 1245 LYS B N 1
ATOM 16455 C CA . LYS B 1 1085 ? -48.845 -31.922 4.250 1.00 68.76 1245 LYS B CA 1
ATOM 16456 C C . LYS B 1 1085 ? -48.582 -30.418 4.235 1.00 67.76 1245 LYS B C 1
ATOM 16457 O O . LYS B 1 1085 ? -47.561 -29.973 3.711 1.00 66.05 1245 LYS B O 1
ATOM 16463 N N . SER B 1 1086 ? -49.512 -29.645 4.796 1.00 68.42 1246 SER B N 1
ATOM 16464 C CA . SER B 1 1086 ? -49.381 -28.176 4.884 1.00 67.98 1246 SER B CA 1
ATOM 16465 C C . SER B 1 1086 ? -48.055 -27.761 5.484 1.00 66.73 1246 SER B C 1
ATOM 16466 O O . SER B 1 1086 ? -47.381 -26.857 4.985 1.00 65.86 1246 SER B O 1
ATOM 16469 N N . LEU B 1 1087 ? -47.707 -28.434 6.573 1.00 66.25 1247 LEU B N 1
ATOM 16470 C CA . LEU B 1 1087 ? -46.506 -28.131 7.352 1.00 65.83 1247 LEU B CA 1
ATOM 16471 C C . LEU B 1 1087 ? -45.238 -28.243 6.515 1.00 65.28 1247 LEU B C 1
ATOM 16472 O O . LEU B 1 1087 ? -44.386 -27.336 6.501 1.00 62.66 1247 LEU B O 1
ATOM 16477 N N . PHE B 1 1088 ? -45.153 -29.373 5.808 1.00 66.00 1248 PHE B N 1
ATOM 16478 C CA . PHE B 1 1088 ? -43.985 -29.722 5.007 1.00 65.49 1248 PHE B CA 1
ATOM 16479 C C . PHE B 1 1088 ? -43.883 -28.918 3.726 1.00 65.58 1248 PHE B C 1
ATOM 16480 O O . PHE B 1 1088 ? -42.780 -28.666 3.269 1.00 65.05 1248 PHE B O 1
ATOM 16488 N N . ASP B 1 1089 ? -45.023 -28.535 3.149 1.00 66.94 1249 ASP B N 1
ATOM 16489 C CA . ASP B 1 1089 ? -45.045 -27.708 1.923 1.00 67.50 1249 ASP B CA 1
ATOM 16490 C C . ASP B 1 1089 ? -44.862 -26.214 2.216 1.00 66.71 1249 ASP B C 1
ATOM 16491 O O . ASP B 1 1089 ? -44.474 -25.450 1.330 1.00 65.88 1249 ASP B O 1
ATOM 16496 N N . ARG B 1 1090 ? -45.126 -25.812 3.459 1.00 65.50 1250 ARG B N 1
ATOM 16497 C CA . ARG B 1 1090 ? -45.104 -24.404 3.826 1.00 65.10 1250 ARG B CA 1
ATOM 16498 C C . ARG B 1 1090 ? -43.769 -23.748 3.534 1.00 64.64 1250 ARG B C 1
ATOM 16499 O O . ARG B 1 1090 ? -42.730 -24.271 3.947 1.00 64.86 1250 ARG B O 1
ATOM 16507 N N . ILE B 1 1091 ? -43.818 -22.591 2.871 1.00 63.60 1251 ILE B N 1
ATOM 16508 C CA . ILE B 1 1091 ? -42.623 -21.787 2.635 1.00 62.59 1251 ILE B CA 1
ATOM 16509 C C . ILE B 1 1091 ? -42.312 -20.929 3.854 1.00 61.43 1251 ILE B C 1
ATOM 16510 O O . ILE B 1 1091 ? -43.091 -20.059 4.225 1.00 61.33 1251 ILE B O 1
ATOM 16515 N N . GLN B 1 1092 ? -41.152 -21.146 4.455 1.00 60.54 1252 GLN B N 1
ATOM 16516 C CA . GLN B 1 1092 ? -40.794 -20.402 5.656 1.00 60.65 1252 GLN B CA 1
ATOM 16517 C C . GLN B 1 1092 ? -40.312 -18.995 5.279 1.00 60.12 1252 GLN B C 1
ATOM 16518 O O . GLN B 1 1092 ? -39.637 -18.810 4.277 1.00 60.24 1252 GLN B O 1
ATOM 16524 N N . ILE B 1 1093 ? -40.668 -18.015 6.105 1.00 59.20 1253 ILE B N 1
ATOM 16525 C CA . ILE B 1 1093 ? -40.466 -16.610 5.781 1.00 58.61 1253 ILE B CA 1
ATOM 16526 C C . ILE B 1 1093 ? -38.991 -16.267 5.590 1.00 57.62 1253 ILE B C 1
ATOM 16527 O O . ILE B 1 1093 ? -38.613 -15.733 4.572 1.00 58.06 1253 ILE B O 1
ATOM 16532 N N . SER B 1 1094 ? -38.156 -16.585 6.558 1.00 57.04 1254 SER B N 1
ATOM 16533 C CA . SER B 1 1094 ? -36.762 -16.170 6.495 1.00 57.25 1254 SER B CA 1
ATOM 16534 C C . SER B 1 1094 ? -35.948 -16.958 5.468 1.00 57.49 1254 SER B C 1
ATOM 16535 O O . SER B 1 1094 ? -35.123 -16.381 4.760 1.00 58.58 1254 SER B O 1
ATOM 16538 N N . THR B 1 1095 ? -36.154 -18.270 5.391 1.00 57.49 1255 THR B N 1
ATOM 16539 C CA . THR B 1 1095 ? -35.368 -19.101 4.459 1.00 57.74 1255 THR B CA 1
ATOM 16540 C C . THR B 1 1095 ? -35.854 -18.949 3.034 1.00 58.83 1255 THR B C 1
ATOM 16541 O O . THR B 1 1095 ? -35.098 -19.168 2.079 1.00 57.70 1255 THR B O 1
ATOM 16545 N N . LYS B 1 1096 ? -37.138 -18.610 2.910 1.00 60.24 1256 LYS B N 1
ATOM 16546 C CA . LYS B 1 1096 ? -37.847 -18.589 1.634 1.00 61.87 1256 LYS B CA 1
ATOM 16547 C C . LYS B 1 1096 ? -37.944 -19.982 1.035 1.00 63.26 1256 LYS B C 1
ATOM 16548 O O . LYS B 1 1096 ? -38.512 -20.157 -0.032 1.00 64.84 1256 LYS B O 1
ATOM 16554 N N . LYS B 1 1097 ? -37.385 -20.971 1.728 1.00 63.66 1257 LYS B N 1
ATOM 16555 C CA . LYS B 1 1097 ? -37.482 -22.361 1.326 1.00 63.81 1257 LYS B CA 1
ATOM 16556 C C . LYS B 1 1097 ? -38.361 -23.089 2.311 1.00 63.79 1257 LYS B C 1
ATOM 16557 O O . LYS B 1 1097 ? -38.643 -22.613 3.416 1.00 63.78 1257 LYS B O 1
ATOM 16563 N N . THR B 1 1098 ? -38.796 -24.263 1.900 1.00 65.02 1258 THR B N 1
ATOM 16564 C CA . THR B 1 1098 ? -39.532 -25.131 2.791 1.00 65.72 1258 THR B CA 1
ATOM 16565 C C . THR B 1 1098 ? -38.595 -25.890 3.728 1.00 64.74 1258 THR B C 1
ATOM 16566 O O . THR B 1 1098 ? -37.402 -26.017 3.486 1.00 64.54 1258 THR B O 1
ATOM 16570 N N . ILE B 1 1099 ? -39.181 -26.391 4.802 1.00 65.00 1259 ILE B N 1
ATOM 16571 C CA . ILE B 1 1099 ? -38.525 -27.310 5.749 1.00 63.72 1259 ILE B CA 1
ATOM 16572 C C . ILE B 1 1099 ? -37.985 -28.572 5.034 1.00 61.56 1259 ILE B C 1
ATOM 16573 O O . ILE B 1 1099 ? -38.573 -29.024 4.047 1.00 60.91 1259 ILE B O 1
ATOM 16578 N N . ASP B 1 1100 ? -36.872 -29.113 5.538 1.00 59.74 1260 ASP B N 1
ATOM 16579 C CA . ASP B 1 1100 ? -36.129 -30.232 4.891 1.00 59.64 1260 ASP B CA 1
ATOM 16580 C C . ASP B 1 1100 ? -35.973 -31.493 5.760 1.00 58.00 1260 ASP B C 1
ATOM 16581 O O . ASP B 1 1100 ? -34.936 -31.701 6.402 1.00 56.60 1260 ASP B O 1
ATOM 16586 N N . PRO B 1 1101 ? -36.985 -32.364 5.749 1.00 58.27 1261 PRO B N 1
ATOM 16587 C CA . PRO B 1 1101 ? -37.027 -33.540 6.627 1.00 58.68 1261 PRO B CA 1
ATOM 16588 C C . PRO B 1 1101 ? -36.258 -34.762 6.139 1.00 58.57 1261 PRO B C 1
ATOM 16589 O O . PRO B 1 1101 ? -36.343 -35.819 6.751 1.00 57.20 1261 PRO B O 1
ATOM 16593 N N . ASN B 1 1102 ? -35.515 -34.621 5.054 1.00 59.81 1262 ASN B N 1
ATOM 16594 C CA . ASN B 1 1102 ? -34.884 -35.769 4.424 1.00 60.40 1262 ASN B CA 1
ATOM 16595 C C . ASN B 1 1102 ? -33.552 -36.163 5.062 1.00 59.45 1262 ASN B C 1
ATOM 16596 O O . ASN B 1 1102 ? -33.143 -37.319 4.977 1.00 59.21 1262 ASN B O 1
ATOM 16601 N N . THR B 1 1103 ? -32.874 -35.212 5.694 1.00 58.70 1263 THR B N 1
ATOM 16602 C CA . THR B 1 1103 ? -31.681 -35.531 6.462 1.00 58.00 1263 THR B CA 1
ATOM 16603 C C . THR B 1 1103 ? -32.019 -35.564 7.939 1.00 58.72 1263 THR B C 1
ATOM 16604 O O . THR B 1 1103 ? -32.723 -34.677 8.465 1.00 59.79 1263 THR B O 1
ATOM 16608 N N . ARG B 1 1104 ? -31.474 -36.579 8.606 1.00 58.78 1264 ARG B N 1
ATOM 16609 C CA . ARG B 1 1104 ? -31.606 -36.728 10.051 1.00 58.53 1264 ARG B CA 1
ATOM 16610 C C . ARG B 1 1104 ? -30.395 -36.143 10.756 1.00 56.91 1264 ARG B C 1
ATOM 16611 O O . ARG B 1 1104 ? -29.269 -36.299 10.271 1.00 56.35 1264 ARG B O 1
ATOM 16619 N N . ILE B 1 1105 ? -30.620 -35.473 11.886 1.00 55.03 1265 ILE B N 1
ATOM 16620 C CA . ILE B 1 1105 ? -29.507 -35.000 12.702 1.00 53.38 1265 ILE B CA 1
ATOM 16621 C C . ILE B 1 1105 ? -29.349 -35.945 13.878 1.00 52.24 1265 ILE B C 1
ATOM 16622 O O . ILE B 1 1105 ? -30.186 -35.946 14.771 1.00 52.55 1265 ILE B O 1
ATOM 16627 N N . THR B 1 1106 ? -28.289 -36.755 13.859 1.00 51.49 1266 THR B N 1
ATOM 16628 C CA . THR B 1 1106 ? -27.960 -37.703 14.953 1.00 51.04 1266 THR B CA 1
ATOM 16629 C C . THR B 1 1106 ? -26.679 -37.312 15.707 1.00 50.19 1266 THR B C 1
ATOM 16630 O O . THR B 1 1106 ? -26.428 -37.720 16.860 1.00 49.11 1266 THR B O 1
ATOM 16634 N N . GLN B 1 1107 ? -25.852 -36.545 15.020 1.00 50.04 1267 GLN B N 1
ATOM 16635 C CA . GLN B 1 1107 ? -24.724 -35.925 15.632 1.00 49.80 1267 GLN B CA 1
ATOM 16636 C C . GLN B 1 1107 ? -24.774 -34.449 15.316 1.00 49.97 1267 GLN B C 1
ATOM 16637 O O . GLN B 1 1107 ? -24.790 -34.050 14.157 1.00 50.62 1267 GLN B O 1
ATOM 16643 N N . TRP B 1 1108 ? -24.815 -33.620 16.342 1.00 50.03 1268 TRP B N 1
ATOM 16644 C CA . TRP B 1 1108 ? -24.642 -32.200 16.114 1.00 50.85 1268 TRP B CA 1
ATOM 16645 C C . TRP B 1 1108 ? -23.212 -31.944 15.637 1.00 51.42 1268 TRP B C 1
ATOM 16646 O O . TRP B 1 1108 ? -22.261 -32.571 16.113 1.00 51.29 1268 TRP B O 1
ATOM 16657 N N . SER B 1 1109 ? -23.078 -31.037 14.679 1.00 51.49 1269 SER B N 1
ATOM 16658 C CA . SER B 1 1109 ? -21.794 -30.665 14.121 1.00 51.11 1269 SER B CA 1
ATOM 16659 C C . SER B 1 1109 ? -21.763 -29.149 14.002 1.00 51.22 1269 SER B C 1
ATOM 16660 O O . SER B 1 1109 ? -22.797 -28.504 14.068 1.00 51.85 1269 SER B O 1
ATOM 16663 N N . ALA B 1 1110 ? -20.576 -28.588 13.819 1.00 51.73 1270 ALA B N 1
ATOM 16664 C CA . ALA B 1 1110 ? -20.389 -27.132 13.660 1.00 51.73 1270 ALA B CA 1
ATOM 16665 C C . ALA B 1 1110 ? -21.201 -26.484 12.521 1.00 52.15 1270 ALA B C 1
ATOM 16666 O O . ALA B 1 1110 ? -21.594 -25.310 12.614 1.00 52.23 1270 ALA B O 1
ATOM 16668 N N . LYS B 1 1111 ? -21.431 -27.248 11.452 1.00 51.68 1271 LYS B N 1
ATOM 16669 C CA . LYS B 1 1111 ? -22.188 -26.771 10.296 1.00 51.64 1271 LYS B CA 1
ATOM 16670 C C . LYS B 1 1111 ? -23.657 -26.457 10.607 1.00 51.20 1271 LYS B C 1
ATOM 16671 O O . LYS B 1 1111 ? -24.294 -25.713 9.880 1.00 52.38 1271 LYS B O 1
ATOM 16677 N N . TYR B 1 1112 ? -24.197 -27.012 11.682 1.00 50.96 1272 TYR B N 1
ATOM 16678 C CA . TYR B 1 1112 ? -25.561 -26.691 12.097 1.00 50.85 1272 TYR B CA 1
ATOM 16679 C C . TYR B 1 1112 ? -25.637 -25.539 13.123 1.00 49.97 1272 TYR B C 1
ATOM 16680 O O . TYR B 1 1112 ? -26.708 -25.286 13.679 1.00 48.36 1272 TYR B O 1
ATOM 16689 N N . PHE B 1 1113 ? -24.524 -24.849 13.375 1.00 49.98 1273 PHE B N 1
ATOM 16690 C CA . PHE B 1 1113 ? -24.497 -23.757 14.364 1.00 51.37 1273 PHE B CA 1
ATOM 16691 C C . PHE B 1 1113 ? -24.152 -22.412 13.757 1.00 50.88 1273 PHE B C 1
ATOM 16692 O O . PHE B 1 1113 ? -23.383 -22.347 12.814 1.00 51.48 1273 PHE B O 1
ATOM 16700 N N . ASN B 1 1114 ? -24.745 -21.356 14.307 1.00 50.61 1274 ASN B N 1
ATOM 16701 C CA . ASN B 1 1114 ? -24.498 -19.980 13.870 1.00 51.21 1274 ASN B CA 1
ATOM 16702 C C . ASN B 1 1114 ? -23.168 -19.523 14.386 1.00 49.25 1274 ASN B C 1
ATOM 16703 O O . ASN B 1 1114 ? -22.389 -18.887 13.681 1.00 50.12 1274 ASN B O 1
ATOM 16708 N N . GLY B 1 1115 ? -22.935 -19.831 15.643 1.00 47.88 1275 GLY B N 1
ATOM 16709 C CA . GLY B 1 1115 ? -21.699 -19.475 16.293 1.00 47.53 1275 GLY B CA 1
ATOM 16710 C C . GLY B 1 1115 ? -21.656 -20.045 17.691 1.00 47.30 1275 GLY B C 1
ATOM 16711 O O . GLY B 1 1115 ? -22.308 -21.049 17.993 1.00 47.69 1275 GLY B O 1
ATOM 16712 N N . SER B 1 1116 ? -20.887 -19.400 18.551 1.00 47.02 1276 SER B N 1
ATOM 16713 C CA . SER B 1 1116 ? -20.709 -19.857 19.917 1.00 47.26 1276 SER B CA 1
ATOM 16714 C C . SER B 1 1116 ? -20.184 -18.739 20.774 1.00 47.01 1276 SER B C 1
ATOM 16715 O O . SER B 1 1116 ? -19.696 -17.740 20.263 1.00 48.17 1276 SER B O 1
ATOM 16718 N N . ASN B 1 1117 ? -20.278 -18.917 22.082 1.00 46.54 1277 ASN B N 1
ATOM 16719 C CA . ASN B 1 1117 ? -19.563 -18.066 23.026 1.00 46.18 1277 ASN B CA 1
ATOM 16720 C C . ASN B 1 1117 ? -18.091 -18.452 23.035 1.00 46.25 1277 ASN B C 1
ATOM 16721 O O . ASN B 1 1117 ? -17.735 -19.573 22.658 1.00 46.31 1277 ASN B O 1
ATOM 16726 N N . ILE B 1 1118 ? -17.234 -17.542 23.477 1.00 46.25 1278 ILE B N 1
ATOM 16727 C CA . ILE B 1 1118 ? -15.796 -17.807 23.437 1.00 46.33 1278 ILE B CA 1
ATOM 16728 C C . ILE B 1 1118 ? -15.421 -18.852 24.474 1.00 45.70 1278 ILE B C 1
ATOM 16729 O O . ILE B 1 1118 ? -15.820 -18.746 25.618 1.00 45.12 1278 ILE B O 1
ATOM 16734 N N . GLN B 1 1119 ? -14.678 -19.870 24.050 1.00 46.05 1279 GLN B N 1
ATOM 16735 C CA . GLN B 1 1119 ? -14.450 -21.061 24.870 1.00 46.20 1279 GLN B CA 1
ATOM 16736 C C . GLN B 1 1119 ? -13.100 -21.084 25.548 1.00 46.95 1279 GLN B C 1
ATOM 16737 O O . GLN B 1 1119 ? -12.806 -22.019 26.277 1.00 47.10 1279 GLN B O 1
ATOM 16743 N N . GLY B 1 1120 ? -12.278 -20.073 25.300 1.00 48.21 1280 GLY B N 1
ATOM 16744 C CA . GLY B 1 1120 ? -10.979 -19.950 25.980 1.00 49.41 1280 GLY B CA 1
ATOM 16745 C C . GLY B 1 1120 ? -9.902 -20.982 25.647 1.00 49.73 1280 GLY B C 1
ATOM 16746 O O . GLY B 1 1120 ? -8.959 -21.172 26.411 1.00 48.21 1280 GLY B O 1
ATOM 16747 N N . LYS B 1 1121 ? -10.027 -21.635 24.497 1.00 50.86 1281 LYS B N 1
ATOM 16748 C CA . LYS B 1 1121 ? -9.007 -22.580 24.033 1.00 51.68 1281 LYS B CA 1
ATOM 16749 C C . LYS B 1 1121 ? -7.718 -21.854 23.707 1.00 52.33 1281 LYS B C 1
ATOM 16750 O O . LYS B 1 1121 ? -6.632 -22.404 23.889 1.00 52.46 1281 LYS B O 1
ATOM 16756 N N . GLY B 1 1122 ? -7.868 -20.621 23.220 1.00 52.62 1282 GLY B N 1
ATOM 16757 C CA . GLY B 1 1122 ? -6.756 -19.770 22.815 1.00 52.52 1282 GLY B CA 1
ATOM 16758 C C . GLY B 1 1122 ? -6.671 -19.760 21.311 1.00 52.40 1282 GLY B C 1
ATOM 16759 O O . GLY B 1 1122 ? -6.965 -20.772 20.671 1.00 54.28 1282 GLY B O 1
ATOM 16760 N N . ILE B 1 1123 ? -6.274 -18.623 20.745 1.00 52.68 1283 ILE B N 1
ATOM 16761 C CA . ILE B 1 1123 ? -6.151 -18.453 19.270 1.00 52.81 1283 ILE B CA 1
ATOM 16762 C C . ILE B 1 1123 ? -5.258 -19.512 18.666 1.00 50.49 1283 ILE B C 1
ATOM 16763 O O . ILE B 1 1123 ? -5.636 -20.189 17.711 1.00 49.83 1283 ILE B O 1
ATOM 16768 N N . ASN B 1 1124 ? -4.083 -19.652 19.268 1.00 48.90 1284 ASN B N 1
ATOM 16769 C CA . ASN B 1 1124 ? -3.045 -20.536 18.775 1.00 47.94 1284 ASN B CA 1
ATOM 16770 C C . ASN B 1 1124 ? -3.094 -21.957 19.301 1.00 47.35 1284 ASN B C 1
ATOM 16771 O O . ASN B 1 1124 ? -2.091 -22.659 19.256 1.00 47.40 1284 ASN B O 1
ATOM 16776 N N . TYR B 1 1125 ? -4.259 -22.377 19.779 1.00 47.41 1285 TYR B N 1
ATOM 16777 C CA . TYR B 1 1125 ? -4.450 -23.735 20.272 1.00 47.48 1285 TYR B CA 1
ATOM 16778 C C . TYR B 1 1125 ? -4.301 -24.734 19.160 1.00 48.30 1285 TYR B C 1
ATOM 16779 O O . TYR B 1 1125 ? -3.759 -25.800 19.373 1.00 48.97 1285 TYR B O 1
ATOM 16788 N N . VAL B 1 1126 ? -4.827 -24.404 17.986 1.00 48.25 1286 VAL B N 1
ATOM 16789 C CA . VAL B 1 1126 ? -4.552 -25.189 16.806 1.00 47.69 1286 VAL B CA 1
ATOM 16790 C C . VAL B 1 1126 ? -3.143 -24.829 16.375 1.00 48.03 1286 VAL B C 1
ATOM 16791 O O . VAL B 1 1126 ? -2.824 -23.656 16.187 1.00 47.75 1286 VAL B O 1
ATOM 16795 N N . LEU B 1 1127 ? -2.314 -25.853 16.205 1.00 49.13 1287 LEU B N 1
ATOM 16796 C CA . LEU B 1 1127 ? -0.889 -25.680 15.966 1.00 50.13 1287 LEU B CA 1
ATOM 16797 C C . LEU B 1 1127 ? -0.599 -25.454 14.502 1.00 51.49 1287 LEU B C 1
ATOM 16798 O O . LEU B 1 1127 ? -1.358 -25.882 13.628 1.00 52.74 1287 LEU B O 1
ATOM 16803 N N . LYS B 1 1128 ? 0.530 -24.801 14.258 1.00 52.73 1288 LYS B N 1
ATOM 16804 C CA . LYS B 1 1128 ? 0.779 -24.112 13.015 1.00 53.38 1288 LYS B CA 1
ATOM 16805 C C . LYS B 1 1128 ? 2.246 -23.715 12.903 1.00 53.27 1288 LYS B C 1
ATOM 16806 O O . LYS B 1 1128 ? 2.830 -23.195 13.856 1.00 52.43 1288 LYS B O 1
ATOM 16812 N N . ASP B 1 1129 ? 2.833 -23.937 11.730 1.00 53.39 1289 ASP B N 1
ATOM 16813 C CA . ASP B 1 1129 ? 4.219 -23.514 11.476 1.00 54.23 1289 ASP B CA 1
ATOM 16814 C C . ASP B 1 1129 ? 4.286 -22.049 11.027 1.00 55.15 1289 ASP B C 1
ATOM 16815 O O . ASP B 1 1129 ? 3.616 -21.640 10.070 1.00 54.64 1289 ASP B O 1
ATOM 16820 N N . TRP B 1 1130 ? 5.109 -21.269 11.723 1.00 55.83 1290 TRP B N 1
ATOM 16821 C CA . TRP B 1 1130 ? 5.099 -19.823 11.570 1.00 56.37 1290 TRP B CA 1
ATOM 16822 C C . TRP B 1 1130 ? 5.887 -19.340 10.356 1.00 57.51 1290 TRP B C 1
ATOM 16823 O O . TRP B 1 1130 ? 5.625 -18.251 9.871 1.00 60.66 1290 TRP B O 1
ATOM 16834 N N . ALA B 1 1131 ? 6.843 -20.120 9.866 1.00 56.55 1291 ALA B N 1
ATOM 16835 C CA . ALA B 1 1131 ? 7.561 -19.753 8.651 1.00 55.84 1291 ALA B CA 1
ATOM 16836 C C . ALA B 1 1131 ? 6.650 -19.908 7.430 1.00 54.69 1291 ALA B C 1
ATOM 16837 O O . ALA B 1 1131 ? 6.442 -18.965 6.680 1.00 53.90 1291 ALA B O 1
ATOM 16839 N N . SER B 1 1132 ? 6.101 -21.098 7.242 1.00 54.48 1292 SER B N 1
ATOM 16840 C CA . SER B 1 1132 ? 5.154 -21.349 6.137 1.00 55.29 1292 SER B CA 1
ATOM 16841 C C . SER B 1 1132 ? 3.807 -20.652 6.377 1.00 54.46 1292 SER B C 1
ATOM 16842 O O . SER B 1 1132 ? 3.078 -20.314 5.445 1.00 52.97 1292 SER B O 1
ATOM 16845 N N . ASN B 1 1133 ? 3.495 -20.448 7.646 1.00 54.82 1293 ASN B N 1
ATOM 16846 C CA . ASN B 1 1133 ? 2.228 -19.864 8.047 1.00 55.42 1293 ASN B CA 1
ATOM 16847 C C . ASN B 1 1133 ? 1.030 -20.723 7.670 1.00 55.11 1293 ASN B C 1
ATOM 16848 O O . ASN B 1 1133 ? -0.067 -20.208 7.456 1.00 55.02 1293 ASN B O 1
ATOM 16853 N N . LYS B 1 1134 ? 1.253 -22.033 7.605 1.00 54.84 1294 LYS B N 1
ATOM 16854 C CA . LYS B 1 1134 ? 0.184 -23.002 7.357 1.00 53.67 1294 LYS B CA 1
ATOM 16855 C C . LYS B 1 1134 ? -0.035 -23.864 8.599 1.00 52.71 1294 LYS B C 1
ATOM 16856 O O . LYS B 1 1134 ? 0.857 -24.011 9.449 1.00 52.46 1294 LYS B O 1
ATOM 16862 N N . TYR B 1 1135 ? -1.233 -24.418 8.716 1.00 52.28 1295 TYR B N 1
ATOM 16863 C CA . TYR B 1 1135 ? -1.563 -25.284 9.854 1.00 52.19 1295 TYR B CA 1
ATOM 16864 C C . TYR B 1 1135 ? -1.065 -26.704 9.592 1.00 52.32 1295 TYR B C 1
ATOM 16865 O O . TYR B 1 1135 ? -1.051 -27.162 8.451 1.00 53.05 1295 TYR B O 1
ATOM 16874 N N . PHE B 1 1136 ? -0.668 -27.401 10.651 1.00 51.51 1296 PHE B N 1
ATOM 16875 C CA . PHE B 1 1136 ? -0.354 -28.815 10.533 1.00 50.08 1296 PHE B CA 1
ATOM 16876 C C . PHE B 1 1136 ? -1.657 -29.554 10.306 1.00 49.86 1296 PHE B C 1
ATOM 16877 O O . PHE B 1 1136 ? -2.683 -29.204 10.897 1.00 49.23 1296 PHE B O 1
ATOM 16885 N N . ASN B 1 1137 ? -1.620 -30.560 9.444 1.00 50.42 1297 ASN B N 1
ATOM 16886 C CA . ASN B 1 1137 ? -2.755 -31.455 9.294 1.00 51.42 1297 ASN B CA 1
ATOM 16887 C C . ASN B 1 1137 ? -2.371 -32.864 8.854 1.00 52.17 1297 ASN B C 1
ATOM 16888 O O . ASN B 1 1137 ? -1.754 -33.080 7.816 1.00 53.07 1297 ASN B O 1
ATOM 16893 N N . VAL B 1 1138 ? -2.801 -33.820 9.655 1.00 53.10 1298 VAL B N 1
ATOM 16894 C CA . VAL B 1 1138 ? -2.372 -35.202 9.561 1.00 53.95 1298 VAL B CA 1
ATOM 16895 C C . VAL B 1 1138 ? -3.365 -36.080 8.776 1.00 54.10 1298 VAL B C 1
ATOM 16896 O O . VAL B 1 1138 ? -3.043 -37.207 8.429 1.00 55.35 1298 VAL B O 1
ATOM 16900 N N . SER B 1 1139 ? -4.564 -35.567 8.502 1.00 53.82 1299 SER B N 1
ATOM 16901 C CA . SER B 1 1139 ? -5.596 -36.295 7.744 1.00 53.25 1299 SER B CA 1
ATOM 16902 C C . SER B 1 1139 ? -5.591 -35.934 6.260 1.00 52.88 1299 SER B C 1
ATOM 16903 O O . SER B 1 1139 ? -6.352 -36.495 5.478 1.00 52.08 1299 SER B O 1
ATOM 16906 N N . SER B 1 1140 ? -4.732 -34.994 5.884 1.00 53.48 1300 SER B N 1
ATOM 16907 C CA . SER B 1 1140 ? -4.613 -34.569 4.501 1.00 54.27 1300 SER B CA 1
ATOM 16908 C C . SER B 1 1140 ? -3.155 -34.441 4.087 1.00 56.62 1300 SER B C 1
ATOM 16909 O O . SER B 1 1140 ? -2.263 -34.144 4.900 1.00 57.01 1300 SER B O 1
ATOM 16912 N N . ASN B 1 1141 ? -2.926 -34.661 2.796 1.00 59.00 1301 ASN B N 1
ATOM 16913 C CA . ASN B 1 1141 ? -1.635 -34.374 2.180 1.00 60.28 1301 ASN B CA 1
ATOM 16914 C C . ASN B 1 1141 ? -1.832 -33.347 1.087 1.00 59.42 1301 ASN B C 1
ATOM 16915 O O . ASN B 1 1141 ? -1.259 -33.456 0.020 1.00 59.65 1301 ASN B O 1
ATOM 16920 N N . ASP B 1 1142 ? -2.633 -32.332 1.391 1.00 59.17 1302 ASP B N 1
ATOM 16921 C CA . ASP B 1 1142 ? -2.810 -31.179 0.509 1.00 60.06 1302 ASP B CA 1
ATOM 16922 C C . ASP B 1 1142 ? -1.807 -30.067 0.871 1.00 60.00 1302 ASP B C 1
ATOM 16923 O O . ASP B 1 1142 ? -1.262 -30.039 1.986 1.00 60.10 1302 ASP B O 1
ATOM 16928 N N . ASP B 1 1143 ? -1.562 -29.167 -0.080 1.00 58.84 1303 ASP B N 1
ATOM 16929 C CA . ASP B 1 1143 ? -0.549 -28.144 0.083 1.00 58.89 1303 ASP B CA 1
ATOM 16930 C C . ASP B 1 1143 ? -1.054 -26.921 0.832 1.00 58.50 1303 ASP B C 1
ATOM 16931 O O . ASP B 1 1143 ? -0.267 -26.032 1.172 1.00 59.25 1303 ASP B O 1
ATOM 16936 N N . MET B 1 1144 ? -2.353 -26.865 1.107 1.00 57.82 1304 MET B N 1
ATOM 16937 C CA . MET B 1 1144 ? -2.881 -25.776 1.937 1.00 57.44 1304 MET B CA 1
ATOM 16938 C C . MET B 1 1144 ? -2.506 -25.954 3.425 1.00 56.93 1304 MET B C 1
ATOM 16939 O O . MET B 1 1144 ? -2.545 -24.985 4.188 1.00 57.27 1304 MET B O 1
ATOM 16944 N N . TYR B 1 1145 ? -2.139 -27.180 3.821 1.00 55.62 1305 TYR B N 1
ATOM 16945 C CA . TYR B 1 1145 ? -1.620 -27.464 5.165 1.00 54.44 1305 TYR B CA 1
ATOM 16946 C C . TYR B 1 1145 ? -0.121 -27.743 5.112 1.00 54.04 1305 TYR B C 1
ATOM 16947 O O . TYR B 1 1145 ? 0.370 -28.224 4.104 1.00 54.94 1305 TYR B O 1
ATOM 16956 N N . SER B 1 1146 ? 0.592 -27.461 6.200 1.00 53.53 1306 SER B N 1
ATOM 16957 C CA . SER B 1 1146 ? 2.034 -27.755 6.315 1.00 54.58 1306 SER B CA 1
ATOM 16958 C C . SER B 1 1146 ? 2.292 -29.194 6.747 1.00 56.54 1306 SER B C 1
ATOM 16959 O O . SER B 1 1146 ? 1.556 -29.746 7.564 1.00 58.18 1306 SER B O 1
ATOM 16962 N N . ARG B 1 1147 ? 3.355 -29.798 6.226 1.00 58.17 1307 ARG B N 1
ATOM 16963 C CA . ARG B 1 1147 ? 3.765 -31.127 6.681 1.00 60.04 1307 ARG B CA 1
ATOM 16964 C C . ARG B 1 1147 ? 4.297 -31.039 8.099 1.00 57.26 1307 ARG B C 1
ATOM 16965 O O . ARG B 1 1147 ? 4.653 -29.968 8.561 1.00 55.61 1307 ARG B O 1
ATOM 16973 N N . LEU B 1 1148 ? 4.338 -32.178 8.780 1.00 55.86 1308 LEU B N 1
ATOM 16974 C CA . LEU B 1 1148 ? 4.828 -32.248 10.151 1.00 54.70 1308 LEU B CA 1
ATOM 16975 C C . LEU B 1 1148 ? 6.207 -31.624 10.266 1.00 55.20 1308 LEU B C 1
ATOM 16976 O O . LEU B 1 1148 ? 6.959 -31.614 9.296 1.00 55.64 1308 LEU B O 1
ATOM 16981 N N . PRO B 1 1149 ? 6.571 -31.141 11.463 1.00 55.82 1309 PRO B N 1
ATOM 16982 C CA . PRO B 1 1149 ? 7.934 -30.657 11.677 1.00 57.02 1309 PRO B CA 1
ATOM 16983 C C . PRO B 1 1149 ? 8.948 -31.655 11.180 1.00 58.16 1309 PRO B C 1
ATOM 16984 O O . PRO B 1 1149 ? 8.775 -32.841 11.386 1.00 59.30 1309 PRO B O 1
ATOM 16988 N N . LYS B 1 1150 ? 9.985 -31.168 10.510 1.00 58.88 1310 LYS B N 1
ATOM 16989 C CA . LYS B 1 1150 ? 10.933 -32.030 9.825 1.00 58.82 1310 LYS B CA 1
ATOM 16990 C C . LYS B 1 1150 ? 11.642 -33.028 10.758 1.00 58.37 1310 LYS B C 1
ATOM 16991 O O . LYS B 1 1150 ? 12.040 -34.102 10.313 1.00 57.99 1310 LYS B O 1
ATOM 16997 N N . GLN B 1 1151 ? 11.774 -32.701 12.040 1.00 57.13 1311 GLN B N 1
ATOM 16998 C CA . GLN B 1 1151 ? 12.430 -33.633 12.958 1.00 57.24 1311 GLN B CA 1
ATOM 16999 C C . GLN B 1 1151 ? 11.490 -34.747 13.299 1.00 56.01 1311 GLN B C 1
ATOM 17000 O O . GLN B 1 1151 ? 11.887 -35.887 13.376 1.00 56.30 1311 GLN B O 1
ATOM 17006 N N . LEU B 1 1152 ? 10.231 -34.405 13.520 1.00 55.45 1312 LEU B N 1
ATOM 17007 C CA . LEU B 1 1152 ? 9.230 -35.403 13.863 1.00 54.79 1312 LEU B CA 1
ATOM 17008 C C . LEU B 1 1152 ? 8.986 -36.387 12.739 1.00 54.06 1312 LEU B C 1
ATOM 17009 O O . LEU B 1 1152 ? 8.203 -37.314 12.920 1.00 54.31 1312 LEU B O 1
ATOM 17014 N N . MET B 1 1153 ? 9.646 -36.200 11.594 1.00 53.69 1313 MET B N 1
ATOM 17015 C CA . MET B 1 1153 ? 9.726 -37.259 10.592 1.00 54.12 1313 MET B CA 1
ATOM 17016 C C . MET B 1 1153 ? 11.158 -37.599 10.170 1.00 53.71 1313 MET B C 1
ATOM 17017 O O . MET B 1 1153 ? 11.426 -37.932 9.019 1.00 54.17 1313 MET B O 1
ATOM 17022 N N . ASN B 1 1154 ? 12.051 -37.566 11.148 1.00 53.13 1314 ASN B N 1
ATOM 17023 C CA . ASN B 1 1154 ? 13.431 -37.985 10.989 1.00 54.30 1314 ASN B CA 1
ATOM 17024 C C . ASN B 1 1154 ? 14.130 -37.475 9.733 1.00 55.04 1314 ASN B C 1
ATOM 17025 O O . ASN B 1 1154 ? 14.874 -38.204 9.087 1.00 55.41 1314 ASN B O 1
ATOM 17030 N N . GLN B 1 1155 ? 13.872 -36.221 9.390 1.00 55.15 1315 GLN B N 1
ATOM 17031 C CA . GLN B 1 1155 ? 14.587 -35.550 8.322 1.00 55.72 1315 GLN B CA 1
ATOM 17032 C C . GLN B 1 1155 ? 15.484 -34.502 8.920 1.00 56.27 1315 GLN B C 1
ATOM 17033 O O . GLN B 1 1155 ? 15.340 -34.130 10.085 1.00 55.20 1315 GLN B O 1
ATOM 17039 N N . GLU B 1 1156 ? 16.409 -34.007 8.113 1.00 58.08 1316 GLU B N 1
ATOM 17040 C CA . GLU B 1 1156 ? 17.306 -32.963 8.571 1.00 59.99 1316 GLU B CA 1
ATOM 17041 C C . GLU B 1 1156 ? 16.505 -31.697 8.784 1.00 58.61 1316 GLU B C 1
ATOM 17042 O O . GLU B 1 1156 ? 15.616 -31.383 8.004 1.00 57.12 1316 GLU B O 1
ATOM 17048 N N . SER B 1 1157 ? 16.823 -30.984 9.853 1.00 58.65 1317 SER B N 1
ATOM 17049 C CA . SER B 1 1157 ? 16.039 -29.836 10.269 1.00 58.31 1317 SER B CA 1
ATOM 17050 C C . SER B 1 1157 ? 16.922 -28.891 11.061 1.00 59.44 1317 SER B C 1
ATOM 17051 O O . SER B 1 1157 ? 17.556 -29.296 12.037 1.00 60.19 1317 SER B O 1
ATOM 17054 N N . ASN B 1 1158 ? 16.961 -27.636 10.621 1.00 60.07 1318 ASN B N 1
ATOM 17055 C CA . ASN B 1 1158 ? 17.711 -26.580 11.294 1.00 59.86 1318 ASN B CA 1
ATOM 17056 C C . ASN B 1 1158 ? 16.821 -25.384 11.503 1.00 58.75 1318 ASN B C 1
ATOM 17057 O O . ASN B 1 1158 ? 15.813 -25.234 10.823 1.00 58.17 1318 ASN B O 1
ATOM 17062 N N . THR B 1 1159 ? 17.218 -24.531 12.437 1.00 58.39 1319 THR B N 1
ATOM 17063 C CA . THR B 1 1159 ? 16.438 -23.370 12.786 1.00 57.28 1319 THR B CA 1
ATOM 17064 C C . THR B 1 1159 ? 17.326 -22.174 13.130 1.00 57.14 1319 THR B C 1
ATOM 17065 O O . THR B 1 1159 ? 18.382 -22.314 13.746 1.00 56.59 1319 THR B O 1
ATOM 17069 N N . GLY B 1 1160 ? 16.898 -20.999 12.689 1.00 56.95 1320 GLY B N 1
ATOM 17070 C CA . GLY B 1 1160 ? 17.601 -19.758 12.990 1.00 57.44 1320 GLY B CA 1
ATOM 17071 C C . GLY B 1 1160 ? 17.784 -18.891 11.772 1.00 57.47 1320 GLY B C 1
ATOM 17072 O O . GLY B 1 1160 ? 17.213 -19.155 10.720 1.00 56.77 1320 GLY B O 1
ATOM 17073 N N . PHE B 1 1161 ? 18.601 -17.860 11.924 1.00 58.77 1321 PHE B N 1
ATOM 17074 C CA . PHE B 1 1161 ? 18.906 -16.951 10.829 1.00 59.79 1321 PHE B CA 1
ATOM 17075 C C . PHE B 1 1161 ? 20.200 -17.384 10.171 1.00 60.90 1321 PHE B C 1
ATOM 17076 O O . PHE B 1 1161 ? 21.126 -17.829 10.853 1.00 60.24 1321 PHE B O 1
ATOM 17084 N N . ILE B 1 1162 ? 20.264 -17.246 8.851 1.00 62.50 1322 ILE B N 1
ATOM 17085 C CA . ILE B 1 1162 ? 21.486 -17.562 8.105 1.00 64.95 1322 ILE B CA 1
ATOM 17086 C C . ILE B 1 1162 ? 21.780 -16.524 7.010 1.00 66.55 1322 ILE B C 1
ATOM 17087 O O . ILE B 1 1162 ? 20.998 -16.348 6.063 1.00 66.04 1322 ILE B O 1
ATOM 17092 N N . VAL B 1 1163 ? 22.917 -15.840 7.153 1.00 68.20 1323 VAL B N 1
ATOM 17093 C CA . VAL B 1 1163 ? 23.326 -14.822 6.184 1.00 68.97 1323 VAL B CA 1
ATOM 17094 C C . VAL B 1 1163 ? 24.087 -15.458 5.024 1.00 69.40 1323 VAL B C 1
ATOM 17095 O O . VAL B 1 1163 ? 24.864 -16.394 5.177 1.00 68.41 1323 VAL B O 1
ATOM 17099 N N . ASP B 1 1164 ? 23.821 -14.915 3.855 1.00 70.52 1324 ASP B N 1
ATOM 17100 C CA . ASP B 1 1164 ? 24.199 -15.485 2.596 1.00 71.57 1324 ASP B CA 1
ATOM 17101 C C . ASP B 1 1164 ? 24.747 -14.325 1.746 1.00 73.95 1324 ASP B C 1
ATOM 17102 O O . ASP B 1 1164 ? 24.542 -13.148 2.082 1.00 74.79 1324 ASP B O 1
ATOM 17107 N N . ASP B 1 1165 ? 25.472 -14.644 0.676 1.00 75.62 1325 ASP B N 1
ATOM 17108 C CA . ASP B 1 1165 ? 26.014 -13.617 -0.242 1.00 76.35 1325 ASP B CA 1
ATOM 17109 C C . ASP B 1 1165 ? 24.891 -12.824 -0.907 1.00 74.26 1325 ASP B C 1
ATOM 17110 O O . ASP B 1 1165 ? 25.062 -11.656 -1.238 1.00 73.49 1325 ASP B O 1
ATOM 17115 N N . ILE B 1 1166 ? 23.752 -13.488 -1.098 1.00 72.89 1326 ILE B N 1
ATOM 17116 C CA . ILE B 1 1166 ? 22.543 -12.886 -1.675 1.00 71.81 1326 ILE B CA 1
ATOM 17117 C C . ILE B 1 1166 ? 21.736 -12.139 -0.609 1.00 69.68 1326 ILE B C 1
ATOM 17118 O O . ILE B 1 1166 ? 21.361 -10.989 -0.794 1.00 69.58 1326 ILE B O 1
ATOM 17123 N N . GLY B 1 1167 ? 21.457 -12.804 0.499 1.00 67.59 1327 GLY B N 1
ATOM 17124 C CA . GLY B 1 1167 ? 20.638 -12.195 1.524 1.00 66.73 1327 GLY B CA 1
ATOM 17125 C C . GLY B 1 1167 ? 20.475 -13.060 2.751 1.00 65.49 1327 GLY B C 1
ATOM 17126 O O . GLY B 1 1167 ? 21.312 -13.894 3.057 1.00 65.33 1327 GLY B O 1
ATOM 17127 N N . VAL B 1 1168 ? 19.384 -12.844 3.466 1.00 64.33 1328 VAL B N 1
ATOM 17128 C CA . VAL B 1 1168 ? 19.169 -13.506 4.743 1.00 63.44 1328 VAL B CA 1
ATOM 17129 C C . VAL B 1 1168 ? 17.919 -14.392 4.706 1.00 62.84 1328 VAL B C 1
ATOM 17130 O O . VAL B 1 1168 ? 16.846 -13.959 4.298 1.00 61.19 1328 VAL B O 1
ATOM 17134 N N . LYS B 1 1169 ? 18.086 -15.647 5.119 1.00 63.37 1329 LYS B N 1
ATOM 17135 C CA . LYS B 1 1169 ? 16.982 -16.606 5.197 1.00 62.61 1329 LYS B CA 1
ATOM 17136 C C . LYS B 1 1169 ? 16.747 -16.965 6.659 1.00 60.32 1329 LYS B C 1
ATOM 17137 O O . LYS B 1 1169 ? 17.652 -16.838 7.492 1.00 59.75 1329 LYS B O 1
ATOM 17143 N N . TYR B 1 1170 ? 15.529 -17.407 6.961 1.00 58.22 1330 TYR B N 1
ATOM 17144 C CA . TYR B 1 1170 ? 15.173 -17.834 8.316 1.00 56.82 1330 TYR B CA 1
ATOM 17145 C C . TYR B 1 1170 ? 14.390 -19.139 8.304 1.00 55.95 1330 TYR B C 1
ATOM 17146 O O . TYR B 1 1170 ? 13.427 -19.298 7.550 1.00 54.67 1330 TYR B O 1
ATOM 17155 N N . TYR B 1 1171 ? 14.791 -20.042 9.191 1.00 56.36 1331 TYR B N 1
ATOM 17156 C CA . TYR B 1 1171 ? 14.133 -21.334 9.353 1.00 56.58 1331 TYR B CA 1
ATOM 17157 C C . TYR B 1 1171 ? 13.488 -21.412 10.728 1.00 55.95 1331 TYR B C 1
ATOM 17158 O O . TYR B 1 1171 ? 14.106 -21.003 11.709 1.00 57.63 1331 TYR B O 1
ATOM 17167 N N . SER B 1 1172 ? 12.250 -21.910 10.793 1.00 54.28 1332 SER B N 1
ATOM 17168 C CA . SER B 1 1172 ? 11.522 -22.040 12.061 1.00 53.27 1332 SER B CA 1
ATOM 17169 C C . SER B 1 1172 ? 11.996 -23.225 12.856 1.00 52.78 1332 SER B C 1
ATOM 17170 O O . SER B 1 1172 ? 12.722 -24.072 12.363 1.00 53.56 1332 SER B O 1
ATOM 17173 N N . ILE B 1 1173 ? 11.548 -23.297 14.094 1.00 52.47 1333 ILE B N 1
ATOM 17174 C CA . ILE B 1 1173 ? 11.849 -24.430 14.961 1.00 52.50 1333 ILE B CA 1
ATOM 17175 C C . ILE B 1 1173 ? 11.463 -25.802 14.350 1.00 51.96 1333 ILE B C 1
ATOM 17176 O O . ILE B 1 1173 ? 12.083 -26.816 14.646 1.00 51.12 1333 ILE B O 1
ATOM 17181 N N . SER B 1 1174 ? 10.445 -25.808 13.496 1.00 52.02 1334 SER B N 1
ATOM 17182 C CA . SER B 1 1174 ? 10.012 -27.000 12.772 1.00 51.77 1334 SER B CA 1
ATOM 17183 C C . SER B 1 1174 ? 10.875 -27.288 11.542 1.00 52.28 1334 SER B C 1
ATOM 17184 O O . SER B 1 1174 ? 10.737 -28.340 10.932 1.00 53.38 1334 SER B O 1
ATOM 17187 N N . GLY B 1 1175 ? 11.733 -26.352 11.156 1.00 52.88 1335 GLY B N 1
ATOM 17188 C CA . GLY B 1 1175 ? 12.706 -26.577 10.093 1.00 54.37 1335 GLY B CA 1
ATOM 17189 C C . GLY B 1 1175 ? 12.372 -26.030 8.718 1.00 55.56 1335 GLY B C 1
ATOM 17190 O O . GLY B 1 1175 ? 13.175 -26.163 7.794 1.00 56.14 1335 GLY B O 1
ATOM 17191 N N . TYR B 1 1176 ? 11.205 -25.408 8.574 1.00 56.47 1336 TYR B N 1
ATOM 17192 C CA . TYR B 1 1176 ? 10.778 -24.838 7.288 1.00 58.06 1336 TYR B CA 1
ATOM 17193 C C . TYR B 1 1176 ? 11.278 -23.404 7.089 1.00 58.86 1336 TYR B C 1
ATOM 17194 O O . TYR B 1 1176 ? 11.691 -22.742 8.043 1.00 59.43 1336 TYR B O 1
ATOM 17203 N N . GLN B 1 1177 ? 11.228 -22.937 5.845 1.00 59.08 1337 GLN B N 1
ATOM 17204 C CA . GLN B 1 1177 ? 11.798 -21.643 5.472 1.00 60.12 1337 GLN B CA 1
ATOM 17205 C C . GLN B 1 1177 ? 10.744 -20.537 5.424 1.00 59.48 1337 GLN B C 1
ATOM 17206 O O . GLN B 1 1177 ? 9.617 -20.779 5.012 1.00 60.15 1337 GLN B O 1
ATOM 17212 N N . ALA B 1 1178 ? 11.121 -19.324 5.824 1.00 58.38 1338 ALA B N 1
ATOM 17213 C CA . ALA B 1 1178 ? 10.179 -18.224 5.899 1.00 57.15 1338 ALA B CA 1
ATOM 17214 C C . ALA B 1 1178 ? 10.035 -17.611 4.546 1.00 57.87 1338 ALA B C 1
ATOM 17215 O O . ALA B 1 1178 ? 11.011 -17.105 3.996 1.00 57.93 1338 ALA B O 1
ATOM 17217 N N . LYS B 1 1179 ? 8.811 -17.697 4.018 1.00 59.23 1339 LYS B N 1
ATOM 17218 C CA . LYS B 1 1179 ? 8.397 -17.121 2.726 1.00 60.83 1339 LYS B CA 1
ATOM 17219 C C . LYS B 1 1179 ? 7.052 -16.424 2.903 1.00 59.74 1339 LYS B C 1
ATOM 17220 O O . LYS B 1 1179 ? 6.095 -17.020 3.410 1.00 57.57 1339 LYS B O 1
ATOM 17226 N N . ASN B 1 1180 ? 6.973 -15.182 2.443 1.00 60.48 1340 ASN B N 1
ATOM 17227 C CA . ASN B 1 1180 ? 5.730 -14.415 2.484 1.00 60.41 1340 ASN B CA 1
ATOM 17228 C C . ASN B 1 1180 ? 5.070 -14.385 3.867 1.00 59.45 1340 ASN B C 1
ATOM 17229 O O . ASN B 1 1180 ? 3.887 -14.702 3.997 1.00 58.74 1340 ASN B O 1
ATOM 17234 N N . THR B 1 1181 ? 5.850 -14.007 4.885 1.00 59.33 1341 THR B N 1
ATOM 17235 C CA . THR B 1 1181 ? 5.330 -13.760 6.249 1.00 58.10 1341 THR B CA 1
ATOM 17236 C C . THR B 1 1181 ? 6.203 -12.821 7.046 1.00 57.87 1341 THR B C 1
ATOM 17237 O O . THR B 1 1181 ? 7.371 -12.597 6.722 1.00 58.13 1341 THR B O 1
ATOM 17241 N N . PHE B 1 1182 ? 5.598 -12.275 8.097 1.00 56.51 1342 PHE B N 1
ATOM 17242 C CA . PHE B 1 1182 ? 6.320 -11.528 9.105 1.00 55.79 1342 PHE B CA 1
ATOM 17243 C C . PHE B 1 1182 ? 6.811 -12.522 10.114 1.00 55.42 1342 PHE B C 1
ATOM 17244 O O . PHE B 1 1182 ? 6.205 -13.575 10.281 1.00 55.18 1342 PHE B O 1
ATOM 17252 N N . VAL B 1 1183 ? 7.911 -12.192 10.777 1.00 56.20 1343 VAL B N 1
ATOM 17253 C CA . VAL B 1 1183 ? 8.490 -13.072 11.780 1.00 57.32 1343 VAL B CA 1
ATOM 17254 C C . VAL B 1 1183 ? 9.105 -12.257 12.914 1.00 57.86 1343 VAL B C 1
ATOM 17255 O O . VAL B 1 1183 ? 9.976 -11.432 12.678 1.00 57.25 1343 VAL B O 1
ATOM 17259 N N . GLU B 1 1184 ? 8.660 -12.534 14.140 1.00 58.34 1344 GLU B N 1
ATOM 17260 C CA . GLU B 1 1184 ? 9.151 -11.855 15.350 1.00 59.37 1344 GLU B CA 1
ATOM 17261 C C . GLU B 1 1184 ? 10.275 -12.670 15.982 1.00 59.41 1344 GLU B C 1
ATOM 17262 O O . GLU B 1 1184 ? 10.123 -13.860 16.172 1.00 59.52 1344 GLU B O 1
ATOM 17268 N N . ASP B 1 1185 ? 11.388 -12.021 16.316 1.00 60.79 1345 ASP B N 1
ATOM 17269 C CA . ASP B 1 1185 ? 12.583 -12.703 16.835 1.00 61.79 1345 ASP B CA 1
ATOM 17270 C C . ASP B 1 1185 ? 12.848 -12.421 18.322 1.00 63.59 1345 ASP B C 1
ATOM 17271 O O . ASP B 1 1185 ? 13.062 -11.285 18.719 1.00 65.00 1345 ASP B O 1
ATOM 17276 N N . GLY B 1 1186 ? 12.842 -13.469 19.133 1.00 65.26 1346 GLY B N 1
ATOM 17277 C CA . GLY B 1 1186 ? 13.155 -13.358 20.552 1.00 66.97 1346 GLY B CA 1
ATOM 17278 C C . GLY B 1 1186 ? 12.316 -12.328 21.286 1.00 69.38 1346 GLY B C 1
ATOM 17279 O O . GLY B 1 1186 ? 12.850 -11.578 22.111 1.00 71.82 1346 GLY B O 1
ATOM 17280 N N . ASN B 1 1187 ? 11.012 -12.273 20.975 1.00 70.48 1347 ASN B N 1
ATOM 17281 C CA . ASN B 1 1187 ? 10.082 -11.283 21.580 1.00 71.45 1347 ASN B CA 1
ATOM 17282 C C . ASN B 1 1187 ? 10.555 -9.824 21.346 1.00 71.34 1347 ASN B C 1
ATOM 17283 O O . ASN B 1 1187 ? 10.205 -8.900 22.092 1.00 73.23 1347 ASN B O 1
ATOM 17288 N N . GLY B 1 1188 ? 11.358 -9.629 20.305 1.00 69.25 1348 GLY B N 1
ATOM 17289 C CA . GLY B 1 1188 ? 11.907 -8.331 19.990 1.00 67.56 1348 GLY B CA 1
ATOM 17290 C C . GLY B 1 1188 ? 11.473 -7.930 18.599 1.00 66.41 1348 GLY B C 1
ATOM 17291 O O . GLY B 1 1188 ? 10.284 -7.764 18.312 1.00 64.66 1348 GLY B O 1
ATOM 17292 N N . GLU B 1 1189 ? 12.450 -7.834 17.716 1.00 65.43 1349 GLU B N 1
ATOM 17293 C CA . GLU B 1 1189 ? 12.233 -7.207 16.439 1.00 64.96 1349 GLU B CA 1
ATOM 17294 C C . GLU B 1 1189 ? 11.440 -8.100 15.507 1.00 62.80 1349 GLU B C 1
ATOM 17295 O O . GLU B 1 1189 ? 11.541 -9.320 15.563 1.00 61.14 1349 GLU B O 1
ATOM 17301 N N . TRP B 1 1190 ? 10.639 -7.462 14.663 1.00 62.10 1350 TRP B N 1
ATOM 17302 C CA . TRP B 1 1190 ? 9.941 -8.129 13.573 1.00 60.25 1350 TRP B CA 1
ATOM 17303 C C . TRP B 1 1190 ? 10.750 -7.993 12.279 1.00 60.02 1350 TRP B C 1
ATOM 17304 O O . TRP B 1 1190 ? 11.503 -7.045 12.111 1.00 60.39 1350 TRP B O 1
ATOM 17315 N N . TYR B 1 1191 ? 10.564 -8.948 11.372 1.00 59.43 1351 TYR B N 1
ATOM 17316 C CA . TYR B 1 1191 ? 11.222 -8.972 10.072 1.00 59.26 1351 TYR B CA 1
ATOM 17317 C C . TYR B 1 1191 ? 10.202 -9.474 9.046 1.00 58.89 1351 TYR B C 1
ATOM 17318 O O . TYR B 1 1191 ? 9.203 -10.073 9.439 1.00 58.97 1351 TYR B O 1
ATOM 17327 N N . TYR B 1 1192 ? 10.421 -9.206 7.756 1.00 59.25 1352 TYR B N 1
ATOM 17328 C CA . TYR B 1 1192 ? 9.567 -9.785 6.689 1.00 58.87 1352 TYR B CA 1
ATOM 17329 C C . TYR B 1 1192 ? 10.373 -10.570 5.659 1.00 59.74 1352 TYR B C 1
ATOM 17330 O O . TYR B 1 1192 ? 11.472 -10.159 5.268 1.00 60.40 1352 TYR B O 1
ATOM 17339 N N . PHE B 1 1193 ? 9.795 -11.680 5.197 1.00 59.31 1353 PHE B N 1
ATOM 17340 C CA . PHE B 1 1193 ? 10.421 -12.522 4.175 1.00 59.23 1353 PHE B CA 1
ATOM 17341 C C . PHE B 1 1193 ? 9.539 -12.627 2.933 1.00 59.44 1353 PHE B C 1
ATOM 17342 O O . PHE B 1 1193 ? 8.348 -12.908 3.023 1.00 57.58 1353 PHE B O 1
ATOM 17350 N N . ASP B 1 1194 ? 10.160 -12.382 1.780 1.00 61.53 1354 ASP B N 1
ATOM 17351 C CA . ASP B 1 1194 ? 9.458 -12.264 0.488 1.00 62.00 1354 ASP B CA 1
ATOM 17352 C C . ASP B 1 1194 ? 9.205 -13.634 -0.163 1.00 61.62 1354 ASP B C 1
ATOM 17353 O O . ASP B 1 1194 ? 9.490 -14.675 0.428 1.00 61.27 1354 ASP B O 1
ATOM 17358 N N . ASN B 1 1195 ? 8.657 -13.620 -1.370 1.00 61.42 1355 ASN B N 1
ATOM 17359 C CA . ASN B 1 1195 ? 8.349 -14.845 -2.072 1.00 61.57 1355 ASN B CA 1
ATOM 17360 C C . ASN B 1 1195 ? 9.594 -15.691 -2.362 1.00 62.65 1355 ASN B C 1
ATOM 17361 O O . ASN B 1 1195 ? 9.506 -16.921 -2.393 1.00 63.62 1355 ASN B O 1
ATOM 17366 N N . ASP B 1 1196 ? 10.744 -15.041 -2.556 1.00 63.05 1356 ASP B N 1
ATOM 17367 C CA . ASP B 1 1196 ? 12.009 -15.747 -2.800 1.00 63.71 1356 ASP B CA 1
ATOM 17368 C C . ASP B 1 1196 ? 12.617 -16.376 -1.533 1.00 63.44 1356 ASP B C 1
ATOM 17369 O O . ASP B 1 1196 ? 13.666 -17.008 -1.613 1.00 65.32 1356 ASP B O 1
ATOM 17374 N N . GLY B 1 1197 ? 11.980 -16.215 -0.376 1.00 61.75 1357 GLY B N 1
ATOM 17375 C CA . GLY B 1 1197 ? 12.497 -16.784 0.871 1.00 60.71 1357 GLY B CA 1
ATOM 17376 C C . GLY B 1 1197 ? 13.587 -15.956 1.511 1.00 60.80 1357 GLY B C 1
ATOM 17377 O O . GLY B 1 1197 ? 14.290 -16.430 2.400 1.00 59.41 1357 GLY B O 1
ATOM 17378 N N . TYR B 1 1198 ? 13.695 -14.704 1.077 1.00 61.78 1358 TYR B N 1
ATOM 17379 C CA . TYR B 1 1198 ? 14.717 -13.781 1.563 1.00 63.73 1358 TYR B CA 1
ATOM 17380 C C . TYR B 1 1198 ? 14.167 -12.616 2.356 1.00 63.69 1358 TYR B C 1
ATOM 17381 O O . TYR B 1 1198 ? 13.137 -12.055 2.007 1.00 63.64 1358 TYR B O 1
ATOM 17390 N N . MET B 1 1199 ? 14.908 -12.235 3.393 1.00 63.55 1359 MET B N 1
ATOM 17391 C CA . MET B 1 1199 ? 14.588 -11.087 4.224 1.00 62.64 1359 MET B CA 1
ATOM 17392 C C . MET B 1 1199 ? 14.475 -9.852 3.352 1.00 62.53 1359 MET B C 1
ATOM 17393 O O . MET B 1 1199 ? 15.171 -9.739 2.340 1.00 61.96 1359 MET B O 1
ATOM 17398 N N . VAL B 1 1200 ? 13.565 -8.953 3.731 1.00 62.02 1360 VAL B N 1
ATOM 17399 C CA . VAL B 1 1200 ? 13.477 -7.636 3.111 1.00 62.14 1360 VAL B CA 1
ATOM 17400 C C . VAL B 1 1200 ? 14.289 -6.663 3.942 1.00 61.73 1360 VAL B C 1
ATOM 17401 O O . VAL B 1 1200 ? 14.104 -6.568 5.153 1.00 59.64 1360 VAL B O 1
ATOM 17405 N N . LYS B 1 1201 ? 15.197 -5.968 3.264 1.00 63.24 1361 LYS B N 1
ATOM 17406 C CA . LYS B 1 1201 ? 16.034 -4.945 3.867 1.00 65.02 1361 LYS B CA 1
ATOM 17407 C C . LYS B 1 1201 ? 16.112 -3.751 2.921 1.00 66.80 1361 LYS B C 1
ATOM 17408 O O . LYS B 1 1201 ? 16.459 -3.893 1.746 1.00 67.47 1361 LYS B O 1
ATOM 17414 N N . SER B 1 1202 ? 15.796 -2.569 3.437 1.00 67.79 1362 SER B N 1
ATOM 17415 C CA . SER B 1 1202 ? 15.880 -1.354 2.641 1.00 68.92 1362 SER B CA 1
ATOM 17416 C C . SER B 1 1202 ? 17.330 -1.067 2.292 1.00 69.05 1362 SER B C 1
ATOM 17417 O O . SER B 1 1202 ? 18.242 -1.405 3.045 1.00 68.77 1362 SER B O 1
ATOM 17420 N N . THR B 1 1203 ? 17.525 -0.444 1.141 1.00 69.45 1363 THR B N 1
ATOM 17421 C CA . THR B 1 1203 ? 18.850 -0.140 0.640 1.00 70.85 1363 THR B CA 1
ATOM 17422 C C . THR B 1 1203 ? 18.878 1.335 0.292 1.00 71.62 1363 THR B C 1
ATOM 17423 O O . THR B 1 1203 ? 17.854 1.996 0.369 1.00 70.11 1363 THR B O 1
ATOM 17427 N N . GLU B 1 1204 ? 20.047 1.853 -0.066 1.00 74.19 1364 GLU B N 1
ATOM 17428 C CA . GLU B 1 1204 ? 20.163 3.269 -0.428 1.00 77.45 1364 GLU B CA 1
ATOM 17429 C C . GLU B 1 1204 ? 19.270 3.739 -1.584 1.00 79.60 1364 GLU B C 1
ATOM 17430 O O . GLU B 1 1204 ? 18.650 4.806 -1.511 1.00 80.28 1364 GLU B O 1
ATOM 17436 N N . GLU B 1 1205 ? 19.251 2.966 -2.662 1.00 81.44 1365 GLU B N 1
ATOM 17437 C CA . GLU B 1 1205 ? 18.384 3.263 -3.820 1.00 82.38 1365 GLU B CA 1
ATOM 17438 C C . GLU B 1 1205 ? 16.889 2.894 -3.675 1.00 79.95 1365 GLU B C 1
ATOM 17439 O O . GLU B 1 1205 ? 16.032 3.456 -4.365 1.00 81.75 1365 GLU B O 1
ATOM 17445 N N . SER B 1 1206 ? 16.602 1.946 -2.782 1.00 76.95 1366 SER B N 1
ATOM 17446 C CA . SER B 1 1206 ? 15.209 1.662 -2.379 1.00 75.87 1366 SER B CA 1
ATOM 17447 C C . SER B 1 1206 ? 15.002 1.873 -0.888 1.00 74.26 1366 SER B C 1
ATOM 17448 O O . SER B 1 1206 ? 15.414 1.049 -0.056 1.00 74.38 1366 SER B O 1
ATOM 17451 N N . GLY B 1 1207 ? 14.337 2.981 -0.574 1.00 72.05 1367 GLY B N 1
ATOM 17452 C CA . GLY B 1 1207 ? 14.266 3.483 0.778 1.00 70.52 1367 GLY B CA 1
ATOM 17453 C C . GLY B 1 1207 ? 13.526 2.584 1.738 1.00 68.56 1367 GLY B C 1
ATOM 17454 O O . GLY B 1 1207 ? 13.121 1.472 1.389 1.00 68.52 1367 GLY B O 1
ATOM 17455 N N . PRO B 1 1208 ? 13.344 3.064 2.970 1.00 67.27 1368 PRO B N 1
ATOM 17456 C CA . PRO B 1 1208 ? 12.782 2.263 4.058 1.00 65.58 1368 PRO B CA 1
ATOM 17457 C C . PRO B 1 1208 ? 11.276 2.024 3.974 1.00 63.38 1368 PRO B C 1
ATOM 17458 O O . PRO B 1 1208 ? 10.785 1.040 4.504 1.00 61.70 1368 PRO B O 1
ATOM 17462 N N . LEU B 1 1209 ? 10.567 2.924 3.304 1.00 63.44 1369 LEU B N 1
ATOM 17463 C CA . LEU B 1 1209 ? 9.111 2.925 3.245 1.00 62.46 1369 LEU B CA 1
ATOM 17464 C C . LEU B 1 1209 ? 8.660 2.046 2.076 1.00 62.03 1369 LEU B C 1
ATOM 17465 O O . LEU B 1 1209 ? 8.940 2.371 0.941 1.00 61.82 1369 LEU B O 1
ATOM 17470 N N . ARG B 1 1210 ? 7.968 0.937 2.356 1.00 62.37 1370 ARG B N 1
ATOM 17471 C CA . ARG B 1 1210 ? 7.807 -0.168 1.378 1.00 62.58 1370 ARG B CA 1
ATOM 17472 C C . ARG B 1 1210 ? 6.513 -0.972 1.464 1.00 61.55 1370 ARG B C 1
ATOM 17473 O O . ARG B 1 1210 ? 6.205 -1.502 2.523 1.00 60.09 1370 ARG B O 1
ATOM 17481 N N . THR B 1 1211 ? 5.770 -1.083 0.355 1.00 61.87 1371 THR B N 1
ATOM 17482 C CA . THR B 1 1211 ? 4.732 -2.119 0.255 1.00 61.05 1371 THR B CA 1
ATOM 17483 C C . THR B 1 1211 ? 5.459 -3.420 0.009 1.00 60.58 1371 THR B C 1
ATOM 17484 O O . THR B 1 1211 ? 6.533 -3.451 -0.570 1.00 60.78 1371 THR B O 1
ATOM 17488 N N . VAL B 1 1212 ? 4.860 -4.497 0.468 1.00 60.02 1372 VAL B N 1
ATOM 17489 C CA . VAL B 1 1212 ? 5.562 -5.752 0.526 1.00 60.10 1372 VAL B CA 1
ATOM 17490 C C . VAL B 1 1212 ? 4.725 -6.940 0.030 1.00 60.51 1372 VAL B C 1
ATOM 17491 O O . VAL B 1 1212 ? 5.294 -7.991 -0.269 1.00 60.97 1372 VAL B O 1
ATOM 17495 N N . ASN B 1 1213 ? 3.404 -6.774 -0.097 1.00 60.53 1373 ASN B N 1
ATOM 17496 C CA . ASN B 1 1213 ? 2.507 -7.907 -0.309 1.00 60.41 1373 ASN B CA 1
ATOM 17497 C C . ASN B 1 1213 ? 1.244 -7.629 -1.134 1.00 60.97 1373 ASN B C 1
ATOM 17498 O O . ASN B 1 1213 ? 0.239 -8.331 -0.984 1.00 61.37 1373 ASN B O 1
ATOM 17503 N N . ALA B 1 1214 ? 1.273 -6.629 -2.007 1.00 62.08 1374 ALA B N 1
ATOM 17504 C CA . ALA B 1 1214 ? 0.094 -6.340 -2.850 1.00 63.51 1374 ALA B CA 1
ATOM 17505 C C . ALA B 1 1214 ? -1.198 -6.120 -2.025 1.00 62.83 1374 ALA B C 1
ATOM 17506 O O . ALA B 1 1214 ? -2.286 -6.579 -2.388 1.00 61.42 1374 ALA B O 1
ATOM 17508 N N . SER B 1 1215 ? -1.046 -5.409 -0.913 1.00 62.69 1375 SER B N 1
ATOM 17509 C CA . SER B 1 1215 ? -2.121 -5.199 0.043 1.00 61.24 1375 SER B CA 1
ATOM 17510 C C . SER B 1 1215 ? -2.491 -3.728 0.191 1.00 61.49 1375 SER B C 1
ATOM 17511 O O . SER B 1 1215 ? -3.387 -3.406 0.959 1.00 61.86 1375 SER B O 1
ATOM 17514 N N . SER B 1 1216 ? -1.794 -2.832 -0.506 1.00 61.81 1376 SER B N 1
ATOM 17515 C CA . SER B 1 1216 ? -1.950 -1.387 -0.276 1.00 62.85 1376 SER B CA 1
ATOM 17516 C C . SER B 1 1216 ? -1.490 -0.935 1.132 1.00 62.31 1376 SER B C 1
ATOM 17517 O O . SER B 1 1216 ? -1.865 0.151 1.591 1.00 61.49 1376 SER B O 1
ATOM 17520 N N . LYS B 1 1217 ? -0.678 -1.761 1.795 1.00 61.49 1377 LYS B N 1
ATOM 17521 C CA . LYS B 1 1217 ? -0.255 -1.509 3.170 1.00 60.34 1377 LYS B CA 1
ATOM 17522 C C . LYS B 1 1217 ? 1.238 -1.269 3.159 1.00 60.39 1377 LYS B C 1
ATOM 17523 O O . LYS B 1 1217 ? 1.979 -2.045 2.549 1.00 61.69 1377 LYS B O 1
ATOM 17529 N N . LYS B 1 1218 ? 1.677 -0.191 3.807 1.00 59.69 1378 LYS B N 1
ATOM 17530 C CA . LYS B 1 1218 ? 3.077 0.240 3.734 1.00 59.85 1378 LYS B CA 1
ATOM 17531 C C . LYS B 1 1218 ? 3.745 0.070 5.075 1.00 58.21 1378 LYS B C 1
ATOM 17532 O O . LYS B 1 1218 ? 3.171 0.381 6.104 1.00 56.50 1378 LYS B O 1
ATOM 17538 N N . TYR B 1 1219 ? 4.969 -0.430 5.042 1.00 58.41 1379 TYR B N 1
ATOM 17539 C CA . TYR B 1 1219 ? 5.735 -0.698 6.252 1.00 58.57 1379 TYR B CA 1
ATOM 17540 C C . TYR B 1 1219 ? 7.007 0.119 6.214 1.00 59.61 1379 TYR B C 1
ATOM 17541 O O . TYR B 1 1219 ? 7.323 0.726 5.198 1.00 59.86 1379 TYR B O 1
ATOM 17550 N N . TYR B 1 1220 ? 7.725 0.146 7.330 1.00 60.37 1380 TYR B N 1
ATOM 17551 C CA . TYR B 1 1220 ? 9.009 0.827 7.400 1.00 62.09 1380 TYR B CA 1
ATOM 17552 C C . TYR B 1 1220 ? 10.052 -0.175 7.831 1.00 61.81 1380 TYR B C 1
ATOM 17553 O O . TYR B 1 1220 ? 10.084 -0.601 8.977 1.00 61.06 1380 TYR B O 1
ATOM 17562 N N . ILE B 1 1221 ? 10.894 -0.563 6.887 1.00 63.00 1381 ILE B N 1
ATOM 17563 C CA . ILE B 1 1221 ? 11.905 -1.586 7.120 1.00 63.25 1381 ILE B CA 1
ATOM 17564 C C . ILE B 1 1221 ? 13.278 -0.945 7.027 1.00 64.85 1381 ILE B C 1
ATOM 17565 O O . ILE B 1 1221 ? 13.579 -0.262 6.045 1.00 65.18 1381 ILE B O 1
ATOM 17570 N N . LEU B 1 1222 ? 14.092 -1.168 8.059 1.00 65.02 1382 LEU B N 1
ATOM 17571 C CA . LEU B 1 1222 ? 15.445 -0.626 8.125 1.00 66.20 1382 LEU B CA 1
ATOM 17572 C C . LEU B 1 1222 ? 16.376 -1.455 7.251 1.00 67.50 1382 LEU B C 1
ATOM 17573 O O . LEU B 1 1222 ? 15.959 -2.474 6.695 1.00 67.60 1382 LEU B O 1
ATOM 17578 N N . PRO B 1 1223 ? 17.644 -1.020 7.106 1.00 68.38 1383 PRO B N 1
ATOM 17579 C CA . PRO B 1 1223 ? 18.610 -1.886 6.422 1.00 67.97 1383 PRO B CA 1
ATOM 17580 C C . PRO B 1 1223 ? 18.943 -3.186 7.182 1.00 67.35 1383 PRO B C 1
ATOM 17581 O O . PRO B 1 1223 ? 19.418 -4.121 6.563 1.00 67.53 1383 PRO B O 1
ATOM 17585 N N . ASN B 1 1224 ? 18.676 -3.251 8.491 1.00 67.60 1384 ASN B N 1
ATOM 17586 C CA . ASN B 1 1224 ? 18.778 -4.511 9.268 1.00 67.29 1384 ASN B CA 1
ATOM 17587 C C . ASN B 1 1224 ? 17.827 -5.583 8.826 1.00 65.90 1384 ASN B C 1
ATOM 17588 O O . ASN B 1 1224 ? 18.018 -6.746 9.170 1.00 65.44 1384 ASN B O 1
ATOM 17593 N N . GLY B 1 1225 ? 16.732 -5.147 8.208 1.00 65.55 1385 GLY B N 1
ATOM 17594 C CA . GLY B 1 1225 ? 15.564 -5.979 7.961 1.00 64.82 1385 GLY B CA 1
ATOM 17595 C C . GLY B 1 1225 ? 14.488 -5.777 9.024 1.00 64.26 1385 GLY B C 1
ATOM 17596 O O . GLY B 1 1225 ? 13.395 -6.358 8.919 1.00 63.01 1385 GLY B O 1
ATOM 17597 N N . VAL B 1 1226 ? 14.794 -4.943 10.029 1.00 63.98 1386 VAL B N 1
ATOM 17598 C CA . VAL B 1 1226 ? 13.908 -4.721 11.180 1.00 63.61 1386 VAL B CA 1
ATOM 17599 C C . VAL B 1 1226 ? 12.691 -3.922 10.743 1.00 63.88 1386 VAL B C 1
ATOM 17600 O O . VAL B 1 1226 ? 12.825 -2.837 10.182 1.00 68.63 1386 VAL B O 1
ATOM 17604 N N . GLU B 1 1227 ? 11.513 -4.463 10.998 1.00 61.47 1387 GLU B N 1
ATOM 17605 C CA . GLU B 1 1227 ? 10.284 -3.830 10.612 1.00 60.37 1387 GLU B CA 1
ATOM 17606 C C . GLU B 1 1227 ? 9.795 -3.153 11.868 1.00 59.74 1387 GLU B C 1
ATOM 17607 O O . GLU B 1 1227 ? 9.341 -3.812 12.793 1.00 59.63 1387 GLU B O 1
ATOM 17613 N N . ILE B 1 1228 ? 9.908 -1.832 11.912 1.00 59.97 1388 ILE B N 1
ATOM 17614 C CA . ILE B 1 1228 ? 9.649 -1.109 13.159 1.00 59.81 1388 ILE B CA 1
ATOM 17615 C C . ILE B 1 1228 ? 8.168 -0.950 13.428 1.00 58.27 1388 ILE B C 1
ATOM 17616 O O . ILE B 1 1228 ? 7.353 -0.858 12.496 1.00 57.49 1388 ILE B O 1
ATOM 17621 N N . ARG B 1 1229 ? 7.853 -0.900 14.722 1.00 57.47 1389 ARG B N 1
ATOM 17622 C CA . ARG B 1 1229 ? 6.485 -0.906 15.202 1.00 56.41 1389 ARG B CA 1
ATOM 17623 C C . ARG B 1 1229 ? 6.349 -0.032 16.432 1.00 55.73 1389 ARG B C 1
ATOM 17631 N N . ASN B 1 1230 ? 5.168 0.560 16.526 1.00 56.08 1390 ASN B N 1
ATOM 17632 C CA . ASN B 1 1230 ? 4.894 1.621 17.486 1.00 57.03 1390 ASN B CA 1
ATOM 17633 C C . ASN B 1 1230 ? 6.013 2.616 17.463 1.00 57.62 1390 ASN B C 1
ATOM 17634 O O . ASN B 1 1230 ? 6.727 2.775 18.430 1.00 57.63 1390 ASN B O 1
ATOM 17639 N N . SER B 1 1231 ? 6.176 3.271 16.329 1.00 58.62 1391 SER B N 1
ATOM 17640 C CA . SER B 1 1231 ? 7.385 4.029 16.079 1.00 60.80 1391 SER B CA 1
ATOM 17641 C C . SER B 1 1231 ? 7.226 4.992 14.912 1.00 61.78 1391 SER B C 1
ATOM 17642 O O . SER B 1 1231 ? 6.531 4.679 13.958 1.00 62.42 1391 SER B O 1
ATOM 17645 N N . PHE B 1 1232 ? 7.906 6.139 14.986 1.00 62.49 1392 PHE B N 1
ATOM 17646 C CA . PHE B 1 1232 ? 7.940 7.116 13.901 1.00 62.76 1392 PHE B CA 1
ATOM 17647 C C . PHE B 1 1232 ? 9.107 6.822 12.967 1.00 63.52 1392 PHE B C 1
ATOM 17648 O O . PHE B 1 1232 ? 10.122 6.275 13.398 1.00 63.40 1392 PHE B O 1
ATOM 17656 N N . GLY B 1 1233 ? 8.959 7.203 11.694 1.00 64.36 1393 GLY B N 1
ATOM 17657 C CA . GLY B 1 1233 ? 9.976 6.960 10.652 1.00 64.31 1393 GLY B CA 1
ATOM 17658 C C . GLY B 1 1233 ? 10.109 8.072 9.611 1.00 64.33 1393 GLY B C 1
ATOM 17659 O O . GLY B 1 1233 ? 9.174 8.825 9.367 1.00 62.19 1393 GLY B O 1
ATOM 17660 N N . GLN B 1 1234 ? 11.289 8.141 8.990 1.00 65.71 1394 GLN B N 1
ATOM 17661 C CA . GLN B 1 1234 ? 11.641 9.209 8.057 1.00 66.94 1394 GLN B CA 1
ATOM 17662 C C . GLN B 1 1234 ? 12.121 8.780 6.668 1.00 67.47 1394 GLN B C 1
ATOM 17668 N N . ASP B 1 1235 ? 11.618 9.592 5.746 1.00 70.43 1395 ASP B N 1
ATOM 17669 C CA . ASP B 1 1235 ? 12.132 9.742 4.390 1.00 71.71 1395 ASP B CA 1
ATOM 17670 C C . ASP B 1 1235 ? 13.521 10.323 4.424 1.00 73.07 1395 ASP B C 1
ATOM 17671 O O . ASP B 1 1235 ? 13.912 11.000 5.377 1.00 73.98 1395 ASP B O 1
ATOM 17676 N N . ILE B 1 1236 ? 14.242 10.095 3.342 1.00 73.58 1396 ILE B N 1
ATOM 17677 C CA . ILE B 1 1236 ? 15.473 10.830 3.076 1.00 75.28 1396 ILE B CA 1
ATOM 17678 C C . ILE B 1 1236 ? 15.146 12.277 2.689 1.00 75.08 1396 ILE B C 1
ATOM 17679 O O . ILE B 1 1236 ? 15.953 13.162 2.901 1.00 75.32 1396 ILE B O 1
ATOM 17684 N N . GLN B 1 1237 ? 13.958 12.498 2.130 1.00 75.09 1397 GLN B N 1
ATOM 17685 C CA . GLN B 1 1237 ? 13.458 13.853 1.781 1.00 75.79 1397 GLN B CA 1
ATOM 17686 C C . GLN B 1 1237 ? 13.089 14.714 2.997 1.00 75.43 1397 GLN B C 1
ATOM 17687 O O . GLN B 1 1237 ? 13.094 15.938 2.905 1.00 76.67 1397 GLN B O 1
ATOM 17693 N N . GLY B 1 1238 ? 12.737 14.086 4.117 1.00 74.03 1398 GLY B N 1
ATOM 17694 C CA . GLY B 1 1238 ? 12.456 14.817 5.365 1.00 73.39 1398 GLY B CA 1
ATOM 17695 C C . GLY B 1 1238 ? 11.103 14.566 6.010 1.00 71.61 1398 GLY B C 1
ATOM 17696 O O . GLY B 1 1238 ? 10.869 14.986 7.138 1.00 70.79 1398 GLY B O 1
ATOM 17697 N N . ASN B 1 1239 ? 10.203 13.895 5.304 1.00 70.35 1399 ASN B N 1
ATOM 17698 C CA . ASN B 1 1239 ? 8.866 13.653 5.833 1.00 69.02 1399 ASN B CA 1
ATOM 17699 C C . ASN B 1 1239 ? 8.910 12.637 6.955 1.00 67.80 1399 ASN B C 1
ATOM 17700 O O . ASN B 1 1239 ? 9.788 11.791 6.974 1.00 67.42 1399 ASN B O 1
ATOM 17705 N N . THR B 1 1240 ? 7.949 12.723 7.871 1.00 67.24 1400 THR B N 1
ATOM 17706 C CA . THR B 1 1240 ? 7.809 11.758 8.969 1.00 66.78 1400 THR B CA 1
ATOM 17707 C C . THR B 1 1240 ? 6.515 10.930 8.851 1.00 65.97 1400 THR B C 1
ATOM 17708 O O . THR B 1 1240 ? 5.455 11.458 8.497 1.00 66.80 1400 THR B O 1
ATOM 17712 N N . TYR B 1 1241 ? 6.613 9.637 9.160 1.00 64.23 1401 TYR B N 1
ATOM 17713 C CA . TYR B 1 1241 ? 5.454 8.747 9.197 1.00 62.97 1401 TYR B CA 1
ATOM 17714 C C . TYR B 1 1241 ? 5.400 8.056 10.545 1.00 61.60 1401 TYR B C 1
ATOM 17715 O O . TYR B 1 1241 ? 6.409 7.963 11.224 1.00 61.60 1401 TYR B O 1
ATOM 17724 N N . TYR B 1 1242 ? 4.225 7.565 10.931 1.00 60.56 1402 TYR B N 1
ATOM 17725 C CA . TYR B 1 1242 ? 4.079 6.760 12.156 1.00 59.20 1402 TYR B CA 1
ATOM 17726 C C . TYR B 1 1242 ? 3.543 5.382 11.799 1.00 58.79 1402 TYR B C 1
ATOM 17727 O O . TYR B 1 1242 ? 2.725 5.254 10.892 1.00 58.75 1402 TYR B O 1
ATOM 17736 N N . PHE B 1 1243 ? 4.002 4.359 12.517 1.00 58.79 1403 PHE B N 1
ATOM 17737 C CA . PHE B 1 1243 ? 3.605 2.980 12.245 1.00 58.42 1403 PHE B CA 1
ATOM 17738 C C . PHE B 1 1243 ? 3.037 2.272 13.469 1.00 58.17 1403 PHE B C 1
ATOM 17739 O O . PHE B 1 1243 ? 3.714 2.109 14.474 1.00 58.11 1403 PHE B O 1
ATOM 17747 N N . ASP B 1 1244 ? 1.793 1.820 13.343 1.00 58.30 1404 ASP B N 1
ATOM 17748 C CA . ASP B 1 1244 ? 1.020 1.318 14.470 1.00 57.51 1404 ASP B CA 1
ATOM 17749 C C . ASP B 1 1244 ? 1.583 -0.007 14.967 1.00 56.49 1404 ASP B C 1
ATOM 17750 O O . ASP B 1 1244 ? 2.592 -0.484 14.474 1.00 55.87 1404 ASP B O 1
ATOM 17755 N N . ALA B 1 1245 ? 0.928 -0.583 15.961 1.00 56.31 1405 ALA B N 1
ATOM 17756 C CA . ALA B 1 1245 ? 1.436 -1.754 16.654 1.00 56.59 1405 ALA B CA 1
ATOM 17757 C C . ALA B 1 1245 ? 1.660 -2.915 15.724 1.00 56.66 1405 ALA B C 1
ATOM 17758 O O . ALA B 1 1245 ? 2.551 -3.710 15.943 1.00 56.58 1405 ALA B O 1
ATOM 17760 N N . ARG B 1 1246 ? 0.843 -3.024 14.690 1.00 57.45 1406 ARG B N 1
ATOM 17761 C CA . ARG B 1 1246 ? 1.042 -4.072 13.687 1.00 58.10 1406 ARG B CA 1
ATOM 17762 C C . ARG B 1 1246 ? 2.240 -3.778 12.782 1.00 58.92 1406 ARG B C 1
ATOM 17763 O O . ARG B 1 1246 ? 2.819 -4.696 12.187 1.00 59.19 1406 ARG B O 1
ATOM 17771 N N . GLY B 1 1247 ? 2.593 -2.495 12.676 1.00 59.21 1407 GLY B N 1
ATOM 17772 C CA . GLY B 1 1247 ? 3.682 -2.043 11.813 1.00 59.61 1407 GLY B CA 1
ATOM 17773 C C . GLY B 1 1247 ? 3.278 -1.196 10.619 1.00 60.16 1407 GLY B C 1
ATOM 17774 O O . GLY B 1 1247 ? 4.136 -0.589 9.976 1.00 61.10 1407 GLY B O 1
ATOM 17775 N N . GLU B 1 1248 ? 1.980 -1.142 10.316 1.00 60.00 1408 GLU B N 1
ATOM 17776 C CA . GLU B 1 1248 ? 1.506 -0.480 9.081 1.00 59.77 1408 GLU B CA 1
ATOM 17777 C C . GLU B 1 1248 ? 1.386 1.027 9.230 1.00 58.58 1408 GLU B C 1
ATOM 17778 O O . GLU B 1 1248 ? 1.059 1.548 10.279 1.00 57.64 1408 GLU B O 1
ATOM 17784 N N . MET B 1 1249 ? 1.691 1.712 8.141 1.00 58.72 1409 MET B N 1
ATOM 17785 C CA . MET B 1 1249 ? 1.662 3.157 8.095 1.00 58.48 1409 MET B CA 1
ATOM 17786 C C . MET B 1 1249 ? 0.292 3.668 8.441 1.00 57.38 1409 MET B C 1
ATOM 17787 O O . MET B 1 1249 ? -0.704 3.061 8.105 1.00 56.78 1409 MET B O 1
ATOM 17792 N N . VAL B 1 1250 ? 0.265 4.809 9.103 1.00 58.34 1410 VAL B N 1
ATOM 17793 C CA . VAL B 1 1250 ? -0.965 5.441 9.540 1.00 58.53 1410 VAL B CA 1
ATOM 17794 C C . VAL B 1 1250 ? -1.337 6.610 8.637 1.00 59.22 1410 VAL B C 1
ATOM 17795 O O . VAL B 1 1250 ? -0.457 7.383 8.230 1.00 60.43 1410 VAL B O 1
ATOM 17799 N N . THR B 1 1251 ? -2.633 6.735 8.339 1.00 58.64 1411 THR B N 1
ATOM 17800 C CA . THR B 1 1251 ? -3.139 7.745 7.393 1.00 59.66 1411 THR B CA 1
ATOM 17801 C C . THR B 1 1251 ? -4.432 8.433 7.859 1.00 59.05 1411 THR B C 1
ATOM 17802 O O . THR B 1 1251 ? -5.274 7.808 8.509 1.00 58.68 1411 THR B O 1
ATOM 17806 N N . SER B 1 1252 ? -4.580 9.705 7.476 1.00 58.91 1412 SER B N 1
ATOM 17807 C CA . SER B 1 1252 ? -5.690 10.563 7.896 1.00 58.95 1412 SER B CA 1
ATOM 17808 C C . SER B 1 1252 ? -6.010 10.311 9.354 1.00 58.35 1412 SER B C 1
ATOM 17809 O O . SER B 1 1252 ? -7.079 9.804 9.693 1.00 57.06 1412 SER B O 1
ATOM 17812 N N . GLN B 1 1253 ? -5.067 10.680 10.215 1.00 58.96 1413 GLN B N 1
ATOM 17813 C CA . GLN B 1 1253 ? -5.129 10.302 11.624 1.00 58.57 1413 GLN B CA 1
ATOM 17814 C C . GLN B 1 1253 ? -4.260 11.136 12.602 1.00 59.09 1413 GLN B C 1
ATOM 17815 O O . GLN B 1 1253 ? -3.107 11.470 12.313 1.00 59.22 1413 GLN B O 1
ATOM 17821 N N . TYR B 1 1254 ? -4.837 11.448 13.767 1.00 58.59 1414 TYR B N 1
ATOM 17822 C CA . TYR B 1 1254 ? -4.110 12.027 14.899 1.00 58.49 1414 TYR B CA 1
ATOM 17823 C C . TYR B 1 1254 ? -3.475 10.915 15.738 1.00 59.04 1414 TYR B C 1
ATOM 17824 O O . TYR B 1 1254 ? -4.091 9.869 15.960 1.00 58.08 1414 TYR B O 1
ATOM 17833 N N . ILE B 1 1255 ? -2.247 11.146 16.196 1.00 60.37 1415 ILE B N 1
ATOM 17834 C CA . ILE B 1 1255 ? -1.529 10.187 17.048 1.00 60.26 1415 ILE B CA 1
ATOM 17835 C C . ILE B 1 1255 ? -1.113 10.882 18.324 1.00 61.99 1415 ILE B C 1
ATOM 17836 O O . ILE B 1 1255 ? -0.576 11.985 18.297 1.00 62.72 1415 ILE B O 1
ATOM 17841 N N . SER B 1 1256 ? -1.379 10.222 19.441 1.00 63.59 1416 SER B N 1
ATOM 17842 C CA . SER B 1 1256 ? -1.046 10.743 20.749 1.00 64.50 1416 SER B CA 1
ATOM 17843 C C . SER B 1 1256 ? 0.264 10.155 21.218 1.00 63.97 1416 SER B C 1
ATOM 17844 O O . SER B 1 1256 ? 0.518 8.969 21.084 1.00 63.34 1416 SER B O 1
ATOM 17847 N N . ASP B 1 1257 ? 1.079 11.005 21.800 1.00 65.15 1417 ASP B N 1
ATOM 17848 C CA . ASP B 1 1257 ? 2.402 10.628 22.251 1.00 66.39 1417 ASP B CA 1
ATOM 17849 C C . ASP B 1 1257 ? 2.363 10.444 23.758 1.00 67.75 1417 ASP B C 1
ATOM 17850 O O . ASP B 1 1257 ? 1.687 11.180 24.470 1.00 69.80 1417 ASP B O 1
ATOM 17855 N N . ASP B 1 1258 ? 3.077 9.445 24.244 1.00 68.60 1418 ASP B N 1
ATOM 17856 C CA . ASP B 1 1258 ? 3.252 9.232 25.688 1.00 69.41 1418 ASP B CA 1
ATOM 17857 C C . ASP B 1 1258 ? 3.235 10.492 26.566 1.00 68.55 1418 ASP B C 1
ATOM 17858 O O . ASP B 1 1258 ? 2.623 10.519 27.632 1.00 66.50 1418 ASP B O 1
ATOM 17863 N N . THR B 1 1259 ? 3.915 11.535 26.106 1.00 69.26 1419 THR B N 1
ATOM 17864 C CA . THR B 1 1259 ? 4.020 12.777 26.852 1.00 69.48 1419 THR B CA 1
ATOM 17865 C C . THR B 1 1259 ? 2.886 13.761 26.506 1.00 69.58 1419 THR B C 1
ATOM 17866 O O . THR B 1 1259 ? 3.003 14.945 26.792 1.00 71.33 1419 THR B O 1
ATOM 17870 N N . GLN B 1 1260 ? 1.805 13.275 25.893 1.00 68.31 1420 GLN B N 1
ATOM 17871 C CA . GLN B 1 1260 ? 0.639 14.105 25.528 1.00 67.37 1420 GLN B CA 1
ATOM 17872 C C . GLN B 1 1260 ? 0.848 15.055 24.346 1.00 66.05 1420 GLN B C 1
ATOM 17873 O O . GLN B 1 1260 ? 0.079 15.992 24.159 1.00 65.30 1420 GLN B O 1
ATOM 17879 N N . ASN B 1 1261 ? 1.882 14.808 23.554 1.00 64.95 1421 ASN B N 1
ATOM 17880 C CA . ASN B 1 1261 ? 2.051 15.494 22.281 1.00 64.63 1421 ASN B CA 1
ATOM 17881 C C . ASN B 1 1261 ? 1.095 14.941 21.228 1.00 63.30 1421 ASN B C 1
ATOM 17882 O O . ASN B 1 1261 ? 0.737 13.769 21.268 1.00 63.50 1421 ASN B O 1
ATOM 17887 N N . ILE B 1 1262 ? 0.678 15.782 20.290 1.00 62.84 1422 ILE B N 1
ATOM 17888 C CA . ILE B 1 1262 ? -0.252 15.372 19.236 1.00 61.37 1422 ILE B CA 1
ATOM 17889 C C . ILE B 1 1262 ? 0.365 15.562 17.851 1.00 61.25 1422 ILE B C 1
ATOM 17890 O O . ILE B 1 1262 ? 1.001 16.571 17.581 1.00 62.39 1422 ILE B O 1
ATOM 17895 N N . TYR B 1 1263 ? 0.189 14.587 16.972 1.00 60.19 1423 TYR B N 1
ATOM 17896 C CA . TYR B 1 1263 ? 0.690 14.714 15.609 1.00 60.76 1423 TYR B CA 1
ATOM 17897 C C . TYR B 1 1263 ? -0.384 14.253 14.644 1.00 59.97 1423 TYR B C 1
ATOM 17898 O O . TYR B 1 1263 ? -0.975 13.188 14.858 1.00 59.27 1423 TYR B O 1
ATOM 17907 N N . TYR B 1 1264 ? -0.648 15.052 13.603 1.00 59.93 1424 TYR B N 1
ATOM 17908 C CA . TYR B 1 1264 ? -1.593 14.654 12.563 1.00 58.89 1424 TYR B CA 1
ATOM 17909 C C . TYR B 1 1264 ? -0.847 14.088 11.381 1.00 58.97 1424 TYR B C 1
ATOM 17910 O O . TYR B 1 1264 ? 0.147 14.658 10.944 1.00 59.98 1424 TYR B O 1
ATOM 17919 N N . PHE B 1 1265 ? -1.351 12.973 10.864 1.00 58.61 1425 PHE B N 1
ATOM 17920 C CA . PHE B 1 1265 ? -0.795 12.337 9.679 1.00 59.09 1425 PHE B CA 1
ATOM 17921 C C . PHE B 1 1265 ? -1.825 12.367 8.551 1.00 60.26 1425 PHE B C 1
ATOM 17922 O O . PHE B 1 1265 ? -2.990 11.977 8.735 1.00 59.78 1425 PHE B O 1
ATOM 17930 N N . ASN B 1 1266 ? -1.384 12.870 7.393 1.00 62.08 1426 ASN B N 1
ATOM 17931 C CA . ASN B 1 1266 ? -2.259 13.131 6.243 1.00 62.41 1426 ASN B CA 1
ATOM 17932 C C . ASN B 1 1266 ? -2.625 11.849 5.539 1.00 63.38 1426 ASN B C 1
ATOM 17933 O O . ASN B 1 1266 ? -1.982 10.830 5.756 1.00 62.29 1426 ASN B O 1
ATOM 17938 N N . ASN B 1 1267 ? -3.659 11.893 4.701 1.00 65.86 1427 ASN B N 1
ATOM 17939 C CA . ASN B 1 1267 ? -4.073 10.706 3.952 1.00 67.44 1427 ASN B CA 1
ATOM 17940 C C . ASN B 1 1267 ? -2.853 10.129 3.226 1.00 66.94 1427 ASN B C 1
ATOM 17941 O O . ASN B 1 1267 ? -2.625 8.910 3.178 1.00 65.60 1427 ASN B O 1
ATOM 17946 N N . ASP B 1 1268 ? -2.085 11.055 2.676 1.00 67.60 1428 ASP B N 1
ATOM 17947 C CA . ASP B 1 1268 ? -0.721 10.846 2.216 1.00 67.51 1428 ASP B CA 1
ATOM 17948 C C . ASP B 1 1268 ? 0.123 9.883 3.071 1.00 65.37 1428 ASP B C 1
ATOM 17949 O O . ASP B 1 1268 ? 0.890 9.073 2.558 1.00 64.45 1428 ASP B O 1
ATOM 17954 N N . GLY B 1 1269 ? -0.017 9.993 4.382 1.00 64.32 1429 GLY B N 1
ATOM 17955 C CA . GLY B 1 1269 ? 0.750 9.187 5.326 1.00 63.70 1429 GLY B CA 1
ATOM 17956 C C . GLY B 1 1269 ? 1.791 10.046 6.014 1.00 63.50 1429 GLY B C 1
ATOM 17957 O O . GLY B 1 1269 ? 2.206 9.759 7.144 1.00 63.41 1429 GLY B O 1
ATOM 17958 N N . THR B 1 1270 ? 2.203 11.102 5.318 1.00 63.62 1430 THR B N 1
ATOM 17959 C CA . THR B 1 1270 ? 3.152 12.090 5.830 1.00 63.85 1430 THR B CA 1
ATOM 17960 C C . THR B 1 1270 ? 2.618 12.862 7.029 1.00 63.63 1430 THR B C 1
ATOM 17961 O O . THR B 1 1270 ? 1.408 13.046 7.175 1.00 63.25 1430 THR B O 1
ATOM 17965 N N . MET B 1 1271 ? 3.530 13.330 7.872 1.00 63.29 1431 MET B N 1
ATOM 17966 C CA . MET B 1 1271 ? 3.139 14.137 9.001 1.00 62.85 1431 MET B CA 1
ATOM 17967 C C . MET B 1 1271 ? 2.943 15.561 8.543 1.00 63.96 1431 MET B C 1
ATOM 17968 O O . MET B 1 1271 ? 3.591 16.019 7.609 1.00 64.17 1431 MET B O 1
ATOM 17973 N N . ALA B 1 1272 ? 2.060 16.264 9.239 1.00 64.18 1432 ALA B N 1
ATOM 17974 C CA . ALA B 1 1272 ? 1.922 17.687 9.078 1.00 65.18 1432 ALA B CA 1
ATOM 17975 C C . ALA B 1 1272 ? 2.875 18.378 10.046 1.00 66.50 1432 ALA B C 1
ATOM 17976 O O . ALA B 1 1272 ? 2.806 18.154 11.242 1.00 66.19 1432 ALA B O 1
ATOM 17978 N N . LYS B 1 1273 ? 3.753 19.226 9.526 1.00 68.27 1433 LYS B N 1
ATOM 17979 C CA . LYS B 1 1273 ? 4.782 19.876 10.337 1.00 70.23 1433 LYS B CA 1
ATOM 17980 C C . LYS B 1 1273 ? 4.196 20.915 11.269 1.00 71.94 1433 LYS B C 1
ATOM 17981 O O . LYS B 1 1273 ? 3.185 21.535 10.939 1.00 73.05 1433 LYS B O 1
ATOM 17987 N N . LYS B 1 1274 ? 4.866 21.143 12.392 1.00 73.07 1434 LYS B N 1
ATOM 17988 C CA . LYS B 1 1274 ? 4.390 22.121 13.351 1.00 74.74 1434 LYS B CA 1
ATOM 17989 C C . LYS B 1 1274 ? 5.153 23.452 13.266 1.00 76.90 1434 LYS B C 1
ATOM 17990 O O . LYS B 1 1274 ? 4.730 24.387 12.577 1.00 77.51 1434 LYS B O 1
ATOM 17996 N N . GLY B 1 1275 ? 6.287 23.519 13.956 1.00 77.75 1435 GLY B N 1
ATOM 17997 C CA . GLY B 1 1275 ? 7.014 24.771 14.164 1.00 78.24 1435 GLY B CA 1
ATOM 17998 C C . GLY B 1 1275 ? 6.376 25.716 15.169 1.00 78.68 1435 GLY B C 1
ATOM 17999 O O . GLY B 1 1275 ? 6.282 26.910 14.882 1.00 80.60 1435 GLY B O 1
ATOM 18000 N N . GLY B 1 1276 ? 5.958 25.209 16.340 1.00 77.02 1436 GLY B N 1
ATOM 18001 C CA . GLY B 1 1276 ? 5.197 26.008 17.325 1.00 76.64 1436 GLY B CA 1
ATOM 18002 C C . GLY B 1 1276 ? 4.423 25.152 18.313 1.00 74.06 1436 GLY B C 1
ATOM 18003 O O . GLY B 1 1276 ? 3.278 25.455 18.647 1.00 72.57 1436 GLY B O 1
#

CATH classification: 3.20.20.470 (+1 more: 2.60.40.1180)